Protein 6GVB (pdb70)

Foldseek 3Di:
DAEAFAEQQLPCGLPCLVVPDLVSLLLLLVLRVVLVHAAYEEEHFPCVQPLDLPDRDVVSLVSVVSSCVSNVVSNHAYEYEQYQADDQHDGRDRPCCDDVNPDACQDDPSNLVSLLVSLLVNLLSQLPRPRYAYYEPHAQNLLLQDDDPVRHDPNHGDAALVSVLVSLCSSLVSNCVNRVRHWYAYDHACCQQAPQQSSNHLLCQQPGTQAREDAFDCQPPVCVVQHAPGLLLLCGVVLVLLSSCQLHPDLQHAYEDAEDFAFCSRQPLVRRLVSLLSNLVLPLARRRYDYHYYPHAEFHDPVDDDRPVRRRPGHCAYSVSHGGNNSNSVSVCVVSNVVSDHDDDPDDAAEAEAANSRRHRSNCSPSVHDSSVVQSVVCVVVVHRGHHHYDHDDD/DAEAFAEQQLPCGLPCLVVPDLVSLLLLLLLRLVLVHAAYEEEHFPCVQPLDLPDRDVVSLVSVVSSVVSNVVSNYAYEYEQYQQDDQNDGRDHPCCDDVNPDACQDDVSNLVSLLVSLLVNLLVQLPRPRYAYYEPHEQNLLLQADDPVRHDPNHGDAALVSNLVSLCSNLVSSCVRRVRHWYAYEHACCQQAPQQSSNHLLCQQPGTQAREYAFDCLPPVCVVQHAPGLCLLCRVVLVLLSSCQLHPDLQHAYEHAEDFAFCSRQPLVNRQVSLLSNLVQCLQRRRYDYHYYYHAEFHDPVDDDRPVRRRPGHCAYSVGHGGNNSNSVSVCVVSNVVSDHDDDPDDAAEAEADNSRRHRSNCSPSVHDSSVVQSVVCVVVVHRGHHHYDD/DAEAFAEQQLPCGQPCLVVPDVVSLLLLLVLRLVLVHAAYEEEHFPCVQPLDLPDRDVVSLVSVVSSVVSNVVSNYAYEYEQYQQDDQHDGRDHPCCDDVNPDACQDDVSNLVSLLVSLLVNLLSQLPRPRYAYYEPHAQNLLLQADDPVRHDPNHHDAALVSVLVSLCSSLVSNCVRHVRHWYAYDHACCQQAPQQRSNHLLCQQPGTQAREDAFDCLPPVCVVQHAPGLLLLCRVVLVLLSSCQLHPDQQHAYEDAEDWAFCSRQPLVNQQVSLLSNLVQCLARRRYDYHYYPHAEFHDPVDDDRPVRRRPGHCAYSVSDGRNNSNSVSVCVVSNVVSDHDDDPDDAAEAEAASSRRHRSNCSPSVHPSSVVQSVVCVVPVHRGHHHYDYDD/DAEAFAEQQLPCGLPCLVVPDLVSLLLLLVLRLVLVHAAYEEEHFPCVQPLDLPDRDVVSLVSVVSSVVSNVVSNYAYEYAQYQQDDQHDGRDHPCCDDVNPDACQDDVSNLVSLLVSLLVNLLSQLPRPRYAYYEPHEQNLLLQDDDPVRHDPNHGDAALVSVLVRLCSNVVSNCVNRVRHWYAYEHACCQQAPLQRSNHLLCQQPGTQAREDAFDCQPPVCVVQHAPGCLLLCRVVLVLLSSCQLHPDQQHAYEDAEDWAFCNRQPLVRQLVSLLSNLVQCLARRRYDYHYYYHAEFHDPVDDDRPVRRRPGHCAYSVSHGGNNSNSNSVCVVSNVVSDHDDDPDDAAEAEAASSRRHRSNCSPSVHDSSVVQSVVCVVVVHRGHHHYDYDD

Sequence (1575 aa):
MKIGANYTPSQGWFHSWLDLDIDATRRDFEGIAQLGLDHVRLFPLWPLLQPNRGLVRPRALDDVVSVVRAAGEFDLEVTVDALNGHLSSYDFLPPWVITWHTSSNLFTDPLVKAGQTDLISSQLATRLREEPNATGMTVVGNEFPQYAALAPGHHHPTRSECTVDDAQTWLETMLGTMRDQWPDGRFWFGFDDDLWFVDDHPFTPRHAVTQGSATTVHSWVFAQVGPRFGEGHPALTWFPRYLLELARAWSHDPERPLWLQEVGAPRTHVPDSSSAAFMTTTMASLTSTPGLEAITWWCSHDVSRDLLDFPELEYSLGLFTNDGKPKPEALALSDMLPDLHNAQPQHQLDEPLEFSANWDTGAGRSVCSPMGDLFAQWVDQAEQTGRAPRLALRPTPGMKIGANYTPSQGWFHSWLDLDIDATRRDFEGIAQLGLDHVRLFPLWPLLQPNRGLVRPRALDDVVSVVRAAGEFDLEVTVDALNGHLSSYDFLPPWVITWHTSSNLFTDPLVKAGQTDLISSQLATRLREEPNATGMTVVGNEFPQYAALAPGHHHPTRSECTVDDAQTWLETMLGTMRDQWPDGRFWFGFDDDLWFVDDHPFTPRHAVTQGSATTVHSWVFAQVGPRFGEGHPALTWFPRYLLELARAWSHDPERPLWLQEVGAPRTHVPDSSSAAFMTTTMASLTSTPGLEAITWWCSHDVSRDLLDFPELEYSLGLFTNDGKPKPEALALSDMLPDLHNAQPQHQLDEPLEFSANWDTGAGRSVCSPMGDLFAQWVDQAEQTGRAPRLALRPMKIGANYTPSQGWFHSWLDLDIDATRRDFEGIAQLGLDHVRLFPLWPLLQPNRGLVRPRALDDVVSVVRAAGEFDLEVTVDALNGHLSSYDFLPPWVITWHTSSNLFTDPLVKAGQTDLISQLATRLREEPNATGMTVVGNEFPQYAALAPGHHHPTRSECTVDDAQTWLETMLGTMRDQWPDGRFWFGFDDDLWFVDDHPFTPRHAVTQGSATTVHSWVFAQVGPRFGEGHPALTWFPRYLLELARAWSHDPERPLWLQEVGAPRTHVPDSSSAAFMTTTMASLTSTPGLEAITWWCSHDVSRDLLDFPELEYSLGLFTNDGKPKPEALALSDMLPDLHNAQPQHQLDEPLEFSANWDTGAGRSVCSPMGDLFAQWVDQAEQTGRAPRLALRPTPMKIGANYTPSQGWFHSWLDLDIDATRRDFEGIAQLGLDHVRLFPLWPLLQPNRGLVRPRALDDVVSVVRAAGEFDLEVTVDALNGHLSSYDFLPPWVITWHTSSNLFTDPLVKAGQTDLISSQLATRLREEPNATGMTVVGNEFPQYAALAPGHHHPTRSECTVDDAQTWLETMLGTMRDQWPDGRFWFGFDDDLWFVDDHPFTPRHAVTQGSATTVHSWVFAQVGPRFGEGHPALTWFPRYLLELARAWSHDPERPLWLQEVGAPRTHVPDSSSAAFMTTTMASLTSTPGLEAITWWCSHDVSRDLLDFPELEYSLGLFTNDGKPKPEALALSSDMLPDLHNAQPQHQLDEPLEFSANWDTGAGRSVCSPMGDLFAQWVDQAEQTGRAPRLALRRPTP

Nearest PDB structures (foldseek):
  6gvb-assembly1_B  TM=1.002E+00  e=2.247E-85  Cutibacterium acnes
  7lr8-assembly1_A  TM=9.429E-01  e=1.248E-50  Streptantibioticus cattleyicolor NRRL 8057 = DSM 46488
  7lr7-assembly1_A-2  TM=9.615E-01  e=2.114E-49  Streptantibioticus cattleyicolor NRRL 8057 = DSM 46488
  7lqx-assembly1_A-2  TM=9.636E-01  e=6.393E-45  Bifidobacterium longum subsp. infantis ATCC 15697 = JCM 1222 = DSM 20088
  6mp2-assembly1_B  TM=9.645E-01  e=2.323E-42  Bifidobacterium longum DJO10A

Radius of gyration: 46.66 Å; Cα contacts (8 Å, |Δi|>4): 3373; chains: 4; bounding box: 126×61×132 Å

Structure (mmCIF, N/CA/C/O backbone):
data_6GVB
#
_entry.id   6GVB
#
_cell.length_a   84.180
_cell.length_b   104.370
_cell.length_c   112.750
_cell.angle_alpha   90.00
_cell.angle_beta   90.27
_cell.angle_gamma   90.00
#
_symmetry.space_group_name_H-M   'P 1 21 1'
#
loop_
_entity.id
_entity.type
_entity.pdbx_description
1 polymer exo-beta-1,4-mannosidase
2 non-polymer '3[N-MORPHOLINO]PROPANE SULFONIC ACID'
3 water water
#
loop_
_atom_site.group_PDB
_atom_site.id
_atom_site.type_symbol
_atom_site.label_atom_id
_atom_site.label_alt_id
_atom_site.label_comp_id
_atom_site.label_asym_id
_atom_site.label_entity_id
_atom_site.label_seq_id
_atom_site.pdbx_PDB_ins_code
_atom_site.Cartn_x
_atom_site.Cartn_y
_atom_site.Cartn_z
_atom_site.occupancy
_atom_site.B_iso_or_equiv
_atom_site.auth_seq_id
_atom_site.auth_comp_id
_atom_site.auth_asym_id
_atom_site.auth_atom_id
_atom_site.pdbx_PDB_model_num
ATOM 1 N N . MET A 1 1 ? -0.810 21.542 -74.878 1.00 34.47 1 MET A N 1
ATOM 2 C CA . MET A 1 1 ? 0.045 21.124 -73.771 1.00 35.98 1 MET A CA 1
ATOM 3 C C . MET A 1 1 ? 1.202 22.098 -73.588 1.00 32.64 1 MET A C 1
ATOM 4 O O . MET A 1 1 ? 1.474 22.911 -74.463 1.00 34.81 1 MET A O 1
ATOM 9 N N . LYS A 1 2 ? 1.881 22.012 -72.446 1.00 35.54 2 LYS A N 1
ATOM 10 C CA . LYS A 1 2 ? 3.052 22.835 -72.176 1.00 36.40 2 LYS A CA 1
ATOM 11 C C . LYS A 1 2 ? 4.315 22.190 -72.745 1.00 34.62 2 LYS A C 1
ATOM 12 O O . LYS A 1 2 ? 4.433 20.966 -72.802 1.00 34.10 2 LYS A O 1
ATOM 18 N N . ILE A 1 3 ? 5.258 23.027 -73.181 1.00 29.53 3 ILE A N 1
ATOM 19 C CA . ILE A 1 3 ? 6.507 22.567 -73.787 1.00 27.80 3 ILE A CA 1
ATOM 20 C C . ILE A 1 3 ? 7.660 23.291 -73.115 1.00 32.56 3 ILE A C 1
ATOM 21 O O . ILE A 1 3 ? 7.678 24.525 -73.069 1.00 33.47 3 ILE A O 1
ATOM 26 N N . GLY A 1 4 ? 8.640 22.530 -72.631 1.00 31.68 4 GLY A N 1
ATOM 27 C CA . GLY A 1 4 ? 9.710 23.134 -71.862 1.00 31.03 4 GLY A CA 1
ATOM 28 C C . GLY A 1 4 ? 11.026 22.398 -71.978 1.00 26.64 4 GLY A C 1
ATOM 29 O O . GLY A 1 4 ? 11.185 21.543 -72.848 1.00 25.17 4 GLY A O 1
ATOM 30 N N . ALA A 1 5 ? 11.980 22.720 -71.105 1.00 26.99 5 ALA A N 1
ATOM 31 C CA . ALA A 1 5 ? 13.303 22.113 -71.180 1.00 26.67 5 ALA A CA 1
ATOM 32 C C . ALA A 1 5 ? 13.816 21.795 -69.789 1.00 25.86 5 ALA A C 1
ATOM 33 O O . ALA A 1 5 ? 13.556 22.520 -68.825 1.00 28.75 5 ALA A O 1
ATOM 35 N N . ASN A 1 6 ? 14.556 20.697 -69.707 1.00 24.76 6 ASN A N 1
ATOM 36 C CA . ASN A 1 6 ? 15.384 20.414 -68.544 1.00 26.21 6 ASN A CA 1
ATOM 37 C C . ASN A 1 6 ? 16.610 21.321 -68.590 1.00 27.27 6 ASN A C 1
ATOM 38 O O . ASN A 1 6 ? 17.363 21.307 -69.566 1.00 26.82 6 ASN A O 1
ATOM 43 N N . TYR A 1 7 ? 16.788 22.144 -67.568 1.00 24.76 7 TYR A N 1
ATOM 44 C CA . TYR A 1 7 ? 17.779 23.213 -67.630 1.00 27.27 7 TYR A CA 1
ATOM 45 C C . TYR A 1 7 ? 19.146 22.664 -67.236 1.00 24.83 7 TYR A C 1
ATOM 46 O O . TYR A 1 7 ? 19.352 22.257 -66.091 1.00 24.58 7 TYR A O 1
ATOM 55 N N . THR A 1 8 ? 20.083 22.669 -68.182 1.00 24.35 8 THR A N 1
ATOM 56 C CA . THR A 1 8 ? 21.475 22.276 -67.937 1.00 26.57 8 THR A CA 1
ATOM 57 C C . THR A 1 8 ? 22.325 23.513 -68.179 1.00 28.26 8 THR A C 1
ATOM 58 O O . THR A 1 8 ? 22.535 23.899 -69.346 1.00 30.57 8 THR A O 1
ATOM 62 N N . PRO A 1 9 ? 22.792 24.189 -67.128 1.00 26.58 9 PRO A N 1
ATOM 63 C CA . PRO A 1 9 ? 23.439 25.497 -67.308 1.00 27.35 9 PRO A CA 1
ATOM 64 C C . PRO A 1 9 ? 24.603 25.423 -68.290 1.00 30.02 9 PRO A C 1
ATOM 65 O O . PRO A 1 9 ? 25.429 24.511 -68.225 1.00 30.13 9 PRO A O 1
ATOM 69 N N . SER A 1 10 ? 24.649 26.377 -69.228 1.00 24.68 10 SER A N 1
ATOM 70 C CA . SER A 1 10 ? 25.707 26.322 -70.236 1.00 27.45 10 SER A CA 1
ATOM 71 C C . SER A 1 10 ? 27.076 26.588 -69.612 1.00 29.91 10 SER A C 1
ATOM 72 O O . SER A 1 10 ? 28.050 25.906 -69.941 1.00 31.19 10 SER A O 1
ATOM 75 N N . GLN A 1 11 ? 27.164 27.543 -68.687 1.00 30.40 11 GLN A N 1
ATOM 76 C CA . GLN A 1 11 ? 28.441 27.912 -68.070 1.00 37.04 11 GLN A CA 1
ATOM 77 C C . GLN A 1 11 ? 28.616 27.096 -66.795 1.00 35.96 11 GLN A C 1
ATOM 78 O O . GLN A 1 11 ? 28.098 27.459 -65.734 1.00 35.07 11 GLN A O 1
ATOM 84 N N . GLY A 1 12 ? 29.334 25.979 -66.897 1.00 34.02 12 GLY A N 1
ATOM 85 C CA . GLY A 1 12 ? 29.679 25.184 -65.736 1.00 32.42 12 GLY A CA 1
ATOM 86 C C . GLY A 1 12 ? 28.786 23.993 -65.450 1.00 29.20 12 GLY A C 1
ATOM 87 O O . GLY A 1 12 ? 29.052 23.267 -64.484 1.00 26.07 12 GLY A O 1
ATOM 88 N N . TRP A 1 13 ? 27.751 23.764 -66.250 1.00 26.04 13 TRP A N 1
ATOM 89 C CA . TRP A 1 13 ? 26.822 22.649 -66.029 1.00 28.13 13 TRP A CA 1
ATOM 90 C C . TRP A 1 13 ? 26.262 22.820 -64.618 1.00 23.63 13 TRP A C 1
ATOM 91 O O . TRP A 1 13 ? 26.143 23.946 -64.119 1.00 27.19 13 TRP A O 1
ATOM 102 N N . PHE A 1 14 ? 25.952 21.725 -63.933 1.00 23.29 14 PHE A N 1
ATOM 103 C CA . PHE A 1 14 ? 25.425 21.884 -62.580 1.00 23.77 14 PHE A CA 1
ATOM 104 C C . PHE A 1 14 ? 26.492 22.324 -61.580 1.00 25.36 14 PHE A C 1
ATOM 105 O O . PHE A 1 14 ? 26.136 22.761 -60.486 1.00 24.55 14 PHE A O 1
ATOM 113 N N . HIS A 1 15 ? 27.781 22.269 -61.942 1.00 23.85 15 HIS A N 1
ATOM 114 C CA . HIS A 1 15 ? 28.800 22.823 -61.058 1.00 27.48 15 HIS A CA 1
ATOM 115 C C . HIS A 1 15 ? 28.701 24.338 -60.952 1.00 26.95 15 HIS A C 1
ATOM 116 O O . HIS A 1 15 ? 29.322 24.928 -60.053 1.00 29.04 15 HIS A O 1
ATOM 123 N N . SER A 1 16 ? 27.891 24.963 -61.812 1.00 24.48 16 SER A N 1
ATOM 124 C CA . SER A 1 16 ? 27.630 26.393 -61.718 1.00 27.15 16 SER A CA 1
ATOM 125 C C . SER A 1 16 ? 26.975 26.789 -60.395 1.00 29.20 16 SER A C 1
ATOM 126 O O . SER A 1 16 ? 27.086 27.952 -59.995 1.00 31.63 16 SER A O 1
ATOM 129 N N . TRP A 1 17 ? 26.316 25.860 -59.693 1.00 24.94 17 TRP A N 1
ATOM 130 C CA . TRP A 1 17 ? 25.756 26.207 -58.390 1.00 25.90 17 TRP A CA 1
ATOM 131 C C . TRP A 1 17 ? 26.829 26.656 -57.400 1.00 31.72 17 TRP A C 1
ATOM 132 O O . TRP A 1 17 ? 26.515 27.385 -56.455 1.00 30.46 17 TRP A O 1
ATOM 143 N N . LEU A 1 18 ? 28.083 26.226 -57.583 1.00 28.52 18 LEU A N 1
ATOM 144 C CA . LEU A 1 18 ? 29.164 26.643 -56.684 1.00 30.26 18 LEU A CA 1
ATOM 145 C C . LEU A 1 18 ? 29.600 28.086 -56.931 1.00 34.44 18 LEU A C 1
ATOM 146 O O . LEU A 1 18 ? 30.071 28.761 -56.004 1.00 35.74 18 LEU A O 1
ATOM 151 N N . ASP A 1 19 ? 29.484 28.559 -58.174 1.00 29.00 19 ASP A N 1
ATOM 152 C CA . ASP A 1 19 ? 29.895 29.903 -58.575 1.00 35.25 19 ASP A CA 1
ATOM 153 C C . ASP A 1 19 ? 28.767 30.556 -59.376 1.00 34.35 19 ASP A C 1
ATOM 154 O O . ASP A 1 19 ? 28.928 30.902 -60.547 1.00 38.39 19 ASP A O 1
ATOM 159 N N . LEU A 1 20 ? 27.610 30.720 -58.737 1.00 35.61 20 LEU A N 1
ATOM 160 C CA . LEU A 1 20 ? 26.399 31.097 -59.461 1.00 34.61 20 LEU A CA 1
ATOM 161 C C . LEU A 1 20 ? 26.532 32.503 -60.040 1.00 38.70 20 LEU A C 1
ATOM 162 O O . LEU A 1 20 ? 26.737 33.471 -59.303 1.00 45.27 20 LEU A O 1
ATOM 167 N N . ASP A 1 21 ? 26.418 32.608 -61.358 1.00 36.85 21 ASP A N 1
ATOM 168 C CA . ASP A 1 21 ? 26.478 33.879 -62.074 1.00 42.42 21 ASP A CA 1
ATOM 169 C C . ASP A 1 21 ? 25.106 34.095 -62.698 1.00 40.30 21 ASP A C 1
ATOM 170 O O . ASP A 1 21 ? 24.814 33.559 -63.769 1.00 36.21 21 ASP A O 1
ATOM 175 N N . ILE A 1 22 ? 24.271 34.890 -62.022 1.00 44.22 22 ILE A N 1
ATOM 176 C CA . ILE A 1 22 ? 22.876 35.055 -62.436 1.00 45.73 22 ILE A CA 1
ATOM 177 C C . ILE A 1 22 ? 22.764 35.690 -63.819 1.00 46.67 22 ILE A C 1
ATOM 178 O O . ILE A 1 22 ? 21.810 35.418 -64.560 1.00 44.83 22 ILE A O 1
ATOM 183 N N . ASP A 1 23 ? 23.743 36.505 -64.216 1.00 46.24 23 ASP A N 1
ATOM 184 C CA . ASP A 1 23 ? 23.732 37.035 -65.575 1.00 44.38 23 ASP A CA 1
ATOM 185 C C . ASP A 1 23 ? 23.950 35.940 -66.611 1.00 48.31 23 ASP A C 1
ATOM 186 O O . ASP A 1 23 ? 23.411 36.024 -67.722 1.00 45.26 23 ASP A O 1
ATOM 191 N N . ALA A 1 24 ? 24.728 34.909 -66.278 1.00 43.28 24 ALA A N 1
ATOM 192 C CA . ALA A 1 24 ? 24.833 33.766 -67.179 1.00 42.11 24 ALA A CA 1
ATOM 193 C C . ALA A 1 24 ? 23.520 32.993 -67.221 1.00 37.54 24 ALA A C 1
ATOM 194 O O . ALA A 1 24 ? 23.092 32.532 -68.287 1.00 42.19 24 ALA A O 1
ATOM 196 N N . THR A 1 25 ? 22.867 32.855 -66.066 1.00 40.36 25 THR A N 1
ATOM 197 C CA . THR A 1 25 ? 21.571 32.194 -65.997 1.00 39.67 25 THR A CA 1
ATOM 198 C C . THR A 1 25 ? 20.543 32.922 -66.855 1.00 41.93 25 THR A C 1
ATOM 199 O O . THR A 1 25 ? 19.788 32.295 -67.605 1.00 35.93 25 THR A O 1
ATOM 203 N N . ARG A 1 26 ? 20.511 34.255 -66.766 1.00 43.58 26 ARG A N 1
ATOM 204 C CA . ARG A 1 26 ? 19.601 35.038 -67.599 1.00 39.43 26 ARG A CA 1
ATOM 205 C C . ARG A 1 26 ? 19.833 34.768 -69.079 1.00 41.95 26 ARG A C 1
ATOM 206 O O . ARG A 1 26 ? 18.875 34.637 -69.851 1.00 47.24 26 ARG A O 1
ATOM 214 N N . ARG A 1 27 ? 21.099 34.668 -69.493 1.00 40.25 27 ARG A N 1
ATOM 215 C CA . ARG A 1 27 ? 21.413 34.418 -70.896 1.00 41.84 27 ARG A CA 1
ATOM 216 C C . ARG A 1 27 ? 20.835 33.086 -71.372 1.00 43.79 27 ARG A C 1
ATOM 217 O O . ARG A 1 27 ? 20.311 32.993 -72.488 1.00 45.90 27 ARG A O 1
ATOM 225 N N . ASP A 1 28 ? 20.916 32.043 -70.538 1.00 38.83 28 ASP A N 1
ATOM 226 C CA . ASP A 1 28 ? 20.339 30.747 -70.898 1.00 34.51 28 ASP A CA 1
ATOM 227 C C . ASP A 1 28 ? 18.818 30.825 -70.986 1.00 31.84 28 ASP A C 1
ATOM 228 O O . ASP A 1 28 ? 18.215 30.319 -71.939 1.00 36.09 28 ASP A O 1
ATOM 233 N N . PHE A 1 29 ? 18.180 31.431 -69.980 1.00 34.20 29 PHE A N 1
ATOM 234 C CA . PHE A 1 29 ? 16.722 31.483 -69.934 1.00 37.90 29 PHE A CA 1
ATOM 235 C C . PHE A 1 29 ? 16.156 32.364 -71.039 1.00 43.62 29 PHE A C 1
ATOM 236 O O . PHE A 1 29 ? 15.041 32.119 -71.521 1.00 40.65 29 PHE A O 1
ATOM 244 N N . GLU A 1 30 ? 16.895 33.400 -71.436 1.00 41.09 30 GLU A N 1
ATOM 245 C CA . GLU A 1 30 ? 16.462 34.222 -72.558 1.00 43.25 30 GLU A CA 1
ATOM 246 C C . GLU A 1 30 ? 16.376 33.394 -73.830 1.00 46.18 30 GLU A C 1
ATOM 247 O O . GLU A 1 30 ? 15.399 33.487 -74.585 1.00 45.63 30 GLU A O 1
ATOM 253 N N . GLY A 1 31 ? 17.395 32.572 -74.083 1.00 39.94 31 GLY A N 1
ATOM 254 C CA . GLY A 1 31 ? 17.355 31.703 -75.241 1.00 41.44 31 GLY A CA 1
ATOM 255 C C . GLY A 1 31 ? 16.191 30.734 -75.190 1.00 42.80 31 GLY A C 1
ATOM 256 O O . GLY A 1 31 ? 15.513 30.513 -76.197 1.00 37.62 31 GLY A O 1
ATOM 257 N N . ILE A 1 32 ? 15.933 30.161 -74.010 1.00 37.28 32 ILE A N 1
ATOM 258 C CA . ILE A 1 32 ? 14.856 29.186 -73.864 1.00 37.95 32 ILE A CA 1
ATOM 259 C C . ILE A 1 32 ? 13.508 29.835 -74.156 1.00 40.87 32 ILE A C 1
ATOM 260 O O . ILE A 1 32 ? 12.687 29.295 -74.912 1.00 39.81 32 ILE A O 1
ATOM 265 N N . ALA A 1 33 ? 13.263 31.009 -73.563 1.00 39.55 33 ALA A N 1
ATOM 266 C CA . ALA A 1 33 ? 11.990 31.695 -73.771 1.00 43.41 33 ALA A CA 1
ATOM 267 C C . ALA A 1 33 ? 11.871 32.268 -75.185 1.00 42.90 33 ALA A C 1
ATOM 268 O O . ALA A 1 33 ? 10.766 32.323 -75.731 1.00 45.52 33 ALA A O 1
ATOM 270 N N . GLN A 1 34 ? 12.983 32.702 -75.789 1.00 42.61 34 GLN A N 1
ATOM 271 C CA . GLN A 1 34 ? 12.949 33.164 -77.176 1.00 46.72 34 GLN A CA 1
ATOM 272 C C . GLN A 1 34 ? 12.423 32.083 -78.109 1.00 46.70 34 GLN A C 1
ATOM 273 O O . GLN A 1 34 ? 11.752 32.386 -79.106 1.00 47.49 34 GLN A O 1
ATOM 279 N N . LEU A 1 35 ? 12.704 30.821 -77.793 1.00 42.05 35 LEU A N 1
ATOM 280 C CA . LEU A 1 35 ? 12.260 29.708 -78.616 1.00 43.81 35 LEU A CA 1
ATOM 281 C C . LEU A 1 35 ? 10.751 29.504 -78.562 1.00 45.33 35 LEU A C 1
ATOM 282 O O . LEU A 1 35 ? 10.191 28.856 -79.457 1.00 44.92 35 LEU A O 1
ATOM 287 N N . GLY A 1 36 ? 10.086 30.025 -77.530 1.00 38.74 36 GLY A N 1
ATOM 288 C CA . GLY A 1 36 ? 8.688 29.754 -77.284 1.00 41.42 36 GLY A CA 1
ATOM 289 C C . GLY A 1 36 ? 8.431 28.790 -76.149 1.00 36.09 36 GLY A C 1
ATOM 290 O O . GLY A 1 36 ? 7.267 28.552 -75.810 1.00 36.48 36 GLY A O 1
ATOM 291 N N . LEU A 1 37 ? 9.480 28.224 -75.553 1.00 39.96 37 LEU A N 1
ATOM 292 C CA . LEU A 1 37 ? 9.300 27.293 -74.447 1.00 39.23 37 LEU A CA 1
ATOM 293 C C . LEU A 1 37 ? 8.749 28.032 -73.232 1.00 34.06 37 LEU A C 1
ATOM 294 O O . LEU A 1 37 ? 9.018 29.217 -73.023 1.00 42.12 37 LEU A O 1
ATOM 299 N N . ASP A 1 38 ? 7.951 27.328 -72.430 1.00 31.85 38 ASP A N 1
ATOM 300 C CA . ASP A 1 38 ? 7.223 27.976 -71.352 1.00 33.36 38 ASP A CA 1
ATOM 301 C C . ASP A 1 38 ? 7.577 27.474 -69.954 1.00 35.11 38 ASP A C 1
ATOM 302 O O . ASP A 1 38 ? 7.041 28.009 -68.975 1.00 33.32 38 ASP A O 1
ATOM 307 N N . HIS A 1 39 ? 8.446 26.469 -69.813 1.00 34.26 39 HIS A N 1
ATOM 308 C CA . HIS A 1 39 ? 8.835 26.048 -68.470 1.00 28.81 39 HIS A CA 1
ATOM 309 C C . HIS A 1 39 ? 10.238 25.453 -68.485 1.00 29.80 39 HIS A C 1
ATOM 310 O O . HIS A 1 39 ? 10.782 25.113 -69.538 1.00 29.58 39 HIS A O 1
ATOM 317 N N . VAL A 1 40 ? 10.822 25.356 -67.289 1.00 33.36 40 VAL A N 1
ATOM 318 C CA . VAL A 1 40 ? 12.089 24.666 -67.089 1.00 31.33 40 VAL A CA 1
ATOM 319 C C . VAL A 1 40 ? 11.973 23.767 -65.867 1.00 32.03 40 VAL A C 1
ATOM 320 O O . VAL A 1 40 ? 11.146 23.977 -64.973 1.00 32.12 40 VAL A O 1
ATOM 324 N N . ARG A 1 41 ? 12.830 22.752 -65.850 1.00 28.15 41 ARG A N 1
ATOM 325 C CA . ARG A 1 41 ? 13.005 21.849 -64.727 1.00 25.94 41 ARG A CA 1
ATOM 326 C C . ARG A 1 41 ? 14.405 22.102 -64.169 1.00 25.27 41 ARG A C 1
ATOM 327 O O . ARG A 1 41 ? 15.370 22.159 -64.934 1.00 24.65 41 ARG A O 1
ATOM 335 N N . LEU A 1 42 ? 14.507 22.307 -62.859 1.00 23.30 42 LEU A N 1
ATOM 336 C CA . LEU A 1 42 ? 15.748 22.740 -62.225 1.00 27.60 42 LEU A CA 1
ATOM 337 C C . LEU A 1 42 ? 16.311 21.630 -61.348 1.00 25.72 42 LEU A C 1
ATOM 338 O O . LEU A 1 42 ? 15.556 20.865 -60.742 1.00 24.30 42 LEU A O 1
ATOM 343 N N . PHE A 1 43 ? 17.646 21.559 -61.250 1.00 25.08 43 PHE A N 1
ATOM 344 C CA . PHE A 1 43 ? 18.305 20.492 -60.487 1.00 23.57 43 PHE A CA 1
ATOM 345 C C . PHE A 1 43 ? 19.325 21.038 -59.488 1.00 25.34 43 PHE A C 1
ATOM 346 O O . PHE A 1 43 ? 20.520 21.148 -59.797 1.00 27.71 43 PHE A O 1
ATOM 354 N N . PRO A 1 44 ? 18.900 21.352 -58.265 1.00 22.27 44 PRO A N 1
ATOM 355 C CA . PRO A 1 44 ? 19.872 21.683 -57.209 1.00 22.95 44 PRO A CA 1
ATOM 356 C C . PRO A 1 44 ? 20.594 20.432 -56.724 1.00 24.93 44 PRO A C 1
ATOM 357 O O . PRO A 1 44 ? 20.097 19.307 -56.843 1.00 27.20 44 PRO A O 1
ATOM 361 N N . LEU A 1 45 ? 21.777 20.637 -56.147 1.00 24.69 45 LEU A N 1
ATOM 362 C CA . LEU A 1 45 ? 22.682 19.538 -55.817 1.00 25.91 45 LEU A CA 1
ATOM 363 C C . LEU A 1 45 ? 22.604 19.204 -54.336 1.00 24.45 45 LEU A C 1
ATOM 364 O O . LEU A 1 45 ? 22.785 20.084 -53.491 1.00 25.80 45 LEU A O 1
ATOM 369 N N . TRP A 1 46 ? 22.359 17.929 -54.032 1.00 21.25 46 TRP A N 1
ATOM 370 C CA . TRP A 1 46 ? 22.192 17.503 -52.640 1.00 23.10 46 TRP A CA 1
ATOM 371 C C . TRP A 1 46 ? 23.404 17.800 -51.755 1.00 25.74 46 TRP A C 1
ATOM 372 O O . TRP A 1 46 ? 23.206 18.286 -50.625 1.00 24.09 46 TRP A O 1
ATOM 383 N N . PRO A 1 47 ? 24.654 17.518 -52.165 1.00 24.36 47 PRO A N 1
ATOM 384 C CA . PRO A 1 47 ? 25.798 17.852 -51.295 1.00 21.67 47 PRO A CA 1
ATOM 385 C C . PRO A 1 47 ? 25.940 19.332 -51.009 1.00 23.22 47 PRO A C 1
ATOM 386 O O . PRO A 1 47 ? 26.572 19.702 -50.005 1.00 24.55 47 PRO A O 1
ATOM 390 N N . LEU A 1 48 ? 25.433 20.194 -51.891 1.00 22.64 48 LEU A N 1
ATOM 391 C CA . LEU A 1 48 ? 25.482 21.633 -51.634 1.00 25.97 48 LEU A CA 1
ATOM 392 C C . LEU A 1 48 ? 24.354 22.072 -50.702 1.00 31.18 48 LEU A C 1
ATOM 393 O O . LEU A 1 48 ? 24.551 22.953 -49.856 1.00 25.15 48 LEU A O 1
ATOM 398 N N . LEU A 1 49 ? 23.165 21.480 -50.857 1.00 26.55 49 LEU A N 1
ATOM 399 C CA . LEU A 1 49 ? 22.028 21.856 -50.016 1.00 27.22 49 LEU A CA 1
ATOM 400 C C . LEU A 1 49 ? 22.190 21.355 -48.588 1.00 27.56 49 LEU A C 1
ATOM 401 O O . LEU A 1 49 ? 21.759 22.018 -47.628 1.00 25.30 49 LEU A O 1
ATOM 406 N N . GLN A 1 50 ? 22.762 20.164 -48.432 1.00 23.67 50 GLN A N 1
ATOM 407 C CA . GLN A 1 50 ? 22.770 19.447 -47.160 1.00 25.87 50 GLN A CA 1
ATOM 408 C C . GLN A 1 50 ? 24.102 18.722 -47.016 1.00 25.71 50 GLN A C 1
ATOM 409 O O . GLN A 1 50 ? 24.168 17.486 -47.065 1.00 22.00 50 GLN A O 1
ATOM 415 N N . PRO A 1 51 ? 25.201 19.473 -46.845 1.00 24.18 51 PRO A N 1
ATOM 416 C CA . PRO A 1 51 ? 26.526 18.824 -46.747 1.00 24.40 51 PRO A CA 1
ATOM 417 C C . PRO A 1 51 ? 26.675 17.960 -45.516 1.00 25.40 51 PRO A C 1
ATOM 418 O O . PRO A 1 51 ? 27.506 17.037 -45.509 1.00 25.62 51 PRO A O 1
ATOM 422 N N . ASN A 1 52 ? 25.905 18.247 -44.469 1.00 24.38 52 ASN A N 1
ATOM 423 C CA . ASN A 1 52 ? 25.785 17.420 -43.282 1.00 24.82 52 ASN A CA 1
ATOM 424 C C . ASN A 1 52 ? 24.292 17.300 -43.002 1.00 24.01 52 ASN A C 1
ATOM 425 O O . ASN A 1 52 ? 23.532 18.230 -43.283 1.00 26.23 52 ASN A O 1
ATOM 430 N N . ARG A 1 53 ? 23.863 16.150 -42.479 1.00 23.57 53 ARG A N 1
ATOM 431 C CA . ARG A 1 53 ? 22.427 15.956 -42.275 1.00 29.86 53 ARG A CA 1
ATOM 432 C C . ARG A 1 53 ? 21.831 17.088 -41.442 1.00 32.19 53 ARG A C 1
ATOM 433 O O . ARG A 1 53 ? 20.698 17.522 -41.696 1.00 29.53 53 ARG A O 1
ATOM 441 N N . GLY A 1 54 ? 22.606 17.638 -40.508 1.00 29.38 54 GLY A N 1
ATOM 442 C CA . GLY A 1 54 ? 22.163 18.719 -39.650 1.00 31.91 54 GLY A CA 1
ATOM 443 C C . GLY A 1 54 ? 22.328 20.112 -40.211 1.00 35.87 54 GLY A C 1
ATOM 444 O O . GLY A 1 54 ? 21.930 21.084 -39.559 1.00 35.11 54 GLY A O 1
ATOM 445 N N . LEU A 1 55 ? 22.901 20.253 -41.403 1.00 27.73 55 LEU A N 1
ATOM 446 C CA . LEU A 1 55 ? 23.189 21.559 -41.987 1.00 26.07 55 LEU A CA 1
ATOM 447 C C . LEU A 1 55 ? 22.510 21.666 -43.353 1.00 35.57 55 LEU A C 1
ATOM 448 O O . LEU A 1 55 ? 23.096 21.284 -44.374 1.00 31.10 55 LEU A O 1
ATOM 453 N N . VAL A 1 56 ? 21.282 22.185 -43.382 1.00 30.97 56 VAL A N 1
ATOM 454 C CA . VAL A 1 56 ? 20.669 22.625 -44.631 1.00 28.61 56 VAL A CA 1
ATOM 455 C C . VAL A 1 56 ? 21.074 24.081 -44.822 1.00 34.58 56 VAL A C 1
ATOM 456 O O . VAL A 1 56 ? 20.693 24.950 -44.030 1.00 32.96 56 VAL A O 1
ATOM 460 N N . ARG A 1 57 ? 21.862 24.338 -45.862 1.00 28.23 57 ARG A N 1
ATOM 461 C CA . ARG A 1 57 ? 22.508 25.632 -46.041 1.00 31.99 57 ARG A CA 1
ATOM 462 C C . ARG A 1 57 ? 21.520 26.668 -46.562 1.00 34.72 57 ARG A C 1
ATOM 463 O O . ARG A 1 57 ? 20.986 26.499 -47.667 1.00 33.41 57 ARG A O 1
ATOM 471 N N . PRO A 1 58 ? 21.259 27.751 -45.820 1.00 36.92 58 PRO A N 1
ATOM 472 C CA . PRO A 1 58 ? 20.312 28.759 -46.320 1.00 38.03 58 PRO A CA 1
ATOM 473 C C . PRO A 1 58 ? 20.833 29.503 -47.537 1.00 37.75 58 PRO A C 1
ATOM 474 O O . PRO A 1 58 ? 20.034 29.905 -48.396 1.00 34.26 58 PRO A O 1
ATOM 478 N N . ARG A 1 59 ? 22.150 29.696 -47.649 1.00 32.53 59 ARG A N 1
ATOM 479 C CA . ARG A 1 59 ? 22.687 30.299 -48.864 1.00 32.20 59 ARG A CA 1
ATOM 480 C C . ARG A 1 59 ? 22.459 29.409 -50.088 1.00 32.32 59 ARG A C 1
ATOM 481 O O . ARG A 1 59 ? 22.312 29.916 -51.207 1.00 32.75 59 ARG A O 1
ATOM 489 N N . ALA A 1 60 ? 22.445 28.087 -49.911 1.00 30.63 60 ALA A N 1
ATOM 490 C CA . ALA A 1 60 ? 22.164 27.221 -51.050 1.00 27.00 60 ALA A CA 1
ATOM 491 C C . ALA A 1 60 ? 20.701 27.334 -51.456 1.00 30.13 60 ALA A C 1
ATOM 492 O O . ALA A 1 60 ? 20.383 27.345 -52.649 1.00 28.95 60 ALA A O 1
ATOM 494 N N . LEU A 1 61 ? 19.800 27.414 -50.469 1.00 31.44 61 LEU A N 1
ATOM 495 C CA . LEU A 1 61 ? 18.389 27.653 -50.762 1.00 33.98 61 LEU A CA 1
ATOM 496 C C . LEU A 1 61 ? 18.194 29.002 -51.446 1.00 35.82 61 LEU A C 1
ATOM 497 O O . LEU A 1 61 ? 17.418 29.109 -52.404 1.00 32.86 61 LEU A O 1
ATOM 502 N N . ASP A 1 62 ? 18.896 30.044 -50.970 1.00 35.66 62 ASP A N 1
ATOM 503 C CA . ASP A 1 62 ? 18.830 31.357 -51.618 1.00 37.92 62 ASP A CA 1
ATOM 504 C C . ASP A 1 62 ? 19.240 31.282 -53.085 1.00 41.22 62 ASP A C 1
ATOM 505 O O . ASP A 1 62 ? 18.667 31.980 -53.930 1.00 39.87 62 ASP A O 1
ATOM 510 N N . ASP A 1 63 ? 20.269 30.483 -53.401 1.00 35.99 63 ASP A N 1
ATOM 511 C CA . ASP A 1 63 ? 20.708 30.369 -54.789 1.00 32.41 63 ASP A CA 1
ATOM 512 C C . ASP A 1 63 ? 19.643 29.704 -55.656 1.00 28.95 63 ASP A C 1
ATOM 513 O O . ASP A 1 63 ? 19.425 30.121 -56.800 1.00 32.71 63 ASP A O 1
ATOM 518 N N . VAL A 1 64 ? 18.977 28.665 -55.136 1.00 32.49 64 VAL A N 1
ATOM 519 C CA . VAL A 1 64 ? 17.863 28.057 -55.868 1.00 30.91 64 VAL A CA 1
ATOM 520 C C . VAL A 1 64 ? 16.786 29.100 -56.163 1.00 35.43 64 VAL A C 1
ATOM 521 O O . VAL A 1 64 ? 16.321 29.230 -57.302 1.00 31.50 64 VAL A O 1
ATOM 525 N N . VAL A 1 65 ? 16.371 29.852 -55.134 1.00 34.16 65 VAL A N 1
ATOM 526 C CA . VAL A 1 65 ? 15.347 30.883 -55.307 1.00 34.46 65 VAL A CA 1
ATOM 527 C C . VAL A 1 65 ? 15.784 31.917 -56.339 1.00 37.27 65 VAL A C 1
ATOM 528 O O . VAL A 1 65 ? 14.971 32.410 -57.132 1.00 37.57 65 VAL A O 1
ATOM 532 N N . SER A 1 66 ? 17.077 32.249 -56.364 1.00 36.52 66 SER A N 1
ATOM 533 C CA . SER A 1 66 ? 17.569 33.208 -57.349 1.00 32.29 66 SER A CA 1
ATOM 534 C C . SER A 1 66 ? 17.376 32.703 -58.766 1.00 35.85 66 SER A C 1
ATOM 535 O O . SER A 1 66 ? 17.080 33.488 -59.677 1.00 38.60 66 SER A O 1
ATOM 538 N N . VAL A 1 67 ? 17.558 31.399 -58.983 1.00 32.49 67 VAL A N 1
ATOM 539 C CA . VAL A 1 67 ? 17.381 30.874 -60.332 1.00 34.84 67 VAL A CA 1
ATOM 540 C C . VAL A 1 67 ? 15.895 30.792 -60.675 1.00 31.40 67 VAL A C 1
ATOM 541 O O . VAL A 1 67 ? 15.498 31.065 -61.813 1.00 34.43 67 VAL A O 1
ATOM 545 N N . VAL A 1 68 ? 15.055 30.451 -59.693 1.00 34.39 68 VAL A N 1
ATOM 546 C CA . VAL A 1 68 ? 13.606 30.468 -59.899 1.00 34.09 68 VAL A CA 1
ATOM 547 C C . VAL A 1 68 ? 13.142 31.861 -60.315 1.00 38.89 68 VAL A C 1
ATOM 548 O O . VAL A 1 68 ? 12.362 32.019 -61.264 1.00 36.14 68 VAL A O 1
ATOM 552 N N . ARG A 1 69 ? 13.625 32.894 -59.623 1.00 36.74 69 ARG A N 1
ATOM 553 C CA . ARG A 1 69 ? 13.216 34.254 -59.965 1.00 41.92 69 ARG A CA 1
ATOM 554 C C . ARG A 1 69 ? 13.796 34.709 -61.296 1.00 43.00 69 ARG A C 1
ATOM 555 O O . ARG A 1 69 ? 13.151 35.474 -62.022 1.00 46.22 69 ARG A O 1
ATOM 563 N N . ALA A 1 70 ? 15.005 34.263 -61.637 1.00 41.15 70 ALA A N 1
ATOM 564 C CA . ALA A 1 70 ? 15.545 34.570 -62.953 1.00 38.64 70 ALA A CA 1
ATOM 565 C C . ALA A 1 70 ? 14.678 33.986 -64.063 1.00 41.62 70 ALA A C 1
ATOM 566 O O . ALA A 1 70 ? 14.563 34.582 -65.141 1.00 42.24 70 ALA A O 1
ATOM 568 N N . ALA A 1 71 ? 14.066 32.823 -63.829 1.00 42.41 71 ALA A N 1
ATOM 569 C CA . ALA A 1 71 ? 13.165 32.263 -64.832 1.00 38.77 71 ALA A CA 1
ATOM 570 C C . ALA A 1 71 ? 11.839 33.013 -64.871 1.00 40.08 71 ALA A C 1
ATOM 571 O O . ALA A 1 71 ? 11.200 33.079 -65.929 1.00 44.59 71 ALA A O 1
ATOM 573 N N . GLY A 1 72 ? 11.413 33.574 -63.735 1.00 44.50 72 GLY A N 1
ATOM 574 C CA . GLY A 1 72 ? 10.223 34.411 -63.723 1.00 40.60 72 GLY A CA 1
ATOM 575 C C . GLY A 1 72 ? 10.367 35.670 -64.557 1.00 47.03 72 GLY A C 1
ATOM 576 O O . GLY A 1 72 ? 9.378 36.178 -65.096 1.00 49.84 72 GLY A O 1
ATOM 577 N N . GLU A 1 73 ? 11.594 36.185 -64.687 1.00 45.02 73 GLU A N 1
ATOM 578 C CA . GLU A 1 73 ? 11.838 37.360 -65.516 1.00 44.11 73 GLU A CA 1
ATOM 579 C C . GLU A 1 73 ? 11.565 37.089 -66.985 1.00 51.43 73 GLU A C 1
ATOM 580 O O . GLU A 1 73 ? 11.385 38.037 -67.758 1.00 50.23 73 GLU A O 1
ATOM 586 N N . PHE A 1 74 ? 11.546 35.821 -67.388 1.00 44.96 74 PHE A N 1
ATOM 587 C CA . PHE A 1 74 ? 11.177 35.430 -68.737 1.00 44.19 74 PHE A CA 1
ATOM 588 C C . PHE A 1 74 ? 9.875 34.639 -68.755 1.00 41.70 74 PHE A C 1
ATOM 589 O O . PHE A 1 74 ? 9.633 33.876 -69.692 1.00 41.88 74 PHE A O 1
ATOM 597 N N . ASP A 1 75 ? 9.051 34.801 -67.719 1.00 43.32 75 ASP A N 1
ATOM 598 C CA . ASP A 1 75 ? 7.727 34.181 -67.633 1.00 47.98 75 ASP A CA 1
ATOM 599 C C . ASP A 1 75 ? 7.804 32.667 -67.803 1.00 48.85 75 ASP A C 1
ATOM 600 O O . ASP A 1 75 ? 6.939 32.050 -68.430 1.00 45.84 75 ASP A O 1
ATOM 605 N N . LEU A 1 76 ? 8.845 32.059 -67.241 1.00 43.64 76 LEU A N 1
ATOM 606 C CA . LEU A 1 76 ? 9.013 30.613 -67.298 1.00 36.46 76 LEU A CA 1
ATOM 607 C C . LEU A 1 76 ? 8.489 29.978 -66.017 1.00 36.47 76 LEU A C 1
ATOM 608 O O . LEU A 1 76 ? 8.900 30.349 -64.911 1.00 39.94 76 LEU A O 1
ATOM 613 N N . GLU A 1 77 ? 7.571 29.035 -66.173 1.00 36.21 77 GLU A N 1
ATOM 614 C CA . GLU A 1 77 ? 7.136 28.204 -65.065 1.00 34.76 77 GLU A CA 1
ATOM 615 C C . GLU A 1 77 ? 8.283 27.292 -64.636 1.00 35.96 77 GLU A C 1
ATOM 616 O O . GLU A 1 77 ? 9.112 26.884 -65.454 1.00 36.64 77 GLU A O 1
ATOM 622 N N . VAL A 1 78 ? 8.335 26.977 -63.348 1.00 37.65 78 VAL A N 1
ATOM 623 C CA . VAL A 1 78 ? 9.461 26.245 -62.776 1.00 38.23 78 VAL A CA 1
ATOM 624 C C . VAL A 1 78 ? 8.945 25.071 -61.951 1.00 34.91 78 VAL A C 1
ATOM 625 O O . VAL A 1 78 ? 7.966 25.202 -61.207 1.00 35.89 78 VAL A O 1
ATOM 629 N N . THR A 1 79 ? 9.588 23.912 -62.107 1.00 30.45 79 THR A N 1
ATOM 630 C CA . THR A 1 79 ? 9.539 22.853 -61.112 1.00 26.43 79 THR A CA 1
ATOM 631 C C . THR A 1 79 ? 10.967 22.544 -60.698 1.00 28.48 79 THR A C 1
ATOM 632 O O . THR A 1 79 ? 11.909 22.774 -61.459 1.00 26.95 79 THR A O 1
ATOM 636 N N . VAL A 1 80 ? 11.113 22.022 -59.490 1.00 24.08 80 VAL A N 1
ATOM 637 C CA . VAL A 1 80 ? 12.423 21.769 -58.901 1.00 22.81 80 VAL A CA 1
ATOM 638 C C . VAL A 1 80 ? 12.464 20.318 -58.455 1.00 26.68 80 VAL A C 1
ATOM 639 O O . VAL A 1 80 ? 11.562 19.861 -57.744 1.00 27.59 80 VAL A O 1
ATOM 643 N N . ASP A 1 81 ? 13.484 19.587 -58.903 1.00 28.23 81 ASP A N 1
ATOM 644 C CA . ASP A 1 81 ? 13.771 18.256 -58.380 1.00 24.98 81 ASP A CA 1
ATOM 645 C C . ASP A 1 81 ? 14.563 18.378 -57.076 1.00 28.04 81 ASP A C 1
ATOM 646 O O . ASP A 1 81 ? 15.618 19.019 -57.047 1.00 28.74 81 ASP A O 1
ATOM 651 N N . ALA A 1 82 ? 14.072 17.746 -56.002 1.00 25.98 82 ALA A N 1
ATOM 652 C CA . ALA A 1 82 ? 14.592 18.045 -54.671 1.00 32.18 82 ALA A CA 1
ATOM 653 C C . ALA A 1 82 ? 15.901 17.320 -54.363 1.00 23.11 82 ALA A C 1
ATOM 654 O O . ALA A 1 82 ? 16.818 17.914 -53.790 1.00 27.24 82 ALA A O 1
ATOM 656 N N . LEU A 1 83 ? 15.994 16.028 -54.669 1.00 26.56 83 LEU A N 1
ATOM 657 C CA . LEU A 1 83 ? 17.133 15.206 -54.261 1.00 22.07 83 LEU A CA 1
ATOM 658 C C . LEU A 1 83 ? 17.940 14.776 -55.486 1.00 26.54 83 LEU A C 1
ATOM 659 O O . LEU A 1 83 ? 17.623 13.768 -56.124 1.00 25.07 83 LEU A O 1
ATOM 664 N N . ASN A 1 84 ? 19.002 15.517 -55.783 1.00 22.35 84 ASN A N 1
ATOM 665 C CA . ASN A 1 84 ? 19.920 15.184 -56.877 1.00 25.73 84 ASN A CA 1
ATOM 666 C C . ASN A 1 84 ? 21.315 15.121 -56.256 1.00 21.35 84 ASN A C 1
ATOM 667 O O . ASN A 1 84 ? 21.926 16.161 -56.010 1.00 23.18 84 ASN A O 1
ATOM 672 N N . GLY A 1 85 ? 21.823 13.915 -56.014 1.00 22.41 85 GLY A N 1
ATOM 673 C CA . GLY A 1 85 ? 21.222 12.708 -56.554 1.00 24.86 85 GLY A CA 1
ATOM 674 C C . GLY A 1 85 ? 21.843 12.401 -57.911 1.00 28.80 85 GLY A C 1
ATOM 675 O O . GLY A 1 85 ? 23.012 12.720 -58.149 1.00 25.23 85 GLY A O 1
ATOM 676 N N . HIS A 1 86 ? 21.071 11.811 -58.824 1.00 25.50 86 HIS A N 1
ATOM 677 C CA . HIS A 1 86 ? 21.638 11.289 -60.059 1.00 26.40 86 HIS A CA 1
ATOM 678 C C . HIS A 1 86 ? 21.439 12.260 -61.220 1.00 24.91 86 HIS A C 1
ATOM 679 O O . HIS A 1 86 ? 20.309 12.692 -61.499 1.00 24.31 86 HIS A O 1
ATOM 686 N N . LEU A 1 87 ? 22.531 12.575 -61.924 1.00 18.33 87 LEU A N 1
ATOM 687 C CA . LEU A 1 87 ? 22.434 13.467 -63.082 1.00 22.68 87 LEU A CA 1
ATOM 688 C C . LEU A 1 87 ? 23.435 13.024 -64.142 1.00 23.45 87 LEU A C 1
ATOM 689 O O . LEU A 1 87 ? 24.641 13.141 -63.934 1.00 23.02 87 LEU A O 1
ATOM 694 N N . SER A 1 88 ? 22.926 12.527 -65.274 1.00 23.14 88 SER A N 1
ATOM 695 C CA . SER A 1 88 ? 23.741 12.265 -66.472 1.00 22.70 88 SER A CA 1
ATOM 696 C C . SER A 1 88 ? 24.986 11.437 -66.166 1.00 25.78 88 SER A C 1
ATOM 697 O O . SER A 1 88 ? 26.093 11.784 -66.586 1.00 22.75 88 SER A O 1
ATOM 700 N N . SER A 1 89 ? 24.789 10.317 -65.457 1.00 21.82 89 SER A N 1
ATOM 701 C CA . SER A 1 89 ? 25.768 9.292 -65.078 1.00 24.13 89 SER A CA 1
ATOM 702 C C . SER A 1 89 ? 26.472 9.590 -63.769 1.00 23.22 89 SER A C 1
ATOM 703 O O . SER A 1 89 ? 27.106 8.691 -63.222 1.00 23.82 89 SER A O 1
ATOM 706 N N . TYR A 1 90 ? 26.375 10.811 -63.241 1.00 22.97 90 TYR A N 1
ATOM 707 C CA . TYR A 1 90 ? 27.046 11.193 -62.001 1.00 21.14 90 TYR A CA 1
ATOM 708 C C . TYR A 1 90 ? 26.086 11.105 -60.823 1.00 22.50 90 TYR A C 1
ATOM 709 O O . TYR A 1 90 ? 24.908 11.467 -60.942 1.00 24.06 90 TYR A O 1
ATOM 718 N N . ASP A 1 91 ? 26.601 10.649 -59.682 1.00 21.29 91 ASP A N 1
ATOM 719 C CA . ASP A 1 91 ? 25.852 10.668 -58.431 1.00 24.53 91 ASP A CA 1
ATOM 720 C C . ASP A 1 91 ? 26.412 11.771 -57.546 1.00 23.92 91 ASP A C 1
ATOM 721 O O . ASP A 1 91 ? 27.620 11.815 -57.293 1.00 23.69 91 ASP A O 1
ATOM 726 N N . PHE A 1 92 ? 25.537 12.665 -57.097 1.00 23.50 92 PHE A N 1
ATOM 727 C CA . PHE A 1 92 ? 25.888 13.760 -56.204 1.00 22.43 92 PHE A CA 1
ATOM 728 C C . PHE A 1 92 ? 25.332 13.368 -54.836 1.00 24.73 92 PHE A C 1
ATOM 729 O O . PHE A 1 92 ? 24.139 13.557 -54.567 1.00 21.96 92 PHE A O 1
ATOM 737 N N . LEU A 1 93 ? 26.185 12.784 -53.995 1.00 22.19 93 LEU A N 1
ATOM 738 C CA . LEU A 1 93 ? 25.769 12.274 -52.694 1.00 21.73 93 LEU A CA 1
ATOM 739 C C . LEU A 1 93 ? 26.558 12.967 -51.596 1.00 24.47 93 LEU A C 1
ATOM 740 O O . LEU A 1 93 ? 27.792 13.067 -51.692 1.00 24.23 93 LEU A O 1
ATOM 745 N N . PRO A 1 94 ? 25.900 13.480 -50.564 1.00 25.72 94 PRO A N 1
ATOM 746 C CA . PRO A 1 94 ? 26.626 14.041 -49.422 1.00 21.62 94 PRO A CA 1
ATOM 747 C C . PRO A 1 94 ? 27.471 12.983 -48.748 1.00 20.65 94 PRO A C 1
ATOM 748 O O . PRO A 1 94 ? 27.145 11.786 -48.795 1.00 23.52 94 PRO A O 1
ATOM 752 N N . PRO A 1 95 ? 28.545 13.386 -48.065 1.00 22.36 95 PRO A N 1
ATOM 753 C CA . PRO A 1 95 ? 29.416 12.387 -47.432 1.00 21.61 95 PRO A CA 1
ATOM 754 C C . PRO A 1 95 ? 28.704 11.534 -46.401 1.00 21.96 95 PRO A C 1
ATOM 755 O O . PRO A 1 95 ? 29.092 10.374 -46.228 1.00 25.48 95 PRO A O 1
ATOM 759 N N . TRP A 1 96 ? 27.639 12.044 -45.762 1.00 22.25 96 TRP A N 1
ATOM 760 C CA . TRP A 1 96 ? 26.951 11.303 -44.702 1.00 22.81 96 TRP A CA 1
ATOM 761 C C . TRP A 1 96 ? 26.055 10.174 -45.237 1.00 31.52 96 TRP A C 1
ATOM 762 O O . TRP A 1 96 ? 25.357 9.531 -44.441 1.00 24.96 96 TRP A O 1
ATOM 773 N N . VAL A 1 97 ? 26.072 9.880 -46.544 1.00 25.61 97 VAL A N 1
ATOM 774 C CA . VAL A 1 97 ? 25.337 8.722 -47.037 1.00 25.68 97 VAL A CA 1
ATOM 775 C C . VAL A 1 97 ? 26.221 7.746 -47.808 1.00 24.94 97 VAL A C 1
ATOM 776 O O . VAL A 1 97 ? 25.715 6.756 -48.341 1.00 21.25 97 VAL A O 1
ATOM 780 N N . ILE A 1 98 ? 27.545 7.949 -47.824 1.00 24.39 98 ILE A N 1
ATOM 781 C CA . ILE A 1 98 ? 28.425 7.104 -48.627 1.00 25.42 98 ILE A CA 1
ATOM 782 C C . ILE A 1 98 ? 29.522 6.499 -47.759 1.00 26.89 98 ILE A C 1
ATOM 783 O O . ILE A 1 98 ? 29.728 6.888 -46.610 1.00 27.08 98 ILE A O 1
ATOM 788 N N . THR A 1 99 ? 30.223 5.528 -48.352 1.00 25.36 99 THR A N 1
ATOM 789 C CA . THR A 1 99 ? 31.339 4.770 -47.779 1.00 26.04 99 THR A CA 1
ATOM 790 C C . THR A 1 99 ? 31.097 4.427 -46.315 1.00 26.77 99 THR A C 1
ATOM 791 O O . THR A 1 99 ? 30.162 3.679 -46.014 1.00 26.28 99 THR A O 1
ATOM 795 N N . TRP A 1 100 ? 31.930 4.937 -45.397 1.00 29.23 100 TRP A N 1
ATOM 796 C CA . TRP A 1 100 ? 31.768 4.572 -43.991 1.00 29.27 100 TRP A CA 1
ATOM 797 C C . TRP A 1 100 ? 30.384 4.912 -43.458 1.00 29.13 100 TRP A C 1
ATOM 798 O O . TRP A 1 100 ? 29.916 4.277 -42.501 1.00 30.13 100 TRP A O 1
ATOM 809 N N . HIS A 1 101 ? 29.703 5.880 -44.068 1.00 28.48 101 HIS A N 1
ATOM 810 C CA . HIS A 1 101 ? 28.378 6.298 -43.643 1.00 25.23 101 HIS A CA 1
ATOM 811 C C . HIS A 1 101 ? 27.269 5.708 -44.520 1.00 28.90 101 HIS A C 1
ATOM 812 O O . HIS A 1 101 ? 26.145 6.216 -44.506 1.00 29.34 101 HIS A O 1
ATOM 819 N N . THR A 1 102 ? 27.556 4.632 -45.250 1.00 32.26 102 THR A N 1
ATOM 820 C CA . THR A 1 102 ? 26.547 4.010 -46.097 1.00 32.46 102 THR A CA 1
ATOM 821 C C . THR A 1 102 ? 25.390 3.520 -45.247 1.00 36.07 102 THR A C 1
ATOM 822 O O . THR A 1 102 ? 25.589 2.831 -44.244 1.00 32.29 102 THR A O 1
ATOM 826 N N A SER A 1 103 ? 24.148 3.756 -45.687 0.52 34.46 103 SER A N 1
ATOM 827 N N B SER A 1 103 ? 24.231 4.067 -45.579 0.48 34.90 103 SER A N 1
ATOM 828 C CA A SER A 1 103 ? 23.026 3.126 -44.981 0.52 34.72 103 SER A CA 1
ATOM 829 C CA B SER A 1 103 ? 22.943 3.666 -45.080 0.48 34.46 103 SER A CA 1
ATOM 830 C C A SER A 1 103 ? 22.011 2.504 -45.939 0.52 33.59 103 SER A C 1
ATOM 831 C C B SER A 1 103 ? 22.014 3.627 -46.282 0.48 34.76 103 SER A C 1
ATOM 832 O O A SER A 1 103 ? 22.273 1.460 -46.540 0.52 32.78 103 SER A O 1
ATOM 833 O O B SER A 1 103 ? 22.363 4.032 -47.400 0.48 34.67 103 SER A O 1
ATOM 838 N N . ASN A 1 104 ? 20.832 3.116 -46.037 1.00 32.88 104 ASN A N 1
ATOM 839 C CA . ASN A 1 104 ? 19.873 2.829 -47.092 1.00 35.66 104 ASN A CA 1
ATOM 840 C C . ASN A 1 104 ? 19.152 4.122 -47.431 1.00 29.96 104 ASN A C 1
ATOM 841 O O . ASN A 1 104 ? 18.522 4.728 -46.557 1.00 27.40 104 ASN A O 1
ATOM 846 N N . LEU A 1 105 ? 19.242 4.549 -48.696 1.00 28.05 105 LEU A N 1
ATOM 847 C CA . LEU A 1 105 ? 18.627 5.801 -49.121 1.00 26.89 105 LEU A CA 1
ATOM 848 C C . LEU A 1 105 ? 17.102 5.762 -49.110 1.00 26.63 105 LEU A C 1
ATOM 849 O O . LEU A 1 105 ? 16.479 6.822 -49.234 1.00 27.41 105 LEU A O 1
ATOM 854 N N . PHE A 1 106 ? 16.491 4.588 -48.962 1.00 30.43 106 PHE A N 1
ATOM 855 C CA . PHE A 1 106 ? 15.037 4.464 -48.966 1.00 27.48 106 PHE A CA 1
ATOM 856 C C . PHE A 1 106 ? 14.444 4.072 -47.620 1.00 32.15 106 PHE A C 1
ATOM 857 O O . PHE A 1 106 ? 13.284 4.405 -47.346 1.00 28.06 106 PHE A O 1
ATOM 865 N N . THR A 1 107 ? 15.202 3.385 -46.767 1.00 29.93 107 THR A N 1
ATOM 866 C CA . THR A 1 107 ? 14.638 2.829 -45.545 1.00 32.32 107 THR A CA 1
ATOM 867 C C . THR A 1 107 ? 15.325 3.272 -44.256 1.00 32.17 107 THR A C 1
ATOM 868 O O . THR A 1 107 ? 14.728 3.112 -43.184 1.00 30.78 107 THR A O 1
ATOM 872 N N . ASP A 1 108 ? 16.530 3.832 -44.315 1.00 31.76 108 ASP A N 1
ATOM 873 C CA . ASP A 1 108 ? 17.211 4.224 -43.075 1.00 29.45 108 ASP A CA 1
ATOM 874 C C . ASP A 1 108 ? 16.466 5.376 -42.406 1.00 30.24 108 ASP A C 1
ATOM 875 O O . ASP A 1 108 ? 16.199 6.402 -43.048 1.00 28.95 108 ASP A O 1
ATOM 880 N N . PRO A 1 109 ? 16.078 5.234 -41.135 1.00 31.79 109 PRO A N 1
ATOM 881 C CA . PRO A 1 109 ? 15.244 6.271 -40.504 1.00 31.79 109 PRO A CA 1
ATOM 882 C C . PRO A 1 109 ? 15.907 7.632 -40.417 1.00 28.82 109 PRO A C 1
ATOM 883 O O . PRO A 1 109 ? 15.215 8.651 -40.533 1.00 30.42 109 PRO A O 1
ATOM 887 N N . LEU A 1 110 ? 17.225 7.690 -40.217 1.00 31.34 110 LEU A N 1
ATOM 888 C CA . LEU A 1 110 ? 17.887 8.985 -40.126 1.00 26.48 110 LEU A CA 1
ATOM 889 C C . LEU A 1 110 ? 18.053 9.618 -41.508 1.00 25.40 110 LEU A C 1
ATOM 890 O O . LEU A 1 110 ? 17.929 10.839 -41.654 1.00 27.58 110 LEU A O 1
ATOM 895 N N . VAL A 1 111 ? 18.325 8.808 -42.528 1.00 28.45 111 VAL A N 1
ATOM 896 C CA . VAL A 1 111 ? 18.383 9.326 -43.898 1.00 28.44 111 VAL A CA 1
ATOM 897 C C . VAL A 1 111 ? 17.045 9.935 -44.290 1.00 25.66 111 VAL A C 1
ATOM 898 O O . VAL A 1 111 ? 16.972 11.076 -44.773 1.00 28.21 111 VAL A O 1
ATOM 902 N N . LYS A 1 112 ? 15.954 9.192 -44.053 1.00 31.83 112 LYS A N 1
ATOM 903 C CA . LYS A 1 112 ? 14.630 9.712 -44.368 1.00 29.18 112 LYS A CA 1
ATOM 904 C C . LYS A 1 112 ? 14.365 11.008 -43.623 1.00 30.42 112 LYS A C 1
ATOM 905 O O . LYS A 1 112 ? 13.874 11.975 -44.213 1.00 32.11 112 LYS A O 1
ATOM 911 N N . ALA A 1 113 ? 14.730 11.066 -42.332 1.00 30.41 113 ALA A N 1
ATOM 912 C CA . ALA A 1 113 ? 14.553 12.304 -41.580 1.00 30.53 113 ALA A CA 1
ATOM 913 C C . ALA A 1 113 ? 15.344 13.445 -42.207 1.00 27.86 113 ALA A C 1
ATOM 914 O O . ALA A 1 113 ? 14.859 14.581 -42.278 1.00 29.81 113 ALA A O 1
ATOM 916 N N . GLY A 1 114 ? 16.567 13.164 -42.670 1.00 31.36 114 GLY A N 1
ATOM 917 C CA . GLY A 1 114 ? 17.327 14.184 -43.374 1.00 26.70 114 GLY A CA 1
ATOM 918 C C . GLY A 1 114 ? 16.672 14.592 -44.679 1.00 26.09 114 GLY A C 1
ATOM 919 O O . GLY A 1 114 ? 16.583 15.783 -44.988 1.00 24.72 114 GLY A O 1
ATOM 920 N N . GLN A 1 115 ? 16.188 13.613 -45.454 1.00 26.47 115 GLN A N 1
ATOM 921 C CA . GLN A 1 115 ? 15.524 13.923 -46.724 1.00 30.52 115 GLN A CA 1
ATOM 922 C C . GLN A 1 115 ? 14.287 14.789 -46.504 1.00 27.94 115 GLN A C 1
ATOM 923 O O . GLN A 1 115 ? 14.095 15.799 -47.192 1.00 27.68 115 GLN A O 1
ATOM 929 N N . THR A 1 116 ? 13.442 14.429 -45.528 1.00 31.26 116 THR A N 1
ATOM 930 C CA . THR A 1 116 ? 12.218 15.208 -45.332 1.00 29.99 116 THR A CA 1
ATOM 931 C C . THR A 1 116 ? 12.533 16.618 -44.847 1.00 32.28 116 THR A C 1
ATOM 932 O O . THR A 1 116 ? 11.870 17.577 -45.251 1.00 33.55 116 THR A O 1
ATOM 936 N N . ASP A 1 117 ? 13.565 16.767 -44.010 1.00 30.23 117 ASP A N 1
ATOM 937 C CA . ASP A 1 117 ? 13.995 18.095 -43.576 1.00 28.98 117 ASP A CA 1
ATOM 938 C C . ASP A 1 117 ? 14.352 18.973 -44.768 1.00 30.51 117 ASP A C 1
ATOM 939 O O . ASP A 1 117 ? 13.855 20.096 -44.904 1.00 28.37 117 ASP A O 1
ATOM 944 N N . LEU A 1 118 ? 15.224 18.476 -45.645 1.00 26.37 118 LEU A N 1
ATOM 945 C CA . LEU A 1 118 ? 15.607 19.247 -46.822 1.00 28.25 118 LEU A CA 1
ATOM 946 C C . LEU A 1 118 ? 14.396 19.563 -47.693 1.00 26.23 118 LEU A C 1
ATOM 947 O O . LEU A 1 118 ? 14.218 20.700 -48.152 1.00 27.61 118 LEU A O 1
ATOM 952 N N . ILE A 1 119 ? 13.568 18.554 -47.954 1.00 29.39 119 ILE A N 1
ATOM 953 C CA . ILE A 1 119 ? 12.398 18.744 -48.813 1.00 30.22 119 ILE A CA 1
ATOM 954 C C . ILE A 1 119 ? 11.459 19.787 -48.213 1.00 30.13 119 ILE A C 1
ATOM 955 O O . ILE A 1 119 ? 10.905 20.634 -48.934 1.00 30.68 119 ILE A O 1
ATOM 960 N N A SER A 1 120 ? 11.276 19.750 -46.886 0.47 32.11 120 SER A N 1
ATOM 961 N N B SER A 1 120 ? 11.289 19.769 -46.887 0.53 32.11 120 SER A N 1
ATOM 962 C CA A SER A 1 120 ? 10.431 20.736 -46.211 0.47 34.18 120 SER A CA 1
ATOM 963 C CA B SER A 1 120 ? 10.408 20.743 -46.245 0.53 34.17 120 SER A CA 1
ATOM 964 C C A SER A 1 120 ? 10.954 22.150 -46.425 0.47 34.51 120 SER A C 1
ATOM 965 C C B SER A 1 120 ? 10.943 22.165 -46.387 0.53 34.52 120 SER A C 1
ATOM 966 O O A SER A 1 120 ? 10.201 23.055 -46.806 0.47 36.23 120 SER A O 1
ATOM 967 O O B SER A 1 120 ? 10.182 23.094 -46.684 0.53 36.25 120 SER A O 1
ATOM 972 N N . GLN A 1 121 ? 12.248 22.357 -46.175 1.00 34.11 121 GLN A N 1
ATOM 973 C CA . GLN A 1 121 ? 12.819 23.693 -46.279 1.00 30.99 121 GLN A CA 1
ATOM 974 C C . GLN A 1 121 ? 12.785 24.201 -47.702 1.00 33.67 121 GLN A C 1
ATOM 975 O O . GLN A 1 121 ? 12.613 25.407 -47.925 1.00 39.94 121 GLN A O 1
ATOM 981 N N . LEU A 1 122 ? 12.956 23.298 -48.674 1.00 33.26 122 LEU A N 1
ATOM 982 C CA . LEU A 1 122 ? 12.842 23.671 -50.078 1.00 35.53 122 LEU A CA 1
ATOM 983 C C . LEU A 1 122 ? 11.409 24.058 -50.418 1.00 32.59 122 LEU A C 1
ATOM 984 O O . LEU A 1 122 ? 11.166 25.084 -51.066 1.00 32.60 122 LEU A O 1
ATOM 989 N N . ALA A 1 123 ? 10.448 23.240 -49.988 1.00 32.13 123 ALA A N 1
ATOM 990 C CA . ALA A 1 123 ? 9.044 23.532 -50.269 1.00 33.82 123 ALA A CA 1
ATOM 991 C C . ALA A 1 123 ? 8.628 24.867 -49.659 1.00 38.14 123 ALA A C 1
ATOM 992 O O . ALA A 1 123 ? 7.923 25.662 -50.296 1.00 39.02 123 ALA A O 1
ATOM 994 N N . THR A 1 124 ? 9.081 25.136 -48.435 1.00 37.92 124 THR A N 1
ATOM 995 C CA . THR A 1 124 ? 8.746 26.382 -47.758 1.00 39.67 124 THR A CA 1
ATOM 996 C C . THR A 1 124 ? 9.268 27.594 -48.524 1.00 42.24 124 THR A C 1
ATOM 997 O O . THR A 1 124 ? 8.584 28.619 -48.609 1.00 42.74 124 THR A O 1
ATOM 1001 N N . ARG A 1 125 ? 10.464 27.489 -49.116 1.00 39.13 125 ARG A N 1
ATOM 1002 C CA . ARG A 1 125 ? 10.972 28.580 -49.947 1.00 34.94 125 ARG A CA 1
ATOM 1003 C C . ARG A 1 125 ? 10.223 28.685 -51.272 1.00 38.52 125 ARG A C 1
ATOM 1004 O O . ARG A 1 125 ? 9.924 29.792 -51.734 1.00 42.12 125 ARG A O 1
ATOM 1012 N N . LEU A 1 126 ? 9.967 27.550 -51.929 1.00 35.72 126 LEU A N 1
ATOM 1013 C CA . LEU A 1 126 ? 9.420 27.592 -53.283 1.00 31.47 126 LEU A CA 1
ATOM 1014 C C . LEU A 1 126 ? 7.960 28.042 -53.300 1.00 36.84 126 LEU A C 1
ATOM 1015 O O . LEU A 1 126 ? 7.525 28.677 -54.265 1.00 38.79 126 LEU A O 1
ATOM 1020 N N . ARG A 1 127 ? 7.196 27.740 -52.250 1.00 38.10 127 ARG A N 1
ATOM 1021 C CA . ARG A 1 127 ? 5.777 28.088 -52.266 1.00 42.62 127 ARG A CA 1
ATOM 1022 C C . ARG A 1 127 ? 5.533 29.593 -52.326 1.00 45.85 127 ARG A C 1
ATOM 1023 O O . ARG A 1 127 ? 4.403 30.006 -52.614 1.00 46.47 127 ARG A O 1
ATOM 1031 N N . GLU A 1 128 ? 6.553 30.416 -52.100 1.00 42.06 128 GLU A N 1
ATOM 1032 C CA . GLU A 1 128 ? 6.416 31.866 -52.163 1.00 43.96 128 GLU A CA 1
ATOM 1033 C C . GLU A 1 128 ? 6.813 32.454 -53.508 1.00 45.17 128 GLU A C 1
ATOM 1034 O O . GLU A 1 128 ? 6.758 33.678 -53.668 1.00 47.41 128 GLU A O 1
ATOM 1040 N N . GLU A 1 129 ? 7.239 31.624 -54.475 1.00 40.67 129 GLU A N 1
ATOM 1041 C CA . GLU A 1 129 ? 7.524 32.170 -55.793 1.00 40.08 129 GLU A CA 1
ATOM 1042 C C . GLU A 1 129 ? 6.341 31.926 -56.709 1.00 41.06 129 GLU A C 1
ATOM 1043 O O . GLU A 1 129 ? 5.884 30.780 -56.823 1.00 43.12 129 GLU A O 1
ATOM 1049 N N . PRO A 1 130 ? 5.830 32.957 -57.385 1.00 45.12 130 PRO A N 1
ATOM 1050 C CA . PRO A 1 130 ? 4.587 32.775 -58.153 1.00 44.79 130 PRO A CA 1
ATOM 1051 C C . PRO A 1 130 ? 4.734 31.855 -59.359 1.00 44.50 130 PRO A C 1
ATOM 1052 O O . PRO A 1 130 ? 3.730 31.295 -59.815 1.00 43.40 130 PRO A O 1
ATOM 1056 N N . ASN A 1 131 ? 5.938 31.677 -59.903 1.00 38.87 131 ASN A N 1
ATOM 1057 C CA . ASN A 1 131 ? 6.110 30.850 -61.091 1.00 41.09 131 ASN A CA 1
ATOM 1058 C C . ASN A 1 131 ? 6.535 29.425 -60.767 1.00 38.75 131 ASN A C 1
ATOM 1059 O O . ASN A 1 131 ? 6.679 28.612 -61.687 1.00 39.54 131 ASN A O 1
ATOM 1064 N N . ALA A 1 132 ? 6.734 29.107 -59.490 1.00 36.33 132 ALA A N 1
ATOM 1065 C CA . ALA A 1 132 ? 7.066 27.753 -59.061 1.00 39.82 132 ALA A CA 1
ATOM 1066 C C . ALA A 1 132 ? 5.787 26.941 -58.882 1.00 37.87 132 ALA A C 1
ATOM 1067 O O . ALA A 1 132 ? 4.931 27.294 -58.068 1.00 36.66 132 ALA A O 1
ATOM 1069 N N . THR A 1 133 ? 5.675 25.837 -59.618 1.00 38.21 133 THR A N 1
ATOM 1070 C CA . THR A 1 133 ? 4.458 25.039 -59.676 1.00 34.05 133 THR A CA 1
ATOM 1071 C C . THR A 1 133 ? 4.509 23.804 -58.796 1.00 34.75 133 THR A C 1
ATOM 1072 O O . THR A 1 133 ? 3.461 23.351 -58.324 1.00 31.11 133 THR A O 1
ATOM 1076 N N . GLY A 1 134 ? 5.696 23.264 -58.542 1.00 31.96 134 GLY A N 1
ATOM 1077 C CA . GLY A 1 134 ? 5.806 22.108 -57.680 1.00 32.92 134 GLY A CA 1
ATOM 1078 C C . GLY A 1 134 ? 7.202 21.517 -57.739 1.00 31.57 134 GLY A C 1
ATOM 1079 O O . GLY A 1 134 ? 8.138 22.139 -58.236 1.00 26.41 134 GLY A O 1
ATOM 1080 N N . MET A 1 135 ? 7.311 20.293 -57.230 1.00 31.48 135 MET A N 1
ATOM 1081 C CA . MET A 1 135 ? 8.596 19.639 -57.055 1.00 31.75 135 MET A CA 1
ATOM 1082 C C . MET A 1 135 ? 8.493 18.181 -57.465 1.00 31.88 135 MET A C 1
ATOM 1083 O O . MET A 1 135 ? 7.463 17.539 -57.245 1.00 28.22 135 MET A O 1
ATOM 1088 N N . THR A 1 136 ? 9.576 17.663 -58.044 1.00 28.73 136 THR A N 1
ATOM 1089 C CA . THR A 1 136 ? 9.798 16.229 -58.148 1.00 29.81 136 THR A CA 1
ATOM 1090 C C . THR A 1 136 ? 10.729 15.800 -57.020 1.00 29.28 136 THR A C 1
ATOM 1091 O O . THR A 1 136 ? 11.549 16.583 -56.540 1.00 28.10 136 THR A O 1
ATOM 1095 N N A VAL A 1 137 ? 10.595 14.541 -56.592 0.45 29.32 137 VAL A N 1
ATOM 1096 N N B VAL A 1 137 ? 10.573 14.553 -56.583 0.55 29.33 137 VAL A N 1
ATOM 1097 C CA A VAL A 1 137 ? 11.335 14.091 -55.415 0.45 29.24 137 VAL A CA 1
ATOM 1098 C CA B VAL A 1 137 ? 11.335 14.087 -55.433 0.55 29.24 137 VAL A CA 1
ATOM 1099 C C A VAL A 1 137 ? 12.836 14.048 -55.691 0.45 30.14 137 VAL A C 1
ATOM 1100 C C B VAL A 1 137 ? 12.829 14.161 -55.723 0.55 30.16 137 VAL A C 1
ATOM 1101 O O A VAL A 1 137 ? 13.650 14.278 -54.787 0.45 29.28 137 VAL A O 1
ATOM 1102 O O B VAL A 1 137 ? 13.623 14.605 -54.882 0.55 29.08 137 VAL A O 1
ATOM 1109 N N . GLY A 1 138 ? 13.230 13.772 -56.927 1.00 28.14 138 GLY A N 1
ATOM 1110 C CA . GLY A 1 138 ? 14.631 13.782 -57.275 1.00 29.91 138 GLY A CA 1
ATOM 1111 C C . GLY A 1 138 ? 14.768 13.186 -58.649 1.00 30.07 138 GLY A C 1
ATOM 1112 O O . GLY A 1 138 ? 13.879 12.445 -59.088 1.00 29.91 138 GLY A O 1
ATOM 1113 N N . ASN A 1 139 ? 15.844 13.508 -59.355 1.00 26.56 139 ASN A N 1
ATOM 1114 C CA . ASN A 1 139 ? 15.944 13.044 -60.738 1.00 28.57 139 ASN A CA 1
ATOM 1115 C C . ASN A 1 139 ? 16.267 11.557 -60.773 1.00 26.74 139 ASN A C 1
ATOM 1116 O O . ASN A 1 139 ? 17.376 11.151 -60.413 1.00 26.91 139 ASN A O 1
ATOM 1121 N N . GLU A 1 140 ? 15.301 10.742 -61.209 1.00 26.26 140 GLU A N 1
ATOM 1122 C CA . GLU A 1 140 ? 15.510 9.301 -61.366 1.00 27.48 140 GLU A CA 1
ATOM 1123 C C . GLU A 1 140 ? 16.027 8.660 -60.083 1.00 25.85 140 GLU A C 1
ATOM 1124 O O . GLU A 1 140 ? 16.773 7.683 -60.114 1.00 23.79 140 GLU A O 1
ATOM 1130 N N . PHE A 1 141 ? 15.610 9.189 -58.934 1.00 25.19 141 PHE A N 1
ATOM 1131 C CA . PHE A 1 141 ? 16.095 8.658 -57.662 1.00 27.43 141 PHE A CA 1
ATOM 1132 C C . PHE A 1 141 ? 15.921 7.145 -57.498 1.00 25.26 141 PHE A C 1
ATOM 1133 O O . PHE A 1 141 ? 16.820 6.512 -56.914 1.00 24.81 141 PHE A O 1
ATOM 1141 N N . PRO A 1 142 ? 14.821 6.498 -57.973 1.00 23.88 142 PRO A N 1
ATOM 1142 C CA . PRO A 1 142 ? 14.774 5.025 -57.960 1.00 24.60 142 PRO A CA 1
ATOM 1143 C C . PRO A 1 142 ? 15.994 4.300 -58.550 1.00 29.80 142 PRO A C 1
ATOM 1144 O O . PRO A 1 142 ? 16.163 3.102 -58.289 1.00 27.80 142 PRO A O 1
ATOM 1148 N N . GLN A 1 143 ? 16.866 4.965 -59.323 1.00 23.07 143 GLN A N 1
ATOM 1149 C CA . GLN A 1 143 ? 18.037 4.242 -59.818 1.00 23.70 143 GLN A CA 1
ATOM 1150 C C . GLN A 1 143 ? 18.990 3.821 -58.695 1.00 27.74 143 GLN A C 1
ATOM 1151 O O . GLN A 1 143 ? 19.771 2.886 -58.888 1.00 26.89 143 GLN A O 1
ATOM 1157 N N . TYR A 1 144 ? 18.913 4.443 -57.511 1.00 26.15 144 TYR A N 1
ATOM 1158 C CA . TYR A 1 144 ? 19.692 3.939 -56.381 1.00 26.19 144 TYR A CA 1
ATOM 1159 C C . TYR A 1 144 ? 19.225 2.558 -55.922 1.00 33.32 144 TYR A C 1
ATOM 1160 O O . TYR A 1 144 ? 19.953 1.895 -55.177 1.00 34.42 144 TYR A O 1
ATOM 1169 N N . ALA A 1 145 ? 18.058 2.093 -56.371 1.00 29.56 145 ALA A N 1
ATOM 1170 C CA . ALA A 1 145 ? 17.618 0.721 -56.136 1.00 33.66 145 ALA A CA 1
ATOM 1171 C C . ALA A 1 145 ? 17.831 -0.209 -57.336 1.00 34.78 145 ALA A C 1
ATOM 1172 O O . ALA A 1 145 ? 17.459 -1.384 -57.256 1.00 33.99 145 ALA A O 1
ATOM 1174 N N . ALA A 1 146 ? 18.433 0.270 -58.433 1.00 33.22 146 ALA A N 1
ATOM 1175 C CA . ALA A 1 146 ? 18.523 -0.525 -59.659 1.00 34.01 146 ALA A CA 1
ATOM 1176 C C . ALA A 1 146 ? 19.271 -1.840 -59.440 1.00 37.33 146 ALA A C 1
ATOM 1177 O O . ALA A 1 146 ? 20.324 -1.886 -58.789 1.00 36.95 146 ALA A O 1
ATOM 1179 N N . LEU A 1 147 ? 18.720 -2.918 -60.017 1.00 36.39 147 LEU A N 1
ATOM 1180 C CA . LEU A 1 147 ? 19.233 -4.267 -59.798 1.00 36.26 147 LEU A CA 1
ATOM 1181 C C . LEU A 1 147 ? 19.237 -5.132 -61.057 1.00 42.04 147 LEU A C 1
ATOM 1182 O O . LEU A 1 147 ? 19.388 -6.355 -60.943 1.00 44.22 147 LEU A O 1
ATOM 1187 N N . ALA A 1 148 ? 19.060 -4.547 -62.251 1.00 40.99 148 ALA A N 1
ATOM 1188 C CA . ALA A 1 148 ? 18.954 -5.327 -63.473 1.00 43.28 148 ALA A CA 1
ATOM 1189 C C . ALA A 1 148 ? 20.342 -5.737 -63.971 1.00 45.62 148 ALA A C 1
ATOM 1190 O O . ALA A 1 148 ? 21.341 -5.082 -63.650 1.00 43.18 148 ALA A O 1
ATOM 1192 N N . PRO A 1 149 ? 20.433 -6.838 -64.734 1.00 50.64 149 PRO A N 1
ATOM 1193 C CA . PRO A 1 149 ? 21.758 -7.291 -65.203 1.00 49.20 149 PRO A CA 1
ATOM 1194 C C . PRO A 1 149 ? 22.528 -6.236 -65.984 1.00 51.17 149 PRO A C 1
ATOM 1195 O O . PRO A 1 149 ? 23.743 -6.086 -65.786 1.00 52.42 149 PRO A O 1
ATOM 1199 N N . GLY A 1 150 ? 21.857 -5.494 -66.857 1.00 43.39 150 GLY A N 1
ATOM 1200 C CA . GLY A 1 150 ? 22.501 -4.436 -67.607 1.00 47.79 150 GLY A CA 1
ATOM 1201 C C . GLY A 1 150 ? 22.486 -3.081 -66.938 1.00 49.66 150 GLY A C 1
ATOM 1202 O O . GLY A 1 150 ? 22.985 -2.102 -67.504 1.00 43.08 150 GLY A O 1
ATOM 1203 N N . HIS A 1 151 ? 21.926 -2.997 -65.733 1.00 43.34 151 HIS A N 1
ATOM 1204 C CA . HIS A 1 151 ? 21.781 -1.727 -65.039 1.00 36.69 151 HIS A CA 1
ATOM 1205 C C . HIS A 1 151 ? 21.538 -1.979 -63.556 1.00 38.98 151 HIS A C 1
ATOM 1206 O O . HIS A 1 151 ? 20.389 -2.000 -63.097 1.00 34.82 151 HIS A O 1
ATOM 1213 N N . HIS A 1 152 ? 22.612 -2.207 -62.802 1.00 36.81 152 HIS A N 1
ATOM 1214 C CA . HIS A 1 152 ? 22.530 -2.416 -61.360 1.00 39.81 152 HIS A CA 1
ATOM 1215 C C . HIS A 1 152 ? 23.441 -1.395 -60.694 1.00 37.46 152 HIS A C 1
ATOM 1216 O O . HIS A 1 152 ? 24.595 -1.231 -61.108 1.00 33.61 152 HIS A O 1
ATOM 1223 N N . HIS A 1 153 ? 22.907 -0.663 -59.716 1.00 33.10 153 HIS A N 1
ATOM 1224 C CA . HIS A 1 153 ? 23.674 0.434 -59.122 1.00 31.05 153 HIS A CA 1
ATOM 1225 C C . HIS A 1 153 ? 24.823 -0.139 -58.299 1.00 32.68 153 HIS A C 1
ATOM 1226 O O . HIS A 1 153 ? 24.601 -1.038 -57.483 1.00 32.41 153 HIS A O 1
ATOM 1233 N N . PRO A 1 154 ? 26.051 0.344 -58.487 1.00 33.67 154 PRO A N 1
ATOM 1234 C CA . PRO A 1 154 ? 27.198 -0.292 -57.813 1.00 31.23 154 PRO A CA 1
ATOM 1235 C C . PRO A 1 154 ? 27.167 -0.189 -56.291 1.00 35.20 154 PRO A C 1
ATOM 1236 O O . PRO A 1 154 ? 27.836 -0.993 -55.628 1.00 34.85 154 PRO A O 1
ATOM 1240 N N . THR A 1 155 ? 26.425 0.757 -55.715 1.00 30.55 155 THR A N 1
ATOM 1241 C CA . THR A 1 155 ? 26.209 0.829 -54.268 1.00 35.28 155 THR A CA 1
ATOM 1242 C C . THR A 1 155 ? 24.709 0.879 -53.959 1.00 34.38 155 THR A C 1
ATOM 1243 O O . THR A 1 155 ? 24.218 1.757 -53.245 1.00 35.67 155 THR A O 1
ATOM 1247 N N . ARG A 1 156 ? 23.951 -0.078 -54.488 1.00 34.11 156 ARG A N 1
ATOM 1248 C CA . ARG A 1 156 ? 22.500 0.064 -54.480 1.00 33.50 156 ARG A CA 1
ATOM 1249 C C . ARG A 1 156 ? 21.926 -0.128 -53.078 1.00 37.24 156 ARG A C 1
ATOM 1250 O O . ARG A 1 156 ? 22.527 -0.774 -52.217 1.00 34.39 156 ARG A O 1
ATOM 1258 N N . SER A 1 157 ? 20.759 0.474 -52.848 1.00 33.76 157 SER A N 1
ATOM 1259 C CA . SER A 1 157 ? 20.041 0.348 -51.582 1.00 33.49 157 SER A CA 1
ATOM 1260 C C . SER A 1 157 ? 18.948 -0.701 -51.744 1.00 35.89 157 SER A C 1
ATOM 1261 O O . SER A 1 157 ? 18.075 -0.560 -52.611 1.00 37.18 157 SER A O 1
ATOM 1264 N N . GLU A 1 158 ? 19.031 -1.758 -50.936 1.00 41.28 158 GLU A N 1
ATOM 1265 C CA . GLU A 1 158 ? 18.030 -2.816 -50.904 1.00 38.78 158 GLU A CA 1
ATOM 1266 C C . GLU A 1 158 ? 16.667 -2.238 -50.535 1.00 41.37 158 GLU A C 1
ATOM 1267 O O . GLU A 1 158 ? 16.553 -1.391 -49.647 1.00 38.57 158 GLU A O 1
ATOM 1273 N N . CYS A 1 159 ? 15.622 -2.692 -51.223 1.00 36.43 159 CYS A N 1
ATOM 1274 C CA . CYS A 1 159 ? 14.346 -2.001 -51.122 1.00 34.98 159 CYS A CA 1
ATOM 1275 C C . CYS A 1 159 ? 13.248 -2.915 -51.636 1.00 38.31 159 CYS A C 1
ATOM 1276 O O . CYS A 1 159 ? 13.355 -3.434 -52.752 1.00 34.93 159 CYS A O 1
ATOM 1279 N N . THR A 1 160 ? 12.208 -3.117 -50.831 1.00 34.43 160 THR A N 1
ATOM 1280 C CA . THR A 1 160 ? 11.051 -3.871 -51.291 1.00 33.72 160 THR A CA 1
ATOM 1281 C C . THR A 1 160 ? 10.030 -2.951 -51.959 1.00 32.75 160 THR A C 1
ATOM 1282 O O . THR A 1 160 ? 10.085 -1.722 -51.847 1.00 29.74 160 THR A O 1
ATOM 1286 N N . VAL A 1 161 ? 9.063 -3.575 -52.645 1.00 31.36 161 VAL A N 1
ATOM 1287 C CA . VAL A 1 161 ? 7.974 -2.817 -53.261 1.00 32.74 161 VAL A CA 1
ATOM 1288 C C . VAL A 1 161 ? 7.279 -1.941 -52.227 1.00 31.01 161 VAL A C 1
ATOM 1289 O O . VAL A 1 161 ? 7.007 -0.760 -52.474 1.00 30.10 161 VAL A O 1
ATOM 1293 N N . ASP A 1 162 ? 7.030 -2.482 -51.025 1.00 36.98 162 ASP A N 1
ATOM 1294 C CA . ASP A 1 162 ? 6.358 -1.689 -49.995 1.00 35.79 162 ASP A CA 1
ATOM 1295 C C . ASP A 1 162 ? 7.273 -0.610 -49.415 1.00 35.37 162 ASP A C 1
ATOM 1296 O O . ASP A 1 162 ? 6.807 0.497 -49.105 1.00 35.89 162 ASP A O 1
ATOM 1301 N N . ASP A 1 163 ? 8.568 -0.916 -49.247 1.00 36.25 163 ASP A N 1
ATOM 1302 C CA . ASP A 1 163 ? 9.550 0.114 -48.894 1.00 36.84 163 ASP A CA 1
ATOM 1303 C C . ASP A 1 163 ? 9.478 1.283 -49.868 1.00 31.97 163 ASP A C 1
ATOM 1304 O O . ASP A 1 163 ? 9.426 2.453 -49.464 1.00 31.59 163 ASP A O 1
ATOM 1309 N N . ALA A 1 164 ? 9.464 0.972 -51.167 1.00 29.93 164 ALA A N 1
ATOM 1310 C CA . ALA A 1 164 ? 9.383 2.011 -52.191 1.00 29.15 164 ALA A CA 1
ATOM 1311 C C . ALA A 1 164 ? 8.130 2.864 -52.015 1.00 32.22 164 ALA A C 1
ATOM 1312 O O . ALA A 1 164 ? 8.203 4.100 -52.026 1.00 27.41 164 ALA A O 1
ATOM 1314 N N . GLN A 1 165 ? 6.970 2.226 -51.807 1.00 30.63 165 GLN A N 1
ATOM 1315 C CA . GLN A 1 165 ? 5.743 2.997 -51.627 1.00 34.65 165 GLN A CA 1
ATOM 1316 C C . GLN A 1 165 ? 5.826 3.890 -50.391 1.00 30.82 165 GLN A C 1
ATOM 1317 O O . GLN A 1 165 ? 5.496 5.081 -50.447 1.00 31.62 165 GLN A O 1
ATOM 1323 N N . THR A 1 166 ? 6.283 3.329 -49.268 1.00 33.86 166 THR A N 1
ATOM 1324 C CA . THR A 1 166 ? 6.387 4.097 -48.028 1.00 31.44 166 THR A CA 1
ATOM 1325 C C . THR A 1 166 ? 7.296 5.313 -48.194 1.00 31.91 166 THR A C 1
ATOM 1326 O O . THR A 1 166 ? 6.970 6.415 -47.728 1.00 28.18 166 THR A O 1
ATOM 1330 N N . TRP A 1 167 ? 8.437 5.130 -48.869 1.00 32.14 167 TRP A N 1
ATOM 1331 C CA . TRP A 1 167 ? 9.357 6.238 -49.106 1.00 26.23 167 TRP A CA 1
ATOM 1332 C C . TRP A 1 167 ? 8.696 7.343 -49.915 1.00 29.60 167 TRP A C 1
ATOM 1333 O O . TRP A 1 167 ? 8.770 8.522 -49.548 1.00 29.04 167 TRP A O 1
ATOM 1344 N N . LEU A 1 168 ? 8.053 6.982 -51.036 1.00 28.40 168 LEU A N 1
ATOM 1345 C CA . LEU A 1 168 ? 7.336 7.976 -51.832 1.00 30.07 168 LEU A CA 1
ATOM 1346 C C . LEU A 1 168 ? 6.276 8.694 -51.010 1.00 30.04 168 LEU A C 1
ATOM 1347 O O . LEU A 1 168 ? 6.127 9.918 -51.105 1.00 28.80 168 LEU A O 1
ATOM 1352 N N . GLU A 1 169 ? 5.520 7.951 -50.201 1.00 33.32 169 GLU A N 1
ATOM 1353 C CA . GLU A 1 169 ? 4.455 8.592 -49.440 1.00 36.21 169 GLU A CA 1
ATOM 1354 C C . GLU A 1 169 ? 5.032 9.555 -48.409 1.00 32.72 169 GLU A C 1
ATOM 1355 O O . GLU A 1 169 ? 4.485 10.645 -48.190 1.00 34.23 169 GLU A O 1
ATOM 1361 N N . THR A 1 170 ? 6.172 9.201 -47.818 1.00 32.44 170 THR A N 1
ATOM 1362 C CA . THR A 1 170 ? 6.829 10.103 -46.874 1.00 31.10 170 THR A CA 1
ATOM 1363 C C . THR A 1 170 ? 7.302 11.377 -47.563 1.00 33.74 170 THR A C 1
ATOM 1364 O O . THR A 1 170 ? 7.017 12.492 -47.106 1.00 29.02 170 THR A O 1
ATOM 1368 N N . MET A 1 171 ? 8.028 11.233 -48.677 1.00 31.38 171 MET A N 1
ATOM 1369 C CA . MET A 1 171 ? 8.562 12.402 -49.360 1.00 30.65 171 MET A CA 1
ATOM 1370 C C . MET A 1 171 ? 7.449 13.246 -49.967 1.00 30.00 171 MET A C 1
ATOM 1371 O O . MET A 1 171 ? 7.444 14.478 -49.837 1.00 28.96 171 MET A O 1
ATOM 1376 N N . LEU A 1 172 ? 6.506 12.606 -50.664 1.00 29.91 172 LEU A N 1
ATOM 1377 C CA . LEU A 1 172 ? 5.420 13.376 -51.272 1.00 33.43 172 LEU A CA 1
ATOM 1378 C C . LEU A 1 172 ? 4.502 13.971 -50.206 1.00 30.94 172 LEU A C 1
ATOM 1379 O O . LEU A 1 172 ? 4.039 15.111 -50.342 1.00 30.53 172 LEU A O 1
ATOM 1384 N N . GLY A 1 173 ? 4.245 13.222 -49.132 1.00 34.94 173 GLY A N 1
ATOM 1385 C CA . GLY A 1 173 ? 3.460 13.768 -48.035 1.00 32.07 173 GLY A CA 1
ATOM 1386 C C . GLY A 1 173 ? 4.076 15.020 -47.438 1.00 33.31 173 GLY A C 1
ATOM 1387 O O . GLY A 1 173 ? 3.375 15.998 -47.158 1.00 37.86 173 GLY A O 1
ATOM 1388 N N . THR A 1 174 ? 5.397 15.010 -47.229 1.00 34.69 174 THR A N 1
ATOM 1389 C CA . THR A 1 174 ? 6.065 16.194 -46.699 1.00 33.84 174 THR A CA 1
ATOM 1390 C C . THR A 1 174 ? 5.847 17.407 -47.598 1.00 35.36 174 THR A C 1
ATOM 1391 O O . THR A 1 174 ? 5.528 18.497 -47.109 1.00 36.84 174 THR A O 1
ATOM 1395 N N . MET A 1 175 ? 6.009 17.239 -48.919 1.00 31.15 175 MET A N 1
ATOM 1396 C CA . MET A 1 175 ? 5.775 18.347 -49.842 1.00 30.33 175 MET A CA 1
ATOM 1397 C C . MET A 1 175 ? 4.359 18.905 -49.713 1.00 32.76 175 MET A C 1
ATOM 1398 O O . MET A 1 175 ? 4.165 20.128 -49.714 1.00 34.10 175 MET A O 1
ATOM 1403 N N . ARG A 1 176 ? 3.360 18.026 -49.654 1.00 34.34 176 ARG A N 1
ATOM 1404 C CA . ARG A 1 176 ? 1.971 18.479 -49.586 1.00 36.07 176 ARG A CA 1
ATOM 1405 C C . ARG A 1 176 ? 1.677 19.174 -48.259 1.00 40.21 176 ARG A C 1
ATOM 1406 O O . ARG A 1 176 ? 0.914 20.144 -48.221 1.00 41.55 176 ARG A O 1
ATOM 1414 N N . ASP A 1 177 ? 2.282 18.693 -47.165 1.00 39.72 177 ASP A N 1
ATOM 1415 C CA . ASP A 1 177 ? 2.090 19.321 -45.857 1.00 40.98 177 ASP A CA 1
ATOM 1416 C C . ASP A 1 177 ? 2.597 20.755 -45.851 1.00 43.09 177 ASP A C 1
ATOM 1417 O O . ASP A 1 177 ? 1.961 21.642 -45.271 1.00 43.30 177 ASP A O 1
ATOM 1422 N N . GLN A 1 178 ? 3.735 21.003 -46.497 1.00 37.72 178 GLN A N 1
ATOM 1423 C CA . GLN A 1 178 ? 4.359 22.318 -46.480 1.00 34.75 178 GLN A CA 1
ATOM 1424 C C . GLN A 1 178 ? 3.926 23.202 -47.629 1.00 37.89 178 GLN A C 1
ATOM 1425 O O . GLN A 1 178 ? 4.207 24.403 -47.606 1.00 39.37 178 GLN A O 1
ATOM 1431 N N . TRP A 1 179 ? 3.259 22.640 -48.635 1.00 38.10 179 TRP A N 1
ATOM 1432 C CA . TRP A 1 179 ? 2.963 23.357 -49.872 1.00 36.99 179 TRP A CA 1
ATOM 1433 C C . TRP A 1 179 ? 1.673 22.799 -50.454 1.00 40.97 179 TRP A C 1
ATOM 1434 O O . TRP A 1 179 ? 1.673 22.135 -51.498 1.00 35.71 179 TRP A O 1
ATOM 1445 N N . PRO A 1 180 ? 0.539 23.057 -49.794 1.00 41.95 180 PRO A N 1
ATOM 1446 C CA . PRO A 1 180 ? -0.717 22.412 -50.212 1.00 39.54 180 PRO A CA 1
ATOM 1447 C C . PRO A 1 180 ? -1.140 22.749 -51.631 1.00 36.03 180 PRO A C 1
ATOM 1448 O O . PRO A 1 180 ? -1.768 21.912 -52.286 1.00 42.76 180 PRO A O 1
ATOM 1452 N N . ASP A 1 181 ? -0.813 23.940 -52.133 1.00 36.26 181 ASP A N 1
ATOM 1453 C CA . ASP A 1 181 ? -1.199 24.323 -53.485 1.00 40.08 181 ASP A CA 1
ATOM 1454 C C . ASP A 1 181 ? -0.300 23.710 -54.549 1.00 43.46 181 ASP A C 1
ATOM 1455 O O . ASP A 1 181 ? -0.560 23.891 -55.748 1.00 39.21 181 ASP A O 1
ATOM 1460 N N . GLY A 1 182 ? 0.753 23.011 -54.145 1.00 37.98 182 GLY A N 1
ATOM 1461 C CA . GLY A 1 182 ? 1.705 22.511 -55.112 1.00 34.26 182 GLY A CA 1
ATOM 1462 C C . GLY A 1 182 ? 1.247 21.230 -55.768 1.00 33.10 182 GLY A C 1
ATOM 1463 O O . GLY A 1 182 ? 0.318 20.553 -55.327 1.00 35.72 182 GLY A O 1
ATOM 1464 N N . ARG A 1 183 ? 1.930 20.898 -56.856 1.00 34.71 183 ARG A N 1
ATOM 1465 C CA . ARG A 1 183 ? 1.770 19.625 -57.537 1.00 35.89 183 ARG A CA 1
ATOM 1466 C C . ARG A 1 183 ? 3.108 18.908 -57.460 1.00 33.07 183 ARG A C 1
ATOM 1467 O O . ARG A 1 183 ? 4.156 19.544 -57.587 1.00 30.51 183 ARG A O 1
ATOM 1475 N N . PHE A 1 184 ? 3.079 17.602 -57.207 1.00 32.83 184 PHE A N 1
ATOM 1476 C CA . PHE A 1 184 ? 4.301 16.877 -56.887 1.00 32.07 184 PHE A CA 1
ATOM 1477 C C . PHE A 1 184 ? 4.354 15.554 -57.646 1.00 33.83 184 PHE A C 1
ATOM 1478 O O . PHE A 1 184 ? 3.322 14.958 -57.961 1.00 29.80 184 PHE A O 1
ATOM 1486 N N . TRP A 1 185 ? 5.573 15.117 -57.969 1.00 27.30 185 TRP A N 1
ATOM 1487 C CA . TRP A 1 185 ? 5.773 13.975 -58.858 1.00 27.83 185 TRP A CA 1
ATOM 1488 C C . TRP A 1 185 ? 7.023 13.223 -58.441 1.00 28.09 185 TRP A C 1
ATOM 1489 O O . TRP A 1 185 ? 7.891 13.772 -57.761 1.00 31.18 185 TRP A O 1
ATOM 1500 N N . PHE A 1 186 ? 7.139 11.970 -58.884 1.00 27.75 186 PHE A N 1
ATOM 1501 C CA . PHE A 1 186 ? 8.459 11.356 -58.973 1.00 27.57 186 PHE A CA 1
ATOM 1502 C C . PHE A 1 186 ? 8.708 10.866 -60.393 1.00 32.64 186 PHE A C 1
ATOM 1503 O O . PHE A 1 186 ? 7.770 10.582 -61.147 1.00 27.58 186 PHE A O 1
ATOM 1511 N N . GLY A 1 187 ? 9.993 10.843 -60.773 1.00 28.57 187 GLY A N 1
ATOM 1512 C CA . GLY A 1 187 ? 10.387 10.424 -62.097 1.00 26.49 187 GLY A CA 1
ATOM 1513 C C . GLY A 1 187 ? 11.439 9.333 -62.025 1.00 29.73 187 GLY A C 1
ATOM 1514 O O . GLY A 1 187 ? 12.036 9.088 -60.976 1.00 26.98 187 GLY A O 1
ATOM 1515 N N . PHE A 1 188 ? 11.671 8.692 -63.169 1.00 27.22 188 PHE A N 1
ATOM 1516 C CA . PHE A 1 188 ? 12.420 7.442 -63.121 1.00 31.81 188 PHE A CA 1
ATOM 1517 C C . PHE A 1 188 ? 12.838 7.037 -64.524 1.00 30.17 188 PHE A C 1
ATOM 1518 O O . PHE A 1 188 ? 12.181 7.387 -65.515 1.00 26.47 188 PHE A O 1
ATOM 1526 N N . ASP A 1 189 ? 13.919 6.271 -64.592 1.00 29.67 189 ASP A N 1
ATOM 1527 C CA . ASP A 1 189 ? 14.277 5.622 -65.848 1.00 31.11 189 ASP A CA 1
ATOM 1528 C C . ASP A 1 189 ? 13.327 4.447 -66.105 1.00 29.11 189 ASP A C 1
ATOM 1529 O O . ASP A 1 189 ? 12.503 4.086 -65.256 1.00 29.06 189 ASP A O 1
ATOM 1534 N N . ASP A 1 190 ? 13.436 3.835 -67.289 1.00 27.38 190 ASP A N 1
ATOM 1535 C CA . ASP A 1 190 ? 12.386 2.892 -67.658 1.00 30.22 190 ASP A CA 1
ATOM 1536 C C . ASP A 1 190 ? 12.580 1.493 -67.061 1.00 31.56 190 ASP A C 1
ATOM 1537 O O . ASP A 1 190 ? 11.865 0.568 -67.468 1.00 30.56 190 ASP A O 1
ATOM 1542 N N . ASP A 1 191 ? 13.504 1.309 -66.108 1.00 32.28 191 ASP A N 1
ATOM 1543 C CA . ASP A 1 191 ? 13.499 0.084 -65.310 1.00 29.23 191 ASP A CA 1
ATOM 1544 C C . ASP A 1 191 ? 12.142 -0.125 -64.654 1.00 26.89 191 ASP A C 1
ATOM 1545 O O . ASP A 1 191 ? 11.695 -1.264 -64.470 1.00 27.80 191 ASP A O 1
ATOM 1550 N N . LEU A 1 192 ? 11.500 0.968 -64.246 1.00 24.94 192 LEU A N 1
ATOM 1551 C CA . LEU A 1 192 ? 10.201 0.869 -63.599 1.00 26.23 192 LEU A CA 1
ATOM 1552 C C . LEU A 1 192 ? 9.173 0.225 -64.526 1.00 30.49 192 LEU A C 1
ATOM 1553 O O . LEU A 1 192 ? 8.299 -0.521 -64.070 1.00 31.17 192 LEU A O 1
ATOM 1558 N N . TRP A 1 193 ? 9.255 0.510 -65.827 1.00 30.79 193 TRP A N 1
ATOM 1559 C CA . TRP A 1 193 ? 8.312 -0.082 -66.774 1.00 26.13 193 TRP A CA 1
ATOM 1560 C C . TRP A 1 193 ? 8.693 -1.506 -67.143 1.00 30.81 193 TRP A C 1
ATOM 1561 O O . TRP A 1 193 ? 7.806 -2.320 -67.422 1.00 31.89 193 TRP A O 1
ATOM 1572 N N . PHE A 1 194 ? 9.991 -1.839 -67.139 1.00 28.43 194 PHE A N 1
ATOM 1573 C CA . PHE A 1 194 ? 10.460 -3.005 -67.872 1.00 25.82 194 PHE A CA 1
ATOM 1574 C C . PHE A 1 194 ? 11.184 -4.073 -67.061 1.00 29.64 194 PHE A C 1
ATOM 1575 O O . PHE A 1 194 ? 11.423 -5.157 -67.606 1.00 30.84 194 PHE A O 1
ATOM 1583 N N . VAL A 1 195 ? 11.582 -3.811 -65.815 1.00 27.98 195 VAL A N 1
ATOM 1584 C CA . VAL A 1 195 ? 12.382 -4.767 -65.047 1.00 29.54 195 VAL A CA 1
ATOM 1585 C C . VAL A 1 195 ? 11.507 -5.371 -63.951 1.00 29.65 195 VAL A C 1
ATOM 1586 O O . VAL A 1 195 ? 11.066 -4.662 -63.035 1.00 30.52 195 VAL A O 1
ATOM 1590 N N . ASP A 1 196 ? 11.306 -6.696 -64.028 1.00 33.89 196 ASP A N 1
ATOM 1591 C CA . ASP A 1 196 ? 10.260 -7.377 -63.255 1.00 35.00 196 ASP A CA 1
ATOM 1592 C C . ASP A 1 196 ? 10.413 -7.178 -61.746 1.00 35.95 196 ASP A C 1
ATOM 1593 O O . ASP A 1 196 ? 9.415 -7.010 -61.030 1.00 34.18 196 ASP A O 1
ATOM 1598 N N . ASP A 1 197 ? 11.640 -7.218 -61.231 1.00 37.51 197 ASP A N 1
ATOM 1599 C CA . ASP A 1 197 ? 11.823 -7.118 -59.786 1.00 34.93 197 ASP A CA 1
ATOM 1600 C C . ASP A 1 197 ? 12.330 -5.753 -59.335 1.00 39.63 197 ASP A C 1
ATOM 1601 O O . ASP A 1 197 ? 12.760 -5.614 -58.184 1.00 37.24 197 ASP A O 1
ATOM 1606 N N . HIS A 1 198 ? 12.278 -4.743 -60.194 1.00 36.99 198 HIS A N 1
ATOM 1607 C CA . HIS A 1 198 ? 12.554 -3.386 -59.743 1.00 35.17 198 HIS A CA 1
ATOM 1608 C C . HIS A 1 198 ? 11.520 -2.988 -58.691 1.00 35.74 198 HIS A C 1
ATOM 1609 O O . HIS A 1 198 ? 10.310 -3.122 -58.933 1.00 33.23 198 HIS A O 1
ATOM 1616 N N . PRO A 1 199 ? 11.945 -2.535 -57.507 1.00 35.73 199 PRO A N 1
ATOM 1617 C CA . PRO A 1 199 ? 10.982 -2.306 -56.419 1.00 32.44 199 PRO A CA 1
ATOM 1618 C C . PRO A 1 199 ? 10.056 -1.126 -56.646 1.00 31.33 199 PRO A C 1
ATOM 1619 O O . PRO A 1 199 ? 8.998 -1.062 -56.014 1.00 28.59 199 PRO A O 1
ATOM 1623 N N . PHE A 1 200 ? 10.395 -0.195 -57.525 1.00 29.09 200 PHE A N 1
ATOM 1624 C CA . PHE A 1 200 ? 9.447 0.834 -57.926 1.00 28.82 200 PHE A CA 1
ATOM 1625 C C . PHE A 1 200 ? 8.657 0.306 -59.127 1.00 25.79 200 PHE A C 1
ATOM 1626 O O . PHE A 1 200 ? 9.247 -0.104 -60.131 1.00 26.58 200 PHE A O 1
ATOM 1634 N N . THR A 1 201 ? 7.332 0.283 -59.008 1.00 28.28 201 THR A N 1
ATOM 1635 C CA . THR A 1 201 ? 6.480 -0.417 -59.970 1.00 27.43 201 THR A CA 1
ATOM 1636 C C . THR A 1 201 ? 5.611 0.529 -60.799 1.00 29.17 201 THR A C 1
ATOM 1637 O O . THR A 1 201 ? 5.386 1.688 -60.433 1.00 28.14 201 THR A O 1
ATOM 1641 N N . PRO A 1 202 ? 5.081 0.045 -61.926 1.00 28.75 202 PRO A N 1
ATOM 1642 C CA . PRO A 1 202 ? 4.090 0.838 -62.669 1.00 29.35 202 PRO A CA 1
ATOM 1643 C C . PRO A 1 202 ? 2.909 1.267 -61.821 1.00 24.14 202 PRO A C 1
ATOM 1644 O O . PRO A 1 202 ? 2.396 2.382 -61.997 1.00 28.07 202 PRO A O 1
ATOM 1648 N N . ARG A 1 203 ? 2.469 0.417 -60.891 1.00 27.20 203 ARG A N 1
ATOM 1649 C CA . ARG A 1 203 ? 1.417 0.825 -59.959 1.00 22.93 203 ARG A CA 1
ATOM 1650 C C . ARG A 1 203 ? 1.798 2.089 -59.201 1.00 27.32 203 ARG A C 1
ATOM 1651 O O . ARG A 1 203 ? 0.986 3.013 -59.069 1.00 27.54 203 ARG A O 1
ATOM 1659 N N . HIS A 1 204 ? 3.024 2.136 -58.656 1.00 28.82 204 HIS A N 1
ATOM 1660 C CA . HIS A 1 204 ? 3.491 3.351 -57.997 1.00 25.80 204 HIS A CA 1
ATOM 1661 C C . HIS A 1 204 ? 3.414 4.552 -58.929 1.00 23.89 204 HIS A C 1
ATOM 1662 O O . HIS A 1 204 ? 2.942 5.625 -58.539 1.00 28.63 204 HIS A O 1
ATOM 1669 N N . ALA A 1 205 ? 3.889 4.383 -60.170 1.00 28.43 205 ALA A N 1
ATOM 1670 C CA . ALA A 1 205 ? 3.984 5.495 -61.107 1.00 26.51 205 ALA A CA 1
ATOM 1671 C C . ALA A 1 205 ? 2.621 6.100 -61.409 1.00 26.93 205 ALA A C 1
ATOM 1672 O O . ALA A 1 205 ? 2.501 7.321 -61.585 1.00 28.11 205 ALA A O 1
ATOM 1674 N N . VAL A 1 206 ? 1.576 5.264 -61.496 1.00 30.38 206 VAL A N 1
ATOM 1675 C CA . VAL A 1 206 ? 0.268 5.766 -61.916 1.00 29.27 206 VAL A CA 1
ATOM 1676 C C . VAL A 1 206 ? -0.611 6.148 -60.736 1.00 31.80 206 VAL A C 1
ATOM 1677 O O . VAL A 1 206 ? -1.736 6.625 -60.940 1.00 32.12 206 VAL A O 1
ATOM 1681 N N . THR A 1 207 ? -0.119 6.006 -59.510 1.00 27.07 207 THR A N 1
ATOM 1682 C CA . THR A 1 207 ? -0.902 6.370 -58.335 1.00 30.33 207 THR A CA 1
ATOM 1683 C C . THR A 1 207 ? -0.237 7.403 -57.432 1.00 35.05 207 THR A C 1
ATOM 1684 O O . THR A 1 207 ? -0.947 8.113 -56.719 1.00 35.87 207 THR A O 1
ATOM 1688 N N . GLN A 1 208 ? 1.090 7.519 -57.434 1.00 32.37 208 GLN A N 1
ATOM 1689 C CA . GLN A 1 208 ? 1.758 8.475 -56.553 1.00 29.12 208 GLN A CA 1
ATOM 1690 C C . GLN A 1 208 ? 2.015 9.792 -57.279 1.00 30.15 208 GLN A C 1
ATOM 1691 O O . GLN A 1 208 ? 2.431 9.804 -58.443 1.00 30.19 208 GLN A O 1
ATOM 1697 N N . GLY A 1 209 ? 1.732 10.904 -56.593 1.00 24.45 209 GLY A N 1
ATOM 1698 C CA . GLY A 1 209 ? 1.945 12.229 -57.150 1.00 25.05 209 GLY A CA 1
ATOM 1699 C C . GLY A 1 209 ? 0.823 12.660 -58.084 1.00 28.44 209 GLY A C 1
ATOM 1700 O O . GLY A 1 209 ? -0.163 11.960 -58.288 1.00 31.13 209 GLY A O 1
ATOM 1701 N N . SER A 1 210 ? 0.999 13.844 -58.675 1.00 27.18 210 SER A N 1
ATOM 1702 C CA . SER A 1 210 ? -0.078 14.504 -59.408 1.00 29.83 210 SER A CA 1
ATOM 1703 C C . SER A 1 210 ? -0.259 14.000 -60.835 1.00 33.47 210 SER A C 1
ATOM 1704 O O . SER A 1 210 ? -1.344 14.186 -61.396 1.00 31.80 210 SER A O 1
ATOM 1707 N N . ALA A 1 211 ? 0.765 13.399 -61.443 1.00 29.44 211 ALA A N 1
ATOM 1708 C CA . ALA A 1 211 ? 0.649 12.872 -62.802 1.00 28.42 211 ALA A CA 1
ATOM 1709 C C . ALA A 1 211 ? 1.676 11.768 -62.983 1.00 28.12 211 ALA A C 1
ATOM 1710 O O . ALA A 1 211 ? 2.693 11.730 -62.285 1.00 25.30 211 ALA A O 1
ATOM 1712 N N . THR A 1 212 ? 1.399 10.864 -63.913 1.00 26.03 212 THR A N 1
ATOM 1713 C CA . THR A 1 212 ? 2.378 9.855 -64.286 1.00 29.61 212 THR A CA 1
ATOM 1714 C C . THR A 1 212 ? 3.468 10.496 -65.136 1.00 27.83 212 THR A C 1
ATOM 1715 O O . THR A 1 212 ? 3.180 11.149 -66.143 1.00 28.27 212 THR A O 1
ATOM 1719 N N . THR A 1 213 ? 4.717 10.310 -64.735 1.00 26.15 213 THR A N 1
ATOM 1720 C CA . THR A 1 213 ? 5.834 10.820 -65.517 1.00 26.74 213 THR A CA 1
ATOM 1721 C C . THR A 1 213 ? 6.450 9.724 -66.375 1.00 22.33 213 THR A C 1
ATOM 1722 O O . THR A 1 213 ? 6.348 8.530 -66.090 1.00 23.68 213 THR A O 1
ATOM 1726 N N . VAL A 1 214 ? 7.102 10.158 -67.446 1.00 23.07 214 VAL A N 1
ATOM 1727 C CA . VAL A 1 214 ? 7.803 9.269 -68.361 1.00 22.53 214 VAL A CA 1
ATOM 1728 C C . VAL A 1 214 ? 9.145 9.914 -68.690 1.00 24.68 214 VAL A C 1
ATOM 1729 O O . VAL A 1 214 ? 9.203 11.113 -68.984 1.00 26.97 214 VAL A O 1
ATOM 1733 N N . HIS A 1 215 ? 10.224 9.135 -68.601 1.00 20.72 215 HIS A N 1
ATOM 1734 C CA . HIS A 1 215 ? 11.501 9.486 -69.218 1.00 22.44 215 HIS A CA 1
ATOM 1735 C C . HIS A 1 215 ? 11.725 8.526 -70.370 1.00 23.19 215 HIS A C 1
ATOM 1736 O O . HIS A 1 215 ? 11.680 7.306 -70.169 1.00 24.53 215 HIS A O 1
ATOM 1743 N N . SER A 1 216 ? 11.974 9.075 -71.563 1.00 22.37 216 SER A N 1
ATOM 1744 C CA . SER A 1 216 ? 12.060 8.298 -72.800 1.00 21.64 216 SER A CA 1
ATOM 1745 C C . SER A 1 216 ? 13.456 8.423 -73.418 1.00 23.84 216 SER A C 1
ATOM 1746 O O . SER A 1 216 ? 13.799 9.470 -73.981 1.00 23.95 216 SER A O 1
ATOM 1749 N N . TRP A 1 217 ? 14.260 7.357 -73.328 1.00 23.04 217 TRP A N 1
ATOM 1750 C CA . TRP A 1 217 ? 15.631 7.368 -73.834 1.00 25.40 217 TRP A CA 1
ATOM 1751 C C . TRP A 1 217 ? 15.862 6.152 -74.716 1.00 24.96 217 TRP A C 1
ATOM 1752 O O . TRP A 1 217 ? 15.730 5.012 -74.261 1.00 27.35 217 TRP A O 1
ATOM 1763 N N . VAL A 1 218 ? 16.226 6.388 -75.978 1.00 26.59 218 VAL A N 1
ATOM 1764 C CA . VAL A 1 218 ? 16.332 5.282 -76.920 1.00 29.04 218 VAL A CA 1
ATOM 1765 C C . VAL A 1 218 ? 17.736 4.703 -77.012 1.00 29.54 218 VAL A C 1
ATOM 1766 O O . VAL A 1 218 ? 17.933 3.707 -77.720 1.00 32.43 218 VAL A O 1
ATOM 1770 N N . PHE A 1 219 ? 18.720 5.271 -76.317 1.00 28.22 219 PHE A N 1
ATOM 1771 C CA . PHE A 1 219 ? 20.080 4.822 -76.606 1.00 30.78 219 PHE A CA 1
ATOM 1772 C C . PHE A 1 219 ? 20.413 3.462 -75.998 1.00 29.37 219 PHE A C 1
ATOM 1773 O O . PHE A 1 219 ? 21.241 2.737 -76.560 1.00 30.22 219 PHE A O 1
ATOM 1781 N N . ALA A 1 220 ? 19.771 3.074 -74.894 1.00 29.97 220 ALA A N 1
ATOM 1782 C CA . ALA A 1 220 ? 20.196 1.861 -74.196 1.00 33.25 220 ALA A CA 1
ATOM 1783 C C . ALA A 1 220 ? 19.656 0.588 -74.845 1.00 33.36 220 ALA A C 1
ATOM 1784 O O . ALA A 1 220 ? 20.362 -0.427 -74.900 1.00 29.95 220 ALA A O 1
ATOM 1786 N N . GLN A 1 221 ? 18.418 0.609 -75.330 1.00 31.65 221 GLN A N 1
ATOM 1787 C CA . GLN A 1 221 ? 17.835 -0.613 -75.876 1.00 30.98 221 GLN A CA 1
ATOM 1788 C C . GLN A 1 221 ? 17.170 -0.426 -77.234 1.00 30.25 221 GLN A C 1
ATOM 1789 O O . GLN A 1 221 ? 17.342 -1.278 -78.115 1.00 28.44 221 GLN A O 1
ATOM 1795 N N . VAL A 1 222 ? 16.388 0.641 -77.418 1.00 26.76 222 VAL A N 1
ATOM 1796 C CA . VAL A 1 222 ? 15.643 0.788 -78.673 1.00 31.42 222 VAL A CA 1
ATOM 1797 C C . VAL A 1 222 ? 16.606 0.942 -79.841 1.00 31.28 222 VAL A C 1
ATOM 1798 O O . VAL A 1 222 ? 16.501 0.238 -80.852 1.00 32.55 222 VAL A O 1
ATOM 1802 N N . GLY A 1 223 ? 17.553 1.870 -79.720 1.00 29.34 223 GLY A N 1
ATOM 1803 C CA . GLY A 1 223 ? 18.549 2.088 -80.743 1.00 29.50 223 GLY A CA 1
ATOM 1804 C C . GLY A 1 223 ? 19.360 0.851 -81.093 1.00 32.15 223 GLY A C 1
ATOM 1805 O O . GLY A 1 223 ? 19.514 0.504 -82.271 1.00 32.48 223 GLY A O 1
ATOM 1806 N N . PRO A 1 224 ? 19.939 0.186 -80.080 1.00 34.22 224 PRO A N 1
ATOM 1807 C CA . PRO A 1 224 ? 20.725 -1.024 -80.373 1.00 35.86 224 PRO A CA 1
ATOM 1808 C C . PRO A 1 224 ? 19.938 -2.111 -81.084 1.00 39.99 224 PRO A C 1
ATOM 1809 O O . PRO A 1 224 ? 20.478 -2.756 -81.995 1.00 37.80 224 PRO A O 1
ATOM 1813 N N . ARG A 1 225 ? 18.674 -2.329 -80.713 1.00 34.65 225 ARG A N 1
ATOM 1814 C CA . ARG A 1 225 ? 17.893 -3.373 -81.372 1.00 39.38 225 ARG A CA 1
ATOM 1815 C C . ARG A 1 225 ? 17.457 -2.952 -82.774 1.00 36.54 225 ARG A C 1
ATOM 1816 O O . ARG A 1 225 ? 17.575 -3.726 -83.734 1.00 36.71 225 ARG A O 1
ATOM 1824 N N . PHE A 1 226 ? 16.948 -1.733 -82.920 1.00 32.67 226 PHE A N 1
ATOM 1825 C CA . PHE A 1 226 ? 16.298 -1.362 -84.173 1.00 34.18 226 PHE A CA 1
ATOM 1826 C C . PHE A 1 226 ? 17.184 -0.569 -85.120 1.00 40.22 226 PHE A C 1
ATOM 1827 O O . PHE A 1 226 ? 16.963 -0.615 -86.337 1.00 36.49 226 PHE A O 1
ATOM 1835 N N . GLY A 1 227 ? 18.174 0.145 -84.602 1.00 31.24 227 GLY A N 1
ATOM 1836 C CA . GLY A 1 227 ? 19.147 0.822 -85.429 1.00 35.08 227 GLY A CA 1
ATOM 1837 C C . GLY A 1 227 ? 18.728 2.226 -85.823 1.00 35.80 227 GLY A C 1
ATOM 1838 O O . GLY A 1 227 ? 17.559 2.612 -85.755 1.00 34.82 227 GLY A O 1
ATOM 1839 N N . GLU A 1 228 ? 19.726 2.991 -86.256 1.00 29.36 228 GLU A N 1
ATOM 1840 C CA . GLU A 1 228 ? 19.521 4.359 -86.709 1.00 34.53 228 GLU A CA 1
ATOM 1841 C C . GLU A 1 228 ? 18.467 4.433 -87.813 1.00 40.48 228 GLU A C 1
ATOM 1842 O O . GLU A 1 228 ? 18.410 3.579 -88.701 1.00 36.11 228 GLU A O 1
ATOM 1848 N N . GLY A 1 229 ? 17.621 5.462 -87.740 1.00 36.22 229 GLY A N 1
ATOM 1849 C CA . GLY A 1 229 ? 16.594 5.702 -88.734 1.00 36.12 229 GLY A CA 1
ATOM 1850 C C . GLY A 1 229 ? 15.329 4.873 -88.610 1.00 38.09 229 GLY A C 1
ATOM 1851 O O . GLY A 1 229 ? 14.362 5.141 -89.337 1.00 39.06 229 GLY A O 1
ATOM 1852 N N . HIS A 1 230 ? 15.292 3.871 -87.736 1.00 35.02 230 HIS A N 1
ATOM 1853 C CA . HIS A 1 230 ? 14.099 3.044 -87.620 1.00 31.58 230 HIS A CA 1
ATOM 1854 C C . HIS A 1 230 ? 12.971 3.832 -86.950 1.00 33.53 230 HIS A C 1
ATOM 1855 O O . HIS A 1 230 ? 13.230 4.656 -86.066 1.00 30.14 230 HIS A O 1
ATOM 1862 N N . PRO A 1 231 ? 11.712 3.613 -87.355 1.00 31.27 231 PRO A N 1
ATOM 1863 C CA . PRO A 1 231 ? 10.596 4.344 -86.727 1.00 30.68 231 PRO A CA 1
ATOM 1864 C C . PRO A 1 231 ? 10.457 4.109 -85.227 1.00 29.12 231 PRO A C 1
ATOM 1865 O O . PRO A 1 231 ? 9.880 4.956 -84.531 1.00 29.99 231 PRO A O 1
ATOM 1869 N N . ALA A 1 232 ? 10.922 2.966 -84.716 1.00 29.48 232 ALA A N 1
ATOM 1870 C CA . ALA A 1 232 ? 10.846 2.720 -83.278 1.00 32.81 232 ALA A CA 1
ATOM 1871 C C . ALA A 1 232 ? 11.482 3.847 -82.471 1.00 30.85 232 ALA A C 1
ATOM 1872 O O . ALA A 1 232 ? 11.042 4.125 -81.347 1.00 28.18 232 ALA A O 1
ATOM 1874 N N . LEU A 1 233 ? 12.505 4.512 -83.030 1.00 28.04 233 LEU A N 1
ATOM 1875 C CA . LEU A 1 233 ? 13.199 5.577 -82.310 1.00 30.26 233 LEU A CA 1
ATOM 1876 C C . LEU A 1 233 ? 12.286 6.762 -82.035 1.00 31.77 233 LEU A C 1
ATOM 1877 O O . LEU A 1 233 ? 12.406 7.414 -80.989 1.00 29.98 233 LEU A O 1
ATOM 1882 N N . THR A 1 234 ? 11.390 7.084 -82.977 1.00 25.59 234 THR A N 1
ATOM 1883 C CA . THR A 1 234 ? 10.515 8.233 -82.814 1.00 27.37 234 THR A CA 1
ATOM 1884 C C . THR A 1 234 ? 9.172 7.865 -82.189 1.00 26.92 234 THR A C 1
ATOM 1885 O O . THR A 1 234 ? 8.485 8.749 -81.667 1.00 29.91 234 THR A O 1
ATOM 1889 N N . TRP A 1 235 ? 8.794 6.583 -82.215 1.00 22.78 235 TRP A N 1
ATOM 1890 C CA . TRP A 1 235 ? 7.565 6.121 -81.582 1.00 26.47 235 TRP A CA 1
ATOM 1891 C C . TRP 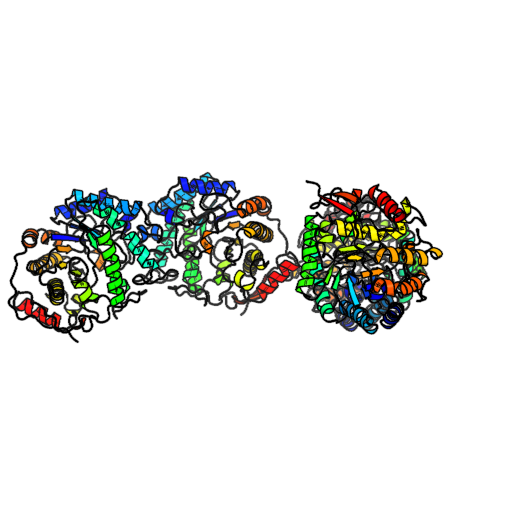A 1 235 ? 7.734 5.809 -80.097 1.00 29.02 235 TRP A C 1
ATOM 1892 O O . TRP A 1 235 ? 6.736 5.726 -79.378 1.00 25.36 235 TRP A O 1
ATOM 1903 N N . PHE A 1 236 ? 8.965 5.641 -79.618 1.00 27.21 236 PHE A N 1
ATOM 1904 C CA . PHE A 1 236 ? 9.176 5.164 -78.250 1.00 23.95 236 PHE A CA 1
ATOM 1905 C C . PHE A 1 236 ? 8.464 5.976 -77.173 1.00 21.05 236 PHE A C 1
ATOM 1906 O O . PHE A 1 236 ? 7.833 5.363 -76.295 1.00 23.54 236 PHE A O 1
ATOM 1914 N N . PRO A 1 237 ? 8.535 7.315 -77.141 1.00 24.54 237 PRO A N 1
ATOM 1915 C CA . PRO A 1 237 ? 7.853 8.032 -76.048 1.00 25.64 237 PRO A CA 1
ATOM 1916 C C . PRO A 1 237 ? 6.342 7.865 -76.079 1.00 25.86 237 PRO A C 1
ATOM 1917 O O . PRO A 1 237 ? 5.716 7.795 -75.019 1.00 26.24 237 PRO A O 1
ATOM 1921 N N . ARG A 1 238 ? 5.735 7.810 -77.268 1.00 25.63 238 ARG A N 1
ATOM 1922 C CA . ARG A 1 238 ? 4.295 7.577 -77.340 1.00 27.30 238 ARG A CA 1
ATOM 1923 C C . ARG A 1 238 ? 3.956 6.192 -76.811 1.00 26.81 238 ARG A C 1
ATOM 1924 O O . ARG A 1 238 ? 2.949 6.013 -76.114 1.00 26.10 238 ARG A O 1
ATOM 1932 N N . TYR A 1 239 ? 4.804 5.202 -77.112 1.00 26.40 239 TYR A N 1
ATOM 1933 C CA . TYR A 1 239 ? 4.627 3.857 -76.572 1.00 28.51 239 TYR A CA 1
ATOM 1934 C C . TYR A 1 239 ? 4.641 3.869 -75.050 1.00 27.49 239 TYR A C 1
ATOM 1935 O O . TYR A 1 239 ? 3.754 3.297 -74.403 1.00 24.42 239 TYR A O 1
ATOM 1944 N N . LEU A 1 240 ? 5.672 4.492 -74.462 1.00 24.10 240 LEU A N 1
ATOM 1945 C CA . LEU A 1 240 ? 5.747 4.606 -73.005 1.00 26.04 240 LEU A CA 1
ATOM 1946 C C . LEU A 1 240 ? 4.507 5.281 -72.430 1.00 24.34 240 LEU A C 1
ATOM 1947 O O . LEU A 1 240 ? 3.989 4.860 -71.390 1.00 24.07 240 LEU A O 1
ATOM 1952 N N . LEU A 1 241 ? 4.017 6.340 -73.085 1.00 28.21 241 LEU A N 1
ATOM 1953 C CA . LEU A 1 241 ? 2.842 7.032 -72.564 1.00 25.22 241 LEU A CA 1
ATOM 1954 C C . LEU A 1 241 ? 1.593 6.165 -72.679 1.00 27.38 241 LEU A C 1
ATOM 1955 O O . LEU A 1 241 ? 0.752 6.157 -71.768 1.00 26.23 241 LEU A O 1
ATOM 1960 N N . GLU A 1 242 ? 1.462 5.410 -73.780 1.00 24.59 242 GLU A N 1
ATOM 1961 C CA . GLU A 1 242 ? 0.341 4.473 -73.875 1.00 28.66 242 GLU A CA 1
ATOM 1962 C C . GLU A 1 242 ? 0.471 3.350 -72.852 1.00 26.46 242 GLU A C 1
ATOM 1963 O O . GLU A 1 242 ? -0.541 2.831 -72.361 1.00 26.44 242 GLU A O 1
ATOM 1969 N N . LEU A 1 243 ? 1.705 2.968 -72.512 1.00 28.65 243 LEU A N 1
ATOM 1970 C CA . LEU A 1 243 ? 1.911 1.990 -71.450 1.00 27.67 243 LEU A CA 1
ATOM 1971 C C . LEU A 1 243 ? 1.484 2.565 -70.104 1.00 28.01 243 LEU A C 1
ATOM 1972 O O . LEU A 1 243 ? 0.801 1.893 -69.318 1.00 29.33 243 LEU A O 1
ATOM 1977 N N . ALA A 1 244 ? 1.843 3.829 -69.845 1.00 24.75 244 ALA A N 1
ATOM 1978 C CA . ALA A 1 244 ? 1.402 4.504 -68.626 1.00 23.57 244 ALA A CA 1
ATOM 1979 C C . ALA A 1 244 ? -0.118 4.595 -68.553 1.00 30.72 244 ALA A C 1
ATOM 1980 O O . ALA A 1 244 ? -0.711 4.431 -67.474 1.00 27.70 244 ALA A O 1
ATOM 1982 N N . ARG A 1 245 ? -0.766 4.880 -69.684 1.00 27.93 245 ARG A N 1
ATOM 1983 C CA . ARG A 1 245 ? -2.222 4.933 -69.691 1.00 28.25 245 ARG A CA 1
ATOM 1984 C C . ARG A 1 245 ? -2.817 3.561 -69.424 1.00 30.35 245 ARG A C 1
ATOM 1985 O O . ARG A 1 245 ? -3.813 3.444 -68.701 1.00 30.65 245 ARG A O 1
ATOM 1993 N N . ALA A 1 246 ? -2.205 2.510 -69.982 1.00 27.61 246 ALA A N 1
ATOM 1994 C CA . ALA A 1 246 ? -2.705 1.151 -69.781 1.00 28.54 246 ALA A CA 1
ATOM 1995 C C . ALA A 1 246 ? -2.662 0.742 -68.311 1.00 31.28 246 ALA A C 1
ATOM 1996 O O . ALA A 1 246 ? -3.610 0.128 -67.802 1.00 30.40 246 ALA A O 1
ATOM 1998 N N . TRP A 1 247 ? -1.562 1.058 -67.611 1.00 30.74 247 TRP A N 1
ATOM 1999 C CA . TRP A 1 247 ? -1.444 0.649 -66.214 1.00 28.88 247 TRP A CA 1
ATOM 2000 C C . TRP A 1 247 ? -2.447 1.363 -65.324 1.00 31.84 247 TRP A C 1
ATOM 2001 O O . TRP A 1 247 ? -2.790 0.856 -64.245 1.00 36.38 247 TRP A O 1
ATOM 2012 N N . SER A 1 248 ? -2.884 2.556 -65.725 1.00 31.14 248 SER A N 1
ATOM 2013 C CA . SER A 1 248 ? -3.763 3.369 -64.898 1.00 35.44 248 SER A CA 1
ATOM 2014 C C . SER A 1 248 ? -5.203 2.892 -65.019 1.00 43.72 248 SER A C 1
ATOM 2015 O O . SER A 1 248 ? -5.707 2.696 -66.131 1.00 40.51 248 SER A O 1
ATOM 2018 N N . HIS A 1 249 ? -5.863 2.718 -63.870 1.00 47.59 249 HIS A N 1
ATOM 2019 C CA . HIS A 1 249 ? -7.296 2.444 -63.795 1.00 49.16 249 HIS A CA 1
ATOM 2020 C C . HIS A 1 249 ? -8.137 3.714 -63.845 1.00 47.10 249 HIS A C 1
ATOM 2021 O O . HIS A 1 249 ? -9.369 3.624 -63.809 1.00 44.84 249 HIS A O 1
ATOM 2028 N N . ASP A 1 250 ? -7.506 4.884 -63.905 1.00 43.28 250 ASP A N 1
ATOM 2029 C CA . ASP A 1 250 ? -8.195 6.168 -63.858 1.00 41.83 250 ASP A CA 1
ATOM 2030 C C . ASP A 1 250 ? -8.068 6.880 -65.199 1.00 46.22 250 ASP A C 1
ATOM 2031 O O . ASP A 1 250 ? -6.955 7.269 -65.589 1.00 44.83 250 ASP A O 1
ATOM 2036 N N . PRO A 1 251 ? -9.166 7.089 -65.932 1.00 43.69 251 PRO A N 1
ATOM 2037 C CA . PRO A 1 251 ? -9.057 7.783 -67.226 1.00 40.03 251 PRO A CA 1
ATOM 2038 C C . PRO A 1 251 ? -8.689 9.256 -67.103 1.00 40.14 251 PRO A C 1
ATOM 2039 O O . PRO A 1 251 ? -8.242 9.842 -68.096 1.00 45.09 251 PRO A O 1
ATOM 2043 N N . GLU A 1 252 ? -8.843 9.861 -65.927 1.00 41.26 252 GLU A N 1
ATOM 2044 C CA . GLU A 1 252 ? -8.513 11.262 -65.696 1.00 40.75 252 GLU A CA 1
ATOM 2045 C C . GLU A 1 252 ? -7.077 11.472 -65.225 1.00 42.22 252 GLU A C 1
ATOM 2046 O O . GLU A 1 252 ? -6.708 12.601 -64.884 1.00 40.87 252 GLU A O 1
ATOM 2052 N N . ARG A 1 253 ? -6.273 10.427 -65.175 1.00 36.76 253 ARG A N 1
ATOM 2053 C CA . ARG A 1 253 ? -4.916 10.556 -64.643 1.00 36.47 253 ARG A CA 1
ATOM 2054 C C . ARG A 1 253 ? -4.033 11.278 -65.657 1.00 32.02 253 ARG A C 1
ATOM 2055 O O . ARG A 1 253 ? -3.907 10.808 -66.800 1.00 27.52 253 ARG A O 1
ATOM 2063 N N . PRO A 1 254 ? -3.446 12.422 -65.314 1.00 28.86 254 PRO A N 1
ATOM 2064 C CA . PRO A 1 254 ? -2.610 13.144 -66.277 1.00 31.97 254 PRO A CA 1
ATOM 2065 C C . PRO A 1 254 ? -1.236 12.502 -66.435 1.00 30.73 254 PRO A C 1
ATOM 2066 O O . PRO A 1 254 ? -0.791 11.689 -65.614 1.00 27.90 254 PRO A O 1
ATOM 2070 N N . LEU A 1 255 ? -0.565 12.903 -67.527 1.00 26.72 255 LEU A N 1
ATOM 2071 C CA . LEU A 1 255 ? 0.750 12.411 -67.921 1.00 28.11 255 LEU A CA 1
ATOM 2072 C C . LEU A 1 255 ? 1.689 13.583 -68.151 1.00 30.15 255 LEU A C 1
ATOM 2073 O O . LEU A 1 255 ? 1.274 14.641 -68.627 1.00 29.84 255 LEU A O 1
ATOM 2078 N N . TRP A 1 256 ? 2.973 13.376 -67.841 1.00 26.92 256 TRP A N 1
ATOM 2079 C CA . TRP A 1 256 ? 4.005 14.369 -68.125 1.00 26.47 256 TRP A CA 1
ATOM 2080 C C . TRP A 1 256 ? 5.204 13.647 -68.723 1.00 27.96 256 TRP A C 1
ATOM 2081 O O . TRP A 1 256 ? 5.798 12.791 -68.061 1.00 25.44 256 TRP A O 1
ATOM 2092 N N . LEU A 1 257 ? 5.534 13.968 -69.978 1.00 25.77 257 LEU A N 1
ATOM 2093 C CA . LEU A 1 257 ? 6.750 13.464 -70.627 1.00 28.47 257 LEU A CA 1
ATOM 2094 C C . LEU A 1 257 ? 7.893 14.339 -70.132 1.00 26.35 257 LEU A C 1
ATOM 2095 O O . LEU A 1 257 ? 8.241 15.365 -70.726 1.00 25.95 257 LEU A O 1
ATOM 2100 N N . GLN A 1 258 ? 8.453 13.927 -68.997 1.00 29.13 258 GLN A N 1
ATOM 2101 C CA . GLN A 1 258 ? 9.372 14.753 -68.225 1.00 25.29 258 GLN A CA 1
ATOM 2102 C C . GLN A 1 258 ? 10.783 14.775 -68.812 1.00 27.33 258 GLN A C 1
ATOM 2103 O O . GLN A 1 258 ? 11.527 15.738 -68.589 1.00 25.82 258 GLN A O 1
ATOM 2109 N N . GLU A 1 259 ? 11.173 13.737 -69.548 1.00 23.88 259 GLU A N 1
ATOM 2110 C CA . GLU A 1 259 ? 12.423 13.752 -70.298 1.00 24.51 259 GLU A CA 1
ATOM 2111 C C . GLU A 1 259 ? 12.229 13.060 -71.630 1.00 23.67 259 GLU A C 1
ATOM 2112 O O . GLU A 1 259 ? 11.693 11.950 -71.681 1.00 27.12 259 GLU A O 1
ATOM 2118 N N . VAL A 1 260 ? 12.736 13.690 -72.683 1.00 23.18 260 VAL A N 1
ATOM 2119 C CA . VAL A 1 260 ? 12.847 13.077 -74.000 1.00 22.66 260 VAL A CA 1
ATOM 2120 C C . VAL A 1 260 ? 13.999 13.768 -74.720 1.00 22.56 260 VAL A C 1
ATOM 2121 O O . VAL A 1 260 ? 14.203 14.975 -74.566 1.00 22.49 260 VAL A O 1
ATOM 2125 N N . GLY A 1 261 ? 14.766 13.011 -75.493 1.00 24.94 261 GLY A N 1
ATOM 2126 C CA . GLY A 1 261 ? 15.830 13.658 -76.239 1.00 21.76 261 GLY A CA 1
ATOM 2127 C C . GLY A 1 261 ? 16.328 12.818 -77.394 1.00 23.87 261 GLY A C 1
ATOM 2128 O O . GLY A 1 261 ? 15.814 11.736 -77.677 1.00 29.02 261 GLY A O 1
ATOM 2129 N N . ALA A 1 262 ? 17.369 13.334 -78.054 1.00 24.34 262 ALA A N 1
ATOM 2130 C CA . ALA A 1 262 ? 17.885 12.771 -79.305 1.00 26.39 262 ALA A CA 1
ATOM 2131 C C . ALA A 1 262 ? 19.358 12.408 -79.152 1.00 28.80 262 ALA A C 1
ATOM 2132 O O . ALA A 1 262 ? 20.242 13.209 -79.492 1.00 28.47 262 ALA A O 1
ATOM 2134 N N . PRO A 1 263 ? 19.669 11.212 -78.649 1.00 25.71 263 PRO A N 1
ATOM 2135 C CA . PRO A 1 263 ? 21.081 10.855 -78.407 1.00 30.01 263 PRO A CA 1
ATOM 2136 C C . PRO A 1 263 ? 21.813 10.557 -79.712 1.00 28.29 263 PRO A C 1
ATOM 2137 O O . PRO A 1 263 ? 21.299 9.846 -80.579 1.00 27.30 263 PRO A O 1
ATOM 2141 N N . ARG A 1 264 ? 23.025 11.112 -79.846 1.00 28.72 264 ARG A N 1
ATOM 2142 C CA . ARG A 1 264 ? 23.797 10.990 -81.084 1.00 30.35 264 ARG A CA 1
ATOM 2143 C C . ARG A 1 264 ? 24.361 9.589 -81.303 1.00 32.64 264 ARG A C 1
ATOM 2144 O O . ARG A 1 264 ? 24.992 9.346 -82.341 1.00 29.30 264 ARG A O 1
ATOM 2152 N N . THR A 1 265 ? 24.173 8.672 -80.349 1.00 28.98 265 THR A N 1
ATOM 2153 C CA . THR A 1 265 ? 24.461 7.265 -80.599 1.00 29.96 265 THR A CA 1
ATOM 2154 C C . THR A 1 265 ? 23.630 6.729 -81.751 1.00 31.71 265 THR A C 1
ATOM 2155 O O . THR A 1 265 ? 24.071 5.831 -82.478 1.00 28.66 265 THR A O 1
ATOM 2159 N N . HIS A 1 266 ? 22.423 7.254 -81.919 1.00 28.27 266 HIS A N 1
ATOM 2160 C CA . HIS A 1 266 ? 21.485 6.697 -82.878 1.00 29.08 266 HIS A CA 1
ATOM 2161 C C . HIS A 1 266 ? 20.738 7.749 -83.675 1.00 29.81 266 HIS A C 1
ATOM 2162 O O . HIS A 1 266 ? 20.045 7.385 -84.631 1.00 33.03 266 HIS A O 1
ATOM 2169 N N . VAL A 1 267 ? 20.870 9.029 -83.336 1.00 28.92 267 VAL A N 1
ATOM 2170 C CA . VAL A 1 267 ? 20.265 10.131 -84.071 1.00 29.14 267 VAL A CA 1
ATOM 2171 C C . VAL A 1 267 ? 21.358 11.150 -84.376 1.00 32.45 267 VAL A C 1
ATOM 2172 O O . VAL A 1 267 ? 21.712 11.973 -83.513 1.00 31.08 267 VAL A O 1
ATOM 2176 N N . PRO A 1 268 ? 21.940 11.111 -85.573 1.00 31.64 268 PRO A N 1
ATOM 2177 C CA . PRO A 1 268 ? 23.020 12.049 -85.910 1.00 31.06 268 PRO A CA 1
ATOM 2178 C C . PRO A 1 268 ? 22.546 13.494 -85.857 1.00 33.75 268 PRO A C 1
ATOM 2179 O O . PRO A 1 268 ? 21.349 13.774 -85.909 1.00 35.41 268 PRO A O 1
ATOM 2183 N N . ASP A 1 269 ? 23.510 14.421 -85.736 1.00 29.84 269 ASP A N 1
ATOM 2184 C CA . ASP A 1 269 ? 23.174 15.846 -85.759 1.00 33.55 269 ASP A CA 1
ATOM 2185 C C . ASP A 1 269 ? 22.271 16.175 -86.943 1.00 37.03 269 ASP A C 1
ATOM 2186 O O . ASP A 1 269 ? 21.282 16.901 -86.805 1.00 36.82 269 ASP A O 1
ATOM 2191 N N . SER A 1 270 ? 22.598 15.641 -88.116 1.00 36.78 270 SER A N 1
ATOM 2192 C CA . SER A 1 270 ? 21.842 15.941 -89.324 1.00 35.39 270 SER A CA 1
ATOM 2193 C C . SER A 1 270 ? 20.479 15.257 -89.360 1.00 38.55 270 SER A C 1
ATOM 2194 O O . SER A 1 270 ? 19.684 15.560 -90.255 1.00 37.38 270 SER A O 1
ATOM 2197 N N . SER A 1 271 ? 20.188 14.348 -88.424 1.00 37.28 271 SER A N 1
ATOM 2198 C CA . SER A 1 271 ? 18.864 13.748 -88.303 1.00 37.10 271 SER A CA 1
ATOM 2199 C C . SER A 1 271 ? 18.016 14.376 -87.203 1.00 33.51 271 SER A C 1
ATOM 2200 O O . SER A 1 271 ? 16.844 14.009 -87.063 1.00 36.91 271 SER A O 1
ATOM 2203 N N . SER A 1 272 ? 18.573 15.309 -86.426 1.00 35.07 272 SER A N 1
ATOM 2204 C CA . SER A 1 272 ? 17.919 15.733 -85.189 1.00 34.62 272 SER A CA 1
ATOM 2205 C C . SER A 1 272 ? 16.637 16.517 -85.450 1.00 35.17 272 SER A C 1
ATOM 2206 O O . SER A 1 272 ? 15.654 16.358 -84.715 1.00 33.37 272 SER A O 1
ATOM 2209 N N . ALA A 1 273 ? 16.644 17.401 -86.451 1.00 33.75 273 ALA A N 1
ATOM 2210 C CA . ALA A 1 273 ? 15.443 18.159 -86.789 1.00 33.17 273 ALA A CA 1
ATOM 2211 C C . ALA A 1 273 ? 14.305 17.224 -87.163 1.00 31.35 273 ALA A C 1
ATOM 2212 O O . ALA A 1 273 ? 13.176 17.372 -86.679 1.00 28.63 273 ALA A O 1
ATOM 2214 N N . ALA A 1 274 ? 14.595 16.244 -88.024 1.00 33.96 274 ALA A N 1
ATOM 2215 C CA . ALA A 1 274 ? 13.586 15.279 -88.447 1.00 35.77 274 ALA A CA 1
ATOM 2216 C C . ALA A 1 274 ? 13.124 14.420 -87.279 1.00 35.58 274 ALA A C 1
ATOM 2217 O O . ALA A 1 274 ? 11.944 14.067 -87.185 1.00 30.57 274 ALA A O 1
ATOM 2219 N N . PHE A 1 275 ? 14.048 14.059 -86.387 1.00 32.29 275 PHE A N 1
ATOM 2220 C CA . PHE A 1 275 ? 13.678 13.305 -85.194 1.00 28.74 275 PHE A CA 1
ATOM 2221 C C . PHE A 1 275 ? 12.728 14.116 -84.326 1.00 25.34 275 PHE A C 1
ATOM 2222 O O . PHE A 1 275 ? 11.709 13.604 -83.851 1.00 30.34 275 PHE A O 1
ATOM 2230 N N . MET A 1 276 ? 13.049 15.397 -84.124 1.00 24.85 276 MET A N 1
ATOM 2231 C CA . MET A 1 276 ? 12.225 16.272 -83.300 1.00 28.08 276 MET A CA 1
ATOM 2232 C C . MET A 1 276 ? 10.811 16.392 -83.861 1.00 29.28 276 MET A C 1
ATOM 2233 O O . MET A 1 276 ? 9.823 16.268 -83.129 1.00 26.15 276 MET A O 1
ATOM 2238 N N . THR A 1 277 ? 10.692 16.645 -85.160 1.00 30.63 277 THR A N 1
ATOM 2239 C CA . THR A 1 277 ? 9.361 16.866 -85.717 1.00 33.47 277 THR A CA 1
ATOM 2240 C C . THR A 1 277 ? 8.550 15.572 -85.758 1.00 29.93 277 THR A C 1
ATOM 2241 O O . THR A 1 277 ? 7.361 15.581 -85.432 1.00 33.17 277 THR A O 1
ATOM 2245 N N . THR A 1 278 ? 9.165 14.448 -86.150 1.00 31.40 278 THR A N 1
ATOM 2246 C CA . THR A 1 278 ? 8.434 13.176 -86.158 1.00 31.70 278 THR A CA 1
ATOM 2247 C C . THR A 1 278 ? 7.999 12.775 -84.751 1.00 33.68 278 THR A C 1
ATOM 2248 O O . THR A 1 278 ? 6.845 12.370 -84.535 1.00 28.20 278 THR A O 1
ATOM 2252 N N . THR A 1 279 ? 8.922 12.854 -83.781 1.00 28.94 279 THR A N 1
ATOM 2253 C CA . THR A 1 279 ? 8.576 12.508 -82.401 1.00 23.03 279 THR A CA 1
ATOM 2254 C C . THR A 1 279 ? 7.417 13.351 -81.890 1.00 27.37 279 THR A C 1
ATOM 2255 O O . THR A 1 279 ? 6.434 12.819 -81.365 1.00 29.71 279 THR A O 1
ATOM 2259 N N . MET A 1 280 ? 7.527 14.675 -82.026 1.00 24.76 280 MET A N 1
ATOM 2260 C CA . MET A 1 280 ? 6.503 15.569 -81.505 1.00 28.38 280 MET A CA 1
ATOM 2261 C C . MET A 1 280 ? 5.151 15.354 -82.194 1.00 31.74 280 MET A C 1
ATOM 2262 O O . MET A 1 280 ? 4.106 15.448 -81.542 1.00 31.88 280 MET A O 1
ATOM 2267 N N . ALA A 1 281 ? 5.150 15.039 -83.492 1.00 33.81 281 ALA A N 1
ATOM 2268 C CA . ALA A 1 281 ? 3.884 14.824 -84.194 1.00 29.87 281 ALA A CA 1
ATOM 2269 C C . ALA A 1 281 ? 3.172 13.590 -83.662 1.00 33.49 281 ALA A C 1
ATOM 2270 O O . ALA A 1 281 ? 1.943 13.586 -83.522 1.00 34.85 281 ALA A O 1
ATOM 2272 N N . SER A 1 282 ? 3.929 12.547 -83.326 1.00 33.32 282 SER A N 1
ATOM 2273 C CA . SER A 1 282 ? 3.336 11.345 -82.757 1.00 32.20 282 SER A CA 1
ATOM 2274 C C . SER A 1 282 ? 2.852 11.542 -81.321 1.00 32.37 282 SER A C 1
ATOM 2275 O O . SER A 1 282 ? 2.273 10.608 -80.747 1.00 33.04 282 SER A O 1
ATOM 2278 N N . LEU A 1 283 ? 3.058 12.723 -80.728 1.00 29.80 283 LEU A N 1
ATOM 2279 C CA . LEU A 1 283 ? 2.678 12.967 -79.342 1.00 30.50 283 LEU A CA 1
ATOM 2280 C C . LEU A 1 283 ? 1.483 13.895 -79.179 1.00 30.40 283 LEU A C 1
ATOM 2281 O O . LEU A 1 283 ? 0.841 13.866 -78.123 1.00 33.04 283 LEU A O 1
ATOM 2286 N N . THR A 1 284 ? 1.162 14.700 -80.197 1.00 31.82 284 THR A N 1
ATOM 2287 C CA . THR A 1 284 ? 0.164 15.754 -80.036 1.00 34.33 284 THR A CA 1
ATOM 2288 C C . THR A 1 284 ? -1.194 15.211 -79.591 1.00 36.52 284 THR A C 1
ATOM 2289 O O . THR A 1 284 ? -1.905 15.891 -78.845 1.00 39.98 284 THR A O 1
ATOM 2293 N N . SER A 1 285 ? -1.553 13.990 -79.997 1.00 33.00 285 SER A N 1
ATOM 2294 C CA . SER A 1 285 ? -2.880 13.435 -79.744 1.00 33.26 285 SER A CA 1
ATOM 2295 C C . SER A 1 285 ? -2.982 12.630 -78.450 1.00 38.74 285 SER A C 1
ATOM 2296 O O . SER A 1 285 ? -4.076 12.148 -78.131 1.00 34.75 285 SER A O 1
ATOM 2299 N N . THR A 1 286 ? -1.895 12.505 -77.685 1.00 28.90 286 THR A N 1
ATOM 2300 C CA . THR A 1 286 ? -1.857 11.667 -76.487 1.00 29.60 286 THR A CA 1
ATOM 2301 C C . THR A 1 286 ? -2.901 12.117 -75.470 1.00 29.31 286 THR A C 1
ATOM 2302 O O . THR A 1 286 ? -2.806 13.245 -74.958 1.00 33.07 286 THR A O 1
ATOM 2306 N N . PRO A 1 287 ? -3.882 11.279 -75.130 1.00 30.85 287 PRO A N 1
ATOM 2307 C CA . PRO A 1 287 ? -4.873 11.674 -74.120 1.00 32.87 287 PRO A CA 1
ATOM 2308 C C . PRO A 1 287 ? -4.224 11.861 -72.755 1.00 32.93 287 PRO A C 1
ATOM 2309 O O . PRO A 1 287 ? -3.486 10.996 -72.272 1.00 35.26 287 PRO A O 1
ATOM 2313 N N . GLY A 1 288 ? -4.492 13.014 -72.139 1.00 30.08 288 GLY A N 1
ATOM 2314 C CA . GLY A 1 288 ? -4.003 13.308 -70.808 1.00 33.24 288 GLY A CA 1
ATOM 2315 C C . GLY A 1 288 ? -2.619 13.919 -70.731 1.00 35.36 288 GLY A C 1
ATOM 2316 O O . GLY A 1 288 ? -2.188 14.273 -69.630 1.00 32.78 288 GLY A O 1
ATOM 2317 N N . LEU A 1 289 ? -1.923 14.085 -71.857 1.00 33.51 289 LEU A N 1
ATOM 2318 C CA . LEU A 1 289 ? -0.542 14.575 -71.864 1.00 31.43 289 LEU A CA 1
ATOM 2319 C C . LEU A 1 289 ? -0.522 16.078 -71.619 1.00 33.84 289 LEU A C 1
ATOM 2320 O O . LEU A 1 289 ? -0.895 16.859 -72.498 1.00 35.70 289 LEU A O 1
ATOM 2325 N N . GLU A 1 290 ? -0.032 16.487 -70.447 1.00 34.27 290 GLU A N 1
ATOM 2326 C CA . GLU A 1 290 ? -0.071 17.884 -70.029 1.00 37.34 290 GLU A CA 1
ATOM 2327 C C . GLU A 1 290 ? 1.172 18.672 -70.415 1.00 34.81 290 GLU A C 1
ATOM 2328 O O . GLU A 1 290 ? 1.094 19.900 -70.536 1.00 32.47 290 GLU A O 1
ATOM 2334 N N . ALA A 1 291 ? 2.315 18.009 -70.588 1.00 33.38 291 ALA A N 1
ATOM 2335 C CA . ALA A 1 291 ? 3.565 18.712 -70.833 1.00 30.92 291 ALA A CA 1
ATOM 2336 C C . ALA A 1 291 ? 4.576 17.746 -71.425 1.00 27.75 291 ALA A C 1
ATOM 2337 O O . ALA A 1 291 ? 4.548 16.543 -71.139 1.00 28.45 291 ALA A O 1
ATOM 2339 N N . ILE A 1 292 ? 5.464 18.294 -72.249 1.00 26.98 292 ILE A N 1
ATOM 2340 C CA . ILE A 1 292 ? 6.666 17.612 -72.714 1.00 29.51 292 ILE A CA 1
ATOM 2341 C C . ILE A 1 292 ? 7.855 18.483 -72.342 1.00 29.48 292 ILE A C 1
ATOM 2342 O O . ILE A 1 292 ? 7.846 19.695 -72.594 1.00 28.67 292 ILE A O 1
ATOM 2347 N N . THR A 1 293 ? 8.879 17.871 -71.753 1.00 26.59 293 THR A N 1
ATOM 2348 C CA . THR A 1 293 ? 10.072 18.592 -71.326 1.00 29.70 293 THR A CA 1
ATOM 2349 C C . THR A 1 293 ? 11.305 17.960 -71.964 1.00 27.47 293 THR A C 1
ATOM 2350 O O . THR A 1 293 ? 11.640 16.803 -71.671 1.00 25.17 293 THR A O 1
ATOM 2354 N N . TRP A 1 294 ? 11.981 18.725 -72.817 1.00 22.85 294 TRP A N 1
ATOM 2355 C CA . TRP A 1 294 ? 13.122 18.231 -73.577 1.00 22.31 294 TRP A CA 1
ATOM 2356 C C . TRP A 1 294 ? 14.372 18.159 -72.704 1.00 20.57 294 TRP A C 1
ATOM 2357 O O . TRP A 1 294 ? 14.671 19.091 -71.952 1.00 26.35 294 TRP A O 1
ATOM 2368 N N . TRP A 1 295 ? 15.108 17.055 -72.816 1.00 24.93 295 TRP A N 1
ATOM 2369 C CA . TRP A 1 295 ? 16.472 16.974 -72.276 1.00 26.01 295 TRP A CA 1
ATOM 2370 C C . TRP A 1 295 ? 17.449 17.150 -73.435 1.00 23.28 295 TRP A C 1
ATOM 2371 O O . TRP A 1 295 ? 17.584 16.254 -74.273 1.00 25.85 295 TRP A O 1
ATOM 2382 N N . CYS A 1 296 ? 18.169 18.271 -73.469 1.00 25.22 296 CYS A N 1
ATOM 2383 C CA . CYS A 1 296 ? 18.229 19.277 -72.414 1.00 26.15 296 CYS A CA 1
ATOM 2384 C C . CYS A 1 296 ? 18.312 20.649 -73.068 1.00 26.36 296 CYS A C 1
ATOM 2385 O O . CYS A 1 296 ? 18.328 20.746 -74.291 1.00 28.50 296 CYS A O 1
ATOM 2388 N N . SER A 1 297 ? 18.401 21.704 -72.256 1.00 28.22 297 SER A N 1
ATOM 2389 C CA . SER A 1 297 ? 18.400 23.055 -72.808 1.00 26.86 297 SER A CA 1
ATOM 2390 C C . SER A 1 297 ? 19.704 23.371 -73.545 1.00 31.61 297 SER A C 1
ATOM 2391 O O . SER A 1 297 ? 19.674 23.937 -74.646 1.00 29.39 297 SER A O 1
ATOM 2394 N N . HIS A 1 298 ? 20.850 23.006 -72.971 1.00 28.90 298 HIS A N 1
ATOM 2395 C CA . HIS A 1 298 ? 22.152 23.465 -73.460 1.00 28.62 298 HIS A CA 1
ATOM 2396 C C . HIS A 1 298 ? 23.181 22.345 -73.439 1.00 27.72 298 HIS A C 1
ATOM 2397 O O . HIS A 1 298 ? 23.302 21.628 -72.441 1.00 27.34 298 HIS A O 1
ATOM 2404 N N . ASP A 1 299 ? 23.930 22.221 -74.537 1.00 25.73 299 ASP A N 1
ATOM 2405 C CA . ASP A 1 299 ? 25.043 21.281 -74.636 1.00 28.22 299 ASP A CA 1
ATOM 2406 C C . ASP A 1 299 ? 25.977 21.395 -73.438 1.00 27.26 299 ASP A C 1
ATOM 2407 O O . ASP A 1 299 ? 26.284 22.496 -72.972 1.00 31.60 299 ASP A O 1
ATOM 2412 N N . VAL A 1 300 ? 26.465 20.246 -72.967 1.00 23.23 300 VAL A N 1
ATOM 2413 C CA . VAL A 1 300 ? 27.477 20.250 -71.911 1.00 20.55 300 VAL A CA 1
ATOM 2414 C C . VAL A 1 300 ? 28.818 20.673 -72.498 1.00 27.62 300 VAL A C 1
ATOM 2415 O O . VAL A 1 300 ? 29.237 20.176 -73.551 1.00 25.08 300 VAL A O 1
ATOM 2419 N N . SER A 1 301 ? 29.494 21.596 -71.814 1.00 28.51 301 SER A N 1
ATOM 2420 C CA . SER A 1 301 ? 30.821 22.043 -72.227 1.00 33.05 301 SER A CA 1
ATOM 2421 C C . SER A 1 301 ? 31.810 20.883 -72.282 1.00 32.11 301 SER A C 1
ATOM 2422 O O . SER A 1 301 ? 31.941 20.113 -71.324 1.00 28.80 301 SER A O 1
ATOM 2425 N N . ARG A 1 302 ? 32.530 20.781 -73.401 1.00 29.43 302 ARG A N 1
ATOM 2426 C CA . ARG A 1 302 ? 33.577 19.777 -73.538 1.00 29.42 302 ARG A CA 1
ATOM 2427 C C . ARG A 1 302 ? 34.775 20.048 -72.642 1.00 26.95 302 ARG A C 1
ATOM 2428 O O . ARG A 1 302 ? 35.663 19.197 -72.569 1.00 32.14 302 ARG A O 1
ATOM 2436 N N . ASP A 1 303 ? 34.839 21.215 -71.996 1.00 25.52 303 ASP A N 1
ATOM 2437 C CA . ASP A 1 303 ? 35.831 21.434 -70.949 1.00 29.38 303 ASP A CA 1
ATOM 2438 C C . ASP A 1 303 ? 35.582 20.544 -69.744 1.00 29.81 303 ASP A C 1
ATOM 2439 O O . ASP A 1 303 ? 36.492 20.352 -68.928 1.00 27.54 303 ASP A O 1
ATOM 2444 N N . LEU A 1 304 ? 34.371 20.009 -69.608 1.00 30.81 304 LEU A N 1
ATOM 2445 C CA . LEU A 1 304 ? 34.052 19.070 -68.540 1.00 25.85 304 LEU A CA 1
ATOM 2446 C C . LEU A 1 304 ? 34.249 17.647 -69.051 1.00 26.59 304 LEU A C 1
ATOM 2447 O O . LEU A 1 304 ? 33.780 17.298 -70.144 1.00 27.38 304 LEU A O 1
ATOM 2452 N N . LEU A 1 305 ? 34.922 16.825 -68.253 1.00 26.43 305 LEU A N 1
ATOM 2453 C CA . LEU A 1 305 ? 35.453 15.537 -68.671 1.00 27.32 305 LEU A CA 1
ATOM 2454 C C . LEU A 1 305 ? 34.640 14.374 -68.105 1.00 26.20 305 LEU A C 1
ATOM 2455 O O . LEU A 1 305 ? 33.820 14.528 -67.192 1.00 25.04 305 LEU A O 1
ATOM 2460 N N . ASP A 1 306 ? 34.886 13.196 -68.681 1.00 22.90 306 ASP A N 1
ATOM 2461 C CA . ASP A 1 306 ? 34.440 11.883 -68.215 1.00 24.31 306 ASP A CA 1
ATOM 2462 C C . ASP A 1 306 ? 32.944 11.630 -68.352 1.00 22.60 306 ASP A C 1
ATOM 2463 O O . ASP A 1 306 ? 32.477 10.588 -67.884 1.00 23.62 306 ASP A O 1
ATOM 2468 N N . PHE A 1 307 ? 32.180 12.523 -68.982 1.00 24.19 307 PHE A N 1
ATOM 2469 C CA . PHE A 1 307 ? 30.802 12.186 -69.328 1.00 27.52 307 PHE A CA 1
ATOM 2470 C C . PHE A 1 307 ? 30.788 11.071 -70.374 1.00 28.83 307 PHE A C 1
ATOM 2471 O O . PHE A 1 307 ? 31.641 11.061 -71.270 1.00 26.14 307 PHE A O 1
ATOM 2479 N N . PRO A 1 308 ? 29.820 10.149 -70.316 1.00 29.62 308 PRO A N 1
ATOM 2480 C CA . PRO A 1 308 ? 29.493 9.360 -71.516 1.00 33.67 308 PRO A CA 1
ATOM 2481 C C . PRO A 1 308 ? 29.269 10.313 -72.678 1.00 28.98 308 PRO A C 1
ATOM 2482 O O . PRO A 1 308 ? 28.642 11.358 -72.525 1.00 24.09 308 PRO A O 1
ATOM 2486 N N . GLU A 1 309 ? 29.843 9.989 -73.836 1.00 26.94 309 GLU A N 1
ATOM 2487 C CA . GLU A 1 309 ? 29.978 11.026 -74.850 1.00 27.57 309 GLU A CA 1
ATOM 2488 C C . GLU A 1 309 ? 28.629 11.527 -75.347 1.00 24.59 309 GLU A C 1
ATOM 2489 O O . GLU A 1 309 ? 28.504 12.702 -75.705 1.00 26.50 309 GLU A O 1
ATOM 2495 N N . LEU A 1 310 ? 27.606 10.673 -75.355 1.00 28.41 310 LEU A N 1
ATOM 2496 C CA . LEU A 1 310 ? 26.300 11.125 -75.821 1.00 27.17 310 LEU A CA 1
ATOM 2497 C C . LEU A 1 310 ? 25.742 12.273 -74.981 1.00 29.21 310 LEU A C 1
ATOM 2498 O O . LEU A 1 310 ? 24.888 13.025 -75.465 1.00 30.01 310 LEU A O 1
ATOM 2503 N N . GLU A 1 311 ? 26.201 12.432 -73.734 1.00 29.92 311 GLU A N 1
ATOM 2504 C CA . GLU A 1 311 ? 25.618 13.459 -72.875 1.00 23.63 311 GLU A CA 1
ATOM 2505 C C . GLU A 1 311 ? 25.959 14.857 -73.362 1.00 25.34 311 GLU A C 1
ATOM 2506 O O . GLU A 1 311 ? 25.206 15.798 -73.098 1.00 27.62 311 GLU A O 1
ATOM 2512 N N . TYR A 1 312 ? 27.084 15.020 -74.071 1.00 24.45 312 TYR A N 1
ATOM 2513 C CA . TYR A 1 312 ? 27.534 16.370 -74.416 1.00 26.67 312 TYR A CA 1
ATOM 2514 C C . TYR A 1 312 ? 26.598 17.068 -75.403 1.00 31.84 312 TYR A C 1
ATOM 2515 O O . TYR A 1 312 ? 26.457 18.293 -75.341 1.00 34.50 312 TYR A O 1
ATOM 2524 N N . SER A 1 313 ? 25.978 16.327 -76.328 1.00 27.14 313 SER A N 1
ATOM 2525 C CA . SER A 1 313 ? 25.302 16.926 -77.478 1.00 30.18 313 SER A CA 1
ATOM 2526 C C . SER A 1 313 ? 23.768 16.843 -77.406 1.00 31.11 313 SER A C 1
ATOM 2527 O O . SER A 1 313 ? 23.100 16.924 -78.443 1.00 27.80 313 SER A O 1
ATOM 2530 N N . LEU A 1 314 ? 23.190 16.702 -76.203 1.00 25.03 314 LEU A N 1
ATOM 2531 C CA . LEU A 1 314 ? 21.739 16.591 -76.042 1.00 28.04 314 LEU A CA 1
ATOM 2532 C C . LEU A 1 314 ? 21.017 17.937 -76.002 1.00 27.95 314 LEU A C 1
ATOM 2533 O O . LEU A 1 314 ? 19.785 17.958 -75.889 1.00 28.42 314 LEU A O 1
ATOM 2538 N N . GLY A 1 315 ? 21.729 19.060 -76.115 1.00 28.08 315 GLY A N 1
ATOM 2539 C CA . GLY A 1 315 ? 21.092 20.346 -75.937 1.00 26.41 315 GLY A CA 1
ATOM 2540 C C . GLY A 1 315 ? 20.255 20.786 -77.137 1.00 29.70 315 GLY A C 1
ATOM 2541 O O . GLY A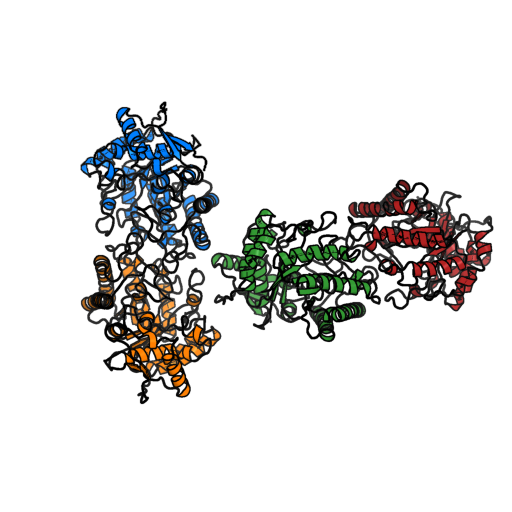 1 315 ? 20.485 20.373 -78.280 1.00 31.23 315 GLY A O 1
ATOM 2542 N N . LEU A 1 316 ? 19.259 21.630 -76.840 1.00 29.32 316 LEU A N 1
ATOM 2543 C CA . LEU A 1 316 ? 18.573 22.400 -77.877 1.00 35.65 316 LEU A CA 1
ATOM 2544 C C . LEU A 1 316 ? 19.465 23.505 -78.417 1.00 35.36 316 LEU A C 1
ATOM 2545 O O . LEU A 1 316 ? 19.363 23.871 -79.597 1.00 33.59 316 LEU A O 1
ATOM 2550 N N . PHE A 1 317 ? 20.327 24.052 -77.563 1.00 33.27 317 PHE A N 1
ATOM 2551 C CA . PHE A 1 317 ? 21.319 25.054 -77.922 1.00 32.31 317 PHE A CA 1
ATOM 2552 C C . PHE A 1 317 ? 22.722 24.470 -77.819 1.00 38.70 317 PHE A C 1
ATOM 2553 O O . PHE A 1 317 ? 22.975 23.543 -77.039 1.00 29.18 317 PHE A O 1
ATOM 2561 N N . THR A 1 318 ? 23.640 25.030 -78.603 1.00 31.29 318 THR A N 1
ATOM 2562 C CA . THR A 1 318 ? 25.045 24.733 -78.389 1.00 35.22 318 THR A CA 1
ATOM 2563 C C . THR A 1 318 ? 25.502 25.345 -77.071 1.00 33.22 318 THR A C 1
ATOM 2564 O O . THR A 1 318 ? 24.801 26.149 -76.447 1.00 33.64 318 THR A O 1
ATOM 2568 N N . ASN A 1 319 ? 26.703 24.962 -76.639 1.00 34.78 319 ASN A N 1
ATOM 2569 C CA . ASN A 1 319 ? 27.160 25.461 -75.352 1.00 30.84 319 ASN A CA 1
ATOM 2570 C C . ASN A 1 319 ? 27.336 26.977 -75.369 1.00 37.37 319 ASN A C 1
ATOM 2571 O O . ASN A 1 319 ? 27.148 27.629 -74.335 1.00 33.67 319 ASN A O 1
ATOM 2576 N N . ASP A 1 320 ? 27.645 27.568 -76.524 1.00 39.19 320 ASP A N 1
ATOM 2577 C CA . ASP A 1 320 ? 27.741 29.022 -76.597 1.00 42.40 320 ASP A CA 1
ATOM 2578 C C . ASP A 1 320 ? 26.430 29.692 -77.010 1.00 43.40 320 ASP A C 1
ATOM 2579 O O . ASP A 1 320 ? 26.423 30.895 -77.276 1.00 40.79 320 ASP A O 1
ATOM 2584 N N . GLY A 1 321 ? 25.319 28.953 -77.041 1.00 43.54 321 GLY A N 1
ATOM 2585 C CA . GLY A 1 321 ? 24.005 29.556 -77.124 1.00 39.33 321 GLY A CA 1
ATOM 2586 C C . GLY A 1 321 ? 23.366 29.612 -78.497 1.00 39.69 321 GLY A C 1
ATOM 2587 O O . GLY A 1 321 ? 22.265 30.161 -78.615 1.00 45.36 321 GLY A O 1
ATOM 2588 N N . LYS A 1 322 ? 24.008 29.075 -79.530 1.00 38.59 322 LYS A N 1
ATOM 2589 C CA . LYS A 1 322 ? 23.394 29.034 -80.859 1.00 45.18 322 LYS A CA 1
ATOM 2590 C C . LYS A 1 322 ? 22.273 28.001 -80.877 1.00 40.18 322 LYS A C 1
ATOM 2591 O O . LYS A 1 322 ? 22.482 26.859 -80.449 1.00 39.76 322 LYS A O 1
ATOM 2597 N N . PRO A 1 323 ? 21.087 28.346 -81.366 1.00 41.07 323 PRO A N 1
ATOM 2598 C CA . PRO A 1 323 ? 20.044 27.322 -81.510 1.00 35.90 323 PRO A CA 1
ATOM 2599 C C . PRO A 1 323 ? 20.426 26.289 -82.563 1.00 39.82 323 PRO A C 1
ATOM 2600 O O . PRO A 1 323 ? 20.912 26.626 -83.646 1.00 39.42 323 PRO A O 1
ATOM 2604 N N . LYS A 1 324 ? 20.203 25.017 -82.232 1.00 32.41 324 LYS A N 1
ATOM 2605 C CA . LYS A 1 324 ? 20.445 23.930 -83.165 1.00 33.11 324 LYS A CA 1
ATOM 2606 C C . LYS A 1 324 ? 19.240 23.706 -84.083 1.00 34.01 324 LYS A C 1
ATOM 2607 O O . LYS A 1 324 ? 18.140 24.176 -83.799 1.00 35.20 324 LYS A O 1
ATOM 2613 N N . PRO A 1 325 ? 19.429 22.981 -85.194 1.00 37.25 325 PRO A N 1
ATOM 2614 C CA . PRO A 1 325 ? 18.300 22.727 -86.119 1.00 36.71 325 PRO A CA 1
ATOM 2615 C C . PRO A 1 325 ? 17.052 22.154 -85.461 1.00 40.66 325 PRO A C 1
ATOM 2616 O O . PRO A 1 325 ? 15.928 22.519 -85.846 1.00 36.33 325 PRO A O 1
ATOM 2620 N N . GLU A 1 326 ? 17.212 21.252 -84.488 1.00 36.11 326 GLU A N 1
ATOM 2621 C CA . GLU A 1 326 ? 16.044 20.717 -83.797 1.00 33.82 326 GLU A CA 1
ATOM 2622 C C . GLU A 1 326 ? 15.357 21.777 -82.945 1.00 34.15 326 GLU A C 1
ATOM 2623 O O . GLU A 1 326 ? 14.147 21.688 -82.715 1.00 34.10 326 GLU A O 1
ATOM 2629 N N . ALA A 1 327 ? 16.097 22.786 -82.472 1.00 29.23 327 ALA A N 1
ATOM 2630 C CA . ALA A 1 327 ? 15.462 23.857 -81.706 1.00 35.42 327 ALA A CA 1
ATOM 2631 C C . ALA A 1 327 ? 14.480 24.644 -82.569 1.00 36.76 327 ALA A C 1
ATOM 2632 O O . ALA A 1 327 ? 13.376 24.980 -82.120 1.00 32.97 327 ALA A O 1
ATOM 2634 N N . LEU A 1 328 ? 14.871 24.958 -83.805 1.00 38.84 328 LEU A N 1
ATOM 2635 C CA . LEU A 1 328 ? 13.965 25.678 -84.696 1.00 41.28 328 LEU A CA 1
ATOM 2636 C C . LEU A 1 328 ? 12.814 24.783 -85.137 1.00 38.19 328 LEU A C 1
ATOM 2637 O O . LEU A 1 328 ? 11.670 25.240 -85.252 1.00 43.55 328 LEU A O 1
ATOM 2642 N N . ALA A 1 329 ? 13.089 23.496 -85.354 1.00 35.40 329 ALA A N 1
ATOM 2643 C CA . ALA A 1 329 ? 12.019 22.564 -85.680 1.00 37.82 329 ALA A CA 1
ATOM 2644 C C . ALA A 1 329 ? 10.998 22.477 -84.554 1.00 40.40 329 ALA A C 1
ATOM 2645 O O . ALA A 1 329 ? 9.789 22.429 -84.810 1.00 44.16 329 ALA A O 1
ATOM 2647 N N . LEU A 1 330 ? 11.461 22.447 -83.298 1.00 36.11 330 LEU A N 1
ATOM 2648 C CA . LEU A 1 330 ? 10.532 22.430 -82.168 1.00 35.30 330 LEU A CA 1
ATOM 2649 C C . LEU A 1 330 ? 9.727 23.723 -82.103 1.00 38.52 330 LEU A C 1
ATOM 2650 O O . LEU A 1 330 ? 8.522 23.702 -81.811 1.00 40.63 330 LEU A O 1
ATOM 2655 N N . SER A 1 331 ? 10.378 24.855 -82.380 1.00 40.83 331 SER A N 1
ATOM 2656 C CA . SER A 1 331 ? 9.694 26.144 -82.324 1.00 43.94 331 SER A CA 1
ATOM 2657 C C . SER A 1 331 ? 8.530 26.196 -83.307 1.00 45.86 331 SER A C 1
ATOM 2658 O O . SER A 1 331 ? 7.487 26.794 -83.008 1.00 41.48 331 SER A O 1
ATOM 2661 N N . ASP A 1 332 ? 8.690 25.565 -84.481 1.00 47.25 332 ASP A N 1
ATOM 2662 C CA . ASP A 1 332 ? 7.613 25.496 -85.471 1.00 47.84 332 ASP A CA 1
ATOM 2663 C C . ASP A 1 332 ? 6.472 24.602 -85.001 1.00 47.73 332 ASP A C 1
ATOM 2664 O O . ASP A 1 332 ? 5.302 24.888 -85.278 1.00 49.47 332 ASP A O 1
ATOM 2669 N N . MET A 1 333 ? 6.793 23.497 -84.324 1.00 44.69 333 MET A N 1
ATOM 2670 C CA . MET A 1 333 ? 5.780 22.574 -83.823 1.00 39.00 333 MET A CA 1
ATOM 2671 C C . MET A 1 333 ? 4.933 23.163 -82.706 1.00 38.80 333 MET A C 1
ATOM 2672 O O . MET A 1 333 ? 3.962 22.517 -82.298 1.00 39.71 333 MET A O 1
ATOM 2677 N N . LEU A 1 334 ? 5.274 24.351 -82.189 1.00 36.71 334 LEU A N 1
ATOM 2678 C CA . LEU A 1 334 ? 4.691 24.790 -80.920 1.00 37.22 334 LEU A CA 1
ATOM 2679 C C . LEU A 1 334 ? 3.198 25.108 -81.042 1.00 43.18 334 LEU A C 1
ATOM 2680 O O . LEU A 1 334 ? 2.421 24.741 -80.146 1.00 37.23 334 LEU A O 1
ATOM 2685 N N . PRO A 1 335 ? 2.745 25.783 -82.110 1.00 48.36 335 PRO A N 1
ATOM 2686 C CA . PRO A 1 335 ? 1.288 25.908 -82.298 1.00 41.86 335 PRO A CA 1
ATOM 2687 C C . PRO A 1 335 ? 0.568 24.570 -82.271 1.00 38.73 335 PRO A C 1
ATOM 2688 O O . PRO A 1 335 ? -0.393 24.419 -81.509 1.00 41.32 335 PRO A O 1
ATOM 2692 N N . ASP A 1 336 ? 1.031 23.577 -83.038 1.00 39.83 336 ASP A N 1
ATOM 2693 C CA . ASP A 1 336 ? 0.400 22.257 -82.986 1.00 38.96 336 ASP A CA 1
ATOM 2694 C C . ASP A 1 336 ? 0.419 21.658 -81.580 1.00 42.87 336 ASP A C 1
ATOM 2695 O O . ASP A 1 336 ? -0.530 20.962 -81.186 1.00 35.59 336 ASP A O 1
ATOM 2700 N N . LEU A 1 337 ? 1.489 21.895 -80.810 1.00 38.02 337 LEU A N 1
ATOM 2701 C CA . LEU A 1 337 ? 1.565 21.260 -79.496 1.00 34.57 337 LEU A CA 1
ATOM 2702 C C . LEU A 1 337 ? 0.705 21.985 -78.469 1.00 31.61 337 LEU A C 1
ATOM 2703 O O . LEU A 1 337 ? 0.090 21.337 -77.617 1.00 36.29 337 LEU A O 1
ATOM 2708 N N . HIS A 1 338 ? 0.653 23.322 -78.519 1.00 35.08 338 HIS A N 1
ATOM 2709 C CA . HIS A 1 338 ? -0.217 24.042 -77.592 1.00 38.23 338 HIS A CA 1
ATOM 2710 C C . HIS A 1 338 ? -1.681 23.694 -77.815 1.00 36.79 338 HIS A C 1
ATOM 2711 O O . HIS A 1 338 ? -2.463 23.664 -76.858 1.00 43.17 338 HIS A O 1
ATOM 2718 N N . ASN A 1 339 ? -2.069 23.428 -79.061 1.00 40.66 339 ASN A N 1
ATOM 2719 C CA . ASN A 1 339 ? -3.476 23.169 -79.352 1.00 48.59 339 ASN A CA 1
ATOM 2720 C C . ASN A 1 339 ? -3.858 21.730 -79.031 1.00 50.58 339 ASN A C 1
ATOM 2721 O O . ASN A 1 339 ? -4.958 21.485 -78.525 1.00 59.52 339 ASN A O 1
ATOM 2726 N N . ALA A 1 340 ? -2.968 20.776 -79.303 1.00 42.78 340 ALA A N 1
ATOM 2727 C CA . ALA A 1 340 ? -3.117 19.389 -78.856 1.00 51.12 340 ALA A CA 1
ATOM 2728 C C . ALA A 1 340 ? -4.488 18.819 -79.228 1.00 55.58 340 ALA A C 1
ATOM 2729 O O . ALA A 1 340 ? -5.312 18.481 -78.375 1.00 53.98 340 ALA A O 1
ATOM 2731 N N . GLN A 1 341 ? -4.719 18.729 -80.525 1.00 56.47 341 GLN A N 1
ATOM 2732 C CA . GLN A 1 341 ? -5.943 18.144 -81.055 1.00 68.11 341 GLN A CA 1
ATOM 2733 C C . GLN A 1 341 ? -6.074 16.701 -80.577 1.00 66.34 341 GLN A C 1
ATOM 2734 O O . GLN A 1 341 ? -5.305 15.832 -81.008 1.00 59.18 341 GLN A O 1
ATOM 2740 N N . PRO A 1 342 ? -7.025 16.403 -79.693 1.00 67.98 342 PRO A N 1
ATOM 2741 C CA . PRO A 1 342 ? -7.182 15.022 -79.218 1.00 67.67 342 PRO A CA 1
ATOM 2742 C C . PRO A 1 342 ? -7.578 14.086 -80.350 1.00 68.13 342 PRO A C 1
ATOM 2743 O O . PRO A 1 342 ? -7.924 14.498 -81.462 1.00 65.63 342 PRO A O 1
ATOM 2747 N N . GLN A 1 343 ? -7.525 12.791 -80.051 1.00 63.79 343 GLN A N 1
ATOM 2748 C CA . GLN A 1 343 ? -8.030 11.789 -80.981 1.00 60.97 343 GLN A CA 1
ATOM 2749 C C . GLN A 1 343 ? -8.611 10.640 -80.178 1.00 63.46 343 GLN A C 1
ATOM 2750 O O . GLN A 1 343 ? -7.918 10.052 -79.342 1.00 53.42 343 GLN A O 1
ATOM 2756 N N . HIS A 1 344 ? -9.886 10.351 -80.418 1.00 61.36 344 HIS A N 1
ATOM 2757 C CA . HIS A 1 344 ? -10.531 9.186 -79.828 1.00 58.08 344 HIS A CA 1
ATOM 2758 C C . HIS A 1 344 ? -9.990 7.931 -80.504 1.00 50.54 344 HIS A C 1
ATOM 2759 O O . HIS A 1 344 ? -10.146 7.761 -81.719 1.00 54.54 344 HIS A O 1
ATOM 2766 N N . GLN A 1 345 ? -9.321 7.071 -79.734 1.00 45.28 345 GLN A N 1
ATOM 2767 C CA . GLN A 1 345 ? -8.764 5.831 -80.266 1.00 42.56 345 GLN A CA 1
ATOM 2768 C C . GLN A 1 345 ? -9.816 4.735 -80.193 1.00 43.23 345 GLN A C 1
ATOM 2769 O O . GLN A 1 345 ? -10.223 4.337 -79.097 1.00 41.32 345 GLN A O 1
ATOM 2775 N N . LEU A 1 346 ? -10.236 4.233 -81.353 1.00 38.55 346 LEU A N 1
ATOM 2776 C CA . LEU A 1 346 ? -11.275 3.214 -81.443 1.00 34.33 346 LEU A CA 1
ATOM 2777 C C . LEU A 1 346 ? -10.697 1.866 -81.860 1.00 39.63 346 LEU A C 1
ATOM 2778 O O . LEU A 1 346 ? -11.328 1.093 -82.587 1.00 36.62 346 LEU A O 1
ATOM 2783 N N . ASP A 1 347 ? -9.487 1.565 -81.396 1.00 37.84 347 ASP A N 1
ATOM 2784 C CA . ASP A 1 347 ? -8.787 0.358 -81.804 1.00 35.15 347 ASP A CA 1
ATOM 2785 C C . ASP A 1 347 ? -9.032 -0.777 -80.808 1.00 34.37 347 ASP A C 1
ATOM 2786 O O . ASP A 1 347 ? -9.634 -0.595 -79.750 1.00 37.05 347 ASP A O 1
ATOM 2791 N N . GLU A 1 348 ? -8.562 -1.964 -81.172 1.00 31.06 348 GLU A N 1
ATOM 2792 C CA . GLU A 1 348 ? -8.425 -3.095 -80.266 1.00 37.20 348 GLU A CA 1
ATOM 2793 C C . GLU A 1 348 ? -7.091 -2.963 -79.536 1.00 36.81 348 GLU A C 1
ATOM 2794 O O . GLU A 1 348 ? -6.040 -3.189 -80.149 1.00 36.09 348 GLU A O 1
ATOM 2800 N N . PRO A 1 349 ? -7.078 -2.600 -78.253 1.00 34.50 349 PRO A N 1
ATOM 2801 C CA . PRO A 1 349 ? -5.798 -2.413 -77.556 1.00 37.72 349 PRO A CA 1
ATOM 2802 C C . PRO A 1 349 ? -4.972 -3.692 -77.529 1.00 38.70 349 PRO A C 1
ATOM 2803 O O . PRO A 1 349 ? -5.496 -4.791 -77.322 1.00 38.27 349 PRO A O 1
ATOM 2807 N N . LEU A 1 350 ? -3.662 -3.533 -77.738 1.00 36.71 350 LEU A N 1
ATOM 2808 C CA . LEU A 1 350 ? -2.724 -4.640 -77.590 1.00 37.39 350 LEU A CA 1
ATOM 2809 C C . LEU A 1 350 ? -2.588 -5.014 -76.116 1.00 40.63 350 LEU A C 1
ATOM 2810 O O . LEU A 1 350 ? -2.360 -4.151 -75.260 1.00 36.63 350 LEU A O 1
ATOM 2815 N N . GLU A 1 351 ? -2.744 -6.300 -75.818 1.00 39.61 351 GLU A N 1
ATOM 2816 C CA . GLU A 1 351 ? -2.865 -6.752 -74.442 1.00 40.57 351 GLU A CA 1
ATOM 2817 C C . GLU A 1 351 ? -1.548 -7.316 -73.930 1.00 39.38 351 GLU A C 1
ATOM 2818 O O . GLU A 1 351 ? -0.765 -7.900 -74.679 1.00 37.42 351 GLU A O 1
ATOM 2824 N N . PHE A 1 352 ? -1.325 -7.143 -72.629 1.00 41.36 352 PHE A N 1
ATOM 2825 C CA . PHE A 1 352 ? -0.188 -7.754 -71.964 1.00 39.41 352 PHE A CA 1
ATOM 2826 C C . PHE A 1 352 ? -0.590 -8.094 -70.537 1.00 42.53 352 PHE A C 1
ATOM 2827 O O . PHE A 1 352 ? -1.483 -7.464 -69.959 1.00 37.65 352 PHE A O 1
ATOM 2835 N N . SER A 1 353 ? 0.066 -9.107 -69.983 1.00 40.90 353 SER A N 1
ATOM 2836 C CA . SER A 1 353 ? -0.212 -9.589 -68.639 1.00 39.83 353 SER A CA 1
ATOM 2837 C C . SER A 1 353 ? 0.929 -9.185 -67.717 1.00 30.53 353 SER A C 1
ATOM 2838 O O . SER A 1 353 ? 2.098 -9.381 -68.056 1.00 36.93 353 SER A O 1
ATOM 2841 N N . ALA A 1 354 ? 0.586 -8.629 -66.562 1.00 38.88 354 ALA A N 1
ATOM 2842 C CA . ALA A 1 354 ? 1.575 -8.254 -65.560 1.00 37.51 354 ALA A CA 1
ATOM 2843 C C . ALA A 1 354 ? 0.852 -8.114 -64.231 1.00 40.35 354 ALA A C 1
ATOM 2844 O O . ALA A 1 354 ? -0.378 -8.055 -64.178 1.00 40.44 354 ALA A O 1
ATOM 2846 N N . ASN A 1 355 ? 1.624 -8.067 -63.149 1.00 37.80 355 ASN A N 1
ATOM 2847 C CA . ASN A 1 355 ? 1.053 -8.103 -61.812 1.00 35.75 355 ASN A CA 1
ATOM 2848 C C . ASN A 1 355 ? 0.952 -6.700 -61.221 1.00 37.15 355 ASN A C 1
ATOM 2849 O O . ASN A 1 355 ? 1.935 -5.953 -61.190 1.00 36.72 355 ASN A O 1
ATOM 2854 N N . TRP A 1 356 ? -0.237 -6.356 -60.736 1.00 30.42 356 TRP A N 1
ATOM 2855 C CA . TRP A 1 356 ? -0.479 -5.008 -60.236 1.00 33.02 356 TRP A CA 1
ATOM 2856 C C . TRP A 1 356 ? 0.254 -4.762 -58.922 1.00 40.26 356 TRP A C 1
ATOM 2857 O O . TRP A 1 356 ? 0.810 -3.677 -58.707 1.00 38.73 356 TRP A O 1
ATOM 2868 N N . ASP A 1 357 ? 0.270 -5.757 -58.031 1.00 38.16 357 ASP A N 1
ATOM 2869 C CA . ASP A 1 357 ? 0.843 -5.547 -56.705 1.00 42.19 357 ASP A CA 1
ATOM 2870 C C . ASP A 1 357 ? 2.362 -5.481 -56.765 1.00 34.23 357 ASP A C 1
ATOM 2871 O O . ASP A 1 357 ? 2.973 -4.571 -56.197 1.00 37.80 357 ASP A O 1
ATOM 2876 N N . THR A 1 358 ? 2.984 -6.425 -57.470 1.00 35.50 358 THR A N 1
ATOM 2877 C CA . THR A 1 358 ? 4.430 -6.611 -57.462 1.00 32.77 358 THR A CA 1
ATOM 2878 C C . THR A 1 358 ? 5.135 -6.109 -58.715 1.00 38.77 358 THR A C 1
ATOM 2879 O O . THR A 1 358 ? 6.365 -5.959 -58.698 1.00 32.49 358 THR A O 1
ATOM 2883 N N . GLY A 1 359 ? 4.406 -5.877 -59.803 1.00 36.91 359 GLY A N 1
ATOM 2884 C CA . GLY A 1 359 ? 5.039 -5.571 -61.063 1.00 30.69 359 GLY A CA 1
ATOM 2885 C C . GLY A 1 359 ? 5.622 -6.760 -61.783 1.00 31.98 359 GLY A C 1
ATOM 2886 O O . GLY A 1 359 ? 6.280 -6.572 -62.814 1.00 33.94 359 GLY A O 1
ATOM 2887 N N . ALA A 1 360 ? 5.414 -7.977 -61.280 1.00 31.44 360 ALA A N 1
ATOM 2888 C CA . ALA A 1 360 ? 5.975 -9.152 -61.939 1.00 33.85 360 ALA A CA 1
ATOM 2889 C C . ALA A 1 360 ? 5.395 -9.308 -63.341 1.00 33.41 360 ALA A C 1
ATOM 2890 O O . ALA A 1 360 ? 4.217 -9.031 -63.575 1.00 37.35 360 ALA A O 1
ATOM 2892 N N . GLY A 1 361 ? 6.243 -9.728 -64.284 1.00 37.19 361 GLY A N 1
ATOM 2893 C CA . GLY A 1 361 ? 5.842 -9.919 -65.663 1.00 36.74 361 GLY A CA 1
ATOM 2894 C C . GLY A 1 361 ? 5.849 -8.673 -66.525 1.00 39.56 361 GLY A C 1
ATOM 2895 O O . GLY A 1 361 ? 5.564 -8.771 -67.728 1.00 38.32 361 GLY A O 1
ATOM 2896 N N . ARG A 1 362 ? 6.172 -7.509 -65.958 1.00 35.68 362 ARG A N 1
ATOM 2897 C CA . ARG A 1 362 ? 6.201 -6.267 -66.723 1.00 33.27 362 ARG A CA 1
ATOM 2898 C C . ARG A 1 362 ? 7.252 -6.271 -67.834 1.00 35.25 362 ARG A C 1
ATOM 2899 O O . ARG A 1 362 ? 7.176 -5.431 -68.738 1.00 32.55 362 ARG A O 1
ATOM 2907 N N . SER A 1 363 ? 8.230 -7.183 -67.796 1.00 32.82 363 SER A N 1
ATOM 2908 C CA . SER A 1 363 ? 9.255 -7.220 -68.844 1.00 32.91 363 SER A CA 1
ATOM 2909 C C . SER A 1 363 ? 8.709 -7.626 -70.208 1.00 31.80 363 SER A C 1
ATOM 2910 O O . SER A 1 363 ? 9.431 -7.508 -71.210 1.00 32.12 363 SER A O 1
ATOM 2913 N N . VAL A 1 364 ? 7.477 -8.135 -70.275 1.00 33.36 364 VAL A N 1
ATOM 2914 C CA . VAL A 1 364 ? 6.866 -8.420 -71.571 1.00 37.89 364 VAL A CA 1
ATOM 2915 C C . VAL A 1 364 ? 6.725 -7.154 -72.408 1.00 35.92 364 VAL A C 1
ATOM 2916 O O . VAL A 1 364 ? 6.585 -7.233 -73.633 1.00 39.06 364 VAL A O 1
ATOM 2920 N N . CYS A 1 365 ? 6.769 -5.981 -71.773 1.00 33.82 365 CYS A N 1
ATOM 2921 C CA . CYS A 1 365 ? 6.661 -4.695 -72.450 1.00 31.24 365 CYS A CA 1
ATOM 2922 C C . CYS A 1 365 ? 7.995 -4.140 -72.929 1.00 31.49 365 CYS A C 1
ATOM 2923 O O . CYS A 1 365 ? 8.007 -3.088 -73.581 1.00 31.51 365 CYS A O 1
ATOM 2926 N N . SER A 1 366 ? 9.102 -4.814 -72.620 1.00 30.53 366 SER A N 1
ATOM 2927 C CA . SER A 1 366 ? 10.435 -4.289 -72.888 1.00 31.55 366 SER A CA 1
ATOM 2928 C C . SER A 1 366 ? 10.642 -4.026 -74.380 1.00 33.97 366 SER A C 1
ATOM 2929 O O . SER A 1 366 ? 10.073 -4.719 -75.228 1.00 30.84 366 SER A O 1
ATOM 2932 N N . PRO A 1 367 ? 11.477 -3.041 -74.728 1.00 36.42 367 PRO A N 1
ATOM 2933 C CA . PRO A 1 367 ? 11.785 -2.797 -76.145 1.00 32.42 367 PRO A CA 1
ATOM 2934 C C . PRO A 1 367 ? 12.475 -3.955 -76.833 1.00 34.80 367 PRO A C 1
ATOM 2935 O O . PRO A 1 367 ? 12.576 -3.926 -78.065 1.00 30.65 367 PRO A O 1
ATOM 2939 N N . MET A 1 368 ? 12.974 -4.947 -76.088 1.00 34.29 368 MET A N 1
ATOM 2940 C CA . MET A 1 368 ? 13.553 -6.155 -76.667 1.00 34.70 368 MET A CA 1
ATOM 2941 C C . MET A 1 368 ? 12.507 -7.227 -76.978 1.00 38.08 368 MET A C 1
ATOM 2942 O O . MET A 1 368 ? 12.849 -8.248 -77.584 1.00 37.79 368 MET A O 1
ATOM 2947 N N . GLY A 1 369 ? 11.249 -7.026 -76.577 1.00 35.32 369 GLY A N 1
ATOM 2948 C CA . GLY A 1 369 ? 10.227 -8.043 -76.690 1.00 38.81 369 GLY A CA 1
ATOM 2949 C C . GLY A 1 369 ? 9.347 -7.886 -77.928 1.00 37.90 369 GLY A C 1
ATOM 2950 O O . GLY A 1 369 ? 9.464 -6.940 -78.709 1.00 32.97 369 GLY A O 1
ATOM 2951 N N . ASP A 1 370 ? 8.433 -8.853 -78.082 1.00 37.68 370 ASP A N 1
ATOM 2952 C CA . ASP A 1 370 ? 7.585 -8.876 -79.270 1.00 41.99 370 ASP A CA 1
ATOM 2953 C C . ASP A 1 370 ? 6.505 -7.812 -79.214 1.00 39.33 370 ASP A C 1
ATOM 2954 O O . ASP A 1 370 ? 6.156 -7.248 -80.254 1.00 38.10 370 ASP A O 1
ATOM 2959 N N . LEU A 1 371 ? 5.991 -7.513 -78.017 1.00 33.17 371 LEU A N 1
ATOM 2960 C CA . LEU A 1 371 ? 4.913 -6.539 -77.887 1.00 34.93 371 LEU A CA 1
ATOM 2961 C C . LEU A 1 371 ? 5.317 -5.172 -78.434 1.00 35.06 371 LEU A C 1
ATOM 2962 O O . LEU A 1 371 ? 4.573 -4.556 -79.213 1.00 30.23 371 LEU A O 1
ATOM 2967 N N . PHE A 1 372 ? 6.499 -4.679 -78.043 1.00 31.43 372 PHE A N 1
ATOM 2968 C CA . PHE A 1 372 ? 6.942 -3.379 -78.543 1.00 33.42 372 PHE A CA 1
ATOM 2969 C C . PHE A 1 372 ? 7.148 -3.410 -80.051 1.00 32.21 372 PHE A C 1
ATOM 2970 O O . PHE A 1 372 ? 6.844 -2.431 -80.748 1.00 30.50 372 PHE A O 1
ATOM 2978 N N . ALA A 1 373 ? 7.688 -4.515 -80.572 1.00 31.40 373 ALA A N 1
ATOM 2979 C CA . ALA A 1 373 ? 7.893 -4.616 -82.014 1.00 34.51 373 ALA A CA 1
ATOM 2980 C C . ALA A 1 373 ? 6.564 -4.580 -82.773 1.00 33.55 373 ALA A C 1
ATOM 2981 O O . ALA A 1 373 ? 6.458 -3.914 -83.813 1.00 31.91 373 ALA A O 1
ATOM 2983 N N . GLN A 1 374 ? 5.541 -5.278 -82.261 1.00 35.12 374 GLN A N 1
ATOM 2984 C CA . GLN A 1 374 ? 4.233 -5.264 -82.921 1.00 36.74 374 GLN A CA 1
ATOM 2985 C C . GLN A 1 374 ? 3.566 -3.906 -82.784 1.00 35.93 374 GLN A C 1
ATOM 2986 O O . GLN A 1 374 ? 2.907 -3.431 -83.717 1.00 33.98 374 GLN A O 1
ATOM 2992 N N . TRP A 1 375 ? 3.716 -3.271 -81.619 1.00 29.47 375 TRP A N 1
ATOM 2993 C CA . TRP A 1 375 ? 3.179 -1.930 -81.418 1.00 29.56 375 TRP A CA 1
ATOM 2994 C C . TRP A 1 375 ? 3.709 -0.974 -82.478 1.00 31.59 375 TRP A C 1
ATOM 2995 O O . TRP A 1 375 ? 2.938 -0.260 -83.133 1.00 31.58 375 TRP A O 1
ATOM 3006 N N . VAL A 1 376 ? 5.035 -0.950 -82.658 1.00 26.53 376 VAL A N 1
ATOM 3007 C CA . VAL A 1 376 ? 5.652 -0.085 -83.664 1.00 30.69 376 VAL A CA 1
ATOM 3008 C C . VAL A 1 376 ? 5.166 -0.459 -85.065 1.00 33.59 376 VAL A C 1
ATOM 3009 O O . VAL A 1 376 ? 4.833 0.415 -85.877 1.00 27.71 376 VAL A O 1
ATOM 3013 N N . ASP A 1 377 ? 5.124 -1.761 -85.369 1.00 30.65 377 ASP A N 1
ATOM 3014 C CA . ASP A 1 377 ? 4.642 -2.208 -86.678 1.00 31.97 377 ASP A CA 1
ATOM 3015 C C . ASP A 1 377 ? 3.238 -1.687 -86.958 1.00 34.01 377 ASP A C 1
ATOM 3016 O O . ASP A 1 377 ? 2.959 -1.164 -88.046 1.00 31.72 377 ASP A O 1
ATOM 3021 N N . GLN A 1 378 ? 2.338 -1.822 -85.982 1.00 33.39 378 GLN A N 1
ATOM 3022 C CA . GLN A 1 378 ? 0.966 -1.368 -86.190 1.00 32.66 378 GLN A CA 1
ATOM 3023 C C . GLN A 1 378 ? 0.899 0.154 -86.280 1.00 33.83 378 GLN A C 1
ATOM 3024 O O . GLN A 1 378 ? 0.157 0.705 -87.105 1.00 34.49 378 GLN A O 1
ATOM 3030 N N . ALA A 1 379 ? 1.684 0.849 -85.451 1.00 32.48 379 ALA A N 1
ATOM 3031 C CA . ALA A 1 379 ? 1.722 2.306 -85.513 1.00 31.32 379 ALA A CA 1
ATOM 3032 C C . ALA A 1 379 ? 2.170 2.789 -86.886 1.00 30.76 379 ALA A C 1
ATOM 3033 O O . ALA A 1 379 ? 1.598 3.742 -87.433 1.00 31.24 379 ALA A O 1
ATOM 3035 N N . GLU A 1 380 ? 3.195 2.151 -87.458 1.00 30.11 380 GLU A N 1
ATOM 3036 C CA . GLU A 1 380 ? 3.675 2.567 -88.772 1.00 28.32 380 GLU A CA 1
ATOM 3037 C C . GLU A 1 380 ? 2.656 2.243 -89.857 1.00 33.56 380 GLU A C 1
ATOM 3038 O O . GLU A 1 380 ? 2.416 3.056 -90.757 1.00 33.11 380 GLU A O 1
ATOM 3044 N N . GLN A 1 381 ? 2.065 1.048 -89.784 1.00 33.41 381 GLN A N 1
ATOM 3045 C CA . GLN A 1 381 ? 1.091 0.594 -90.778 1.00 36.31 381 GLN A CA 1
ATOM 3046 C C . GLN A 1 381 ? -0.143 1.494 -90.818 1.00 32.06 381 GLN A C 1
ATOM 3047 O O . GLN A 1 381 ? -0.649 1.836 -91.894 1.00 29.44 381 GLN A O 1
ATOM 3053 N N . THR A 1 382 ? -0.671 1.854 -89.655 1.00 30.43 382 THR A N 1
ATOM 3054 C CA . THR A 1 382 ? -1.913 2.611 -89.592 1.00 28.96 382 THR A CA 1
ATOM 3055 C C . THR A 1 382 ? -1.687 4.106 -89.496 1.00 33.32 382 THR A C 1
ATOM 3056 O O . THR A 1 382 ? -2.588 4.882 -89.850 1.00 33.87 382 THR A O 1
ATOM 3060 N N . GLY A 1 383 ? -0.509 4.527 -89.031 1.00 31.17 383 GLY A N 1
ATOM 3061 C CA . GLY A 1 383 ? -0.295 5.916 -88.692 1.00 26.87 383 GLY A CA 1
ATOM 3062 C C . GLY A 1 383 ? -0.924 6.338 -87.390 1.00 28.35 383 GLY A C 1
ATOM 3063 O O . GLY A 1 383 ? -0.849 7.521 -87.039 1.00 36.81 383 GLY A O 1
ATOM 3064 N N . ARG A 1 384 ? -1.541 5.412 -86.663 1.00 32.33 384 ARG A N 1
ATOM 3065 C CA . ARG A 1 384 ? -2.220 5.707 -85.408 1.00 34.09 384 ARG A CA 1
ATOM 3066 C C . ARG A 1 384 ? -1.503 4.988 -84.272 1.00 33.50 384 ARG A C 1
ATOM 3067 O O . ARG A 1 384 ? -1.183 3.797 -84.387 1.00 32.95 384 ARG A O 1
ATOM 3075 N N . ALA A 1 385 ? -1.259 5.697 -83.184 1.00 31.84 385 ALA A N 1
ATOM 3076 C CA . ALA A 1 385 ? -0.660 5.064 -82.011 1.00 34.05 385 ALA A CA 1
ATOM 3077 C C . ALA A 1 385 ? -1.607 4.016 -81.436 1.00 29.50 385 ALA A C 1
ATOM 3078 O O . ALA A 1 385 ? -2.713 4.363 -81.007 1.00 26.02 385 ALA A O 1
ATOM 3080 N N . PRO A 1 386 ? -1.218 2.748 -81.383 1.00 30.00 386 PRO A N 1
ATOM 3081 C CA . PRO A 1 386 ? -2.079 1.750 -80.742 1.00 31.83 386 PRO A CA 1
ATOM 3082 C C . PRO A 1 386 ? -2.186 1.961 -79.239 1.00 35.62 386 PRO A C 1
ATOM 3083 O O . PRO A 1 386 ? -1.224 2.355 -78.568 1.00 31.01 386 PRO A O 1
ATOM 3087 N N . ARG A 1 387 ? -3.371 1.686 -78.709 1.00 30.33 387 ARG A N 1
ATOM 3088 C CA . ARG A 1 387 ? -3.516 1.617 -77.265 1.00 31.80 387 ARG A CA 1
ATOM 3089 C C . ARG A 1 387 ? -2.951 0.303 -76.730 1.00 32.18 387 ARG A C 1
ATOM 3090 O O . ARG A 1 387 ? -2.810 -0.685 -77.454 1.00 30.37 387 ARG A O 1
ATOM 3098 N N . LEU A 1 388 ? -2.651 0.295 -75.428 1.00 33.46 388 LEU A N 1
ATOM 3099 C CA . LEU A 1 388 ? -2.250 -0.908 -74.713 1.00 32.88 388 LEU A CA 1
ATOM 3100 C C . LEU A 1 388 ? -3.288 -1.213 -73.646 1.00 29.71 388 LEU A C 1
ATOM 3101 O O . LEU A 1 388 ? -3.989 -0.316 -73.171 1.00 29.55 388 LEU A O 1
ATOM 3106 N N . ALA A 1 389 ? -3.380 -2.487 -73.257 1.00 31.94 389 ALA A N 1
ATOM 3107 C CA . ALA A 1 389 ? -4.321 -2.880 -72.214 1.00 37.19 389 ALA A CA 1
ATOM 3108 C C . ALA A 1 389 ? -3.678 -3.904 -71.293 1.00 29.16 389 ALA A C 1
ATOM 3109 O O . ALA A 1 389 ? -3.117 -4.899 -71.760 1.00 34.59 389 ALA A O 1
ATOM 3111 N N . LEU A 1 390 ? -3.780 -3.663 -69.987 1.00 32.57 390 LEU A N 1
ATOM 3112 C CA . LEU A 1 390 ? -3.252 -4.569 -68.976 1.00 39.15 390 LEU A CA 1
ATOM 3113 C C . LEU A 1 390 ? -4.299 -5.617 -68.612 1.00 43.31 390 LEU A C 1
ATOM 3114 O O . LEU A 1 390 ? -5.466 -5.283 -68.377 1.00 39.82 390 LEU A O 1
ATOM 3119 N N . ARG A 1 391 ? -3.880 -6.889 -68.596 1.00 43.96 391 ARG A N 1
ATOM 3120 C CA . ARG A 1 391 ? -4.643 -7.994 -68.027 1.00 49.81 391 ARG A CA 1
ATOM 3121 C C . ARG A 1 391 ? -3.996 -8.365 -66.696 1.00 46.38 391 ARG A C 1
ATOM 3122 O O . ARG A 1 391 ? -2.964 -9.054 -66.689 1.00 44.54 391 ARG A O 1
ATOM 3130 N N . PRO A 1 392 ? -4.547 -7.950 -65.554 1.00 53.45 392 PRO A N 1
ATOM 3131 C CA . PRO A 1 392 ? -3.851 -8.189 -64.278 1.00 52.76 392 PRO A CA 1
ATOM 3132 C C . PRO A 1 392 ? -3.739 -9.680 -63.978 1.00 54.04 392 PRO A C 1
ATOM 3133 O O . PRO A 1 392 ? -4.728 -10.417 -64.020 1.00 57.50 392 PRO A O 1
ATOM 3137 N N . THR A 1 393 ? -2.506 -10.128 -63.680 1.00 51.65 393 THR A N 1
ATOM 3138 C CA . THR A 1 393 ? -2.256 -11.520 -63.323 1.00 58.28 393 THR A CA 1
ATOM 3139 C C . THR A 1 393 ? -2.646 -11.779 -61.865 1.00 62.74 393 THR A C 1
ATOM 3140 O O . THR A 1 393 ? -2.650 -10.856 -61.045 1.00 61.08 393 THR A O 1
ATOM 3144 N N . PRO A 1 394 ? -2.984 -13.040 -61.516 1.00 67.63 394 PRO A N 1
ATOM 3145 C CA . PRO A 1 394 ? -3.539 -13.318 -60.178 1.00 67.52 394 PRO A CA 1
ATOM 3146 C C . PRO A 1 394 ? -2.584 -13.062 -59.017 1.00 73.78 394 PRO A C 1
ATOM 3147 O O . PRO A 1 394 ? -2.958 -12.395 -58.045 1.00 70.40 394 PRO A O 1
ATOM 3151 N N . GLY A 1 395 ? -1.364 -13.592 -59.087 1.00 72.30 395 GLY A N 1
ATOM 3152 C CA . GLY A 1 395 ? -0.414 -13.446 -57.997 1.00 66.50 395 GLY A CA 1
ATOM 3153 C C . GLY A 1 395 ? 0.334 -14.721 -57.649 1.00 76.44 395 GLY A C 1
ATOM 3154 O O . GLY A 1 395 ? 0.503 -15.602 -58.493 1.00 87.79 395 GLY A O 1
ATOM 3155 N N . MET B 1 1 ? 61.480 22.284 -30.938 1.00 37.31 1 MET B N 1
ATOM 3156 C CA . MET B 1 1 ? 60.413 21.545 -31.600 1.00 34.06 1 MET B CA 1
ATOM 3157 C C . MET B 1 1 ? 59.228 22.469 -31.839 1.00 29.69 1 MET B C 1
ATOM 3158 O O . MET B 1 1 ? 58.889 23.272 -30.962 1.00 32.99 1 MET B O 1
ATOM 3163 N N . LYS B 1 2 ? 58.593 22.361 -33.009 1.00 30.89 2 LYS B N 1
ATOM 3164 C CA . LYS B 1 2 ? 57.404 23.154 -33.323 1.00 29.63 2 LYS B CA 1
ATOM 3165 C C . LYS B 1 2 ? 56.151 22.470 -32.788 1.00 28.75 2 LYS B C 1
ATOM 3166 O O . LYS B 1 2 ? 56.058 21.241 -32.785 1.00 27.60 2 LYS B O 1
ATOM 3172 N N . ILE B 1 3 ? 55.190 23.275 -32.325 1.00 24.72 3 ILE B N 1
ATOM 3173 C CA . ILE B 1 3 ? 53.953 22.774 -31.725 1.00 25.67 3 ILE B CA 1
ATOM 3174 C C . ILE B 1 3 ? 52.769 23.488 -32.364 1.00 29.08 3 ILE B C 1
ATOM 3175 O O . ILE B 1 3 ? 52.708 24.725 -32.376 1.00 26.78 3 ILE B O 1
ATOM 3180 N N . GLY B 1 4 ? 51.819 22.711 -32.870 1.00 25.50 4 GLY B N 1
ATOM 3181 C CA . GLY B 1 4 ? 50.730 23.313 -33.608 1.00 25.52 4 GLY B CA 1
ATOM 3182 C C . GLY B 1 4 ? 49.440 22.533 -33.527 1.00 22.32 4 GLY B C 1
ATOM 3183 O O . GLY B 1 4 ? 49.293 21.659 -32.670 1.00 24.26 4 GLY B O 1
ATOM 3184 N N . ALA B 1 5 ? 48.499 22.831 -34.426 1.00 23.71 5 ALA B N 1
ATOM 3185 C CA . ALA B 1 5 ? 47.182 22.210 -34.358 1.00 24.99 5 ALA B CA 1
ATOM 3186 C C . ALA B 1 5 ? 46.644 21.920 -35.748 1.00 22.40 5 ALA B C 1
ATOM 3187 O O . ALA B 1 5 ? 46.859 22.679 -36.698 1.00 24.66 5 ALA B O 1
ATOM 3189 N N . ASN B 1 6 ? 45.945 20.803 -35.851 1.00 22.56 6 ASN B N 1
ATOM 3190 C CA . ASN B 1 6 ? 45.128 20.517 -37.021 1.00 24.05 6 ASN B CA 1
ATOM 3191 C C . ASN B 1 6 ? 43.884 21.407 -36.983 1.00 28.68 6 ASN B C 1
ATOM 3192 O O . ASN B 1 6 ? 43.123 21.366 -36.016 1.00 23.54 6 ASN B O 1
ATOM 3197 N N . TYR B 1 7 ? 43.689 22.247 -37.996 1.00 22.55 7 TYR B N 1
ATOM 3198 C CA . TYR B 1 7 ? 42.652 23.279 -37.903 1.00 22.01 7 TYR B CA 1
ATOM 3199 C C . TYR B 1 7 ? 41.291 22.706 -38.303 1.00 24.35 7 TYR B C 1
ATOM 3200 O O . TYR B 1 7 ? 41.082 22.328 -39.458 1.00 25.27 7 TYR B O 1
ATOM 3209 N N . THR B 1 8 ? 40.359 22.650 -37.346 1.00 25.82 8 THR B N 1
ATOM 3210 C CA . THR B 1 8 ? 38.970 22.266 -37.597 1.00 24.64 8 THR B CA 1
ATOM 3211 C C . THR B 1 8 ? 38.092 23.486 -37.345 1.00 23.39 8 THR B C 1
ATOM 3212 O O . THR B 1 8 ? 37.837 23.825 -36.174 1.00 26.19 8 THR B O 1
ATOM 3216 N N . PRO B 1 9 ? 37.629 24.193 -38.384 1.00 26.30 9 PRO B N 1
ATOM 3217 C CA . PRO B 1 9 ? 36.920 25.465 -38.161 1.00 24.43 9 PRO B CA 1
ATOM 3218 C C . PRO B 1 9 ? 35.789 25.330 -37.145 1.00 29.33 9 PRO B C 1
ATOM 3219 O O . PRO B 1 9 ? 34.984 24.398 -37.209 1.00 27.55 9 PRO B O 1
ATOM 3223 N N . SER B 1 10 ? 35.739 26.259 -36.184 1.00 26.58 10 SER B N 1
ATOM 3224 C CA . SER B 1 10 ? 34.693 26.169 -35.163 1.00 28.56 10 SER B CA 1
ATOM 3225 C C . SER B 1 10 ? 33.308 26.389 -35.780 1.00 27.48 10 SER B C 1
ATOM 3226 O O . SER B 1 10 ? 32.380 25.617 -35.527 1.00 33.61 10 SER B O 1
ATOM 3229 N N . GLN B 1 11 ? 33.167 27.408 -36.631 1.00 24.22 11 GLN B N 1
ATOM 3230 C CA . GLN B 1 11 ? 31.915 27.726 -37.319 1.00 28.89 11 GLN B CA 1
ATOM 3231 C C . GLN B 1 11 ? 31.882 26.953 -38.638 1.00 33.05 11 GLN B C 1
ATOM 3232 O O . GLN B 1 11 ? 32.578 27.305 -39.599 1.00 36.00 11 GLN B O 1
ATOM 3238 N N . GLY B 1 12 ? 31.093 25.871 -38.675 1.00 27.83 12 GLY B N 1
ATOM 3239 C CA . GLY B 1 12 ? 30.850 25.118 -39.896 1.00 28.64 12 GLY B CA 1
ATOM 3240 C C . GLY B 1 12 ? 31.701 23.874 -40.090 1.00 25.50 12 GLY B C 1
ATOM 3241 O O . GLY B 1 12 ? 31.396 23.070 -40.986 1.00 24.28 12 GLY B O 1
ATOM 3242 N N . TRP B 1 13 ? 32.750 23.687 -39.291 1.00 23.16 13 TRP B N 1
ATOM 3243 C CA . TRP B 1 13 ? 33.678 22.570 -39.495 1.00 24.49 13 TRP B CA 1
ATOM 3244 C C . TRP B 1 13 ? 34.213 22.745 -40.919 1.00 21.28 13 TRP B C 1
ATOM 3245 O O . TRP B 1 13 ? 34.352 23.878 -41.397 1.00 24.75 13 TRP B O 1
ATOM 3256 N N . PHE B 1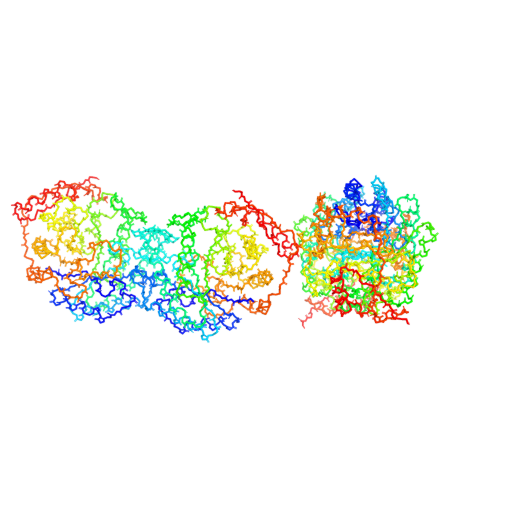 14 ? 34.482 21.659 -41.638 1.00 22.90 14 PHE B N 1
ATOM 3257 C CA . PHE B 1 14 ? 35.023 21.849 -42.981 1.00 24.39 14 PHE B CA 1
ATOM 3258 C C . PHE B 1 14 ? 33.949 22.261 -43.984 1.00 23.58 14 PHE B C 1
ATOM 3259 O O . PHE B 1 14 ? 34.286 22.676 -45.092 1.00 25.05 14 PHE B O 1
ATOM 3267 N N . HIS B 1 15 ? 32.670 22.214 -43.597 1.00 23.92 15 HIS B N 1
ATOM 3268 C CA . HIS B 1 15 ? 31.633 22.757 -44.454 1.00 24.26 15 HIS B CA 1
ATOM 3269 C C . HIS B 1 15 ? 31.692 24.273 -44.505 1.00 24.34 15 HIS B C 1
ATOM 3270 O O . HIS B 1 15 ? 31.032 24.879 -45.362 1.00 30.38 15 HIS B O 1
ATOM 3277 N N . SER B 1 16 ? 32.526 24.878 -43.653 1.00 23.16 16 SER B N 1
ATOM 3278 C CA . SER B 1 16 ? 32.756 26.315 -43.697 1.00 25.45 16 SER B CA 1
ATOM 3279 C C . SER B 1 16 ? 33.344 26.749 -45.028 1.00 27.06 16 SER B C 1
ATOM 3280 O O . SER B 1 16 ? 33.148 27.897 -45.441 1.00 25.97 16 SER B O 1
ATOM 3283 N N . TRP B 1 17 ? 34.047 25.845 -45.728 1.00 24.26 17 TRP B N 1
ATOM 3284 C CA . TRP B 1 17 ? 34.606 26.215 -47.019 1.00 23.68 17 TRP B CA 1
ATOM 3285 C C . TRP B 1 17 ? 33.532 26.664 -48.008 1.00 27.57 17 TRP B C 1
ATOM 3286 O O . TRP B 1 17 ? 33.844 27.423 -48.928 1.00 27.68 17 TRP B O 1
ATOM 3297 N N . LEU B 1 18 ? 32.277 26.221 -47.835 1.00 26.52 18 LEU B N 1
ATOM 3298 C CA . LEU B 1 18 ? 31.199 26.609 -48.749 1.00 25.99 18 LEU B CA 1
ATOM 3299 C C . LEU B 1 18 ? 30.690 28.024 -48.494 1.00 33.41 18 LEU B C 1
ATOM 3300 O O . LEU B 1 18 ? 30.172 28.673 -49.415 1.00 33.27 18 LEU B O 1
ATOM 3305 N N . ASP B 1 19 ? 30.803 28.498 -47.251 1.00 28.67 19 ASP B N 1
ATOM 3306 C CA . ASP B 1 19 ? 30.328 29.812 -46.827 1.00 32.49 19 ASP B CA 1
ATOM 3307 C C . ASP B 1 19 ? 31.434 30.491 -46.015 1.00 29.64 19 ASP B C 1
ATOM 3308 O O . ASP B 1 19 ? 31.253 30.806 -44.841 1.00 33.03 19 ASP B O 1
ATOM 3313 N N . LEU B 1 20 ? 32.599 30.692 -46.635 1.00 32.31 20 LEU B N 1
ATOM 3314 C CA . LEU B 1 20 ? 33.796 31.065 -45.876 1.00 30.85 20 LEU B CA 1
ATOM 3315 C C . LEU B 1 20 ? 33.681 32.464 -45.267 1.00 34.69 20 LEU B C 1
ATOM 3316 O O . LEU B 1 20 ? 33.448 33.451 -45.971 1.00 30.15 20 LEU B O 1
ATOM 3321 N N . ASP B 1 21 ? 33.903 32.549 -43.961 1.00 29.89 21 ASP B N 1
ATOM 3322 C CA . ASP B 1 21 ? 33.740 33.772 -43.174 1.00 30.51 21 ASP B CA 1
ATOM 3323 C C . ASP B 1 21 ? 35.113 34.046 -42.579 1.00 30.44 21 ASP B C 1
ATOM 3324 O O . ASP B 1 21 ? 35.478 33.419 -41.586 1.00 28.25 21 ASP B O 1
ATOM 3329 N N . ILE B 1 22 ? 35.891 34.934 -43.210 1.00 29.22 22 ILE B N 1
ATOM 3330 C CA . ILE B 1 22 ? 37.300 35.070 -42.828 1.00 30.94 22 ILE B CA 1
ATOM 3331 C C . ILE B 1 22 ? 37.434 35.670 -41.433 1.00 31.02 22 ILE B C 1
ATOM 3332 O O . ILE B 1 22 ? 38.416 35.408 -40.729 1.00 30.77 22 ILE B O 1
ATOM 3337 N N . ASP B 1 23 ? 36.452 36.450 -40.991 1.00 32.57 23 ASP B N 1
ATOM 3338 C CA . ASP B 1 23 ? 36.542 37.008 -39.649 1.00 34.72 23 ASP B CA 1
ATOM 3339 C C . ASP B 1 23 ? 36.353 35.929 -38.588 1.00 30.38 23 ASP B C 1
ATOM 3340 O O . ASP B 1 23 ? 37.010 35.969 -37.539 1.00 31.04 23 ASP B O 1
ATOM 3345 N N . ALA B 1 24 ? 35.484 34.943 -38.848 1.00 28.83 24 ALA B N 1
ATOM 3346 C CA . ALA B 1 24 ? 35.391 33.781 -37.966 1.00 27.75 24 ALA B CA 1
ATOM 3347 C C . ALA B 1 24 ? 36.689 32.982 -37.972 1.00 30.24 24 ALA B C 1
ATOM 3348 O O . ALA B 1 24 ? 37.139 32.496 -36.924 1.00 28.03 24 ALA B O 1
ATOM 3350 N N . THR B 1 25 ? 37.292 32.824 -39.153 1.00 27.02 25 THR B N 1
ATOM 3351 C CA . THR B 1 25 ? 38.598 32.185 -39.250 1.00 28.42 25 THR B CA 1
ATOM 3352 C C . THR B 1 25 ? 39.617 32.909 -38.385 1.00 26.81 25 THR B C 1
ATOM 3353 O O . THR B 1 25 ? 40.371 32.281 -37.631 1.00 28.77 25 THR B O 1
ATOM 3357 N N . ARG B 1 26 ? 39.665 34.241 -38.496 1.00 28.19 26 ARG B N 1
ATOM 3358 C CA . ARG B 1 26 ? 40.631 35.009 -37.717 1.00 27.36 26 ARG B CA 1
ATOM 3359 C C . ARG B 1 26 ? 40.441 34.790 -36.218 1.00 30.06 26 ARG B C 1
ATOM 3360 O O . ARG B 1 26 ? 41.421 34.695 -35.471 1.00 32.89 26 ARG B O 1
ATOM 3368 N N . ARG B 1 27 ? 39.193 34.698 -35.755 1.00 30.38 27 ARG B N 1
ATOM 3369 C CA . ARG B 1 27 ? 38.974 34.470 -34.330 1.00 33.14 27 ARG B CA 1
ATOM 3370 C C . ARG B 1 27 ? 39.485 33.097 -33.907 1.00 30.10 27 ARG B C 1
ATOM 3371 O O . ARG B 1 27 ? 40.021 32.948 -32.803 1.00 31.16 27 ARG B O 1
ATOM 3379 N N . ASP B 1 28 ? 39.353 32.086 -34.776 1.00 26.80 28 ASP B N 1
ATOM 3380 C CA . ASP B 1 28 ? 39.927 30.773 -34.468 1.00 26.90 28 ASP B CA 1
ATOM 3381 C C . ASP B 1 28 ? 41.447 30.851 -34.357 1.00 24.79 28 ASP B C 1
ATOM 3382 O O . ASP B 1 28 ? 42.044 30.316 -33.414 1.00 28.53 28 ASP B O 1
ATOM 3387 N N . PHE B 1 29 ? 42.093 31.481 -35.346 1.00 28.18 29 PHE B N 1
ATOM 3388 C CA . PHE B 1 29 ? 43.552 31.537 -35.368 1.00 30.04 29 PHE B CA 1
ATOM 3389 C C . PHE B 1 29 ? 44.089 32.395 -34.232 1.00 27.83 29 PHE B C 1
ATOM 3390 O O . PHE B 1 29 ? 45.145 32.090 -33.658 1.00 26.98 29 PHE B O 1
ATOM 3398 N N . GLU B 1 30 ? 43.397 33.491 -33.907 1.00 29.37 30 GLU B N 1
ATOM 3399 C CA . GLU B 1 30 ? 43.801 34.277 -32.741 1.00 30.55 30 GLU B CA 1
ATOM 3400 C C . GLU B 1 30 ? 43.887 33.406 -31.496 1.00 31.00 30 GLU B C 1
ATOM 3401 O O . GLU B 1 30 ? 44.844 33.511 -30.715 1.00 33.18 30 GLU B O 1
ATOM 3407 N N . GLY B 1 31 ? 42.898 32.533 -31.299 1.00 27.76 31 GLY B N 1
ATOM 3408 C CA . GLY B 1 31 ? 42.915 31.661 -30.139 1.00 29.58 31 GLY B CA 1
ATOM 3409 C C . GLY B 1 31 ? 44.078 30.691 -30.169 1.00 34.95 31 GLY B C 1
ATOM 3410 O O . GLY B 1 31 ? 44.752 30.475 -29.158 1.00 28.78 31 GLY B O 1
ATOM 3411 N N . ILE B 1 32 ? 44.332 30.101 -31.337 1.00 28.39 32 ILE B N 1
ATOM 3412 C CA . ILE B 1 32 ? 45.442 29.172 -31.490 1.00 27.57 32 ILE B CA 1
ATOM 3413 C C . ILE B 1 32 ? 46.757 29.881 -31.212 1.00 28.82 32 ILE B C 1
ATOM 3414 O O . ILE B 1 32 ? 47.629 29.363 -30.502 1.00 29.14 32 ILE B O 1
ATOM 3419 N N . ALA B 1 33 ? 46.932 31.069 -31.798 1.00 28.31 33 ALA B N 1
ATOM 3420 C CA . ALA B 1 33 ? 48.159 31.824 -31.573 1.00 31.47 33 ALA B CA 1
ATOM 3421 C C . ALA B 1 33 ? 48.275 32.268 -30.117 1.00 31.02 33 ALA B C 1
ATOM 3422 O O . ALA B 1 33 ? 49.375 32.274 -29.555 1.00 29.93 33 ALA B O 1
ATOM 3424 N N . GLN B 1 34 ? 47.146 32.611 -29.483 1.00 30.72 34 GLN B N 1
ATOM 3425 C CA . GLN B 1 34 ? 47.164 33.028 -28.080 1.00 33.26 34 GLN B CA 1
ATOM 3426 C C . GLN B 1 34 ? 47.709 31.941 -27.159 1.00 34.18 34 GLN B C 1
ATOM 3427 O O . GLN B 1 34 ? 48.362 32.249 -26.151 1.00 35.19 34 GLN B O 1
ATOM 3433 N N . LEU B 1 35 ? 47.456 30.672 -27.479 1.00 33.80 35 LEU B N 1
ATOM 3434 C CA . LEU B 1 35 ? 48.010 29.568 -26.702 1.00 31.69 35 LEU B CA 1
ATOM 3435 C C . LEU B 1 35 ? 49.526 29.485 -26.790 1.00 32.54 35 LEU B C 1
ATOM 3436 O O . LEU B 1 35 ? 50.151 28.850 -25.936 1.00 36.68 35 LEU B O 1
ATOM 3441 N N . GLY B 1 36 ? 50.125 30.086 -27.806 1.00 31.87 36 GLY B N 1
ATOM 3442 C CA . GLY B 1 36 ? 51.527 29.894 -28.065 1.00 29.89 36 GLY B CA 1
ATOM 3443 C C . GLY B 1 36 ? 51.821 28.931 -29.191 1.00 31.62 36 GLY B C 1
ATOM 3444 O O . GLY B 1 36 ? 52.992 28.716 -29.501 1.00 27.98 36 GLY B O 1
ATOM 3445 N N . LEU B 1 37 ? 50.802 28.347 -29.816 1.00 31.30 37 LEU B N 1
ATOM 3446 C CA . LEU B 1 37 ? 51.072 27.455 -30.936 1.00 27.12 37 LEU B CA 1
ATOM 3447 C C . LEU B 1 37 ? 51.575 28.261 -32.127 1.00 29.33 37 LEU B C 1
ATOM 3448 O O . LEU B 1 37 ? 51.254 29.444 -32.286 1.00 28.10 37 LEU B O 1
ATOM 3453 N N . ASP B 1 38 ? 52.374 27.604 -32.977 1.00 28.70 38 ASP B N 1
ATOM 3454 C CA . ASP B 1 38 ? 53.079 28.297 -34.038 1.00 27.26 38 ASP B CA 1
ATOM 3455 C C . ASP B 1 38 ? 52.732 27.807 -35.442 1.00 27.48 38 ASP B C 1
ATOM 3456 O O . ASP B 1 38 ? 53.258 28.366 -36.414 1.00 25.30 38 ASP B O 1
ATOM 3461 N N . HIS B 1 39 ? 51.879 26.788 -35.587 1.00 26.70 39 HIS B N 1
ATOM 3462 C CA . HIS B 1 39 ? 51.513 26.338 -36.926 1.00 25.55 39 HIS B CA 1
ATOM 3463 C C . HIS B 1 39 ? 50.142 25.678 -36.922 1.00 20.50 39 HIS B C 1
ATOM 3464 O O . HIS B 1 39 ? 49.630 25.262 -35.879 1.00 22.64 39 HIS B O 1
ATOM 3471 N N . VAL B 1 40 ? 49.545 25.627 -38.115 1.00 25.10 40 VAL B N 1
ATOM 3472 C CA . VAL B 1 40 ? 48.323 24.880 -38.369 1.00 27.10 40 VAL B CA 1
ATOM 3473 C C . VAL B 1 40 ? 48.494 24.032 -39.628 1.00 25.32 40 VAL B C 1
ATOM 3474 O O . VAL B 1 40 ? 49.342 24.295 -40.492 1.00 27.96 40 VAL B O 1
ATOM 3478 N N . ARG B 1 41 ? 47.669 22.988 -39.699 1.00 22.71 41 ARG B N 1
ATOM 3479 C CA . ARG B 1 41 ? 47.543 22.097 -40.844 1.00 25.65 41 ARG B CA 1
ATOM 3480 C C . ARG B 1 41 ? 46.132 22.292 -41.393 1.00 23.29 41 ARG B C 1
ATOM 3481 O O . ARG B 1 41 ? 45.164 22.235 -40.624 1.00 21.31 41 ARG B O 1
ATOM 3489 N N . LEU B 1 42 ? 46.021 22.597 -42.687 1.00 23.48 42 LEU B N 1
ATOM 3490 C CA . LEU B 1 42 ? 44.758 22.983 -43.316 1.00 21.74 42 LEU B CA 1
ATOM 3491 C C . LEU B 1 42 ? 44.225 21.873 -44.215 1.00 25.59 42 LEU B C 1
ATOM 3492 O O . LEU B 1 42 ? 45.000 21.145 -44.834 1.00 21.25 42 LEU B O 1
ATOM 3497 N N . PHE B 1 43 ? 42.891 21.774 -44.321 1.00 20.07 43 PHE B N 1
ATOM 3498 C CA . PHE B 1 43 ? 42.246 20.695 -45.088 1.00 21.20 43 PHE B CA 1
ATOM 3499 C C . PHE B 1 43 ? 41.203 21.204 -46.079 1.00 23.80 43 PHE B C 1
ATOM 3500 O O . PHE B 1 43 ? 40.001 21.235 -45.775 1.00 22.82 43 PHE B O 1
ATOM 3508 N N . PRO B 1 44 ? 41.608 21.559 -47.295 1.00 21.05 44 PRO B N 1
ATOM 3509 C CA . PRO B 1 44 ? 40.617 21.875 -48.330 1.00 20.66 44 PRO B CA 1
ATOM 3510 C C . PRO B 1 44 ? 39.932 20.610 -48.836 1.00 22.92 44 PRO B C 1
ATOM 3511 O O . PRO B 1 44 ? 40.467 19.504 -48.739 1.00 26.92 44 PRO B O 1
ATOM 3515 N N . LEU B 1 45 ? 38.726 20.782 -49.394 1.00 22.96 45 LEU B N 1
ATOM 3516 C CA . LEU B 1 45 ? 37.876 19.656 -49.770 1.00 23.45 45 LEU B CA 1
ATOM 3517 C C . LEU B 1 45 ? 37.970 19.373 -51.264 1.00 23.62 45 LEU B C 1
ATOM 3518 O O . LEU B 1 45 ? 37.778 20.271 -52.085 1.00 24.91 45 LEU B O 1
ATOM 3523 N N . TRP B 1 46 ? 38.251 18.116 -51.598 1.00 21.05 46 TRP B N 1
ATOM 3524 C CA . TRP B 1 46 ? 38.423 17.722 -52.997 1.00 21.98 46 TRP B CA 1
ATOM 3525 C C . TRP B 1 46 ? 37.192 18.007 -53.866 1.00 22.81 46 TRP B C 1
ATOM 3526 O O . TRP B 1 46 ? 37.366 18.545 -54.976 1.00 22.33 46 TRP B O 1
ATOM 3537 N N . PRO B 1 47 ? 35.954 17.7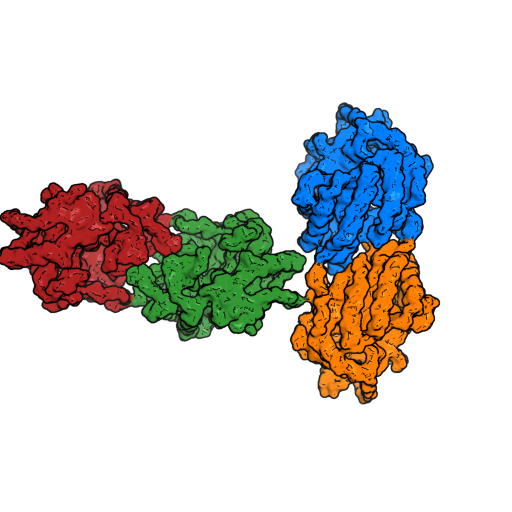11 -53.445 1.00 24.93 47 PRO B N 1
ATOM 3538 C CA . PRO B 1 47 ? 34.806 18.033 -54.315 1.00 21.78 47 PRO B CA 1
ATOM 3539 C C . PRO B 1 47 ? 34.625 19.515 -54.573 1.00 23.85 47 PRO B C 1
ATOM 3540 O O . PRO B 1 47 ? 33.989 19.876 -55.575 1.00 24.18 47 PRO B O 1
ATOM 3544 N N . LEU B 1 48 ? 35.122 20.385 -53.691 1.00 21.81 48 LEU B N 1
ATOM 3545 C CA . LEU B 1 48 ? 35.030 21.826 -53.926 1.00 20.97 48 LEU B CA 1
ATOM 3546 C C . LEU B 1 48 ? 36.160 22.328 -54.818 1.00 25.64 48 LEU B C 1
ATOM 3547 O O . LEU B 1 48 ? 35.949 23.213 -55.654 1.00 23.64 48 LEU B O 1
ATOM 3552 N N . LEU B 1 49 ? 37.374 21.797 -54.633 1.00 20.98 49 LEU B N 1
ATOM 3553 C CA . LEU B 1 49 ? 38.492 22.169 -55.503 1.00 22.92 49 LEU B CA 1
ATOM 3554 C C . LEU B 1 49 ? 38.294 21.689 -56.936 1.00 21.43 49 LEU B C 1
ATOM 3555 O O . LEU B 1 49 ? 38.643 22.399 -57.893 1.00 22.35 49 LEU B O 1
ATOM 3560 N N . GLN B 1 50 ? 37.779 20.473 -57.104 1.00 23.66 50 GLN B N 1
ATOM 3561 C CA . GLN B 1 50 ? 37.776 19.778 -58.392 1.00 22.77 50 GLN B CA 1
ATOM 3562 C C . GLN B 1 50 ? 36.468 19.015 -58.565 1.00 23.31 50 GLN B C 1
ATOM 3563 O O . GLN B 1 50 ? 36.450 17.778 -58.543 1.00 21.10 50 GLN B O 1
ATOM 3569 N N . PRO B 1 51 ? 35.342 19.731 -58.767 1.00 24.54 51 PRO B N 1
ATOM 3570 C CA . PRO B 1 51 ? 34.033 19.047 -58.853 1.00 23.43 51 PRO B CA 1
ATOM 3571 C C . PRO B 1 51 ? 33.874 18.205 -60.102 1.00 25.01 51 PRO B C 1
ATOM 3572 O O . PRO B 1 51 ? 33.083 17.250 -60.104 1.00 23.50 51 PRO B O 1
ATOM 3576 N N . ASN B 1 52 ? 34.608 18.538 -61.154 1.00 23.29 52 ASN B N 1
ATOM 3577 C CA . ASN B 1 52 ? 34.772 17.715 -62.337 1.00 23.52 52 ASN B CA 1
ATOM 3578 C C . ASN B 1 52 ? 36.272 17.677 -62.619 1.00 23.15 52 ASN B C 1
ATOM 3579 O O . ASN B 1 52 ? 36.991 18.620 -62.286 1.00 23.23 52 ASN B O 1
ATOM 3584 N N . ARG B 1 53 ? 36.756 16.574 -63.199 1.00 22.08 53 ARG B N 1
ATOM 3585 C CA . ARG B 1 53 ? 38.200 16.446 -63.378 1.00 24.33 53 ARG B CA 1
ATOM 3586 C C . ARG B 1 53 ? 38.785 17.621 -64.158 1.00 26.60 53 ARG B C 1
ATOM 3587 O O . ARG B 1 53 ? 39.901 18.079 -63.857 1.00 27.23 53 ARG B O 1
ATOM 3595 N N . GLY B 1 54 ? 38.043 18.155 -65.114 1.00 24.94 54 GLY B N 1
ATOM 3596 C CA . GLY B 1 54 ? 38.523 19.276 -65.894 1.00 27.93 54 GLY B CA 1
ATOM 3597 C C . GLY B 1 54 ? 38.194 20.642 -65.339 1.00 30.71 54 GLY B C 1
ATOM 3598 O O . GLY B 1 54 ? 38.438 21.644 -66.019 1.00 31.08 54 GLY B O 1
ATOM 3599 N N . LEU B 1 55 ? 37.634 20.727 -64.133 1.00 24.60 55 LEU B N 1
ATOM 3600 C CA . LEU B 1 55 ? 37.286 22.011 -63.525 1.00 27.07 55 LEU B CA 1
ATOM 3601 C C . LEU B 1 55 ? 37.954 22.113 -62.150 1.00 29.59 55 LEU B C 1
ATOM 3602 O O . LEU B 1 55 ? 37.390 21.682 -61.141 1.00 28.10 55 LEU B O 1
ATOM 3607 N N . VAL B 1 56 ? 39.162 22.675 -62.105 1.00 24.29 56 VAL B N 1
ATOM 3608 C CA . VAL B 1 56 ? 39.770 23.083 -60.839 1.00 25.62 56 VAL B CA 1
ATOM 3609 C C . VAL B 1 56 ? 39.333 24.523 -60.584 1.00 28.12 56 VAL B C 1
ATOM 3610 O O . VAL B 1 56 ? 39.666 25.425 -61.355 1.00 29.51 56 VAL B O 1
ATOM 3614 N N . ARG B 1 57 ? 38.551 24.744 -59.527 1.00 26.56 57 ARG B N 1
ATOM 3615 C CA . ARG B 1 57 ? 37.881 26.031 -59.369 1.00 26.07 57 ARG B CA 1
ATOM 3616 C C . ARG B 1 57 ? 38.844 27.095 -58.850 1.00 26.41 57 ARG B C 1
ATOM 3617 O O . ARG B 1 57 ? 39.377 26.946 -57.740 1.00 29.07 57 ARG B O 1
ATOM 3625 N N . PRO B 1 58 ? 39.059 28.198 -59.585 1.00 30.54 58 PRO B N 1
ATOM 3626 C CA . PRO B 1 58 ? 39.955 29.251 -59.072 1.00 30.49 58 PRO B CA 1
ATOM 3627 C C . PRO B 1 58 ? 39.456 29.881 -57.786 1.00 30.14 58 PRO B C 1
ATOM 3628 O O . PRO B 1 58 ? 40.266 30.221 -56.917 1.00 31.74 58 PRO B O 1
ATOM 3632 N N . ARG B 1 59 ? 38.141 30.045 -57.632 1.00 29.01 59 ARG B N 1
ATOM 3633 C CA . ARG B 1 59 ? 37.619 30.624 -56.398 1.00 27.43 59 ARG B CA 1
ATOM 3634 C C . ARG B 1 59 ? 37.845 29.702 -55.198 1.00 28.67 59 ARG B C 1
ATOM 3635 O O . ARG B 1 59 ? 38.014 30.182 -54.070 1.00 29.23 59 ARG B O 1
ATOM 3643 N N . ALA B 1 60 ? 37.839 28.383 -55.412 1.00 26.86 60 ALA B N 1
ATOM 3644 C CA . ALA B 1 60 ? 38.186 27.473 -54.325 1.00 24.91 60 ALA B CA 1
ATOM 3645 C C . ALA B 1 60 ? 39.640 27.650 -53.912 1.00 27.16 60 ALA B C 1
ATOM 3646 O O . ALA B 1 60 ? 39.950 27.685 -52.717 1.00 23.74 60 ALA B O 1
ATOM 3648 N N . LEU B 1 61 ? 40.551 27.763 -54.888 1.00 26.69 61 LEU B N 1
ATOM 3649 C CA . LEU B 1 61 ? 41.949 28.025 -54.555 1.00 26.65 61 LEU B CA 1
ATOM 3650 C C . LEU B 1 61 ? 42.104 29.381 -53.872 1.00 28.10 61 LEU B C 1
ATOM 3651 O O . LEU B 1 61 ? 42.867 29.516 -52.905 1.00 26.02 61 LEU B O 1
ATOM 3656 N N . ASP B 1 62 ? 41.385 30.400 -54.359 1.00 27.94 62 ASP B N 1
ATOM 3657 C CA . ASP B 1 62 ? 41.392 31.703 -53.696 1.00 29.16 62 ASP B CA 1
ATOM 3658 C C . ASP B 1 62 ? 41.012 31.568 -52.226 1.00 32.89 62 ASP B C 1
ATOM 3659 O O . ASP B 1 62 ? 41.605 32.223 -51.360 1.00 28.98 62 ASP B O 1
ATOM 3664 N N . ASP B 1 63 ? 40.008 30.732 -51.932 1.00 28.80 63 ASP B N 1
ATOM 3665 C CA . ASP B 1 63 ? 39.565 30.549 -50.552 1.00 23.79 63 ASP B CA 1
ATOM 3666 C C . ASP B 1 63 ? 40.659 29.920 -49.697 1.00 25.62 63 ASP B C 1
ATOM 3667 O O . ASP B 1 63 ? 40.881 30.352 -48.564 1.00 24.93 63 ASP B O 1
ATOM 3672 N N . VAL B 1 64 ? 41.348 28.896 -50.220 1.00 24.98 64 VAL B N 1
ATOM 3673 C CA . VAL B 1 64 ? 42.497 28.330 -49.506 1.00 25.06 64 VAL B CA 1
ATOM 3674 C C . VAL B 1 64 ? 43.512 29.425 -49.182 1.00 26.93 64 VAL B C 1
ATOM 3675 O O . VAL B 1 64 ? 43.996 29.535 -48.049 1.00 26.02 64 VAL B O 1
ATOM 3679 N N . VAL B 1 65 ? 43.835 30.269 -50.164 1.00 24.70 65 VAL B N 1
ATOM 3680 C CA . VAL B 1 65 ? 44.862 31.285 -49.931 1.00 25.05 65 VAL B CA 1
ATOM 3681 C C . VAL B 1 65 ? 44.400 32.311 -48.893 1.00 26.70 65 VAL B C 1
ATOM 3682 O O . VAL B 1 65 ? 45.197 32.779 -48.071 1.00 30.54 65 VAL B O 1
ATOM 3686 N N . SER B 1 66 ? 43.114 32.667 -48.899 1.00 28.22 66 SER B N 1
ATOM 3687 C CA . SER B 1 66 ? 42.601 33.567 -47.869 1.00 28.07 66 SER B CA 1
ATOM 3688 C C . SER B 1 66 ? 42.836 33.007 -46.477 1.00 24.70 66 SER B C 1
ATOM 3689 O O . SER B 1 66 ? 43.237 33.740 -45.565 1.00 29.97 66 SER B O 1
ATOM 3692 N N . VAL B 1 67 ? 42.589 31.711 -46.285 1.00 23.10 67 VAL B N 1
ATOM 3693 C CA . VAL B 1 67 ? 42.808 31.126 -44.967 1.00 24.38 67 VAL B CA 1
ATOM 3694 C C . VAL B 1 67 ? 44.304 31.099 -44.636 1.00 24.52 67 VAL B C 1
ATOM 3695 O O . VAL B 1 67 ? 44.709 31.374 -43.502 1.00 26.14 67 VAL B O 1
ATOM 3699 N N . VAL B 1 68 ? 45.149 30.800 -45.627 1.00 24.15 68 VAL B N 1
ATOM 3700 C CA . VAL B 1 68 ? 46.596 30.863 -45.415 1.00 28.85 68 VAL B CA 1
ATOM 3701 C C . VAL B 1 68 ? 47.009 32.254 -44.936 1.00 27.39 68 VAL B C 1
ATOM 3702 O O . VAL B 1 68 ? 47.794 32.398 -43.992 1.00 27.03 68 VAL B O 1
ATOM 3706 N N . ARG B 1 69 ? 46.491 33.299 -45.587 1.00 24.96 69 ARG B N 1
ATOM 3707 C CA . ARG B 1 69 ? 46.867 34.662 -45.218 1.00 27.68 69 ARG B CA 1
ATOM 3708 C C . ARG B 1 69 ? 46.288 35.063 -43.866 1.00 32.86 69 ARG B C 1
ATOM 3709 O O . ARG B 1 69 ? 46.924 35.826 -43.125 1.00 33.60 69 ARG B O 1
ATOM 3717 N N . ALA B 1 70 ? 45.100 34.561 -43.522 1.00 29.60 70 ALA B N 1
ATOM 3718 C CA . ALA B 1 70 ? 44.583 34.791 -42.177 1.00 26.80 70 ALA B CA 1
ATOM 3719 C C . ALA B 1 70 ? 45.520 34.206 -41.123 1.00 32.38 70 ALA B C 1
ATOM 3720 O O . ALA B 1 70 ? 45.806 34.853 -40.111 1.00 30.46 70 ALA B O 1
ATOM 3722 N N . ALA B 1 71 ? 46.023 32.989 -41.347 1.00 30.55 71 ALA B N 1
ATOM 3723 C CA . ALA B 1 71 ? 46.963 32.401 -40.396 1.00 30.23 71 ALA B CA 1
ATOM 3724 C C . ALA B 1 71 ? 48.229 33.230 -40.295 1.00 30.77 71 ALA B C 1
ATOM 3725 O O . ALA B 1 71 ? 48.812 33.354 -39.214 1.00 32.30 71 ALA B O 1
ATOM 3727 N N . GLY B 1 72 ? 48.679 33.784 -41.422 1.00 31.37 72 GLY B N 1
ATOM 3728 C CA . GLY B 1 72 ? 49.874 34.607 -41.409 1.00 31.93 72 GLY B CA 1
ATOM 3729 C C . GLY B 1 72 ? 49.738 35.859 -40.560 1.00 33.95 72 GLY B C 1
ATOM 3730 O O . GLY B 1 72 ? 50.729 36.344 -40.010 1.00 31.52 72 GLY B O 1
ATOM 3731 N N . GLU B 1 73 ? 48.526 36.412 -40.463 1.00 30.05 73 GLU B N 1
ATOM 3732 C CA . GLU B 1 73 ? 48.289 37.560 -39.582 1.00 34.92 73 GLU B CA 1
ATOM 3733 C C . GLU B 1 73 ? 48.680 37.254 -38.142 1.00 37.20 73 GLU B C 1
ATOM 3734 O O . GLU B 1 73 ? 49.177 38.131 -37.424 1.00 37.31 73 GLU B O 1
ATOM 3740 N N . PHE B 1 74 ? 48.455 36.020 -37.698 1.00 34.54 74 PHE B N 1
ATOM 3741 C CA . PHE B 1 74 ? 48.760 35.615 -36.337 1.00 33.28 74 PHE B CA 1
ATOM 3742 C C . PHE B 1 74 ? 50.068 34.835 -36.247 1.00 32.92 74 PHE B C 1
ATOM 3743 O O . PHE B 1 74 ? 50.283 34.102 -35.271 1.00 30.91 74 PHE B O 1
ATOM 3751 N N . ASP B 1 75 ? 50.939 35.001 -37.254 1.00 34.20 75 ASP B N 1
ATOM 3752 C CA . ASP B 1 75 ? 52.279 34.410 -37.300 1.00 37.47 75 ASP B CA 1
ATOM 3753 C C . ASP B 1 75 ? 52.227 32.887 -37.217 1.00 34.93 75 ASP B C 1
ATOM 3754 O O . ASP B 1 75 ? 53.067 32.247 -36.584 1.00 29.16 75 ASP B O 1
ATOM 3759 N N . LEU B 1 76 ? 51.236 32.293 -37.862 1.00 27.88 76 LEU B N 1
ATOM 3760 C CA . LEU B 1 76 ? 51.100 30.847 -37.882 1.00 25.69 76 LEU B CA 1
ATOM 3761 C C . LEU B 1 76 ? 51.643 30.342 -39.211 1.00 27.49 76 LEU B C 1
ATOM 3762 O O . LEU B 1 76 ? 51.189 30.774 -40.280 1.00 29.81 76 LEU B O 1
ATOM 3767 N N . GLU B 1 77 ? 52.628 29.456 -39.137 1.00 27.20 77 GLU B N 1
ATOM 3768 C CA . GLU B 1 77 ? 53.110 28.721 -40.300 1.00 26.09 77 GLU B CA 1
ATOM 3769 C C . GLU B 1 77 ? 52.051 27.707 -40.740 1.00 27.43 77 GLU B C 1
ATOM 3770 O O . GLU B 1 77 ? 51.291 27.193 -39.922 1.00 23.21 77 GLU B O 1
ATOM 3776 N N . VAL B 1 78 ? 51.982 27.433 -42.047 1.00 25.14 78 VAL B N 1
ATOM 3777 C CA . VAL B 1 78 ? 50.887 26.655 -42.630 1.00 27.05 78 VAL B CA 1
ATOM 3778 C C . VAL B 1 78 ? 51.428 25.509 -43.481 1.00 29.17 78 VAL B C 1
ATOM 3779 O O . VAL B 1 78 ? 52.378 25.693 -44.248 1.00 24.83 78 VAL B O 1
ATOM 3783 N N . THR B 1 79 ? 50.823 24.321 -43.350 1.00 22.80 79 THR B N 1
ATOM 3784 C CA . THR B 1 79 ? 50.903 23.299 -44.391 1.00 22.46 79 THR B CA 1
ATOM 3785 C C . THR B 1 79 ? 49.486 22.930 -44.799 1.00 26.79 79 THR B C 1
ATOM 3786 O O . THR B 1 79 ? 48.538 23.078 -44.019 1.00 24.23 79 THR B O 1
ATOM 3790 N N . VAL B 1 80 ? 49.354 22.438 -46.028 1.00 20.97 80 VAL B N 1
ATOM 3791 C CA . VAL B 1 80 ? 48.054 22.141 -46.611 1.00 22.78 80 VAL B CA 1
ATOM 3792 C C . VAL B 1 80 ? 48.055 20.697 -47.088 1.00 26.57 80 VAL B C 1
ATOM 3793 O O . VAL B 1 80 ? 48.975 20.273 -47.795 1.00 25.55 80 VAL B O 1
ATOM 3797 N N . ASP B 1 81 ? 47.037 19.937 -46.680 1.00 27.70 81 ASP B N 1
ATOM 3798 C CA . ASP B 1 81 ? 46.791 18.606 -47.223 1.00 26.01 81 ASP B CA 1
ATOM 3799 C C . ASP B 1 81 ? 46.016 18.732 -48.541 1.00 26.76 81 ASP B C 1
ATOM 3800 O O . ASP B 1 81 ? 44.968 19.377 -48.582 1.00 26.35 81 ASP B O 1
ATOM 3805 N N . ALA B 1 82 ? 46.524 18.119 -49.623 1.00 22.44 82 ALA B N 1
ATOM 3806 C CA . ALA B 1 82 ? 46.001 18.418 -50.952 1.00 24.87 82 ALA B CA 1
ATOM 3807 C C . ALA B 1 82 ? 44.714 17.655 -51.288 1.00 22.11 82 ALA B C 1
ATOM 3808 O O . ALA B 1 82 ? 43.803 18.223 -51.902 1.00 23.45 82 ALA B O 1
ATOM 3810 N N . LEU B 1 83 ? 44.621 16.371 -50.940 1.00 22.29 83 LEU B N 1
ATOM 3811 C CA . LEU B 1 83 ? 43.511 15.516 -51.366 1.00 21.70 83 LEU B CA 1
ATOM 3812 C C . LEU B 1 83 ? 42.717 15.028 -50.153 1.00 22.11 83 LEU B C 1
ATOM 3813 O O . LEU B 1 83 ? 43.039 14.005 -49.536 1.00 22.76 83 LEU B O 1
ATOM 3818 N N . ASN B 1 84 ? 41.658 15.759 -49.823 1.00 20.56 84 ASN B N 1
ATOM 3819 C CA . ASN B 1 84 ? 40.740 15.383 -48.749 1.00 21.85 84 ASN B CA 1
ATOM 3820 C C . ASN B 1 84 ? 39.354 15.329 -49.390 1.00 21.54 84 ASN B C 1
ATOM 3821 O O . ASN B 1 84 ? 38.746 16.373 -49.630 1.00 23.13 84 ASN B O 1
ATOM 3826 N N . GLY B 1 85 ? 38.851 14.127 -49.662 1.00 21.05 85 GLY B N 1
ATOM 3827 C CA . GLY B 1 85 ? 39.459 12.909 -49.171 1.00 22.38 85 GLY B CA 1
ATOM 3828 C C . GLY B 1 85 ? 38.851 12.517 -47.835 1.00 22.69 85 GLY B C 1
ATOM 3829 O O . GLY B 1 85 ? 37.664 12.733 -47.596 1.00 24.67 85 GLY B O 1
ATOM 3830 N N . HIS B 1 86 ? 39.657 11.976 -46.934 1.00 20.02 86 HIS B N 1
ATOM 3831 C CA . HIS B 1 86 ? 39.116 11.400 -45.711 1.00 22.30 86 HIS B CA 1
ATOM 3832 C C . HIS B 1 86 ? 39.312 12.325 -44.513 1.00 22.60 86 HIS B C 1
ATOM 3833 O O . HIS B 1 86 ? 40.446 12.704 -44.194 1.00 23.85 86 HIS B O 1
ATOM 3840 N N . LEU B 1 87 ? 38.215 12.638 -43.806 1.00 19.84 87 LEU B N 1
ATOM 3841 C CA . LEU B 1 87 ? 38.288 13.494 -42.625 1.00 21.17 87 LEU B CA 1
ATOM 3842 C C . LEU B 1 87 ? 37.287 12.999 -41.585 1.00 23.29 87 LEU B C 1
ATOM 3843 O O . LEU B 1 87 ? 36.079 13.108 -41.797 1.00 22.28 87 LEU B O 1
ATOM 3848 N N . SER B 1 88 ? 37.787 12.460 -40.472 1.00 26.96 88 SER B N 1
ATOM 3849 C CA . SER B 1 88 ? 36.964 12.217 -39.281 1.00 23.39 88 SER B CA 1
ATOM 3850 C C . SER B 1 88 ? 35.743 11.339 -39.582 1.00 27.95 88 SER B C 1
ATOM 3851 O O . SER B 1 88 ? 34.624 11.633 -39.149 1.00 25.90 88 SER B O 1
ATOM 3854 N N . SER B 1 89 ? 35.979 10.243 -40.309 1.00 22.95 89 SER B N 1
ATOM 3855 C CA . SER B 1 89 ? 35.057 9.176 -40.706 1.00 24.98 89 SER B CA 1
ATOM 3856 C C . SER B 1 89 ? 34.314 9.494 -41.998 1.00 23.73 89 SER B C 1
ATOM 3857 O O . SER B 1 89 ? 33.655 8.612 -42.537 1.00 25.68 89 SER B O 1
ATOM 3860 N N . TYR B 1 90 ? 34.415 10.709 -42.519 1.00 23.43 90 TYR B N 1
ATOM 3861 C CA . TYR B 1 90 ? 33.730 11.085 -43.751 1.00 21.93 90 TYR B CA 1
ATOM 3862 C C . TYR B 1 90 ? 34.693 11.035 -44.937 1.00 22.39 90 TYR B C 1
ATOM 3863 O O . TYR B 1 90 ? 35.873 11.383 -44.810 1.00 22.77 90 TYR B O 1
ATOM 3872 N N . ASP B 1 91 ? 34.187 10.602 -46.087 1.00 20.67 91 ASP B N 1
ATOM 3873 C CA . ASP B 1 91 ? 34.925 10.680 -47.345 1.00 21.07 91 ASP B CA 1
ATOM 3874 C C . ASP B 1 91 ? 34.315 11.787 -48.191 1.00 25.18 91 ASP B C 1
ATOM 3875 O O . ASP B 1 91 ? 33.107 11.773 -48.463 1.00 25.00 91 ASP B O 1
ATOM 3880 N N . PHE B 1 92 ? 35.157 12.733 -48.603 1.00 22.48 92 PHE B N 1
ATOM 3881 C CA . PHE B 1 92 ? 34.806 13.839 -49.486 1.00 23.33 92 PHE B CA 1
ATOM 3882 C C . PHE B 1 92 ? 35.382 13.496 -50.860 1.00 22.35 92 PHE B C 1
ATOM 3883 O O . PHE B 1 92 ? 36.561 13.741 -51.135 1.00 24.30 92 PHE B O 1
ATOM 3891 N N . LEU B 1 93 ? 34.549 12.896 -51.715 1.00 19.71 93 LEU B N 1
ATOM 3892 C CA . LEU B 1 93 ? 34.982 12.415 -53.019 1.00 19.38 93 LEU B CA 1
ATOM 3893 C C . LEU B 1 93 ? 34.170 13.087 -54.113 1.00 22.90 93 LEU B C 1
ATOM 3894 O O . LEU B 1 93 ? 32.932 13.106 -54.036 1.00 21.94 93 LEU B O 1
ATOM 3899 N N . PRO B 1 94 ? 34.808 13.656 -55.123 1.00 24.24 94 PRO B N 1
ATOM 3900 C CA . PRO B 1 94 ? 34.054 14.222 -56.249 1.00 20.51 94 PRO B CA 1
ATOM 3901 C C . PRO B 1 94 ? 33.249 13.146 -56.954 1.00 21.32 94 PRO B C 1
ATOM 3902 O O . PRO B 1 94 ? 33.616 11.962 -56.932 1.00 20.54 94 PRO B O 1
ATOM 3906 N N . PRO B 1 95 ? 32.163 13.521 -57.628 1.00 21.28 95 PRO B N 1
ATOM 3907 C CA . PRO B 1 95 ? 31.334 12.498 -58.286 1.00 23.93 95 PRO B CA 1
ATOM 3908 C C . PRO B 1 95 ? 32.086 11.702 -59.339 1.00 22.29 95 PRO B C 1
ATOM 3909 O O . PRO B 1 95 ? 31.732 10.544 -59.591 1.00 24.03 95 PRO B O 1
ATOM 3913 N N . TRP B 1 96 ? 33.121 12.274 -59.947 1.00 19.90 96 TRP B N 1
ATOM 3914 C CA . TRP B 1 96 ? 33.809 11.586 -61.039 1.00 23.26 96 TRP B CA 1
ATOM 3915 C C . TRP B 1 96 ? 34.752 10.485 -60.554 1.00 24.41 96 TRP B C 1
ATOM 3916 O O . TRP B 1 96 ? 35.481 9.916 -61.372 1.00 25.07 96 TRP B O 1
ATOM 3927 N N . VAL B 1 97 ? 34.757 10.141 -59.262 1.00 20.63 97 VAL B N 1
ATOM 3928 C CA . VAL B 1 97 ? 35.495 8.975 -58.801 1.00 23.67 97 VAL B CA 1
ATOM 3929 C C . VAL B 1 97 ? 34.614 7.979 -58.045 1.00 23.13 97 VAL B C 1
ATOM 3930 O O . VAL B 1 97 ? 35.125 6.978 -57.535 1.00 22.74 97 VAL B O 1
ATOM 3934 N N . ILE B 1 98 ? 33.297 8.181 -58.007 1.00 23.06 98 ILE B N 1
ATOM 3935 C CA . ILE B 1 98 ? 32.437 7.289 -57.240 1.00 22.85 98 ILE B CA 1
ATOM 3936 C C . ILE B 1 98 ? 31.369 6.645 -58.127 1.00 27.08 98 ILE B C 1
ATOM 3937 O O . ILE B 1 98 ? 31.137 7.051 -59.265 1.00 23.49 98 ILE B O 1
ATOM 3942 N N . THR B 1 99 ? 30.702 5.638 -57.545 1.00 25.18 99 THR B N 1
ATOM 3943 C CA . THR B 1 99 ? 29.598 4.854 -58.108 1.00 25.53 99 THR B CA 1
ATOM 3944 C C . THR B 1 99 ? 29.833 4.528 -59.575 1.00 27.22 99 THR B C 1
ATOM 3945 O O . THR B 1 99 ? 30.768 3.788 -59.889 1.00 24.47 99 THR B O 1
ATOM 3949 N N . TRP B 1 100 ? 29.003 5.057 -60.484 1.00 26.44 100 TRP B N 1
ATOM 3950 C CA . TRP B 1 100 ? 29.175 4.709 -61.890 1.00 26.55 100 TRP B CA 1
ATOM 3951 C C . TRP B 1 100 ? 30.537 5.120 -62.437 1.00 28.58 100 TRP B C 1
ATOM 3952 O O . TRP B 1 100 ? 30.988 4.546 -63.433 1.00 25.81 100 TRP B O 1
ATOM 3963 N N . HIS B 1 101 ? 31.199 6.097 -61.818 1.00 27.63 101 HIS B N 1
ATOM 3964 C CA . HIS B 1 101 ? 32.511 6.554 -62.233 1.00 26.82 101 HIS B CA 1
ATOM 3965 C C . HIS B 1 101 ? 33.631 5.999 -61.351 1.00 29.01 101 HIS B C 1
ATOM 3966 O O . HIS B 1 101 ? 34.711 6.593 -61.288 1.00 28.04 101 HIS B O 1
ATOM 3973 N N . THR B 1 102 ? 33.399 4.872 -60.682 1.00 26.85 102 THR B N 1
ATOM 3974 C CA . THR B 1 102 ? 34.441 4.271 -59.861 1.00 28.28 102 THR B CA 1
ATOM 3975 C C . THR B 1 102 ? 35.634 3.879 -60.721 1.00 31.78 102 THR B C 1
ATOM 3976 O O . THR B 1 102 ? 35.482 3.246 -61.768 1.00 31.91 102 THR B O 1
ATOM 3980 N N A SER B 1 103 ? 36.763 4.459 -60.344 0.42 33.67 103 SER B N 1
ATOM 3981 N N B SER B 1 103 ? 36.857 4.140 -60.248 0.58 33.15 103 SER B N 1
ATOM 3982 C CA A SER B 1 103 ? 38.070 4.155 -60.863 0.42 32.76 103 SER B CA 1
ATOM 3983 C CA B SER B 1 103 ? 37.996 3.584 -60.983 0.58 32.86 103 SER B CA 1
ATOM 3984 C C A SER B 1 103 ? 38.997 4.098 -59.663 0.42 30.77 103 SER B C 1
ATOM 3985 C C B SER B 1 103 ? 38.991 2.909 -60.051 0.58 30.98 103 SER B C 1
ATOM 3986 O O A SER B 1 103 ? 38.663 4.528 -58.553 0.42 31.04 103 SER B O 1
ATOM 3987 O O B SER B 1 103 ? 38.730 1.823 -59.524 0.58 30.16 103 SER B O 1
ATOM 3992 N N . ASN B 1 104 ? 40.156 3.534 -59.901 1.00 29.78 104 ASN B N 1
ATOM 3993 C CA . ASN B 1 104 ? 41.102 3.221 -58.846 1.00 34.23 104 ASN B CA 1
ATOM 3994 C C . ASN B 1 104 ? 41.792 4.519 -58.458 1.00 26.31 104 ASN B C 1
ATOM 3995 O O . ASN B 1 104 ? 42.350 5.200 -59.324 1.00 26.20 104 ASN B O 1
ATOM 4000 N N . LEU B 1 105 ? 41.739 4.877 -57.170 1.00 26.10 105 LEU B N 1
ATOM 4001 C CA . LEU B 1 105 ? 42.284 6.170 -56.763 1.00 27.00 105 LEU B CA 1
ATOM 4002 C C . LEU B 1 105 ? 43.811 6.198 -56.751 1.00 29.49 105 LEU B C 1
ATOM 4003 O O . LEU B 1 105 ? 44.391 7.280 -56.596 1.00 28.07 105 LEU B O 1
ATOM 4008 N N . PHE B 1 106 ? 44.475 5.051 -56.931 1.00 28.53 106 PHE B N 1
ATOM 4009 C CA . PHE B 1 106 ? 45.932 4.997 -56.947 1.00 28.66 106 PHE B CA 1
ATOM 4010 C C . PHE B 1 106 ? 46.526 4.642 -58.301 1.00 30.51 106 PHE B C 1
ATOM 4011 O O . PHE B 1 106 ? 47.679 4.990 -58.558 1.00 31.58 106 PHE B O 1
ATOM 4019 N N . THR B 1 107 ? 45.787 3.964 -59.174 1.00 28.86 107 THR B N 1
ATOM 4020 C CA . THR B 1 107 ? 46.381 3.502 -60.416 1.00 28.67 107 THR B CA 1
ATOM 4021 C C . THR B 1 107 ? 45.651 3.931 -61.680 1.00 32.88 107 THR B C 1
ATOM 4022 O O . THR B 1 107 ? 46.225 3.793 -62.763 1.00 31.81 107 THR B O 1
ATOM 4026 N N . ASP B 1 108 ? 44.423 4.435 -61.595 1.00 28.90 108 ASP B N 1
ATOM 4027 C CA . ASP B 1 108 ? 43.734 4.826 -62.827 1.00 28.17 108 ASP B CA 1
ATOM 4028 C C . ASP B 1 108 ? 44.466 6.001 -63.471 1.00 28.57 108 ASP B C 1
ATOM 4029 O O . ASP B 1 108 ? 44.721 7.013 -62.800 1.00 28.24 108 ASP B O 1
ATOM 4034 N N . PRO B 1 109 ? 44.855 5.898 -64.743 1.00 26.29 109 PRO B N 1
ATOM 4035 C CA . PRO B 1 109 ? 45.662 6.972 -65.346 1.00 26.62 109 PRO B CA 1
ATOM 4036 C C . PRO B 1 109 ? 44.965 8.318 -65.392 1.00 26.36 109 PRO B C 1
ATOM 4037 O O . PRO B 1 109 ? 45.618 9.356 -65.233 1.00 28.17 109 PRO B O 1
ATOM 4041 N N . LEU B 1 110 ? 43.649 8.336 -65.595 1.00 28.32 110 LEU B N 1
ATOM 4042 C CA . LEU B 1 110 ? 42.949 9.612 -65.654 1.00 27.73 110 LEU B CA 1
ATOM 4043 C C . LEU B 1 110 ? 42.735 10.198 -64.260 1.00 24.91 110 LEU B C 1
ATOM 4044 O O . LEU B 1 110 ? 42.806 11.416 -64.085 1.00 27.41 110 LEU B O 1
ATOM 4049 N N . VAL B 1 111 ? 42.456 9.353 -63.267 1.00 23.91 111 VAL B N 1
ATOM 4050 C CA . VAL B 1 111 ? 42.388 9.827 -61.880 1.00 22.94 111 VAL B CA 1
ATOM 4051 C C . VAL B 1 111 ? 43.720 10.437 -61.472 1.00 23.49 111 VAL B C 1
ATOM 4052 O O . VAL B 1 111 ? 43.786 11.561 -60.954 1.00 25.55 111 VAL B O 1
ATOM 4056 N N . LYS B 1 112 ? 44.816 9.729 -61.759 1.00 26.65 112 LYS B N 1
ATOM 4057 C CA . LYS B 1 112 ? 46.129 10.265 -61.426 1.00 25.50 112 LYS B CA 1
ATOM 4058 C C . LYS B 1 112 ? 46.388 11.577 -62.155 1.00 26.16 112 LYS B C 1
ATOM 4059 O O . LYS B 1 112 ? 46.941 12.512 -61.567 1.00 28.57 112 LYS B O 1
ATOM 4065 N N . ALA B 1 113 ? 45.965 11.684 -63.426 1.00 27.33 113 ALA B N 1
ATOM 4066 C CA . ALA B 1 113 ? 46.138 12.948 -64.142 1.00 26.45 113 ALA B CA 1
ATOM 4067 C C . ALA B 1 113 ? 45.355 14.080 -63.472 1.00 29.20 113 ALA B C 1
ATOM 4068 O O . ALA B 1 113 ? 45.846 15.214 -63.379 1.00 26.00 113 ALA B O 1
ATOM 4070 N N . GLY B 1 114 ? 44.129 13.794 -63.013 1.00 25.78 114 GLY B N 1
ATOM 4071 C CA . GLY B 1 114 ? 43.361 14.803 -62.287 1.00 21.93 114 GLY B CA 1
ATOM 4072 C C . GLY B 1 114 ? 44.010 15.194 -60.971 1.00 24.12 114 GLY B C 1
ATOM 4073 O O . GLY B 1 114 ? 44.079 16.375 -60.629 1.00 26.28 114 GLY B O 1
ATOM 4074 N N . GLN B 1 115 ? 44.485 14.204 -60.212 1.00 22.31 115 GLN B N 1
ATOM 4075 C CA . GLN B 1 115 ? 45.133 14.492 -58.934 1.00 24.40 115 GLN B CA 1
ATOM 4076 C C . GLN B 1 115 ? 46.372 15.367 -59.130 1.00 26.32 115 GLN B C 1
ATOM 4077 O O . GLN B 1 115 ? 46.562 16.359 -58.417 1.00 24.48 115 GLN B O 1
ATOM 4083 N N . THR B 1 116 ? 47.220 15.039 -60.117 1.00 27.74 116 THR B N 1
ATOM 4084 C CA . THR B 1 116 ? 48.423 15.851 -60.315 1.00 25.50 116 THR B CA 1
ATOM 4085 C C . THR B 1 116 ? 48.086 17.263 -60.794 1.00 26.42 116 THR B C 1
ATOM 4086 O O . THR B 1 116 ? 48.792 18.213 -60.445 1.00 26.99 116 THR B O 1
ATOM 4090 N N . ASP B 1 117 ? 47.001 17.427 -61.559 1.00 23.94 117 ASP B N 1
ATOM 4091 C CA . ASP B 1 117 ? 46.551 18.756 -61.976 1.00 25.03 117 ASP B CA 1
ATOM 4092 C C . ASP B 1 117 ? 46.176 19.609 -60.769 1.00 26.37 117 ASP B C 1
ATOM 4093 O O . ASP B 1 117 ? 46.659 20.737 -60.602 1.00 26.16 117 ASP B O 1
ATOM 4098 N N . LEU B 1 118 ? 45.311 19.074 -59.912 1.00 23.49 118 LEU B N 1
ATOM 4099 C CA . LEU B 1 118 ? 44.923 19.785 -58.697 1.00 24.74 118 LEU B CA 1
ATOM 4100 C C . LEU B 1 118 ? 46.137 20.110 -57.833 1.00 26.32 118 LEU B C 1
ATOM 4101 O O . LEU B 1 118 ? 46.293 21.237 -57.354 1.00 25.69 118 LEU B O 1
ATOM 4106 N N . ILE B 1 119 ? 47.008 19.126 -57.617 1.00 22.43 119 ILE B N 1
ATOM 4107 C CA . ILE B 1 119 ? 48.168 19.340 -56.754 1.00 22.48 119 ILE B CA 1
ATOM 4108 C C . ILE B 1 119 ? 49.081 20.407 -57.341 1.00 26.57 119 ILE B C 1
ATOM 4109 O O . ILE B 1 119 ? 49.644 21.239 -56.609 1.00 24.23 119 ILE B O 1
ATOM 4114 N N A SER B 1 120 ? 49.254 20.392 -58.671 0.41 25.87 120 SER B N 1
ATOM 4115 N N B SER B 1 120 ? 49.215 20.428 -58.667 0.59 25.72 120 SER B N 1
ATOM 4116 C CA A SER B 1 120 ? 50.053 21.415 -59.343 0.41 27.28 120 SER B CA 1
ATOM 4117 C CA B SER B 1 120 ? 50.082 21.415 -59.291 0.59 27.01 120 SER B CA 1
ATOM 4118 C C A SER B 1 120 ? 49.506 22.804 -59.061 0.41 26.97 120 SER B C 1
ATOM 4119 C C B SER B 1 120 ? 49.523 22.825 -59.143 0.59 27.02 120 SER B C 1
ATOM 4120 O O A SER B 1 120 ? 50.247 23.710 -58.660 0.41 29.86 120 SER B O 1
ATOM 4121 O O B SER B 1 120 ? 50.279 23.773 -58.898 0.59 30.17 120 SER B O 1
ATOM 4126 N N . GLN B 1 121 ? 48.203 22.985 -59.276 1.00 27.24 121 GLN B N 1
ATOM 4127 C CA . GLN B 1 121 ? 47.608 24.311 -59.169 1.00 27.06 121 GLN B CA 1
ATOM 4128 C C . GLN B 1 121 ? 47.637 24.812 -57.735 1.00 27.35 121 GLN B C 1
ATOM 4129 O O . GLN B 1 121 ? 47.872 26.003 -57.495 1.00 29.32 121 GLN B O 1
ATOM 4135 N N . LEU B 1 122 ? 47.404 23.910 -56.773 1.00 27.98 122 LEU B N 1
ATOM 4136 C CA . LEU B 1 122 ? 47.544 24.243 -55.360 1.00 28.47 122 LEU B CA 1
ATOM 4137 C C . LEU B 1 122 ? 48.961 24.689 -55.041 1.00 30.70 122 LEU B C 1
ATOM 4138 O O . LEU B 1 122 ? 49.171 25.719 -54.391 1.00 26.73 122 LEU B O 1
ATOM 4143 N N . ALA B 1 123 ? 49.950 23.909 -55.485 1.00 28.23 123 ALA B N 1
ATOM 4144 C CA . ALA B 1 123 ? 51.344 24.220 -55.178 1.00 31.44 123 ALA B CA 1
ATOM 4145 C C . ALA B 1 123 ? 51.754 25.565 -55.765 1.00 30.11 123 ALA B C 1
ATOM 4146 O O . ALA B 1 123 ? 52.496 26.329 -55.126 1.00 29.14 123 ALA B O 1
ATOM 4148 N N . THR B 1 124 ? 51.259 25.878 -56.967 1.00 31.43 124 THR B N 1
ATOM 4149 C CA . THR B 1 124 ? 51.584 27.147 -57.611 1.00 32.94 124 THR B CA 1
ATOM 4150 C C . THR B 1 124 ? 51.032 28.331 -56.823 1.00 37.04 124 THR B C 1
ATOM 4151 O O . THR B 1 124 ? 51.678 29.384 -56.748 1.00 34.90 124 THR B O 1
ATOM 4155 N N . ARG B 1 125 ? 49.844 28.182 -56.221 1.00 29.13 125 ARG B N 1
ATOM 4156 C CA . ARG B 1 125 ? 49.339 29.238 -55.349 1.00 27.88 125 ARG B CA 1
ATOM 4157 C C . ARG B 1 125 ? 50.151 29.313 -54.064 1.00 32.00 125 ARG B C 1
ATOM 4158 O O . ARG B 1 125 ? 50.535 30.402 -53.621 1.00 35.27 125 ARG B O 1
ATOM 4166 N N . LEU B 1 126 ? 50.408 28.159 -53.440 1.00 25.68 126 LEU B N 1
ATOM 4167 C CA . LEU B 1 126 ? 50.937 28.168 -52.083 1.00 23.77 126 LEU B CA 1
ATOM 4168 C C . LEU B 1 126 ? 52.397 28.595 -52.037 1.00 29.18 126 LEU B C 1
ATOM 4169 O O . LEU B 1 126 ? 52.826 29.190 -51.046 1.00 29.94 126 LEU B O 1
ATOM 4174 N N . ARG B 1 127 ? 53.169 28.328 -53.094 1.00 32.41 127 ARG B N 1
ATOM 4175 C CA . ARG B 1 127 ? 54.571 28.727 -53.089 1.00 32.87 127 ARG B CA 1
ATOM 4176 C C . ARG B 1 127 ? 54.735 30.234 -52.958 1.00 32.81 127 ARG B C 1
ATOM 4177 O O . ARG B 1 127 ? 55.791 30.695 -52.524 1.00 35.73 127 ARG B O 1
ATOM 4185 N N . GLU B 1 128 ? 53.705 31.011 -53.283 1.00 32.86 128 GLU B N 1
ATOM 4186 C CA . GLU B 1 128 ? 53.805 32.461 -53.182 1.00 37.48 128 GLU B CA 1
ATOM 4187 C C . GLU B 1 128 ? 53.516 32.998 -51.785 1.00 34.71 128 GLU B C 1
ATOM 4188 O O . GLU B 1 128 ? 53.704 34.196 -51.557 1.00 35.29 128 GLU B O 1
ATOM 4194 N N . GLU B 1 129 ? 53.067 32.158 -50.847 1.00 30.59 129 GLU B N 1
ATOM 4195 C CA . GLU B 1 129 ? 52.717 32.688 -49.538 1.00 30.80 129 GLU B CA 1
ATOM 4196 C C . GLU B 1 129 ? 53.846 32.461 -48.547 1.00 30.43 129 GLU B C 1
ATOM 4197 O O . GLU B 1 129 ? 54.290 31.317 -48.375 1.00 29.23 129 GLU B O 1
ATOM 4203 N N . PRO B 1 130 ? 54.315 33.508 -47.863 1.00 30.33 130 PRO B N 1
ATOM 4204 C CA . PRO B 1 130 ? 55.551 33.369 -47.063 1.00 32.56 130 PRO B CA 1
ATOM 4205 C C . PRO B 1 130 ? 55.434 32.426 -45.874 1.00 31.45 130 PRO B C 1
ATOM 4206 O O . PRO B 1 130 ? 56.458 31.900 -45.416 1.00 31.13 130 PRO B O 1
ATOM 4210 N N . ASN B 1 131 ? 54.236 32.216 -45.328 1.00 29.28 131 ASN B N 1
ATOM 4211 C CA . ASN B 1 131 ? 54.088 31.379 -44.143 1.00 28.62 131 ASN B CA 1
ATOM 4212 C C . ASN B 1 131 ? 53.720 29.939 -44.481 1.00 29.13 131 ASN B C 1
ATOM 4213 O O . ASN B 1 131 ? 53.609 29.108 -43.565 1.00 29.88 131 ASN B O 1
ATOM 4218 N N . ALA B 1 132 ? 53.557 29.626 -45.763 1.00 27.83 132 ALA B N 1
ATOM 4219 C CA . ALA B 1 132 ? 53.260 28.275 -46.215 1.00 27.08 132 ALA B CA 1
ATOM 4220 C C . ALA B 1 132 ? 54.570 27.522 -46.412 1.00 32.23 132 ALA B C 1
ATOM 4221 O O . ALA B 1 132 ? 55.453 27.987 -47.139 1.00 28.61 132 ALA B O 1
ATOM 4223 N N . THR B 1 133 ? 54.696 26.373 -45.751 1.00 31.62 133 THR B N 1
ATOM 4224 C CA . THR B 1 133 ? 55.926 25.593 -45.731 1.00 27.15 133 THR B CA 1
ATOM 4225 C C . THR B 1 133 ? 55.896 24.389 -46.660 1.00 29.13 133 THR B C 1
ATOM 4226 O O . THR B 1 133 ? 56.953 23.976 -47.157 1.00 27.88 133 THR B O 1
ATOM 4230 N N . GLY B 1 134 ? 54.725 23.820 -46.913 1.00 25.06 134 GLY B N 1
ATOM 4231 C CA . GLY B 1 134 ? 54.644 22.669 -47.783 1.00 26.78 134 GLY B CA 1
ATOM 4232 C C . GLY B 1 134 ? 53.257 22.064 -47.751 1.00 27.30 134 GLY B C 1
ATOM 4233 O O . GLY B 1 134 ? 52.312 22.665 -47.240 1.00 24.09 134 GLY B O 1
ATOM 4234 N N . MET B 1 135 ? 53.162 20.859 -48.316 1.00 24.11 135 MET B N 1
ATOM 4235 C CA . MET B 1 135 ? 51.903 20.156 -48.488 1.00 23.81 135 MET B CA 1
ATOM 4236 C C . MET B 1 135 ? 52.069 18.686 -48.141 1.00 25.11 135 MET B C 1
ATOM 4237 O O . MET B 1 135 ? 53.132 18.095 -48.361 1.00 25.79 135 MET B O 1
ATOM 4242 N N . THR B 1 136 ? 51.013 18.111 -47.576 1.00 24.94 136 THR B N 1
ATOM 4243 C CA . THR B 1 136 ? 50.853 16.676 -47.437 1.00 25.27 136 THR B CA 1
ATOM 4244 C C . THR B 1 136 ? 49.927 16.216 -48.557 1.00 25.57 136 THR B C 1
ATOM 4245 O O . THR B 1 136 ? 49.026 16.955 -48.968 1.00 26.51 136 THR B O 1
ATOM 4249 N N . VAL B 1 137 ? 50.170 15.014 -49.085 1.00 25.34 137 VAL B N 1
ATOM 4250 C CA A VAL B 1 137 ? 49.408 14.600 -50.262 0.57 26.77 137 VAL B CA 1
ATOM 4251 C CA B VAL B 1 137 ? 49.414 14.548 -50.245 0.43 26.66 137 VAL B CA 1
ATOM 4252 C C . VAL B 1 137 ? 47.915 14.574 -49.962 1.00 29.47 137 VAL B C 1
ATOM 4253 O O . VAL B 1 137 ? 47.107 14.922 -50.828 1.00 24.08 137 VAL B O 1
ATOM 4260 N N . GLY B 1 138 ? 47.521 14.199 -48.745 1.00 24.77 138 GLY B N 1
ATOM 4261 C CA . GLY B 1 138 ? 46.120 14.194 -48.368 1.00 27.36 138 GLY B CA 1
ATOM 4262 C C . GLY B 1 138 ? 45.948 13.540 -47.012 1.00 28.00 138 GLY B C 1
ATOM 4263 O O . GLY B 1 138 ? 46.821 12.771 -46.586 1.00 30.32 138 GLY B O 1
ATOM 4264 N N . ASN B 1 139 ? 44.850 13.821 -46.315 1.00 27.19 139 ASN B N 1
ATOM 4265 C CA . ASN B 1 139 ? 44.718 13.303 -44.954 1.00 27.42 139 ASN B CA 1
ATOM 4266 C C . ASN B 1 139 ? 44.452 11.802 -44.978 1.00 27.90 139 ASN B C 1
ATOM 4267 O O . ASN B 1 139 ? 43.377 11.359 -45.400 1.00 26.91 139 ASN B O 1
ATOM 4272 N N . GLU B 1 140 ? 45.434 11.019 -44.524 1.00 26.96 140 GLU B N 1
ATOM 4273 C CA . GLU B 1 140 ? 45.303 9.564 -44.411 1.00 29.02 140 GLU B CA 1
ATOM 4274 C C . GLU B 1 140 ? 44.769 8.940 -45.701 1.00 27.59 140 GLU B C 1
ATOM 4275 O O . GLU B 1 140 ? 44.048 7.941 -45.674 1.00 24.92 140 GLU B O 1
ATOM 4281 N N . PHE B 1 141 ? 45.147 9.518 -46.850 1.00 25.57 141 PHE B N 1
ATOM 4282 C CA . PHE B 1 141 ? 44.695 9.012 -48.145 1.00 27.61 141 PHE B CA 1
ATOM 4283 C C . PHE B 1 141 ? 44.937 7.514 -48.335 1.00 27.86 141 PHE B C 1
ATOM 4284 O O . PHE B 1 141 ? 44.137 6.857 -49.013 1.00 28.26 141 PHE B O 1
ATOM 4292 N N . PRO B 1 142 ? 46.006 6.925 -47.783 1.00 26.91 142 PRO B N 1
ATOM 4293 C CA . PRO B 1 142 ? 46.143 5.462 -47.879 1.00 27.19 142 PRO B CA 1
ATOM 4294 C C . PRO B 1 142 ? 44.959 4.663 -47.324 1.00 29.31 142 PRO B C 1
ATOM 4295 O O . PRO B 1 142 ? 44.830 3.479 -47.669 1.00 28.74 142 PRO B O 1
ATOM 4299 N N . GLN B 1 143 ? 44.079 5.251 -46.500 1.00 23.53 143 GLN B N 1
ATOM 4300 C CA . GLN B 1 143 ? 42.932 4.468 -46.049 1.00 26.84 143 GLN B CA 1
ATOM 4301 C C . GLN B 1 143 ? 42.000 4.070 -47.196 1.00 30.42 143 GLN B C 1
ATOM 4302 O O . GLN B 1 143 ? 41.197 3.148 -47.011 1.00 24.60 143 GLN B O 1
ATOM 4308 N N . TYR B 1 144 ? 42.116 4.691 -48.384 1.00 26.90 144 TYR B N 1
ATOM 4309 C CA . TYR B 1 144 ? 41.331 4.217 -49.527 1.00 26.40 144 TYR B CA 1
ATOM 4310 C C . TYR B 1 144 ? 41.814 2.861 -50.029 1.00 32.02 144 TYR B C 1
ATOM 4311 O O . TYR B 1 144 ? 41.124 2.244 -50.845 1.00 31.77 144 TYR B O 1
ATOM 4320 N N . ALA B 1 145 ? 42.953 2.370 -49.528 1.00 30.07 145 ALA B N 1
ATOM 4321 C CA . ALA B 1 145 ? 43.426 1.014 -49.790 1.00 30.88 145 ALA B CA 1
ATOM 4322 C C . ALA B 1 145 ? 43.245 0.073 -48.595 1.00 33.91 145 ALA B C 1
ATOM 4323 O O . ALA B 1 145 ? 43.690 -1.078 -48.661 1.00 33.41 145 ALA B O 1
ATOM 4325 N N . ALA B 1 146 ? 42.590 0.525 -47.515 1.00 32.82 146 ALA B N 1
ATOM 4326 C CA . ALA B 1 146 ? 42.488 -0.271 -46.290 1.00 34.22 146 ALA B CA 1
ATOM 4327 C C . ALA B 1 146 ? 41.796 -1.610 -46.546 1.00 39.89 146 ALA B C 1
ATOM 4328 O O . ALA B 1 146 ? 40.718 -1.671 -47.154 1.00 35.30 146 ALA B O 1
ATOM 4330 N N . LEU B 1 147 ? 42.421 -2.684 -46.044 1.00 37.43 147 LEU B N 1
ATOM 4331 C CA . LEU B 1 147 ? 41.985 -4.054 -46.287 1.00 39.35 147 LEU B CA 1
ATOM 4332 C C . LEU B 1 147 ? 42.047 -4.934 -45.041 1.00 45.91 147 LEU B C 1
ATOM 4333 O O . LEU B 1 147 ? 41.937 -6.160 -45.169 1.00 48.84 147 LEU B O 1
ATOM 4338 N N . ALA B 1 148 ? 42.242 -4.357 -43.837 1.00 41.52 148 ALA B N 1
ATOM 4339 C CA . ALA B 1 148 ? 42.373 -5.128 -42.605 1.00 44.78 148 ALA B CA 1
ATOM 4340 C C . ALA B 1 148 ? 41.006 -5.627 -42.131 1.00 46.31 148 ALA B C 1
ATOM 4341 O O . ALA B 1 148 ? 39.985 -4.971 -42.358 1.00 44.15 148 ALA B O 1
ATOM 4343 N N . PRO B 1 149 ? 40.965 -6.791 -41.471 1.00 48.67 149 PRO B N 1
ATOM 4344 C CA . PRO B 1 149 ? 39.668 -7.333 -41.021 1.00 49.63 149 PRO B CA 1
ATOM 4345 C C . PRO B 1 149 ? 38.853 -6.360 -40.182 1.00 50.62 149 PRO B C 1
ATOM 4346 O O . PRO B 1 149 ? 37.622 -6.315 -40.319 1.00 56.60 149 PRO B O 1
ATOM 4350 N N . GLY B 1 150 ? 39.497 -5.569 -39.328 1.00 47.86 150 GLY B N 1
ATOM 4351 C CA . GLY B 1 150 ? 38.771 -4.594 -38.540 1.00 50.31 150 GLY B CA 1
ATOM 4352 C C . GLY B 1 150 ? 38.691 -3.204 -39.132 1.00 47.10 150 GLY B C 1
ATOM 4353 O O . GLY B 1 150 ? 38.116 -2.301 -38.515 1.00 46.71 150 GLY B O 1
ATOM 4354 N N . HIS B 1 151 ? 39.252 -3.001 -40.322 1.00 46.99 151 HIS B N 1
ATOM 4355 C CA . HIS B 1 151 ? 39.306 -1.686 -40.950 1.00 40.12 151 HIS B CA 1
ATOM 4356 C C . HIS B 1 151 ? 39.585 -1.861 -42.438 1.00 41.51 151 HIS B C 1
ATOM 4357 O O . HIS B 1 151 ? 40.741 -1.803 -42.874 1.00 37.70 151 HIS B O 1
ATOM 4364 N N . HIS B 1 152 ? 38.542 -2.119 -43.223 1.00 41.75 152 HIS B N 1
ATOM 4365 C CA . HIS B 1 152 ? 38.688 -2.324 -44.659 1.00 37.89 152 HIS B CA 1
ATOM 4366 C C . HIS B 1 152 ? 37.710 -1.403 -45.369 1.00 38.23 152 HIS B C 1
ATOM 4367 O O . HIS B 1 152 ? 36.529 -1.341 -44.999 1.00 36.41 152 HIS B O 1
ATOM 4374 N N . HIS B 1 153 ? 38.203 -0.672 -46.365 1.00 33.67 153 HIS B N 1
ATOM 4375 C CA . HIS B 1 153 ? 37.412 0.412 -46.928 1.00 31.93 153 HIS B CA 1
ATOM 4376 C C . HIS B 1 153 ? 36.251 -0.157 -47.738 1.00 32.53 153 HIS B C 1
ATOM 4377 O O . HIS B 1 153 ? 36.460 -1.045 -48.568 1.00 33.18 153 HIS B O 1
ATOM 4384 N N . PRO B 1 154 ? 35.025 0.327 -47.527 1.00 34.71 154 PRO B N 1
ATOM 4385 C CA . PRO B 1 154 ? 33.866 -0.262 -48.227 1.00 33.70 154 PRO B CA 1
ATOM 4386 C C . PRO B 1 154 ? 33.926 -0.149 -49.747 1.00 34.79 154 PRO B C 1
ATOM 4387 O O . PRO B 1 154 ? 33.345 -0.999 -50.436 1.00 38.85 154 PRO B O 1
ATOM 4391 N N . THR B 1 155 ? 34.583 0.875 -50.298 1.00 32.22 155 THR B N 1
ATOM 4392 C CA . THR B 1 155 ? 34.844 0.910 -51.740 1.00 38.10 155 THR B CA 1
ATOM 4393 C C . THR B 1 155 ? 36.352 0.951 -52.001 1.00 37.27 155 THR B C 1
ATOM 4394 O O . THR B 1 155 ? 36.845 1.818 -52.734 1.00 34.87 155 THR B O 1
ATOM 4398 N N . ARG B 1 156 ? 37.074 -0.011 -51.427 1.00 35.47 156 ARG B N 1
ATOM 4399 C CA . ARG B 1 156 ? 38.534 -0.036 -51.456 1.00 36.44 156 ARG B CA 1
ATOM 4400 C C . ARG B 1 156 ? 39.087 0.024 -52.884 1.00 39.97 156 ARG B C 1
ATOM 4401 O O . ARG B 1 156 ? 38.494 -0.505 -53.829 1.00 34.89 156 ARG B O 1
ATOM 4409 N N . SER B 1 157 ? 40.238 0.689 -53.042 1.00 33.50 157 SER B N 1
ATOM 4410 C CA . SER B 1 157 ? 40.989 0.676 -54.296 1.00 29.34 157 SER B CA 1
ATOM 4411 C C . SER B 1 157 ? 42.122 -0.347 -54.195 1.00 35.23 157 SER B C 1
ATOM 4412 O O . SER B 1 157 ? 43.028 -0.199 -53.359 1.00 36.53 157 SER B O 1
ATOM 4415 N N . GLU B 1 158 ? 42.064 -1.385 -55.033 1.00 34.46 158 GLU B N 1
ATOM 4416 C CA . GLU B 1 158 ? 43.120 -2.393 -55.065 1.00 40.83 158 GLU B CA 1
ATOM 4417 C C . GLU B 1 158 ? 44.454 -1.744 -55.406 1.00 38.07 158 GLU B C 1
ATOM 4418 O O . GLU B 1 158 ? 44.534 -0.864 -56.262 1.00 39.75 158 GLU B O 1
ATOM 4424 N N . CYS B 1 159 ? 45.516 -2.195 -54.748 1.00 32.68 159 CYS B N 1
ATOM 4425 C CA . CYS B 1 159 ? 46.780 -1.486 -54.844 1.00 35.34 159 CYS B CA 1
ATOM 4426 C C . CYS B 1 159 ? 47.878 -2.415 -54.360 1.00 34.90 159 CYS B C 1
ATOM 4427 O O . CYS B 1 159 ? 47.768 -2.975 -53.263 1.00 34.36 159 CYS B O 1
ATOM 4430 N N . THR B 1 160 ? 48.904 -2.597 -55.175 1.00 33.37 160 THR B N 1
ATOM 4431 C CA . THR B 1 160 ? 50.079 -3.336 -54.745 1.00 38.08 160 THR B CA 1
ATOM 4432 C C . THR B 1 160 ? 51.070 -2.401 -54.057 1.00 34.63 160 THR B C 1
ATOM 4433 O O . THR B 1 160 ? 50.938 -1.175 -54.092 1.00 31.74 160 THR B O 1
ATOM 4437 N N . VAL B 1 161 ? 52.100 -3.004 -53.457 1.00 33.77 161 VAL B N 1
ATOM 4438 C CA . VAL B 1 161 ? 53.153 -2.223 -52.809 1.00 34.46 161 VAL B CA 1
ATOM 4439 C C . VAL B 1 161 ? 53.822 -1.286 -53.811 1.00 31.00 161 VAL B C 1
ATOM 4440 O O . VAL B 1 161 ? 53.999 -0.094 -53.545 1.00 32.50 161 VAL B O 1
ATOM 4444 N N . ASP B 1 162 ? 54.179 -1.805 -54.991 1.00 33.19 162 ASP B N 1
ATOM 4445 C CA . ASP B 1 162 ? 54.833 -0.975 -55.999 1.00 32.42 162 ASP B CA 1
ATOM 4446 C C . ASP B 1 162 ? 53.890 0.086 -56.570 1.00 32.85 162 ASP B C 1
ATOM 4447 O O . ASP B 1 162 ? 54.329 1.199 -56.880 1.00 32.42 162 ASP B O 1
ATOM 4452 N N . ASP B 1 163 ? 52.602 -0.240 -56.730 1.00 33.50 163 ASP B N 1
ATOM 4453 C CA . ASP B 1 163 ? 51.614 0.779 -57.097 1.00 36.45 163 ASP B CA 1
ATOM 4454 C C . ASP B 1 163 ? 51.608 1.926 -56.090 1.00 31.27 163 ASP B C 1
ATOM 4455 O O . ASP B 1 163 ? 51.538 3.101 -56.469 1.00 28.28 163 ASP B O 1
ATOM 4460 N N . ALA B 1 164 ? 51.632 1.594 -54.797 1.00 33.32 164 ALA B N 1
ATOM 4461 C CA . ALA B 1 164 ? 51.629 2.621 -53.761 1.00 29.03 164 ALA B CA 1
ATOM 4462 C C . ALA B 1 164 ? 52.835 3.543 -53.888 1.00 32.11 164 ALA B C 1
ATOM 4463 O O . ALA B 1 164 ? 52.697 4.771 -53.798 1.00 28.76 164 ALA B O 1
ATOM 4465 N N . GLN B 1 165 ? 54.027 2.971 -54.118 1.00 28.97 165 GLN B N 1
ATOM 4466 C CA . GLN B 1 165 ? 55.225 3.793 -54.273 1.00 31.41 165 GLN B CA 1
ATOM 4467 C C . GLN B 1 165 ? 55.156 4.660 -55.520 1.00 26.64 165 GLN B C 1
ATOM 4468 O O . GLN B 1 165 ? 55.576 5.819 -55.493 1.00 30.99 165 GLN B O 1
ATOM 4474 N N . THR B 1 166 ? 54.637 4.118 -56.626 1.00 31.04 166 THR B N 1
ATOM 4475 C CA . THR B 1 166 ? 54.554 4.901 -57.857 1.00 28.23 166 THR B CA 1
ATOM 4476 C C . THR B 1 166 ? 53.596 6.081 -57.698 1.00 28.06 166 THR B C 1
ATOM 4477 O O . THR B 1 166 ? 53.868 7.188 -58.175 1.00 27.00 166 THR B O 1
ATOM 4481 N N . TRP B 1 167 ? 52.489 5.870 -56.993 1.00 29.98 167 TRP B N 1
ATOM 4482 C CA . TRP B 1 167 ? 51.549 6.957 -56.734 1.00 28.75 167 TRP B CA 1
ATOM 4483 C C . TRP B 1 167 ? 52.185 8.049 -55.881 1.00 26.33 167 TRP B C 1
ATOM 4484 O O . TRP B 1 167 ? 52.068 9.238 -56.192 1.00 28.54 167 TRP B O 1
ATOM 4495 N N . LEU B 1 168 ? 52.875 7.663 -54.803 1.00 27.38 168 LEU B N 1
ATOM 4496 C CA . LEU B 1 168 ? 53.554 8.656 -53.967 1.00 25.44 168 LEU B CA 1
ATOM 4497 C C . LEU B 1 168 ? 54.588 9.433 -54.763 1.00 26.89 168 LEU B C 1
ATOM 4498 O O . LEU B 1 168 ? 54.671 10.661 -54.659 1.00 25.83 168 LEU B O 1
ATOM 4503 N N . GLU B 1 169 ? 55.392 8.740 -55.573 1.00 29.22 169 GLU B N 1
ATOM 4504 C CA . GLU B 1 169 ? 56.423 9.452 -56.311 1.00 28.24 169 GLU B CA 1
ATOM 4505 C C . GLU B 1 169 ? 55.813 10.409 -57.326 1.00 25.53 169 GLU B C 1
ATOM 4506 O O . GLU B 1 169 ? 56.360 11.491 -57.561 1.00 26.57 169 GLU B O 1
ATOM 4512 N N . THR B 1 170 ? 54.659 10.058 -57.892 1.00 27.24 170 THR B N 1
ATOM 4513 C CA . THR B 1 170 ? 53.984 10.960 -58.827 1.00 24.52 170 THR B CA 1
ATOM 4514 C C . THR B 1 170 ? 53.463 12.209 -58.123 1.00 24.33 170 THR B C 1
ATOM 4515 O O . THR B 1 170 ? 53.615 13.329 -58.625 1.00 24.48 170 THR B O 1
ATOM 4519 N N . MET B 1 171 ? 52.787 12.029 -56.987 1.00 28.39 171 MET B N 1
ATOM 4520 C CA . MET B 1 171 ? 52.189 13.169 -56.296 1.00 25.87 171 MET B CA 1
ATOM 4521 C C . MET B 1 171 ? 53.264 14.059 -55.673 1.00 24.02 171 MET B C 1
ATOM 4522 O O . MET B 1 171 ? 53.242 15.285 -55.833 1.00 25.53 171 MET B O 1
ATOM 4527 N N . LEU B 1 172 ? 54.212 13.457 -54.956 1.00 25.42 172 LEU B N 1
ATOM 4528 C CA . LEU B 1 172 ? 55.275 14.235 -54.324 1.00 26.37 172 LEU B CA 1
ATOM 4529 C C . LEU B 1 172 ? 56.182 14.881 -55.371 1.00 29.49 172 LEU B C 1
ATOM 4530 O O . LEU B 1 172 ? 56.644 16.016 -55.191 1.00 28.18 172 LEU B O 1
ATOM 4535 N N . GLY B 1 173 ? 56.437 14.180 -56.476 1.00 26.36 173 GLY B N 1
ATOM 4536 C CA . GLY B 1 173 ? 57.235 14.764 -57.547 1.00 26.62 173 GLY B CA 1
ATOM 4537 C C . GLY B 1 173 ? 56.586 15.977 -58.184 1.00 29.07 173 GLY B C 1
ATOM 4538 O O . GLY B 1 173 ? 57.269 16.944 -58.534 1.00 29.23 173 GLY B O 1
ATOM 4539 N N . THR B 1 174 ? 55.260 15.937 -58.367 1.00 30.48 174 THR B N 1
ATOM 4540 C CA . THR B 1 174 ? 54.553 17.105 -58.880 1.00 27.56 174 THR B CA 1
ATOM 4541 C C . THR B 1 174 ? 54.733 18.304 -57.953 1.00 27.82 174 THR B C 1
ATOM 4542 O O . THR B 1 174 ? 54.983 19.424 -58.406 1.00 27.19 174 THR B O 1
ATOM 4546 N N . MET B 1 175 ? 54.589 18.094 -56.645 1.00 27.02 175 MET B N 1
ATOM 4547 C CA . MET B 1 175 ? 54.788 19.203 -55.717 1.00 28.11 175 MET B CA 1
ATOM 4548 C C . MET B 1 175 ? 56.198 19.776 -55.852 1.00 27.74 175 MET B C 1
ATOM 4549 O O . MET B 1 175 ? 56.386 20.997 -55.895 1.00 28.01 175 MET B O 1
ATOM 4554 N N . ARG B 1 176 ? 57.201 18.897 -55.905 1.00 27.31 176 ARG B N 1
ATOM 4555 C CA . ARG B 1 176 ? 58.589 19.347 -55.978 1.00 31.85 176 ARG B CA 1
ATOM 4556 C C . ARG B 1 176 ? 58.847 20.099 -57.271 1.00 29.51 176 ARG B C 1
ATOM 4557 O O . ARG B 1 176 ? 59.570 21.100 -57.281 1.00 34.34 176 ARG B O 1
ATOM 4565 N N . ASP B 1 177 ? 58.247 19.636 -58.372 1.00 27.84 177 ASP B N 1
ATOM 4566 C CA . ASP B 1 177 ? 58.425 20.301 -59.661 1.00 30.40 177 ASP B CA 1
ATOM 4567 C C . ASP B 1 177 ? 57.885 21.722 -59.635 1.00 34.57 177 ASP B C 1
ATOM 4568 O O . ASP B 1 177 ? 58.475 22.633 -60.225 1.00 35.71 177 ASP B O 1
ATOM 4573 N N . GLN B 1 178 ? 56.744 21.927 -58.981 1.00 30.65 178 GLN B N 1
ATOM 4574 C CA . GLN B 1 178 ? 56.090 23.226 -58.970 1.00 32.31 178 GLN B CA 1
ATOM 4575 C C . GLN B 1 178 ? 56.544 24.122 -57.830 1.00 32.98 178 GLN B C 1
ATOM 4576 O O . GLN B 1 178 ? 56.331 25.337 -57.899 1.00 36.37 178 GLN B O 1
ATOM 4582 N N . TRP B 1 179 ? 57.153 23.561 -56.784 1.00 29.19 179 TRP B N 1
ATOM 4583 C CA . TRP B 1 179 ? 57.459 24.311 -55.563 1.00 31.82 179 TRP B CA 1
ATOM 4584 C C . TRP B 1 179 ? 58.760 23.773 -54.989 1.00 31.80 179 TRP B C 1
ATOM 4585 O O . TRP B 1 179 ? 58.768 23.029 -54.000 1.00 30.25 179 TRP B O 1
ATOM 4596 N N . PRO B 1 180 ? 59.895 24.102 -55.623 1.00 37.88 180 PRO B N 1
ATOM 4597 C CA . PRO B 1 180 ? 61.172 23.485 -55.217 1.00 37.40 180 PRO B CA 1
ATOM 4598 C C . PRO B 1 180 ? 61.596 23.788 -53.793 1.00 34.49 180 PRO B C 1
ATOM 4599 O O . PRO B 1 180 ? 62.301 22.969 -53.189 1.00 34.15 180 PRO B O 1
ATOM 4603 N N . ASP B 1 181 ? 61.225 24.942 -53.237 1.00 34.04 181 ASP B N 1
ATOM 4604 C CA . ASP B 1 181 ? 61.606 25.248 -51.864 1.00 34.57 181 ASP B CA 1
ATOM 4605 C C . ASP B 1 181 ? 60.686 24.608 -50.840 1.00 36.34 181 ASP B C 1
ATOM 4606 O O . ASP B 1 181 ? 60.958 24.712 -49.641 1.00 36.26 181 ASP B O 1
ATOM 4611 N N . GLY B 1 182 ? 59.609 23.966 -51.273 1.00 34.14 182 GLY B N 1
ATOM 4612 C CA . GLY B 1 182 ? 58.683 23.380 -50.326 1.00 32.85 182 GLY B CA 1
ATOM 4613 C C . GLY B 1 182 ? 59.207 22.107 -49.693 1.00 31.89 182 GLY B C 1
ATOM 4614 O O . GLY B 1 182 ? 60.190 21.511 -50.128 1.00 32.43 182 GLY B O 1
ATOM 4615 N N . ARG B 1 183 ? 58.530 21.690 -48.627 1.00 25.43 183 ARG B N 1
ATOM 4616 C CA . ARG B 1 183 ? 58.735 20.378 -48.033 1.00 28.95 183 ARG B CA 1
ATOM 4617 C C . ARG B 1 183 ? 57.422 19.613 -48.141 1.00 29.49 183 ARG B C 1
ATOM 4618 O O . ARG B 1 183 ? 56.351 20.207 -48.013 1.00 25.86 183 ARG B O 1
ATOM 4626 N N . PHE B 1 184 ? 57.499 18.302 -48.384 1.00 25.81 184 PHE B N 1
ATOM 4627 C CA . PHE B 1 184 ? 56.318 17.527 -48.749 1.00 26.56 184 PHE B CA 1
ATOM 4628 C C . PHE B 1 184 ? 56.300 16.199 -47.999 1.00 26.51 184 PHE B C 1
ATOM 4629 O O . PHE B 1 184 ? 57.351 15.647 -47.670 1.00 29.11 184 PHE B O 1
ATOM 4637 N N . TRP B 1 185 ? 55.093 15.711 -47.690 1.00 23.34 185 TRP B N 1
ATOM 4638 C CA . TRP B 1 185 ? 54.916 14.551 -46.815 1.00 25.05 185 TRP B CA 1
ATOM 4639 C C . TRP B 1 185 ? 53.719 13.734 -47.280 1.00 23.70 185 TRP B C 1
ATOM 4640 O O . TRP B 1 185 ? 52.874 14.212 -48.041 1.00 23.24 185 TRP B O 1
ATOM 4651 N N . PHE B 1 186 ? 53.615 12.501 -46.770 1.00 25.25 186 PHE B N 1
ATOM 4652 C CA . PHE B 1 186 ? 52.329 11.816 -46.740 1.00 24.76 186 PHE B CA 1
ATOM 4653 C C . PHE B 1 186 ? 52.075 11.269 -45.344 1.00 30.62 186 PHE B C 1
ATOM 4654 O O . PHE B 1 186 ? 53.012 10.997 -44.581 1.00 30.92 186 PHE B O 1
ATOM 4662 N N . GLY B 1 187 ? 50.786 11.176 -45.004 1.00 26.99 187 GLY B N 1
ATOM 4663 C CA . GLY B 1 187 ? 50.368 10.761 -43.682 1.00 26.64 187 GLY B CA 1
ATOM 4664 C C . GLY B 1 187 ? 49.345 9.647 -43.784 1.00 27.27 187 GLY B C 1
ATOM 4665 O O . GLY B 1 187 ? 48.774 9.400 -44.848 1.00 27.94 187 GLY B O 1
ATOM 4666 N N . PHE B 1 188 ? 49.114 8.972 -42.654 1.00 28.04 188 PHE B N 1
ATOM 4667 C CA . PHE B 1 188 ? 48.397 7.702 -42.735 1.00 31.75 188 PHE B CA 1
ATOM 4668 C C . PHE B 1 188 ? 48.003 7.245 -41.338 1.00 34.25 188 PHE B C 1
ATOM 4669 O O . PHE B 1 188 ? 48.673 7.574 -40.349 1.00 26.98 188 PHE B O 1
ATOM 4677 N N . ASP B 1 189 ? 46.923 6.468 -41.268 1.00 28.16 189 ASP B N 1
ATOM 4678 C CA . ASP B 1 189 ? 46.593 5.787 -40.018 1.00 30.33 189 ASP B CA 1
ATOM 4679 C C . ASP B 1 189 ? 47.571 4.627 -39.796 1.00 28.31 189 ASP B C 1
ATOM 4680 O O . ASP B 1 189 ? 48.395 4.304 -40.659 1.00 27.63 189 ASP B O 1
ATOM 4685 N N . ASP B 1 190 ? 47.470 3.960 -38.639 1.00 28.44 190 ASP B N 1
ATOM 4686 C CA . ASP B 1 190 ? 48.548 3.046 -38.278 1.00 31.24 190 ASP B CA 1
ATOM 4687 C C . ASP B 1 190 ? 48.402 1.658 -38.893 1.00 31.43 190 ASP B C 1
ATOM 4688 O O . ASP B 1 190 ? 49.179 0.767 -38.531 1.00 29.06 190 ASP B O 1
ATOM 4693 N N . ASP B 1 191 ? 47.468 1.456 -39.833 1.00 29.47 191 ASP B N 1
ATOM 4694 C CA . ASP B 1 191 ? 47.530 0.263 -40.675 1.00 29.40 191 ASP B CA 1
ATOM 4695 C C . ASP B 1 191 ? 48.882 0.145 -41.365 1.00 30.09 191 ASP B C 1
ATOM 4696 O O . ASP B 1 191 ? 49.352 -0.967 -41.627 1.00 33.99 191 ASP B O 1
ATOM 4701 N N . LEU B 1 192 ? 49.495 1.275 -41.730 1.00 27.00 192 LEU B N 1
ATOM 4702 C CA . LEU B 1 192 ? 50.795 1.213 -42.392 1.00 27.99 192 LEU B CA 1
ATOM 4703 C C . LEU B 1 192 ? 51.848 0.582 -41.479 1.00 30.54 192 LEU B C 1
ATOM 4704 O O . LEU B 1 192 ? 52.761 -0.093 -41.962 1.00 33.43 192 LEU B O 1
ATOM 4709 N N . TRP B 1 193 ? 51.733 0.788 -40.164 1.00 31.67 193 TRP B N 1
ATOM 4710 C CA . TRP B 1 193 ? 52.702 0.219 -39.226 1.00 29.92 193 TRP B CA 1
ATOM 4711 C C . TRP B 1 193 ? 52.373 -1.221 -38.853 1.00 34.12 193 TRP B C 1
ATOM 4712 O O . TRP B 1 193 ? 53.286 -2.001 -38.555 1.00 33.33 193 TRP B O 1
ATOM 4723 N N . PHE B 1 194 ? 51.087 -1.594 -38.867 1.00 30.04 194 PHE B N 1
ATOM 4724 C CA . PHE B 1 194 ? 50.614 -2.762 -38.138 1.00 28.83 194 PHE B CA 1
ATOM 4725 C C . PHE B 1 194 ? 49.912 -3.831 -38.973 1.00 37.04 194 PHE B C 1
ATOM 4726 O O . PHE B 1 194 ? 49.666 -4.923 -38.447 1.00 34.15 194 PHE B O 1
ATOM 4734 N N . VAL B 1 195 ? 49.566 -3.563 -40.230 1.00 29.20 195 VAL B N 1
ATOM 4735 C CA . VAL B 1 195 ? 48.770 -4.483 -41.044 1.00 36.80 195 VAL B CA 1
ATOM 4736 C C . VAL B 1 195 ? 49.670 -5.058 -42.133 1.00 35.53 195 VAL B C 1
ATOM 4737 O O . VAL B 1 195 ? 50.119 -4.334 -43.028 1.00 33.10 195 VAL B O 1
ATOM 4741 N N . ASP B 1 196 ? 49.922 -6.373 -42.072 1.00 38.26 196 ASP B N 1
ATOM 4742 C CA . ASP B 1 196 ? 50.979 -6.972 -42.894 1.00 36.37 196 ASP B CA 1
ATOM 4743 C C . ASP B 1 196 ? 50.754 -6.759 -44.382 1.00 36.48 196 ASP B C 1
ATOM 4744 O O . ASP B 1 196 ? 51.707 -6.510 -45.129 1.00 36.50 196 ASP B O 1
ATOM 4749 N N . ASP B 1 197 ? 49.506 -6.848 -44.836 1.00 43.39 197 ASP B N 1
ATOM 4750 C CA . ASP B 1 197 ? 49.254 -6.807 -46.273 1.00 41.89 197 ASP B CA 1
ATOM 4751 C C . ASP B 1 197 ? 48.864 -5.416 -46.770 1.00 42.33 197 ASP B C 1
ATOM 4752 O O . ASP B 1 197 ? 48.597 -5.256 -47.963 1.00 35.26 197 ASP B O 1
ATOM 4757 N N . HIS B 1 198 ? 48.821 -4.420 -45.885 1.00 39.20 198 HIS B N 1
ATOM 4758 C CA . HIS B 1 198 ? 48.528 -3.051 -46.294 1.00 34.08 198 HIS B CA 1
ATOM 4759 C C . HIS B 1 198 ? 49.571 -2.585 -47.306 1.00 34.44 198 HIS B C 1
ATOM 4760 O O . HIS B 1 198 ? 50.780 -2.684 -47.035 1.00 33.52 198 HIS B O 1
ATOM 4767 N N . PRO B 1 199 ? 49.152 -2.082 -48.475 1.00 31.92 199 PRO B N 1
ATOM 4768 C CA . PRO B 1 199 ? 50.111 -1.834 -49.570 1.00 31.70 199 PRO B CA 1
ATOM 4769 C C . PRO B 1 199 ? 51.019 -0.634 -49.347 1.00 32.98 199 PRO B C 1
ATOM 4770 O O . PRO B 1 199 ? 52.079 -0.549 -49.984 1.00 29.94 199 PRO B O 1
ATOM 4774 N N . PHE B 1 200 ? 50.662 0.292 -48.466 1.00 30.41 200 PHE B N 1
ATOM 4775 C CA . PHE B 1 200 ? 51.607 1.320 -48.056 1.00 30.20 200 PHE B CA 1
ATOM 4776 C C . PHE B 1 200 ? 52.404 0.793 -46.867 1.00 27.79 200 PHE B C 1
ATOM 4777 O O . PHE B 1 200 ? 51.824 0.333 -45.878 1.00 28.29 200 PHE B O 1
ATOM 4785 N N . THR B 1 201 ? 53.724 0.840 -46.977 1.00 26.50 201 THR B N 1
ATOM 4786 C CA . THR B 1 201 ? 54.596 0.117 -46.054 1.00 29.78 201 THR B CA 1
ATOM 4787 C C . THR B 1 201 ? 55.432 1.058 -45.196 1.00 29.62 201 THR B C 1
ATOM 4788 O O . THR B 1 201 ? 55.582 2.245 -45.509 1.00 25.66 201 THR B O 1
ATOM 4792 N N . PRO B 1 202 ? 56.004 0.551 -44.099 1.00 29.64 202 PRO B N 1
ATOM 4793 C CA . PRO B 1 202 ? 56.936 1.384 -43.326 1.00 29.52 202 PRO B CA 1
ATOM 4794 C C . PRO B 1 202 ? 58.111 1.862 -44.153 1.00 26.80 202 PRO B C 1
ATOM 4795 O O . PRO B 1 202 ? 58.559 3.006 -43.982 1.00 26.90 202 PRO B O 1
ATOM 4799 N N . ARG B 1 203 ? 58.593 1.036 -45.089 1.00 26.89 203 ARG B N 1
ATOM 4800 C CA . ARG B 1 203 ? 59.613 1.497 -46.020 1.00 24.70 203 ARG B CA 1
ATOM 4801 C C . ARG B 1 203 ? 59.186 2.778 -46.728 1.00 30.48 203 ARG B C 1
ATOM 4802 O O . ARG B 1 203 ? 59.968 3.731 -46.826 1.00 29.26 203 ARG B O 1
ATOM 4810 N N . HIS B 1 204 ? 57.949 2.805 -47.257 1.00 29.60 204 HIS B N 1
ATOM 4811 C CA . HIS B 1 204 ? 57.441 4.023 -47.885 1.00 28.46 204 HIS B CA 1
ATOM 4812 C C . HIS B 1 204 ? 57.457 5.190 -46.902 1.00 23.59 204 HIS B C 1
ATOM 4813 O O . HIS B 1 204 ? 57.861 6.303 -47.258 1.00 28.45 204 HIS B O 1
ATOM 4820 N N . ALA B 1 205 ? 57.020 4.945 -45.660 1.00 26.13 205 ALA B N 1
ATOM 4821 C CA . ALA B 1 205 ? 56.883 6.006 -44.661 1.00 23.37 205 ALA B CA 1
ATOM 4822 C C . ALA B 1 205 ? 58.218 6.677 -44.356 1.00 27.82 205 ALA B C 1
ATOM 4823 O O . ALA B 1 205 ? 58.277 7.897 -44.146 1.00 25.81 205 ALA B O 1
ATOM 4825 N N . VAL B 1 206 ? 59.304 5.901 -44.317 1.00 30.57 206 VAL B N 1
ATOM 4826 C CA . VAL B 1 206 ? 60.599 6.447 -43.918 1.00 30.26 206 VAL B CA 1
ATOM 4827 C C . VAL B 1 206 ? 61.454 6.863 -45.109 1.00 31.05 206 VAL B C 1
ATOM 4828 O O . VAL B 1 206 ? 62.544 7.413 -44.914 1.00 33.69 206 VAL B O 1
ATOM 4832 N N . THR B 1 207 ? 60.983 6.651 -46.336 1.00 28.62 207 THR B N 1
ATOM 4833 C CA . THR B 1 207 ? 61.745 7.055 -47.505 1.00 28.48 207 THR B CA 1
ATOM 4834 C C . THR B 1 207 ? 61.051 8.091 -48.384 1.00 34.47 207 THR B C 1
ATOM 4835 O O . THR B 1 207 ? 61.749 8.818 -49.100 1.00 32.76 207 THR B O 1
ATOM 4839 N N . GLN B 1 208 ? 59.720 8.198 -48.355 1.00 29.21 208 GLN B N 1
ATOM 4840 C CA . GLN B 1 208 ? 59.044 9.176 -49.204 1.00 28.98 208 GLN B CA 1
ATOM 4841 C C . GLN B 1 208 ? 58.795 10.478 -48.448 1.00 26.55 208 GLN B C 1
ATOM 4842 O O . GLN B 1 208 ? 58.431 10.464 -47.266 1.00 29.08 208 GLN B O 1
ATOM 4848 N N . GLY B 1 209 ? 58.987 11.606 -49.143 1.00 25.58 209 GLY B N 1
ATOM 4849 C CA . GLY B 1 209 ? 58.754 12.913 -48.555 1.00 27.69 209 GLY B CA 1
ATOM 4850 C C . GLY B 1 209 ? 59.882 13.349 -47.628 1.00 30.48 209 GLY B C 1
ATOM 4851 O O . GLY B 1 209 ? 60.921 12.693 -47.511 1.00 28.87 209 GLY B O 1
ATOM 4852 N N . SER B 1 210 ? 59.655 14.482 -46.944 1.00 29.21 210 SER B N 1
ATOM 4853 C CA . SER B 1 210 ? 60.719 15.173 -46.214 1.00 26.03 210 SER B CA 1
ATOM 4854 C C . SER B 1 210 ? 60.931 14.652 -44.796 1.00 31.82 210 SER B C 1
ATOM 4855 O O . SER B 1 210 ? 62.008 14.870 -44.222 1.00 28.90 210 SER B O 1
ATOM 4858 N N . ALA B 1 211 ? 59.939 13.983 -44.220 1.00 28.09 211 ALA B N 1
ATOM 4859 C CA . ALA B 1 211 ? 60.031 13.458 -42.865 1.00 24.77 211 ALA B CA 1
ATOM 4860 C C . ALA B 1 211 ? 59.035 12.326 -42.735 1.00 25.24 211 ALA B C 1
ATOM 4861 O O . ALA B 1 211 ? 58.016 12.292 -43.431 1.00 24.32 211 ALA B O 1
ATOM 4863 N N . THR B 1 212 ? 59.346 11.394 -41.851 1.00 24.73 212 THR B N 1
ATOM 4864 C CA . THR B 1 212 ? 58.384 10.373 -41.469 1.00 28.56 212 THR B CA 1
ATOM 4865 C C . THR B 1 212 ? 57.292 10.985 -40.606 1.00 26.51 212 THR B C 1
ATOM 4866 O O . THR B 1 212 ? 57.577 11.650 -39.608 1.00 28.49 212 THR B O 1
ATOM 4870 N N . THR B 1 213 ? 56.040 10.746 -40.977 1.00 22.86 213 THR B N 1
ATOM 4871 C CA . THR B 1 213 ? 54.911 11.194 -40.179 1.00 22.92 213 THR B CA 1
ATOM 4872 C C . THR B 1 213 ? 54.350 10.047 -39.351 1.00 24.15 213 THR B C 1
ATOM 4873 O O . THR B 1 213 ? 54.505 8.866 -39.674 1.00 26.51 213 THR B O 1
ATOM 4877 N N . VAL B 1 214 ? 53.670 10.425 -38.278 1.00 22.58 214 VAL B N 1
ATOM 4878 C CA . VAL B 1 214 ? 52.944 9.502 -37.420 1.00 24.66 214 VAL B CA 1
ATOM 4879 C C . VAL B 1 214 ? 51.607 10.139 -37.077 1.00 26.17 214 VAL B C 1
ATOM 4880 O O . VAL B 1 214 ? 51.544 11.335 -36.770 1.00 22.93 214 VAL B O 1
ATOM 4884 N N . HIS B 1 215 ? 50.537 9.341 -37.134 1.00 22.48 215 HIS B N 1
ATOM 4885 C CA . HIS B 1 215 ? 49.256 9.670 -36.520 1.00 22.33 215 HIS B CA 1
ATOM 4886 C C . HIS B 1 215 ? 49.058 8.701 -35.364 1.00 23.84 215 HIS B C 1
ATOM 4887 O O . HIS B 1 215 ? 49.153 7.484 -35.562 1.00 28.48 215 HIS B O 1
ATOM 4894 N N . SER B 1 216 ? 48.787 9.232 -34.173 1.00 22.10 216 SER B N 1
ATOM 4895 C CA . SER B 1 216 ? 48.731 8.423 -32.952 1.00 21.42 216 SER B CA 1
ATOM 4896 C C . SER B 1 216 ? 47.339 8.487 -32.343 1.00 24.83 216 SER B C 1
ATOM 4897 O O . SER B 1 216 ? 46.962 9.500 -31.742 1.00 26.80 216 SER B O 1
ATOM 4900 N N . TRP B 1 217 ? 46.579 7.398 -32.476 1.00 26.05 217 TRP B N 1
ATOM 4901 C CA . TRP B 1 217 ? 45.203 7.350 -31.998 1.00 27.20 217 TRP B CA 1
ATOM 4902 C C . TRP B 1 217 ? 45.019 6.098 -31.156 1.00 27.44 217 TRP B C 1
ATOM 4903 O O . TRP B 1 217 ? 45.247 4.984 -31.636 1.00 31.02 217 TRP B O 1
ATOM 4914 N N . VAL B 1 218 ? 44.621 6.288 -29.899 1.00 27.58 218 VAL B N 1
ATOM 4915 C CA . VAL B 1 218 ? 44.548 5.171 -28.959 1.00 31.41 218 VAL B CA 1
ATOM 4916 C C . VAL B 1 218 ? 43.167 4.550 -28.848 1.00 32.87 218 VAL B C 1
ATOM 4917 O O . VAL B 1 218 ? 43.017 3.534 -28.149 1.00 34.32 218 VAL B O 1
ATOM 4921 N N . PHE B 1 219 ? 42.149 5.114 -29.507 1.00 32.70 219 PHE B N 1
ATOM 4922 C CA . PHE B 1 219 ? 40.790 4.648 -29.247 1.00 32.09 219 PHE B CA 1
ATOM 4923 C C . PHE B 1 219 ? 40.459 3.323 -29.928 1.00 34.36 219 PHE B C 1
ATOM 4924 O O . PHE B 1 219 ? 39.563 2.617 -29.450 1.00 37.17 219 PHE B O 1
ATOM 4932 N N . ALA B 1 220 ? 41.167 2.945 -30.993 1.00 34.19 220 ALA B N 1
ATOM 4933 C CA . ALA B 1 220 ? 40.794 1.731 -31.716 1.00 35.13 220 ALA B CA 1
ATOM 4934 C C . ALA B 1 220 ? 41.339 0.466 -31.060 1.00 38.72 220 ALA B C 1
ATOM 4935 O O . ALA B 1 220 ? 40.645 -0.555 -31.013 1.00 33.12 220 ALA B O 1
ATOM 4937 N N . GLN B 1 221 ? 42.580 0.486 -30.575 1.00 36.58 221 GLN B N 1
ATOM 4938 C CA . GLN B 1 221 ? 43.157 -0.756 -30.072 1.00 35.22 221 GLN B CA 1
ATOM 4939 C C . GLN B 1 221 ? 43.775 -0.590 -28.685 1.00 39.18 221 GLN B C 1
ATOM 4940 O O . GLN B 1 221 ? 43.506 -1.390 -27.779 1.00 32.37 221 GLN B O 1
ATOM 4946 N N . VAL B 1 222 ? 44.606 0.441 -28.515 1.00 33.69 222 VAL B N 1
ATOM 4947 C CA . VAL B 1 222 ? 45.343 0.604 -27.262 1.00 33.87 222 VAL B CA 1
ATOM 4948 C C . VAL B 1 222 ? 44.378 0.731 -26.092 1.00 35.60 222 VAL B C 1
ATOM 4949 O O . VAL B 1 222 ? 44.505 0.033 -25.079 1.00 35.08 222 VAL B O 1
ATOM 4953 N N . GLY B 1 223 ? 43.397 1.616 -26.220 1.00 33.33 223 GLY B N 1
ATOM 4954 C CA . GLY B 1 223 ? 42.429 1.847 -25.177 1.00 33.54 223 GLY B CA 1
ATOM 4955 C C . GLY B 1 223 ? 41.583 0.631 -24.847 1.00 37.00 223 GLY B C 1
ATOM 4956 O O . GLY B 1 223 ? 41.392 0.301 -23.673 1.00 37.20 223 GLY B O 1
ATOM 4957 N N . PRO B 1 224 ? 41.022 -0.037 -25.869 1.00 38.61 224 PRO B N 1
ATOM 4958 C CA . PRO B 1 224 ? 40.266 -1.270 -25.587 1.00 40.68 224 PRO B CA 1
ATOM 4959 C C . PRO B 1 224 ? 41.078 -2.330 -24.868 1.00 41.61 224 PRO B C 1
ATOM 4960 O O . PRO B 1 224 ? 40.561 -2.971 -23.946 1.00 42.67 224 PRO B O 1
ATOM 4964 N N . ARG B 1 225 ? 42.342 -2.526 -25.250 1.00 35.99 225 ARG B N 1
ATOM 4965 C CA . ARG B 1 225 ? 43.124 -3.583 -24.622 1.00 42.60 225 ARG B CA 1
ATOM 4966 C C . ARG B 1 225 ? 43.580 -3.190 -23.219 1.00 41.16 225 ARG B C 1
ATOM 4967 O O . ARG B 1 225 ? 43.457 -3.983 -22.278 1.00 40.82 225 ARG B O 1
ATOM 4975 N N . PHE B 1 226 ? 44.075 -1.963 -23.048 1.00 37.89 226 PHE B N 1
ATOM 4976 C CA . PHE B 1 226 ? 44.729 -1.560 -21.806 1.00 37.79 226 PHE B CA 1
ATOM 4977 C C . PHE B 1 226 ? 43.841 -0.756 -20.867 1.00 41.50 226 PHE B C 1
ATOM 4978 O O . PHE B 1 226 ? 44.046 -0.809 -19.646 1.00 39.91 226 PHE B O 1
ATOM 4986 N N . GLY B 1 227 ? 42.883 -0.001 -21.393 1.00 34.23 227 GLY B N 1
ATOM 4987 C CA . GLY B 1 227 ? 41.856 0.606 -20.578 1.00 37.85 227 GLY B CA 1
ATOM 4988 C C . GLY B 1 227 ? 42.203 2.007 -20.102 1.00 39.06 227 GLY B C 1
ATOM 4989 O O . GLY B 1 227 ? 43.351 2.451 -20.144 1.00 37.46 227 GLY B O 1
ATOM 4990 N N . GLU B 1 228 ? 41.165 2.699 -19.637 1.00 38.91 228 GLU B N 1
ATOM 4991 C CA . GLU B 1 228 ? 41.300 4.049 -19.110 1.00 37.77 228 GLU B CA 1
ATOM 4992 C C . GLU B 1 228 ? 42.383 4.111 -18.034 1.00 46.62 228 GLU B C 1
ATOM 4993 O O . GLU B 1 228 ? 42.532 3.189 -17.226 1.00 43.41 228 GLU B O 1
ATOM 4999 N N . GLY B 1 229 ? 43.171 5.191 -18.053 1.00 37.69 229 GLY B N 1
ATOM 5000 C CA . GLY B 1 229 ? 44.196 5.416 -17.049 1.00 38.95 229 GLY B CA 1
ATOM 5001 C C . GLY B 1 229 ? 45.486 4.627 -17.200 1.00 40.81 229 GLY B C 1
ATOM 5002 O O . GLY B 1 229 ? 46.457 4.920 -16.484 1.00 41.68 229 GLY B O 1
ATOM 5003 N N . HIS B 1 230 ? 45.544 3.639 -18.091 1.00 39.35 230 HIS B N 1
ATOM 5004 C CA . HIS B 1 230 ? 46.758 2.851 -18.238 1.00 32.72 230 HIS B CA 1
ATOM 5005 C C . HIS B 1 230 ? 47.861 3.671 -18.913 1.00 37.88 230 HIS B C 1
ATOM 5006 O O . HIS B 1 230 ? 47.581 4.522 -19.764 1.00 34.56 230 HIS B O 1
ATOM 5013 N N . PRO B 1 231 ? 49.127 3.437 -18.538 1.00 34.42 231 PRO B N 1
ATOM 5014 C CA . PRO B 1 231 ? 50.240 4.183 -19.161 1.00 35.01 231 PRO B CA 1
ATOM 5015 C C . PRO B 1 231 ? 50.368 4.013 -20.670 1.00 36.07 231 PRO B C 1
ATOM 5016 O O . PRO B 1 231 ? 50.923 4.902 -21.334 1.00 34.76 231 PRO B O 1
ATOM 5020 N N . ALA B 1 232 ? 49.933 2.881 -21.232 1.00 36.29 232 ALA B N 1
ATOM 5021 C CA . ALA B 1 232 ? 50.038 2.718 -22.678 1.00 39.80 232 ALA B CA 1
ATOM 5022 C C . ALA B 1 232 ? 49.317 3.841 -23.417 1.00 32.46 232 ALA B C 1
ATOM 5023 O O . ALA B 1 232 ? 49.712 4.191 -24.532 1.00 32.41 232 ALA B O 1
ATOM 5025 N N . LEU B 1 233 ? 48.291 4.442 -22.800 1.00 31.09 233 LEU B N 1
ATOM 5026 C CA . LEU B 1 233 ? 47.555 5.525 -23.454 1.00 34.57 233 LEU B CA 1
ATOM 5027 C C . LEU B 1 233 ? 48.455 6.723 -23.750 1.00 36.49 233 LEU B C 1
ATOM 5028 O O . LEU B 1 233 ? 48.295 7.384 -24.784 1.00 30.35 233 LEU B O 1
ATOM 5033 N N . THR B 1 234 ? 49.390 7.034 -22.842 1.00 29.55 234 THR B N 1
ATOM 5034 C CA . THR B 1 234 ? 50.252 8.200 -22.983 1.00 31.43 234 THR B CA 1
ATOM 5035 C C . THR B 1 234 ? 51.606 7.871 -23.613 1.00 30.83 234 THR B C 1
ATOM 5036 O O . THR B 1 234 ? 52.300 8.786 -24.081 1.00 31.28 234 THR B O 1
ATOM 5040 N N . TRP B 1 235 ? 52.002 6.597 -23.632 1.00 25.98 235 TRP B N 1
ATOM 5041 C CA . TRP B 1 235 ? 53.243 6.174 -24.265 1.00 29.43 235 TRP B CA 1
ATOM 5042 C C . TRP B 1 235 ? 53.079 5.853 -25.748 1.00 31.36 235 TRP B C 1
ATOM 5043 O O . TRP B 1 235 ? 54.087 5.705 -26.454 1.00 25.62 235 TRP B O 1
ATOM 5054 N N . PHE B 1 236 ? 51.843 5.760 -26.240 1.00 26.51 236 PHE B N 1
ATOM 5055 C CA . PHE B 1 236 ? 51.639 5.301 -27.613 1.00 29.49 236 PHE B CA 1
ATOM 5056 C C . PHE B 1 236 ? 52.351 6.149 -28.660 1.00 24.95 236 PHE B C 1
ATOM 5057 O O . PHE B 1 236 ? 52.995 5.568 -29.552 1.00 24.40 236 PHE B O 1
ATOM 5065 N N . PRO B 1 237 ? 52.239 7.482 -28.674 1.00 26.38 237 PRO B N 1
ATOM 5066 C CA . PRO B 1 237 ? 52.934 8.230 -29.745 1.00 25.27 237 PRO B CA 1
ATOM 5067 C C . PRO B 1 237 ? 54.446 8.064 -29.695 1.00 27.56 237 PRO B C 1
ATOM 5068 O O . PRO B 1 237 ? 55.091 7.986 -30.742 1.00 24.57 237 PRO B O 1
ATOM 5072 N N . ARG B 1 238 ? 55.040 8.019 -28.500 1.00 26.98 238 ARG B N 1
ATOM 5073 C CA . ARG B 1 238 ? 56.485 7.804 -28.428 1.00 28.50 238 ARG B CA 1
ATOM 5074 C C . ARG B 1 238 ? 56.849 6.441 -29.004 1.00 26.73 238 ARG B C 1
ATOM 5075 O O . ARG B 1 238 ? 57.838 6.304 -29.735 1.00 25.04 238 ARG B O 1
ATOM 5083 N N . TYR B 1 239 ? 56.019 5.430 -28.732 1.00 27.97 239 TYR B N 1
ATOM 5084 C CA . TYR B 1 239 ? 56.249 4.102 -29.294 1.00 28.57 239 TYR B CA 1
ATOM 5085 C C . TYR B 1 239 ? 56.238 4.138 -30.815 1.00 29.27 239 TYR B C 1
ATOM 5086 O O . TYR B 1 239 ? 57.132 3.590 -31.470 1.00 24.74 239 TYR B O 1
ATOM 5095 N N . LEU B 1 240 ? 55.218 4.784 -31.398 1.00 24.69 240 LEU B N 1
ATOM 5096 C CA . LEU B 1 240 ? 55.133 4.881 -32.850 1.00 30.19 240 LEU B CA 1
ATOM 5097 C C . LEU B 1 240 ? 56.356 5.576 -33.434 1.00 25.55 240 LEU B C 1
ATOM 5098 O O . LEU B 1 240 ? 56.882 5.154 -34.471 1.00 26.70 240 LEU B O 1
ATOM 5103 N N . LEU B 1 241 ? 56.825 6.644 -32.783 1.00 26.92 241 LEU B N 1
ATOM 5104 C CA . LEU B 1 241 ? 57.996 7.358 -33.289 1.00 26.50 241 LEU B CA 1
ATOM 5105 C C . LEU B 1 241 ? 59.262 6.509 -33.177 1.00 26.59 241 LEU B C 1
ATOM 5106 O O . LEU B 1 241 ? 60.107 6.517 -34.089 1.00 25.70 241 LEU B O 1
ATOM 5111 N N . GLU B 1 242 ? 59.412 5.753 -32.078 1.00 27.96 242 GLU B N 1
ATOM 5112 C CA . GLU B 1 242 ? 60.555 4.842 -31.995 1.00 30.75 242 GLU B CA 1
ATOM 5113 C C . GLU B 1 242 ? 60.458 3.741 -33.042 1.00 27.57 242 GLU B C 1
ATOM 5114 O O . GLU B 1 242 ? 61.485 3.280 -33.558 1.00 27.66 242 GLU B O 1
ATOM 5120 N N . LEU B 1 243 ? 59.237 3.318 -33.380 1.00 30.64 243 LEU B N 1
ATOM 5121 C CA . LEU B 1 243 ? 59.054 2.367 -34.474 1.00 29.29 243 LEU B CA 1
ATOM 5122 C C . LEU B 1 243 ? 59.467 2.987 -35.802 1.00 26.46 243 LEU B C 1
ATOM 5123 O O . LEU B 1 243 ? 60.173 2.357 -36.605 1.00 31.48 243 LEU B O 1
ATOM 5128 N N . ALA B 1 244 ? 59.037 4.231 -36.052 1.00 28.27 244 ALA B N 1
ATOM 5129 C CA . ALA B 1 244 ? 59.482 4.944 -37.249 1.00 25.94 244 ALA B CA 1
ATOM 5130 C C . ALA B 1 244 ? 61.001 5.041 -37.309 1.00 29.60 244 ALA B C 1
ATOM 5131 O O . ALA B 1 244 ? 61.607 4.872 -38.382 1.00 28.22 244 ALA B O 1
ATOM 5133 N N . ARG B 1 245 ? 61.638 5.334 -36.167 1.00 27.25 245 ARG B N 1
ATOM 5134 C CA . ARG B 1 245 ? 63.095 5.440 -36.154 1.00 29.50 245 ARG B CA 1
ATOM 5135 C C . ARG B 1 245 ? 63.746 4.088 -36.407 1.00 30.86 245 ARG B C 1
ATOM 5136 O O . ARG B 1 245 ? 64.763 4.006 -37.106 1.00 29.07 245 ARG B O 1
ATOM 5144 N N . ALA B 1 246 ? 63.167 3.015 -35.859 1.00 30.75 246 ALA B N 1
ATOM 5145 C CA . ALA B 1 246 ? 63.716 1.682 -36.093 1.00 31.14 246 ALA B CA 1
ATOM 5146 C C . ALA B 1 246 ? 63.692 1.312 -37.567 1.00 34.59 246 ALA B C 1
ATOM 5147 O O . ALA B 1 246 ? 64.619 0.664 -38.066 1.00 30.86 246 ALA B O 1
ATOM 5149 N N . TRP B 1 247 ? 62.630 1.702 -38.285 1.00 30.15 247 TRP B N 1
ATOM 5150 C CA . TRP B 1 247 ? 62.504 1.316 -39.680 1.00 30.78 247 TRP B CA 1
ATOM 5151 C C . TRP B 1 247 ? 63.457 2.076 -40.587 1.00 32.80 247 TRP B C 1
ATOM 5152 O O . TRP B 1 247 ? 63.794 1.582 -41.671 1.00 36.87 247 TRP B O 1
ATOM 5163 N N . SER B 1 248 ? 63.895 3.262 -40.179 1.00 32.02 248 SER B N 1
ATOM 5164 C CA . SER B 1 248 ? 64.743 4.090 -41.026 1.00 34.27 248 SER B CA 1
ATOM 5165 C C . SER B 1 248 ? 66.190 3.608 -41.006 1.00 39.80 248 SER B C 1
ATOM 5166 O O . SER B 1 248 ? 66.723 3.252 -39.950 1.00 40.18 248 SER B O 1
ATOM 5169 N N . HIS B 1 249 ? 66.823 3.618 -42.179 1.00 43.54 249 HIS B N 1
ATOM 5170 C CA . HIS B 1 249 ? 68.258 3.388 -42.319 1.00 44.05 249 HIS B CA 1
ATOM 5171 C C . HIS B 1 249 ? 69.064 4.673 -42.200 1.00 46.20 249 HIS B C 1
ATOM 5172 O O . HIS B 1 249 ? 70.296 4.623 -42.250 1.00 47.60 249 HIS B O 1
ATOM 5179 N N . ASP B 1 250 ? 68.399 5.819 -42.064 1.00 43.61 250 ASP B N 1
ATOM 5180 C CA . ASP B 1 250 ? 69.056 7.117 -42.050 1.00 44.21 250 ASP B CA 1
ATOM 5181 C C . ASP B 1 250 ? 68.927 7.746 -40.670 1.00 46.37 250 ASP B C 1
ATOM 5182 O O . ASP B 1 250 ? 67.808 8.089 -40.244 1.00 42.98 250 ASP B O 1
ATOM 5187 N N . PRO B 1 251 ? 70.034 7.927 -39.942 1.00 49.65 251 PRO B N 1
ATOM 5188 C CA . PRO B 1 251 ? 69.940 8.554 -38.615 1.00 42.61 251 PRO B CA 1
ATOM 5189 C C . PRO B 1 251 ? 69.508 10.005 -38.669 1.00 35.58 251 PRO B C 1
ATOM 5190 O O . PRO B 1 251 ? 69.067 10.538 -37.645 1.00 41.65 251 PRO B O 1
ATOM 5194 N N . GLU B 1 252 ? 69.599 10.651 -39.826 1.00 36.02 252 GLU B N 1
ATOM 5195 C CA . GLU B 1 252 ? 69.207 12.043 -39.989 1.00 41.63 252 GLU B CA 1
ATOM 5196 C C . GLU B 1 252 ? 67.765 12.212 -40.466 1.00 39.42 252 GLU B C 1
ATOM 5197 O O . GLU B 1 252 ? 67.341 13.347 -40.704 1.00 34.33 252 GLU B O 1
ATOM 5203 N N . ARG B 1 253 ? 67.016 11.126 -40.622 1.00 39.24 253 ARG B N 1
ATOM 5204 C CA . ARG B 1 253 ? 65.631 11.218 -41.102 1.00 32.80 253 ARG B CA 1
ATOM 5205 C C . ARG B 1 253 ? 64.762 11.904 -40.050 1.00 27.95 253 ARG B C 1
ATOM 5206 O O . ARG B 1 253 ? 64.634 11.382 -38.934 1.00 28.17 253 ARG B O 1
ATOM 5214 N N . PRO B 1 254 ? 64.167 13.059 -40.350 1.00 28.50 254 PRO B N 1
ATOM 5215 C CA . PRO B 1 254 ? 63.323 13.753 -39.369 1.00 28.92 254 PRO B CA 1
ATOM 5216 C C . PRO B 1 254 ? 61.955 13.087 -39.238 1.00 26.03 254 PRO B C 1
ATOM 5217 O O . PRO B 1 254 ? 61.542 12.262 -40.060 1.00 28.11 254 PRO B O 1
ATOM 5221 N N . LEU B 1 255 ? 61.254 13.459 -38.168 1.00 24.51 255 LEU B N 1
ATOM 5222 C CA . LEU B 1 255 ? 59.954 12.903 -37.827 1.00 27.41 255 LEU B CA 1
ATOM 5223 C C . LEU B 1 255 ? 58.987 14.035 -37.549 1.00 27.31 255 LEU B C 1
ATOM 5224 O O . LEU B 1 255 ? 59.372 15.069 -37.000 1.00 25.75 255 LEU B O 1
ATOM 5229 N N . TRP B 1 256 ? 57.719 13.820 -37.910 1.00 24.70 256 TRP B N 1
ATOM 5230 C CA . TRP B 1 256 ? 56.661 14.766 -37.595 1.00 23.28 256 TRP B CA 1
ATOM 5231 C C . TRP B 1 256 ? 55.490 13.995 -36.999 1.00 24.22 256 TRP B C 1
ATOM 5232 O O . TRP B 1 256 ? 54.903 13.144 -37.671 1.00 24.09 256 TRP B O 1
ATOM 5243 N N . LEU B 1 257 ? 55.171 14.268 -35.734 1.00 22.25 257 LEU B N 1
ATOM 5244 C CA . LEU B 1 257 ? 53.959 13.728 -35.107 1.00 23.87 257 LEU B CA 1
ATOM 5245 C C . LEU B 1 257 ? 52.807 14.607 -35.578 1.00 24.34 257 LEU B C 1
ATOM 5246 O O . LEU B 1 257 ? 52.437 15.601 -34.951 1.00 23.71 257 LEU B O 1
ATOM 5251 N N . GLN B 1 258 ? 52.250 14.232 -36.721 1.00 24.49 258 GLN B N 1
ATOM 5252 C CA . GLN B 1 258 ? 51.295 15.064 -37.438 1.00 18.74 258 GLN B CA 1
ATOM 5253 C C . GLN B 1 258 ? 49.888 15.023 -36.828 1.00 23.37 258 GLN B C 1
ATOM 5254 O O . GLN B 1 258 ? 49.103 15.955 -37.050 1.00 23.08 258 GLN B O 1
ATOM 5260 N N . GLU B 1 259 ? 49.542 13.960 -36.096 1.00 21.20 259 GLU B N 1
ATOM 5261 C CA . GLU B 1 259 ? 48.268 13.881 -35.383 1.00 23.25 259 GLU B CA 1
ATOM 5262 C C . GLU B 1 259 ? 48.463 13.163 -34.061 1.00 22.30 259 GLU B C 1
ATOM 5263 O O . GLU B 1 259 ? 49.016 12.060 -34.030 1.00 25.68 259 GLU B O 1
ATOM 5269 N N . VAL B 1 260 ? 47.963 13.776 -32.986 1.00 23.50 260 VAL B N 1
ATOM 5270 C CA . VAL B 1 260 ? 47.839 13.129 -31.688 1.00 22.65 260 VAL B CA 1
ATOM 5271 C C . VAL B 1 260 ? 46.666 13.788 -30.977 1.00 23.04 260 VAL B C 1
ATOM 5272 O O . VAL B 1 260 ? 46.403 14.980 -31.157 1.00 23.53 260 VAL B O 1
ATOM 5276 N N . GLY B 1 261 ? 45.936 13.007 -30.183 1.00 28.20 261 GLY B N 1
ATOM 5277 C CA . GLY B 1 261 ? 44.796 13.578 -29.494 1.00 24.39 261 GLY B CA 1
ATOM 5278 C C . GLY B 1 261 ? 44.352 12.703 -28.342 1.00 23.53 261 GLY B C 1
ATOM 5279 O O . GLY B 1 261 ? 44.919 11.640 -28.081 1.00 28.75 261 GLY B O 1
ATOM 5280 N N . ALA B 1 262 ? 43.303 13.165 -27.656 1.00 27.08 262 ALA B N 1
ATOM 5281 C CA . ALA B 1 262 ? 42.836 12.562 -26.406 1.00 27.95 262 ALA B CA 1
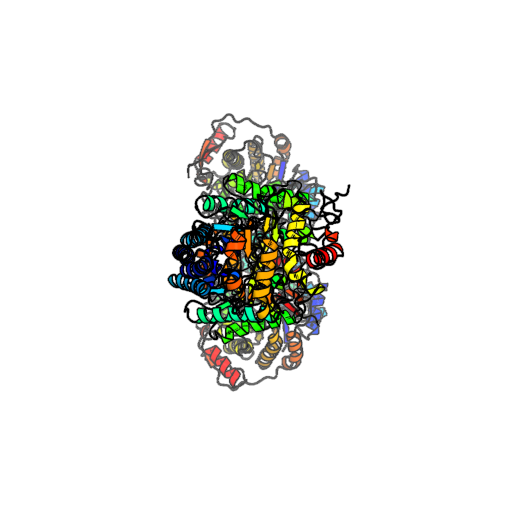ATOM 5282 C C . ALA B 1 262 ? 41.379 12.142 -26.565 1.00 29.51 262 ALA B C 1
ATOM 5283 O O . ALA B 1 262 ? 40.470 12.891 -26.190 1.00 26.51 262 ALA B O 1
ATOM 5285 N N . PRO B 1 263 ? 41.112 10.962 -27.126 1.00 26.57 263 PRO B N 1
ATOM 5286 C CA . PRO B 1 263 ? 39.717 10.553 -27.359 1.00 27.47 263 PRO B CA 1
ATOM 5287 C C . PRO B 1 263 ? 38.996 10.247 -26.051 1.00 30.13 263 PRO B C 1
ATOM 5288 O O . PRO B 1 263 ? 39.503 9.499 -25.206 1.00 31.34 263 PRO B O 1
ATOM 5292 N N . ARG B 1 264 ? 37.801 10.829 -25.900 1.00 30.56 264 ARG B N 1
ATOM 5293 C CA . ARG B 1 264 ? 36.998 10.706 -24.682 1.00 30.58 264 ARG B CA 1
ATOM 5294 C C . ARG B 1 264 ? 36.436 9.313 -24.491 1.00 32.64 264 ARG B C 1
ATOM 5295 O O . ARG B 1 264 ? 35.754 9.072 -23.485 1.00 29.57 264 ARG B O 1
ATOM 5303 N N . THR B 1 265 ? 36.694 8.402 -25.430 1.00 30.70 265 THR B N 1
ATOM 5304 C CA . THR B 1 265 ? 36.396 6.998 -25.193 1.00 34.64 265 THR B CA 1
ATOM 5305 C C . THR B 1 265 ? 37.237 6.455 -24.052 1.00 35.39 265 THR B C 1
ATOM 5306 O O . THR B 1 265 ? 36.795 5.560 -23.326 1.00 32.83 265 THR B O 1
ATOM 5310 N N . HIS B 1 266 ? 38.449 6.980 -23.882 1.00 33.85 266 HIS B N 1
ATOM 5311 C CA . HIS B 1 266 ? 39.359 6.448 -22.881 1.00 34.77 266 HIS B CA 1
ATOM 5312 C C . HIS B 1 266 ? 40.093 7.529 -22.104 1.00 32.18 266 HIS B C 1
ATOM 5313 O O . HIS B 1 266 ? 40.858 7.195 -21.192 1.00 31.58 266 HIS B O 1
ATOM 5320 N N . VAL B 1 267 ? 39.872 8.802 -22.420 1.00 29.28 267 VAL B N 1
ATOM 5321 C CA . VAL B 1 267 ? 40.454 9.927 -21.705 1.00 30.07 267 VAL B CA 1
ATOM 5322 C C . VAL B 1 267 ? 39.333 10.903 -21.376 1.00 32.20 267 VAL B C 1
ATOM 5323 O O . VAL B 1 267 ? 38.967 11.738 -22.218 1.00 33.21 267 VAL B O 1
ATOM 5327 N N . PRO B 1 268 ? 38.748 10.830 -20.181 1.00 33.86 268 PRO B N 1
ATOM 5328 C CA . PRO B 1 268 ? 37.651 11.747 -19.842 1.00 33.40 268 PRO B CA 1
ATOM 5329 C C . PRO B 1 268 ? 38.120 13.196 -19.830 1.00 31.95 268 PRO B C 1
ATOM 5330 O O . PRO B 1 268 ? 39.318 13.483 -19.754 1.00 39.39 268 PRO B O 1
ATOM 5334 N N . ASP B 1 269 ? 37.148 14.116 -19.922 1.00 32.00 269 ASP B N 1
ATOM 5335 C CA . ASP B 1 269 ? 37.456 15.544 -19.857 1.00 34.43 269 ASP B CA 1
ATOM 5336 C C . ASP B 1 269 ? 38.343 15.858 -18.655 1.00 37.45 269 ASP B C 1
ATOM 5337 O O . ASP B 1 269 ? 39.261 16.681 -18.741 1.00 36.17 269 ASP B O 1
ATOM 5342 N N . SER B 1 270 ? 38.098 15.189 -17.528 1.00 38.36 270 SER B N 1
ATOM 5343 C CA . SER B 1 270 ? 38.826 15.498 -16.302 1.00 35.18 270 SER B CA 1
ATOM 5344 C C . SER B 1 270 ? 40.192 14.821 -16.230 1.00 37.55 270 SER B C 1
ATOM 5345 O O . SER B 1 270 ? 40.960 15.119 -15.309 1.00 37.79 270 SER B O 1
ATOM 5348 N N . SER B 1 271 ? 40.529 13.933 -17.172 1.00 36.83 271 SER B N 1
ATOM 5349 C CA . SER B 1 271 ? 41.883 13.396 -17.280 1.00 34.59 271 SER B CA 1
ATOM 5350 C C . SER B 1 271 ? 42.674 14.025 -18.417 1.00 35.44 271 SER B C 1
ATOM 5351 O O . SER B 1 271 ? 43.838 13.654 -18.626 1.00 35.36 271 SER B O 1
ATOM 5354 N N . SER B 1 272 ? 42.074 14.967 -19.145 1.00 33.81 272 SER B N 1
ATOM 5355 C CA . SER B 1 272 ? 42.660 15.441 -20.398 1.00 34.77 272 SER B CA 1
ATOM 5356 C C . SER B 1 272 ? 43.929 16.246 -20.153 1.00 33.15 272 SER B C 1
ATOM 5357 O O . SER B 1 272 ? 44.936 16.063 -20.849 1.00 32.55 272 SER B O 1
ATOM 5360 N N . ALA B 1 273 ? 43.892 17.157 -19.177 1.00 34.27 273 ALA B N 1
ATOM 5361 C CA . ALA B 1 273 ? 45.071 17.959 -18.858 1.00 34.97 273 ALA B CA 1
ATOM 5362 C C . ALA B 1 273 ? 46.250 17.073 -18.475 1.00 36.76 273 ALA B C 1
ATOM 5363 O O . ALA B 1 273 ? 47.363 17.257 -18.977 1.00 32.07 273 ALA B O 1
ATOM 5365 N N . ALA B 1 274 ? 46.022 16.092 -17.597 1.00 34.77 274 ALA B N 1
ATOM 5366 C CA . ALA B 1 274 ? 47.106 15.195 -17.197 1.00 37.62 274 ALA B CA 1
ATOM 5367 C C . ALA B 1 274 ? 47.588 14.339 -18.369 1.00 35.49 274 ALA B C 1
ATOM 5368 O O . ALA B 1 274 ? 48.784 14.044 -18.483 1.00 33.56 274 ALA B O 1
ATOM 5370 N N . PHE B 1 275 ? 46.667 13.921 -19.245 1.00 32.26 275 PHE B N 1
ATOM 5371 C CA . PHE B 1 275 ? 47.056 13.180 -20.442 1.00 28.59 275 PHE B CA 1
ATOM 5372 C C . PHE B 1 275 ? 47.963 14.027 -21.319 1.00 25.44 275 PHE B C 1
ATOM 5373 O O . PHE B 1 275 ? 48.973 13.545 -21.838 1.00 27.50 275 PHE B O 1
ATOM 5381 N N . MET B 1 276 ? 47.601 15.299 -21.501 1.00 27.13 276 MET B N 1
ATOM 5382 C CA . MET B 1 276 ? 48.393 16.196 -22.330 1.00 28.98 276 MET B CA 1
ATOM 5383 C C . MET B 1 276 ? 49.792 16.363 -21.757 1.00 31.89 276 MET B C 1
ATOM 5384 O O . MET B 1 276 ? 50.784 16.313 -22.492 1.00 26.92 276 MET B O 1
ATOM 5389 N N . THR B 1 277 ? 49.887 16.543 -20.439 1.00 30.04 277 THR B N 1
ATOM 5390 C CA . THR B 1 277 ? 51.184 16.736 -19.793 1.00 30.15 277 THR B CA 1
ATOM 5391 C C . THR B 1 277 ? 52.050 15.483 -19.875 1.00 29.31 277 THR B C 1
ATOM 5392 O O . THR B 1 277 ? 53.223 15.554 -20.260 1.00 29.98 277 THR B O 1
ATOM 5396 N N . THR B 1 278 ? 51.492 14.325 -19.512 1.00 29.88 278 THR B N 1
ATOM 5397 C CA . THR B 1 278 ? 52.266 13.084 -19.534 1.00 29.08 278 THR B CA 1
ATOM 5398 C C . THR B 1 278 ? 52.687 12.709 -20.948 1.00 33.07 278 THR B C 1
ATOM 5399 O O . THR B 1 278 ? 53.834 12.288 -21.173 1.00 28.69 278 THR B O 1
ATOM 5403 N N . THR B 1 279 ? 51.763 12.821 -21.910 1.00 30.13 279 THR B N 1
ATOM 5404 C CA . THR B 1 279 ? 52.109 12.505 -23.291 1.00 24.98 279 THR B CA 1
ATOM 5405 C C . THR B 1 279 ? 53.219 13.416 -23.793 1.00 24.95 279 THR B C 1
ATOM 5406 O O . THR B 1 279 ? 54.208 12.945 -24.359 1.00 29.49 279 THR B O 1
ATOM 5410 N N . MET B 1 280 ? 53.069 14.731 -23.587 1.00 25.64 280 MET B N 1
ATOM 5411 C CA . MET B 1 280 ? 54.057 15.685 -24.093 1.00 27.07 280 MET B CA 1
ATOM 5412 C C . MET B 1 280 ? 55.415 15.487 -23.427 1.00 31.86 280 MET B C 1
ATOM 5413 O O . MET B 1 280 ? 56.457 15.565 -24.090 1.00 29.14 280 MET B O 1
ATOM 5418 N N . ALA B 1 281 ? 55.422 15.220 -22.120 1.00 29.38 281 ALA B N 1
ATOM 5419 C CA . ALA B 1 281 ? 56.689 15.010 -21.422 1.00 33.03 281 ALA B CA 1
ATOM 5420 C C . ALA B 1 281 ? 57.442 13.819 -21.994 1.00 31.00 281 ALA B C 1
ATOM 5421 O O . ALA B 1 281 ? 58.674 13.844 -22.095 1.00 33.19 281 ALA B O 1
ATOM 5423 N N . SER B 1 282 ? 56.722 12.782 -22.417 1.00 33.30 282 SER B N 1
ATOM 5424 C CA . SER B 1 282 ? 57.370 11.593 -22.955 1.00 30.84 282 SER B CA 1
ATOM 5425 C C . SER B 1 282 ? 57.827 11.761 -24.402 1.00 29.21 282 SER B C 1
ATOM 5426 O O . SER B 1 282 ? 58.383 10.817 -24.965 1.00 31.21 282 SER B O 1
ATOM 5429 N N . LEU B 1 283 ? 57.603 12.927 -25.016 1.00 27.94 283 LEU B N 1
ATOM 5430 C CA . LEU B 1 283 ? 58.003 13.167 -26.394 1.00 28.90 283 LEU B CA 1
ATOM 5431 C C . LEU B 1 283 ? 59.193 14.108 -26.531 1.00 30.99 283 LEU B C 1
ATOM 5432 O O . LEU B 1 283 ? 59.902 14.044 -27.545 1.00 29.84 283 LEU B O 1
ATOM 5437 N N . THR B 1 284 ? 59.445 14.955 -25.528 1.00 34.64 284 THR B N 1
ATOM 5438 C CA . THR B 1 284 ? 60.437 16.019 -25.668 1.00 34.23 284 THR B CA 1
ATOM 5439 C C . THR B 1 284 ? 61.803 15.490 -26.088 1.00 34.53 284 THR B C 1
ATOM 5440 O O . THR B 1 284 ? 62.510 16.154 -26.854 1.00 36.40 284 THR B O 1
ATOM 5444 N N . SER B 1 285 ? 62.173 14.285 -25.650 1.00 33.74 285 SER B N 1
ATOM 5445 C CA . SER B 1 285 ? 63.518 13.767 -25.892 1.00 33.20 285 SER B CA 1
ATOM 5446 C C . SER B 1 285 ? 63.639 12.951 -27.178 1.00 36.98 285 SER B C 1
ATOM 5447 O O . SER B 1 285 ? 64.711 12.385 -27.436 1.00 37.05 285 SER B O 1
ATOM 5450 N N . THR B 1 286 ? 62.592 12.896 -27.998 1.00 29.85 286 THR B N 1
ATOM 5451 C CA . THR B 1 286 ? 62.588 12.032 -29.175 1.00 25.50 286 THR B CA 1
ATOM 5452 C C . THR B 1 286 ? 63.613 12.523 -30.188 1.00 27.03 286 THR B C 1
ATOM 5453 O O . THR B 1 286 ? 63.492 13.660 -30.668 1.00 30.51 286 THR B O 1
ATOM 5457 N N . PRO B 1 287 ? 64.615 11.717 -30.553 1.00 29.74 287 PRO B N 1
ATOM 5458 C CA . PRO B 1 287 ? 65.596 12.166 -31.553 1.00 27.25 287 PRO B CA 1
ATOM 5459 C C . PRO B 1 287 ? 64.939 12.380 -32.911 1.00 32.45 287 PRO B C 1
ATOM 5460 O O . PRO B 1 287 ? 64.192 11.526 -33.394 1.00 28.44 287 PRO B O 1
ATOM 5464 N N . GLY B 1 288 ? 65.224 13.530 -33.523 1.00 29.37 288 GLY B N 1
ATOM 5465 C CA . GLY B 1 288 ? 64.751 13.847 -34.852 1.00 29.90 288 GLY B CA 1
ATOM 5466 C C . GLY B 1 288 ? 63.351 14.414 -34.946 1.00 32.47 288 GLY B C 1
ATOM 5467 O O . GLY B 1 288 ? 62.913 14.722 -36.059 1.00 29.82 288 GLY B O 1
ATOM 5468 N N . LEU B 1 289 ? 62.636 14.576 -33.826 1.00 30.41 289 LEU B N 1
ATOM 5469 C CA . LEU B 1 289 ? 61.245 15.030 -33.857 1.00 29.19 289 LEU B CA 1
ATOM 5470 C C . LEU B 1 289 ? 61.198 16.540 -34.051 1.00 29.45 289 LEU B C 1
ATOM 5471 O O . LEU B 1 289 ? 61.588 17.297 -33.160 1.00 32.14 289 LEU B O 1
ATOM 5476 N N . GLU B 1 290 ? 60.679 16.976 -35.198 1.00 32.45 290 GLU B N 1
ATOM 5477 C CA . GLU B 1 290 ? 60.679 18.387 -35.572 1.00 30.81 290 GLU B CA 1
ATOM 5478 C C . GLU B 1 290 ? 59.410 19.122 -35.158 1.00 29.77 290 GLU B C 1
ATOM 5479 O O . GLU B 1 290 ? 59.455 20.339 -34.941 1.00 29.51 290 GLU B O 1
ATOM 5485 N N . ALA B 1 291 ? 58.286 18.419 -35.027 1.00 28.03 291 ALA B N 1
ATOM 5486 C CA . ALA B 1 291 ? 57.022 19.096 -34.780 1.00 27.08 291 ALA B CA 1
ATOM 5487 C C . ALA B 1 291 ? 56.033 18.111 -34.185 1.00 23.02 291 ALA B C 1
ATOM 5488 O O . ALA B 1 291 ? 56.098 16.908 -34.451 1.00 24.36 291 ALA B O 1
ATOM 5490 N N . ILE B 1 292 ? 55.128 18.640 -33.370 1.00 25.36 292 ILE B N 1
ATOM 5491 C CA . ILE B 1 292 ? 53.941 17.928 -32.904 1.00 28.01 292 ILE B CA 1
ATOM 5492 C C . ILE B 1 292 ? 52.719 18.754 -33.280 1.00 23.04 292 ILE B C 1
ATOM 5493 O O . ILE B 1 292 ? 52.679 19.964 -33.030 1.00 23.64 292 ILE B O 1
ATOM 5498 N N . THR B 1 293 ? 51.723 18.109 -33.876 1.00 20.35 293 THR B N 1
ATOM 5499 C CA . THR B 1 293 ? 50.503 18.796 -34.295 1.00 23.45 293 THR B CA 1
ATOM 5500 C C . THR B 1 293 ? 49.306 18.115 -33.631 1.00 22.31 293 THR B C 1
ATOM 5501 O O . THR B 1 293 ? 49.008 16.950 -33.921 1.00 25.24 293 THR B O 1
ATOM 5505 N N . TRP B 1 294 ? 48.624 18.838 -32.742 1.00 21.64 294 TRP B N 1
ATOM 5506 C CA . TRP B 1 294 ? 47.476 18.307 -32.013 1.00 22.55 294 TRP B CA 1
ATOM 5507 C C . TRP B 1 294 ? 46.230 18.226 -32.892 1.00 20.94 294 TRP B C 1
ATOM 5508 O O . TRP B 1 294 ? 45.915 19.155 -33.640 1.00 22.94 294 TRP B O 1
ATOM 5519 N N . TRP B 1 295 ? 45.509 17.114 -32.787 1.00 22.79 295 TRP B N 1
ATOM 5520 C CA . TRP B 1 295 ? 44.153 17.012 -33.340 1.00 23.27 295 TRP B CA 1
ATOM 5521 C C . TRP B 1 295 ? 4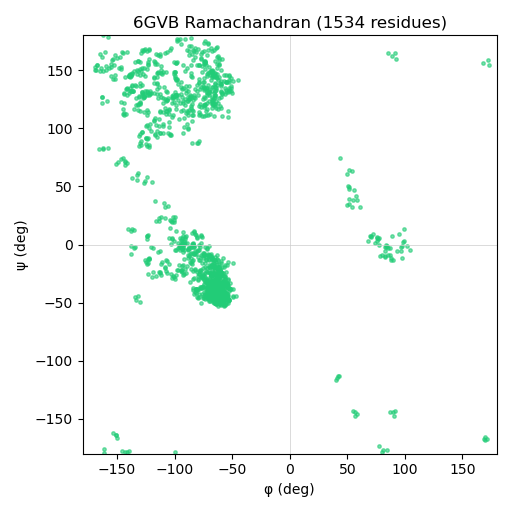3.170 17.162 -32.180 1.00 23.80 295 TRP B C 1
ATOM 5522 O O . TRP B 1 295 ? 43.047 16.254 -31.354 1.00 23.77 295 TRP B O 1
ATOM 5533 N N . CYS B 1 296 ? 42.449 18.284 -32.115 1.00 22.38 296 CYS B N 1
ATOM 5534 C CA . CYS B 1 296 ? 42.356 19.315 -33.138 1.00 23.57 296 CYS B CA 1
ATOM 5535 C C . CYS B 1 296 ? 42.209 20.668 -32.456 1.00 23.90 296 CYS B C 1
ATOM 5536 O O . CYS B 1 296 ? 42.199 20.754 -31.229 1.00 26.65 296 CYS B O 1
ATOM 5539 N N . SER B 1 297 ? 42.061 21.734 -33.244 1.00 24.10 297 SER B N 1
ATOM 5540 C CA . SER B 1 297 ? 42.034 23.062 -32.646 1.00 25.29 297 SER B CA 1
ATOM 5541 C C . SER B 1 297 ? 40.721 23.318 -31.904 1.00 30.75 297 SER B C 1
ATOM 5542 O O . SER B 1 297 ? 40.736 23.823 -30.775 1.00 28.22 297 SER B O 1
ATOM 5545 N N . HIS B 1 298 ? 39.583 22.954 -32.504 1.00 25.58 298 HIS B N 1
ATOM 5546 C CA . HIS B 1 298 ? 38.271 23.345 -31.991 1.00 25.29 298 HIS B CA 1
ATOM 5547 C C . HIS B 1 298 ? 37.287 22.181 -32.031 1.00 29.10 298 HIS B C 1
ATOM 5548 O O . HIS B 1 298 ? 37.218 21.446 -33.021 1.00 28.95 298 HIS B O 1
ATOM 5555 N N . ASP B 1 299 ? 36.508 22.037 -30.952 1.00 27.16 299 ASP B N 1
ATOM 5556 C CA . ASP B 1 299 ? 35.451 21.032 -30.896 1.00 28.82 299 ASP B CA 1
ATOM 5557 C C . ASP B 1 299 ? 34.533 21.158 -32.103 1.00 22.78 299 ASP B C 1
ATOM 5558 O O . ASP B 1 299 ? 34.221 22.266 -32.539 1.00 28.37 299 ASP B O 1
ATOM 5563 N N . VAL B 1 300 ? 34.086 20.012 -32.629 1.00 25.23 300 VAL B N 1
ATOM 5564 C CA . VAL B 1 300 ? 33.092 20.001 -33.704 1.00 23.47 300 VAL B CA 1
ATOM 5565 C C . VAL B 1 300 ? 31.726 20.362 -33.132 1.00 26.50 300 VAL B C 1
ATOM 5566 O O . VAL B 1 300 ? 31.325 19.852 -32.079 1.00 26.29 300 VAL B O 1
ATOM 5570 N N . SER B 1 301 ? 31.015 21.261 -33.811 1.00 27.96 301 SER B N 1
ATOM 5571 C CA . SER B 1 301 ? 29.679 21.664 -33.379 1.00 34.52 301 SER B CA 1
ATOM 5572 C C . SER B 1 301 ? 28.723 20.476 -33.332 1.00 33.42 301 SER B C 1
ATOM 5573 O O . SER B 1 301 ? 28.612 19.707 -34.294 1.00 29.69 301 SER B O 1
ATOM 5576 N N . ARG B 1 302 ? 28.012 20.341 -32.209 1.00 33.12 302 ARG B N 1
ATOM 5577 C CA . ARG B 1 302 ? 27.016 19.287 -32.067 1.00 32.21 302 ARG B CA 1
ATOM 5578 C C . ARG B 1 302 ? 25.803 19.502 -32.964 1.00 27.99 302 ARG B C 1
ATOM 5579 O O . ARG B 1 302 ? 24.966 18.599 -33.070 1.00 31.55 302 ARG B O 1
ATOM 5587 N N . ASP B 1 303 ? 25.680 20.671 -33.595 1.00 26.42 303 ASP B N 1
ATOM 5588 C CA . ASP B 1 303 ? 24.675 20.842 -34.634 1.00 33.70 303 ASP B CA 1
ATOM 5589 C C . ASP B 1 303 ? 24.977 19.994 -35.861 1.00 33.48 303 ASP B C 1
ATOM 5590 O O . ASP B 1 303 ? 24.073 19.752 -36.668 1.00 28.32 303 ASP B O 1
ATOM 5595 N N . LEU B 1 304 ? 26.217 19.531 -36.015 1.00 29.77 304 LEU B N 1
ATOM 5596 C CA . LEU B 1 304 ? 26.566 18.612 -37.094 1.00 28.61 304 LEU B CA 1
ATOM 5597 C C . LEU B 1 304 ? 26.381 17.185 -36.596 1.00 26.68 304 LEU B C 1
ATOM 5598 O O . LEU B 1 304 ? 26.848 16.832 -35.509 1.00 30.19 304 LEU B O 1
ATOM 5603 N N . LEU B 1 305 ? 25.679 16.375 -37.383 1.00 27.34 305 LEU B N 1
ATOM 5604 C CA . LEU B 1 305 ? 25.195 15.065 -36.976 1.00 22.91 305 LEU B CA 1
ATOM 5605 C C . LEU B 1 305 ? 26.050 13.942 -37.554 1.00 28.74 305 LEU B C 1
ATOM 5606 O O . LEU B 1 305 ? 26.896 14.149 -38.429 1.00 27.36 305 LEU B O 1
ATOM 5611 N N . ASP B 1 306 ? 25.803 12.732 -37.052 1.00 25.53 306 ASP B N 1
ATOM 5612 C CA . ASP B 1 306 ? 26.307 11.456 -37.557 1.00 26.85 306 ASP B CA 1
ATOM 5613 C C . ASP B 1 306 ? 27.826 11.232 -37.402 1.00 28.01 306 ASP B C 1
ATOM 5614 O O . ASP B 1 306 ? 28.309 10.184 -37.837 1.00 24.66 306 ASP B O 1
ATOM 5619 N N . PHE B 1 307 ? 28.584 12.142 -36.780 1.00 28.38 307 PHE B N 1
ATOM 5620 C CA . PHE B 1 307 ? 29.968 11.808 -36.430 1.00 30.28 307 PHE B CA 1
ATOM 5621 C C . PHE B 1 307 ? 29.998 10.678 -35.398 1.00 32.12 307 PHE B C 1
ATOM 5622 O O . PHE B 1 307 ? 29.120 10.608 -34.530 1.00 30.86 307 PHE B O 1
ATOM 5630 N N . PRO B 1 308 ? 31.013 9.807 -35.442 1.00 27.95 308 PRO B N 1
ATOM 5631 C CA . PRO B 1 308 ? 31.355 9.017 -34.252 1.00 31.61 308 PRO B CA 1
ATOM 5632 C C . PRO B 1 308 ? 31.535 9.960 -33.075 1.00 31.41 308 PRO B C 1
ATOM 5633 O O . PRO B 1 308 ? 32.152 11.019 -33.202 1.00 24.07 308 PRO B O 1
ATOM 5637 N N . GLU B 1 309 ? 30.958 9.596 -31.929 1.00 29.21 309 GLU B N 1
ATOM 5638 C CA . GLU B 1 309 ? 30.778 10.602 -30.892 1.00 27.67 309 GLU B CA 1
ATOM 5639 C C . GLU B 1 309 ? 32.110 11.135 -30.378 1.00 27.08 309 GLU B C 1
ATOM 5640 O O . GLU B 1 309 ? 32.195 12.297 -29.959 1.00 29.00 309 GLU B O 1
ATOM 5646 N N . LEU B 1 310 ? 33.163 10.326 -30.435 1.00 28.03 310 LEU B N 1
ATOM 5647 C CA . LEU B 1 310 ? 34.455 10.797 -29.947 1.00 29.32 310 LEU B CA 1
ATOM 5648 C C . LEU B 1 310 ? 34.981 11.986 -30.756 1.00 29.41 310 LEU B C 1
ATOM 5649 O O . LEU B 1 310 ? 35.752 12.797 -30.223 1.00 30.25 310 LEU B O 1
ATOM 5654 N N . GLU B 1 311 ? 34.565 12.131 -32.026 1.00 30.95 311 GLU B N 1
ATOM 5655 C CA . GLU B 1 311 ? 35.129 13.195 -32.856 1.00 21.82 311 GLU B CA 1
ATOM 5656 C C . GLU B 1 311 ? 34.764 14.579 -32.346 1.00 26.42 311 GLU B C 1
ATOM 5657 O O . GLU B 1 311 ? 35.485 15.536 -32.638 1.00 28.59 311 GLU B O 1
ATOM 5663 N N . TYR B 1 312 ? 33.659 14.708 -31.599 1.00 24.64 312 TYR B N 1
ATOM 5664 C CA . TYR B 1 312 ? 33.144 16.031 -31.255 1.00 25.21 312 TYR B CA 1
ATOM 5665 C C . TYR B 1 312 ? 34.016 16.752 -30.228 1.00 30.92 312 TYR B C 1
ATOM 5666 O O . TYR B 1 312 ? 34.052 17.987 -30.215 1.00 33.37 312 TYR B O 1
ATOM 5675 N N . SER B 1 313 ? 34.694 16.020 -29.344 1.00 29.33 313 SER B N 1
ATOM 5676 C CA . SER B 1 313 ? 35.320 16.626 -28.173 1.00 28.00 313 SER B CA 1
ATOM 5677 C C . SER B 1 313 ? 36.850 16.591 -28.218 1.00 29.22 313 SER B C 1
ATOM 5678 O O . SER B 1 313 ? 37.496 16.682 -27.169 1.00 30.26 313 SER B O 1
ATOM 5681 N N . LEU B 1 314 ? 37.444 16.491 -29.416 1.00 25.12 314 LEU B N 1
ATOM 5682 C CA . LEU B 1 314 ? 38.899 16.438 -29.583 1.00 27.48 314 LEU B CA 1
ATOM 5683 C C . LEU B 1 314 ? 39.575 17.808 -29.587 1.00 23.56 314 LEU B C 1
ATOM 5684 O O . LEU B 1 314 ? 40.809 17.870 -29.683 1.00 27.00 314 LEU B O 1
ATOM 5689 N N . GLY B 1 315 ? 38.824 18.901 -29.476 1.00 27.19 315 GLY B N 1
ATOM 5690 C CA . GLY B 1 315 ? 39.425 20.216 -29.581 1.00 26.64 315 GLY B CA 1
ATOM 5691 C C . GLY B 1 315 ? 40.247 20.609 -28.361 1.00 32.38 315 GLY B C 1
ATOM 5692 O O . GLY B 1 315 ? 40.082 20.089 -27.248 1.00 31.81 315 GLY B O 1
ATOM 5693 N N . LEU B 1 316 ? 41.185 21.536 -28.603 1.00 26.61 316 LEU B N 1
ATOM 5694 C CA . LEU B 1 316 ? 41.829 22.293 -27.530 1.00 33.10 316 LEU B CA 1
ATOM 5695 C C . LEU B 1 316 ? 40.933 23.425 -27.038 1.00 32.28 316 LEU B C 1
ATOM 5696 O O . LEU B 1 316 ? 41.082 23.889 -25.896 1.00 33.23 316 LEU B O 1
ATOM 5701 N N . PHE B 1 317 ? 40.028 23.898 -27.898 1.00 30.77 317 PHE B N 1
ATOM 5702 C CA . PHE B 1 317 ? 39.006 24.872 -27.555 1.00 30.95 317 PHE B CA 1
ATOM 5703 C C . PHE B 1 317 ? 37.627 24.234 -27.677 1.00 36.29 317 PHE B C 1
ATOM 5704 O O . PHE B 1 317 ? 37.408 23.345 -28.509 1.00 26.09 317 PHE B O 1
ATOM 5712 N N . THR B 1 318 ? 36.695 24.682 -26.835 1.00 30.39 318 THR B N 1
ATOM 5713 C CA . THR B 1 318 ? 35.308 24.335 -27.080 1.00 30.19 318 THR B CA 1
ATOM 5714 C C . THR B 1 318 ? 34.845 24.983 -28.374 1.00 30.82 318 THR B C 1
ATOM 5715 O O . THR B 1 318 ? 35.497 25.882 -28.925 1.00 31.60 318 THR B O 1
ATOM 5719 N N . ASN B 1 319 ? 33.676 24.546 -28.851 1.00 30.47 319 ASN B N 1
ATOM 5720 C CA . ASN B 1 319 ? 33.183 25.109 -30.099 1.00 28.27 319 ASN B CA 1
ATOM 5721 C C . ASN B 1 319 ? 32.950 26.609 -29.964 1.00 35.09 319 ASN B C 1
ATOM 5722 O O . ASN B 1 319 ? 33.170 27.361 -30.922 1.00 31.50 319 ASN B O 1
ATOM 5727 N N . ASP B 1 320 ? 32.551 27.067 -28.767 1.00 36.88 320 ASP B N 1
ATOM 5728 C CA . ASP B 1 320 ? 32.354 28.487 -28.490 1.00 36.94 320 ASP B CA 1
ATOM 5729 C C . ASP B 1 320 ? 33.661 29.254 -28.320 1.00 39.32 320 ASP B C 1
ATOM 5730 O O . ASP B 1 320 ? 33.622 30.483 -28.202 1.00 41.33 320 ASP B O 1
ATOM 5735 N N . GLY B 1 321 ? 34.805 28.574 -28.293 1.00 39.18 321 GLY B N 1
ATOM 5736 C CA . GLY B 1 321 ? 36.098 29.233 -28.278 1.00 37.38 321 GLY B CA 1
ATOM 5737 C C . GLY B 1 321 ? 36.761 29.340 -26.918 1.00 40.26 321 GLY B C 1
ATOM 5738 O O . GLY B 1 321 ? 37.730 30.095 -26.780 1.00 39.27 321 GLY B O 1
ATOM 5739 N N . LYS B 1 322 ? 36.272 28.611 -25.913 1.00 36.91 322 LYS B N 1
ATOM 5740 C CA . LYS B 1 322 ? 36.836 28.641 -24.564 1.00 42.47 322 LYS B CA 1
ATOM 5741 C C . LYS B 1 322 ? 37.980 27.640 -24.462 1.00 36.00 322 LYS B C 1
ATOM 5742 O O . LYS B 1 322 ? 37.806 26.474 -24.832 1.00 35.69 322 LYS B O 1
ATOM 5748 N N . PRO B 1 323 ? 39.154 28.050 -23.982 1.00 35.55 323 PRO B N 1
ATOM 5749 C CA . PRO B 1 323 ? 40.264 27.094 -23.828 1.00 36.62 323 PRO B CA 1
ATOM 5750 C C . PRO B 1 323 ? 39.923 26.012 -22.811 1.00 39.71 323 PRO B C 1
ATOM 5751 O O . PRO B 1 323 ? 39.433 26.296 -21.716 1.00 38.47 323 PRO B O 1
ATOM 5755 N N . LYS B 1 324 ? 40.185 24.767 -23.182 1.00 32.61 324 LYS B N 1
ATOM 5756 C CA . LYS B 1 324 ? 39.917 23.629 -22.322 1.00 35.43 324 LYS B CA 1
ATOM 5757 C C . LYS B 1 324 ? 41.109 23.367 -21.408 1.00 36.80 324 LYS B C 1
ATOM 5758 O O . LYS B 1 324 ? 42.200 23.889 -21.639 1.00 35.58 324 LYS B O 1
ATOM 5764 N N . PRO B 1 325 ? 40.926 22.595 -20.330 1.00 36.53 325 PRO B N 1
ATOM 5765 C CA . PRO B 1 325 ? 42.058 22.347 -19.415 1.00 39.14 325 PRO B CA 1
ATOM 5766 C C . PRO B 1 325 ? 43.330 21.852 -20.093 1.00 38.11 325 PRO B C 1
ATOM 5767 O O . PRO B 1 325 ? 44.433 22.247 -19.687 1.00 35.89 325 PRO B O 1
ATOM 5771 N N . GLU B 1 326 ? 43.221 20.998 -21.111 1.00 33.34 326 GLU B N 1
ATOM 5772 C CA . GLU B 1 326 ? 44.437 20.508 -21.752 1.00 33.30 326 GLU B CA 1
ATOM 5773 C C . GLU B 1 326 ? 45.108 21.576 -22.604 1.00 30.95 326 GLU B C 1
ATOM 5774 O O . GLU B 1 326 ? 46.316 21.480 -22.845 1.00 33.24 326 GLU B O 1
ATOM 5780 N N . ALA B 1 327 ? 44.361 22.589 -23.046 1.00 30.07 327 ALA B N 1
ATOM 5781 C CA . ALA B 1 327 ? 44.961 23.711 -23.758 1.00 32.56 327 ALA B CA 1
ATOM 5782 C C . ALA B 1 327 ? 45.949 24.452 -22.872 1.00 36.14 327 ALA B C 1
ATOM 5783 O O . ALA B 1 327 ? 47.053 24.803 -23.305 1.00 28.78 327 ALA B O 1
ATOM 5785 N N . LEU B 1 328 ? 45.556 24.717 -21.625 1.00 33.21 328 LEU B N 1
ATOM 5786 C CA . LEU B 1 328 ? 46.454 25.392 -20.695 1.00 35.11 328 LEU B CA 1
ATOM 5787 C C . LEU B 1 328 ? 47.611 24.494 -20.303 1.00 34.70 328 LEU B C 1
ATOM 5788 O O . LEU B 1 328 ? 48.738 24.974 -20.140 1.00 37.48 328 LEU B O 1
ATOM 5793 N N . ALA B 1 329 ? 47.365 23.189 -20.182 1.00 29.84 329 ALA B N 1
ATOM 5794 C CA . ALA B 1 329 ? 48.461 22.273 -19.903 1.00 34.26 329 ALA B CA 1
ATOM 5795 C C . ALA B 1 329 ? 49.478 22.276 -21.038 1.00 34.82 329 ALA B C 1
ATOM 5796 O O . ALA B 1 329 ? 50.686 22.180 -20.795 1.00 38.02 329 ALA B O 1
ATOM 5798 N N . LEU B 1 330 ? 49.004 22.391 -22.287 1.00 34.09 330 LEU B N 1
ATOM 5799 C CA . LEU B 1 330 ? 49.915 22.455 -23.429 1.00 33.96 330 LEU B CA 1
ATOM 5800 C C . LEU B 1 330 ? 50.727 23.745 -23.424 1.00 30.87 330 LEU B C 1
ATOM 5801 O O . LEU B 1 330 ? 51.941 23.712 -23.654 1.00 35.46 330 LEU B O 1
ATOM 5806 N N . SER B 1 331 ? 50.079 24.890 -23.180 1.00 34.58 331 SER B N 1
ATOM 5807 C CA . SER B 1 331 ? 50.822 26.148 -23.083 1.00 36.69 331 SER B CA 1
ATOM 5808 C C . SER B 1 331 ? 51.968 26.048 -22.083 1.00 40.71 331 SER B C 1
ATOM 5809 O O . SER B 1 331 ? 53.063 26.564 -22.334 1.00 39.89 331 SER B O 1
ATOM 5812 N N . ASP B 1 332 ? 51.732 25.379 -20.945 1.00 39.42 332 ASP B N 1
ATOM 5813 C CA . ASP B 1 332 ? 52.760 25.244 -19.911 1.00 36.67 332 ASP B CA 1
ATOM 5814 C C . ASP B 1 332 ? 53.927 24.376 -20.369 1.00 41.05 332 ASP B C 1
ATOM 5815 O O . ASP B 1 332 ? 55.055 24.569 -19.904 1.00 44.55 332 ASP B O 1
ATOM 5820 N N . MET B 1 333 ? 53.677 23.409 -21.253 1.00 37.28 333 MET B N 1
ATOM 5821 C CA . MET B 1 333 ? 54.716 22.530 -21.780 1.00 35.53 333 MET B CA 1
ATOM 5822 C C . MET B 1 333 ? 55.548 23.166 -22.894 1.00 35.82 333 MET B C 1
ATOM 5823 O O . MET B 1 333 ? 56.565 22.580 -23.282 1.00 35.54 333 MET B O 1
ATOM 5828 N N . LEU B 1 334 ? 55.142 24.323 -23.429 1.00 32.85 334 LEU B N 1
ATOM 5829 C CA . LEU B 1 334 ? 55.796 24.850 -24.627 1.00 32.49 334 LEU B CA 1
ATOM 5830 C C . LEU B 1 334 ? 57.281 25.149 -24.425 1.00 39.79 334 LEU B C 1
ATOM 5831 O O . LEU B 1 334 ? 58.073 24.855 -25.345 1.00 32.78 334 LEU B O 1
ATOM 5836 N N . PRO B 1 335 ? 57.726 25.714 -23.292 1.00 36.49 335 PRO B N 1
ATOM 5837 C CA . PRO B 1 335 ? 59.182 25.849 -23.083 1.00 36.32 335 PRO B CA 1
ATOM 5838 C C . PRO B 1 335 ? 59.933 24.532 -23.151 1.00 33.74 335 PRO B C 1
ATOM 5839 O O . PRO B 1 335 ? 60.967 24.454 -23.823 1.00 39.26 335 PRO B O 1
ATOM 5843 N N . ASP B 1 336 ? 59.453 23.487 -22.471 1.00 32.40 336 ASP B N 1
ATOM 5844 C CA . ASP B 1 336 ? 60.142 22.200 -22.544 1.00 33.12 336 ASP B CA 1
ATOM 5845 C C . ASP B 1 336 ? 60.099 21.630 -23.959 1.00 36.16 336 ASP B C 1
ATOM 5846 O O . ASP B 1 336 ? 61.065 21.002 -24.419 1.00 30.64 336 ASP B O 1
ATOM 5851 N N . LEU B 1 337 ? 58.987 21.838 -24.673 1.00 32.55 337 LEU B N 1
ATOM 5852 C CA . LEU B 1 337 ? 58.898 21.320 -26.035 1.00 32.08 337 LEU B CA 1
ATOM 5853 C C . LEU B 1 337 ? 59.796 22.099 -26.990 1.00 31.19 337 LEU B C 1
ATOM 5854 O O . LEU B 1 337 ? 60.459 21.502 -27.845 1.00 31.90 337 LEU B O 1
ATOM 5859 N N . HIS B 1 338 ? 59.821 23.428 -26.882 1.00 32.97 338 HIS B N 1
ATOM 5860 C CA . HIS B 1 338 ? 60.654 24.203 -27.797 1.00 36.38 338 HIS B CA 1
ATOM 5861 C C . HIS B 1 338 ? 62.127 23.850 -27.622 1.00 32.44 338 HIS B C 1
ATOM 5862 O O . HIS B 1 338 ? 62.877 23.773 -28.600 1.00 35.53 338 HIS B O 1
ATOM 5869 N N . ASN B 1 339 ? 62.551 23.607 -26.382 1.00 38.70 339 ASN B N 1
ATOM 5870 C CA . ASN B 1 339 ? 63.965 23.361 -26.123 1.00 42.39 339 ASN B CA 1
ATOM 5871 C C . ASN B 1 339 ? 64.359 21.924 -26.450 1.00 46.54 339 ASN B C 1
ATOM 5872 O O . ASN B 1 339 ? 65.438 21.694 -27.009 1.00 52.75 339 ASN B O 1
ATOM 5877 N N . ALA B 1 340 ? 63.498 20.955 -26.144 1.00 36.30 340 ALA B N 1
ATOM 5878 C CA . ALA B 1 340 ? 63.667 19.574 -26.605 1.00 42.85 340 ALA B CA 1
ATOM 5879 C C . ALA B 1 340 ? 65.042 19.020 -26.230 1.00 46.06 340 ALA B C 1
ATOM 5880 O O . ALA B 1 340 ? 65.873 18.692 -27.077 1.00 47.70 340 ALA B O 1
ATOM 5882 N N . GLN B 1 341 ? 65.263 18.932 -24.933 1.00 50.88 341 GLN B N 1
ATOM 5883 C CA . GLN B 1 341 ? 66.469 18.379 -24.335 1.00 59.55 341 GLN B CA 1
ATOM 5884 C C . GLN B 1 341 ? 66.721 16.980 -24.883 1.00 56.91 341 GLN B C 1
ATOM 5885 O O . GLN B 1 341 ? 65.966 16.046 -24.571 1.00 53.66 341 GLN B O 1
ATOM 5891 N N . PRO B 1 342 ? 67.756 16.792 -25.702 1.00 59.19 342 PRO B N 1
ATOM 5892 C CA . PRO B 1 342 ? 68.063 15.440 -26.178 1.00 59.83 342 PRO B CA 1
ATOM 5893 C C . PRO B 1 342 ? 68.430 14.524 -25.023 1.00 63.70 342 PRO B C 1
ATOM 5894 O O . PRO B 1 342 ? 68.999 14.946 -24.011 1.00 61.50 342 PRO B O 1
ATOM 5898 N N . GLN B 1 343 ? 68.062 13.260 -25.170 1.00 60.68 343 GLN B N 1
ATOM 5899 C CA . GLN B 1 343 ? 68.559 12.220 -24.293 1.00 59.34 343 GLN B CA 1
ATOM 5900 C C . GLN B 1 343 ? 69.073 11.099 -25.181 1.00 64.41 343 GLN B C 1
ATOM 5901 O O . GLN B 1 343 ? 68.339 10.586 -26.034 1.00 58.30 343 GLN B O 1
ATOM 5907 N N . HIS B 1 344 ? 70.345 10.760 -25.011 1.00 65.10 344 HIS B N 1
ATOM 5908 C CA . HIS B 1 344 ? 70.996 9.749 -25.832 1.00 58.24 344 HIS B CA 1
ATOM 5909 C C . HIS B 1 344 ? 70.728 8.384 -25.212 1.00 49.98 344 HIS B C 1
ATOM 5910 O O . HIS B 1 344 ? 71.100 8.136 -24.060 1.00 50.99 344 HIS B O 1
ATOM 5917 N N . GLN B 1 345 ? 70.062 7.516 -25.966 1.00 45.17 345 GLN B N 1
ATOM 5918 C CA . GLN B 1 345 ? 69.561 6.250 -25.444 1.00 43.48 345 GLN B CA 1
ATOM 5919 C C . GLN B 1 345 ? 70.652 5.190 -25.524 1.00 40.15 345 GLN B C 1
ATOM 5920 O O . GLN B 1 345 ? 71.117 4.852 -26.617 1.00 42.70 345 GLN B O 1
ATOM 5926 N N . LEU B 1 346 ? 71.062 4.671 -24.365 1.00 38.07 346 LEU B N 1
ATOM 5927 C CA . LEU B 1 346 ? 72.060 3.613 -24.282 1.00 39.45 346 LEU B CA 1
ATOM 5928 C C . LEU B 1 346 ? 71.437 2.289 -23.868 1.00 46.45 346 LEU B C 1
ATOM 5929 O O . LEU B 1 346 ? 72.069 1.479 -23.184 1.00 39.40 346 LEU B O 1
ATOM 5934 N N . ASP B 1 347 ? 70.195 2.064 -24.274 1.00 41.45 347 ASP B N 1
ATOM 5935 C CA . ASP B 1 347 ? 69.464 0.879 -23.877 1.00 40.50 347 ASP B CA 1
ATOM 5936 C C . ASP B 1 347 ? 69.787 -0.268 -24.837 1.00 40.08 347 ASP B C 1
ATOM 5937 O O . ASP B 1 347 ? 70.548 -0.119 -25.799 1.00 41.02 347 ASP B O 1
ATOM 5942 N N . GLU B 1 348 ? 69.219 -1.442 -24.558 1.00 43.38 348 GLU B N 1
ATOM 5943 C CA . GLU B 1 348 ? 69.279 -2.570 -25.478 1.00 45.74 348 GLU B CA 1
ATOM 5944 C C . GLU B 1 348 ? 67.994 -2.569 -26.300 1.00 42.37 348 GLU B C 1
ATOM 5945 O O . GLU B 1 348 ? 66.923 -2.870 -25.748 1.00 44.40 348 GLU B O 1
ATOM 5951 N N . PRO B 1 349 ? 68.037 -2.222 -27.586 1.00 45.25 349 PRO B N 1
ATOM 5952 C CA . PRO B 1 349 ? 66.788 -2.026 -28.333 1.00 39.36 349 PRO B CA 1
ATOM 5953 C C . PRO B 1 349 ? 65.985 -3.314 -28.430 1.00 44.05 349 PRO B C 1
ATOM 5954 O O . PRO B 1 349 ? 66.532 -4.392 -28.677 1.00 46.20 349 PRO B O 1
ATOM 5958 N N . LEU B 1 350 ? 64.669 -3.189 -28.237 1.00 38.92 350 LEU B N 1
ATOM 5959 C CA . LEU B 1 350 ? 63.768 -4.320 -28.417 1.00 42.02 350 LEU B CA 1
ATOM 5960 C C . LEU B 1 350 ? 63.684 -4.667 -29.898 1.00 39.20 350 LEU B C 1
ATOM 5961 O O . LEU B 1 350 ? 63.366 -3.811 -30.734 1.00 39.81 350 LEU B O 1
ATOM 5966 N N . GLU B 1 351 ? 63.992 -5.913 -30.228 1.00 39.81 351 GLU B N 1
ATOM 5967 C CA . GLU B 1 351 ? 64.102 -6.309 -31.618 1.00 40.57 351 GLU B CA 1
ATOM 5968 C C . GLU B 1 351 ? 62.777 -6.853 -32.131 1.00 45.57 351 GLU B C 1
ATOM 5969 O O . GLU B 1 351 ? 61.933 -7.334 -31.366 1.00 42.82 351 GLU B O 1
ATOM 5975 N N . PHE B 1 352 ? 62.602 -6.743 -33.443 1.00 43.02 352 PHE B N 1
ATOM 5976 C CA . PHE B 1 352 ? 61.513 -7.372 -34.167 1.00 43.71 352 PHE B CA 1
ATOM 5977 C C . PHE B 1 352 ? 61.993 -7.598 -35.591 1.00 40.32 352 PHE B C 1
ATOM 5978 O O . PHE B 1 352 ? 62.895 -6.908 -36.074 1.00 43.31 352 PHE B O 1
ATOM 5986 N N . SER B 1 353 ? 61.401 -8.583 -36.255 1.00 47.66 353 SER B N 1
ATOM 5987 C CA . SER B 1 353 ? 61.711 -8.875 -37.646 1.00 42.86 353 SER B CA 1
ATOM 5988 C C . SER B 1 353 ? 60.483 -8.614 -38.510 1.00 40.02 353 SER B C 1
ATOM 5989 O O . SER B 1 353 ? 59.351 -8.920 -38.116 1.00 39.89 353 SER B O 1
ATOM 5992 N N . ALA B 1 354 ? 60.719 -8.027 -39.675 1.00 45.46 354 ALA B N 1
ATOM 5993 C CA . ALA B 1 354 ? 59.664 -7.671 -40.611 1.00 42.96 354 ALA B CA 1
ATOM 5994 C C . ALA B 1 354 ? 60.339 -7.317 -41.922 1.00 39.74 354 ALA B C 1
ATOM 5995 O O . ALA B 1 354 ? 61.503 -6.913 -41.944 1.00 40.91 354 ALA B O 1
ATOM 5997 N N . ASN B 1 355 ? 59.598 -7.480 -43.015 1.00 43.64 355 ASN B N 1
ATOM 5998 C CA . ASN B 1 355 ? 60.170 -7.433 -44.351 1.00 36.28 355 ASN B CA 1
ATOM 5999 C C . ASN B 1 355 ? 60.231 -6.007 -44.888 1.00 40.63 355 ASN B C 1
ATOM 6000 O O . ASN B 1 355 ? 59.213 -5.309 -44.936 1.00 36.40 355 ASN B O 1
ATOM 6005 N N . TRP B 1 356 ? 61.424 -5.597 -45.325 1.00 39.29 356 TRP B N 1
ATOM 6006 C CA . TRP B 1 356 ? 61.633 -4.241 -45.832 1.00 39.25 356 TRP B CA 1
ATOM 6007 C C . TRP B 1 356 ? 60.859 -3.996 -47.127 1.00 42.46 356 TRP B C 1
ATOM 6008 O O . TRP B 1 356 ? 60.123 -3.009 -47.241 1.00 40.04 356 TRP B O 1
ATOM 6019 N N . ASP B 1 357 ? 60.995 -4.895 -48.108 1.00 42.58 357 ASP B N 1
ATOM 6020 C CA . ASP B 1 357 ? 60.387 -4.663 -49.417 1.00 41.43 357 ASP B CA 1
ATOM 6021 C C . ASP B 1 357 ? 58.862 -4.719 -49.358 1.00 39.52 357 ASP B C 1
ATOM 6022 O O . ASP B 1 357 ? 58.183 -3.933 -50.028 1.00 39.65 357 ASP B O 1
ATOM 6027 N N . THR B 1 358 ? 58.302 -5.628 -48.558 1.00 36.85 358 THR B N 1
ATOM 6028 C CA . THR B 1 358 ? 56.873 -5.908 -48.597 1.00 35.76 358 THR B CA 1
ATOM 6029 C C . THR B 1 358 ? 56.103 -5.475 -47.358 1.00 43.29 358 THR B C 1
ATOM 6030 O O . THR B 1 358 ? 54.869 -5.394 -47.417 1.00 37.69 358 THR B O 1
ATOM 6034 N N . GLY B 1 359 ? 56.786 -5.211 -46.241 1.00 38.16 359 GLY B N 1
ATOM 6035 C CA . GLY B 1 359 ? 56.103 -4.924 -44.995 1.00 37.55 359 GLY B CA 1
ATOM 6036 C C . GLY B 1 359 ? 55.531 -6.132 -44.295 1.00 33.71 359 GLY B C 1
ATOM 6037 O O . GLY B 1 359 ? 54.849 -5.972 -43.280 1.00 35.94 359 GLY B O 1
ATOM 6038 N N . ALA B 1 360 ? 55.772 -7.335 -44.811 1.00 35.84 360 ALA B N 1
ATOM 6039 C CA . ALA B 1 360 ? 55.255 -8.540 -44.177 1.00 37.92 360 ALA B CA 1
ATOM 6040 C C . ALA B 1 360 ? 55.853 -8.710 -42.786 1.00 39.68 360 ALA B C 1
ATOM 6041 O O . ALA B 1 360 ? 57.023 -8.398 -42.553 1.00 38.87 360 ALA B O 1
ATOM 6043 N N . GLY B 1 361 ? 55.040 -9.210 -41.860 1.00 42.92 361 GLY B N 1
ATOM 6044 C CA . GLY B 1 361 ? 55.471 -9.413 -40.492 1.00 43.63 361 GLY B CA 1
ATOM 6045 C C . GLY B 1 361 ? 55.408 -8.186 -39.612 1.00 45.78 361 GLY B C 1
ATOM 6046 O O . GLY B 1 361 ? 55.717 -8.283 -38.417 1.00 41.00 361 GLY B O 1
ATOM 6047 N N . ARG B 1 362 ? 55.007 -7.035 -40.158 1.00 42.78 362 ARG B N 1
ATOM 6048 C CA . ARG B 1 362 ? 54.934 -5.821 -39.359 1.00 37.00 362 ARG B CA 1
ATOM 6049 C C . ARG B 1 362 ? 53.874 -5.909 -38.271 1.00 38.39 362 ARG B C 1
ATOM 6050 O O . ARG B 1 362 ? 53.903 -5.101 -37.336 1.00 35.90 362 ARG B O 1
ATOM 6058 N N . SER B 1 363 ? 52.946 -6.871 -38.352 1.00 37.06 363 SER B N 1
ATOM 6059 C CA . SER B 1 363 ? 51.913 -6.975 -37.326 1.00 38.96 363 SER B CA 1
ATOM 6060 C C . SER B 1 363 ? 52.469 -7.380 -35.969 1.00 32.15 363 SER B C 1
ATOM 6061 O O . SER B 1 363 ? 51.742 -7.278 -34.976 1.00 36.93 363 SER B O 1
ATOM 6064 N N . VAL B 1 364 ? 53.730 -7.824 -35.905 1.00 37.84 364 VAL B N 1
ATOM 6065 C CA . VAL B 1 364 ? 54.370 -8.116 -34.624 1.00 37.21 364 VAL B CA 1
ATOM 6066 C C . VAL B 1 364 ? 54.419 -6.880 -33.732 1.00 40.42 364 VAL B C 1
ATOM 6067 O O . VAL B 1 364 ? 54.470 -7.007 -32.502 1.00 39.78 364 VAL B O 1
ATOM 6071 N N . CYS B 1 365 ? 54.358 -5.682 -34.318 1.00 38.47 365 CYS B N 1
ATOM 6072 C CA . CYS B 1 365 ? 54.422 -4.434 -33.568 1.00 34.54 365 CYS B CA 1
ATOM 6073 C C . CYS B 1 365 ? 53.064 -3.943 -33.099 1.00 36.80 365 CYS B C 1
ATOM 6074 O O . CYS B 1 365 ? 53.004 -2.946 -32.367 1.00 36.91 365 CYS B O 1
ATOM 6077 N N . SER B 1 366 ? 51.984 -4.618 -33.480 1.00 34.46 366 SER B N 1
ATOM 6078 C CA . SER B 1 366 ? 50.634 -4.181 -33.160 1.00 33.13 366 SER B CA 1
ATOM 6079 C C . SER B 1 366 ? 50.440 -3.926 -31.666 1.00 38.90 366 SER B C 1
ATOM 6080 O O . SER B 1 366 ? 51.021 -4.623 -30.824 1.00 36.44 366 SER B O 1
ATOM 6083 N N . PRO B 1 367 ? 49.619 -2.938 -31.302 1.00 38.87 367 PRO B N 1
ATOM 6084 C CA . PRO B 1 367 ? 49.271 -2.749 -29.884 1.00 37.94 367 PRO B CA 1
ATOM 6085 C C . PRO B 1 367 ? 48.627 -3.968 -29.243 1.00 37.97 367 PRO B C 1
ATOM 6086 O O . PRO B 1 367 ? 48.477 -3.978 -28.018 1.00 35.54 367 PRO B O 1
ATOM 6090 N N . MET B 1 368 ? 48.215 -4.972 -30.023 1.00 41.58 368 MET B N 1
ATOM 6091 C CA . MET B 1 368 ? 47.598 -6.172 -29.473 1.00 43.67 368 MET B CA 1
ATOM 6092 C C . MET B 1 368 ? 48.613 -7.253 -29.115 1.00 43.62 368 MET B C 1
ATOM 6093 O O . MET B 1 368 ? 48.234 -8.244 -28.476 1.00 42.31 368 MET B O 1
ATOM 6098 N N . GLY B 1 369 ? 49.883 -7.085 -29.501 1.00 44.82 369 GLY B N 1
ATOM 6099 C CA . GLY B 1 369 ? 50.896 -8.102 -29.319 1.00 40.06 369 GLY B CA 1
ATOM 6100 C C . GLY B 1 369 ? 51.810 -7.878 -28.112 1.00 42.73 369 GLY B C 1
ATOM 6101 O O . GLY B 1 369 ? 51.681 -6.923 -27.343 1.00 35.22 369 GLY B O 1
ATOM 6102 N N . ASP B 1 370 ? 52.766 -8.807 -27.977 1.00 41.43 370 ASP B N 1
ATOM 6103 C CA . ASP B 1 370 ? 53.668 -8.827 -26.821 1.00 47.70 370 ASP B CA 1
ATOM 6104 C C . ASP B 1 370 ? 54.652 -7.667 -26.853 1.00 43.82 370 ASP B C 1
ATOM 6105 O O . ASP B 1 370 ? 55.000 -7.106 -25.801 1.00 41.23 370 ASP B O 1
ATOM 6110 N N . LEU B 1 371 ? 55.143 -7.332 -28.050 1.00 41.12 371 LEU B N 1
ATOM 6111 C CA . LEU B 1 371 ? 56.203 -6.340 -28.183 1.00 41.46 371 LEU B CA 1
ATOM 6112 C C . LEU B 1 371 ? 55.775 -4.993 -27.618 1.00 42.79 371 LEU B C 1
ATOM 6113 O O . LEU B 1 371 ? 56.519 -4.367 -26.855 1.00 38.12 371 LEU B O 1
ATOM 6118 N N . PHE B 1 372 ? 54.571 -4.532 -27.967 1.00 37.91 372 PHE B N 1
ATOM 6119 C CA . PHE B 1 372 ? 54.122 -3.245 -27.447 1.00 31.29 372 PHE B CA 1
ATOM 6120 C C . PHE B 1 372 ? 53.886 -3.296 -25.936 1.00 40.21 372 PHE B C 1
ATOM 6121 O O . PHE B 1 372 ? 54.252 -2.358 -25.219 1.00 34.82 372 PHE B O 1
ATOM 6129 N N . ALA B 1 373 ? 53.264 -4.367 -25.431 1.00 37.30 373 ALA B N 1
ATOM 6130 C CA . ALA B 1 373 ? 53.070 -4.490 -23.988 1.00 40.44 373 ALA B CA 1
ATOM 6131 C C . ALA B 1 373 ? 54.411 -4.480 -23.253 1.00 38.53 373 ALA B C 1
ATOM 6132 O O . ALA B 1 373 ? 54.551 -3.845 -22.197 1.00 33.80 373 ALA B O 1
ATOM 6134 N N . GLN B 1 374 ? 55.412 -5.154 -23.821 1.00 35.86 374 GLN B N 1
ATOM 6135 C CA . GLN B 1 374 ? 56.748 -5.192 -23.233 1.00 39.44 374 GLN B CA 1
ATOM 6136 C C . GLN B 1 374 ? 57.433 -3.828 -23.307 1.00 40.87 374 GLN B C 1
ATOM 6137 O O . GLN B 1 374 ? 58.120 -3.418 -22.361 1.00 37.22 374 GLN B O 1
ATOM 6143 N N . TRP B 1 375 ? 57.264 -3.119 -24.429 1.00 35.79 375 TRP B N 1
ATOM 6144 C CA . TRP B 1 375 ? 57.792 -1.763 -24.576 1.00 33.56 375 TRP B CA 1
ATOM 6145 C C . TRP B 1 375 ? 57.229 -0.837 -23.505 1.00 32.90 375 TRP B C 1
ATOM 6146 O O . TRP B 1 375 ? 57.972 -0.095 -22.852 1.00 32.15 375 TRP B O 1
ATOM 6157 N N . VAL B 1 376 ? 55.903 -0.852 -23.332 1.00 30.07 376 VAL B N 1
ATOM 6158 C CA . VAL B 1 376 ? 55.253 0.006 -22.347 1.00 30.78 376 VAL B CA 1
ATOM 6159 C C . VAL B 1 376 ? 55.709 -0.357 -20.944 1.00 37.93 376 VAL B C 1
ATOM 6160 O O . VAL B 1 376 ? 55.921 0.516 -20.091 1.00 32.84 376 VAL B O 1
ATOM 6164 N N . ASP B 1 377 ? 55.852 -1.654 -20.678 1.00 38.55 377 ASP B N 1
ATOM 6165 C CA . ASP B 1 377 ? 56.257 -2.092 -19.350 1.00 34.35 377 ASP B CA 1
ATOM 6166 C C . ASP B 1 377 ? 57.642 -1.567 -19.001 1.00 38.04 377 ASP B C 1
ATOM 6167 O O . ASP B 1 377 ? 57.876 -1.098 -17.878 1.00 37.45 377 ASP B O 1
ATOM 6172 N N . GLN B 1 378 ? 58.567 -1.625 -19.961 1.00 36.20 378 GLN B N 1
ATOM 6173 C CA . GLN B 1 378 ? 59.924 -1.147 -19.727 1.00 36.48 378 GLN B CA 1
ATOM 6174 C C . GLN B 1 378 ? 59.971 0.377 -19.634 1.00 37.85 378 GLN B C 1
ATOM 6175 O O . GLN B 1 378 ? 60.698 0.934 -18.802 1.00 34.89 378 GLN B O 1
ATOM 6181 N N . ALA B 1 379 ? 59.208 1.071 -20.484 1.00 36.71 379 ALA B N 1
ATOM 6182 C CA . ALA B 1 379 ? 59.170 2.527 -20.416 1.00 35.31 379 ALA B CA 1
ATOM 6183 C C . ALA B 1 379 ? 58.655 3.000 -19.065 1.00 36.70 379 ALA B C 1
ATOM 6184 O O . ALA B 1 379 ? 59.155 3.989 -18.507 1.00 32.84 379 ALA B O 1
ATOM 6186 N N . GLU B 1 380 ? 57.660 2.303 -18.516 1.00 33.97 380 GLU B N 1
ATOM 6187 C CA . GLU B 1 380 ? 57.125 2.696 -17.220 1.00 35.57 380 GLU B CA 1
ATOM 6188 C C . GLU B 1 380 ? 58.119 2.414 -16.110 1.00 36.11 380 GLU B C 1
ATOM 6189 O O . GLU B 1 380 ? 58.323 3.258 -15.231 1.00 40.39 380 GLU B O 1
ATOM 6195 N N . GLN B 1 381 ? 58.756 1.239 -16.142 1.00 38.29 381 GLN B N 1
ATOM 6196 C CA . GLN B 1 381 ? 59.636 0.854 -15.041 1.00 41.37 381 GLN B CA 1
ATOM 6197 C C . GLN B 1 381 ? 60.918 1.676 -15.032 1.00 37.58 381 GLN B C 1
ATOM 6198 O O . GLN B 1 381 ? 61.425 2.029 -13.960 1.00 37.21 381 GLN B O 1
ATOM 6204 N N . THR B 1 382 ? 61.457 1.996 -16.208 1.00 37.79 382 THR B N 1
ATOM 6205 C CA . THR B 1 382 ? 62.667 2.807 -16.289 1.00 34.83 382 THR B CA 1
ATOM 6206 C C . THR B 1 382 ? 62.387 4.303 -16.363 1.00 41.50 382 THR B C 1
ATOM 6207 O O . THR B 1 382 ? 63.262 5.102 -15.993 1.00 33.12 382 THR B O 1
ATOM 6211 N N . GLY B 1 383 ? 61.204 4.702 -16.830 1.00 35.64 383 GLY B N 1
ATOM 6212 C CA . GLY B 1 383 ? 60.958 6.099 -17.121 1.00 32.36 383 GLY B CA 1
ATOM 6213 C C . GLY B 1 383 ? 61.603 6.594 -18.395 1.00 33.74 383 GLY B C 1
ATOM 6214 O O . GLY B 1 383 ? 61.547 7.795 -18.676 1.00 37.78 383 GLY B O 1
ATOM 6215 N N . ARG B 1 384 ? 62.220 5.707 -19.170 1.00 36.18 384 ARG B N 1
ATOM 6216 C CA . ARG B 1 384 ? 62.917 6.071 -20.396 1.00 32.61 384 ARG B CA 1
ATOM 6217 C C . ARG B 1 384 ? 62.301 5.310 -21.560 1.00 34.60 384 ARG B C 1
ATOM 6218 O O . ARG B 1 384 ? 62.107 4.092 -21.485 1.00 35.54 384 ARG B O 1
ATOM 6226 N N . ALA B 1 385 ? 62.013 6.019 -22.631 1.00 34.56 385 ALA B N 1
ATOM 6227 C CA . ALA B 1 385 ? 61.476 5.377 -23.819 1.00 34.73 385 ALA B CA 1
ATOM 6228 C C . ALA B 1 385 ? 62.474 4.363 -24.381 1.00 31.91 385 ALA B C 1
ATOM 6229 O O . ALA B 1 385 ? 63.604 4.738 -24.708 1.00 29.05 385 ALA B O 1
ATOM 6231 N N . PRO B 1 386 ? 62.113 3.089 -24.502 1.00 31.16 386 PRO B N 1
ATOM 6232 C CA . PRO B 1 386 ? 63.003 2.140 -25.183 1.00 32.25 386 PRO B CA 1
ATOM 6233 C C . PRO B 1 386 ? 63.107 2.393 -26.678 1.00 38.77 386 PRO B C 1
ATOM 6234 O O . PRO B 1 386 ? 62.145 2.786 -27.348 1.00 34.44 386 PRO B O 1
ATOM 6238 N N . ARG B 1 387 ? 64.290 2.124 -27.209 1.00 33.33 387 ARG B N 1
ATOM 6239 C CA . ARG B 1 387 ? 64.433 2.056 -28.648 1.00 35.22 387 ARG B CA 1
ATOM 6240 C C . ARG B 1 387 ? 63.878 0.730 -29.160 1.00 41.50 387 ARG B C 1
ATOM 6241 O O . ARG B 1 387 ? 63.716 -0.239 -28.409 1.00 30.62 387 ARG B O 1
ATOM 6249 N N . LEU B 1 388 ? 63.568 0.709 -30.457 1.00 37.56 388 LEU B N 1
ATOM 6250 C CA . LEU B 1 388 ? 63.215 -0.496 -31.191 1.00 34.31 388 LEU B CA 1
ATOM 6251 C C . LEU B 1 388 ? 64.262 -0.718 -32.268 1.00 30.81 388 LEU B C 1
ATOM 6252 O O . LEU B 1 388 ? 64.955 0.217 -32.680 1.00 38.58 388 LEU B O 1
ATOM 6257 N N . ALA B 1 389 ? 64.389 -1.966 -32.716 1.00 36.65 389 ALA B N 1
ATOM 6258 C CA . ALA B 1 389 ? 65.394 -2.307 -33.719 1.00 38.64 389 ALA B CA 1
ATOM 6259 C C . ALA B 1 389 ? 64.833 -3.328 -34.693 1.00 40.95 389 ALA B C 1
ATOM 6260 O O . ALA B 1 389 ? 64.223 -4.318 -34.280 1.00 40.87 389 ALA B O 1
ATOM 6262 N N . LEU B 1 390 ? 65.043 -3.080 -35.981 1.00 39.67 390 LEU B N 1
ATOM 6263 C CA . LEU B 1 390 ? 64.599 -3.975 -37.042 1.00 46.23 390 LEU B CA 1
ATOM 6264 C C . LEU B 1 390 ? 65.753 -4.904 -37.402 1.00 50.75 390 LEU B C 1
ATOM 6265 O O . LEU B 1 390 ? 66.783 -4.446 -37.906 1.00 54.58 390 LEU B O 1
ATOM 6270 N N . ARG B 1 391 ? 65.583 -6.206 -37.149 1.00 55.45 391 ARG B N 1
ATOM 6271 C CA . ARG B 1 391 ? 66.628 -7.180 -37.469 1.00 61.44 391 ARG B CA 1
ATOM 6272 C C . ARG B 1 391 ? 66.996 -7.100 -38.949 1.00 62.00 391 ARG B C 1
ATOM 6273 O O . ARG B 1 391 ? 66.098 -7.052 -39.805 1.00 64.97 391 ARG B O 1
ATOM 6281 N N . PRO B 1 392 ? 68.301 -7.101 -39.299 1.00 72.50 392 PRO B N 1
ATOM 6282 C CA . PRO B 1 392 ? 68.773 -6.916 -40.679 1.00 69.22 392 PRO B CA 1
ATOM 6283 C C . PRO B 1 392 ? 68.874 -8.218 -41.471 1.00 69.21 392 PRO B C 1
ATOM 6284 O O . PRO B 1 392 ? 68.390 -8.252 -42.604 1.00 75.67 392 PRO B O 1
ATOM 6288 N N . MET C 1 1 ? 19.306 -8.241 -17.919 1.00 41.89 1 MET C N 1
ATOM 6289 C CA . MET C 1 1 ? 18.202 -7.462 -17.364 1.00 38.81 1 MET C CA 1
ATOM 6290 C C . MET C 1 1 ? 17.003 -8.369 -17.138 1.00 34.19 1 MET C C 1
ATOM 6291 O O . MET C 1 1 ? 16.694 -9.189 -17.996 1.00 37.49 1 MET C O 1
ATOM 6296 N N . LYS C 1 2 ? 16.332 -8.253 -15.984 1.00 32.19 2 LYS C N 1
ATOM 6297 C CA . LYS C 1 2 ? 15.148 -9.058 -15.723 1.00 31.49 2 LYS C CA 1
ATOM 6298 C C . LYS C 1 2 ? 13.910 -8.377 -16.298 1.00 31.68 2 LYS C C 1
ATOM 6299 O O . LYS C 1 2 ? 13.800 -7.149 -16.297 1.00 34.16 2 LYS C O 1
ATOM 6305 N N . ILE C 1 3 ? 12.975 -9.184 -16.787 1.00 27.78 3 ILE C N 1
ATOM 6306 C CA . ILE C 1 3 ? 11.727 -8.689 -17.355 1.00 32.92 3 ILE C CA 1
ATOM 6307 C C . ILE C 1 3 ? 10.573 -9.412 -16.671 1.00 30.75 3 ILE C C 1
ATOM 6308 O O . ILE C 1 3 ? 10.564 -10.644 -16.597 1.00 30.84 3 ILE C O 1
ATOM 6313 N N . GLY C 1 4 ? 9.598 -8.651 -16.179 1.00 29.38 4 GLY C N 1
ATOM 6314 C CA . GLY C 1 4 ? 8.452 -9.265 -15.538 1.00 27.91 4 GLY C CA 1
ATOM 6315 C C . GLY C 1 4 ? 7.193 -8.426 -15.608 1.00 28.78 4 GLY C C 1
ATOM 6316 O O . GLY C 1 4 ? 7.101 -7.507 -16.425 1.00 26.27 4 GLY C O 1
ATOM 6317 N N . ALA C 1 5 ? 6.217 -8.727 -14.749 1.00 29.92 5 ALA C N 1
ATOM 6318 C CA . ALA C 1 5 ? 4.919 -8.075 -14.815 1.00 26.62 5 ALA C CA 1
ATOM 6319 C C . ALA C 1 5 ? 4.390 -7.765 -13.422 1.00 27.76 5 ALA C C 1
ATOM 6320 O O . ALA C 1 5 ? 4.602 -8.520 -12.469 1.00 26.35 5 ALA C O 1
ATOM 6322 N N . ASN C 1 6 ? 3.700 -6.640 -13.327 1.00 25.01 6 ASN C N 1
ATOM 6323 C CA . ASN C 1 6 ? 2.855 -6.356 -12.180 1.00 23.10 6 ASN C CA 1
ATOM 6324 C C . ASN C 1 6 ? 1.615 -7.244 -12.248 1.00 27.25 6 ASN C C 1
ATOM 6325 O O . ASN C 1 6 ? 0.868 -7.200 -13.230 1.00 27.47 6 ASN C O 1
ATOM 6330 N N . TYR C 1 7 ? 1.397 -8.055 -11.212 1.00 24.87 7 TYR C N 1
ATOM 6331 C CA . TYR C 1 7 ? 0.362 -9.083 -11.262 1.00 26.92 7 TYR C CA 1
ATOM 6332 C C . TYR C 1 7 ? -0.994 -8.497 -10.872 1.00 27.44 7 TYR C C 1
ATOM 6333 O O . TYR C 1 7 ? -1.221 -8.155 -9.708 1.00 26.78 7 TYR C O 1
ATOM 6342 N N . THR C 1 8 ? -1.901 -8.410 -11.843 1.00 25.77 8 THR C N 1
ATOM 6343 C CA . THR C 1 8 ? -3.289 -8.023 -11.618 1.00 26.03 8 THR C CA 1
ATOM 6344 C C . THR C 1 8 ? -4.149 -9.262 -11.851 1.00 28.90 8 THR C C 1
ATOM 6345 O O . THR C 1 8 ? -4.356 -9.655 -13.009 1.00 25.64 8 THR C O 1
ATOM 6349 N N . PRO C 1 9 ? -4.623 -9.945 -10.807 1.00 29.55 9 PRO C N 1
ATOM 6350 C CA . PRO C 1 9 ? -5.351 -11.207 -11.023 1.00 29.83 9 PRO C CA 1
ATOM 6351 C C . PRO C 1 9 ? -6.493 -11.053 -12.017 1.00 29.32 9 PRO C C 1
ATOM 6352 O O . PRO C 1 9 ? -7.297 -10.126 -11.927 1.00 29.66 9 PRO C O 1
ATOM 6356 N N . SER C 1 10 ? -6.563 -11.972 -12.985 1.00 28.72 10 SER C N 1
ATOM 6357 C CA . SER C 1 10 ? -7.609 -11.858 -13.993 1.00 26.94 10 SER C CA 1
ATOM 6358 C C . SER C 1 10 ? -8.988 -12.129 -13.398 1.00 27.73 10 SER C C 1
ATOM 6359 O O . SER C 1 10 ? -9.953 -11.445 -13.743 1.00 31.02 10 SER C O 1
ATOM 6362 N N . GLN C 1 11 ? -9.105 -13.107 -12.493 1.00 28.42 11 GLN C N 1
ATOM 6363 C CA . GLN C 1 11 ? -10.392 -13.439 -11.878 1.00 35.13 11 GLN C CA 1
ATOM 6364 C C . GLN C 1 11 ? -10.538 -12.637 -10.583 1.00 33.32 11 GLN C C 1
ATOM 6365 O O . GLN C 1 11 ? -9.956 -12.988 -9.556 1.00 39.45 11 GLN C O 1
ATOM 6371 N N . GLY C 1 12 ? -11.311 -11.554 -10.634 1.00 29.46 12 GLY C N 1
ATOM 6372 C CA . GLY C 1 12 ? -11.585 -10.763 -9.451 1.00 30.07 12 GLY C CA 1
ATOM 6373 C C . GLY C 1 12 ? -10.668 -9.583 -9.202 1.00 27.74 12 GLY C C 1
ATOM 6374 O O . GLY C 1 12 ? -10.926 -8.816 -8.260 1.00 24.76 12 GLY C O 1
ATOM 6375 N N . TRP C 1 13 ? -9.619 -9.407 -9.999 1.00 29.11 13 TRP C N 1
ATOM 6376 C CA . TRP C 1 13 ? -8.627 -8.316 -9.780 1.00 28.49 13 TRP C CA 1
ATOM 6377 C C . TRP C 1 13 ? -8.100 -8.457 -8.345 1.00 29.53 13 TRP C C 1
ATOM 6378 O O . TRP C 1 13 ? -7.919 -9.579 -7.848 1.00 25.61 13 TRP C O 1
ATOM 6389 N N . PHE C 1 14 ? -7.841 -7.364 -7.633 1.00 25.02 14 PHE C N 1
ATOM 6390 C CA . PHE C 1 14 ? -7.310 -7.528 -6.292 1.00 24.98 14 PHE C CA 1
ATOM 6391 C C . PHE C 1 14 ? -8.377 -7.968 -5.299 1.00 24.25 14 PHE C C 1
ATOM 6392 O O . PHE C 1 14 ? -8.031 -8.420 -4.202 1.00 27.38 14 PHE C O 1
ATOM 6400 N N . HIS C 1 15 ? -9.654 -7.915 -5.685 1.00 24.46 15 HIS C N 1
ATOM 6401 C CA . HIS C 1 15 ? -10.691 -8.461 -4.818 1.00 27.84 15 HIS C CA 1
ATOM 6402 C C . HIS C 1 15 ? -10.625 -9.981 -4.752 1.00 31.17 15 HIS C C 1
ATOM 6403 O O . HIS C 1 15 ? -11.240 -10.583 -3.858 1.00 33.26 15 HIS C O 1
ATOM 6410 N N . SER C 1 16 ? -9.859 -10.601 -5.655 1.00 26.25 16 SER C N 1
ATOM 6411 C CA . SER C 1 16 ? -9.615 -12.035 -5.583 1.00 31.92 16 SER C CA 1
ATOM 6412 C C . SER C 1 16 ? -9.069 -12.467 -4.225 1.00 31.54 16 SER C C 1
ATOM 6413 O O . SER C 1 16 ? -9.314 -13.603 -3.799 1.00 31.74 16 SER C O 1
ATOM 6416 N N . TRP C 1 17 ? -8.328 -11.588 -3.529 1.00 27.73 17 TRP C N 1
ATOM 6417 C CA . TRP C 1 17 ? -7.785 -11.950 -2.220 1.00 27.57 17 TRP C CA 1
ATOM 6418 C C . TRP C 1 17 ? -8.883 -12.396 -1.250 1.00 28.51 17 TRP C C 1
ATOM 6419 O O . TRP C 1 17 ? -8.608 -13.159 -0.316 1.00 28.93 17 TRP C O 1
ATOM 6430 N N . LEU C 1 18 ? -10.118 -11.917 -1.442 1.00 30.68 18 LEU C N 1
ATOM 6431 C CA . LEU C 1 18 ? -11.225 -12.274 -0.551 1.00 34.91 18 LEU C CA 1
ATOM 6432 C C . LEU C 1 18 ? -11.737 -13.685 -0.808 1.00 37.52 18 LEU C C 1
ATOM 6433 O O . LEU C 1 18 ? -12.338 -14.300 0.086 1.00 35.28 18 LEU C O 1
ATOM 6438 N N . ASP C 1 19 ? -11.540 -14.192 -2.027 1.00 29.54 19 ASP C N 1
ATOM 6439 C CA . ASP C 1 19 ? -12.060 -15.481 -2.456 1.00 35.37 19 ASP C CA 1
ATOM 6440 C C . ASP C 1 19 ? -10.962 -16.205 -3.231 1.00 34.01 19 ASP C C 1
ATOM 6441 O O . ASP C 1 19 ? -11.130 -16.569 -4.392 1.00 37.65 19 ASP C O 1
ATOM 6446 N N . LEU C 1 20 ? -9.813 -16.398 -2.592 1.00 37.41 20 LEU C N 1
ATOM 6447 C CA . LEU C 1 20 ? -8.609 -16.783 -3.323 1.00 33.84 20 LEU C CA 1
ATOM 6448 C C . LEU C 1 20 ? -8.756 -18.185 -3.909 1.00 41.87 20 LEU C C 1
ATOM 6449 O O . LEU C 1 20 ? -8.977 -19.156 -3.179 1.00 45.70 20 LEU C O 1
ATOM 6454 N N . ASP C 1 21 ? -8.621 -18.278 -5.229 1.00 39.19 21 ASP C N 1
ATOM 6455 C CA . ASP C 1 21 ? -8.675 -19.529 -5.983 1.00 41.97 21 ASP C CA 1
ATOM 6456 C C . ASP C 1 21 ? -7.275 -19.753 -6.546 1.00 40.52 21 ASP C C 1
ATOM 6457 O O . ASP C 1 21 ? -6.926 -19.204 -7.594 1.00 43.13 21 ASP C O 1
ATOM 6462 N N . ILE C 1 22 ? -6.466 -20.546 -5.838 1.00 40.60 22 ILE C N 1
ATOM 6463 C CA . ILE C 1 22 ? -5.076 -20.744 -6.234 1.00 39.74 22 ILE C CA 1
ATOM 6464 C C . ILE C 1 22 ? -4.965 -21.380 -7.614 1.00 43.22 22 ILE C C 1
ATOM 6465 O O . ILE C 1 22 ? -3.947 -21.206 -8.291 1.00 43.47 22 ILE C O 1
ATOM 6470 N N . ASP C 1 23 ? -5.998 -22.095 -8.061 1.00 42.36 23 ASP C N 1
ATOM 6471 C CA . ASP C 1 23 ? -5.979 -22.648 -9.411 1.00 48.50 23 ASP C CA 1
ATOM 6472 C C . ASP C 1 23 ? -6.056 -21.550 -10.464 1.00 46.44 23 ASP C C 1
ATOM 6473 O O . ASP C 1 23 ? -5.368 -21.617 -11.490 1.00 44.05 23 ASP C O 1
ATOM 6478 N N . ALA C 1 24 ? -6.905 -20.543 -10.241 1.00 45.84 24 ALA C N 1
ATOM 6479 C CA . ALA C 1 24 ? -6.909 -19.387 -11.128 1.00 42.33 24 ALA C CA 1
ATOM 6480 C C . ALA C 1 24 ? -5.576 -18.657 -11.068 1.00 40.29 24 ALA C C 1
ATOM 6481 O O . ALA C 1 24 ? -5.051 -18.229 -12.102 1.00 39.25 24 ALA C O 1
ATOM 6483 N N . THR C 1 25 ? -5.009 -18.516 -9.865 1.00 37.16 25 THR C N 1
ATOM 6484 C CA . THR C 1 25 ? -3.684 -17.920 -9.726 1.00 37.86 25 THR C CA 1
ATOM 6485 C C . THR C 1 25 ? -2.671 -18.651 -10.606 1.00 39.33 25 THR C C 1
ATOM 6486 O O . THR C 1 25 ? -1.876 -18.026 -11.318 1.00 39.90 25 THR C O 1
ATOM 6490 N N . ARG C 1 26 ? -2.718 -19.985 -10.594 1.00 43.47 26 ARG C N 1
ATOM 6491 C CA . ARG C 1 26 ? -1.767 -20.777 -11.368 1.00 41.46 26 ARG C CA 1
ATOM 6492 C C . ARG C 1 26 ? -1.931 -20.554 -12.870 1.00 39.52 26 ARG C C 1
ATOM 6493 O O . ARG C 1 26 ? -0.937 -20.467 -13.598 1.00 46.71 26 ARG C O 1
ATOM 6501 N N . ARG C 1 27 ? -3.169 -20.444 -13.355 1.00 41.83 27 ARG C N 1
ATOM 6502 C CA . ARG C 1 27 ? -3.374 -20.201 -14.780 1.00 42.77 27 ARG C CA 1
ATOM 6503 C C . ARG C 1 27 ? -2.812 -18.849 -15.203 1.00 42.97 27 ARG C C 1
ATOM 6504 O O . ARG C 1 27 ? -2.298 -18.705 -16.321 1.00 44.16 27 ARG C O 1
ATOM 6512 N N . ASP C 1 28 ? -2.909 -17.843 -14.330 1.00 40.02 28 ASP C N 1
ATOM 6513 C CA . ASP C 1 28 ? -2.326 -16.537 -14.633 1.00 38.48 28 ASP C CA 1
ATOM 6514 C C . ASP C 1 28 ? -0.803 -16.618 -14.702 1.00 36.13 28 ASP C C 1
ATOM 6515 O O . ASP C 1 28 ? -0.183 -16.083 -15.631 1.00 37.38 28 ASP C O 1
ATOM 6520 N N . PHE C 1 29 ? -0.180 -17.263 -13.707 1.00 33.38 29 PHE C N 1
ATOM 6521 C CA . PHE C 1 29 ? 1.274 -17.321 -13.647 1.00 32.98 29 PHE C CA 1
ATOM 6522 C C . PHE C 1 29 ? 1.837 -18.200 -14.755 1.00 39.17 29 PHE C C 1
ATOM 6523 O O . PHE C 1 29 ? 2.959 -17.968 -15.220 1.00 35.12 29 PHE C O 1
ATOM 6531 N N . GLU C 1 30 ? 1.081 -19.220 -15.168 1.00 38.47 30 GLU C N 1
ATOM 6532 C CA . GLU C 1 30 ? 1.500 -20.041 -16.300 1.00 47.06 30 GLU C CA 1
ATOM 6533 C C . GLU C 1 30 ? 1.575 -19.217 -17.581 1.00 45.83 30 GLU C C 1
ATOM 6534 O O . GLU C 1 30 ? 2.526 -19.354 -18.357 1.00 45.93 30 GLU C O 1
ATOM 6540 N N . GLY C 1 31 ? 0.577 -18.364 -17.827 1.00 39.79 31 GLY C N 1
ATOM 6541 C CA . GLY C 1 31 ? 0.658 -17.469 -18.971 1.00 36.51 31 GLY C CA 1
ATOM 6542 C C . GLY C 1 31 ? 1.879 -16.568 -18.912 1.00 43.76 31 GLY C C 1
ATOM 6543 O O . GLY C 1 31 ? 2.624 -16.443 -19.888 1.00 39.24 31 GLY C O 1
ATOM 6544 N N . ILE C 1 32 ? 2.107 -15.936 -17.756 1.00 35.67 32 ILE C N 1
ATOM 6545 C CA . ILE C 1 32 ? 3.232 -15.015 -17.607 1.00 32.47 32 ILE C CA 1
ATOM 6546 C C . ILE C 1 32 ? 4.551 -15.736 -17.862 1.00 41.24 32 ILE C C 1
ATOM 6547 O O . ILE C 1 32 ? 5.423 -15.237 -18.588 1.00 37.57 32 ILE C O 1
ATOM 6552 N N . ALA C 1 33 ? 4.722 -16.915 -17.255 1.00 36.16 33 ALA C N 1
ATOM 6553 C CA . ALA C 1 33 ? 5.968 -17.656 -17.419 1.00 42.94 33 ALA C CA 1
ATOM 6554 C C . ALA C 1 33 ? 6.125 -18.165 -18.849 1.00 41.31 33 ALA C C 1
ATOM 6555 O O . ALA C 1 33 ? 7.232 -18.146 -19.400 1.00 42.88 33 ALA C O 1
ATOM 6557 N N . GLN C 1 34 ? 5.032 -18.614 -19.468 1.00 42.15 34 GLN C N 1
ATOM 6558 C CA . GLN C 1 34 ? 5.106 -19.079 -20.850 1.00 45.53 34 GLN C CA 1
ATOM 6559 C C . GLN C 1 34 ? 5.547 -17.985 -21.815 1.00 43.38 34 GLN C C 1
ATOM 6560 O O . GLN C 1 34 ? 6.048 -18.298 -22.899 1.00 48.12 34 GLN C O 1
ATOM 6566 N N . LEU C 1 35 ? 5.364 -16.712 -21.457 1.00 43.03 35 LEU C N 1
ATOM 6567 C CA . LEU C 1 35 ? 5.878 -15.612 -22.267 1.00 41.79 35 LEU C CA 1
ATOM 6568 C C . LEU C 1 35 ? 7.388 -15.462 -22.167 1.00 40.55 35 LEU C C 1
ATOM 6569 O O . LEU C 1 35 ? 7.984 -14.759 -22.989 1.00 42.62 35 LEU C O 1
ATOM 6574 N N . GLY C 1 36 ? 8.018 -16.077 -21.175 1.00 38.97 36 GLY C N 1
ATOM 6575 C CA . GLY C 1 36 ? 9.417 -15.844 -20.913 1.00 39.34 36 GLY C CA 1
ATOM 6576 C C . GLY C 1 36 ? 9.689 -14.819 -19.836 1.00 34.51 36 GLY C C 1
ATOM 6577 O O . GLY C 1 36 ? 10.860 -14.579 -19.512 1.00 36.21 36 GLY C O 1
ATOM 6578 N N . LEU C 1 37 ? 8.651 -14.202 -19.275 1.00 35.93 37 LEU C N 1
ATOM 6579 C CA . LEU C 1 37 ? 8.854 -13.306 -18.142 1.00 34.39 37 LEU C CA 1
ATOM 6580 C C . LEU C 1 37 ? 9.337 -14.087 -16.919 1.00 32.13 37 LEU C C 1
ATOM 6581 O O . LEU C 1 37 ? 8.946 -15.232 -16.689 1.00 35.09 37 LEU C O 1
ATOM 6586 N N . ASP C 1 38 ? 10.177 -13.441 -16.115 1.00 30.46 38 ASP C N 1
ATOM 6587 C CA . ASP C 1 38 ? 10.852 -14.121 -15.021 1.00 35.47 38 ASP C CA 1
ATOM 6588 C C . ASP C 1 38 ? 10.459 -13.643 -13.624 1.00 34.64 38 ASP C C 1
ATOM 6589 O O . ASP C 1 38 ? 10.907 -14.253 -12.647 1.00 35.50 38 ASP C O 1
ATOM 6594 N N . HIS C 1 39 ? 9.661 -12.580 -13.487 1.00 33.86 39 HIS C N 1
ATOM 6595 C CA . HIS C 1 39 ? 9.277 -12.126 -12.149 1.00 31.59 39 HIS C CA 1
ATOM 6596 C C . HIS C 1 39 ? 7.903 -11.469 -12.173 1.00 32.98 39 HIS C C 1
ATOM 6597 O O . HIS C 1 39 ? 7.402 -11.055 -13.224 1.00 29.07 39 HIS C O 1
ATOM 6604 N N . VAL C 1 40 ? 7.288 -11.401 -10.983 1.00 32.52 40 VAL C N 1
ATOM 6605 C CA . VAL C 1 40 ? 6.048 -10.673 -10.759 1.00 29.58 40 VAL C CA 1
ATOM 6606 C C . VAL C 1 40 ? 6.189 -9.796 -9.523 1.00 28.41 40 VAL C C 1
ATOM 6607 O O . VAL C 1 40 ? 7.031 -10.023 -8.649 1.00 28.68 40 VAL C O 1
ATOM 6611 N N . ARG C 1 41 ? 5.342 -8.774 -9.469 1.00 25.63 41 ARG C N 1
ATOM 6612 C CA . ARG C 1 41 ? 5.222 -7.873 -8.331 1.00 26.52 41 ARG C CA 1
ATOM 6613 C C . ARG C 1 41 ? 3.797 -8.030 -7.806 1.00 26.31 41 ARG C C 1
ATOM 6614 O O . ARG C 1 41 ? 2.850 -8.029 -8.597 1.00 24.35 41 ARG C O 1
ATOM 6622 N N . LEU C 1 42 ? 3.647 -8.228 -6.490 1.00 24.68 42 LEU C N 1
ATOM 6623 C CA . LEU C 1 42 ? 2.382 -8.632 -5.885 1.00 27.28 42 LEU C CA 1
ATOM 6624 C C . LEU C 1 42 ? 1.845 -7.541 -4.966 1.00 24.48 42 LEU C C 1
ATOM 6625 O O . LEU C 1 42 ? 2.620 -6.862 -4.291 1.00 24.25 42 LEU C O 1
ATOM 6630 N N . PHE C 1 43 ? 0.507 -7.434 -4.879 1.00 25.07 43 PHE C N 1
ATOM 6631 C CA . PHE C 1 43 ? -0.173 -6.355 -4.139 1.00 23.53 43 PHE C CA 1
ATOM 6632 C C . PHE C 1 43 ? -1.223 -6.880 -3.163 1.00 23.41 43 PHE C C 1
ATOM 6633 O O . PHE C 1 43 ? -2.422 -6.925 -3.472 1.00 24.55 43 PHE C O 1
ATOM 6641 N N . PRO C 1 44 ? -0.815 -7.240 -1.959 1.00 23.83 44 PRO C N 1
ATOM 6642 C CA . PRO C 1 44 ? -1.797 -7.558 -0.920 1.00 23.76 44 PRO C CA 1
ATOM 6643 C C . PRO C 1 44 ? -2.453 -6.290 -0.388 1.00 23.90 44 PRO C C 1
ATOM 6644 O O . PRO C 1 44 ? -1.883 -5.198 -0.435 1.00 24.58 44 PRO C O 1
ATOM 6648 N N . LEU C 1 45 ? -3.663 -6.445 0.148 1.00 24.93 45 LEU C N 1
ATOM 6649 C CA . LEU C 1 45 ? -4.507 -5.304 0.477 1.00 23.42 45 LEU C CA 1
ATOM 6650 C C . LEU C 1 45 ? -4.434 -4.985 1.964 1.00 25.48 45 LEU C C 1
ATOM 6651 O O . LEU C 1 45 ? -4.653 -5.864 2.803 1.00 24.49 45 LEU C O 1
ATOM 6656 N N . TRP C 1 46 ? -4.156 -3.719 2.276 1.00 21.91 46 TRP C N 1
ATOM 6657 C CA . TRP C 1 46 ? -3.974 -3.316 3.668 1.00 25.60 46 TRP C CA 1
ATOM 6658 C C . TRP C 1 46 ? -5.193 -3.600 4.546 1.00 24.27 46 TRP C C 1
ATOM 6659 O O . TRP C 1 46 ? -5.001 -4.099 5.672 1.00 23.32 46 TRP C O 1
ATOM 6670 N N . PRO C 1 47 ? -6.439 -3.328 4.126 1.00 24.69 47 PRO C N 1
ATOM 6671 C CA . PRO C 1 47 ? -7.584 -3.635 5.005 1.00 22.69 47 PRO C CA 1
ATOM 6672 C C . PRO C 1 47 ? -7.797 -5.117 5.253 1.00 28.87 47 PRO C C 1
ATOM 6673 O O . PRO C 1 47 ? -8.435 -5.468 6.255 1.00 23.72 47 PRO C O 1
ATOM 6677 N N . LEU C 1 48 ? -7.327 -5.992 4.357 1.00 22.46 48 LEU C N 1
ATOM 6678 C CA . LEU C 1 48 ? -7.425 -7.427 4.598 1.00 25.86 48 LEU C CA 1
ATOM 6679 C C . LEU C 1 48 ? -6.314 -7.909 5.525 1.00 28.07 48 LEU C C 1
ATOM 6680 O O . LEU C 1 48 ? -6.554 -8.765 6.383 1.00 26.51 48 LEU C O 1
ATOM 6685 N N . LEU C 1 49 ? -5.098 -7.370 5.353 1.00 22.95 49 LEU C N 1
ATOM 6686 C CA . LEU C 1 49 ? -3.975 -7.739 6.215 1.00 25.31 49 LEU C CA 1
ATOM 6687 C C . LEU C 1 49 ? -4.163 -7.246 7.652 1.00 29.58 49 LEU C C 1
ATOM 6688 O O . LEU C 1 49 ? -3.803 -7.947 8.612 1.00 23.70 49 LEU C O 1
ATOM 6693 N N . GLN C 1 50 ? -4.686 -6.032 7.821 1.00 24.32 50 GLN C N 1
ATOM 6694 C CA . GLN C 1 50 ? -4.680 -5.340 9.112 1.00 29.67 50 GLN C CA 1
ATOM 6695 C C . GLN C 1 50 ? -5.985 -4.559 9.264 1.00 25.58 50 GLN C C 1
ATOM 6696 O O . GLN C 1 50 ? -6.007 -3.321 9.209 1.00 24.90 50 GLN C O 1
ATOM 6702 N N . PRO C 1 51 ? -7.101 -5.267 9.472 1.00 23.63 51 PRO C N 1
ATOM 6703 C CA . PRO C 1 51 ? -8.412 -4.589 9.511 1.00 22.53 51 PRO C CA 1
ATOM 6704 C C . PRO C 1 51 ? -8.589 -3.732 10.742 1.00 26.48 51 PRO C C 1
ATOM 6705 O O . PRO C 1 51 ? -9.407 -2.803 10.732 1.00 23.00 51 PRO C O 1
ATOM 6709 N N . ASN C 1 52 ? -7.847 -4.042 11.797 1.00 22.83 52 ASN C N 1
ATOM 6710 C CA . ASN C 1 52 ? -7.701 -3.233 12.994 1.00 23.09 52 ASN C CA 1
ATOM 6711 C C . ASN C 1 52 ? -6.206 -3.179 13.286 1.00 25.97 52 ASN C C 1
ATOM 6712 O O . ASN C 1 52 ? -5.462 -4.091 12.917 1.00 23.05 52 ASN C O 1
ATOM 6717 N N . ARG C 1 53 ? -5.749 -2.085 13.895 1.00 22.63 53 ARG C N 1
ATOM 6718 C CA . ARG C 1 53 ? -4.309 -1.947 14.085 1.00 25.61 53 ARG C CA 1
ATOM 6719 C C . ARG C 1 53 ? -3.739 -3.106 14.902 1.00 28.14 53 ARG C C 1
ATOM 6720 O O . ARG C 1 53 ? -2.622 -3.573 14.625 1.00 28.71 53 ARG C O 1
ATOM 6728 N N . GLY C 1 54 ? -4.504 -3.623 15.872 1.00 26.02 54 GLY C N 1
ATOM 6729 C CA . GLY C 1 54 ? -4.057 -4.753 16.674 1.00 26.54 54 GLY C CA 1
ATOM 6730 C C . GLY C 1 54 ? -4.277 -6.128 16.075 1.00 33.88 54 GLY C C 1
ATOM 6731 O O . GLY C 1 54 ? -3.936 -7.132 16.710 1.00 34.37 54 GLY C O 1
ATOM 6732 N N . LEU C 1 55 ? -4.830 -6.216 14.866 1.00 29.04 55 LEU C N 1
ATOM 6733 C CA . LEU C 1 55 ? -5.176 -7.493 14.247 1.00 23.77 55 LEU C CA 1
ATOM 6734 C C . LEU C 1 55 ? -4.502 -7.590 12.876 1.00 29.29 55 LEU C C 1
ATOM 6735 O O . LEU C 1 55 ? -5.069 -7.160 11.868 1.00 28.19 55 LEU C O 1
ATOM 6740 N N . VAL C 1 56 ? -3.297 -8.155 12.843 1.00 27.20 56 VAL C N 1
ATOM 6741 C CA . VAL C 1 56 ? -2.669 -8.591 11.595 1.00 29.64 56 VAL C CA 1
ATOM 6742 C C . VAL C 1 56 ? -3.122 -10.029 11.362 1.00 31.66 56 VAL C C 1
ATOM 6743 O O . VAL C 1 56 ? -2.786 -10.930 12.137 1.00 36.63 56 VAL C O 1
ATOM 6747 N N . ARG C 1 57 ? -3.930 -10.239 10.344 1.00 29.14 57 ARG C N 1
ATOM 6748 C CA . ARG C 1 57 ? -4.608 -11.523 10.193 1.00 28.98 57 ARG C CA 1
ATOM 6749 C C . ARG C 1 57 ? -3.635 -12.592 9.713 1.00 35.17 57 ARG C C 1
ATOM 6750 O O . ARG C 1 57 ? -3.063 -12.449 8.622 1.00 32.77 57 ARG C O 1
ATOM 6758 N N . PRO C 1 58 ? -3.406 -13.661 10.482 1.00 37.37 58 PRO C N 1
ATOM 6759 C CA . PRO C 1 58 ? -2.505 -14.722 10.005 1.00 35.62 58 PRO C CA 1
ATOM 6760 C C . PRO C 1 58 ? -3.003 -15.413 8.751 1.00 32.50 58 PRO C C 1
ATOM 6761 O O . PRO C 1 58 ? -2.177 -15.825 7.925 1.00 40.02 58 PRO C O 1
ATOM 6765 N N . ARG C 1 59 ? -4.319 -15.540 8.564 1.00 34.19 59 ARG C N 1
ATOM 6766 C CA . ARG C 1 59 ? -4.817 -16.156 7.337 1.00 36.45 59 ARG C CA 1
ATOM 6767 C C . ARG C 1 59 ? -4.568 -15.268 6.118 1.00 37.90 59 ARG C C 1
ATOM 6768 O O . ARG C 1 59 ? -4.347 -15.785 5.017 1.00 34.41 59 ARG C O 1
ATOM 6776 N N . ALA C 1 60 ? -4.590 -13.942 6.290 1.00 33.69 60 ALA C N 1
ATOM 6777 C CA . ALA C 1 60 ? -4.217 -13.063 5.182 1.00 35.18 60 ALA C CA 1
ATOM 6778 C C . ALA C 1 60 ? -2.746 -13.233 4.828 1.00 33.32 60 ALA C C 1
ATOM 6779 O O . ALA C 1 60 ? -2.386 -13.255 3.644 1.00 34.89 60 ALA C O 1
ATOM 6781 N N . LEU C 1 61 ? -1.885 -13.362 5.841 1.00 32.72 61 LEU C N 1
ATOM 6782 C CA . LEU C 1 61 ? -0.480 -13.652 5.586 1.00 33.93 61 LEU C CA 1
ATOM 6783 C C . LEU C 1 61 ? -0.311 -15.003 4.897 1.00 35.49 61 LEU C C 1
ATOM 6784 O O . LEU C 1 61 ? 0.481 -15.128 3.954 1.00 37.23 61 LEU C O 1
ATOM 6789 N N . ASP C 1 62 ? -1.050 -16.025 5.347 1.00 35.48 62 ASP C N 1
ATOM 6790 C CA . ASP C 1 62 ? -1.022 -17.315 4.658 1.00 37.55 62 ASP C CA 1
ATOM 6791 C C . ASP C 1 62 ? -1.408 -17.177 3.189 1.00 37.87 62 ASP C C 1
ATOM 6792 O O . ASP C 1 62 ? -0.789 -17.803 2.318 1.00 37.10 62 ASP C O 1
ATOM 6797 N N . ASP C 1 63 ? -2.447 -16.388 2.895 1.00 33.75 63 ASP C N 1
ATOM 6798 C CA . ASP C 1 63 ? -2.893 -16.238 1.511 1.00 34.87 63 ASP C CA 1
ATOM 6799 C C . ASP C 1 63 ? -1.809 -15.601 0.645 1.00 33.43 63 ASP C C 1
ATOM 6800 O O . ASP C 1 63 ? -1.608 -16.011 -0.505 1.00 34.90 63 ASP C O 1
ATOM 6805 N N . VAL C 1 64 ? -1.098 -14.604 1.182 1.00 31.06 64 VAL C N 1
ATOM 6806 C CA . VAL C 1 64 ? 0.014 -13.992 0.454 1.00 28.26 64 VAL C CA 1
ATOM 6807 C C . VAL C 1 64 ? 1.081 -15.034 0.147 1.00 37.34 64 VAL C C 1
ATOM 6808 O O . VAL C 1 64 ? 1.604 -15.112 -0.972 1.00 31.95 64 VAL C O 1
ATOM 6812 N N . VAL C 1 65 ? 1.429 -15.842 1.148 1.00 32.43 65 VAL C N 1
ATOM 6813 C CA . VAL C 1 65 ? 2.468 -16.848 0.965 1.00 33.35 65 VAL C CA 1
ATOM 6814 C C . VAL C 1 65 ? 2.041 -17.870 -0.084 1.00 32.55 65 VAL C C 1
ATOM 6815 O O . VAL C 1 65 ? 2.855 -18.317 -0.904 1.00 34.71 65 VAL C O 1
ATOM 6819 N N . SER C 1 66 ? 0.752 -18.216 -0.111 1.00 31.85 66 SER C N 1
ATOM 6820 C CA . SER C 1 66 ? 0.258 -19.175 -1.095 1.00 36.57 66 SER C CA 1
ATOM 6821 C C . SER C 1 66 ? 0.457 -18.679 -2.525 1.00 37.48 66 SER C C 1
ATOM 6822 O O . SER C 1 66 ? 0.739 -19.476 -3.429 1.00 37.00 66 SER C O 1
ATOM 6825 N N . VAL C 1 67 ? 0.287 -17.375 -2.757 1.00 35.87 67 VAL C N 1
ATOM 6826 C CA . VAL C 1 67 ? 0.499 -16.834 -4.096 1.00 34.13 67 VAL C CA 1
ATOM 6827 C C . VAL C 1 67 ? 1.988 -16.808 -4.427 1.00 34.63 67 VAL C C 1
ATOM 6828 O O . VAL C 1 67 ? 2.390 -17.130 -5.551 1.00 35.83 67 VAL C O 1
ATOM 6832 N N . VAL C 1 68 ? 2.825 -16.434 -3.459 1.00 33.99 68 VAL C N 1
ATOM 6833 C CA . VAL C 1 68 ? 4.273 -16.492 -3.651 1.00 34.10 68 VAL C CA 1
ATOM 6834 C C . VAL C 1 68 ? 4.694 -17.892 -4.077 1.00 39.41 68 VAL C C 1
ATOM 6835 O O . VAL C 1 68 ? 5.510 -18.067 -4.990 1.00 36.66 68 VAL C O 1
ATOM 6839 N N . ARG C 1 69 ? 4.140 -18.913 -3.421 1.00 36.62 69 ARG C N 1
ATOM 6840 C CA . ARG C 1 69 ? 4.543 -20.281 -3.725 1.00 37.61 69 ARG C CA 1
ATOM 6841 C C . ARG C 1 69 ? 4.005 -20.726 -5.078 1.00 41.11 69 ARG C C 1
ATOM 6842 O O . ARG C 1 69 ? 4.693 -21.438 -5.818 1.00 45.62 69 ARG C O 1
ATOM 6850 N N . ALA C 1 70 ? 2.791 -20.300 -5.434 1.00 41.07 70 ALA C N 1
ATOM 6851 C CA . ALA C 1 70 ? 2.290 -20.577 -6.776 1.00 40.26 70 ALA C CA 1
ATOM 6852 C C . ALA C 1 70 ? 3.206 -19.983 -7.844 1.00 43.44 70 ALA C C 1
ATOM 6853 O O . ALA C 1 70 ? 3.459 -20.617 -8.876 1.00 43.57 70 ALA C O 1
ATOM 6855 N N . ALA C 1 71 ? 3.710 -18.766 -7.625 1.00 37.83 71 ALA C N 1
ATOM 6856 C CA . ALA C 1 71 ? 4.645 -18.190 -8.588 1.00 43.18 71 ALA C CA 1
ATOM 6857 C C . ALA C 1 71 ? 5.933 -19.000 -8.665 1.00 44.00 71 ALA C C 1
ATOM 6858 O O . ALA C 1 71 ? 6.536 -19.112 -9.741 1.00 42.31 71 ALA C O 1
ATOM 6860 N N . GLY C 1 72 ? 6.365 -19.566 -7.536 1.00 41.82 72 GLY C N 1
ATOM 6861 C CA . GLY C 1 72 ? 7.541 -20.419 -7.536 1.00 41.91 72 GLY C CA 1
ATOM 6862 C C . GLY C 1 72 ? 7.370 -21.674 -8.368 1.00 42.93 72 GLY C C 1
ATOM 6863 O O . GLY C 1 72 ? 8.338 -22.163 -8.956 1.00 48.12 72 GLY C O 1
ATOM 6864 N N . GLU C 1 73 ? 6.146 -22.211 -8.433 1.00 43.49 73 GLU C N 1
ATOM 6865 C CA . GLU C 1 73 ? 5.867 -23.356 -9.296 1.00 45.48 73 GLU C CA 1
ATOM 6866 C C . GLU C 1 73 ? 6.251 -23.091 -10.741 1.00 48.69 73 GLU C C 1
ATOM 6867 O O . GLU C 1 73 ? 6.494 -24.038 -11.499 1.00 44.94 73 GLU C O 1
ATOM 6873 N N . PHE C 1 74 ? 6.303 -21.826 -11.146 1.00 47.48 74 PHE C N 1
ATOM 6874 C CA . PHE C 1 74 ? 6.641 -21.461 -12.509 1.00 45.57 74 PHE C CA 1
ATOM 6875 C C . PHE C 1 74 ? 7.971 -20.726 -12.586 1.00 43.08 74 PHE C C 1
ATOM 6876 O O . PHE C 1 74 ? 8.239 -20.035 -13.575 1.00 43.12 74 PHE C O 1
ATOM 6884 N N . ASP C 1 75 ? 8.808 -20.883 -11.556 1.00 37.71 75 ASP C N 1
ATOM 6885 C CA . ASP C 1 75 ? 10.140 -20.277 -11.490 1.00 45.66 75 ASP C CA 1
ATOM 6886 C C . ASP C 1 75 ? 10.072 -18.758 -11.630 1.00 48.81 75 ASP C C 1
ATOM 6887 O O . ASP C 1 75 ? 10.898 -18.141 -12.307 1.00 39.06 75 ASP C O 1
ATOM 6892 N N . LEU C 1 76 ? 9.084 -18.148 -10.977 1.00 43.29 76 LEU C N 1
ATOM 6893 C CA . LEU C 1 76 ? 8.906 -16.702 -11.009 1.00 37.66 76 LEU C CA 1
ATOM 6894 C C . LEU C 1 76 ? 9.432 -16.105 -9.708 1.00 39.96 76 LEU C C 1
ATOM 6895 O O . LEU C 1 76 ? 9.005 -16.500 -8.615 1.00 38.12 76 LEU C O 1
ATOM 6900 N N . GLU C 1 77 ? 10.397 -15.201 -9.834 1.00 36.10 77 GLU C N 1
ATOM 6901 C CA . GLU C 1 77 ? 10.851 -14.382 -8.726 1.00 36.85 77 GLU C CA 1
ATOM 6902 C C . GLU C 1 77 ? 9.730 -13.433 -8.306 1.00 37.36 77 GLU C C 1
ATOM 6903 O O . GLU C 1 77 ? 8.900 -13.031 -9.122 1.00 34.66 77 GLU C O 1
ATOM 6909 N N . VAL C 1 78 ? 9.695 -13.084 -7.022 1.00 37.19 78 VAL C N 1
ATOM 6910 C CA . VAL C 1 78 ? 8.567 -12.343 -6.454 1.00 33.47 78 VAL C CA 1
ATOM 6911 C C . VAL C 1 78 ? 9.084 -11.188 -5.599 1.00 35.08 78 VAL C C 1
ATOM 6912 O O . VAL C 1 78 ? 10.039 -11.347 -4.826 1.00 37.42 78 VAL C O 1
ATOM 6916 N N . THR C 1 79 ? 8.458 -10.016 -5.741 1.00 30.58 79 THR C N 1
ATOM 6917 C CA . THR C 1 79 ? 8.521 -8.975 -4.724 1.00 28.02 79 THR C CA 1
ATOM 6918 C C . THR C 1 79 ? 7.094 -8.632 -4.301 1.00 31.03 79 THR C C 1
ATOM 6919 O O . THR C 1 79 ? 6.129 -8.893 -5.027 1.00 28.69 79 THR C O 1
ATOM 6923 N N . VAL C 1 80 ? 6.967 -8.082 -3.096 1.00 26.92 80 VAL C N 1
ATOM 6924 C CA . VAL C 1 80 ? 5.669 -7.790 -2.494 1.00 28.46 80 VAL C CA 1
ATOM 6925 C C . VAL C 1 80 ? 5.661 -6.328 -2.074 1.00 27.33 80 VAL C C 1
ATOM 6926 O O . VAL C 1 80 ? 6.570 -5.879 -1.369 1.00 31.22 80 VAL C O 1
ATOM 6930 N N . ASP C 1 81 ? 4.652 -5.584 -2.516 1.00 27.29 81 ASP C N 1
ATOM 6931 C CA . ASP C 1 81 ? 4.405 -4.248 -1.992 1.00 24.56 81 ASP C CA 1
ATOM 6932 C C . ASP C 1 81 ? 3.603 -4.371 -0.691 1.00 28.84 81 ASP C C 1
ATOM 6933 O O . ASP C 1 81 ? 2.573 -5.043 -0.662 1.00 29.22 81 ASP C O 1
ATOM 6938 N N . ALA C 1 82 ? 4.076 -3.726 0.383 1.00 25.21 82 ALA C N 1
ATOM 6939 C CA . ALA C 1 82 ? 3.549 -4.024 1.720 1.00 31.38 82 ALA C CA 1
ATOM 6940 C C . ALA C 1 82 ? 2.261 -3.270 2.043 1.00 23.88 82 ALA C C 1
ATOM 6941 O O . ALA C 1 82 ? 1.339 -3.846 2.634 1.00 27.87 82 ALA C O 1
ATOM 6943 N N . LEU C 1 83 ? 2.186 -1.984 1.704 1.00 25.73 83 LEU C N 1
ATOM 6944 C CA . LEU C 1 83 ? 1.075 -1.118 2.116 1.00 24.57 83 LEU C CA 1
ATOM 6945 C C . LEU C 1 83 ? 0.315 -0.669 0.871 1.00 27.62 83 LEU C C 1
ATOM 6946 O O . LEU C 1 83 ? 0.655 0.344 0.254 1.00 26.70 83 LEU C O 1
ATOM 6951 N N . ASN C 1 84 ? -0.720 -1.427 0.510 1.00 24.42 84 ASN C N 1
ATOM 6952 C CA . ASN C 1 84 ? -1.649 -1.039 -0.552 1.00 23.57 84 ASN C CA 1
ATOM 6953 C C . ASN C 1 84 ? -3.033 -0.979 0.091 1.00 22.72 84 ASN C C 1
ATOM 6954 O O . ASN C 1 84 ? -3.658 -2.022 0.297 1.00 21.35 84 ASN C O 1
ATOM 6959 N N . GLY C 1 85 ? -3.534 0.228 0.360 1.00 24.00 85 GLY C N 1
ATOM 6960 C CA . GLY C 1 85 ? -2.945 1.449 -0.153 1.00 23.38 85 GLY C CA 1
ATOM 6961 C C . GLY C 1 85 ? -3.542 1.802 -1.504 1.00 24.68 85 GLY C C 1
ATOM 6962 O O . GLY C 1 85 ? -4.721 1.550 -1.764 1.00 23.74 85 GLY C O 1
ATOM 6963 N N . HIS C 1 86 ? -2.736 2.353 -2.405 1.00 22.91 86 HIS C N 1
ATOM 6964 C CA . HIS C 1 86 ? -3.269 2.923 -3.627 1.00 23.03 86 HIS C CA 1
ATOM 6965 C C . HIS C 1 86 ? -3.071 1.984 -4.811 1.00 25.41 86 HIS C C 1
ATOM 6966 O O . HIS C 1 86 ? -1.940 1.576 -5.104 1.00 23.81 86 HIS C O 1
ATOM 6973 N N . LEU C 1 87 ? -4.168 1.673 -5.510 1.00 20.93 87 LEU C N 1
ATOM 6974 C CA . LEU C 1 87 ? -4.120 0.785 -6.674 1.00 22.59 87 LEU C CA 1
ATOM 6975 C C . LEU C 1 87 ? -5.086 1.299 -7.734 1.00 22.93 87 LEU C C 1
ATOM 6976 O O . LEU C 1 87 ? -6.298 1.269 -7.522 1.00 22.25 87 LEU C O 1
ATOM 6981 N N . SER C 1 88 ? -4.554 1.780 -8.865 1.00 23.99 88 SER C N 1
ATOM 6982 C CA . SER C 1 88 ? -5.357 2.062 -10.069 1.00 22.81 88 SER C CA 1
ATOM 6983 C C . SER C 1 88 ? -6.582 2.933 -9.768 1.00 26.32 88 SER C C 1
ATOM 6984 O O . SER C 1 88 ? -7.708 2.627 -10.180 1.00 24.10 88 SER C O 1
ATOM 6987 N N . SER C 1 89 ? -6.348 4.024 -9.030 1.00 22.65 89 SER C N 1
ATOM 6988 C CA . SER C 1 89 ? -7.274 5.094 -8.665 1.00 22.18 89 SER C CA 1
ATOM 6989 C C . SER C 1 89 ? -8.002 4.802 -7.358 1.00 22.72 89 SER C C 1
ATOM 6990 O O . SER C 1 89 ? -8.613 5.709 -6.804 1.00 25.96 89 SER C O 1
ATOM 6993 N N . TYR C 1 90 ? -7.951 3.575 -6.849 1.00 22.21 90 TYR C N 1
ATOM 6994 C CA . TYR C 1 90 ? -8.653 3.205 -5.623 1.00 22.48 90 TYR C CA 1
ATOM 6995 C C . TYR C 1 90 ? -7.697 3.256 -4.435 1.00 25.25 90 TYR C C 1
ATOM 6996 O O . TYR C 1 90 ? -6.519 2.905 -4.559 1.00 22.48 90 TYR C O 1
ATOM 7005 N N . ASP C 1 91 ? -8.197 3.706 -3.285 1.00 23.45 91 ASP C N 1
ATOM 7006 C CA . ASP C 1 91 ? -7.450 3.635 -2.038 1.00 22.75 91 ASP C CA 1
ATOM 7007 C C . ASP C 1 91 ? -8.068 2.548 -1.176 1.00 23.78 91 ASP C C 1
ATOM 7008 O O . ASP C 1 91 ? -9.281 2.571 -0.913 1.00 22.20 91 ASP C O 1
ATOM 7013 N N . PHE C 1 92 ? -7.237 1.596 -0.763 1.00 21.18 92 PHE C N 1
ATOM 7014 C CA . PHE C 1 92 ? -7.629 0.491 0.110 1.00 20.75 92 PHE C CA 1
ATOM 7015 C C . PHE C 1 92 ? -7.080 0.821 1.496 1.00 23.87 92 PHE C C 1
ATOM 7016 O O . PHE C 1 92 ? -5.921 0.548 1.798 1.00 23.37 92 PHE C O 1
ATOM 7024 N N . LEU C 1 93 ? -7.913 1.442 2.335 1.00 19.14 93 LEU C N 1
ATOM 7025 C CA . LEU C 1 93 ? -7.468 1.973 3.611 1.00 21.02 93 LEU C CA 1
ATOM 7026 C C . LEU C 1 93 ? -8.283 1.348 4.732 1.00 21.37 93 LEU C C 1
ATOM 7027 O O . LEU C 1 93 ? -9.519 1.330 4.642 1.00 23.48 93 LEU C O 1
ATOM 7032 N N . PRO C 1 94 ? -7.652 0.827 5.784 1.00 21.91 94 PRO C N 1
ATOM 7033 C CA . PRO C 1 94 ? -8.415 0.244 6.899 1.00 21.13 94 PRO C CA 1
ATOM 7034 C C . PRO C 1 94 ? -9.231 1.311 7.602 1.00 22.56 94 PRO C C 1
ATOM 7035 O O . PRO C 1 94 ? -8.905 2.507 7.523 1.00 21.67 94 PRO C O 1
ATOM 7039 N N . PRO C 1 95 ? -10.294 0.923 8.316 1.00 22.53 95 PRO C N 1
ATOM 7040 C CA . PRO C 1 95 ? -11.150 1.943 8.944 1.00 21.11 95 PRO C CA 1
ATOM 7041 C C . PRO C 1 95 ? -10.421 2.758 9.985 1.00 21.17 95 PRO C C 1
ATOM 7042 O O . PRO C 1 95 ? -10.800 3.909 10.241 1.00 21.62 95 PRO C O 1
ATOM 7046 N N . TRP C 1 96 ? -9.379 2.201 10.592 1.00 19.71 96 TRP C N 1
ATOM 7047 C CA . TRP C 1 96 ? -8.667 2.907 11.643 1.00 23.35 96 TRP C CA 1
ATOM 7048 C C . TRP C 1 96 ? -7.726 3.999 11.102 1.00 24.35 96 TRP C C 1
ATOM 7049 O O . TRP C 1 96 ? -6.990 4.590 11.896 1.00 24.68 96 TRP C O 1
ATOM 7060 N N . VAL C 1 97 ? -7.751 4.326 9.802 1.00 22.11 97 VAL C N 1
ATOM 7061 C CA . VAL C 1 97 ? -6.990 5.476 9.325 1.00 23.22 97 VAL C CA 1
ATOM 7062 C C . VAL C 1 97 ? -7.851 6.495 8.585 1.00 25.33 97 VAL C C 1
ATOM 7063 O O . VAL C 1 97 ? -7.318 7.488 8.082 1.00 24.03 97 VAL C O 1
ATOM 7067 N N . ILE C 1 98 ? -9.175 6.305 8.535 1.00 22.02 98 ILE C N 1
ATOM 7068 C CA . ILE C 1 98 ? -10.045 7.187 7.751 1.00 24.54 98 ILE C CA 1
ATOM 7069 C C . ILE C 1 98 ? -11.113 7.827 8.646 1.00 26.67 98 ILE C C 1
ATOM 7070 O O . ILE C 1 98 ? -11.338 7.415 9.786 1.00 24.46 98 ILE C O 1
ATOM 7075 N N . THR C 1 99 ? -11.778 8.844 8.080 1.00 26.31 99 THR C N 1
ATOM 7076 C CA . THR C 1 99 ? -12.894 9.607 8.648 1.00 27.86 99 THR C CA 1
ATOM 7077 C C . THR C 1 99 ? -12.681 9.952 10.119 1.00 28.10 99 THR C C 1
ATOM 7078 O O . THR C 1 99 ? -11.782 10.736 10.435 1.00 25.61 99 THR C O 1
ATOM 7082 N N . TRP C 1 100 ? -13.491 9.392 11.027 1.00 25.16 100 TRP C N 1
ATOM 7083 C CA . TRP C 1 100 ? -13.326 9.737 12.438 1.00 22.15 100 TRP C CA 1
ATOM 7084 C C . TRP C 1 100 ? -11.953 9.358 12.971 1.00 27.01 100 TRP C C 1
ATOM 7085 O O . TRP C 1 100 ? -11.487 9.963 13.945 1.00 27.42 100 TRP C O 1
ATOM 7096 N N . HIS C 1 101 ? -11.308 8.352 12.377 1.00 24.27 101 HIS C N 1
ATOM 7097 C CA . HIS C 1 101 ? -9.983 7.898 12.775 1.00 24.57 101 HIS C CA 1
ATOM 7098 C C . HIS C 1 101 ? -8.864 8.439 11.871 1.00 26.90 101 HIS C C 1
ATOM 7099 O O . HIS C 1 101 ? -7.793 7.832 11.796 1.00 28.48 101 HIS C O 1
ATOM 7106 N N . THR C 1 102 ? -9.082 9.562 11.199 1.00 29.29 102 THR C N 1
ATOM 7107 C CA . THR C 1 102 ? -8.025 10.134 10.371 1.00 27.89 102 THR C CA 1
ATOM 7108 C C . THR C 1 102 ? -6.856 10.586 11.233 1.00 33.42 102 THR C C 1
ATOM 7109 O O . THR C 1 102 ? -7.034 11.225 12.269 1.00 30.21 102 THR C O 1
ATOM 7113 N N A SER C 1 103 ? -5.620 10.353 10.779 0.55 32.16 103 SER C N 1
ATOM 7114 N N B SER C 1 103 ? -5.697 10.072 10.854 0.45 32.63 103 SER C N 1
ATOM 7115 C CA A SER C 1 103 ? -4.514 11.004 11.489 0.55 33.15 103 SER C CA 1
ATOM 7116 C CA B SER C 1 103 ? -4.415 10.407 11.411 0.45 32.77 103 SER C CA 1
ATOM 7117 C C A SER C 1 103 ? -3.497 11.575 10.508 0.55 30.66 103 SER C C 1
ATOM 7118 C C B SER C 1 103 ? -3.464 10.467 10.231 0.45 31.63 103 SER C C 1
ATOM 7119 O O A SER C 1 103 ? -3.788 12.533 9.786 0.55 37.15 103 SER C O 1
ATOM 7120 O O B SER C 1 103 ? -3.791 10.065 9.106 0.45 33.22 103 SER C O 1
ATOM 7125 N N . ASN C 1 104 ? -2.299 11.004 10.491 1.00 29.48 104 ASN C N 1
ATOM 7126 C CA . ASN C 1 104 ? -1.335 11.257 9.434 1.00 30.73 104 ASN C CA 1
ATOM 7127 C C . ASN C 1 104 ? -0.655 9.947 9.050 1.00 26.97 104 ASN C C 1
ATOM 7128 O O . ASN C 1 104 ? -0.088 9.263 9.909 1.00 27.84 104 ASN C O 1
ATOM 7133 N N . LEU C 1 105 ? -0.696 9.598 7.752 1.00 25.80 105 LEU C N 1
ATOM 7134 C CA . LEU C 1 105 ? -0.149 8.310 7.321 1.00 26.39 105 LEU C CA 1
ATOM 7135 C C . LEU C 1 105 ? 1.376 8.284 7.299 1.00 28.93 105 LEU C C 1
ATOM 7136 O O . LEU C 1 105 ? 1.959 7.204 7.135 1.00 27.00 105 LEU C O 1
ATOM 7141 N N . PHE C 1 106 ? 2.035 9.434 7.480 1.00 25.37 106 PHE C N 1
ATOM 7142 C CA . PHE C 1 106 ? 3.496 9.498 7.512 1.00 27.25 106 PHE C CA 1
ATOM 7143 C C . PHE C 1 106 ? 4.078 9.883 8.868 1.00 28.48 106 PHE C C 1
ATOM 7144 O O . PHE C 1 106 ? 5.239 9.546 9.142 1.00 29.63 106 PHE C O 1
ATOM 7152 N N . THR C 1 107 ? 3.316 10.573 9.721 1.00 25.91 107 THR C N 1
ATOM 7153 C CA . THR C 1 107 ? 3.870 11.123 10.952 1.00 28.54 107 THR C CA 1
ATOM 7154 C C . THR C 1 107 ? 3.158 10.690 12.231 1.00 31.53 107 THR C C 1
ATOM 7155 O O . THR C 1 107 ? 3.747 10.831 13.308 1.00 28.78 107 THR C O 1
ATOM 7159 N N . ASP C 1 108 ? 1.937 10.157 12.161 1.00 30.48 108 ASP C N 1
ATOM 7160 C CA . ASP C 1 108 ? 1.250 9.762 13.401 1.00 24.98 108 ASP C CA 1
ATOM 7161 C C . ASP C 1 108 ? 1.958 8.582 14.066 1.00 27.56 108 ASP C C 1
ATOM 7162 O O . ASP C 1 108 ? 2.157 7.542 13.425 1.00 27.23 108 ASP C O 1
ATOM 7167 N N . PRO C 1 109 ? 2.376 8.694 15.331 1.00 28.44 109 PRO C N 1
ATOM 7168 C CA . PRO C 1 109 ? 3.151 7.593 15.937 1.00 25.99 109 PRO C CA 1
ATOM 7169 C C . PRO C 1 109 ? 2.404 6.270 15.993 1.00 30.24 109 PRO C C 1
ATOM 7170 O O . PRO C 1 109 ? 3.032 5.210 15.873 1.00 28.22 109 PRO C O 1
ATOM 7174 N N . LEU C 1 110 ? 1.079 6.292 16.187 1.00 28.17 110 LEU C N 1
ATOM 7175 C CA . LEU C 1 110 ? 0.350 5.031 16.276 1.00 27.05 110 LEU C CA 1
ATOM 7176 C C . LEU C 1 110 ? 0.151 4.405 14.896 1.00 27.89 110 LEU C C 1
ATOM 7177 O O . LEU C 1 110 ? 0.197 3.176 14.761 1.00 26.60 110 LEU C O 1
ATOM 7182 N N . VAL C 1 111 ? -0.073 5.224 13.865 1.00 25.99 111 VAL C N 1
ATOM 7183 C CA . VAL C 1 111 ? -0.157 4.671 12.509 1.00 26.90 111 VAL C CA 1
ATOM 7184 C C . VAL C 1 111 ? 1.181 4.066 12.114 1.00 26.38 111 VAL C C 1
ATOM 7185 O O . VAL C 1 111 ? 1.242 2.946 11.587 1.00 26.19 111 VAL C O 1
ATOM 7189 N N . LYS C 1 112 ? 2.283 4.776 12.406 1.00 26.48 112 LYS C N 1
ATOM 7190 C CA . LYS C 1 112 ? 3.601 4.234 12.086 1.00 25.98 112 LYS C CA 1
ATOM 7191 C C . LYS C 1 112 ? 3.857 2.929 12.824 1.00 28.45 112 LYS C C 1
ATOM 7192 O O . LYS C 1 112 ? 4.411 1.991 12.244 1.00 27.86 112 LYS C O 1
ATOM 7198 N N . ALA C 1 113 ? 3.459 2.839 14.107 1.00 29.22 113 ALA C N 1
ATOM 7199 C CA . ALA C 1 113 ? 3.647 1.580 14.831 1.00 30.21 113 ALA C CA 1
ATOM 7200 C C . ALA C 1 113 ? 2.844 0.455 14.189 1.00 29.08 113 ALA C C 1
ATOM 7201 O O . ALA C 1 113 ? 3.285 -0.702 14.175 1.00 29.63 113 ALA C O 1
ATOM 7203 N N . GLY C 1 114 ? 1.648 0.768 13.679 1.00 27.53 114 GLY C N 1
ATOM 7204 C CA . GLY C 1 114 ? 0.874 -0.243 12.982 1.00 26.58 114 GLY C CA 1
ATOM 7205 C C . GLY C 1 114 ? 1.529 -0.661 11.683 1.00 25.60 114 GLY C C 1
ATOM 7206 O O . GLY C 1 114 ? 1.594 -1.851 11.366 1.00 25.53 114 GLY C O 1
ATOM 7207 N N . GLN C 1 115 ? 2.025 0.311 10.917 1.00 23.21 115 GLN C N 1
ATOM 7208 C CA . GLN C 1 115 ? 2.691 -0.008 9.651 1.00 26.50 115 GLN C CA 1
ATOM 7209 C C . GLN C 1 115 ? 3.913 -0.893 9.879 1.00 27.75 115 GLN C C 1
ATOM 7210 O O . GLN C 1 115 ? 4.099 -1.911 9.199 1.00 27.81 115 GLN C O 1
ATOM 7216 N N . THR C 1 116 ? 4.760 -0.532 10.846 1.00 33.63 116 THR C N 1
ATOM 7217 C CA . THR C 1 116 ? 5.958 -1.337 11.082 1.00 27.98 116 THR C CA 1
ATOM 7218 C C . THR C 1 116 ? 5.591 -2.736 11.570 1.00 28.19 116 THR C C 1
ATOM 7219 O O . THR C 1 116 ? 6.256 -3.715 11.220 1.00 29.64 116 THR C O 1
ATOM 7223 N N . ASP C 1 117 ? 4.526 -2.857 12.367 1.00 30.31 117 ASP C N 1
ATOM 7224 C CA . ASP C 1 117 ? 4.079 -4.179 12.806 1.00 30.45 117 ASP C CA 1
ATOM 7225 C C . ASP C 1 117 ? 3.693 -5.056 11.615 1.00 30.45 117 ASP C C 1
ATOM 7226 O O . ASP C 1 117 ? 4.122 -6.213 11.508 1.00 32.81 117 ASP C O 1
ATOM 7231 N N . LEU C 1 118 ? 2.873 -4.523 10.708 1.00 28.94 118 LEU C N 1
ATOM 7232 C CA . LEU C 1 118 ? 2.473 -5.292 9.532 1.00 28.44 118 LEU C CA 1
ATOM 7233 C C . LEU C 1 118 ? 3.673 -5.603 8.640 1.00 28.88 118 LEU C C 1
ATOM 7234 O O . LEU C 1 118 ? 3.837 -6.735 8.165 1.00 28.01 118 LEU C O 1
ATOM 7239 N N . ILE C 1 119 ? 4.522 -4.608 8.403 1.00 24.10 119 ILE C N 1
ATOM 7240 C CA . ILE C 1 119 ? 5.695 -4.824 7.555 1.00 31.50 119 ILE C CA 1
ATOM 7241 C C . ILE C 1 119 ? 6.610 -5.876 8.169 1.00 29.70 119 ILE C C 1
ATOM 7242 O O . ILE C 1 119 ? 7.166 -6.728 7.464 1.00 29.59 119 ILE C O 1
ATOM 7247 N N . SER C 1 120 ? 6.727 -5.873 9.498 1.00 32.30 120 SER C N 1
ATOM 7248 C CA . SER C 1 120 ? 7.582 -6.843 10.173 1.00 30.35 120 SER C CA 1
ATOM 7249 C C . SER C 1 120 ? 7.035 -8.260 10.034 1.00 31.93 120 SER C C 1
ATOM 7250 O O . SER C 1 120 ? 7.780 -9.190 9.713 1.00 35.55 120 SER C O 1
ATOM 7253 N N . GLN C 1 121 ? 5.729 -8.447 10.247 1.00 30.42 121 GLN C N 1
ATOM 7254 C CA . GLN C 1 121 ? 5.147 -9.782 10.103 1.00 30.29 121 GLN C CA 1
ATOM 7255 C C . GLN C 1 121 ? 5.226 -10.270 8.663 1.00 34.91 121 GLN C C 1
ATOM 7256 O O . GLN C 1 121 ? 5.431 -11.465 8.417 1.00 34.53 121 GLN C O 1
ATOM 7262 N N . LEU C 1 122 ? 5.052 -9.359 7.697 1.00 33.04 122 LEU C N 1
ATOM 7263 C CA . LEU C 1 122 ? 5.172 -9.722 6.287 1.00 34.64 122 LEU C CA 1
ATOM 7264 C C . LEU C 1 122 ? 6.589 -10.174 5.955 1.00 32.40 122 LEU C C 1
ATOM 7265 O O . LEU C 1 122 ? 6.794 -11.236 5.352 1.00 32.14 122 LEU C O 1
ATOM 7270 N N . ALA C 1 123 ? 7.579 -9.365 6.333 1.00 32.20 123 ALA C N 1
ATOM 7271 C CA . ALA C 1 123 ? 8.975 -9.704 6.061 1.00 35.87 123 ALA C CA 1
ATOM 7272 C C . ALA C 1 123 ? 9.362 -11.031 6.704 1.00 40.23 123 ALA C C 1
ATOM 7273 O O . ALA C 1 123 ? 10.110 -11.823 6.116 1.00 39.44 123 ALA C O 1
ATOM 7275 N N . THR C 1 124 ? 8.844 -11.297 7.905 1.00 39.65 124 THR C N 1
ATOM 7276 C CA . THR C 1 124 ? 9.156 -12.541 8.601 1.00 42.55 124 THR C CA 1
ATOM 7277 C C . THR C 1 124 ? 8.621 -13.753 7.844 1.00 37.69 124 THR C C 1
ATOM 7278 O O . THR C 1 124 ? 9.266 -14.807 7.819 1.00 41.62 124 THR C O 1
ATOM 7282 N N . ARG C 1 125 ? 7.458 -13.624 7.199 1.00 38.11 125 ARG C N 1
ATOM 7283 C CA . ARG C 1 125 ? 6.940 -14.740 6.413 1.00 33.03 125 ARG C CA 1
ATOM 7284 C C . ARG C 1 125 ? 7.669 -14.880 5.087 1.00 38.10 125 ARG C C 1
ATOM 7285 O O . ARG C 1 125 ? 7.871 -16.002 4.605 1.00 39.30 125 ARG C O 1
ATOM 7293 N N . LEU C 1 126 ? 8.022 -13.754 4.464 1.00 34.15 126 LEU C N 1
ATOM 7294 C CA . LEU C 1 126 ? 8.566 -13.789 3.109 1.00 36.84 126 LEU C CA 1
ATOM 7295 C C . LEU C 1 126 ? 10.016 -14.252 3.084 1.00 39.68 126 LEU C C 1
ATOM 7296 O O . LEU C 1 126 ? 10.454 -14.844 2.090 1.00 40.16 126 LEU C O 1
ATOM 7301 N N . ARG C 1 127 ? 10.765 -14.002 4.164 1.00 40.91 127 ARG C N 1
ATOM 7302 C CA . ARG C 1 127 ? 12.168 -14.402 4.211 1.00 41.13 127 ARG C CA 1
ATOM 7303 C C . ARG C 1 127 ? 12.345 -15.908 4.084 1.00 41.52 127 ARG C C 1
ATOM 7304 O O . ARG C 1 127 ? 13.453 -16.364 3.790 1.00 46.40 127 ARG C O 1
ATOM 7312 N N . GLU C 1 128 ? 11.289 -16.688 4.293 1.00 39.99 128 GLU C N 1
ATOM 7313 C CA . GLU C 1 128 ? 11.362 -18.140 4.194 1.00 43.34 128 GLU C CA 1
ATOM 7314 C C . GLU C 1 128 ? 11.013 -18.667 2.810 1.00 42.02 128 GLU C C 1
ATOM 7315 O O . GLU C 1 128 ? 11.075 -19.882 2.596 1.00 44.27 128 GLU C O 1
ATOM 7321 N N . GLU C 1 129 ? 10.637 -17.797 1.866 1.00 35.87 129 GLU C N 1
ATOM 7322 C CA . GLU C 1 129 ? 10.343 -18.313 0.540 1.00 42.45 129 GLU C CA 1
ATOM 7323 C C . GLU C 1 129 ? 11.531 -18.083 -0.376 1.00 43.77 129 GLU C C 1
ATOM 7324 O O . GLU C 1 129 ? 12.068 -16.965 -0.421 1.00 42.49 129 GLU C O 1
ATOM 7330 N N . PRO C 1 130 ? 11.972 -19.106 -1.107 1.00 47.95 130 PRO C N 1
ATOM 7331 C CA . PRO C 1 130 ? 13.220 -18.961 -1.874 1.00 46.41 130 PRO C CA 1
ATOM 7332 C C . PRO C 1 130 ? 13.098 -18.004 -3.052 1.00 44.01 130 PRO C C 1
ATOM 7333 O O . PRO C 1 130 ? 14.072 -17.309 -3.370 1.00 45.07 130 PRO C O 1
ATOM 7337 N N . ASN C 1 131 ? 11.929 -17.931 -3.693 1.00 39.83 131 ASN C N 1
ATOM 7338 C CA . ASN C 1 131 ? 11.727 -17.082 -4.862 1.00 45.44 131 ASN C CA 1
ATOM 7339 C C . ASN C 1 131 ? 11.323 -15.657 -4.514 1.00 44.23 131 ASN C C 1
ATOM 7340 O O . ASN C 1 131 ? 11.179 -14.834 -5.426 1.00 41.57 131 ASN C O 1
ATOM 7345 N N . ALA C 1 132 ? 11.136 -15.347 -3.233 1.00 42.01 132 ALA C N 1
ATOM 7346 C CA . ALA C 1 132 ? 10.820 -13.994 -2.793 1.00 38.80 132 ALA C CA 1
ATOM 7347 C C . ALA C 1 132 ? 12.116 -13.227 -2.561 1.00 43.05 132 ALA C C 1
ATOM 7348 O O . ALA C 1 132 ? 12.984 -13.666 -1.794 1.00 43.37 132 ALA C O 1
ATOM 7350 N N . THR C 1 133 ? 12.244 -12.077 -3.218 1.00 38.58 133 THR C N 1
ATOM 7351 C CA . THR C 1 133 ? 13.485 -11.325 -3.223 1.00 35.77 133 THR C CA 1
ATOM 7352 C C . THR C 1 133 ? 13.449 -10.061 -2.382 1.00 41.72 133 THR C C 1
ATOM 7353 O O . THR C 1 133 ? 14.510 -9.607 -1.931 1.00 37.48 133 THR C O 1
ATOM 7357 N N . GLY C 1 134 ? 12.276 -9.488 -2.143 1.00 36.56 134 GLY C N 1
ATOM 7358 C CA . GLY C 1 134 ? 12.219 -8.303 -1.317 1.00 36.14 134 GLY C CA 1
ATOM 7359 C C . GLY C 1 134 ? 10.852 -7.657 -1.380 1.00 30.23 134 GLY C C 1
ATOM 7360 O O . GLY C 1 134 ? 9.890 -8.246 -1.864 1.00 31.37 134 GLY C O 1
ATOM 7361 N N . MET C 1 135 ? 10.789 -6.435 -0.856 1.00 30.23 135 MET C N 1
ATOM 7362 C CA . MET C 1 135 ? 9.519 -5.750 -0.679 1.00 31.57 135 MET C CA 1
ATOM 7363 C C . MET C 1 135 ? 9.658 -4.288 -1.057 1.00 30.77 135 MET C C 1
ATOM 7364 O O . MET C 1 135 ? 10.695 -3.668 -0.808 1.00 26.64 135 MET C O 1
ATOM 7369 N N . THR C 1 136 ? 8.598 -3.739 -1.640 1.00 25.75 136 THR C N 1
ATOM 7370 C CA . THR C 1 136 ? 8.448 -2.302 -1.773 1.00 25.04 136 THR C CA 1
ATOM 7371 C C . THR C 1 136 ? 7.520 -1.835 -0.657 1.00 28.39 136 THR C C 1
ATOM 7372 O O . THR C 1 136 ? 6.641 -2.580 -0.225 1.00 31.88 136 THR C O 1
ATOM 7376 N N . VAL C 1 137 ? 7.728 -0.610 -0.166 1.00 27.93 137 VAL C N 1
ATOM 7377 C CA A VAL C 1 137 ? 6.962 -0.149 0.990 0.41 30.50 137 VAL C CA 1
ATOM 7378 C CA B VAL C 1 137 ? 6.958 -0.181 1.000 0.59 30.52 137 VAL C CA 1
ATOM 7379 C C . VAL C 1 137 ? 5.468 -0.174 0.691 1.00 31.10 137 VAL C C 1
ATOM 7380 O O . VAL C 1 137 ? 4.646 -0.476 1.564 1.00 28.35 137 VAL C O 1
ATOM 7387 N N . GLY C 1 138 ? 5.094 0.145 -0.537 1.00 25.67 138 GLY C N 1
ATOM 7388 C CA . GLY C 1 138 ? 3.698 0.126 -0.919 1.00 24.34 138 GLY C CA 1
ATOM 7389 C C . GLY C 1 138 ? 3.543 0.805 -2.258 1.00 27.93 138 GLY C C 1
ATOM 7390 O O . GLY C 1 138 ? 4.401 1.607 -2.648 1.00 32.95 138 GLY C O 1
ATOM 7391 N N . ASN C 1 139 ? 2.481 0.491 -2.991 1.00 26.11 139 ASN C N 1
ATOM 7392 C CA . ASN C 1 139 ? 2.388 0.997 -4.355 1.00 27.04 139 ASN C CA 1
ATOM 7393 C C . ASN C 1 139 ? 2.122 2.497 -4.334 1.00 30.31 139 ASN C C 1
ATOM 7394 O O . ASN C 1 139 ? 1.031 2.937 -3.948 1.00 28.12 139 ASN C O 1
ATOM 7399 N N . GLU C 1 140 ? 3.114 3.283 -4.767 1.00 26.34 140 GLU C N 1
ATOM 7400 C CA . GLU C 1 140 ? 2.966 4.731 -4.900 1.00 26.47 140 GLU C CA 1
ATOM 7401 C C . GLU C 1 140 ? 2.431 5.367 -3.619 1.00 25.41 140 GLU C C 1
ATOM 7402 O O . GLU C 1 140 ? 1.680 6.340 -3.665 1.00 29.91 140 GLU C O 1
ATOM 7408 N N . PHE C 1 141 ? 2.823 4.829 -2.461 1.00 27.23 141 PHE C N 1
ATOM 7409 C CA . PHE C 1 141 ? 2.314 5.354 -1.196 1.00 28.08 141 PHE C CA 1
ATOM 7410 C C . PHE C 1 141 ? 2.538 6.858 -1.033 1.00 27.03 141 PHE C C 1
ATOM 7411 O O . PHE C 1 141 ? 1.682 7.532 -0.449 1.00 27.50 141 PHE C O 1
ATOM 7419 N N . PRO C 1 142 ? 3.639 7.446 -1.549 1.00 30.26 142 PRO C N 1
ATOM 7420 C CA . PRO C 1 142 ? 3.768 8.912 -1.475 1.00 25.67 142 PRO C CA 1
ATOM 7421 C C . PRO C 1 142 ? 2.613 9.735 -2.039 1.00 27.50 142 PRO C C 1
ATOM 7422 O O . PRO C 1 142 ? 2.551 10.934 -1.751 1.00 31.04 142 PRO C O 1
ATOM 7426 N N . GLN C 1 143 ? 1.694 9.145 -2.829 1.00 24.86 143 GLN C N 1
ATOM 7427 C CA . GLN C 1 143 ? 0.572 9.928 -3.341 1.00 25.56 143 GLN C CA 1
ATOM 7428 C C . GLN C 1 143 ? -0.386 10.358 -2.234 1.00 28.28 143 GLN C C 1
ATOM 7429 O O . GLN C 1 143 ? -1.140 11.310 -2.435 1.00 26.06 143 GLN C O 1
ATOM 7435 N N . TYR C 1 144 ? -0.339 9.721 -1.058 1.00 27.20 144 TYR C N 1
ATOM 7436 C CA . TYR C 1 144 ? -1.120 10.223 0.074 1.00 26.62 144 TYR C CA 1
ATOM 7437 C C . TYR C 1 144 ? -0.648 11.597 0.551 1.00 30.69 144 TYR C C 1
ATOM 7438 O O . TYR C 1 144 ? -1.379 12.256 1.300 1.00 34.34 144 TYR C O 1
ATOM 7447 N N . ALA C 1 145 ? 0.529 12.055 0.108 1.00 30.41 145 ALA C N 1
ATOM 7448 C CA . ALA C 1 145 ? 1.016 13.404 0.373 1.00 29.42 145 ALA C CA 1
ATOM 7449 C C . ALA C 1 145 ? 0.851 14.352 -0.824 1.00 37.76 145 ALA C C 1
ATOM 7450 O O . ALA C 1 145 ? 1.280 15.511 -0.747 1.00 35.62 145 ALA C O 1
ATOM 7452 N N . ALA C 1 146 ? 0.212 13.901 -1.909 1.00 35.47 146 ALA C N 1
ATOM 7453 C CA . ALA C 1 146 ? 0.202 14.668 -3.155 1.00 33.63 146 ALA C CA 1
ATOM 7454 C C . ALA C 1 146 ? -0.518 16.003 -2.982 1.00 40.31 146 ALA C C 1
ATOM 7455 O O . ALA C 1 146 ? -1.613 16.070 -2.409 1.00 34.86 146 ALA C O 1
ATOM 7457 N N . LEU C 1 147 ? 0.104 17.068 -3.513 1.00 34.74 147 LEU C N 1
ATOM 7458 C CA . LEU C 1 147 ? -0.341 18.440 -3.292 1.00 36.11 147 LEU C CA 1
ATOM 7459 C C . LEU C 1 147 ? -0.321 19.290 -4.563 1.00 44.45 147 LEU C C 1
ATOM 7460 O O . LEU C 1 147 ? -0.433 20.519 -4.468 1.00 46.14 147 LEU C O 1
ATOM 7465 N N . ALA C 1 148 ? -0.180 18.682 -5.742 1.00 44.47 148 ALA C N 1
ATOM 7466 C CA . ALA C 1 148 ? -0.035 19.400 -7.000 1.00 44.12 148 ALA C CA 1
ATOM 7467 C C . ALA C 1 148 ? -1.387 19.900 -7.510 1.00 47.29 148 ALA C C 1
ATOM 7468 O O . ALA C 1 148 ? -2.435 19.328 -7.189 1.00 41.36 148 ALA C O 1
ATOM 7470 N N . PRO C 1 149 ? -1.392 20.972 -8.319 1.00 51.34 149 PRO C N 1
ATOM 7471 C CA . PRO C 1 149 ? -2.682 21.526 -8.778 1.00 51.76 149 PRO C CA 1
ATOM 7472 C C . PRO C 1 149 ? -3.528 20.531 -9.561 1.00 49.83 149 PRO C C 1
ATOM 7473 O O . PRO C 1 149 ? -4.757 20.509 -9.403 1.00 55.53 149 PRO C O 1
ATOM 7477 N N . GLY C 1 150 ? -2.909 19.702 -10.395 1.00 46.53 150 GLY C N 1
ATOM 7478 C CA . GLY C 1 150 ? -3.619 18.672 -11.123 1.00 48.09 150 GLY C CA 1
ATOM 7479 C C . GLY C 1 150 ? -3.648 17.312 -10.454 1.00 51.25 150 GLY C C 1
ATOM 7480 O O . GLY C 1 150 ? -4.143 16.350 -11.050 1.00 45.95 150 GLY C O 1
ATOM 7481 N N . HIS C 1 151 ? -3.130 17.199 -9.229 1.00 42.76 151 HIS C N 1
ATOM 7482 C CA . HIS C 1 151 ? -3.026 15.917 -8.543 1.00 39.85 151 HIS C CA 1
ATOM 7483 C C . HIS C 1 151 ? -2.742 16.139 -7.064 1.00 39.03 151 HIS C C 1
ATOM 7484 O O . HIS C 1 151 ? -1.584 16.092 -6.631 1.00 39.21 151 HIS C O 1
ATOM 7491 N N . HIS C 1 152 ? -3.785 16.411 -6.281 1.00 39.66 152 HIS C N 1
ATOM 7492 C CA . HIS C 1 152 ? -3.638 16.617 -4.845 1.00 40.21 152 HIS C CA 1
ATOM 7493 C C . HIS C 1 152 ? -4.625 15.704 -4.130 1.00 40.52 152 HIS C C 1
ATOM 7494 O O . HIS C 1 152 ? -5.812 15.672 -4.480 1.00 35.98 152 HIS C O 1
ATOM 7501 N N . HIS C 1 153 ? -4.130 14.941 -3.157 1.00 36.59 153 HIS C N 1
ATOM 7502 C CA . HIS C 1 153 ? -4.957 13.884 -2.591 1.00 36.08 153 HIS C CA 1
ATOM 7503 C C . HIS C 1 153 ? -6.131 14.487 -1.820 1.00 34.89 153 HIS C C 1
ATOM 7504 O O . HIS C 1 153 ? -5.949 15.444 -1.063 1.00 35.14 153 HIS C O 1
ATOM 7511 N N . PRO C 1 154 ? -7.342 13.951 -2.000 1.00 32.16 154 PRO C N 1
ATOM 7512 C CA . PRO C 1 154 ? -8.519 14.551 -1.341 1.00 38.64 154 PRO C CA 1
ATOM 7513 C C . PRO C 1 154 ? -8.469 14.515 0.185 1.00 39.45 154 PRO C C 1
ATOM 7514 O O . PRO C 1 154 ? -9.086 15.376 0.829 1.00 41.65 154 PRO C O 1
ATOM 7518 N N . THR C 1 155 ? -7.784 13.539 0.789 1.00 29.89 155 THR C N 1
ATOM 7519 C CA . THR C 1 155 ? -7.542 13.551 2.232 1.00 37.54 155 THR C CA 1
ATOM 7520 C C . THR C 1 155 ? -6.038 13.461 2.493 1.00 37.16 155 THR C C 1
ATOM 7521 O O . THR C 1 155 ? -5.551 12.546 3.170 1.00 32.67 155 THR C O 1
ATOM 7525 N N . ARG C 1 156 ? -5.304 14.430 1.953 1.00 31.69 156 ARG C N 1
ATOM 7526 C CA . ARG C 1 156 ? -3.849 14.399 1.982 1.00 32.11 156 ARG C CA 1
ATOM 7527 C C . ARG C 1 156 ? -3.313 14.415 3.415 1.00 34.70 156 ARG C C 1
ATOM 7528 O O . ARG C 1 156 ? -3.890 15.049 4.302 1.00 33.95 156 ARG C O 1
ATOM 7536 N N . SER C 1 157 ? -2.214 13.684 3.640 1.00 30.67 157 SER C N 1
ATOM 7537 C CA . SER C 1 157 ? -1.446 13.757 4.882 1.00 30.32 157 SER C CA 1
ATOM 7538 C C . SER C 1 157 ? -0.328 14.784 4.714 1.00 39.41 157 SER C C 1
ATOM 7539 O O . SER C 1 157 ? 0.502 14.649 3.806 1.00 34.70 157 SER C O 1
ATOM 7542 N N . GLU C 1 158 ? -0.313 15.812 5.573 1.00 36.26 158 GLU C N 1
ATOM 7543 C CA . GLU C 1 158 ? 0.753 16.814 5.528 1.00 35.75 158 GLU C CA 1
ATOM 7544 C C . GLU C 1 158 ? 2.080 16.161 5.876 1.00 36.96 158 GLU C C 1
ATOM 7545 O O . GLU C 1 158 ? 2.153 15.262 6.715 1.00 34.99 158 GLU C O 1
ATOM 7551 N N . CYS C 1 159 ? 3.142 16.624 5.231 1.00 34.27 159 CYS C N 1
ATOM 7552 C CA . CYS C 1 159 ? 4.402 15.905 5.314 1.00 35.50 159 CYS C CA 1
ATOM 7553 C C . CYS C 1 159 ? 5.505 16.844 4.864 1.00 38.27 159 CYS C C 1
ATOM 7554 O O . CYS C 1 159 ? 5.445 17.350 3.739 1.00 37.98 159 CYS C O 1
ATOM 7557 N N . THR C 1 160 ? 6.484 17.087 5.733 1.00 35.34 160 THR C N 1
ATOM 7558 C CA . THR C 1 160 ? 7.679 17.814 5.333 1.00 39.45 160 THR C CA 1
ATOM 7559 C C . THR C 1 160 ? 8.663 16.869 4.648 1.00 33.56 160 THR C C 1
ATOM 7560 O O . THR C 1 160 ? 8.530 15.643 4.693 1.00 31.28 160 THR C O 1
ATOM 7564 N N . VAL C 1 161 ? 9.698 17.456 4.044 1.00 36.36 161 VAL C N 1
ATOM 7565 C CA . VAL C 1 161 ? 10.711 16.640 3.386 1.00 32.19 161 VAL C CA 1
ATOM 7566 C C . VAL C 1 161 ? 11.411 15.744 4.400 1.00 32.52 161 VAL C C 1
ATOM 7567 O O . VAL C 1 161 ? 11.710 14.578 4.122 1.00 31.91 161 VAL C O 1
ATOM 7571 N N . ASP C 1 162 ? 11.650 16.258 5.611 1.00 35.80 162 ASP C N 1
ATOM 7572 C CA . ASP C 1 162 ? 12.307 15.443 6.628 1.00 32.72 162 ASP C CA 1
ATOM 7573 C C . ASP C 1 162 ? 11.372 14.362 7.173 1.00 31.84 162 ASP C C 1
ATOM 7574 O O . ASP C 1 162 ? 11.813 13.239 7.452 1.00 33.10 162 ASP C O 1
ATOM 7579 N N . ASP C 1 163 ? 10.082 14.684 7.342 1.00 34.20 163 ASP C N 1
ATOM 7580 C CA . ASP C 1 163 ? 9.088 13.660 7.669 1.00 35.18 163 ASP C CA 1
ATOM 7581 C C . ASP C 1 163 ? 9.125 12.518 6.665 1.00 32.19 163 ASP C C 1
ATOM 7582 O O . ASP C 1 163 ? 9.091 11.339 7.042 1.00 30.15 163 ASP C O 1
ATOM 7587 N N . ALA C 1 164 ? 9.194 12.860 5.373 1.00 33.25 164 ALA C N 1
ATOM 7588 C CA . ALA C 1 164 ? 9.207 11.837 4.332 1.00 28.96 164 ALA C CA 1
ATOM 7589 C C . ALA C 1 164 ? 10.389 10.905 4.508 1.00 28.49 164 ALA C C 1
ATOM 7590 O O . ALA C 1 164 ? 10.233 9.680 4.482 1.00 28.52 164 ALA C O 1
ATOM 7592 N N . GLN C 1 165 ? 11.588 11.470 4.713 1.00 33.96 165 GLN C N 1
ATOM 7593 C CA . GLN C 1 165 ? 12.772 10.637 4.896 1.00 32.57 165 GLN C CA 1
ATOM 7594 C C . GLN C 1 165 ? 12.680 9.797 6.166 1.00 31.63 165 GLN C C 1
ATOM 7595 O O . GLN C 1 165 ? 13.037 8.612 6.160 1.00 31.56 165 GLN C O 1
ATOM 7601 N N . THR C 1 166 ? 12.196 10.387 7.259 1.00 34.32 166 THR C N 1
ATOM 7602 C CA . THR C 1 166 ? 12.068 9.631 8.505 1.00 32.93 166 THR C CA 1
ATOM 7603 C C . THR C 1 166 ? 11.144 8.430 8.332 1.00 32.11 166 THR C C 1
ATOM 7604 O O . THR C 1 166 ? 11.456 7.319 8.785 1.00 30.91 166 THR C O 1
ATOM 7608 N N . TRP C 1 167 ? 10.018 8.637 7.644 1.00 31.03 167 TRP C N 1
ATOM 7609 C CA . TRP C 1 167 ? 9.075 7.554 7.377 1.00 31.41 167 TRP C CA 1
ATOM 7610 C C . TRP C 1 167 ? 9.719 6.437 6.561 1.00 23.47 167 TRP C C 1
ATOM 7611 O O . TRP C 1 167 ? 9.620 5.260 6.916 1.00 26.17 167 TRP C O 1
ATOM 7622 N N . LEU C 1 168 ? 10.404 6.786 5.467 1.00 27.14 168 LEU C N 1
ATOM 7623 C CA . LEU C 1 168 ? 11.096 5.767 4.678 1.00 28.29 168 LEU C CA 1
ATOM 7624 C C . LEU C 1 168 ? 12.151 5.041 5.502 1.00 28.07 168 LEU C C 1
ATOM 7625 O O . LEU C 1 168 ? 12.291 3.814 5.412 1.00 27.48 168 LEU C O 1
ATOM 7630 N N . GLU C 1 169 ? 12.928 5.785 6.292 1.00 30.86 169 GLU C N 1
ATOM 7631 C CA . GLU C 1 169 ? 13.978 5.140 7.072 1.00 34.87 169 GLU C CA 1
ATOM 7632 C C . GLU C 1 169 ? 13.384 4.165 8.077 1.00 33.81 169 GLU C C 1
ATOM 7633 O O . GLU C 1 169 ? 13.934 3.079 8.302 1.00 32.91 169 GLU C O 1
ATOM 7639 N N . THR C 1 170 ? 12.216 4.506 8.630 1.00 31.88 170 THR C N 1
ATOM 7640 C CA . THR C 1 170 ? 11.540 3.616 9.572 1.00 32.27 170 THR C CA 1
ATOM 7641 C C . THR C 1 170 ? 11.008 2.366 8.878 1.00 31.78 170 THR C C 1
ATOM 7642 O O . THR C 1 170 ? 11.196 1.247 9.369 1.00 33.27 170 THR C O 1
ATOM 7646 N N . MET C 1 171 ? 10.309 2.534 7.747 1.00 31.52 171 MET C N 1
ATOM 7647 C CA . MET C 1 171 ? 9.729 1.373 7.075 1.00 28.39 171 MET C CA 1
ATOM 7648 C C . MET C 1 171 ? 10.817 0.485 6.463 1.00 33.84 171 MET C C 1
ATOM 7649 O O . MET C 1 171 ? 10.784 -0.746 6.605 1.00 28.87 171 MET C O 1
ATOM 7654 N N . LEU C 1 172 ? 11.798 1.086 5.779 1.00 32.06 172 LEU C N 1
ATOM 7655 C CA . LEU C 1 172 ? 12.862 0.272 5.195 1.00 34.66 172 LEU C CA 1
ATOM 7656 C C . LEU C 1 172 ? 13.740 -0.350 6.280 1.00 35.55 172 LEU C C 1
ATOM 7657 O O . LEU C 1 172 ? 14.137 -1.518 6.175 1.00 36.71 172 LEU C O 1
ATOM 7662 N N . GLY C 1 173 ? 14.043 0.411 7.331 1.00 34.50 173 GLY C N 1
ATOM 7663 C CA . GLY C 1 173 ? 14.794 -0.152 8.445 1.00 36.82 173 GLY C CA 1
ATOM 7664 C C . GLY C 1 173 ? 14.126 -1.381 9.031 1.00 33.86 173 GLY C C 1
ATOM 7665 O O . GLY C 1 173 ? 14.791 -2.375 9.331 1.00 37.52 173 GLY C O 1
ATOM 7666 N N . THR C 1 174 ? 12.794 -1.339 9.178 1.00 33.72 174 THR C N 1
ATOM 7667 C CA . THR C 1 174 ? 12.071 -2.487 9.718 1.00 32.72 174 THR C CA 1
ATOM 7668 C C . THR C 1 174 ? 12.257 -3.714 8.842 1.00 33.86 174 THR C C 1
ATOM 7669 O O . THR C 1 174 ? 12.474 -4.819 9.348 1.00 33.46 174 THR C O 1
ATOM 7673 N N . MET C 1 175 ? 12.146 -3.543 7.522 1.00 33.09 175 MET C N 1
ATOM 7674 C CA . MET C 1 175 ? 12.312 -4.669 6.609 1.00 31.06 175 MET C CA 1
ATOM 7675 C C . MET C 1 175 ? 13.695 -5.294 6.758 1.00 32.65 175 MET C C 1
ATOM 7676 O O . MET C 1 175 ? 13.832 -6.522 6.818 1.00 34.62 175 MET C O 1
ATOM 7681 N N . ARG C 1 176 ? 14.732 -4.459 6.822 1.00 32.78 176 ARG C N 1
ATOM 7682 C CA . ARG C 1 176 ? 16.095 -4.980 6.898 1.00 38.79 176 ARG C CA 1
ATOM 7683 C C . ARG C 1 176 ? 16.337 -5.708 8.211 1.00 38.37 176 ARG C C 1
ATOM 7684 O O . ARG C 1 176 ? 16.977 -6.766 8.226 1.00 41.88 176 ARG C O 1
ATOM 7692 N N . ASP C 1 177 ? 15.830 -5.158 9.320 1.00 38.81 177 ASP C N 1
ATOM 7693 C CA . ASP C 1 177 ? 15.948 -5.825 10.618 1.00 36.94 177 ASP C CA 1
ATOM 7694 C C . ASP C 1 177 ? 15.405 -7.245 10.568 1.00 40.56 177 ASP C C 1
ATOM 7695 O O . ASP C 1 177 ? 16.015 -8.172 11.109 1.00 40.82 177 ASP C O 1
ATOM 7700 N N . GLN C 1 178 ? 14.247 -7.433 9.934 1.00 38.86 178 GLN C N 1
ATOM 7701 C CA . GLN C 1 178 ? 13.602 -8.740 9.875 1.00 38.86 178 GLN C CA 1
ATOM 7702 C C . GLN C 1 178 ? 14.127 -9.619 8.753 1.00 37.38 178 GLN C C 1
ATOM 7703 O O . GLN C 1 178 ? 13.976 -10.843 8.824 1.00 40.76 178 GLN C O 1
ATOM 7709 N N . TRP C 1 179 ? 14.705 -9.034 7.708 1.00 40.75 179 TRP C N 1
ATOM 7710 C CA . TRP C 1 179 ? 15.026 -9.760 6.478 1.00 43.21 179 TRP C CA 1
ATOM 7711 C C . TRP C 1 179 ? 16.326 -9.208 5.912 1.00 46.23 179 TRP C C 1
ATOM 7712 O O . TRP C 1 179 ? 16.335 -8.481 4.908 1.00 42.24 179 TRP C O 1
ATOM 7723 N N . PRO C 1 180 ? 17.460 -9.554 6.540 1.00 46.03 180 PRO C N 1
ATOM 7724 C CA . PRO C 1 180 ? 18.747 -8.953 6.142 1.00 44.51 180 PRO C CA 1
ATOM 7725 C C . PRO C 1 180 ? 19.208 -9.334 4.745 1.00 42.66 180 PRO C C 1
ATOM 7726 O O . PRO C 1 180 ? 19.934 -8.553 4.122 1.00 40.15 180 PRO C O 1
ATOM 7730 N N . ASP C 1 181 ? 18.824 -10.501 4.231 1.00 41.48 181 ASP C N 1
ATOM 7731 C CA . ASP C 1 181 ? 19.215 -10.874 2.877 1.00 44.69 181 ASP C CA 1
ATOM 7732 C C . ASP C 1 181 ? 18.346 -10.237 1.800 1.00 46.21 181 ASP C C 1
ATOM 7733 O O . ASP C 1 181 ? 18.647 -10.397 0.611 1.00 44.77 181 ASP C O 1
ATOM 7738 N N . GLY C 1 182 ? 17.282 -9.523 2.173 1.00 44.18 182 GLY C N 1
ATOM 7739 C CA . GLY C 1 182 ? 16.367 -8.991 1.185 1.00 39.91 182 GLY C CA 1
ATOM 7740 C C . GLY C 1 182 ? 16.813 -7.667 0.582 1.00 36.63 182 GLY C C 1
ATOM 7741 O O . GLY C 1 182 ? 17.718 -6.989 1.068 1.00 38.29 182 GLY C O 1
ATOM 7742 N N . ARG C 1 183 ? 16.143 -7.295 -0.506 1.00 32.23 183 ARG C N 1
ATOM 7743 C CA . ARG C 1 183 ? 16.313 -5.989 -1.128 1.00 37.64 183 ARG C CA 1
ATOM 7744 C C . ARG C 1 183 ? 14.998 -5.223 -1.011 1.00 32.29 183 ARG C C 1
ATOM 7745 O O . ARG C 1 183 ? 13.926 -5.818 -1.095 1.00 30.38 183 ARG C O 1
ATOM 7753 N N . PHE C 1 184 ? 15.078 -3.910 -0.806 1.00 33.51 184 PHE C N 1
ATOM 7754 C CA . PHE C 1 184 ? 13.898 -3.131 -0.458 1.00 32.15 184 PHE C CA 1
ATOM 7755 C C . PHE C 1 184 ? 13.901 -1.807 -1.208 1.00 31.59 184 PHE C C 1
ATOM 7756 O O . PHE C 1 184 ? 14.956 -1.228 -1.477 1.00 33.64 184 PHE C O 1
ATOM 7764 N N . TRP C 1 185 ? 12.701 -1.336 -1.552 1.00 28.72 185 TRP C N 1
ATOM 7765 C CA . TRP C 1 185 ? 12.534 -0.185 -2.429 1.00 28.57 185 TRP C CA 1
ATOM 7766 C C . TRP C 1 185 ? 11.321 0.605 -1.968 1.00 29.34 185 TRP C C 1
ATOM 7767 O O . TRP C 1 185 ? 10.498 0.104 -1.202 1.00 28.84 185 TRP C O 1
ATOM 7778 N N . PHE C 1 186 ? 11.203 1.843 -2.457 1.00 27.69 186 PHE C N 1
ATOM 7779 C CA . PHE C 1 186 ? 9.907 2.511 -2.519 1.00 32.32 186 PHE C CA 1
ATOM 7780 C C . PHE C 1 186 ? 9.674 3.040 -3.929 1.00 32.02 186 PHE C C 1
ATOM 7781 O O . PHE C 1 186 ? 10.623 3.322 -4.673 1.00 31.44 186 PHE C O 1
ATOM 7789 N N . GLY C 1 187 ? 8.389 3.133 -4.298 1.00 29.75 187 GLY C N 1
ATOM 7790 C CA . GLY C 1 187 ? 7.997 3.562 -5.621 1.00 29.05 187 GLY C CA 1
ATOM 7791 C C . GLY C 1 187 ? 6.980 4.686 -5.541 1.00 29.01 187 GLY C C 1
ATOM 7792 O O . GLY C 1 187 ? 6.412 4.960 -4.481 1.00 28.88 187 GLY C O 1
ATOM 7793 N N . PHE C 1 188 ? 6.753 5.331 -6.683 1.00 24.11 188 PHE C N 1
ATOM 7794 C CA . PHE C 1 188 ? 6.070 6.618 -6.644 1.00 30.06 188 PHE C CA 1
ATOM 7795 C C . PHE C 1 188 ? 5.676 7.026 -8.052 1.00 32.23 188 PHE C C 1
ATOM 7796 O O . PHE C 1 188 ? 6.357 6.684 -9.024 1.00 29.52 188 PHE C O 1
ATOM 7804 N N . ASP C 1 189 ? 4.578 7.775 -8.149 1.00 32.22 189 ASP C N 1
ATOM 7805 C CA . ASP C 1 189 ? 4.269 8.457 -9.395 1.00 33.21 189 ASP C CA 1
ATOM 7806 C C . ASP C 1 189 ? 5.256 9.608 -9.606 1.00 31.36 189 ASP C C 1
ATOM 7807 O O . ASP C 1 189 ? 6.080 9.923 -8.737 1.00 27.64 189 ASP C O 1
ATOM 7812 N N . ASP C 1 190 ? 5.187 10.241 -10.779 1.00 29.21 190 ASP C N 1
ATOM 7813 C CA . ASP C 1 190 ? 6.267 11.159 -11.128 1.00 31.53 190 ASP C CA 1
ATOM 7814 C C . ASP C 1 190 ? 6.107 12.562 -10.535 1.00 29.90 190 ASP C C 1
ATOM 7815 O O . ASP C 1 190 ? 6.889 13.451 -10.905 1.00 30.52 190 ASP C O 1
ATOM 7820 N N . ASP C 1 191 ? 5.167 12.784 -9.605 1.00 29.35 191 ASP C N 1
ATOM 7821 C CA . ASP C 1 191 ? 5.227 13.998 -8.792 1.00 30.21 191 ASP C CA 1
ATOM 7822 C C . ASP C 1 191 ? 6.586 14.140 -8.122 1.00 27.67 191 ASP C C 1
ATOM 7823 O O . ASP C 1 191 ? 7.062 15.261 -7.895 1.00 31.60 191 ASP C O 1
ATOM 7828 N N . LEU C 1 192 ? 7.194 13.016 -7.742 1.00 25.97 192 LEU C N 1
ATOM 7829 C CA . LEU C 1 192 ? 8.493 13.052 -7.086 1.00 25.25 192 LEU C CA 1
ATOM 7830 C C . LEU C 1 192 ? 9.547 13.697 -7.985 1.00 32.40 192 LEU C C 1
ATOM 7831 O O . LEU C 1 192 ? 10.461 14.375 -7.493 1.00 32.30 192 LEU C O 1
ATOM 7836 N N . TRP C 1 193 ? 9.455 13.475 -9.300 1.00 26.77 193 TRP C N 1
ATOM 7837 C CA . TRP C 1 193 ? 10.435 14.063 -10.212 1.00 28.37 193 TRP C CA 1
ATOM 7838 C C . TRP C 1 193 ? 10.089 15.495 -10.585 1.00 29.65 193 TRP C C 1
ATOM 7839 O O . TRP C 1 193 ? 10.995 16.284 -10.871 1.00 34.49 193 TRP C O 1
ATOM 7850 N N . PHE C 1 194 ? 8.806 15.861 -10.600 1.00 28.61 194 PHE C N 1
ATOM 7851 C CA . PHE C 1 194 ? 8.391 17.058 -11.319 1.00 28.92 194 PHE C CA 1
ATOM 7852 C C . PHE C 1 194 ? 7.685 18.119 -10.486 1.00 32.67 194 PHE C C 1
ATOM 7853 O O . PHE C 1 194 ? 7.476 19.230 -10.990 1.00 32.27 194 PHE C O 1
ATOM 7861 N N . VAL C 1 195 ? 7.268 17.823 -9.263 1.00 31.35 195 VAL C N 1
ATOM 7862 C CA . VAL C 1 195 ? 6.474 18.769 -8.484 1.00 34.11 195 VAL C CA 1
ATOM 7863 C C . VAL C 1 195 ? 7.377 19.372 -7.414 1.00 31.62 195 VAL C C 1
ATOM 7864 O O . VAL C 1 195 ? 7.861 18.656 -6.531 1.00 33.25 195 VAL C O 1
ATOM 7868 N N . ASP C 1 196 ? 7.594 20.695 -7.492 1.00 33.64 196 ASP C N 1
ATOM 7869 C CA . ASP C 1 196 ? 8.600 21.352 -6.646 1.00 36.48 196 ASP C CA 1
ATOM 7870 C C . ASP C 1 196 ? 8.322 21.149 -5.156 1.00 34.86 196 ASP C C 1
ATOM 7871 O O . ASP C 1 196 ? 9.248 20.888 -4.379 1.00 37.73 196 ASP C O 1
ATOM 7876 N N . ASP C 1 197 ? 7.056 21.265 -4.745 1.00 39.04 197 ASP C N 1
ATOM 7877 C CA . ASP C 1 197 ? 6.643 21.182 -3.340 1.00 41.35 197 ASP C CA 1
ATOM 7878 C C . ASP C 1 197 ? 6.490 19.759 -2.818 1.00 42.68 197 ASP C C 1
ATOM 7879 O O . ASP C 1 197 ? 6.227 19.587 -1.621 1.00 37.98 197 ASP C O 1
ATOM 7884 N N . HIS C 1 198 ? 6.576 18.747 -3.670 1.00 37.96 198 HIS C N 1
ATOM 7885 C CA . HIS C 1 198 ? 6.274 17.387 -3.226 1.00 34.73 198 HIS C CA 1
ATOM 7886 C C . HIS C 1 198 ? 7.301 16.936 -2.187 1.00 31.88 198 HIS C C 1
ATOM 7887 O O . HIS C 1 198 ? 8.512 17.022 -2.441 1.00 35.71 198 HIS C O 1
ATOM 7894 N N . PRO C 1 199 ? 6.868 16.461 -1.008 1.00 32.50 199 PRO C N 1
ATOM 7895 C CA . PRO C 1 199 ? 7.832 16.211 0.088 1.00 33.11 199 PRO C CA 1
ATOM 7896 C C . PRO C 1 199 ? 8.734 15.012 -0.128 1.00 32.50 199 PRO C C 1
ATOM 7897 O O . PRO C 1 199 ? 9.792 14.925 0.514 1.00 31.34 199 PRO C O 1
ATOM 7901 N N . PHE C 1 200 ? 8.363 14.074 -0.987 1.00 32.48 200 PHE C N 1
ATOM 7902 C CA . PHE C 1 200 ? 9.279 13.018 -1.386 1.00 29.71 200 PHE C CA 1
ATOM 7903 C C . PHE C 1 200 ? 10.067 13.538 -2.581 1.00 28.03 200 PHE C C 1
ATOM 7904 O O . PHE C 1 200 ? 9.476 13.984 -3.569 1.00 30.17 200 PHE C O 1
ATOM 7912 N N . THR C 1 201 ? 11.385 13.531 -2.469 1.00 33.36 201 THR C N 1
ATOM 7913 C CA . THR C 1 201 ? 12.254 14.227 -3.407 1.00 29.09 201 THR C CA 1
ATOM 7914 C C . THR C 1 201 ? 13.081 13.262 -4.234 1.00 29.34 201 THR C C 1
ATOM 7915 O O . THR C 1 201 ? 13.237 12.088 -3.883 1.00 28.42 201 THR C O 1
ATOM 7919 N N . PRO C 1 202 ? 13.668 13.739 -5.334 1.00 30.41 202 PRO C N 1
ATOM 7920 C CA . PRO C 1 202 ? 14.641 12.908 -6.055 1.00 27.32 202 PRO C CA 1
ATOM 7921 C C . PRO C 1 202 ? 15.788 12.462 -5.178 1.00 28.12 202 PRO C C 1
ATOM 7922 O O . PRO C 1 202 ? 16.277 11.332 -5.329 1.00 29.56 202 PRO C O 1
ATOM 7926 N N . ARG C 1 203 ? 16.213 13.303 -4.232 1.00 30.18 203 ARG C N 1
ATOM 7927 C CA . ARG C 1 203 ? 17.254 12.878 -3.302 1.00 28.07 203 ARG C CA 1
ATOM 7928 C C . ARG C 1 203 ? 16.847 11.604 -2.579 1.00 31.03 203 ARG C C 1
ATOM 7929 O O . ARG C 1 203 ? 17.639 10.660 -2.465 1.00 28.20 203 ARG C O 1
ATOM 7937 N N . HIS C 1 204 ? 15.601 11.556 -2.090 1.00 30.41 204 HIS C N 1
ATOM 7938 C CA . HIS C 1 204 ? 15.102 10.345 -1.451 1.00 29.93 204 HIS C CA 1
ATOM 7939 C C . HIS C 1 204 ? 15.142 9.166 -2.414 1.00 24.20 204 HIS C C 1
ATOM 7940 O O . HIS C 1 204 ? 15.569 8.066 -2.050 1.00 26.04 204 HIS C O 1
ATOM 7947 N N . ALA C 1 205 ? 14.668 9.377 -3.649 1.00 27.86 205 ALA C N 1
ATOM 7948 C CA . ALA C 1 205 ? 14.562 8.279 -4.612 1.00 25.18 205 ALA C CA 1
ATOM 7949 C C . ALA C 1 205 ? 15.916 7.640 -4.909 1.00 28.44 205 ALA C C 1
ATOM 7950 O O . ALA C 1 205 ? 16.018 6.415 -5.068 1.00 27.01 205 ALA C O 1
ATOM 7952 N N . VAL C 1 206 ? 16.979 8.446 -4.992 1.00 31.53 206 VAL C N 1
ATOM 7953 C CA . VAL C 1 206 ? 18.274 7.882 -5.366 1.00 32.28 206 VAL C CA 1
ATOM 7954 C C . VAL C 1 206 ? 19.109 7.464 -4.162 1.00 35.57 206 VAL C C 1
ATOM 7955 O O . VAL C 1 206 ? 20.218 6.943 -4.346 1.00 33.08 206 VAL C O 1
ATOM 7959 N N . THR C 1 207 ? 18.608 7.638 -2.933 1.00 32.49 207 THR C N 1
ATOM 7960 C CA . THR C 1 207 ? 19.367 7.208 -1.761 1.00 34.21 207 THR C CA 1
ATOM 7961 C C . THR C 1 207 ? 18.677 6.153 -0.903 1.00 40.48 207 THR C C 1
ATOM 7962 O O . THR C 1 207 ? 19.373 5.379 -0.242 1.00 37.83 207 THR C O 1
ATOM 7966 N N . GLN C 1 208 ? 17.343 6.098 -0.884 1.00 34.28 208 GLN C N 1
ATOM 7967 C CA . GLN C 1 208 ? 16.637 5.164 -0.014 1.00 35.80 208 GLN C CA 1
ATOM 7968 C C . GLN C 1 208 ? 16.348 3.868 -0.764 1.00 35.07 208 GLN C C 1
ATOM 7969 O O . GLN C 1 208 ? 15.931 3.896 -1.926 1.00 36.72 208 GLN C O 1
ATOM 7975 N N . GLY C 1 209 ? 16.596 2.733 -0.106 1.00 32.04 209 GLY C N 1
ATOM 7976 C CA . GLY C 1 209 ? 16.355 1.439 -0.713 1.00 32.23 209 GLY C CA 1
ATOM 7977 C C . GLY C 1 209 ? 17.516 0.968 -1.570 1.00 33.21 209 GLY C C 1
ATOM 7978 O O . GLY C 1 209 ? 18.558 1.609 -1.674 1.00 31.23 209 GLY C O 1
ATOM 7979 N N . SER C 1 210 ? 17.315 -0.187 -2.210 1.00 30.19 210 SER C N 1
ATOM 7980 C CA . SER C 1 210 ? 18.394 -0.868 -2.911 1.00 32.02 210 SER C CA 1
ATOM 7981 C C . SER C 1 210 ? 18.594 -0.383 -4.338 1.00 39.34 210 SER C C 1
ATOM 7982 O O . SER C 1 210 ? 19.643 -0.671 -4.933 1.00 33.43 210 SER C O 1
ATOM 7985 N N . ALA C 1 211 ? 17.618 0.325 -4.903 1.00 33.52 211 ALA C N 1
ATOM 7986 C CA . ALA C 1 211 ? 17.714 0.830 -6.265 1.00 32.69 211 ALA C CA 1
ATOM 7987 C C . ALA C 1 211 ? 16.728 1.972 -6.422 1.00 30.61 211 ALA C C 1
ATOM 7988 O O . ALA C 1 211 ? 15.713 2.038 -5.721 1.00 28.51 211 ALA C O 1
ATOM 7990 N N . THR C 1 212 ? 17.037 2.871 -7.347 1.00 24.69 212 THR C N 1
ATOM 7991 C CA . THR C 1 212 ? 16.089 3.902 -7.736 1.00 29.39 212 THR C CA 1
ATOM 7992 C C . THR C 1 212 ? 14.998 3.313 -8.623 1.00 31.08 212 THR C C 1
ATOM 7993 O O . THR C 1 212 ? 15.292 2.690 -9.649 1.00 30.80 212 THR C O 1
ATOM 7997 N N . THR C 1 213 ? 13.740 3.509 -8.231 1.00 24.71 213 THR C N 1
ATOM 7998 C CA . THR C 1 213 ? 12.618 3.046 -9.029 1.00 22.68 213 THR C CA 1
ATOM 7999 C C . THR C 1 213 ? 12.052 4.178 -9.875 1.00 24.89 213 THR C C 1
ATOM 8000 O O . THR C 1 213 ? 12.206 5.364 -9.571 1.00 24.62 213 THR C O 1
ATOM 8004 N N . VAL C 1 214 ? 11.376 3.784 -10.952 1.00 22.63 214 VAL C N 1
ATOM 8005 C CA . VAL C 1 214 ? 10.707 4.694 -11.872 1.00 23.66 214 VAL C CA 1
ATOM 8006 C C . VAL C 1 214 ? 9.361 4.078 -12.233 1.00 24.49 214 VAL C C 1
ATOM 8007 O O . VAL C 1 214 ? 9.296 2.890 -12.565 1.00 26.14 214 VAL C O 1
ATOM 8011 N N . HIS C 1 215 ? 8.292 4.873 -12.159 1.00 19.65 215 HIS C N 1
ATOM 8012 C CA . HIS C 1 215 ? 7.006 4.549 -12.769 1.00 21.36 215 HIS C CA 1
ATOM 8013 C C . HIS C 1 215 ? 6.783 5.494 -13.943 1.00 23.11 215 HIS C C 1
ATOM 8014 O O . HIS C 1 215 ? 6.759 6.717 -13.760 1.00 28.77 215 HIS C O 1
ATOM 8021 N N . SER C 1 216 ? 6.602 4.937 -15.144 1.00 23.93 216 SER C N 1
ATOM 8022 C CA . SER C 1 216 ? 6.562 5.729 -16.373 1.00 21.56 216 SER C CA 1
ATOM 8023 C C . SER C 1 216 ? 5.162 5.666 -16.986 1.00 24.15 216 SER C C 1
ATOM 8024 O O . SER C 1 216 ? 4.769 4.634 -17.544 1.00 26.51 216 SER C O 1
ATOM 8027 N N . TRP C 1 217 ? 4.421 6.776 -16.906 1.00 22.83 217 TRP C N 1
ATOM 8028 C CA . TRP C 1 217 ? 3.043 6.840 -17.406 1.00 23.86 217 TRP C CA 1
ATOM 8029 C C . TRP C 1 217 ? 2.873 8.084 -18.267 1.00 27.70 217 TRP C C 1
ATOM 8030 O O . TRP C 1 217 ? 3.027 9.209 -17.780 1.00 26.00 217 TRP C O 1
ATOM 8041 N N . VAL C 1 218 ? 2.517 7.883 -19.540 1.00 26.31 218 VAL C N 1
ATOM 8042 C CA . VAL C 1 218 ? 2.436 9.002 -20.476 1.00 28.40 218 VAL C CA 1
ATOM 8043 C C . VAL C 1 218 ? 1.060 9.643 -20.582 1.00 28.59 218 VAL C C 1
ATOM 8044 O O . VAL C 1 218 ? 0.919 10.658 -21.281 1.00 28.99 218 VAL C O 1
ATOM 8048 N N . PHE C 1 219 ? 0.034 9.100 -19.921 1.00 25.40 219 PHE C N 1
ATOM 8049 C CA . PHE C 1 219 ? -1.310 9.594 -20.210 1.00 27.09 219 PHE C CA 1
ATOM 8050 C C . PHE C 1 219 ? -1.637 10.916 -19.518 1.00 29.01 219 PHE C C 1
ATOM 8051 O O . PHE C 1 219 ? -2.524 11.634 -19.994 1.00 33.69 219 PHE C O 1
ATOM 8059 N N . ALA C 1 220 ? -0.958 11.254 -18.416 1.00 29.31 220 ALA C N 1
ATOM 8060 C CA . ALA C 1 220 ? -1.295 12.478 -17.694 1.00 31.92 220 ALA C CA 1
ATOM 8061 C C . ALA C 1 220 ? -0.780 13.731 -18.400 1.00 32.92 220 ALA C C 1
ATOM 8062 O O . ALA C 1 220 ? -1.491 14.740 -18.465 1.00 29.53 220 ALA C O 1
ATOM 8064 N N . GLN C 1 221 ? 0.450 13.708 -18.913 1.00 32.17 221 GLN C N 1
ATOM 8065 C CA . GLN C 1 221 ? 1.042 14.939 -19.429 1.00 30.32 221 GLN C CA 1
ATOM 8066 C C . GLN C 1 221 ? 1.706 14.779 -20.796 1.00 29.93 221 GLN C C 1
ATOM 8067 O O . GLN C 1 221 ? 1.510 15.619 -21.679 1.00 29.85 221 GLN C O 1
ATOM 8073 N N . VAL C 1 222 ? 2.530 13.737 -20.954 1.00 25.99 222 VAL C N 1
ATOM 8074 C CA . VAL C 1 222 ? 3.263 13.533 -22.209 1.00 29.80 222 VAL C CA 1
ATOM 8075 C C . VAL C 1 222 ? 2.295 13.380 -23.374 1.00 32.60 222 VAL C C 1
ATOM 8076 O O . VAL C 1 222 ? 2.447 14.021 -24.419 1.00 30.21 222 VAL C O 1
ATOM 8080 N N . GLY C 1 223 ? 1.292 12.517 -23.213 1.00 28.24 223 GLY C N 1
ATOM 8081 C CA . GLY C 1 223 ? 0.325 12.260 -24.254 1.00 27.73 223 GLY C CA 1
ATOM 8082 C C . GLY C 1 223 ? -0.501 13.480 -24.615 1.00 32.10 223 GLY C C 1
ATOM 8083 O O . GLY C 1 223 ? -0.643 13.821 -25.794 1.00 31.90 223 GLY C O 1
ATOM 8084 N N . PRO C 1 224 ? -1.086 14.155 -23.613 1.00 32.31 224 PRO C N 1
ATOM 8085 C CA . PRO C 1 224 ? -1.849 15.377 -23.927 1.00 35.15 224 PRO C CA 1
ATOM 8086 C C . PRO C 1 224 ? -1.022 16.464 -24.607 1.00 35.20 224 PRO C C 1
ATOM 8087 O O . PRO C 1 224 ? -1.557 17.200 -25.447 1.00 34.04 224 PRO C O 1
ATOM 8091 N N . ARG C 1 225 ? 0.267 16.587 -24.280 1.00 32.19 225 ARG C N 1
ATOM 8092 C CA . ARG C 1 225 ? 1.091 17.607 -24.922 1.00 34.86 225 ARG C CA 1
ATOM 8093 C C . ARG C 1 225 ? 1.485 17.196 -26.335 1.00 35.98 225 ARG C C 1
ATOM 8094 O O . ARG C 1 225 ? 1.306 17.969 -27.282 1.00 37.21 225 ARG C O 1
ATOM 8102 N N . PHE C 1 226 ? 2.012 15.978 -26.497 1.00 33.95 226 PHE C N 1
ATOM 8103 C CA . PHE C 1 226 ? 2.668 15.568 -27.734 1.00 34.57 226 PHE C CA 1
ATOM 8104 C C . PHE C 1 226 ? 1.783 14.759 -28.680 1.00 35.59 226 PHE C C 1
ATOM 8105 O O . PHE C 1 226 ? 2.085 14.707 -29.882 1.00 35.38 226 PHE C O 1
ATOM 8113 N N . GLY C 1 227 ? 0.727 14.127 -28.175 1.00 31.24 227 GLY C N 1
ATOM 8114 C CA . GLY C 1 227 ? -0.268 13.484 -29.003 1.00 36.54 227 GLY C CA 1
ATOM 8115 C C . GLY C 1 227 ? 0.097 12.063 -29.397 1.00 30.62 227 GLY C C 1
ATOM 8116 O O . GLY C 1 227 ? 1.243 11.623 -29.296 1.00 30.42 227 GLY C O 1
ATOM 8117 N N . GLU C 1 228 ? -0.920 11.343 -29.872 1.00 31.98 228 GLU C N 1
ATOM 8118 C CA . GLU C 1 228 ? -0.751 9.965 -30.314 1.00 31.16 228 GLU C CA 1
ATOM 8119 C C . GLU C 1 228 ? 0.341 9.866 -31.381 1.00 37.70 228 GLU C C 1
ATOM 8120 O O . GLU C 1 228 ? 0.467 10.734 -32.251 1.00 34.85 228 GLU C O 1
ATOM 8126 N N . GLY C 1 229 ? 1.156 8.813 -31.293 1.00 31.65 229 GLY C N 1
ATOM 8127 C CA . GLY C 1 229 ? 2.159 8.536 -32.305 1.00 32.67 229 GLY C CA 1
ATOM 8128 C C . GLY C 1 229 ? 3.465 9.293 -32.182 1.00 41.29 229 GLY C C 1
ATOM 8129 O O . GLY C 1 229 ? 4.422 8.956 -32.893 1.00 38.87 229 GLY C O 1
ATOM 8130 N N . HIS C 1 230 ? 3.552 10.289 -31.295 1.00 35.26 230 HIS C N 1
ATOM 8131 C CA . HIS C 1 230 ? 4.754 11.101 -31.160 1.00 29.55 230 HIS C CA 1
ATOM 8132 C C . HIS C 1 230 ? 5.859 10.316 -30.452 1.00 31.01 230 HIS C C 1
ATOM 8133 O O . HIS C 1 230 ? 5.577 9.541 -29.528 1.00 31.47 230 HIS C O 1
ATOM 8140 N N . PRO C 1 231 ? 7.121 10.505 -30.854 1.00 29.81 231 PRO C N 1
ATOM 8141 C CA . PRO C 1 231 ? 8.223 9.770 -30.207 1.00 31.53 231 PRO C CA 1
ATOM 8142 C C . PRO C 1 231 ? 8.373 10.026 -28.710 1.00 29.71 231 PRO C C 1
ATOM 8143 O O . PRO C 1 231 ? 8.995 9.204 -28.027 1.00 24.16 231 PRO C O 1
ATOM 8147 N N . ALA C 1 232 ? 7.874 11.148 -28.186 1.00 29.68 232 ALA C N 1
ATOM 8148 C CA . ALA C 1 232 ? 7.945 11.356 -26.741 1.00 32.17 232 ALA C CA 1
ATOM 8149 C C . ALA C 1 232 ? 7.269 10.223 -25.976 1.00 29.77 232 ALA C C 1
ATOM 8150 O O . ALA C 1 232 ? 7.697 9.890 -24.866 1.00 25.66 232 ALA C O 1
ATOM 8152 N N . LEU C 1 233 ? 6.229 9.611 -26.555 1.00 29.48 233 LEU C N 1
ATOM 8153 C CA . LEU C 1 233 ? 5.496 8.559 -25.851 1.00 31.69 233 LEU C CA 1
ATOM 8154 C C . LEU C 1 233 ? 6.367 7.341 -25.589 1.00 29.06 233 LEU C C 1
ATOM 8155 O O . LEU C 1 233 ? 6.212 6.676 -24.558 1.00 29.07 233 LEU C O 1
ATOM 8160 N N . THR C 1 234 ? 7.260 7.006 -26.526 1.00 23.67 234 THR C N 1
ATOM 8161 C CA . THR C 1 234 ? 8.133 5.853 -26.346 1.00 25.44 234 THR C CA 1
ATOM 8162 C C . THR C 1 234 ? 9.459 6.206 -25.681 1.00 24.11 234 THR C C 1
ATOM 8163 O O . THR C 1 234 ? 10.126 5.314 -25.136 1.00 26.11 234 THR C O 1
ATOM 8167 N N . TRP C 1 235 ? 9.873 7.469 -25.733 1.00 25.86 235 TRP C N 1
ATOM 8168 C CA . TRP C 1 235 ? 11.115 7.875 -25.078 1.00 23.40 235 TRP C CA 1
ATOM 8169 C C . TRP C 1 235 ? 10.932 8.174 -23.598 1.00 28.05 235 TRP C C 1
ATOM 8170 O O . TRP C 1 235 ? 11.932 8.272 -22.872 1.00 25.30 235 TRP C O 1
ATOM 8181 N N . PHE C 1 236 ? 9.694 8.313 -23.126 1.00 24.56 236 PHE C N 1
ATOM 8182 C CA . PHE C 1 236 ? 9.499 8.813 -21.764 1.00 25.87 236 PHE C CA 1
ATOM 8183 C C . PHE C 1 236 ? 10.198 7.961 -20.703 1.00 26.28 236 PHE C C 1
ATOM 8184 O O . PHE C 1 236 ? 10.904 8.534 -19.849 1.00 26.84 236 PHE C O 1
ATOM 8192 N N . PRO C 1 237 ? 10.084 6.625 -20.694 1.00 26.22 237 PRO C N 1
ATOM 8193 C CA . PRO C 1 237 ? 10.761 5.860 -19.630 1.00 26.16 237 PRO C CA 1
ATOM 8194 C C . PRO C 1 237 ? 12.269 6.033 -19.638 1.00 29.38 237 PRO C C 1
ATOM 8195 O O . PRO C 1 237 ? 12.885 6.089 -18.570 1.00 25.65 237 PRO C O 1
ATOM 8199 N N . ARG C 1 238 ? 12.895 6.087 -20.824 1.00 25.21 238 ARG C N 1
ATOM 8200 C CA . ARG C 1 238 ? 14.339 6.306 -20.868 1.00 25.39 238 ARG C CA 1
ATOM 8201 C C . ARG C 1 238 ? 14.700 7.674 -20.301 1.00 22.52 238 ARG C C 1
ATOM 8202 O O . ARG C 1 238 ? 15.699 7.815 -19.584 1.00 27.88 238 ARG C O 1
ATOM 8210 N N . TYR C 1 239 ? 13.891 8.692 -20.610 1.00 23.54 239 TYR C N 1
ATOM 8211 C CA . TYR C 1 239 ? 14.121 10.023 -20.056 1.00 26.06 239 TYR C CA 1
ATOM 8212 C C . TYR C 1 239 ? 14.096 9.988 -18.538 1.00 32.10 239 TYR C C 1
ATOM 8213 O O . TYR C 1 239 ? 14.986 10.539 -17.880 1.00 28.76 239 TYR C O 1
ATOM 8222 N N . LEU C 1 240 ? 13.071 9.341 -17.964 1.00 28.59 240 LEU C N 1
ATOM 8223 C CA . LEU C 1 240 ? 12.966 9.263 -16.509 1.00 28.88 240 LEU C CA 1
ATOM 8224 C C . LEU C 1 240 ? 14.178 8.567 -15.910 1.00 27.18 240 LEU C C 1
ATOM 8225 O O . LEU C 1 240 ? 14.720 9.013 -14.891 1.00 30.77 240 LEU C O 1
ATOM 8230 N N . LEU C 1 241 ? 14.619 7.470 -16.532 1.00 29.07 241 LEU C N 1
ATOM 8231 C CA . LEU C 1 241 ? 15.776 6.743 -16.027 1.00 29.77 241 LEU C CA 1
ATOM 8232 C C . LEU C 1 241 ? 17.053 7.567 -16.148 1.00 32.86 241 LEU C C 1
ATOM 8233 O O . LEU C 1 241 ? 17.938 7.473 -15.281 1.00 28.20 241 LEU C O 1
ATOM 8238 N N . GLU C 1 242 ? 17.174 8.375 -17.213 1.00 29.45 242 GLU C N 1
ATOM 8239 C CA . GLU C 1 242 ? 18.327 9.274 -17.311 1.00 33.09 242 GLU C CA 1
ATOM 8240 C C . GLU C 1 242 ? 18.255 10.375 -16.255 1.00 31.07 242 GLU C C 1
ATOM 8241 O O . GLU C 1 242 ? 19.284 10.786 -15.696 1.00 32.09 242 GLU C O 1
ATOM 8247 N N . LEU C 1 243 ? 17.046 10.866 -15.976 1.00 31.45 243 LEU C N 1
ATOM 8248 C CA . LEU C 1 243 ? 16.858 11.836 -14.907 1.00 29.66 243 LEU C CA 1
ATOM 8249 C C . LEU C 1 243 ? 17.196 11.224 -13.548 1.00 31.52 243 LEU C C 1
ATOM 8250 O O . LEU C 1 243 ? 17.797 11.886 -12.693 1.00 33.27 243 LEU C O 1
ATOM 8255 N N . ALA C 1 244 ? 16.834 9.950 -13.343 1.00 27.60 244 ALA C N 1
ATOM 8256 C CA . ALA C 1 244 ? 17.202 9.241 -12.123 1.00 27.35 244 ALA C CA 1
ATOM 8257 C C . ALA C 1 244 ? 18.713 9.132 -11.987 1.00 34.90 244 ALA C C 1
ATOM 8258 O O . ALA C 1 244 ? 19.269 9.328 -10.898 1.00 33.01 244 ALA C O 1
ATOM 8260 N N . ARG C 1 245 ? 19.391 8.784 -13.085 1.00 31.54 245 ARG C N 1
ATOM 8261 C CA . ARG C 1 245 ? 20.845 8.685 -13.058 1.00 31.88 245 ARG C CA 1
ATOM 8262 C C . ARG C 1 245 ? 21.476 10.042 -12.801 1.00 30.64 245 ARG C C 1
ATOM 8263 O O . ARG C 1 245 ? 22.467 10.141 -12.068 1.00 36.11 245 ARG C O 1
ATOM 8271 N N . ALA C 1 246 ? 20.906 11.105 -13.377 1.00 26.16 246 ALA C N 1
ATOM 8272 C CA . ALA C 1 246 ? 21.466 12.438 -13.171 1.00 31.91 246 ALA C CA 1
ATOM 8273 C C . ALA C 1 246 ? 21.458 12.813 -11.695 1.00 39.65 246 ALA C C 1
ATOM 8274 O O . ALA C 1 246 ? 22.446 13.338 -11.163 1.00 33.27 246 ALA C O 1
ATOM 8276 N N . TRP C 1 247 ? 20.343 12.539 -11.015 1.00 30.28 247 TRP C N 1
ATOM 8277 C CA . TRP C 1 247 ? 20.193 12.939 -9.622 1.00 29.65 247 TRP C CA 1
ATOM 8278 C C . TRP C 1 247 ? 21.150 12.189 -8.702 1.00 34.69 247 TRP C C 1
ATOM 8279 O O . TRP C 1 247 ? 21.497 12.697 -7.627 1.00 38.78 247 TRP C O 1
ATOM 8290 N N . SER C 1 248 ? 21.571 10.986 -9.088 1.00 32.02 248 SER C N 1
ATOM 8291 C CA . SER C 1 248 ? 22.422 10.161 -8.242 1.00 34.36 248 SER C CA 1
ATOM 8292 C C . SER C 1 248 ? 23.887 10.588 -8.319 1.00 46.66 248 SER C C 1
ATOM 8293 O O . SER C 1 248 ? 24.412 10.860 -9.403 1.00 40.80 248 SER C O 1
ATOM 8296 N N . HIS C 1 249 ? 24.546 10.634 -7.153 1.00 47.74 249 HIS C N 1
ATOM 8297 C CA . HIS C 1 249 ? 25.983 10.865 -7.045 1.00 50.07 249 HIS C CA 1
ATOM 8298 C C . HIS C 1 249 ? 26.792 9.586 -7.143 1.00 49.90 249 HIS C C 1
ATOM 8299 O O . HIS C 1 249 ? 28.022 9.653 -7.218 1.00 55.96 249 HIS C O 1
ATOM 8306 N N . ASP C 1 250 ? 26.134 8.432 -7.104 1.00 50.31 250 ASP C N 1
ATOM 8307 C CA . ASP C 1 250 ? 26.793 7.140 -7.072 1.00 48.31 250 ASP C CA 1
ATOM 8308 C C . ASP C 1 250 ? 26.673 6.495 -8.443 1.00 54.32 250 ASP C C 1
ATOM 8309 O O . ASP C 1 250 ? 25.553 6.194 -8.884 1.00 47.74 250 ASP C O 1
ATOM 8314 N N . PRO C 1 251 ? 27.782 6.269 -9.153 1.00 56.59 251 PRO C N 1
ATOM 8315 C CA . PRO C 1 251 ? 27.683 5.629 -10.473 1.00 52.46 251 PRO C CA 1
ATOM 8316 C C . PRO C 1 251 ? 27.227 4.182 -10.412 1.00 49.47 251 PRO C C 1
ATOM 8317 O O . PRO C 1 251 ? 26.761 3.659 -11.429 1.00 51.47 251 PRO C O 1
ATOM 8321 N N . GLU C 1 252 ? 27.327 3.525 -9.263 1.00 46.26 252 GLU C N 1
ATOM 8322 C CA . GLU C 1 252 ? 26.905 2.136 -9.138 1.00 53.30 252 GLU C CA 1
ATOM 8323 C C . GLU C 1 252 ? 25.452 1.982 -8.682 1.00 44.55 252 GLU C C 1
ATOM 8324 O O . GLU C 1 252 ? 24.998 0.849 -8.488 1.00 40.78 252 GLU C O 1
ATOM 8330 N N . ARG C 1 253 ? 24.722 3.077 -8.512 1.00 42.97 253 ARG C N 1
ATOM 8331 C CA . ARG C 1 253 ? 23.328 3.031 -8.050 1.00 38.74 253 ARG C CA 1
ATOM 8332 C C . ARG C 1 253 ? 22.434 2.353 -9.084 1.00 35.54 253 ARG C C 1
ATOM 8333 O O . ARG C 1 253 ? 22.209 2.932 -10.156 1.00 34.90 253 ARG C O 1
ATOM 8341 N N . PRO C 1 254 ? 21.907 1.157 -8.818 1.00 33.10 254 PRO C N 1
ATOM 8342 C CA . PRO C 1 254 ? 21.067 0.481 -9.814 1.00 32.74 254 PRO C CA 1
ATOM 8343 C C . PRO C 1 254 ? 19.714 1.167 -9.967 1.00 35.54 254 PRO C C 1
ATOM 8344 O O . PRO C 1 254 ? 19.301 2.016 -9.165 1.00 29.64 254 PRO C O 1
ATOM 8348 N N . LEU C 1 255 ? 19.015 0.770 -11.031 1.00 31.30 255 LEU C N 1
ATOM 8349 C CA . LEU C 1 255 ? 17.703 1.303 -11.372 1.00 28.89 255 LEU C CA 1
ATOM 8350 C C . LEU C 1 255 ? 16.734 0.158 -11.615 1.00 34.43 255 LEU C C 1
ATOM 8351 O O . LEU C 1 255 ? 17.116 -0.913 -12.093 1.00 32.02 255 LEU C O 1
ATOM 8356 N N . TRP C 1 256 ? 15.462 0.406 -11.306 1.00 28.08 256 TRP C N 1
ATOM 8357 C CA . TRP C 1 256 ? 14.397 -0.540 -11.603 1.00 26.77 256 TRP C CA 1
ATOM 8358 C C . TRP C 1 256 ? 13.251 0.234 -12.239 1.00 27.79 256 TRP C C 1
ATOM 8359 O O . TRP C 1 256 ? 12.725 1.172 -11.635 1.00 26.10 256 TRP C O 1
ATOM 8370 N N . LEU C 1 257 ? 12.899 -0.127 -13.470 1.00 25.25 257 LEU C N 1
ATOM 8371 C CA . LEU C 1 257 ? 11.710 0.434 -14.117 1.00 24.03 257 LEU C CA 1
ATOM 8372 C C . LEU C 1 257 ? 10.561 -0.430 -13.637 1.00 25.39 257 LEU C C 1
ATOM 8373 O O . LEU C 1 257 ? 10.215 -1.442 -14.240 1.00 25.65 257 LEU C O 1
ATOM 8378 N N . GLN C 1 258 ? 10.009 -0.043 -12.482 1.00 26.08 258 GLN C N 1
ATOM 8379 C CA . GLN C 1 258 ? 9.039 -0.854 -11.769 1.00 21.97 258 GLN C CA 1
ATOM 8380 C C . GLN C 1 258 ? 7.640 -0.787 -12.387 1.00 22.40 258 GLN C C 1
ATOM 8381 O O . GLN C 1 258 ? 6.829 -1.696 -12.157 1.00 24.14 258 GLN C O 1
ATOM 8387 N N . GLU C 1 259 ? 7.326 0.264 -13.148 1.00 24.77 259 GLU C N 1
ATOM 8388 C CA . GLU C 1 259 ? 6.059 0.332 -13.874 1.00 23.51 259 GLU C CA 1
ATOM 8389 C C . GLU C 1 259 ? 6.251 1.009 -15.219 1.00 23.71 259 GLU C C 1
ATOM 8390 O O . GLU C 1 259 ? 6.795 2.113 -15.286 1.00 25.22 259 GLU C O 1
ATOM 8396 N N . VAL C 1 260 ? 5.759 0.366 -16.271 1.00 24.55 260 VAL C N 1
ATOM 8397 C CA . VAL C 1 260 ? 5.673 0.985 -17.589 1.00 24.83 260 VAL C CA 1
ATOM 8398 C C . VAL C 1 260 ? 4.498 0.329 -18.301 1.00 22.80 260 VAL C C 1
ATOM 8399 O O . VAL C 1 260 ? 4.228 -0.860 -18.098 1.00 22.86 260 VAL C O 1
ATOM 8403 N N . GLY C 1 261 ? 3.756 1.117 -19.076 1.00 24.73 261 GLY C N 1
ATOM 8404 C CA . GLY C 1 261 ? 2.573 0.585 -19.728 1.00 24.34 261 GLY C CA 1
ATOM 8405 C C . GLY C 1 261 ? 2.182 1.403 -20.939 1.00 27.23 261 GLY C C 1
ATOM 8406 O O . GLY C 1 261 ? 2.790 2.426 -21.253 1.00 24.94 261 GLY C O 1
ATOM 8407 N N . ALA C 1 262 ? 1.120 0.951 -21.614 1.00 23.78 262 ALA C N 1
ATOM 8408 C CA . ALA C 1 262 ? 0.672 1.542 -22.876 1.00 28.14 262 ALA C CA 1
ATOM 8409 C C . ALA C 1 262 ? -0.788 1.964 -22.745 1.00 27.46 262 ALA C C 1
ATOM 8410 O O . ALA C 1 262 ? -1.697 1.204 -23.107 1.00 27.03 262 ALA C O 1
ATOM 8412 N N . PRO C 1 263 ? -1.054 3.159 -22.214 1.00 23.94 263 PRO C N 1
ATOM 8413 C CA . PRO C 1 263 ? -2.450 3.578 -22.007 1.00 26.65 263 PRO C CA 1
ATOM 8414 C C . PRO C 1 263 ? -3.154 3.880 -23.329 1.00 27.82 263 PRO C C 1
ATOM 8415 O O . PRO C 1 263 ? -2.597 4.524 -24.223 1.00 27.17 263 PRO C O 1
ATOM 8419 N N . ARG C 1 264 ? -4.399 3.413 -23.441 1.00 26.35 264 ARG C N 1
ATOM 8420 C CA . ARG C 1 264 ? -5.135 3.531 -24.701 1.00 32.59 264 ARG C CA 1
ATOM 8421 C C . ARG C 1 264 ? -5.699 4.931 -24.921 1.00 30.58 264 ARG C C 1
ATOM 8422 O O . ARG C 1 264 ? -6.312 5.188 -25.970 1.00 27.78 264 ARG C O 1
ATOM 8430 N N . THR C 1 265 ? -5.496 5.836 -23.960 1.00 26.61 265 THR C N 1
ATOM 8431 C CA . THR C 1 265 ? -5.728 7.254 -24.200 1.00 29.89 265 THR C CA 1
ATOM 8432 C C . THR C 1 265 ? -4.861 7.762 -25.338 1.00 28.24 265 THR C C 1
ATOM 8433 O O . THR C 1 265 ? -5.291 8.641 -26.098 1.00 26.90 265 THR C O 1
ATOM 8437 N N . HIS C 1 266 ? -3.643 7.229 -25.471 1.00 28.79 266 HIS C N 1
ATOM 8438 C CA . HIS C 1 266 ? -2.713 7.718 -26.485 1.00 26.07 266 HIS C CA 1
ATOM 8439 C C . HIS C 1 266 ? -1.991 6.622 -27.255 1.00 29.31 266 HIS C C 1
ATOM 8440 O O . HIS C 1 266 ? -1.226 6.947 -28.174 1.00 28.85 266 HIS C O 1
ATOM 8447 N N . VAL C 1 267 ? -2.202 5.348 -26.922 1.00 27.38 267 VAL C N 1
ATOM 8448 C CA . VAL C 1 267 ? -1.644 4.222 -27.672 1.00 27.67 267 VAL C CA 1
ATOM 8449 C C . VAL C 1 267 ? -2.766 3.245 -28.013 1.00 28.06 267 VAL C C 1
ATOM 8450 O O . VAL C 1 267 ? -3.146 2.411 -27.173 1.00 32.51 267 VAL C O 1
ATOM 8454 N N . PRO C 1 268 ? -3.336 3.322 -29.214 1.00 32.79 268 PRO C N 1
ATOM 8455 C CA . PRO C 1 268 ? -4.422 2.402 -29.586 1.00 31.34 268 PRO C CA 1
ATOM 8456 C C . PRO C 1 268 ? -3.975 0.948 -29.514 1.00 31.32 268 PRO C C 1
ATOM 8457 O O . PRO C 1 268 ? -2.780 0.642 -29.517 1.00 33.37 268 PRO C O 1
ATOM 8461 N N . ASP C 1 269 ? -4.960 0.040 -29.413 1.00 29.44 269 ASP C N 1
ATOM 8462 C CA . ASP C 1 269 ? -4.654 -1.392 -29.436 1.00 34.27 269 ASP C CA 1
ATOM 8463 C C . ASP C 1 269 ? -3.769 -1.747 -30.630 1.00 36.15 269 ASP C C 1
ATOM 8464 O O . ASP C 1 269 ? -2.874 -2.594 -30.529 1.00 32.24 269 ASP C O 1
ATOM 8469 N N . SER C 1 270 ? -4.013 -1.109 -31.776 1.00 36.06 270 SER C N 1
ATOM 8470 C CA . SER C 1 270 ? -3.287 -1.434 -32.997 1.00 37.97 270 SER C CA 1
ATOM 8471 C C . SER C 1 270 ? -1.897 -0.811 -33.048 1.00 34.56 270 SER C C 1
ATOM 8472 O O . SER C 1 270 ? -1.096 -1.207 -33.897 1.00 37.45 270 SER C O 1
ATOM 8475 N N . SER C 1 271 ? -1.586 0.139 -32.167 1.00 37.21 271 SER C N 1
ATOM 8476 C CA . SER C 1 271 ? -0.234 0.672 -32.029 1.00 32.36 271 SER C CA 1
ATOM 8477 C C . SER C 1 271 ? 0.564 0.018 -30.903 1.00 34.98 271 SER C C 1
ATOM 8478 O O . SER C 1 271 ? 1.741 0.350 -30.734 1.00 33.59 271 SER C O 1
ATOM 8481 N N . SER C 1 272 ? -0.037 -0.904 -30.143 1.00 32.14 272 SER C N 1
ATOM 8482 C CA . SER C 1 272 ? 0.571 -1.361 -28.894 1.00 29.46 272 SER C CA 1
ATOM 8483 C C . SER C 1 272 ? 1.815 -2.208 -29.133 1.00 32.10 272 SER C C 1
ATOM 8484 O O . SER C 1 272 ? 2.793 -2.097 -28.387 1.00 28.97 272 SER C O 1
ATOM 8487 N N . ALA C 1 273 ? 1.793 -3.092 -30.133 1.00 28.63 273 ALA C N 1
ATOM 8488 C CA . ALA C 1 273 ? 2.986 -3.902 -30.393 1.00 29.83 273 ALA C CA 1
ATOM 8489 C C . ALA C 1 273 ? 4.178 -3.033 -30.785 1.00 28.78 273 ALA C C 1
ATOM 8490 O O . ALA C 1 273 ? 5.301 -3.258 -30.315 1.00 28.10 273 ALA C O 1
ATOM 8492 N N . ALA C 1 274 ? 3.956 -2.032 -31.643 1.00 29.38 274 ALA C N 1
ATOM 8493 C CA . ALA C 1 274 ? 5.043 -1.141 -32.039 1.00 33.34 274 ALA C CA 1
ATOM 8494 C C . ALA C 1 274 ? 5.521 -0.302 -30.861 1.00 31.67 274 ALA C C 1
ATOM 8495 O O . ALA C 1 274 ? 6.724 -0.057 -30.716 1.00 28.44 274 ALA C O 1
ATOM 8497 N N . PHE C 1 275 ? 4.586 0.167 -30.026 1.00 27.92 275 PHE C N 1
ATOM 8498 C CA . PHE C 1 275 ? 4.953 0.882 -28.803 1.00 24.01 275 PHE C CA 1
ATOM 8499 C C . PHE C 1 275 ? 5.851 0.025 -27.923 1.00 26.35 275 PHE C C 1
ATOM 8500 O O . PHE C 1 275 ? 6.864 0.500 -27.399 1.00 28.13 275 PHE C O 1
ATOM 8508 N N . MET C 1 276 ? 5.485 -1.245 -27.738 1.00 29.08 276 MET C N 1
ATOM 8509 C CA . MET C 1 276 ? 6.290 -2.149 -26.919 1.00 24.31 276 MET C CA 1
ATOM 8510 C C . MET C 1 276 ? 7.697 -2.301 -27.480 1.00 31.59 276 MET C C 1
ATOM 8511 O O . MET C 1 276 ? 8.689 -2.213 -26.745 1.00 26.86 276 MET C O 1
ATOM 8516 N N . THR C 1 277 ? 7.801 -2.544 -28.790 1.00 29.98 277 THR C N 1
ATOM 8517 C CA . THR C 1 277 ? 9.109 -2.760 -29.412 1.00 32.14 277 THR C CA 1
ATOM 8518 C C . THR C 1 277 ? 9.971 -1.504 -29.368 1.00 27.80 277 THR C C 1
ATOM 8519 O O . THR C 1 277 ? 11.155 -1.568 -29.025 1.00 30.22 277 THR C O 1
ATOM 8523 N N . THR C 1 278 ? 9.389 -0.347 -29.697 1.00 28.34 278 THR C N 1
ATOM 8524 C CA . THR C 1 278 ? 10.152 0.899 -29.702 1.00 26.41 278 THR C CA 1
ATOM 8525 C C . THR C 1 278 ? 10.603 1.282 -28.296 1.00 29.43 278 THR C C 1
ATOM 8526 O O . THR C 1 278 ? 11.780 1.611 -28.077 1.00 25.46 278 THR C O 1
ATOM 8530 N N . THR C 1 279 ? 9.680 1.234 -27.326 1.00 29.34 279 THR C N 1
ATOM 8531 C CA . THR C 1 279 ? 10.037 1.560 -25.945 1.00 25.59 279 THR C CA 1
ATOM 8532 C C . THR C 1 279 ? 11.155 0.661 -25.434 1.00 25.97 279 THR C C 1
ATOM 8533 O O . THR C 1 279 ? 12.153 1.145 -24.874 1.00 27.57 279 THR C O 1
ATOM 8537 N N . MET C 1 280 ? 10.990 -0.658 -25.577 1.00 25.02 280 MET C N 1
ATOM 8538 C CA . MET C 1 280 ? 11.999 -1.588 -25.064 1.00 26.73 280 MET C CA 1
ATOM 8539 C C . MET C 1 280 ? 13.338 -1.411 -25.764 1.00 30.97 280 MET C C 1
ATOM 8540 O O . MET C 1 280 ? 14.394 -1.516 -25.125 1.00 28.74 280 MET C O 1
ATOM 8545 N N . ALA C 1 281 ? 13.319 -1.153 -27.075 1.00 31.03 281 ALA C N 1
ATOM 8546 C CA . ALA C 1 281 ? 14.576 -0.981 -27.802 1.00 29.86 281 ALA C CA 1
ATOM 8547 C C . ALA C 1 281 ? 15.382 0.172 -27.224 1.00 30.11 281 ALA C C 1
ATOM 8548 O O . ALA C 1 281 ? 16.604 0.071 -27.060 1.00 33.90 281 ALA C O 1
ATOM 8550 N N . SER C 1 282 ? 14.706 1.255 -26.851 1.00 32.04 282 SER C N 1
ATOM 8551 C CA . SER C 1 282 ? 15.377 2.420 -26.292 1.00 32.70 282 SER C CA 1
ATOM 8552 C C . SER C 1 282 ? 15.718 2.265 -24.798 1.00 33.67 282 SER C C 1
ATOM 8553 O O . SER C 1 282 ? 16.205 3.223 -24.196 1.00 32.56 282 SER C O 1
ATOM 8556 N N . LEU C 1 283 ? 15.485 1.091 -24.194 1.00 28.85 283 LEU C N 1
ATOM 8557 C CA . LEU C 1 283 ? 15.864 0.840 -22.812 1.00 32.54 283 LEU C CA 1
ATOM 8558 C C . LEU C 1 283 ? 17.037 -0.117 -22.668 1.00 33.91 283 LEU C C 1
ATOM 8559 O O . LEU C 1 283 ? 17.694 -0.100 -21.622 1.00 33.42 283 LEU C O 1
ATOM 8564 N N . THR C 1 284 ? 17.333 -0.920 -23.697 1.00 35.38 284 THR C N 1
ATOM 8565 C CA . THR C 1 284 ? 18.312 -1.998 -23.564 1.00 34.46 284 THR C CA 1
ATOM 8566 C C . THR C 1 284 ? 19.668 -1.496 -23.088 1.00 36.39 284 THR C C 1
ATOM 8567 O O . THR C 1 284 ? 20.370 -2.211 -22.366 1.00 43.51 284 THR C O 1
ATOM 8571 N N . SER C 1 285 ? 20.058 -0.282 -23.474 1.00 33.62 285 SER C N 1
ATOM 8572 C CA . SER C 1 285 ? 21.388 0.218 -23.152 1.00 34.95 285 SER C CA 1
ATOM 8573 C C . SER C 1 285 ? 21.434 1.070 -21.885 1.00 40.03 285 SER C C 1
ATOM 8574 O O . SER C 1 285 ? 22.498 1.621 -21.571 1.00 37.57 285 SER C O 1
ATOM 8577 N N . THR C 1 286 ? 20.329 1.185 -21.146 1.00 31.88 286 THR C N 1
ATOM 8578 C CA . THR C 1 286 ? 20.304 2.030 -19.961 1.00 31.56 286 THR C CA 1
ATOM 8579 C C . THR C 1 286 ? 21.329 1.537 -18.944 1.00 30.91 286 THR C C 1
ATOM 8580 O O . THR C 1 286 ? 21.215 0.396 -18.465 1.00 33.24 286 THR C O 1
ATOM 8584 N N . PRO C 1 287 ? 22.321 2.353 -18.580 1.00 31.71 287 PRO C N 1
ATOM 8585 C CA . PRO C 1 287 ? 23.314 1.920 -17.586 1.00 31.64 287 PRO C CA 1
ATOM 8586 C C . PRO C 1 287 ? 22.672 1.770 -16.212 1.00 31.68 287 PRO C C 1
ATOM 8587 O O . PRO C 1 287 ? 21.953 2.658 -15.752 1.00 34.42 287 PRO C O 1
ATOM 8591 N N . GLY C 1 288 ? 22.947 0.648 -15.556 1.00 30.90 288 GLY C N 1
ATOM 8592 C CA . GLY C 1 288 ? 22.418 0.397 -14.228 1.00 31.66 288 GLY C CA 1
ATOM 8593 C C . GLY C 1 288 ? 21.029 -0.208 -14.176 1.00 36.88 288 GLY C C 1
ATOM 8594 O O . GLY C 1 288 ? 20.555 -0.516 -13.073 1.00 36.64 288 GLY C O 1
ATOM 8595 N N . LEU C 1 289 ? 20.365 -0.407 -15.321 1.00 31.86 289 LEU C N 1
ATOM 8596 C CA . LEU C 1 289 ? 18.982 -0.886 -15.349 1.00 32.64 289 LEU C CA 1
ATOM 8597 C C . LEU C 1 289 ? 18.937 -2.390 -15.091 1.00 34.49 289 LEU C C 1
ATOM 8598 O O . LEU C 1 289 ? 19.359 -3.187 -15.931 1.00 34.89 289 LEU C O 1
ATOM 8603 N N . GLU C 1 290 ? 18.381 -2.782 -13.945 1.00 34.89 290 GLU C N 1
ATOM 8604 C CA . GLU C 1 290 ? 18.374 -4.179 -13.530 1.00 36.52 290 GLU C CA 1
ATOM 8605 C C . GLU C 1 290 ? 17.119 -4.931 -13.934 1.00 34.34 290 GLU C C 1
ATOM 8606 O O . GLU C 1 290 ? 17.167 -6.164 -14.050 1.00 36.08 290 GLU C O 1
ATOM 8612 N N . ALA C 1 291 ? 16.005 -4.234 -14.150 1.00 31.51 291 ALA C N 1
ATOM 8613 C CA . ALA C 1 291 ? 14.744 -4.915 -14.383 1.00 28.08 291 ALA C CA 1
ATOM 8614 C C . ALA C 1 291 ? 13.742 -3.949 -14.990 1.00 27.44 291 ALA C C 1
ATOM 8615 O O . ALA C 1 291 ? 13.809 -2.734 -14.768 1.00 26.84 291 ALA C O 1
ATOM 8617 N N . ILE C 1 292 ? 12.814 -4.515 -15.758 1.00 27.51 292 ILE C N 1
ATOM 8618 C CA . ILE C 1 292 ? 11.644 -3.811 -16.262 1.00 27.61 292 ILE C CA 1
ATOM 8619 C C . ILE C 1 292 ? 10.434 -4.644 -15.897 1.00 31.52 292 ILE C C 1
ATOM 8620 O O . ILE C 1 292 ? 10.422 -5.862 -16.118 1.00 31.26 292 ILE C O 1
ATOM 8625 N N . THR C 1 293 ? 9.427 -3.996 -15.318 1.00 26.77 293 THR C N 1
ATOM 8626 C CA . THR C 1 293 ? 8.223 -4.678 -14.865 1.00 24.73 293 THR C CA 1
ATOM 8627 C C . THR C 1 293 ? 7.032 -4.008 -15.528 1.00 24.31 293 THR C C 1
ATOM 8628 O O . THR C 1 293 ? 6.727 -2.841 -15.248 1.00 24.56 293 THR C O 1
ATOM 8632 N N . TRP C 1 294 ? 6.385 -4.737 -16.428 1.00 22.49 294 TRP C N 1
ATOM 8633 C CA . TRP C 1 294 ? 5.269 -4.189 -17.180 1.00 24.09 294 TRP C CA 1
ATOM 8634 C C . TRP C 1 294 ? 4.020 -4.070 -16.314 1.00 23.56 294 TRP C C 1
ATOM 8635 O O . TRP C 1 294 ? 3.700 -4.965 -15.522 1.00 25.71 294 TRP C O 1
ATOM 8646 N N . TRP C 1 295 ? 3.282 -2.972 -16.489 1.00 24.37 295 TRP C N 1
ATOM 8647 C CA . TRP C 1 295 ? 1.946 -2.842 -15.913 1.00 22.94 295 TRP C CA 1
ATOM 8648 C C . TRP C 1 295 ? 0.932 -2.962 -17.048 1.00 23.93 295 TRP C C 1
ATOM 8649 O O . TRP C 1 295 ? 0.823 -2.046 -17.871 1.00 22.93 295 TRP C O 1
ATOM 8660 N N . CYS C 1 296 ? 0.145 -4.041 -17.068 1.00 23.05 296 CYS C N 1
ATOM 8661 C CA . CYS C 1 296 ? 0.047 -5.066 -16.021 1.00 26.07 296 CYS C CA 1
ATOM 8662 C C . CYS C 1 296 ? -0.049 -6.447 -16.674 1.00 24.76 296 CYS C C 1
ATOM 8663 O O . CYS C 1 296 ? -0.018 -6.566 -17.898 1.00 26.23 296 CYS C O 1
ATOM 8666 N N . SER C 1 297 ? -0.195 -7.500 -15.869 1.00 26.51 297 SER C N 1
ATOM 8667 C CA . SER C 1 297 ? -0.216 -8.836 -16.454 1.00 25.76 297 SER C CA 1
ATOM 8668 C C . SER C 1 297 ? -1.516 -9.079 -17.225 1.00 28.39 297 SER C C 1
ATOM 8669 O O . SER C 1 297 ? -1.489 -9.563 -18.364 1.00 29.74 297 SER C O 1
ATOM 8672 N N . HIS C 1 298 ? -2.662 -8.718 -16.637 1.00 26.86 298 HIS C N 1
ATOM 8673 C CA . HIS C 1 298 ? -3.965 -9.113 -17.170 1.00 27.62 298 HIS C CA 1
ATOM 8674 C C . HIS C 1 298 ? -4.948 -7.949 -17.152 1.00 31.00 298 HIS C C 1
ATOM 8675 O O . HIS C 1 298 ? -5.105 -7.286 -16.121 1.00 27.29 298 HIS C O 1
ATOM 8682 N N . ASP C 1 299 ? -5.635 -7.739 -18.283 1.00 26.33 299 ASP C N 1
ATOM 8683 C CA . ASP C 1 299 ? -6.749 -6.793 -18.371 1.00 28.52 299 ASP C CA 1
ATOM 8684 C C . ASP C 1 299 ? -7.689 -6.940 -17.181 1.00 26.73 299 ASP C C 1
ATOM 8685 O O . ASP C 1 299 ? -7.987 -8.055 -16.756 1.00 30.52 299 ASP C O 1
ATOM 8690 N N . VAL C 1 300 ? -8.197 -5.802 -16.679 1.00 25.01 300 VAL C N 1
ATOM 8691 C CA . VAL C 1 300 ? -9.197 -5.797 -15.610 1.00 24.75 300 VAL C CA 1
ATOM 8692 C C . VAL C 1 300 ? -10.546 -6.203 -16.184 1.00 26.46 300 VAL C C 1
ATOM 8693 O O . VAL C 1 300 ? -10.947 -5.734 -17.248 1.00 28.46 300 VAL C O 1
ATOM 8697 N N . SER C 1 301 ? -11.246 -7.083 -15.475 1.00 28.50 301 SER C N 1
ATOM 8698 C CA . SER C 1 301 ? -12.596 -7.483 -15.852 1.00 27.57 301 SER C CA 1
ATOM 8699 C C . SER C 1 301 ? -13.532 -6.280 -15.967 1.00 30.80 301 SER C C 1
ATOM 8700 O O . SER C 1 301 ? -13.635 -5.461 -15.050 1.00 28.08 301 SER C O 1
ATOM 8703 N N . ARG C 1 302 ? -14.239 -6.190 -17.093 1.00 31.33 302 ARG C N 1
ATOM 8704 C CA . ARG C 1 302 ? -15.229 -5.133 -17.259 1.00 28.19 302 ARG C CA 1
ATOM 8705 C C . ARG C 1 302 ? -16.461 -5.343 -16.388 1.00 28.32 302 ARG C C 1
ATOM 8706 O O . ARG C 1 302 ? -17.293 -4.437 -16.306 1.00 30.14 302 ARG C O 1
ATOM 8714 N N . ASP C 1 303 ? -16.592 -6.499 -15.727 1.00 28.54 303 ASP C N 1
ATOM 8715 C CA . ASP C 1 303 ? -17.602 -6.647 -14.682 1.00 29.42 303 ASP C CA 1
ATOM 8716 C C . ASP C 1 303 ? -17.315 -5.753 -13.479 1.00 27.32 303 ASP C C 1
ATOM 8717 O O . ASP C 1 303 ? -18.229 -5.474 -12.697 1.00 30.02 303 ASP C O 1
ATOM 8722 N N . LEU C 1 304 ? -16.077 -5.290 -13.321 1.00 26.94 304 LEU C N 1
ATOM 8723 C CA . LEU C 1 304 ? -15.735 -4.360 -12.248 1.00 28.44 304 LEU C CA 1
ATOM 8724 C C . LEU C 1 304 ? -15.917 -2.935 -12.755 1.00 28.85 304 LEU C C 1
ATOM 8725 O O . LEU C 1 304 ? -15.481 -2.601 -13.865 1.00 32.20 304 LEU C O 1
ATOM 8730 N N . LEU C 1 305 ? -16.582 -2.110 -11.954 1.00 25.53 305 LEU C N 1
ATOM 8731 C CA . LEU C 1 305 ? -17.070 -0.809 -12.384 1.00 27.19 305 LEU C CA 1
ATOM 8732 C C . LEU C 1 305 ? -16.204 0.329 -11.844 1.00 29.99 305 LEU C C 1
ATOM 8733 O O . LEU C 1 305 ? -15.369 0.147 -10.951 1.00 26.01 305 LEU C O 1
ATOM 8738 N N . ASP C 1 306 ? -16.426 1.523 -12.411 1.00 26.31 306 ASP C N 1
ATOM 8739 C CA . ASP C 1 306 ? -15.952 2.820 -11.919 1.00 24.29 306 ASP C CA 1
ATOM 8740 C C . ASP C 1 306 ? -14.439 3.036 -12.032 1.00 28.68 306 ASP C C 1
ATOM 8741 O O . ASP C 1 306 ? -13.938 4.033 -11.500 1.00 25.63 306 ASP C O 1
ATOM 8746 N N . PHE C 1 307 ? -13.686 2.146 -12.681 1.00 27.20 307 PHE C N 1
ATOM 8747 C CA . PHE C 1 307 ? -12.289 2.471 -12.975 1.00 24.16 307 PHE C CA 1
ATOM 8748 C C . PHE C 1 307 ? -12.229 3.600 -14.003 1.00 29.03 307 PHE C C 1
ATOM 8749 O O . PHE C 1 307 ? -13.109 3.702 -14.866 1.00 26.58 307 PHE C O 1
ATOM 8757 N N . PRO C 1 308 ? -11.195 4.445 -13.950 1.00 28.49 308 PRO C N 1
ATOM 8758 C CA . PRO C 1 308 ? -10.825 5.224 -15.142 1.00 30.39 308 PRO C CA 1
ATOM 8759 C C . PRO C 1 308 ? -10.639 4.267 -16.304 1.00 30.39 308 PRO C C 1
ATOM 8760 O O . PRO C 1 308 ? -9.981 3.232 -16.176 1.00 26.44 308 PRO C O 1
ATOM 8764 N N . GLU C 1 309 ? -11.259 4.597 -17.437 1.00 29.42 309 GLU C N 1
ATOM 8765 C CA . GLU C 1 309 ? -11.398 3.604 -18.490 1.00 32.18 309 GLU C CA 1
ATOM 8766 C C . GLU C 1 309 ? -10.049 3.065 -18.942 1.00 24.99 309 GLU C C 1
ATOM 8767 O O . GLU C 1 309 ? -9.952 1.894 -19.325 1.00 27.53 309 GLU C O 1
ATOM 8773 N N . LEU C 1 310 ? -8.995 3.884 -18.897 1.00 25.64 310 LEU C N 1
ATOM 8774 C CA . LEU C 1 310 ? -7.702 3.408 -19.383 1.00 29.17 310 LEU C CA 1
ATOM 8775 C C . LEU C 1 310 ? -7.171 2.234 -18.568 1.00 28.83 310 LEU C C 1
ATOM 8776 O O . LEU C 1 310 ? -6.312 1.489 -19.064 1.00 28.21 310 LEU C O 1
ATOM 8781 N N . GLU C 1 311 ? -7.650 2.048 -17.331 1.00 28.21 311 GLU C N 1
ATOM 8782 C CA . GLU C 1 311 ? -7.089 0.986 -16.499 1.00 24.96 311 GLU C CA 1
ATOM 8783 C C . GLU C 1 311 ? -7.463 -0.395 -17.017 1.00 25.36 311 GLU C C 1
ATOM 8784 O O . GLU C 1 311 ? -6.740 -1.356 -16.753 1.00 27.92 311 GLU C O 1
ATOM 8790 N N . TYR C 1 312 ? -8.571 -0.517 -17.753 1.00 24.21 312 TYR C N 1
ATOM 8791 C CA . TYR C 1 312 ? -9.064 -1.848 -18.100 1.00 24.19 312 TYR C CA 1
ATOM 8792 C C . TYR C 1 312 ? -8.136 -2.551 -19.091 1.00 28.14 312 TYR C C 1
ATOM 8793 O O . TYR C 1 312 ? -7.948 -3.770 -19.004 1.00 30.67 312 TYR C O 1
ATOM 8802 N N . SER C 1 313 ? -7.541 -1.810 -20.030 1.00 21.13 313 SER C N 1
ATOM 8803 C CA . SER C 1 313 ? -6.872 -2.409 -21.187 1.00 25.33 313 SER C CA 1
ATOM 8804 C C . SER C 1 313 ? -5.344 -2.436 -21.074 1.00 28.57 313 SER C C 1
ATOM 8805 O O . SER C 1 313 ? -4.658 -2.582 -22.092 1.00 26.15 313 SER C O 1
ATOM 8808 N N . LEU C 1 314 ? -4.793 -2.318 -19.870 1.00 26.97 314 LEU C N 1
ATOM 8809 C CA . LEU C 1 314 ? -3.338 -2.262 -19.723 1.00 22.18 314 LEU C CA 1
ATOM 8810 C C . LEU C 1 314 ? -2.658 -3.631 -19.659 1.00 25.76 314 LEU C C 1
ATOM 8811 O O . LEU C 1 314 ? -1.430 -3.681 -19.520 1.00 28.00 314 LEU C O 1
ATOM 8816 N N . GLY C 1 315 ? -3.400 -4.742 -19.746 1.00 26.62 315 GLY C N 1
ATOM 8817 C CA . GLY C 1 315 ? -2.773 -6.043 -19.586 1.00 28.71 315 GLY C CA 1
ATOM 8818 C C . GLY C 1 315 ? -1.941 -6.467 -20.799 1.00 28.53 315 GLY C C 1
ATOM 8819 O O . GLY C 1 315 ? -2.094 -5.947 -21.905 1.00 28.94 315 GLY C O 1
ATOM 8820 N N . LEU C 1 316 ? -1.002 -7.394 -20.550 1.00 27.25 316 LEU C N 1
ATOM 8821 C CA . LEU C 1 316 ? -0.359 -8.160 -21.616 1.00 33.45 316 LEU C CA 1
ATOM 8822 C C . LEU C 1 316 ? -1.285 -9.249 -22.136 1.00 35.76 316 LEU C C 1
ATOM 8823 O O . LEU C 1 316 ? -1.173 -9.663 -23.297 1.00 34.27 316 LEU C O 1
ATOM 8828 N N . PHE C 1 317 ? -2.181 -9.728 -21.280 1.00 30.16 317 PHE C N 1
ATOM 8829 C CA . PHE C 1 317 ? -3.207 -10.697 -21.616 1.00 32.72 317 PHE C CA 1
ATOM 8830 C C . PHE C 1 317 ? -4.567 -10.028 -21.551 1.00 35.04 317 PHE C C 1
ATOM 8831 O O . PHE C 1 317 ? -4.775 -9.079 -20.791 1.00 29.66 317 PHE C O 1
ATOM 8839 N N . THR C 1 318 ? -5.490 -10.523 -22.364 1.00 32.85 318 THR C N 1
ATOM 8840 C CA . THR C 1 318 ? -6.887 -10.205 -22.152 1.00 34.84 318 THR C CA 1
ATOM 8841 C C . THR C 1 318 ? -7.362 -10.853 -20.855 1.00 30.76 318 THR C C 1
ATOM 8842 O O . THR C 1 318 ? -6.704 -11.732 -20.287 1.00 33.50 318 THR C O 1
ATOM 8846 N N . ASN C 1 319 ? -8.532 -10.423 -20.392 1.00 32.68 319 ASN C N 1
ATOM 8847 C CA . ASN C 1 319 ? -9.019 -10.952 -19.123 1.00 34.37 319 ASN C CA 1
ATOM 8848 C C . ASN C 1 319 ? -9.242 -12.458 -19.192 1.00 40.71 319 ASN C C 1
ATOM 8849 O O . ASN C 1 319 ? -9.086 -13.153 -18.179 1.00 35.82 319 ASN C O 1
ATOM 8854 N N . ASP C 1 320 ? -9.569 -12.982 -20.379 1.00 40.54 320 ASP C N 1
ATOM 8855 C CA . ASP C 1 320 ? -9.736 -14.414 -20.604 1.00 42.26 320 ASP C CA 1
ATOM 8856 C C . ASP C 1 320 ? -8.417 -15.153 -20.825 1.00 44.38 320 ASP C C 1
ATOM 8857 O O . ASP C 1 320 ? -8.452 -16.334 -21.180 1.00 50.26 320 ASP C O 1
ATOM 8862 N N . GLY C 1 321 ? -7.270 -14.503 -20.634 1.00 37.95 321 GLY C N 1
ATOM 8863 C CA . GLY C 1 321 ? -5.983 -15.174 -20.673 1.00 39.46 321 GLY C CA 1
ATOM 8864 C C . GLY C 1 321 ? -5.317 -15.262 -22.032 1.00 41.02 321 GLY C C 1
ATOM 8865 O O . GLY C 1 321 ? -4.284 -15.933 -22.153 1.00 41.46 321 GLY C O 1
ATOM 8866 N N . LYS C 1 322 ? -5.857 -14.605 -23.051 1.00 40.43 322 LYS C N 1
ATOM 8867 C CA . LYS C 1 322 ? -5.104 -14.816 -24.283 1.00 43.66 322 LYS C CA 1
ATOM 8868 C C . LYS C 1 322 ? -4.155 -13.650 -24.551 1.00 40.60 322 LYS C C 1
ATOM 8869 O O . LYS C 1 322 ? -4.499 -12.489 -24.287 1.00 34.98 322 LYS C O 1
ATOM 8875 N N . PRO C 1 323 ? -2.960 -13.955 -25.063 1.00 38.91 323 PRO C N 1
ATOM 8876 C CA . PRO C 1 323 ? -1.940 -12.910 -25.248 1.00 38.92 323 PRO C CA 1
ATOM 8877 C C . PRO C 1 323 ? -2.362 -11.867 -26.278 1.00 41.73 323 PRO C C 1
ATOM 8878 O O . PRO C 1 323 ? -2.925 -12.194 -27.326 1.00 39.39 323 PRO C O 1
ATOM 8882 N N . LYS C 1 324 ? -2.081 -10.604 -25.969 1.00 31.60 324 LYS C N 1
ATOM 8883 C CA . LYS C 1 324 ? -2.320 -9.502 -26.891 1.00 33.55 324 LYS C CA 1
ATOM 8884 C C . LYS C 1 324 ? -1.109 -9.323 -27.795 1.00 34.77 324 LYS C C 1
ATOM 8885 O O . LYS C 1 324 ? -0.053 -9.898 -27.554 1.00 30.24 324 LYS C O 1
ATOM 8891 N N . PRO C 1 325 ? -1.241 -8.556 -28.879 1.00 37.13 325 PRO C N 1
ATOM 8892 C CA . PRO C 1 325 ? -0.086 -8.361 -29.780 1.00 31.39 325 PRO C CA 1
ATOM 8893 C C . PRO C 1 325 ? 1.179 -7.847 -29.101 1.00 36.07 325 PRO C C 1
ATOM 8894 O O . PRO C 1 325 ? 2.284 -8.222 -29.519 1.00 33.03 325 PRO C O 1
ATOM 8898 N N . GLU C 1 326 ? 1.070 -6.994 -28.077 1.00 32.23 326 GLU C N 1
ATOM 8899 C CA . GLU C 1 326 ? 2.294 -6.501 -27.443 1.00 30.86 326 GLU C CA 1
ATOM 8900 C C . GLU C 1 326 ? 2.961 -7.539 -26.549 1.00 27.92 326 GLU C C 1
ATOM 8901 O O . GLU C 1 326 ? 4.157 -7.412 -26.270 1.00 30.96 326 GLU C O 1
ATOM 8907 N N . ALA C 1 327 ? 2.226 -8.558 -26.097 1.00 29.14 327 ALA C N 1
ATOM 8908 C CA . ALA C 1 327 ? 2.856 -9.637 -25.346 1.00 30.64 327 ALA C CA 1
ATOM 8909 C C . ALA C 1 327 ? 3.807 -10.435 -26.232 1.00 36.53 327 ALA C C 1
ATOM 8910 O O . ALA C 1 327 ? 4.938 -10.740 -25.829 1.00 35.52 327 ALA C O 1
ATOM 8912 N N . LEU C 1 328 ? 3.370 -10.780 -27.442 1.00 36.30 328 LEU C N 1
ATOM 8913 C CA . LEU C 1 328 ? 4.270 -11.453 -28.373 1.00 39.79 328 LEU C CA 1
ATOM 8914 C C . LEU C 1 328 ? 5.445 -10.553 -28.743 1.00 34.98 328 LEU C C 1
ATOM 8915 O O . LEU C 1 328 ? 6.591 -11.014 -28.821 1.00 39.89 328 LEU C O 1
ATOM 8920 N N . ALA C 1 329 ? 5.188 -9.256 -28.934 1.00 36.45 329 ALA C N 1
ATOM 8921 C CA . ALA C 1 329 ? 6.277 -8.327 -29.227 1.00 35.42 329 ALA C CA 1
ATOM 8922 C C . ALA C 1 329 ? 7.310 -8.304 -28.103 1.00 37.17 329 ALA C C 1
ATOM 8923 O O . ALA C 1 329 ? 8.521 -8.257 -28.364 1.00 36.54 329 ALA C O 1
ATOM 8925 N N . LEU C 1 330 ? 6.853 -8.331 -26.841 1.00 35.87 330 LEU C N 1
ATOM 8926 C CA . LEU C 1 330 ? 7.787 -8.376 -25.719 1.00 33.56 330 LEU C CA 1
ATOM 8927 C C . LEU C 1 330 ? 8.562 -9.687 -25.703 1.00 35.12 330 LEU C C 1
ATOM 8928 O O . LEU C 1 330 ? 9.768 -9.697 -25.417 1.00 35.62 330 LEU C O 1
ATOM 8933 N N . SER C 1 331 ? 7.880 -10.802 -25.992 1.00 37.48 331 SER C N 1
ATOM 8934 C CA . SER C 1 331 ? 8.550 -12.102 -26.047 1.00 39.67 331 SER C CA 1
ATOM 8935 C C . SER C 1 331 ? 9.745 -12.066 -26.989 1.00 39.99 331 SER C C 1
ATOM 8936 O O . SER C 1 331 ? 10.839 -12.522 -26.639 1.00 39.95 331 SER C O 1
ATOM 8939 N N . ASP C 1 332 ? 9.552 -11.508 -28.189 1.00 43.39 332 ASP C N 1
ATOM 8940 C CA . ASP C 1 332 ? 10.644 -11.428 -29.161 1.00 41.56 332 ASP C CA 1
ATOM 8941 C C . ASP C 1 332 ? 11.772 -10.518 -28.688 1.00 44.40 332 ASP C C 1
ATOM 8942 O O . ASP C 1 332 ? 12.938 -10.772 -29.007 1.00 48.20 332 ASP C O 1
ATOM 8947 N N . MET C 1 333 ? 11.456 -9.465 -27.926 1.00 42.12 333 MET C N 1
ATOM 8948 C CA . MET C 1 333 ? 12.482 -8.559 -27.419 1.00 37.80 333 MET C CA 1
ATOM 8949 C C . MET C 1 333 ? 13.329 -9.170 -26.304 1.00 36.47 333 MET C C 1
ATOM 8950 O O . MET C 1 333 ? 14.364 -8.589 -25.964 1.00 38.06 333 MET C O 1
ATOM 8955 N N . LEU C 1 334 ? 12.918 -10.300 -25.720 1.00 35.64 334 LEU C N 1
ATOM 8956 C CA . LEU C 1 334 ? 13.557 -10.769 -24.489 1.00 37.01 334 LEU C CA 1
ATOM 8957 C C . LEU C 1 334 ? 15.037 -11.104 -24.650 1.00 42.54 334 LEU C C 1
ATOM 8958 O O . LEU C 1 334 ? 15.825 -10.738 -23.756 1.00 40.16 334 LEU C O 1
ATOM 8963 N N . PRO C 1 335 ? 15.481 -11.792 -25.712 1.00 46.34 335 PRO C N 1
ATOM 8964 C CA . PRO C 1 335 ? 16.932 -11.987 -25.886 1.00 45.04 335 PRO C CA 1
ATOM 8965 C C . PRO C 1 335 ? 17.726 -10.691 -25.838 1.00 36.82 335 PRO C C 1
ATOM 8966 O O . PRO C 1 335 ? 18.723 -10.609 -25.109 1.00 42.00 335 PRO C O 1
ATOM 8970 N N . ASP C 1 336 ? 17.289 -9.658 -26.567 1.00 38.78 336 ASP C N 1
ATOM 8971 C CA . ASP C 1 336 ? 17.987 -8.373 -26.527 1.00 42.07 336 ASP C CA 1
ATOM 8972 C C . ASP C 1 336 ? 17.926 -7.723 -25.149 1.00 43.79 336 ASP C C 1
ATOM 8973 O O . ASP C 1 336 ? 18.843 -6.979 -24.778 1.00 44.37 336 ASP C O 1
ATOM 8978 N N . LEU C 1 337 ? 16.858 -7.960 -24.388 1.00 38.92 337 LEU C N 1
ATOM 8979 C CA . LEU C 1 337 ? 16.779 -7.362 -23.059 1.00 41.11 337 LEU C CA 1
ATOM 8980 C C . LEU C 1 337 ? 17.628 -8.120 -22.049 1.00 36.37 337 LEU C C 1
ATOM 8981 O O . LEU C 1 337 ? 18.300 -7.501 -21.214 1.00 37.78 337 LEU C O 1
ATOM 8986 N N . HIS C 1 338 ? 17.591 -9.455 -22.097 1.00 38.22 338 HIS C N 1
ATOM 8987 C CA . HIS C 1 338 ? 18.440 -10.249 -21.219 1.00 38.15 338 HIS C CA 1
ATOM 8988 C C . HIS C 1 338 ? 19.907 -9.887 -21.383 1.00 45.75 338 HIS C C 1
ATOM 8989 O O . HIS C 1 338 ? 20.664 -9.911 -20.405 1.00 46.96 338 HIS C O 1
ATOM 8996 N N . ASN C 1 339 ? 20.326 -9.538 -22.603 1.00 44.65 339 ASN C N 1
ATOM 8997 C CA . ASN C 1 339 ? 21.735 -9.291 -22.874 1.00 46.21 339 ASN C CA 1
ATOM 8998 C C . ASN C 1 339 ? 22.158 -7.862 -22.586 1.00 52.38 339 ASN C C 1
ATOM 8999 O O . ASN C 1 339 ? 23.302 -7.649 -22.167 1.00 52.07 339 ASN C O 1
ATOM 9004 N N . ALA C 1 340 ? 21.271 -6.888 -22.780 1.00 42.56 340 ALA C N 1
ATOM 9005 C CA . ALA C 1 340 ? 21.487 -5.522 -22.306 1.00 48.09 340 ALA C CA 1
ATOM 9006 C C . ALA C 1 340 ? 22.865 -5.002 -22.718 1.00 55.28 340 ALA C C 1
ATOM 9007 O O . ALA C 1 340 ? 23.721 -4.678 -21.888 1.00 52.58 340 ALA C O 1
ATOM 9009 N N . GLN C 1 341 ? 23.069 -4.952 -24.030 1.00 55.25 341 GLN C N 1
ATOM 9010 C CA . GLN C 1 341 ? 24.309 -4.465 -24.616 1.00 59.11 341 GLN C CA 1
ATOM 9011 C C . GLN C 1 341 ? 24.622 -3.078 -24.068 1.00 60.36 341 GLN C C 1
ATOM 9012 O O . GLN C 1 341 ? 23.864 -2.129 -24.308 1.00 54.94 341 GLN C O 1
ATOM 9018 N N . PRO C 1 342 ? 25.709 -2.924 -23.313 1.00 63.90 342 PRO C N 1
ATOM 9019 C CA . PRO C 1 342 ? 26.056 -1.594 -22.795 1.00 61.62 342 PRO C CA 1
ATOM 9020 C C . PRO C 1 342 ? 26.364 -0.637 -23.933 1.00 62.73 342 PRO C C 1
ATOM 9021 O O . PRO C 1 342 ? 26.805 -1.040 -25.011 1.00 61.89 342 PRO C O 1
ATOM 9025 N N . GLN C 1 343 ? 26.116 0.646 -23.688 1.00 62.75 343 GLN C N 1
ATOM 9026 C CA . GLN C 1 343 ? 26.493 1.687 -24.635 1.00 62.28 343 GLN C CA 1
ATOM 9027 C C . GLN C 1 343 ? 26.934 2.912 -23.849 1.00 67.63 343 GLN C C 1
ATOM 9028 O O . GLN C 1 343 ? 26.167 3.436 -23.033 1.00 63.60 343 GLN C O 1
ATOM 9034 N N . HIS C 1 344 ? 28.173 3.346 -24.091 1.00 65.59 344 HIS C N 1
ATOM 9035 C CA . HIS C 1 344 ? 28.792 4.454 -23.371 1.00 59.36 344 HIS C CA 1
ATOM 9036 C C . HIS C 1 344 ? 28.412 5.768 -24.044 1.00 56.66 344 HIS C C 1
ATOM 9037 O O . HIS C 1 344 ? 28.612 5.935 -25.253 1.00 59.67 344 HIS C O 1
ATOM 9044 N N . GLN C 1 345 ? 27.866 6.697 -23.265 1.00 48.62 345 GLN C N 1
ATOM 9045 C CA . GLN C 1 345 ? 27.338 7.941 -23.810 1.00 48.60 345 GLN C CA 1
ATOM 9046 C C . GLN C 1 345 ? 28.413 9.021 -23.768 1.00 49.46 345 GLN C C 1
ATOM 9047 O O . GLN C 1 345 ? 28.865 9.415 -22.689 1.00 43.87 345 GLN C O 1
ATOM 9053 N N . LEU C 1 346 ? 28.827 9.489 -24.949 1.00 40.79 346 LEU C N 1
ATOM 9054 C CA . LEU C 1 346 ? 29.867 10.502 -25.084 1.00 47.57 346 LEU C CA 1
ATOM 9055 C C . LEU C 1 346 ? 29.291 11.863 -25.459 1.00 49.26 346 LEU C C 1
ATOM 9056 O O . LEU C 1 346 ? 29.931 12.642 -26.175 1.00 45.77 346 LEU C O 1
ATOM 9061 N N . ASP C 1 347 ? 28.091 12.167 -24.977 1.00 38.00 347 ASP C N 1
ATOM 9062 C CA . ASP C 1 347 ? 27.402 13.383 -25.365 1.00 38.03 347 ASP C CA 1
ATOM 9063 C C . ASP C 1 347 ? 27.744 14.529 -24.410 1.00 38.48 347 ASP C C 1
ATOM 9064 O O . ASP C 1 347 ? 28.503 14.377 -23.449 1.00 42.31 347 ASP C O 1
ATOM 9069 N N . GLU C 1 348 ? 27.211 15.704 -24.718 1.00 40.34 348 GLU C N 1
ATOM 9070 C CA . GLU C 1 348 ? 27.141 16.838 -23.810 1.00 41.05 348 GLU C CA 1
ATOM 9071 C C . GLU C 1 348 ? 25.841 16.711 -23.028 1.00 43.59 348 GLU C C 1
ATOM 9072 O O . GLU C 1 348 ? 24.778 17.058 -23.562 1.00 41.51 348 GLU C O 1
ATOM 9078 N N . PRO C 1 349 ? 25.878 16.217 -21.789 1.00 43.66 349 PRO C N 1
ATOM 9079 C CA . PRO C 1 349 ? 24.632 16.010 -21.039 1.00 40.80 349 PRO C CA 1
ATOM 9080 C C . PRO C 1 349 ? 23.819 17.291 -20.950 1.00 43.09 349 PRO C C 1
ATOM 9081 O O . PRO C 1 349 ? 24.364 18.384 -20.780 1.00 42.53 349 PRO C O 1
ATOM 9085 N N . LEU C 1 350 ? 22.501 17.153 -21.088 1.00 36.22 350 LEU C N 1
ATOM 9086 C CA . LEU C 1 350 ? 21.634 18.311 -20.947 1.00 33.69 350 LEU C CA 1
ATOM 9087 C C . LEU C 1 350 ? 21.508 18.659 -19.467 1.00 41.20 350 LEU C C 1
ATOM 9088 O O . LEU C 1 350 ? 21.435 17.773 -18.610 1.00 40.50 350 LEU C O 1
ATOM 9093 N N . GLU C 1 351 ? 21.519 19.954 -19.164 1.00 41.63 351 GLU C N 1
ATOM 9094 C CA . GLU C 1 351 ? 21.717 20.414 -17.798 1.00 40.22 351 GLU C CA 1
ATOM 9095 C C . GLU C 1 351 ? 20.446 21.030 -17.235 1.00 40.46 351 GLU C C 1
ATOM 9096 O O . GLU C 1 351 ? 19.663 21.661 -17.951 1.00 42.95 351 GLU C O 1
ATOM 9102 N N . PHE C 1 352 ? 20.259 20.854 -15.928 1.00 40.93 352 PHE C N 1
ATOM 9103 C CA . PHE C 1 352 ? 19.131 21.463 -15.244 1.00 41.57 352 PHE C CA 1
ATOM 9104 C C . PHE C 1 352 ? 19.549 21.833 -13.827 1.00 41.66 352 PHE C C 1
ATOM 9105 O O . PHE C 1 352 ? 20.439 21.208 -13.242 1.00 41.74 352 PHE C O 1
ATOM 9113 N N . SER C 1 353 ? 18.912 22.871 -13.294 1.00 45.14 353 SER C N 1
ATOM 9114 C CA . SER C 1 353 ? 19.167 23.350 -11.940 1.00 49.05 353 SER C CA 1
ATOM 9115 C C . SER C 1 353 ? 18.000 22.969 -11.039 1.00 36.48 353 SER C C 1
ATOM 9116 O O . SER C 1 353 ? 16.839 23.200 -11.395 1.00 41.54 353 SER C O 1
ATOM 9119 N N . ALA C 1 354 ? 18.318 22.386 -9.885 1.00 45.36 354 ALA C N 1
ATOM 9120 C CA . ALA C 1 354 ? 17.331 22.028 -8.871 1.00 40.21 354 ALA C CA 1
ATOM 9121 C C . ALA C 1 354 ? 18.062 21.784 -7.557 1.00 45.36 354 ALA C C 1
ATOM 9122 O O . ALA C 1 354 ? 19.269 21.535 -7.536 1.00 42.59 354 ALA C O 1
ATOM 9124 N N . ASN C 1 355 ? 17.310 21.833 -6.457 1.00 41.37 355 ASN C N 1
ATOM 9125 C CA . ASN C 1 355 ? 17.896 21.814 -5.121 1.00 36.98 355 ASN C CA 1
ATOM 9126 C C . ASN C 1 355 ? 17.965 20.392 -4.567 1.00 36.32 355 ASN C C 1
ATOM 9127 O O . ASN C 1 355 ? 16.951 19.690 -4.516 1.00 39.33 355 ASN C O 1
ATOM 9132 N N . TRP C 1 356 ? 19.156 19.979 -4.130 1.00 28.16 356 TRP C N 1
ATOM 9133 C CA . TRP C 1 356 ? 19.348 18.605 -3.665 1.00 32.87 356 TRP C CA 1
ATOM 9134 C C . TRP C 1 356 ? 18.607 18.348 -2.359 1.00 41.80 356 TRP C C 1
ATOM 9135 O O . TRP C 1 356 ? 18.065 17.254 -2.151 1.00 38.33 356 TRP C O 1
ATOM 9146 N N . ASP C 1 357 ? 18.572 19.337 -1.465 1.00 40.00 357 ASP C N 1
ATOM 9147 C CA . ASP C 1 357 ? 18.036 19.067 -0.137 1.00 42.05 357 ASP C CA 1
ATOM 9148 C C . ASP C 1 357 ? 16.514 19.180 -0.106 1.00 37.84 357 ASP C C 1
ATOM 9149 O O . ASP C 1 357 ? 15.853 18.388 0.572 1.00 40.59 357 ASP C O 1
ATOM 9154 N N . THR C 1 358 ? 15.942 20.133 -0.848 1.00 35.11 358 THR C N 1
ATOM 9155 C CA . THR C 1 358 ? 14.505 20.362 -0.856 1.00 34.91 358 THR C CA 1
ATOM 9156 C C . THR C 1 358 ? 13.799 19.896 -2.123 1.00 41.44 358 THR C C 1
ATOM 9157 O O . THR C 1 358 ? 12.561 19.817 -2.127 1.00 35.87 358 THR C O 1
ATOM 9161 N N . GLY C 1 359 ? 14.536 19.608 -3.199 1.00 36.80 359 GLY C N 1
ATOM 9162 C CA . GLY C 1 359 ? 13.902 19.313 -4.468 1.00 36.44 359 GLY C CA 1
ATOM 9163 C C . GLY C 1 359 ? 13.293 20.504 -5.169 1.00 35.64 359 GLY C C 1
ATOM 9164 O O . GLY C 1 359 ? 12.590 20.322 -6.162 1.00 35.04 359 GLY C O 1
ATOM 9165 N N . ALA C 1 360 ? 13.527 21.722 -4.686 1.00 33.62 360 ALA C N 1
ATOM 9166 C CA . ALA C 1 360 ? 12.965 22.888 -5.354 1.00 33.37 360 ALA C CA 1
ATOM 9167 C C . ALA C 1 360 ? 13.565 23.033 -6.750 1.00 37.64 360 ALA C C 1
ATOM 9168 O O . ALA C 1 360 ? 14.718 22.677 -6.987 1.00 35.47 360 ALA C O 1
ATOM 9170 N N . GLY C 1 361 ? 12.765 23.550 -7.682 1.00 36.37 361 GLY C N 1
ATOM 9171 C CA . GLY C 1 361 ? 13.204 23.720 -9.054 1.00 41.03 361 GLY C CA 1
ATOM 9172 C C . GLY C 1 361 ? 13.092 22.489 -9.931 1.00 41.54 361 GLY C C 1
ATOM 9173 O O . GLY C 1 361 ? 13.257 22.603 -11.157 1.00 37.50 361 GLY C O 1
ATOM 9174 N N . ARG C 1 362 ? 12.811 21.316 -9.350 1.00 38.94 362 ARG C N 1
ATOM 9175 C CA . ARG C 1 362 ? 12.719 20.080 -10.124 1.00 34.34 362 ARG C CA 1
ATOM 9176 C C . ARG C 1 362 ? 11.654 20.147 -11.212 1.00 33.63 362 ARG C C 1
ATOM 9177 O O . ARG C 1 362 ? 11.718 19.367 -12.168 1.00 34.23 362 ARG C O 1
ATOM 9185 N N . SER C 1 363 ? 10.693 21.074 -11.117 1.00 31.25 363 SER C N 1
ATOM 9186 C CA . SER C 1 363 ? 9.696 21.194 -12.172 1.00 33.05 363 SER C CA 1
ATOM 9187 C C . SER C 1 363 ? 10.304 21.596 -13.517 1.00 34.64 363 SER C C 1
ATOM 9188 O O . SER C 1 363 ? 9.601 21.534 -14.535 1.00 35.88 363 SER C O 1
ATOM 9191 N N . VAL C 1 364 ? 11.588 21.966 -13.551 1.00 34.01 364 VAL C N 1
ATOM 9192 C CA . VAL C 1 364 ? 12.263 22.243 -14.822 1.00 37.83 364 VAL C CA 1
ATOM 9193 C C . VAL C 1 364 ? 12.318 21.008 -15.713 1.00 36.73 364 VAL C C 1
ATOM 9194 O O . VAL C 1 364 ? 12.446 21.130 -16.936 1.00 39.23 364 VAL C O 1
ATOM 9198 N N . CYS C 1 365 ? 12.231 19.815 -15.132 1.00 36.77 365 CYS C N 1
ATOM 9199 C CA . CYS C 1 365 ? 12.283 18.579 -15.897 1.00 35.27 365 CYS C CA 1
ATOM 9200 C C . CYS C 1 365 ? 10.912 18.087 -16.347 1.00 34.71 365 CYS C C 1
ATOM 9201 O O . CYS C 1 365 ? 10.842 17.040 -17.002 1.00 33.50 365 CYS C O 1
ATOM 9204 N N . SER C 1 366 ? 9.842 18.824 -16.040 1.00 34.08 366 SER C N 1
ATOM 9205 C CA . SER C 1 366 ? 8.487 18.387 -16.342 1.00 34.48 366 SER C CA 1
ATOM 9206 C C . SER C 1 366 ? 8.311 18.099 -17.835 1.00 39.56 366 SER C C 1
ATOM 9207 O O . SER C 1 366 ? 8.896 18.778 -18.684 1.00 35.21 366 SER C O 1
ATOM 9210 N N . PRO C 1 367 ? 7.485 17.109 -18.183 1.00 36.42 367 PRO C N 1
ATOM 9211 C CA . PRO C 1 367 ? 7.159 16.888 -19.602 1.00 34.77 367 PRO C CA 1
ATOM 9212 C C . PRO C 1 367 ? 6.497 18.087 -20.265 1.00 35.08 367 PRO C C 1
ATOM 9213 O O . PRO C 1 367 ? 6.401 18.109 -21.496 1.00 34.54 367 PRO C O 1
ATOM 9217 N N . MET C 1 368 ? 6.026 19.071 -19.488 1.00 35.13 368 MET C N 1
ATOM 9218 C CA . MET C 1 368 ? 5.482 20.308 -20.027 1.00 37.23 368 MET C CA 1
ATOM 9219 C C . MET C 1 368 ? 6.559 21.331 -20.364 1.00 35.02 368 MET C C 1
ATOM 9220 O O . MET C 1 368 ? 6.236 22.360 -20.962 1.00 37.60 368 MET C O 1
ATOM 9225 N N . GLY C 1 369 ? 7.817 21.079 -19.994 1.00 37.46 369 GLY C N 1
ATOM 9226 C CA . GLY C 1 369 ? 8.871 22.061 -20.109 1.00 34.56 369 GLY C CA 1
ATOM 9227 C C . GLY C 1 369 ? 9.707 21.899 -21.375 1.00 42.83 369 GLY C C 1
ATOM 9228 O O . GLY C 1 369 ? 9.541 20.970 -22.163 1.00 38.87 369 GLY C O 1
ATOM 9229 N N . ASP C 1 370 ? 10.632 22.848 -21.550 1.00 40.83 370 ASP C N 1
ATOM 9230 C CA . ASP C 1 370 ? 11.503 22.853 -22.725 1.00 43.50 370 ASP C CA 1
ATOM 9231 C C . ASP C 1 370 ? 12.561 21.760 -22.658 1.00 41.83 370 ASP C C 1
ATOM 9232 O O . ASP C 1 370 ? 12.983 21.242 -23.702 1.00 42.20 370 ASP C O 1
ATOM 9237 N N . LEU C 1 371 ? 13.020 21.418 -21.453 1.00 33.54 371 LEU C N 1
ATOM 9238 C CA . LEU C 1 371 ? 14.099 20.448 -21.325 1.00 38.78 371 LEU C CA 1
ATOM 9239 C C . LEU C 1 371 ? 13.676 19.081 -21.842 1.00 40.62 371 LEU C C 1
ATOM 9240 O O . LEU C 1 371 ? 14.439 18.416 -22.555 1.00 35.14 371 LEU C O 1
ATOM 9245 N N . PHE C 1 372 ? 12.467 18.635 -21.490 1.00 33.01 372 PHE C N 1
ATOM 9246 C CA . PHE C 1 372 ? 12.003 17.355 -22.013 1.00 34.36 372 PHE C CA 1
ATOM 9247 C C . PHE C 1 372 ? 11.790 17.428 -23.523 1.00 33.40 372 PHE C C 1
ATOM 9248 O O . PHE C 1 372 ? 12.127 16.485 -24.245 1.00 32.37 372 PHE C O 1
ATOM 9256 N N . ALA C 1 373 ? 11.238 18.539 -24.019 1.00 32.29 373 ALA C N 1
ATOM 9257 C CA . ALA C 1 373 ? 11.065 18.691 -25.461 1.00 38.41 373 ALA C CA 1
ATOM 9258 C C . ALA C 1 373 ? 12.411 18.640 -26.186 1.00 35.58 373 ALA C C 1
ATOM 9259 O O . ALA C 1 373 ? 12.544 17.971 -27.222 1.00 34.07 373 ALA C O 1
ATOM 9261 N N . GLN C 1 374 ? 13.427 19.319 -25.643 1.00 34.95 374 GLN C N 1
ATOM 9262 C CA . GLN C 1 374 ? 14.758 19.291 -26.251 1.00 36.60 374 GLN C CA 1
ATOM 9263 C C . GLN C 1 374 ? 15.383 17.904 -26.166 1.00 37.08 374 GLN C C 1
ATOM 9264 O O . GLN C 1 374 ? 16.028 17.448 -27.119 1.00 32.93 374 GLN C O 1
ATOM 9270 N N . TRP C 1 375 ? 15.214 17.223 -25.027 1.00 34.27 375 TRP C N 1
ATOM 9271 C CA . TRP C 1 375 ? 15.749 15.873 -24.863 1.00 29.09 375 TRP C CA 1
ATOM 9272 C C . TRP C 1 375 ? 15.177 14.930 -25.921 1.00 30.46 375 TRP C C 1
ATOM 9273 O O . TRP C 1 375 ? 15.918 14.176 -26.567 1.00 31.77 375 TRP C O 1
ATOM 9284 N N . VAL C 1 376 ? 13.856 14.967 -26.115 1.00 29.59 376 VAL C N 1
ATOM 9285 C CA . VAL C 1 376 ? 13.224 14.094 -27.103 1.00 28.66 376 VAL C CA 1
ATOM 9286 C C . VAL C 1 376 ? 13.730 14.424 -28.504 1.00 33.14 376 VAL C C 1
ATOM 9287 O O . VAL C 1 376 ? 14.045 13.527 -29.295 1.00 30.40 376 VAL C O 1
ATOM 9291 N N . ASP C 1 377 ? 13.802 15.717 -28.835 1.00 31.76 377 ASP C N 1
ATOM 9292 C CA . ASP C 1 377 ? 14.254 16.112 -30.168 1.00 36.22 377 ASP C CA 1
ATOM 9293 C C . ASP C 1 377 ? 15.668 15.613 -30.434 1.00 31.03 377 ASP C C 1
ATOM 9294 O O . ASP C 1 377 ? 15.973 15.134 -31.536 1.00 30.83 377 ASP C O 1
ATOM 9299 N N . GLN C 1 378 ? 16.542 15.699 -29.429 1.00 27.41 378 GLN C N 1
ATOM 9300 C CA . GLN C 1 378 ? 17.907 15.221 -29.599 1.00 32.91 378 GLN C CA 1
ATOM 9301 C C . GLN C 1 378 ? 17.968 13.695 -29.678 1.00 36.68 378 GLN C C 1
ATOM 9302 O O . GLN C 1 378 ? 18.772 13.139 -30.437 1.00 31.22 378 GLN C O 1
ATOM 9308 N N . ALA C 1 379 ? 17.145 12.992 -28.893 1.00 28.79 379 ALA C N 1
ATOM 9309 C CA . ALA C 1 379 ? 17.170 11.532 -28.955 1.00 28.17 379 ALA C CA 1
ATOM 9310 C C . ALA C 1 379 ? 16.690 11.040 -30.318 1.00 29.04 379 ALA C C 1
ATOM 9311 O O . ALA C 1 379 ? 17.224 10.058 -30.859 1.00 28.92 379 ALA C O 1
ATOM 9313 N N . GLU C 1 380 ? 15.714 11.741 -30.905 1.00 30.80 380 GLU C N 1
ATOM 9314 C CA . GLU C 1 380 ? 15.197 11.366 -32.220 1.00 33.10 380 GLU C CA 1
ATOM 9315 C C . GLU C 1 380 ? 16.202 11.677 -33.319 1.00 34.92 380 GLU C C 1
ATOM 9316 O O . GLU C 1 380 ? 16.415 10.858 -34.224 1.00 38.38 380 GLU C O 1
ATOM 9322 N N . GLN C 1 381 ? 16.820 12.862 -33.261 1.00 32.47 381 GLN C N 1
ATOM 9323 C CA . GLN C 1 381 ? 17.752 13.276 -34.309 1.00 34.92 381 GLN C CA 1
ATOM 9324 C C . GLN C 1 381 ? 19.008 12.413 -34.329 1.00 35.14 381 GLN C C 1
ATOM 9325 O O . GLN C 1 381 ? 19.563 12.135 -35.404 1.00 35.22 381 GLN C O 1
ATOM 9331 N N . THR C 1 382 ? 19.485 11.989 -33.154 1.00 34.53 382 THR C N 1
ATOM 9332 C CA . THR C 1 382 ? 20.705 11.201 -33.065 1.00 31.15 382 THR C CA 1
ATOM 9333 C C . THR C 1 382 ? 20.454 9.705 -32.982 1.00 35.10 382 THR C C 1
ATOM 9334 O O . THR C 1 382 ? 21.363 8.921 -33.290 1.00 33.38 382 THR C O 1
ATOM 9338 N N . GLY C 1 383 ? 19.262 9.291 -32.561 1.00 33.07 383 GLY C N 1
ATOM 9339 C CA . GLY C 1 383 ? 19.016 7.904 -32.247 1.00 31.96 383 GLY C CA 1
ATOM 9340 C C . GLY C 1 383 ? 19.623 7.429 -30.943 1.00 34.61 383 GLY C C 1
ATOM 9341 O O . GLY C 1 383 ? 19.496 6.242 -30.624 1.00 36.91 383 GLY C O 1
ATOM 9342 N N . ARG C 1 384 ? 20.293 8.303 -30.190 1.00 39.10 384 ARG C N 1
ATOM 9343 C CA . ARG C 1 384 ? 20.912 7.950 -28.917 1.00 35.83 384 ARG C CA 1
ATOM 9344 C C . ARG C 1 384 ? 20.234 8.717 -27.783 1.00 32.97 384 ARG C C 1
ATOM 9345 O O . ARG C 1 384 ? 19.947 9.915 -27.908 1.00 30.94 384 ARG C O 1
ATOM 9353 N N . ALA C 1 385 ? 19.997 8.038 -26.672 1.00 36.29 385 ALA C N 1
ATOM 9354 C CA . ALA C 1 385 ? 19.420 8.720 -25.512 1.00 33.78 385 ALA C CA 1
ATOM 9355 C C . ALA C 1 385 ? 20.412 9.727 -24.931 1.00 26.74 385 ALA C C 1
ATOM 9356 O O . ALA C 1 385 ? 21.524 9.344 -24.545 1.00 30.66 385 ALA C O 1
ATOM 9358 N N . PRO C 1 386 ? 20.062 11.005 -24.850 1.00 29.26 386 PRO C N 1
ATOM 9359 C CA . PRO C 1 386 ? 20.941 11.967 -24.185 1.00 30.97 386 PRO C CA 1
ATOM 9360 C C . PRO C 1 386 ? 21.036 11.713 -22.691 1.00 40.33 386 PRO C C 1
ATOM 9361 O O . PRO C 1 386 ? 20.105 11.217 -22.046 1.00 32.91 386 PRO C O 1
ATOM 9365 N N . ARG C 1 387 ? 22.189 12.063 -22.142 1.00 35.64 387 ARG C N 1
ATOM 9366 C CA . ARG C 1 387 ? 22.330 12.084 -20.703 1.00 34.04 387 ARG C CA 1
ATOM 9367 C C . ARG C 1 387 ? 21.807 13.407 -20.156 1.00 35.23 387 ARG C C 1
ATOM 9368 O O . ARG C 1 387 ? 21.668 14.402 -20.879 1.00 33.35 387 ARG C O 1
ATOM 9376 N N . LEU C 1 388 ? 21.472 13.399 -18.868 1.00 38.81 388 LEU C N 1
ATOM 9377 C CA . LEU C 1 388 ? 21.120 14.609 -18.148 1.00 34.80 388 LEU C CA 1
ATOM 9378 C C . LEU C 1 388 ? 22.172 14.847 -17.075 1.00 28.96 388 LEU C C 1
ATOM 9379 O O . LEU C 1 388 ? 22.836 13.914 -16.625 1.00 29.14 388 LEU C O 1
ATOM 9384 N N . ALA C 1 389 ? 22.315 16.110 -16.676 1.00 36.63 389 ALA C N 1
ATOM 9385 C CA . ALA C 1 389 ? 23.278 16.497 -15.651 1.00 37.67 389 ALA C CA 1
ATOM 9386 C C . ALA C 1 389 ? 22.628 17.484 -14.695 1.00 36.60 389 ALA C C 1
ATOM 9387 O O . ALA C 1 389 ? 21.998 18.453 -15.130 1.00 37.19 389 ALA C O 1
ATOM 9389 N N . LEU C 1 390 ? 22.788 17.239 -13.396 1.00 40.21 390 LEU C N 1
ATOM 9390 C CA . LEU C 1 390 ? 22.243 18.120 -12.370 1.00 41.31 390 LEU C CA 1
ATOM 9391 C C . LEU C 1 390 ? 23.205 19.265 -12.073 1.00 40.78 390 LEU C C 1
ATOM 9392 O O . LEU C 1 390 ? 24.380 19.029 -11.789 1.00 39.95 390 LEU C O 1
ATOM 9397 N N . ARG C 1 391 ? 22.697 20.504 -12.123 1.00 45.98 391 ARG C N 1
ATOM 9398 C CA . ARG C 1 391 ? 23.415 21.655 -11.585 1.00 54.68 391 ARG C CA 1
ATOM 9399 C C . ARG C 1 391 ? 22.764 22.069 -10.268 1.00 54.05 391 ARG C C 1
ATOM 9400 O O . ARG C 1 391 ? 21.679 22.671 -10.291 1.00 54.90 391 ARG C O 1
ATOM 9408 N N . PRO C 1 392 ? 23.373 21.795 -9.114 1.00 59.34 392 PRO C N 1
ATOM 9409 C CA . PRO C 1 392 ? 22.703 22.107 -7.840 1.00 64.63 392 PRO C CA 1
ATOM 9410 C C . PRO C 1 392 ? 22.580 23.610 -7.592 1.00 63.97 392 PRO C C 1
ATOM 9411 O O . PRO C 1 392 ? 23.486 24.388 -7.905 1.00 60.03 392 PRO C O 1
ATOM 9415 N N . THR C 1 393 ? 21.345 24.049 -6.989 1.00 57.55 393 THR C N 1
ATOM 9416 C CA . THR C 1 393 ? 21.147 25.408 -6.493 1.00 65.16 393 THR C CA 1
ATOM 9417 C C . THR C 1 393 ? 21.547 25.493 -5.019 1.00 69.34 393 THR C C 1
ATOM 9418 O O . THR C 1 393 ? 21.432 24.504 -4.283 1.00 71.55 393 THR C O 1
ATOM 9422 N N . PRO C 1 394 ? 22.033 26.662 -4.547 1.00 72.65 394 PRO C N 1
ATOM 9423 C CA . PRO C 1 394 ? 22.624 26.776 -3.200 1.00 73.54 394 PRO C CA 1
ATOM 9424 C C . PRO C 1 394 ? 21.665 26.490 -2.035 1.00 72.08 394 PRO C C 1
ATOM 9425 O O . PRO C 1 394 ? 20.513 26.931 -2.027 1.00 70.29 394 PRO C O 1
ATOM 9429 N N . MET D 1 1 ? -43.262 -7.092 25.503 1.00 36.02 1 MET D N 1
ATOM 9430 C CA . MET D 1 1 ? -42.422 -6.686 24.380 1.00 32.53 1 MET D CA 1
ATOM 9431 C C . MET D 1 1 ? -41.298 -7.680 24.195 1.00 28.93 1 MET D C 1
ATOM 9432 O O . MET D 1 1 ? -41.063 -8.520 25.059 1.00 31.71 1 MET D O 1
ATOM 9437 N N . LYS D 1 2 ? -40.600 -7.603 23.062 1.00 26.66 2 LYS D N 1
ATOM 9438 C CA . LYS D 1 2 ? -39.458 -8.469 22.824 1.00 28.32 2 LYS D CA 1
ATOM 9439 C C . LYS D 1 2 ? -38.183 -7.812 23.361 1.00 27.62 2 LYS D C 1
ATOM 9440 O O . LYS D 1 2 ? -38.088 -6.586 23.463 1.00 29.70 2 LYS D O 1
ATOM 9446 N N . ILE D 1 3 ? -37.214 -8.643 23.748 1.00 24.66 3 ILE D N 1
ATOM 9447 C CA . ILE D 1 3 ? -35.976 -8.185 24.376 1.00 26.21 3 ILE D CA 1
ATOM 9448 C C . ILE D 1 3 ? -34.834 -8.909 23.689 1.00 27.46 3 ILE D C 1
ATOM 9449 O O . ILE D 1 3 ? -34.837 -10.142 23.616 1.00 25.73 3 ILE D O 1
ATOM 9454 N N . GLY D 1 4 ? -33.857 -8.153 23.185 1.00 25.28 4 GLY D N 1
ATOM 9455 C CA . GLY D 1 4 ? -32.769 -8.790 22.474 1.00 25.42 4 GLY D CA 1
ATOM 9456 C C . GLY D 1 4 ? -31.462 -8.030 22.567 1.00 23.39 4 GLY D C 1
ATOM 9457 O O . GLY D 1 4 ? -31.308 -7.156 23.424 1.00 22.60 4 GLY D O 1
ATOM 9458 N N . ALA D 1 5 ? -30.509 -8.357 21.699 1.00 24.91 5 ALA D N 1
ATOM 9459 C CA . ALA D 1 5 ? -29.191 -7.734 21.770 1.00 25.41 5 ALA D CA 1
ATOM 9460 C C . ALA D 1 5 ? -28.665 -7.425 20.376 1.00 26.62 5 ALA D C 1
ATOM 9461 O O . ALA D 1 5 ? -28.906 -8.158 19.409 1.00 23.57 5 ALA D O 1
ATOM 9463 N N . ASN D 1 6 ? -27.946 -6.314 20.293 1.00 22.34 6 ASN D N 1
ATOM 9464 C CA . ASN D 1 6 ? -27.115 -6.035 19.132 1.00 23.62 6 ASN D CA 1
ATOM 9465 C C . ASN D 1 6 ? -25.888 -6.943 19.183 1.00 24.35 6 ASN D C 1
ATOM 9466 O O . ASN D 1 6 ? -25.147 -6.926 20.168 1.00 24.86 6 ASN D O 1
ATOM 9471 N N . TYR D 1 7 ? -25.697 -7.771 18.156 1.00 23.76 7 TYR D N 1
ATOM 9472 C CA . TYR D 1 7 ? -24.695 -8.832 18.206 1.00 24.68 7 TYR D CA 1
ATOM 9473 C C . TYR D 1 7 ? -23.323 -8.288 17.817 1.00 24.30 7 TYR D C 1
ATOM 9474 O O . TYR D 1 7 ? -23.077 -7.956 16.657 1.00 23.88 7 TYR D O 1
ATOM 9483 N N . THR D 1 8 ? -22.413 -8.231 18.784 1.00 23.35 8 THR D N 1
ATOM 9484 C CA . THR D 1 8 ? -21.016 -7.894 18.531 1.00 20.85 8 THR D CA 1
ATOM 9485 C C . THR D 1 8 ? -20.201 -9.163 18.757 1.00 27.04 8 THR D C 1
ATOM 9486 O O . THR D 1 8 ? -20.003 -9.561 19.910 1.00 24.83 8 THR D O 1
ATOM 9490 N N . PRO D 1 9 ? -19.748 -9.860 17.712 1.00 25.81 9 PRO D N 1
ATOM 9491 C CA . PRO D 1 9 ? -19.062 -11.149 17.920 1.00 27.91 9 PRO D CA 1
ATOM 9492 C C . PRO D 1 9 ? -17.910 -11.060 18.919 1.00 27.25 9 PRO D C 1
ATOM 9493 O O . PRO D 1 9 ? -17.073 -10.165 18.844 1.00 28.90 9 PRO D O 1
ATOM 9497 N N . SER D 1 10 ? -17.860 -12.003 19.870 1.00 24.78 10 SER D N 1
ATOM 9498 C CA . SER D 1 10 ? -16.803 -11.925 20.877 1.00 26.45 10 SER D CA 1
ATOM 9499 C C . SER D 1 10 ? -15.436 -12.221 20.262 1.00 27.02 10 SER D C 1
ATOM 9500 O O . SER D 1 10 ? -14.459 -11.527 20.561 1.00 27.15 10 SER D O 1
ATOM 9503 N N . GLN D 1 11 ? -15.359 -13.209 19.367 1.00 27.66 11 GLN D N 1
ATOM 9504 C CA . GLN D 1 11 ? -14.113 -13.563 18.685 1.00 33.06 11 GLN D CA 1
ATOM 9505 C C . GLN D 1 11 ? -13.994 -12.725 17.413 1.00 31.21 11 GLN D C 1
ATOM 9506 O O . GLN D 1 11 ? -14.615 -13.031 16.391 1.00 34.20 11 GLN D O 1
ATOM 9512 N N . GLY D 1 12 ? -13.204 -11.656 17.479 1.00 28.11 12 GLY D N 1
ATOM 9513 C CA . GLY D 1 12 ? -12.874 -10.858 16.313 1.00 30.56 12 GLY D CA 1
ATOM 9514 C C . GLY D 1 12 ? -13.719 -9.614 16.099 1.00 28.44 12 GLY D C 1
ATOM 9515 O O . GLY D 1 12 ? -13.402 -8.834 15.191 1.00 25.11 12 GLY D O 1
ATOM 9516 N N . TRP D 1 13 ? -14.756 -9.395 16.906 1.00 23.52 13 TRP D N 1
ATOM 9517 C CA . TRP D 1 13 ? -15.702 -8.271 16.712 1.00 25.11 13 TRP D CA 1
ATOM 9518 C C . TRP D 1 13 ? -16.261 -8.413 15.291 1.00 24.79 13 TRP D C 1
ATOM 9519 O O . TRP D 1 13 ? -16.438 -9.536 14.792 1.00 24.87 13 TRP D O 1
ATOM 9530 N N . PHE D 1 14 ? -16.514 -7.322 14.578 1.00 21.61 14 PHE D N 1
ATOM 9531 C CA . PHE D 1 14 ? -17.043 -7.494 13.233 1.00 21.38 14 PHE D CA 1
ATOM 9532 C C . PHE D 1 14 ? -15.980 -7.930 12.236 1.00 23.69 14 PHE D C 1
ATOM 9533 O O . PHE D 1 14 ? -16.332 -8.344 11.135 1.00 24.94 14 PHE D O 1
ATOM 9541 N N . HIS D 1 15 ? -14.696 -7.909 12.612 1.00 23.70 15 HIS D N 1
ATOM 9542 C CA . HIS D 1 15 ? -13.684 -8.470 11.719 1.00 26.24 15 HIS D CA 1
ATOM 9543 C C . HIS D 1 15 ? -13.781 -9.986 11.628 1.00 29.11 15 HIS D C 1
ATOM 9544 O O . HIS D 1 15 ? -13.147 -10.588 10.750 1.00 30.74 15 HIS D O 1
ATOM 9551 N N . SER D 1 16 ? -14.591 -10.609 12.488 1.00 24.03 16 SER D N 1
ATOM 9552 C CA . SER D 1 16 ? -14.829 -12.043 12.379 1.00 29.72 16 SER D CA 1
ATOM 9553 C C . SER D 1 16 ? -15.444 -12.433 11.032 1.00 30.17 16 SER D C 1
ATOM 9554 O O . SER D 1 16 ? -15.288 -13.581 10.597 1.00 35.32 16 SER D O 1
ATOM 9557 N N . TRP D 1 17 ? -16.155 -11.512 10.359 1.00 29.87 17 TRP D N 1
ATOM 9558 C CA . TRP D 1 17 ? -16.712 -11.833 9.041 1.00 25.91 17 TRP D CA 1
ATOM 9559 C C . TRP D 1 17 ? -15.625 -12.285 8.058 1.00 28.93 17 TRP D C 1
ATOM 9560 O O . TRP D 1 17 ? -15.906 -13.052 7.133 1.00 28.74 17 TRP D O 1
ATOM 9571 N N . LEU D 1 18 ? -14.384 -11.823 8.240 1.00 28.49 18 LEU D N 1
ATOM 9572 C CA . LEU D 1 18 ? -13.280 -12.229 7.365 1.00 31.70 18 LEU D CA 1
ATOM 9573 C C . LEU D 1 18 ? -12.808 -13.656 7.632 1.00 39.61 18 LEU D C 1
ATOM 9574 O O . LEU D 1 18 ? -12.235 -14.298 6.737 1.00 38.34 18 LEU D O 1
ATOM 9579 N N . ASP D 1 19 ? -12.986 -14.147 8.864 1.00 34.46 19 ASP D N 1
ATOM 9580 C CA . ASP D 1 19 ? -12.548 -15.480 9.277 1.00 33.33 19 ASP D CA 1
ATOM 9581 C C . ASP D 1 19 ? -13.689 -16.171 10.032 1.00 32.31 19 ASP D C 1
ATOM 9582 O O . ASP D 1 19 ? -13.523 -16.614 11.167 1.00 40.44 19 ASP D O 1
ATOM 9587 N N . LEU D 1 20 ? -14.855 -16.262 9.387 1.00 34.23 20 LEU D N 1
ATOM 9588 C CA . LEU D 1 20 ? -16.083 -16.641 10.079 1.00 35.54 20 LEU D CA 1
ATOM 9589 C C . LEU D 1 20 ? -15.983 -18.052 10.656 1.00 41.90 20 LEU D C 1
ATOM 9590 O O . LEU D 1 20 ? -15.840 -19.032 9.917 1.00 39.52 20 LEU D O 1
ATOM 9595 N N . ASP D 1 21 ? -16.061 -18.137 11.982 1.00 38.73 21 ASP D N 1
ATOM 9596 C CA . ASP D 1 21 ? -16.018 -19.381 12.746 1.00 35.35 21 ASP D CA 1
ATOM 9597 C C . ASP D 1 21 ? -17.420 -19.592 13.322 1.00 35.08 21 ASP D C 1
ATOM 9598 O O . ASP D 1 21 ? -17.762 -19.038 14.371 1.00 39.08 21 ASP D O 1
ATOM 9603 N N . ILE D 1 22 ? -18.235 -20.389 12.624 1.00 31.40 22 ILE D N 1
ATOM 9604 C CA . ILE D 1 22 ? -19.641 -20.536 12.994 1.00 34.53 22 ILE D CA 1
ATOM 9605 C C . ILE D 1 22 ? -19.779 -21.249 14.337 1.00 37.02 22 ILE D C 1
ATOM 9606 O O . ILE D 1 22 ? -20.758 -21.035 15.063 1.00 38.67 22 ILE D O 1
ATOM 9611 N N . ASP D 1 23 ? -18.794 -22.067 14.717 1.00 34.97 23 ASP D N 1
ATOM 9612 C CA . ASP D 1 23 ? -18.796 -22.643 16.063 1.00 40.87 23 ASP D CA 1
ATOM 9613 C C . ASP D 1 23 ? -18.663 -21.566 17.138 1.00 40.19 23 ASP D C 1
ATOM 9614 O O . ASP D 1 23 ? -19.319 -21.639 18.187 1.00 43.14 23 ASP D O 1
ATOM 9619 N N . ALA D 1 24 ? -17.801 -20.571 16.906 1.00 35.50 24 ALA D N 1
ATOM 9620 C CA . ALA D 1 24 ? -17.715 -19.438 17.822 1.00 34.68 24 ALA D CA 1
ATOM 9621 C C . ALA D 1 24 ? -19.006 -18.635 17.825 1.00 35.00 24 ALA D C 1
ATOM 9622 O O . ALA D 1 24 ? -19.459 -18.177 18.883 1.00 39.22 24 ALA D O 1
ATOM 9624 N N . THR D 1 25 ? -19.614 -18.451 16.648 1.00 32.60 25 THR D N 1
ATOM 9625 C CA . THR D 1 25 ? -20.911 -17.786 16.579 1.00 33.48 25 THR D CA 1
ATOM 9626 C C . THR D 1 25 ? -21.937 -18.501 17.449 1.00 35.55 25 THR D C 1
ATOM 9627 O O . THR D 1 25 ? -22.698 -17.862 18.185 1.00 36.21 25 THR D O 1
ATOM 9631 N N . ARG D 1 26 ? -21.971 -19.835 17.372 1.00 35.90 26 ARG D N 1
ATOM 9632 C CA . ARG D 1 26 ? -22.958 -20.595 18.135 1.00 41.60 26 ARG D CA 1
ATOM 9633 C C . ARG D 1 26 ? -22.798 -20.369 19.630 1.00 36.36 26 ARG D C 1
ATOM 9634 O O . ARG D 1 26 ? -23.795 -20.235 20.350 1.00 43.70 26 ARG D O 1
ATOM 9642 N N . ARG D 1 27 ? -21.556 -20.323 20.117 1.00 41.15 27 ARG D N 1
ATOM 9643 C CA . ARG D 1 27 ? -21.335 -20.111 21.543 1.00 39.35 27 ARG D CA 1
ATOM 9644 C C . ARG D 1 27 ? -21.867 -18.751 21.986 1.00 42.03 27 ARG D C 1
ATOM 9645 O O . ARG D 1 27 ? -22.459 -18.633 23.066 1.00 38.67 27 ARG D O 1
ATOM 9653 N N . ASP D 1 28 ? -21.704 -17.720 21.149 1.00 37.10 28 ASP D N 1
ATOM 9654 C CA . ASP D 1 28 ? -22.262 -16.404 21.469 1.00 33.41 28 ASP D CA 1
ATOM 9655 C C . ASP D 1 28 ? -23.788 -16.453 21.557 1.00 34.43 28 ASP D C 1
ATOM 9656 O O . ASP D 1 28 ? -24.388 -15.905 22.491 1.00 32.34 28 ASP D O 1
ATOM 9661 N N . PHE D 1 29 ? -24.438 -17.081 20.567 1.00 29.29 29 PHE D N 1
ATOM 9662 C CA . PHE D 1 29 ? -25.898 -17.125 20.550 1.00 32.26 29 PHE D CA 1
ATOM 9663 C C . PHE D 1 29 ? -26.442 -18.011 21.661 1.00 33.82 29 PHE D C 1
ATOM 9664 O O . PHE D 1 29 ? -27.533 -17.751 22.178 1.00 33.41 29 PHE D O 1
ATOM 9672 N N . GLU D 1 30 ? -25.710 -19.064 22.024 1.00 36.44 30 GLU D N 1
ATOM 9673 C CA . GLU D 1 30 ? -26.155 -19.901 23.133 1.00 39.24 30 GLU D CA 1
ATOM 9674 C C . GLU D 1 30 ? -26.219 -19.103 24.430 1.00 37.53 30 GLU D C 1
ATOM 9675 O O . GLU D 1 30 ? -27.167 -19.247 25.210 1.00 41.33 30 GLU D O 1
ATOM 9681 N N . GLY D 1 31 ? -25.221 -18.258 24.679 1.00 30.61 31 GLY D N 1
ATOM 9682 C CA . GLY D 1 31 ? -25.267 -17.412 25.858 1.00 32.13 31 GLY D CA 1
ATOM 9683 C C . GLY D 1 31 ? -26.428 -16.440 25.824 1.00 34.99 31 GLY D C 1
ATOM 9684 O O . GLY D 1 31 ? -27.143 -16.273 26.817 1.00 29.80 31 GLY D O 1
ATOM 9685 N N . ILE D 1 32 ? -26.640 -15.797 24.672 1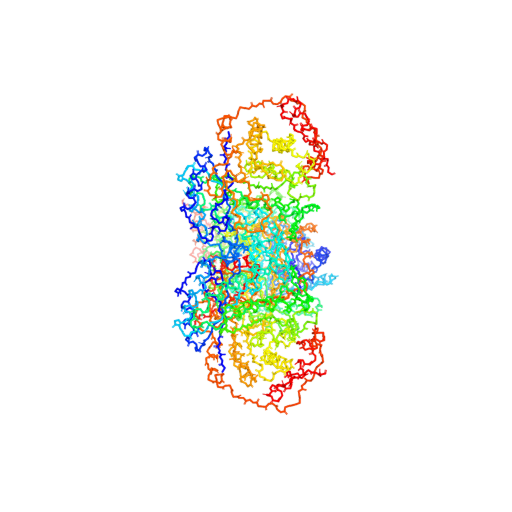.00 31.20 32 ILE D N 1
ATOM 9686 C CA . ILE D 1 32 ? -27.738 -14.846 24.519 1.00 27.46 32 ILE D CA 1
ATOM 9687 C C . ILE D 1 32 ? -29.081 -15.527 24.764 1.00 30.43 32 ILE D C 1
ATOM 9688 O O . ILE D 1 32 ? -29.934 -15.008 25.493 1.00 28.03 32 ILE D O 1
ATOM 9693 N N . ALA D 1 33 ? -29.298 -16.698 24.154 1.00 32.41 33 ALA D N 1
ATOM 9694 C CA . ALA D 1 33 ? -30.585 -17.364 24.341 1.00 31.31 33 ALA D CA 1
ATOM 9695 C C . ALA D 1 33 ? -30.728 -17.914 25.757 1.00 33.63 33 ALA D C 1
ATOM 9696 O O . ALA D 1 33 ? -31.837 -17.922 26.308 1.00 32.58 33 ALA D O 1
ATOM 9698 N N . GLN D 1 34 ? -29.624 -18.365 26.361 1.00 30.75 34 GLN D N 1
ATOM 9699 C CA . GLN D 1 34 ? -29.680 -18.854 27.736 1.00 36.14 34 GLN D CA 1
ATOM 9700 C C . GLN D 1 34 ? -30.079 -17.750 28.700 1.00 37.17 34 GLN D C 1
ATOM 9701 O O . GLN D 1 34 ? -30.731 -18.013 29.714 1.00 35.49 34 GLN D O 1
ATOM 9707 N N . LEU D 1 35 ? -29.709 -16.510 28.394 1.00 30.50 35 LEU D N 1
ATOM 9708 C CA . LEU D 1 35 ? -30.132 -15.371 29.197 1.00 32.01 35 LEU D CA 1
ATOM 9709 C C . LEU D 1 35 ? -31.636 -15.111 29.096 1.00 31.10 35 LEU D C 1
ATOM 9710 O O . LEU D 1 35 ? -32.194 -14.408 29.948 1.00 32.61 35 LEU D O 1
ATOM 9715 N N . GLY D 1 36 ? -32.305 -15.659 28.083 1.00 28.88 36 GLY D N 1
ATOM 9716 C CA . GLY D 1 36 ? -33.721 -15.418 27.887 1.00 28.91 36 GLY D CA 1
ATOM 9717 C C . GLY D 1 36 ? -34.033 -14.371 26.846 1.00 29.65 36 GLY D C 1
ATOM 9718 O O . GLY D 1 36 ? -35.212 -14.051 26.638 1.00 27.16 36 GLY D O 1
ATOM 9719 N N . LEU D 1 37 ? -33.015 -13.829 26.185 1.00 27.08 37 LEU D N 1
ATOM 9720 C CA . LEU D 1 37 ? -33.232 -12.901 25.083 1.00 29.01 37 LEU D CA 1
ATOM 9721 C C . LEU D 1 37 ? -33.789 -13.642 23.870 1.00 27.76 37 LEU D C 1
ATOM 9722 O O . LEU D 1 37 ? -33.457 -14.803 23.621 1.00 28.65 37 LEU D O 1
ATOM 9727 N N . ASP D 1 38 ? -34.620 -12.950 23.087 1.00 28.26 38 ASP D N 1
ATOM 9728 C CA . ASP D 1 38 ? -35.348 -13.586 22.000 1.00 29.61 38 ASP D CA 1
ATOM 9729 C C . ASP D 1 38 ? -34.925 -13.137 20.595 1.00 31.17 38 ASP D C 1
ATOM 9730 O O . ASP D 1 38 ? -35.425 -13.697 19.610 1.00 30.36 38 ASP D O 1
ATOM 9735 N N . HIS D 1 39 ? -34.036 -12.150 20.459 1.00 26.49 39 HIS D N 1
ATOM 9736 C CA . HIS D 1 39 ? -33.664 -11.690 19.117 1.00 28.43 39 HIS D CA 1
ATOM 9737 C C . HIS D 1 39 ? -32.275 -11.063 19.116 1.00 28.22 39 HIS D C 1
ATOM 9738 O O . HIS D 1 39 ? -31.747 -10.663 20.155 1.00 26.60 39 HIS D O 1
ATOM 9745 N N . VAL D 1 40 ? -31.674 -11.013 17.921 1.00 28.25 40 VAL D N 1
ATOM 9746 C CA . VAL D 1 40 ? -30.420 -10.306 17.696 1.00 25.15 40 VAL D CA 1
ATOM 9747 C C . VAL D 1 40 ? -30.575 -9.402 16.477 1.00 27.74 40 VAL D C 1
ATOM 9748 O O . VAL D 1 40 ? -31.423 -9.620 15.606 1.00 24.63 40 VAL D O 1
ATOM 9752 N N . ARG D 1 41 ? -29.727 -8.379 16.431 1.00 23.67 41 ARG D N 1
ATOM 9753 C CA . ARG D 1 41 ? -29.563 -7.484 15.291 1.00 22.61 41 ARG D CA 1
ATOM 9754 C C . ARG D 1 41 ? -28.145 -7.681 14.753 1.00 23.87 41 ARG D C 1
ATOM 9755 O O . ARG D 1 41 ? -27.183 -7.658 15.530 1.00 23.81 41 ARG D O 1
ATOM 9763 N N . LEU D 1 42 ? -28.013 -7.899 13.440 1.00 21.92 42 LEU D N 1
ATOM 9764 C CA . LEU D 1 42 ? -26.767 -8.330 12.815 1.00 23.94 42 LEU D CA 1
ATOM 9765 C C . LEU D 1 42 ? -26.225 -7.247 11.885 1.00 23.63 42 LEU D C 1
ATOM 9766 O O . LEU D 1 42 ? -26.997 -6.522 11.248 1.00 23.41 42 LEU D O 1
ATOM 9771 N N . PHE D 1 43 ? -24.890 -7.170 11.777 1.00 23.13 43 PHE D N 1
ATOM 9772 C CA . PHE D 1 43 ? -24.212 -6.093 11.045 1.00 22.04 43 PHE D CA 1
ATOM 9773 C C . PHE D 1 43 ? -23.165 -6.621 10.067 1.00 24.76 43 PHE D C 1
ATOM 9774 O O . PHE D 1 43 ? -21.969 -6.685 10.386 1.00 22.25 43 PHE D O 1
ATOM 9782 N N . PRO D 1 44 ? -23.572 -6.987 8.859 1.00 24.04 44 PRO D N 1
ATOM 9783 C CA . PRO D 1 44 ? -22.584 -7.341 7.835 1.00 25.06 44 PRO D CA 1
ATOM 9784 C C . PRO D 1 44 ? -21.881 -6.088 7.325 1.00 24.97 44 PRO D C 1
ATOM 9785 O O . PRO D 1 44 ? -22.397 -4.974 7.430 1.00 23.99 44 PRO D O 1
ATOM 9789 N N . LEU D 1 45 ? -20.691 -6.279 6.762 1.00 26.19 45 LEU D N 1
ATOM 9790 C CA . LEU D 1 45 ? -19.810 -5.162 6.433 1.00 25.19 45 LEU D CA 1
ATOM 9791 C C . LEU D 1 45 ? -19.872 -4.835 4.946 1.00 26.46 45 LEU D C 1
ATOM 9792 O O . LEU D 1 45 ? -19.690 -5.716 4.102 1.00 25.87 45 LEU D O 1
ATOM 9797 N N . TRP D 1 46 ? -20.098 -3.558 4.641 1.00 21.77 46 TRP D N 1
ATOM 9798 C CA . TRP D 1 46 ? -20.261 -3.123 3.252 1.00 21.75 46 TRP D CA 1
ATOM 9799 C C . TRP D 1 46 ? -19.052 -3.444 2.377 1.00 22.73 46 TRP D C 1
ATOM 9800 O O . TRP D 1 46 ? -19.249 -3.962 1.259 1.00 24.80 46 TRP D O 1
ATOM 9811 N N . PRO D 1 47 ? -17.805 -3.185 2.794 1.00 23.81 47 PRO D N 1
ATOM 9812 C CA . PRO D 1 47 ? -16.660 -3.514 1.914 1.00 21.32 47 PRO D CA 1
ATOM 9813 C C . PRO D 1 47 ? -16.513 -4.995 1.629 1.00 29.27 47 PRO D C 1
ATOM 9814 O O . PRO D 1 47 ? -15.914 -5.365 0.604 1.00 24.51 47 PRO D O 1
ATOM 9818 N N . LEU D 1 48 ? -16.998 -5.863 2.524 1.00 23.87 48 LEU D N 1
ATOM 9819 C CA . LEU D 1 48 ? -16.925 -7.294 2.249 1.00 24.59 48 LEU D CA 1
ATOM 9820 C C . LEU D 1 48 ? -18.053 -7.735 1.336 1.00 27.46 48 LEU D C 1
ATOM 9821 O O . LEU D 1 48 ? -17.857 -8.605 0.482 1.00 26.75 48 LEU D O 1
ATOM 9826 N N . LEU D 1 49 ? -19.242 -7.159 1.533 1.00 22.52 49 LEU D N 1
ATOM 9827 C CA . LEU D 1 49 ? -20.390 -7.482 0.692 1.00 21.71 49 LEU D CA 1
ATOM 9828 C C . LEU D 1 49 ? -20.208 -6.978 -0.744 1.00 26.33 49 LEU D C 1
ATOM 9829 O O . LEU D 1 49 ? -20.588 -7.660 -1.708 1.00 23.92 49 LEU D O 1
ATOM 9834 N N . GLN D 1 50 ? -19.643 -5.784 -0.907 1.00 23.16 50 GLN D N 1
ATOM 9835 C CA . GLN D 1 50 ? -19.616 -5.096 -2.198 1.00 26.35 50 GLN D CA 1
ATOM 9836 C C . GLN D 1 50 ? -18.295 -4.353 -2.347 1.00 25.03 50 GLN D C 1
ATOM 9837 O O . GLN D 1 50 ? -18.243 -3.118 -2.283 1.00 22.39 50 GLN D O 1
ATOM 9843 N N . PRO D 1 51 ? -17.191 -5.086 -2.536 1.00 26.36 51 PRO D N 1
ATOM 9844 C CA . PRO D 1 51 ? -15.873 -4.427 -2.583 1.00 25.97 51 PRO D CA 1
ATOM 9845 C C . PRO D 1 51 ? -15.682 -3.581 -3.820 1.00 26.51 51 PRO D C 1
ATOM 9846 O O . PRO D 1 51 ? -14.776 -2.733 -3.840 1.00 24.35 51 PRO D O 1
ATOM 9850 N N . ASN D 1 52 ? -16.489 -3.825 -4.850 1.00 23.35 52 ASN D N 1
ATOM 9851 C CA . ASN D 1 52 ? -16.582 -3.028 -6.070 1.00 23.38 52 ASN D CA 1
ATOM 9852 C C . ASN D 1 52 ? -18.068 -2.951 -6.373 1.00 24.70 52 ASN D C 1
ATOM 9853 O O . ASN D 1 52 ? -18.810 -3.882 -6.047 1.00 23.77 52 ASN D O 1
ATOM 9858 N N . ARG D 1 53 ? -18.520 -1.823 -6.932 1.00 22.40 53 ARG D N 1
ATOM 9859 C CA . ARG D 1 53 ? -19.958 -1.657 -7.148 1.00 27.82 53 ARG D CA 1
ATOM 9860 C C . ARG D 1 53 ? -20.528 -2.817 -7.955 1.00 31.30 53 ARG D C 1
ATOM 9861 O O . ARG D 1 53 ? -21.654 -3.272 -7.697 1.00 29.81 53 ARG D O 1
ATOM 9869 N N . GLY D 1 54 ? -19.752 -3.316 -8.919 1.00 27.74 54 GLY D N 1
ATOM 9870 C CA . GLY D 1 54 ? -20.143 -4.417 -9.782 1.00 31.64 54 GLY D CA 1
ATOM 9871 C C . GLY D 1 54 ? -20.017 -5.797 -9.179 1.00 32.60 54 GLY D C 1
ATOM 9872 O O . GLY D 1 54 ? -20.442 -6.766 -9.810 1.00 32.19 54 GLY D O 1
ATOM 9873 N N . LEU D 1 55 ? -19.470 -5.909 -7.967 1.00 26.88 55 LEU D N 1
ATOM 9874 C CA . LEU D 1 55 ? -19.157 -7.197 -7.346 1.00 27.42 55 LEU D CA 1
ATOM 9875 C C . LEU D 1 55 ? -19.847 -7.294 -5.984 1.00 28.54 55 LEU D C 1
ATOM 9876 O O . LEU D 1 55 ? -19.272 -6.884 -4.970 1.00 30.02 55 LEU D O 1
ATOM 9881 N N . VAL D 1 56 ? -21.064 -7.836 -5.964 1.00 30.49 56 VAL D N 1
ATOM 9882 C CA . VAL D 1 56 ? -21.713 -8.270 -4.725 1.00 29.83 56 VAL D CA 1
ATOM 9883 C C . VAL D 1 56 ? -21.322 -9.729 -4.530 1.00 33.68 56 VAL D C 1
ATOM 9884 O O . VAL D 1 56 ? -21.711 -10.588 -5.329 1.00 32.59 56 VAL D O 1
ATOM 9888 N N . ARG D 1 57 ? -20.543 -10.009 -3.485 1.00 28.49 57 ARG D N 1
ATOM 9889 C CA . ARG D 1 57 ? -19.890 -11.307 -3.346 1.00 28.26 57 ARG D CA 1
ATOM 9890 C C . ARG D 1 57 ? -20.880 -12.346 -2.834 1.00 34.16 57 ARG D C 1
ATOM 9891 O O . ARG D 1 57 ? -21.415 -12.183 -1.734 1.00 31.27 57 ARG D O 1
ATOM 9899 N N . PRO D 1 58 ? -21.150 -13.420 -3.587 1.00 36.09 58 PRO D N 1
ATOM 9900 C CA . PRO D 1 58 ? -22.086 -14.441 -3.088 1.00 33.35 58 PRO D CA 1
ATOM 9901 C C . PRO D 1 58 ? -21.580 -15.166 -1.852 1.00 33.65 58 PRO D C 1
ATOM 9902 O O . PRO D 1 58 ? -22.393 -15.611 -1.034 1.00 34.69 58 PRO D O 1
ATOM 9906 N N . ARG D 1 59 ? -20.267 -15.305 -1.687 1.00 32.56 59 ARG D N 1
ATOM 9907 C CA . ARG D 1 59 ? -19.771 -15.945 -0.473 1.00 34.84 59 ARG D CA 1
ATOM 9908 C C . ARG D 1 59 ? -19.972 -15.050 0.751 1.00 35.09 59 ARG D C 1
ATOM 9909 O O . ARG D 1 59 ? -20.205 -15.555 1.856 1.00 33.79 59 ARG D O 1
ATOM 9917 N N . ALA D 1 60 ? -19.920 -13.728 0.576 1.00 29.06 60 ALA D N 1
ATOM 9918 C CA . ALA D 1 60 ? -20.255 -12.844 1.688 1.00 31.86 60 ALA D CA 1
ATOM 9919 C C . ALA D 1 60 ? -21.728 -12.961 2.057 1.00 32.90 60 ALA D C 1
ATOM 9920 O O . ALA D 1 60 ? -22.080 -12.909 3.244 1.00 31.61 60 ALA D O 1
ATOM 9922 N N . LEU D 1 61 ? -22.609 -13.093 1.057 1.00 30.92 61 LEU D N 1
ATOM 9923 C CA . LEU D 1 61 ? -24.027 -13.278 1.359 1.00 34.14 61 LEU D CA 1
ATOM 9924 C C . LEU D 1 61 ? -24.264 -14.627 2.023 1.00 36.33 61 LEU D C 1
ATOM 9925 O O . LEU D 1 61 ? -25.065 -14.733 2.962 1.00 35.16 61 LEU D O 1
ATOM 9930 N N . ASP D 1 62 ? -23.577 -15.670 1.543 1.00 33.58 62 ASP D N 1
ATOM 9931 C CA . ASP D 1 62 ? -23.649 -16.974 2.190 1.00 33.15 62 ASP D CA 1
ATOM 9932 C C . ASP D 1 62 ? -23.311 -16.861 3.670 1.00 33.66 62 ASP D C 1
ATOM 9933 O O . ASP D 1 62 ? -24.026 -17.398 4.525 1.00 35.36 62 ASP D O 1
ATOM 9938 N N . ASP D 1 63 ? -22.219 -16.148 3.983 1.00 31.74 63 ASP D N 1
ATOM 9939 C CA . ASP D 1 63 ? -21.764 -16.008 5.366 1.00 31.35 63 ASP D CA 1
ATOM 9940 C C . ASP D 1 63 ? -22.822 -15.344 6.241 1.00 33.20 63 ASP D C 1
ATOM 9941 O O . ASP D 1 63 ? -23.027 -15.755 7.388 1.00 32.51 63 ASP D O 1
ATOM 9946 N N . VAL D 1 64 ? -23.506 -14.319 5.717 1.00 28.38 64 VAL D N 1
ATOM 9947 C CA . VAL D 1 64 ? -24.588 -13.687 6.468 1.00 28.91 64 VAL D CA 1
ATOM 9948 C C . VAL D 1 64 ? -25.672 -14.708 6.778 1.00 34.45 64 VAL D C 1
ATOM 9949 O O . VAL D 1 64 ? -26.152 -14.807 7.912 1.00 30.45 64 VAL D O 1
ATOM 9953 N N . VAL D 1 65 ? -26.071 -15.486 5.769 1.00 32.23 65 VAL D N 1
ATOM 9954 C CA . VAL D 1 65 ? -27.123 -16.480 5.960 1.00 34.44 65 VAL D CA 1
ATOM 9955 C C . VAL D 1 65 ? -26.701 -17.525 6.989 1.00 33.83 65 VAL D C 1
ATOM 9956 O O . VAL D 1 65 ? -27.507 -17.952 7.827 1.00 37.42 65 VAL D O 1
ATOM 9960 N N . SER D 1 66 ? -25.433 -17.946 6.947 1.00 29.56 66 SER D N 1
ATOM 9961 C CA . SER D 1 66 ? -24.925 -18.896 7.936 1.00 37.16 66 SER D CA 1
ATOM 9962 C C . SER D 1 66 ? -25.121 -18.386 9.361 1.00 35.62 66 SER D C 1
ATOM 9963 O O . SER D 1 66 ? -25.499 -19.154 10.254 1.00 34.89 66 SER D O 1
ATOM 9966 N N . VAL D 1 67 ? -24.881 -17.094 9.593 1.00 33.65 67 VAL D N 1
ATOM 9967 C CA . VAL D 1 67 ? -25.075 -16.542 10.932 1.00 31.83 67 VAL D CA 1
ATOM 9968 C C . VAL D 1 67 ? -26.561 -16.482 11.274 1.00 32.20 67 VAL D C 1
ATOM 9969 O O . VAL D 1 67 ? -26.962 -16.783 12.408 1.00 36.25 67 VAL D O 1
ATOM 9973 N N . VAL D 1 68 ? -27.398 -16.089 10.307 1.00 31.70 68 VAL D N 1
ATOM 9974 C CA . VAL D 1 68 ? -28.848 -16.106 10.507 1.00 37.11 68 VAL D CA 1
ATOM 9975 C C . VAL D 1 68 ? -29.306 -17.496 10.935 1.00 37.81 68 VAL D C 1
ATOM 9976 O O . VAL D 1 68 ? -30.096 -17.651 11.876 1.00 33.23 68 VAL D O 1
ATOM 9980 N N . ARG D 1 69 ? -28.804 -18.528 10.253 1.00 36.86 69 ARG D N 1
ATOM 9981 C CA . ARG D 1 69 ? -29.222 -19.892 10.561 1.00 40.47 69 ARG D CA 1
ATOM 9982 C C . ARG D 1 69 ? -28.695 -20.338 11.920 1.00 38.52 69 ARG D C 1
ATOM 9983 O O . ARG D 1 69 ? -29.395 -21.040 12.660 1.00 39.22 69 ARG D O 1
ATOM 9991 N N . ALA D 1 70 ? -27.472 -19.934 12.273 1.00 40.43 70 ALA D N 1
ATOM 9992 C CA . ALA D 1 70 ? -26.957 -20.232 13.606 1.00 37.70 70 ALA D CA 1
ATOM 9993 C C . ALA D 1 70 ? -27.847 -19.633 14.687 1.00 40.55 70 ALA D C 1
ATOM 9994 O O . ALA D 1 70 ? -28.057 -20.250 15.740 1.00 36.24 70 ALA D O 1
ATOM 9996 N N . ALA D 1 71 ? -28.381 -18.431 14.453 1.00 36.24 71 ALA D N 1
ATOM 9997 C CA . ALA D 1 71 ? -29.275 -17.845 15.443 1.00 34.15 71 ALA D CA 1
ATOM 9998 C C . ALA D 1 71 ? -30.562 -18.647 15.554 1.00 38.17 71 ALA D C 1
ATOM 9999 O O . ALA D 1 71 ? -31.102 -18.812 16.654 1.00 34.68 71 ALA D O 1
ATOM 10001 N N . GLY D 1 72 ? -31.060 -19.161 14.424 1.00 37.05 72 GLY D N 1
ATOM 10002 C CA . GLY D 1 72 ? -32.285 -19.946 14.435 1.00 40.96 72 GLY D CA 1
ATOM 10003 C C . GLY D 1 72 ? -32.194 -21.215 15.265 1.00 41.72 72 GLY D C 1
ATOM 10004 O O . GLY D 1 72 ? -33.191 -21.645 15.853 1.00 46.99 72 GLY D O 1
ATOM 10005 N N . GLU D 1 73 ? -31.007 -21.830 15.331 1.00 40.21 73 GLU D N 1
ATOM 10006 C CA . GLU D 1 73 ? -30.806 -22.996 16.188 1.00 44.00 73 GLU D CA 1
ATOM 10007 C C . GLU D 1 73 ? -31.132 -22.711 17.652 1.00 48.69 73 GLU D C 1
ATOM 10008 O O . GLU D 1 73 ? -31.331 -23.651 18.429 1.00 45.83 73 GLU D O 1
ATOM 10014 N N . PHE D 1 74 ? -31.153 -21.442 18.052 1.00 45.97 74 PHE D N 1
ATOM 10015 C CA . PHE D 1 74 ? -31.412 -21.054 19.431 1.00 41.88 74 PHE D CA 1
ATOM 10016 C C . PHE D 1 74 ? -32.698 -20.253 19.548 1.00 41.23 74 PHE D C 1
ATOM 10017 O O . PHE D 1 74 ? -32.890 -19.533 20.533 1.00 38.47 74 PHE D O 1
ATOM 10025 N N . ASP D 1 75 ? -33.575 -20.367 18.546 1.00 40.22 75 ASP D N 1
ATOM 10026 C CA . ASP D 1 75 ? -34.874 -19.704 18.532 1.00 42.85 75 ASP D CA 1
ATOM 10027 C C . ASP D 1 75 ? -34.739 -18.183 18.586 1.00 45.56 75 ASP D C 1
ATOM 10028 O O . ASP D 1 75 ? -35.604 -17.490 19.137 1.00 44.12 75 ASP D O 1
ATOM 10033 N N . LEU D 1 76 ? -33.664 -17.642 18.006 1.00 39.33 76 LEU D N 1
ATOM 10034 C CA . LEU D 1 76 ? -33.443 -16.201 17.992 1.00 31.08 76 LEU D CA 1
ATOM 10035 C C . LEU D 1 76 ? -33.976 -15.609 16.689 1.00 29.83 76 LEU D C 1
ATOM 10036 O O . LEU D 1 76 ? -33.563 -16.017 15.596 1.00 34.75 76 LEU D O 1
ATOM 10041 N N . GLU D 1 77 ? -34.902 -14.662 16.811 1.00 34.85 77 GLU D N 1
ATOM 10042 C CA . GLU D 1 77 ? -35.341 -13.849 15.683 1.00 32.06 77 GLU D CA 1
ATOM 10043 C C . GLU D 1 77 ? -34.200 -12.926 15.249 1.00 36.82 77 GLU D C 1
ATOM 10044 O O . GLU D 1 77 ? -33.351 -12.538 16.056 1.00 30.19 77 GLU D O 1
ATOM 10050 N N . VAL D 1 78 ? -34.148 -12.602 13.959 1.00 34.06 78 VAL D N 1
ATOM 10051 C CA . VAL D 1 78 ? -33.027 -11.842 13.409 1.00 32.69 78 VAL D CA 1
ATOM 10052 C C . VAL D 1 78 ? -33.551 -10.663 12.599 1.00 33.73 78 VAL D C 1
ATOM 10053 O O . VAL D 1 78 ? -34.536 -10.789 11.858 1.00 32.81 78 VAL D O 1
ATOM 10057 N N . THR D 1 79 ? -32.893 -9.510 12.741 1.00 27.64 79 THR D N 1
ATOM 10058 C CA . THR D 1 79 ? -32.913 -8.489 11.700 1.00 25.85 79 THR D CA 1
ATOM 10059 C C . THR D 1 79 ? -31.476 -8.198 11.275 1.00 27.51 79 THR D C 1
ATOM 10060 O O . THR D 1 79 ? -30.515 -8.517 11.988 1.00 26.99 79 THR D O 1
ATOM 10064 N N . VAL D 1 80 ? -31.333 -7.629 10.078 1.00 24.93 80 VAL D N 1
ATOM 10065 C CA . VAL D 1 80 ? -30.026 -7.370 9.483 1.00 27.13 80 VAL D CA 1
ATOM 10066 C C . VAL D 1 80 ? -29.971 -5.905 9.067 1.00 28.25 80 VAL D C 1
ATOM 10067 O O . VAL D 1 80 ? -30.857 -5.429 8.352 1.00 26.22 80 VAL D O 1
ATOM 10071 N N . ASP D 1 81 ? -28.951 -5.187 9.525 1.00 25.18 81 ASP D N 1
ATOM 10072 C CA . ASP D 1 81 ? -28.668 -3.863 8.973 1.00 25.84 81 ASP D CA 1
ATOM 10073 C C . ASP D 1 81 ? -27.910 -4.022 7.652 1.00 28.05 81 ASP D C 1
ATOM 10074 O O . ASP D 1 81 ? -26.903 -4.726 7.589 1.00 26.86 81 ASP D O 1
ATOM 10079 N N . ALA D 1 82 ? -28.393 -3.355 6.598 1.00 23.87 82 ALA D N 1
ATOM 10080 C CA . ALA D 1 82 ? -27.896 -3.622 5.250 1.00 27.49 82 ALA D CA 1
ATOM 10081 C C . ALA D 1 82 ? -26.555 -2.935 4.973 1.00 22.29 82 ALA D C 1
ATOM 10082 O O . ALA D 1 82 ? -25.641 -3.552 4.424 1.00 24.48 82 ALA D O 1
ATOM 10084 N N . LEU D 1 83 ? -26.426 -1.658 5.324 1.00 22.44 83 LEU D N 1
ATOM 10085 C CA . LEU D 1 83 ? -25.289 -0.834 4.911 1.00 23.59 83 LEU D CA 1
ATOM 10086 C C . LEU D 1 83 ? -24.515 -0.388 6.140 1.00 22.72 83 LEU D C 1
ATOM 10087 O O . LEU D 1 83 ? -24.843 0.637 6.747 1.00 25.43 83 LEU D O 1
ATOM 10092 N N . ASN D 1 84 ? -23.474 -1.143 6.481 1.00 20.98 84 ASN D N 1
ATOM 10093 C CA . ASN D 1 84 ? -22.545 -0.798 7.557 1.00 21.77 84 ASN D CA 1
ATOM 10094 C C . ASN D 1 84 ? -21.162 -0.733 6.910 1.00 19.50 84 ASN D C 1
ATOM 10095 O O . ASN D 1 84 ? -20.546 -1.772 6.671 1.00 20.85 84 ASN D O 1
ATOM 10100 N N . GLY D 1 85 ? -20.672 0.471 6.614 1.00 22.81 85 GLY D N 1
ATOM 10101 C CA . GLY D 1 85 ? -21.241 1.698 7.136 1.00 21.04 85 GLY D CA 1
ATOM 10102 C C . GLY D 1 85 ? -20.615 2.019 8.486 1.00 23.62 85 GLY D C 1
ATOM 10103 O O . GLY D 1 85 ? -19.444 1.746 8.724 1.00 23.82 85 GLY D O 1
ATOM 10104 N N . HIS D 1 86 ? -21.384 2.574 9.409 1.00 23.51 86 HIS D N 1
ATOM 10105 C CA . HIS D 1 86 ? -20.807 3.110 10.628 1.00 20.65 86 HIS D CA 1
ATOM 10106 C C . HIS D 1 86 ? -21.021 2.160 11.803 1.00 23.80 86 HIS D C 1
ATOM 10107 O O . HIS D 1 86 ? -22.158 1.776 12.089 1.00 23.94 86 HIS D O 1
ATOM 10114 N N . LEU D 1 87 ? -19.938 1.823 12.515 1.00 20.59 87 LEU D N 1
ATOM 10115 C CA . LEU D 1 87 ? -20.037 0.938 13.678 1.00 22.59 87 LEU D CA 1
ATOM 10116 C C . LEU D 1 87 ? -19.044 1.396 14.736 1.00 22.39 87 LEU D C 1
ATOM 10117 O O . LEU D 1 87 ? -17.837 1.300 14.517 1.00 21.28 87 LEU D O 1
ATOM 10122 N N . SER D 1 88 ? -19.550 1.895 15.873 1.00 23.68 88 SER D N 1
ATOM 10123 C CA . SER D 1 88 ? -18.738 2.138 17.076 1.00 24.98 88 SER D CA 1
ATOM 10124 C C . SER D 1 88 ? -17.490 2.968 16.770 1.00 25.16 88 SER D C 1
ATOM 10125 O O . SER D 1 88 ? -16.369 2.620 17.169 1.00 22.87 88 SER D O 1
ATOM 10128 N N . SER D 1 89 ? -17.703 4.080 16.060 1.00 21.79 89 SER D N 1
ATOM 10129 C CA . SER D 1 89 ? -16.750 5.127 15.680 1.00 23.05 89 SER D CA 1
ATOM 10130 C C . SER D 1 89 ? -16.044 4.820 14.369 1.00 22.19 89 SER D C 1
ATOM 10131 O O . SER D 1 89 ? -15.392 5.708 13.821 1.00 23.43 89 SER D O 1
ATOM 10134 N N . TYR D 1 90 ? -16.163 3.605 13.841 1.00 19.12 90 TYR D N 1
ATOM 10135 C CA . TYR D 1 90 ? -15.471 3.210 12.614 1.00 23.27 90 TYR D CA 1
ATOM 10136 C C . TYR D 1 90 ? -16.390 3.300 11.404 1.00 24.11 90 TYR D C 1
ATOM 10137 O O . TYR D 1 90 ? -17.567 2.942 11.487 1.00 23.76 90 TYR D O 1
ATOM 10146 N N . ASP D 1 91 ? -15.853 3.745 10.262 1.00 20.95 91 ASP D N 1
ATOM 10147 C CA . ASP D 1 91 ? -16.616 3.720 9.019 1.00 23.27 91 ASP D CA 1
ATOM 10148 C C . ASP D 1 91 ? -16.041 2.621 8.142 1.00 23.13 91 ASP D C 1
ATOM 10149 O O . ASP D 1 91 ? -14.834 2.614 7.865 1.00 22.77 91 ASP D O 1
ATOM 10154 N N . PHE D 1 92 ? -16.901 1.686 7.739 1.00 20.35 92 PHE D N 1
ATOM 10155 C CA . PHE D 1 92 ? -16.560 0.582 6.848 1.00 20.70 92 PHE D CA 1
ATOM 10156 C C . PHE D 1 92 ? -17.111 0.950 5.466 1.00 22.77 92 PHE D C 1
ATOM 10157 O O . PHE D 1 92 ? -18.286 0.717 5.156 1.00 24.03 92 PHE D O 1
ATOM 10165 N N . LEU D 1 93 ? -16.260 1.553 4.635 1.00 21.10 93 LEU D N 1
ATOM 10166 C CA . LEU D 1 93 ? -16.661 2.097 3.356 1.00 21.36 93 LEU D CA 1
ATOM 10167 C C . LEU D 1 93 ? -15.845 1.447 2.250 1.00 23.00 93 LEU D C 1
ATOM 10168 O O . LEU D 1 93 ? -14.610 1.378 2.358 1.00 25.47 93 LEU D O 1
ATOM 10173 N N . PRO D 1 94 ? -16.486 0.932 1.210 1.00 23.87 94 PRO D N 1
ATOM 10174 C CA . PRO D 1 94 ? -15.757 0.333 0.086 1.00 20.89 94 PRO D CA 1
ATOM 10175 C C . PRO D 1 94 ? -14.903 1.371 -0.616 1.00 23.11 94 PRO D C 1
ATOM 10176 O O . PRO D 1 94 ? -15.208 2.573 -0.573 1.00 21.89 94 PRO D O 1
ATOM 10180 N N . PRO D 1 95 ? -13.842 0.946 -1.299 1.00 24.94 95 PRO D N 1
ATOM 10181 C CA . PRO D 1 95 ? -12.971 1.928 -1.964 1.00 20.65 95 PRO D CA 1
ATOM 10182 C C . PRO D 1 95 ? -13.685 2.782 -2.992 1.00 21.53 95 PRO D C 1
ATOM 10183 O O . PRO D 1 95 ? -13.260 3.918 -3.241 1.00 21.79 95 PRO D O 1
ATOM 10187 N N . TRP D 1 96 ? -14.771 2.288 -3.582 1.00 19.03 96 TRP D N 1
ATOM 10188 C CA . TRP D 1 96 ? -15.429 3.011 -4.665 1.00 23.23 96 TRP D CA 1
ATOM 10189 C C . TRP D 1 96 ? -16.341 4.141 -4.167 1.00 22.30 96 TRP D C 1
ATOM 10190 O O . TRP D 1 96 ? -17.037 4.757 -4.986 1.00 24.49 96 TRP D O 1
ATOM 10201 N N . VAL D 1 97 ? -16.352 4.450 -2.863 1.00 22.64 97 VAL D N 1
ATOM 10202 C CA . VAL D 1 97 ? -17.063 5.632 -2.388 1.00 21.19 97 VAL D CA 1
ATOM 10203 C C . VAL D 1 97 ? -16.167 6.605 -1.623 1.00 20.06 97 VAL D C 1
ATOM 10204 O O . VAL D 1 97 ? -16.670 7.598 -1.093 1.00 22.17 97 VAL D O 1
ATOM 10208 N N . ILE D 1 98 ? -14.845 6.393 -1.592 1.00 21.16 98 ILE D N 1
ATOM 10209 C CA . ILE D 1 98 ? -13.952 7.229 -0.785 1.00 22.86 98 ILE D CA 1
ATOM 10210 C C . ILE D 1 98 ? -12.844 7.847 -1.651 1.00 25.19 98 ILE D C 1
ATOM 10211 O O . ILE D 1 98 ? -12.583 7.425 -2.776 1.00 23.02 98 ILE D O 1
ATOM 10216 N N . THR D 1 99 ? -12.167 8.842 -1.063 1.00 26.47 99 THR D N 1
ATOM 10217 C CA . THR D 1 99 ? -11.048 9.602 -1.638 1.00 26.89 99 THR D CA 1
ATOM 10218 C C . THR D 1 99 ? -11.269 9.955 -3.105 1.00 23.22 99 THR D C 1
ATOM 10219 O O . THR D 1 99 ? -12.165 10.747 -3.410 1.00 25.88 99 THR D O 1
ATOM 10223 N N . TRP D 1 100 ? -10.467 9.395 -4.023 1.00 26.48 100 TRP D N 1
ATOM 10224 C CA . TRP D 1 100 ? -10.614 9.752 -5.435 1.00 25.01 100 TRP D CA 1
ATOM 10225 C C . TRP D 1 100 ? -11.969 9.367 -6.002 1.00 28.42 100 TRP D C 1
ATOM 10226 O O . TRP D 1 100 ? -12.370 9.906 -7.038 1.00 28.15 100 TRP D O 1
ATOM 10237 N N . HIS D 1 101 ? -12.677 8.434 -5.362 1.00 24.41 101 HIS D N 1
ATOM 10238 C CA . HIS D 1 101 ? -14.004 8.018 -5.785 1.00 24.98 101 HIS D CA 1
ATOM 10239 C C . HIS D 1 101 ? -15.107 8.603 -4.902 1.00 26.24 101 HIS D C 1
ATOM 10240 O O . HIS D 1 101 ? -16.217 8.070 -4.878 1.00 31.61 101 HIS D O 1
ATOM 10247 N N . THR D 1 102 ? -14.824 9.694 -4.197 1.00 27.33 102 THR D N 1
ATOM 10248 C CA . THR D 1 102 ? -15.831 10.305 -3.339 1.00 28.31 102 THR D CA 1
ATOM 10249 C C . THR D 1 102 ? -17.015 10.763 -4.177 1.00 34.19 102 THR D C 1
ATOM 10250 O O . THR D 1 102 ? -16.851 11.373 -5.238 1.00 30.50 102 THR D O 1
ATOM 10254 N N A SER D 1 103 ? -18.178 10.295 -3.748 0.49 31.97 103 SER D N 1
ATOM 10255 N N B SER D 1 103 ? -18.239 10.554 -3.684 0.51 31.87 103 SER D N 1
ATOM 10256 C CA A SER D 1 103 ? -19.466 10.621 -4.305 0.49 33.01 103 SER D CA 1
ATOM 10257 C CA B SER D 1 103 ? -19.371 11.159 -4.387 0.51 33.23 103 SER D CA 1
ATOM 10258 C C A SER D 1 103 ? -20.409 10.767 -3.124 0.49 32.05 103 SER D C 1
ATOM 10259 C C B SER D 1 103 ? -20.360 11.790 -3.413 0.51 32.28 103 SER D C 1
ATOM 10260 O O A SER D 1 103 ? -20.079 10.437 -1.981 0.49 28.65 103 SER D O 1
ATOM 10261 O O B SER D 1 103 ? -20.033 12.744 -2.701 0.51 33.62 103 SER D O 1
ATOM 10266 N N . ASN D 1 104 ? -21.583 11.277 -3.403 1.00 27.32 104 ASN D N 1
ATOM 10267 C CA . ASN D 1 104 ? -22.539 11.568 -2.347 1.00 31.51 104 ASN D CA 1
ATOM 10268 C C . ASN D 1 104 ? -23.229 10.263 -1.976 1.00 25.76 104 ASN D C 1
ATOM 10269 O O . ASN D 1 104 ? -23.795 9.599 -2.852 1.00 25.10 104 ASN D O 1
ATOM 10274 N N . LEU D 1 105 ? -23.182 9.886 -0.687 1.00 28.24 105 LEU D N 1
ATOM 10275 C CA . LEU D 1 105 ? -23.782 8.614 -0.291 1.00 25.31 105 LEU D CA 1
ATOM 10276 C C . LEU D 1 105 ? -25.305 8.651 -0.266 1.00 25.58 105 LEU D C 1
ATOM 10277 O O . LEU D 1 105 ? -25.925 7.594 -0.101 1.00 25.64 105 LEU D O 1
ATOM 10282 N N . PHE D 1 106 ? -25.925 9.819 -0.441 1.00 26.04 106 PHE D N 1
ATOM 10283 C CA . PHE D 1 106 ? -27.379 9.905 -0.467 1.00 24.73 106 PHE D CA 1
ATOM 10284 C C . PHE D 1 106 ? -27.955 10.293 -1.822 1.00 28.56 106 PHE D C 1
ATOM 10285 O O . PHE D 1 106 ? -29.105 9.947 -2.106 1.00 26.40 106 PHE D O 1
ATOM 10293 N N . THR D 1 107 ? -27.198 10.979 -2.670 1.00 29.08 107 THR D N 1
ATOM 10294 C CA . THR D 1 107 ? -27.763 11.494 -3.913 1.00 27.81 107 THR D CA 1
ATOM 10295 C C . THR D 1 107 ? -27.035 11.067 -5.177 1.00 30.37 107 THR D C 1
ATOM 10296 O O . THR D 1 107 ? -27.604 11.235 -6.269 1.00 29.88 107 THR D O 1
ATOM 10300 N N . ASP D 1 108 ? -25.812 10.539 -5.091 1.00 28.95 108 ASP D N 1
ATOM 10301 C CA . ASP D 1 108 ? -25.126 10.128 -6.320 1.00 29.10 108 ASP D CA 1
ATOM 10302 C C . ASP D 1 108 ? -25.891 8.990 -7.003 1.00 31.44 108 ASP D C 1
ATOM 10303 O O . ASP D 1 108 ? -26.147 7.953 -6.374 1.00 29.34 108 ASP D O 1
ATOM 10308 N N . PRO D 1 109 ? -26.287 9.142 -8.266 1.00 26.71 109 PRO D N 1
ATOM 10309 C CA . PRO D 1 109 ? -27.098 8.092 -8.903 1.00 29.56 109 PRO D CA 1
ATOM 10310 C C . PRO D 1 109 ? -26.403 6.747 -8.992 1.00 27.07 109 PRO D C 1
ATOM 10311 O O . PRO D 1 109 ? -27.075 5.713 -8.904 1.00 26.92 109 PRO D O 1
ATOM 10315 N N . LEU D 1 110 ? -25.078 6.716 -9.157 1.00 28.66 110 LEU D N 1
ATOM 10316 C CA . LEU D 1 110 ? -24.408 5.423 -9.256 1.00 26.39 110 LEU D CA 1
ATOM 10317 C C . LEU D 1 110 ? -24.250 4.769 -7.884 1.00 27.14 110 LEU D C 1
ATOM 10318 O O . LEU D 1 110 ? -24.342 3.542 -7.771 1.00 27.98 110 LEU D O 1
ATOM 10323 N N . VAL D 1 111 ? -23.985 5.565 -6.844 1.00 24.71 111 VAL D N 1
ATOM 10324 C CA . VAL D 1 111 ? -23.927 5.019 -5.482 1.00 24.21 111 VAL D CA 1
ATOM 10325 C C . VAL D 1 111 ? -25.280 4.434 -5.101 1.00 26.68 111 VAL D C 1
ATOM 10326 O O . VAL D 1 111 ? -25.371 3.308 -4.597 1.00 25.71 111 VAL D O 1
ATOM 10330 N N . LYS D 1 112 ? -26.358 5.184 -5.361 1.00 26.70 112 LYS D N 1
ATOM 10331 C CA . LYS D 1 112 ? -27.694 4.685 -5.038 1.00 28.14 112 LYS D CA 1
ATOM 10332 C C . LYS D 1 112 ? -28.006 3.408 -5.803 1.00 32.22 112 LYS D C 1
ATOM 10333 O O . LYS D 1 112 ? -28.618 2.484 -5.252 1.00 28.24 112 LYS D O 1
ATOM 10339 N N . ALA D 1 113 ? -27.601 3.337 -7.079 1.00 27.77 113 ALA D N 1
ATOM 10340 C CA . ALA D 1 113 ? -27.808 2.107 -7.833 1.00 28.95 113 ALA D CA 1
ATOM 10341 C C . ALA D 1 113 ? -27.060 0.950 -7.188 1.00 31.21 113 ALA D C 1
ATOM 10342 O O . ALA D 1 113 ? -27.562 -0.183 -7.143 1.00 30.13 113 ALA D O 1
ATOM 10344 N N . GLY D 1 114 ? -25.852 1.218 -6.688 1.00 28.00 114 GLY D N 1
ATOM 10345 C CA . GLY D 1 114 ? -25.098 0.179 -6.006 1.00 25.51 114 GLY D CA 1
ATOM 10346 C C . GLY D 1 114 ? -25.741 -0.238 -4.697 1.00 22.29 114 GLY D C 1
ATOM 10347 O O . GLY D 1 114 ? -25.822 -1.427 -4.392 1.00 25.51 114 GLY D O 1
ATOM 10348 N N . GLN D 1 115 ? -26.174 0.740 -3.896 1.00 22.74 115 GLN D N 1
ATOM 10349 C CA . GLN D 1 115 ? -26.864 0.433 -2.638 1.00 25.52 115 GLN D CA 1
ATOM 10350 C C . GLN D 1 115 ? -28.120 -0.403 -2.877 1.00 28.74 115 GLN D C 1
ATOM 10351 O O . GLN D 1 115 ? -28.347 -1.411 -2.200 1.00 25.24 115 GLN D O 1
ATOM 10357 N N . THR D 1 116 ? -28.953 -0.003 -3.837 1.00 28.61 116 THR D N 1
ATOM 10358 C CA . THR D 1 116 ? -30.165 -0.777 -4.099 1.00 28.77 116 THR D CA 1
ATOM 10359 C C . THR D 1 116 ? -29.818 -2.185 -4.577 1.00 28.02 116 THR D C 1
ATOM 10360 O O . THR D 1 116 ? -30.497 -3.151 -4.219 1.00 29.10 116 THR D O 1
ATOM 10364 N N . ASP D 1 117 ? -28.749 -2.328 -5.366 1.00 25.23 117 ASP D N 1
ATOM 10365 C CA . ASP D 1 117 ? -28.345 -3.658 -5.815 1.00 28.14 117 ASP D CA 1
ATOM 10366 C C . ASP D 1 117 ? -28.011 -4.557 -4.624 1.00 28.94 117 ASP D C 1
ATOM 10367 O O . ASP D 1 117 ? -28.520 -5.680 -4.509 1.00 28.36 117 ASP D O 1
ATOM 10372 N N . LEU D 1 118 ? -27.162 -4.070 -3.719 1.00 27.52 118 LEU D N 1
ATOM 10373 C CA . LEU D 1 118 ? -26.796 -4.851 -2.541 1.00 26.81 118 LEU D CA 1
ATOM 10374 C C . LEU D 1 118 ? -28.014 -5.168 -1.676 1.00 27.93 118 LEU D C 1
ATOM 10375 O O . LEU D 1 118 ? -28.184 -6.304 -1.222 1.00 27.99 118 LEU D O 1
ATOM 10380 N N . ILE D 1 119 ? -28.851 -4.160 -1.416 1.00 24.49 119 ILE D N 1
ATOM 10381 C CA . ILE D 1 119 ? -30.029 -4.337 -0.565 1.00 26.60 119 ILE D CA 1
ATOM 10382 C C . ILE D 1 119 ? -30.970 -5.354 -1.178 1.00 30.17 119 ILE D C 1
ATOM 10383 O O . ILE D 1 119 ? -31.549 -6.191 -0.471 1.00 28.93 119 ILE D O 1
ATOM 10388 N N A SER D 1 120 ? -31.135 -5.308 -2.505 0.55 30.47 120 SER D N 1
ATOM 10389 N N B SER D 1 120 ? -31.142 -5.306 -2.504 0.45 30.46 120 SER D N 1
ATOM 10390 C CA A SER D 1 120 ? -32.027 -6.253 -3.164 0.55 33.01 120 SER D CA 1
ATOM 10391 C CA B SER D 1 120 ? -32.029 -6.258 -3.164 0.45 32.98 120 SER D CA 1
ATOM 10392 C C A SER D 1 120 ? -31.487 -7.676 -3.067 0.55 32.34 120 SER D C 1
ATOM 10393 C C B SER D 1 120 ? -31.486 -7.678 -3.060 0.45 32.33 120 SER D C 1
ATOM 10394 O O A SER D 1 120 ? -32.246 -8.614 -2.805 0.55 33.83 120 SER D O 1
ATOM 10395 O O B SER D 1 120 ? -32.244 -8.618 -2.796 0.45 33.81 120 SER D O 1
ATOM 10400 N N . GLN D 1 121 ? -30.175 -7.853 -3.242 1.00 29.35 121 GLN D N 1
ATOM 10401 C CA . GLN D 1 121 ? -29.602 -9.191 -3.149 1.00 29.81 121 GLN D CA 1
ATOM 10402 C C . GLN D 1 121 ? -29.685 -9.721 -1.726 1.00 30.98 121 GLN D C 1
ATOM 10403 O O . GLN D 1 121 ? -29.926 -10.916 -1.515 1.00 34.26 121 GLN D O 1
ATOM 10409 N N . LEU D 1 122 ? -29.487 -8.845 -0.735 1.00 28.75 122 LEU D N 1
ATOM 10410 C CA . LEU D 1 122 ? -29.613 -9.250 0.658 1.00 32.26 122 LEU D CA 1
ATOM 10411 C C . LEU D 1 122 ? -31.044 -9.659 0.982 1.00 30.29 122 LEU D C 1
ATOM 10412 O O . LEU D 1 122 ? -31.281 -10.710 1.594 1.00 29.40 122 LEU D O 1
ATOM 10417 N N . ALA D 1 123 ? -32.008 -8.822 0.605 1.00 31.66 123 ALA D N 1
ATOM 10418 C CA . ALA D 1 123 ? -33.407 -9.123 0.895 1.00 32.40 123 ALA D CA 1
ATOM 10419 C C . ALA D 1 123 ? -33.844 -10.415 0.221 1.00 35.35 123 ALA D C 1
ATOM 10420 O O . ALA D 1 123 ? -34.657 -11.164 0.774 1.00 37.22 123 ALA D O 1
ATOM 10422 N N . THR D 1 124 ? -33.298 -10.697 -0.961 1.00 32.56 124 THR D N 1
ATOM 10423 C CA . THR D 1 124 ? -33.619 -11.935 -1.660 1.00 38.21 124 THR D CA 1
ATOM 10424 C C . THR D 1 124 ? -33.142 -13.157 -0.879 1.00 38.26 124 THR D C 1
ATOM 10425 O O . THR D 1 124 ? -33.834 -14.177 -0.832 1.00 36.11 124 THR D O 1
ATOM 10429 N N . ARG D 1 125 ? -31.970 -13.072 -0.245 1.00 32.56 125 ARG D N 1
ATOM 10430 C CA . ARG D 1 125 ? -31.497 -14.184 0.577 1.00 35.11 125 ARG D CA 1
ATOM 10431 C C . ARG D 1 125 ? -32.317 -14.316 1.857 1.00 35.76 125 ARG D C 1
ATOM 10432 O O . ARG D 1 125 ? -32.750 -15.417 2.218 1.00 39.13 125 ARG D O 1
ATOM 10440 N N . LEU D 1 126 ? -32.544 -13.200 2.554 1.00 34.17 126 LEU D N 1
ATOM 10441 C CA . LEU D 1 126 ? -33.117 -13.260 3.900 1.00 35.01 126 LEU D CA 1
ATOM 10442 C C . LEU D 1 126 ? -34.603 -13.611 3.893 1.00 38.59 126 LEU D C 1
ATOM 10443 O O . LEU D 1 126 ? -35.106 -14.171 4.875 1.00 34.44 126 LEU D O 1
ATOM 10448 N N . ARG D 1 127 ? -35.333 -13.280 2.825 1.00 38.11 127 ARG D N 1
ATOM 10449 C CA . ARG D 1 127 ? -36.753 -13.616 2.809 1.00 38.79 127 ARG D CA 1
ATOM 10450 C C . ARG D 1 127 ? -36.984 -15.124 2.904 1.00 39.34 127 ARG D C 1
ATOM 10451 O O . ARG D 1 127 ? -38.078 -15.549 3.286 1.00 47.14 127 ARG D O 1
ATOM 10459 N N . GLU D 1 128 ? -35.974 -15.934 2.602 1.00 39.64 128 GLU D N 1
ATOM 10460 C CA . GLU D 1 128 ? -36.082 -17.383 2.676 1.00 42.59 128 GLU D CA 1
ATOM 10461 C C . GLU D 1 128 ? -35.777 -17.949 4.057 1.00 42.82 128 GLU D C 1
ATOM 10462 O O . GLU D 1 128 ? -35.968 -19.150 4.265 1.00 45.38 128 GLU D O 1
ATOM 10468 N N . GLU D 1 129 ? -35.287 -17.125 5.006 1.00 39.79 129 GLU D N 1
ATOM 10469 C CA . GLU D 1 129 ? -34.972 -17.670 6.323 1.00 37.90 129 GLU D CA 1
ATOM 10470 C C . GLU D 1 129 ? -36.124 -17.434 7.288 1.00 38.40 129 GLU D C 1
ATOM 10471 O O . GLU D 1 129 ? -36.594 -16.294 7.420 1.00 39.94 129 GLU D O 1
ATOM 10477 N N . PRO D 1 130 ? -36.595 -18.476 7.982 1.00 41.94 130 PRO D N 1
ATOM 10478 C CA . PRO D 1 130 ? -37.840 -18.334 8.757 1.00 42.72 130 PRO D CA 1
ATOM 10479 C C . PRO D 1 130 ? -37.716 -17.418 9.968 1.00 39.27 130 PRO D C 1
ATOM 10480 O O . PRO D 1 130 ? -38.727 -16.839 10.386 1.00 37.49 130 PRO D O 1
ATOM 10484 N N . ASN D 1 131 ? -36.524 -17.281 10.556 1.00 39.02 131 ASN D N 1
ATOM 10485 C CA . ASN D 1 131 ? -36.340 -16.433 11.729 1.00 38.36 131 ASN D CA 1
ATOM 10486 C C . ASN D 1 131 ? -35.922 -15.006 11.387 1.00 40.56 131 ASN D C 1
ATOM 10487 O O . ASN D 1 131 ? -35.794 -14.185 12.306 1.00 35.89 131 ASN D O 1
ATOM 10492 N N . ALA D 1 132 ? -35.713 -14.691 10.104 1.00 37.71 132 ALA D N 1
ATOM 10493 C CA . ALA D 1 132 ? -35.406 -13.329 9.676 1.00 34.33 132 ALA D CA 1
ATOM 10494 C C . ALA D 1 132 ? -36.702 -12.542 9.505 1.00 35.47 132 ALA D C 1
ATOM 10495 O O . ALA D 1 132 ? -37.589 -12.949 8.745 1.00 40.65 132 ALA D O 1
ATOM 10497 N N . THR D 1 133 ? -36.806 -11.411 10.202 1.00 34.26 133 THR D N 1
ATOM 10498 C CA . THR D 1 133 ? -38.017 -10.605 10.245 1.00 35.07 133 THR D CA 1
ATOM 10499 C C . THR D 1 133 ? -37.945 -9.354 9.377 1.00 34.12 133 THR D C 1
ATOM 10500 O O . THR D 1 133 ? -38.989 -8.857 8.929 1.00 32.71 133 THR D O 1
ATOM 10504 N N . GLY D 1 134 ? -36.750 -8.843 9.106 1.00 30.72 134 GLY D N 1
ATOM 10505 C CA . GLY D 1 134 ? -36.641 -7.657 8.288 1.00 30.51 134 GLY D CA 1
ATOM 10506 C C . GLY D 1 134 ? -35.239 -7.088 8.340 1.00 26.94 134 GLY D C 1
ATOM 10507 O O . GLY D 1 134 ? -34.302 -7.738 8.807 1.00 27.86 134 GLY D O 1
ATOM 10508 N N . MET D 1 135 ? -35.119 -5.862 7.833 1.00 28.38 135 MET D N 1
ATOM 10509 C CA . MET D 1 135 ? -33.829 -5.204 7.663 1.00 27.47 135 MET D CA 1
ATOM 10510 C C . MET D 1 135 ? -33.942 -3.742 8.049 1.00 27.57 135 MET D C 1
ATOM 10511 O O . MET D 1 135 ? -34.977 -3.117 7.825 1.00 23.89 135 MET D O 1
ATOM 10516 N N . THR D 1 136 ? -32.869 -3.205 8.634 1.00 23.45 136 THR D N 1
ATOM 10517 C CA . THR D 1 136 ? -32.683 -1.770 8.774 1.00 24.18 136 THR D CA 1
ATOM 10518 C C . THR D 1 136 ? -31.722 -1.330 7.665 1.00 23.64 136 THR D C 1
ATOM 10519 O O . THR D 1 136 ? -30.876 -2.112 7.233 1.00 27.78 136 THR D O 1
ATOM 10523 N N . VAL D 1 137 ? -31.902 -0.108 7.150 1.00 27.66 137 VAL D N 1
ATOM 10524 C CA A VAL D 1 137 ? -31.112 0.304 5.990 0.61 26.61 137 VAL D CA 1
ATOM 10525 C CA B VAL D 1 137 ? -31.111 0.322 5.997 0.39 26.50 137 VAL D CA 1
ATOM 10526 C C . VAL D 1 137 ? -29.622 0.235 6.303 1.00 27.80 137 VAL D C 1
ATOM 10527 O O . VAL D 1 137 ? -28.814 -0.169 5.456 1.00 28.19 137 VAL D O 1
ATOM 10534 N N . GLY D 1 138 ? -29.236 0.606 7.513 1.00 26.08 138 GLY D N 1
ATOM 10535 C CA . GLY D 1 138 ? -27.840 0.553 7.899 1.00 26.80 138 GLY D CA 1
ATOM 10536 C C . GLY D 1 138 ? -27.707 1.185 9.260 1.00 27.84 138 GLY D C 1
ATOM 10537 O O . GLY D 1 138 ? -28.538 2.019 9.635 1.00 29.20 138 GLY D O 1
ATOM 10538 N N . ASN D 1 139 ? -26.688 0.800 10.020 1.00 25.50 139 ASN D N 1
ATOM 10539 C CA . ASN D 1 139 ? -26.572 1.312 11.376 1.00 28.06 139 ASN D CA 1
ATOM 10540 C C . ASN D 1 139 ? -26.237 2.796 11.341 1.00 27.87 139 ASN D C 1
ATOM 10541 O O . ASN D 1 139 ? -25.123 3.173 10.953 1.00 28.85 139 ASN D O 1
ATOM 10546 N N . GLU D 1 140 ? -27.189 3.634 11.775 1.00 22.95 140 GLU D N 1
ATOM 10547 C CA . GLU D 1 140 ? -26.971 5.080 11.909 1.00 27.34 140 GLU D CA 1
ATOM 10548 C C . GLU D 1 140 ? -26.398 5.685 10.625 1.00 23.42 140 GLU D C 1
ATOM 10549 O O . GLU D 1 140 ? -25.554 6.579 10.659 1.00 24.17 140 GLU D O 1
ATOM 10555 N N . PHE D 1 141 ? -26.878 5.211 9.477 1.00 24.29 141 PHE D N 1
ATOM 10556 C CA . PHE D 1 141 ? -26.379 5.752 8.214 1.00 23.82 141 PHE D CA 1
ATOM 10557 C C . PHE D 1 141 ? -26.578 7.264 8.061 1.00 25.43 141 PHE D C 1
ATOM 10558 O O . PHE D 1 141 ? -25.701 7.903 7.459 1.00 23.89 141 PHE D O 1
ATOM 10566 N N . PRO D 1 142 ? -27.635 7.908 8.606 1.00 28.00 142 PRO D N 1
ATOM 10567 C CA . PRO D 1 142 ? -27.694 9.378 8.529 1.00 25.33 142 PRO D CA 1
ATOM 10568 C C . PRO D 1 142 ? -26.481 10.123 9.085 1.00 25.25 142 PRO D C 1
ATOM 10569 O O . PRO D 1 142 ? -26.313 11.308 8.777 1.00 28.11 142 PRO D O 1
ATOM 10573 N N . GLN D 1 143 ? -25.634 9.481 9.901 1.00 22.13 143 GLN D N 1
ATOM 10574 C CA . GLN D 1 143 ? -24.461 10.193 10.410 1.00 22.26 143 GLN D CA 1
ATOM 10575 C C . GLN D 1 143 ? -23.495 10.595 9.290 1.00 23.79 143 GLN D C 1
ATOM 10576 O O . GLN D 1 143 ? -22.692 11.511 9.484 1.00 24.86 143 GLN D O 1
ATOM 10582 N N . TYR D 1 144 ? -23.575 9.965 8.113 1.00 25.90 144 TYR D N 1
ATOM 10583 C CA . TYR D 1 144 ? -22.789 10.447 6.977 1.00 26.36 144 TYR D CA 1
ATOM 10584 C C . TYR D 1 144 ? -23.226 11.836 6.505 1.00 29.18 144 TYR D C 1
ATOM 10585 O O . TYR D 1 144 ? -22.485 12.478 5.750 1.00 28.88 144 TYR D O 1
ATOM 10594 N N . ALA D 1 145 ? -24.382 12.326 6.961 1.00 25.93 145 ALA D N 1
ATOM 10595 C CA . ALA D 1 145 ? -24.840 13.685 6.698 1.00 28.98 145 ALA D CA 1
ATOM 10596 C C . ALA D 1 145 ? -24.645 14.624 7.894 1.00 28.83 145 ALA D C 1
ATOM 10597 O O . ALA D 1 145 ? -25.070 15.782 7.831 1.00 30.08 145 ALA D O 1
ATOM 10599 N N . ALA D 1 146 ? -24.001 14.163 8.968 1.00 31.03 146 ALA D N 1
ATOM 10600 C CA . ALA D 1 146 ? -23.993 14.921 10.220 1.00 30.59 146 ALA D CA 1
ATOM 10601 C C . ALA D 1 146 ? -23.257 16.249 10.056 1.00 38.63 146 ALA D C 1
ATOM 10602 O O . ALA D 1 146 ? -22.178 16.310 9.455 1.00 33.54 146 ALA D O 1
ATOM 10604 N N . LEU D 1 147 ? -23.855 17.323 10.603 1.00 33.32 147 LEU D N 1
ATOM 10605 C CA . LEU D 1 147 ? -23.331 18.675 10.429 1.00 34.93 147 LEU D CA 1
ATOM 10606 C C . LEU D 1 147 ? -23.311 19.493 11.720 1.00 45.62 147 LEU D C 1
ATOM 10607 O O . LEU D 1 147 ? -23.123 20.715 11.655 1.00 42.09 147 LEU D O 1
ATOM 10612 N N . ALA D 1 148 ? -23.506 18.862 12.883 1.00 38.72 148 ALA D N 1
ATOM 10613 C CA . ALA D 1 148 ? -23.623 19.600 14.132 1.00 44.07 148 ALA D CA 1
ATOM 10614 C C . ALA D 1 148 ? -22.259 20.130 14.572 1.00 46.09 148 ALA D C 1
ATOM 10615 O O . ALA D 1 148 ? -21.225 19.530 14.259 1.00 39.57 148 ALA D O 1
ATOM 10617 N N . PRO D 1 149 ? -22.231 21.265 15.294 1.00 46.20 149 PRO D N 1
ATOM 10618 C CA . PRO D 1 149 ? -20.945 21.800 15.788 1.00 46.34 149 PRO D CA 1
ATOM 10619 C C . PRO D 1 149 ? -20.084 20.769 16.496 1.00 49.45 149 PRO D C 1
ATOM 10620 O O . PRO D 1 149 ? -18.876 20.685 16.233 1.00 50.02 149 PRO D O 1
ATOM 10624 N N . GLY D 1 150 ? -20.677 19.975 17.382 1.00 43.14 150 GLY D N 1
ATOM 10625 C CA . GLY D 1 150 ? -19.973 18.921 18.079 1.00 45.42 150 GLY D CA 1
ATOM 10626 C C . GLY D 1 150 ? -20.062 17.554 17.438 1.00 44.03 150 GLY D C 1
ATOM 10627 O O . GLY D 1 150 ? -19.565 16.580 18.018 1.00 43.40 150 GLY D O 1
ATOM 10628 N N . HIS D 1 151 ? -20.687 17.439 16.268 1.00 41.72 151 HIS D N 1
ATOM 10629 C CA . HIS D 1 151 ? -20.812 16.153 15.593 1.00 39.98 151 HIS D CA 1
ATOM 10630 C C . HIS D 1 151 ? -21.054 16.367 14.105 1.00 38.02 151 HIS D C 1
ATOM 10631 O O . HIS D 1 151 ? -22.205 16.362 13.645 1.00 37.30 151 HIS D O 1
ATOM 10638 N N . HIS D 1 152 ? -19.978 16.584 13.348 1.00 36.87 152 HIS D N 1
ATOM 10639 C CA . HIS D 1 152 ? -20.065 16.817 11.912 1.00 38.81 152 HIS D CA 1
ATOM 10640 C C . HIS D 1 152 ? -19.124 15.841 11.218 1.00 36.00 152 HIS D C 1
ATOM 10641 O O . HIS D 1 152 ? -17.952 15.735 11.595 1.00 35.00 152 HIS D O 1
ATOM 10648 N N . HIS D 1 153 ? -19.643 15.105 10.237 1.00 30.61 153 HIS D N 1
ATOM 10649 C CA . HIS D 1 153 ? -18.855 14.022 9.662 1.00 33.43 153 HIS D CA 1
ATOM 10650 C C . HIS D 1 153 ? -17.704 14.616 8.861 1.00 30.54 153 HIS D C 1
ATOM 10651 O O . HIS D 1 153 ? -17.920 15.547 8.080 1.00 34.11 153 HIS D O 1
ATOM 10658 N N . PRO D 1 154 ? -16.481 14.113 9.025 1.00 33.75 154 PRO D N 1
ATOM 10659 C CA . PRO D 1 154 ? -15.332 14.765 8.373 1.00 35.65 154 PRO D CA 1
ATOM 10660 C C . PRO D 1 154 ? -15.313 14.612 6.855 1.00 37.72 154 PRO D C 1
ATOM 10661 O O . PRO D 1 154 ? -14.620 15.391 6.187 1.00 36.08 154 PRO D O 1
ATOM 10665 N N . THR D 1 155 ? -16.058 13.663 6.281 1.00 31.86 155 THR D N 1
ATOM 10666 C CA . THR D 1 155 ? -16.265 13.604 4.829 1.00 36.02 155 THR D CA 1
ATOM 10667 C C . THR D 1 155 ? -17.775 13.579 4.547 1.00 35.63 155 THR D C 1
ATOM 10668 O O . THR D 1 155 ? -18.315 12.715 3.852 1.00 32.73 155 THR D O 1
ATOM 10672 N N . ARG D 1 156 ? -18.453 14.582 5.096 1.00 33.27 156 ARG D N 1
ATOM 10673 C CA . ARG D 1 156 ? -19.910 14.672 5.056 1.00 34.40 156 ARG D CA 1
ATOM 10674 C C . ARG D 1 156 ? -20.464 14.645 3.628 1.00 36.86 156 ARG D C 1
ATOM 10675 O O . ARG D 1 156 ? -19.892 15.231 2.703 1.00 34.56 156 ARG D O 1
ATOM 10683 N N . SER D 1 157 ? -21.588 13.948 3.449 1.00 28.26 157 SER D N 1
ATOM 10684 C CA . SER D 1 157 ? -22.375 14.027 2.220 1.00 28.95 157 SER D CA 1
ATOM 10685 C C . SER D 1 157 ? -23.458 15.093 2.382 1.00 36.65 157 SER D C 1
ATOM 10686 O O . SER D 1 157 ? -24.276 15.018 3.311 1.00 34.35 157 SER D O 1
ATOM 10689 N N . GLU D 1 158 ? -23.463 16.077 1.479 1.00 37.82 158 GLU D N 1
ATOM 10690 C CA . GLU D 1 158 ? -24.490 17.114 1.484 1.00 35.94 158 GLU D CA 1
ATOM 10691 C C . GLU D 1 158 ? -25.851 16.507 1.185 1.00 36.59 158 GLU D C 1
ATOM 10692 O O . GLU D 1 158 ? -25.991 15.655 0.310 1.00 31.67 158 GLU D O 1
ATOM 10698 N N . CYS D 1 159 ? -26.870 16.954 1.907 1.00 37.23 159 CYS D N 1
ATOM 10699 C CA . CYS D 1 159 ? -28.151 16.268 1.821 1.00 36.23 159 CYS D CA 1
ATOM 10700 C C . CYS D 1 159 ? -29.238 17.225 2.276 1.00 36.92 159 CYS D C 1
ATOM 10701 O O . CYS D 1 159 ? -29.150 17.763 3.384 1.00 33.32 159 CYS D O 1
ATOM 10704 N N . THR D 1 160 ? -30.233 17.460 1.425 1.00 33.97 160 THR D N 1
ATOM 10705 C CA . THR D 1 160 ? -31.408 18.209 1.847 1.00 36.86 160 THR D CA 1
ATOM 10706 C C . THR D 1 160 ? -32.432 17.277 2.493 1.00 33.21 160 THR D C 1
ATOM 10707 O O . THR D 1 160 ? -32.330 16.048 2.429 1.00 28.52 160 THR D O 1
ATOM 10711 N N . VAL D 1 161 ? -33.464 17.889 3.082 1.00 33.93 161 VAL D N 1
ATOM 10712 C CA . VAL D 1 161 ? -34.527 17.118 3.715 1.00 31.50 161 VAL D CA 1
ATOM 10713 C C . VAL D 1 161 ? -35.239 16.241 2.692 1.00 34.60 161 VAL D C 1
ATOM 10714 O O . VAL D 1 161 ? -35.586 15.087 2.978 1.00 33.52 161 VAL D O 1
ATOM 10718 N N . ASP D 1 162 ? -35.463 16.760 1.477 1.00 31.24 162 ASP D N 1
ATOM 10719 C CA . ASP D 1 162 ? -36.135 15.944 0.473 1.00 30.30 162 ASP D CA 1
ATOM 10720 C C . ASP D 1 162 ? -35.213 14.883 -0.110 1.00 28.75 162 ASP D C 1
ATOM 10721 O O . ASP D 1 162 ? -35.676 13.776 -0.405 1.00 32.10 162 ASP D O 1
ATOM 10726 N N . ASP D 1 163 ? -33.921 15.200 -0.272 1.00 33.84 163 ASP D N 1
ATOM 10727 C CA . ASP D 1 163 ? -32.908 14.188 -0.584 1.00 33.07 163 ASP D CA 1
ATOM 10728 C C . ASP D 1 163 ? -32.963 13.032 0.411 1.00 27.90 163 ASP D C 1
ATOM 10729 O O . ASP D 1 163 ? -32.924 11.855 0.031 1.00 31.94 163 ASP D O 1
ATOM 10734 N N . ALA D 1 164 ? -33.017 13.364 1.700 1.00 29.51 164 ALA D N 1
ATOM 10735 C CA . ALA D 1 164 ? -33.062 12.326 2.725 1.00 29.93 164 ALA D CA 1
ATOM 10736 C C . ALA D 1 164 ? -34.298 11.453 2.566 1.00 29.83 164 ALA D C 1
ATOM 10737 O O . ALA D 1 164 ? -34.208 10.223 2.626 1.00 26.04 164 ALA D O 1
ATOM 10739 N N . GLN D 1 165 ? -35.465 12.066 2.332 1.00 30.87 165 GLN D N 1
ATOM 10740 C CA . GLN D 1 165 ? -36.677 11.267 2.192 1.00 31.30 165 GLN D CA 1
ATOM 10741 C C . GLN D 1 165 ? -36.633 10.431 0.913 1.00 32.02 165 GLN D C 1
ATOM 10742 O O . GLN D 1 165 ? -37.021 9.257 0.913 1.00 29.61 165 GLN D O 1
ATOM 10748 N N . THR D 1 166 ? -36.121 11.009 -0.176 1.00 29.96 166 THR D N 1
ATOM 10749 C CA . THR D 1 166 ? -36.000 10.258 -1.422 1.00 26.85 166 THR D CA 1
ATOM 10750 C C . THR D 1 166 ? -35.115 9.031 -1.255 1.00 28.30 166 THR D C 1
ATOM 10751 O O . THR D 1 166 ? -35.423 7.952 -1.785 1.00 28.94 166 THR D O 1
ATOM 10755 N N . TRP D 1 167 ? -33.998 9.186 -0.538 1.00 27.36 167 TRP D N 1
ATOM 10756 C CA . TRP D 1 167 ? -33.080 8.072 -0.321 1.00 29.73 167 TRP D CA 1
ATOM 10757 C C . TRP D 1 167 ? -33.736 6.972 0.507 1.00 24.85 167 TRP D C 1
ATOM 10758 O O . TRP D 1 167 ? -33.666 5.786 0.155 1.00 23.72 167 TRP D O 1
ATOM 10769 N N . LEU D 1 168 ? -34.378 7.350 1.617 1.00 24.38 168 LEU D N 1
ATOM 10770 C CA . LEU D 1 168 ? -35.105 6.377 2.431 1.00 25.36 168 LEU D CA 1
ATOM 10771 C C . LEU D 1 168 ? -36.157 5.649 1.612 1.00 29.53 168 LEU D C 1
ATOM 10772 O O . LEU D 1 168 ? -36.275 4.417 1.677 1.00 28.76 168 LEU D O 1
ATOM 10777 N N . GLU D 1 169 ? -36.938 6.400 0.833 1.00 26.63 169 GLU D N 1
ATOM 10778 C CA . GLU D 1 169 ? -37.992 5.771 0.041 1.00 32.53 169 GLU D CA 1
ATOM 10779 C C . GLU D 1 169 ? -37.405 4.834 -1.004 1.00 29.78 169 GLU D C 1
ATOM 10780 O O . GLU D 1 169 ? -37.952 3.755 -1.258 1.00 27.28 169 GLU D O 1
ATOM 10786 N N . THR D 1 170 ? -36.251 5.188 -1.569 1.00 29.92 170 THR D N 1
ATOM 10787 C CA . THR D 1 170 ? -35.608 4.282 -2.515 1.00 29.19 170 THR D CA 1
ATOM 10788 C C . THR D 1 170 ? -35.146 3.007 -1.833 1.00 30.47 170 THR D C 1
ATOM 10789 O O . THR D 1 170 ? -35.374 1.905 -2.346 1.00 30.47 170 THR D O 1
ATOM 10793 N N . MET D 1 171 ? -34.492 3.133 -0.672 1.00 30.04 171 MET D N 1
ATOM 10794 C CA . MET D 1 171 ? -33.915 1.959 -0.028 1.00 28.04 171 MET D CA 1
ATOM 10795 C C . MET D 1 171 ? -35.002 1.082 0.589 1.00 28.06 171 MET D C 1
ATOM 10796 O O . MET D 1 171 ? -34.977 -0.145 0.432 1.00 27.26 171 MET D O 1
ATOM 10801 N N . LEU D 1 172 ? -35.973 1.690 1.277 1.00 29.59 172 LEU D N 1
ATOM 10802 C CA . LEU D 1 172 ? -37.051 0.899 1.865 1.00 29.50 172 LEU D CA 1
ATOM 10803 C C . LEU D 1 172 ? -37.941 0.296 0.782 1.00 30.22 172 LEU D C 1
ATOM 10804 O O . LEU D 1 172 ? -38.431 -0.830 0.929 1.00 31.85 172 LEU D O 1
ATOM 10809 N N . GLY D 1 173 ? -38.147 1.022 -0.318 1.00 31.68 173 GLY D N 1
ATOM 10810 C CA . GLY D 1 173 ? -38.953 0.477 -1.399 1.00 33.08 173 GLY D CA 1
ATOM 10811 C C . GLY D 1 173 ? -38.323 -0.750 -2.027 1.00 33.02 173 GLY D C 1
ATOM 10812 O O . GLY D 1 173 ? -39.015 -1.717 -2.356 1.00 32.95 173 GLY D O 1
ATOM 10813 N N . THR D 1 174 ? -36.996 -0.733 -2.191 1.00 33.13 174 THR D N 1
ATOM 10814 C CA . THR D 1 174 ? -36.300 -1.900 -2.726 1.00 28.79 174 THR D CA 1
ATOM 10815 C C . THR D 1 174 ? -36.511 -3.106 -1.830 1.00 31.54 174 THR D C 1
ATOM 10816 O O . THR D 1 174 ? -36.733 -4.222 -2.316 1.00 34.09 174 THR D O 1
ATOM 10820 N N . MET D 1 175 ? -36.426 -2.899 -0.513 1.00 27.42 175 MET D N 1
ATOM 10821 C CA . MET D 1 175 ? -36.666 -3.984 0.428 1.00 28.85 175 MET D CA 1
ATOM 10822 C C . MET D 1 175 ? -38.065 -4.550 0.259 1.00 28.69 175 MET D C 1
ATOM 10823 O O . MET D 1 175 ? -38.234 -5.763 0.092 1.00 31.32 175 MET D O 1
ATOM 10828 N N . ARG D 1 176 ? -39.074 -3.675 0.286 1.00 28.36 176 ARG D N 1
ATOM 10829 C CA . ARG D 1 176 ? -40.465 -4.109 0.149 1.00 30.46 176 ARG D CA 1
ATOM 10830 C C . ARG D 1 176 ? -40.689 -4.856 -1.159 1.00 34.69 176 ARG D C 1
ATOM 10831 O O . ARG D 1 176 ? -41.441 -5.835 -1.196 1.00 34.91 176 ARG D O 1
ATOM 10839 N N . ASP D 1 177 ? -40.036 -4.409 -2.240 1.00 34.27 177 ASP D N 1
ATOM 10840 C CA . ASP D 1 177 ? -40.234 -5.030 -3.551 1.00 35.90 177 ASP D CA 1
ATOM 10841 C C . ASP D 1 177 ? -39.815 -6.495 -3.535 1.00 40.68 177 ASP D C 1
ATOM 10842 O O . ASP D 1 177 ? -40.526 -7.366 -4.056 1.00 38.19 177 ASP D O 1
ATOM 10847 N N . GLN D 1 178 ? -38.658 -6.785 -2.938 1.00 30.08 178 GLN D N 1
ATOM 10848 C CA . GLN D 1 178 ? -38.083 -8.123 -2.933 1.00 33.51 178 GLN D CA 1
ATOM 10849 C C . GLN D 1 178 ? -38.588 -8.985 -1.794 1.00 38.14 178 GLN D C 1
ATOM 10850 O O . GLN D 1 178 ? -38.395 -10.207 -1.818 1.00 36.46 178 GLN D O 1
ATOM 10856 N N . TRP D 1 179 ? -39.207 -8.373 -0.791 1.00 34.41 179 TRP D N 1
ATOM 10857 C CA . TRP D 1 179 ? -39.523 -9.051 0.464 1.00 35.87 179 TRP D CA 1
ATOM 10858 C C . TRP D 1 179 ? -40.791 -8.429 1.022 1.00 36.09 179 TRP D C 1
ATOM 10859 O O . TRP D 1 179 ? -40.764 -7.688 2.010 1.00 33.95 179 TRP D O 1
ATOM 10870 N N . PRO D 1 180 ? -41.936 -8.688 0.378 1.00 39.10 180 PRO D N 1
ATOM 10871 C CA . PRO D 1 180 ? -43.180 -8.031 0.800 1.00 34.41 180 PRO D CA 1
ATOM 10872 C C . PRO D 1 180 ? -43.612 -8.379 2.220 1.00 33.33 180 PRO D C 1
ATOM 10873 O O . PRO D 1 180 ? -44.198 -7.528 2.895 1.00 32.79 180 PRO D O 1
ATOM 10877 N N . ASP D 1 181 ? -43.335 -9.596 2.695 1.00 36.51 181 ASP D N 1
ATOM 10878 C CA . ASP D 1 181 ? -43.669 -10.000 4.059 1.00 39.21 181 ASP D CA 1
ATOM 10879 C C . ASP D 1 181 ? -42.820 -9.305 5.122 1.00 41.10 181 ASP D C 1
ATOM 10880 O O . ASP D 1 181 ? -43.143 -9.402 6.311 1.00 34.22 181 ASP D O 1
ATOM 10885 N N . GLY D 1 182 ? -41.740 -8.642 4.743 1.00 36.51 182 GLY D N 1
ATOM 10886 C CA . GLY D 1 182 ? -40.814 -8.140 5.737 1.00 32.23 182 GLY D CA 1
ATOM 10887 C C . GLY D 1 182 ? -41.274 -6.845 6.386 1.00 32.12 182 GLY D C 1
ATOM 10888 O O . GLY D 1 182 ? -42.201 -6.169 5.947 1.00 33.65 182 GLY D O 1
ATOM 10889 N N . ARG D 1 183 ? -40.592 -6.488 7.468 1.00 27.59 183 ARG D N 1
ATOM 10890 C CA . ARG D 1 183 ? -40.730 -5.170 8.067 1.00 28.71 183 ARG D CA 1
ATOM 10891 C C . ARG D 1 183 ? -39.371 -4.490 8.000 1.00 31.62 183 ARG D C 1
ATOM 10892 O O . ARG D 1 183 ? -38.336 -5.153 8.123 1.00 26.82 183 ARG D O 1
ATOM 10900 N N . PHE D 1 184 ? -39.375 -3.173 7.785 1.00 32.29 184 PHE D N 1
ATOM 10901 C CA . PHE D 1 184 ? -38.152 -2.446 7.478 1.00 29.31 184 PHE D CA 1
ATOM 10902 C C . PHE D 1 184 ? -38.104 -1.133 8.247 1.00 28.98 184 PHE D C 1
ATOM 10903 O O . PHE D 1 184 ? -39.133 -0.529 8.545 1.00 27.33 184 PHE D O 1
ATOM 10911 N N . TRP D 1 185 ? -36.891 -0.725 8.621 1.00 24.71 185 TRP D N 1
ATOM 10912 C CA . TRP D 1 185 ? -36.691 0.430 9.484 1.00 22.46 185 TRP D CA 1
ATOM 10913 C C . TRP D 1 185 ? -35.473 1.203 9.007 1.00 24.36 185 TRP D C 1
ATOM 10914 O O . TRP D 1 185 ? -34.664 0.690 8.232 1.00 25.48 185 TRP D O 1
ATOM 10925 N N . PHE D 1 186 ? -35.328 2.437 9.502 1.00 26.43 186 PHE D N 1
ATOM 10926 C CA . PHE D 1 186 ? -34.017 3.074 9.556 1.00 27.57 186 PHE D CA 1
ATOM 10927 C C . PHE D 1 186 ? -33.746 3.541 10.981 1.00 28.01 186 PHE D C 1
ATOM 10928 O O . PHE D 1 186 ? -34.671 3.797 11.755 1.00 27.92 186 PHE D O 1
ATOM 10936 N N . GLY D 1 187 ? -32.456 3.589 11.338 1.00 25.90 187 GLY D N 1
ATOM 10937 C CA . GLY D 1 187 ? -32.047 3.956 12.675 1.00 25.23 187 GLY D CA 1
ATOM 10938 C C . GLY D 1 187 ? -31.021 5.074 12.605 1.00 26.87 187 GLY D C 1
ATOM 10939 O O . GLY D 1 187 ? -30.467 5.360 11.542 1.00 28.14 187 GLY D O 1
ATOM 10940 N N . PHE D 1 188 ? -30.771 5.702 13.753 1.00 23.25 188 PHE D N 1
ATOM 10941 C CA . PHE D 1 188 ? -30.045 6.972 13.706 1.00 29.62 188 PHE D CA 1
ATOM 10942 C C . PHE D 1 188 ? -29.637 7.387 15.108 1.00 28.95 188 PHE D C 1
ATOM 10943 O O . PHE D 1 188 ? -30.326 7.077 16.088 1.00 24.35 188 PHE D O 1
ATOM 10951 N N . ASP D 1 189 ? -28.519 8.110 15.192 1.00 29.26 189 ASP D N 1
ATOM 10952 C CA . ASP D 1 189 ? -28.170 8.779 16.440 1.00 30.06 189 ASP D CA 1
ATOM 10953 C C . ASP D 1 189 ? -29.129 9.954 16.681 1.00 27.39 189 ASP D C 1
ATOM 10954 O O . ASP D 1 189 ? -29.950 10.300 15.823 1.00 28.08 189 ASP D O 1
ATOM 10959 N N . ASP D 1 190 ? -29.031 10.580 17.859 1.00 27.65 190 ASP D N 1
ATOM 10960 C CA . ASP D 1 190 ? -30.110 11.496 18.217 1.00 29.38 190 ASP D CA 1
ATOM 10961 C C . ASP D 1 190 ? -29.964 12.896 17.601 1.00 30.95 190 ASP D C 1
ATOM 10962 O O . ASP D 1 190 ? -30.760 13.774 17.952 1.00 28.72 190 ASP D O 1
ATOM 10967 N N . ASP D 1 191 ? -29.019 13.119 16.671 1.00 26.26 191 ASP D N 1
ATOM 10968 C CA . ASP D 1 191 ? -29.035 14.350 15.876 1.00 26.20 191 ASP D CA 1
ATOM 10969 C C . ASP D 1 191 ? -30.397 14.560 15.220 1.00 26.83 191 ASP D C 1
ATOM 10970 O O . ASP D 1 191 ? -30.852 15.698 15.038 1.00 27.07 191 ASP D O 1
ATOM 10975 N N . LEU D 1 192 ? -31.026 13.469 14.782 1.00 25.30 192 LEU D N 1
ATOM 10976 C CA . LEU D 1 192 ? -32.332 13.566 14.143 1.00 23.91 192 LEU D CA 1
ATOM 10977 C C . LEU D 1 192 ? -33.358 14.204 15.079 1.00 29.94 192 LEU D C 1
ATOM 10978 O O . LEU D 1 192 ? -34.246 14.939 14.630 1.00 27.00 192 LEU D O 1
ATOM 10983 N N . TRP D 1 193 ? -33.266 13.914 16.378 1.00 25.20 193 TRP D N 1
ATOM 10984 C CA . TRP D 1 193 ? -34.211 14.493 17.332 1.00 24.99 193 TRP D CA 1
ATOM 10985 C C . TRP D 1 193 ? -33.851 15.928 17.709 1.00 31.57 193 TRP D C 1
ATOM 10986 O O . TRP D 1 193 ? -34.754 16.729 17.990 1.00 31.70 193 TRP D O 1
ATOM 10997 N N . PHE D 1 194 ? -32.556 16.284 17.694 1.00 27.47 194 PHE D N 1
ATOM 10998 C CA . PHE D 1 194 ? -32.082 17.454 18.424 1.00 25.70 194 PHE D CA 1
ATOM 10999 C C . PHE D 1 194 ? -31.351 18.515 17.604 1.00 29.98 194 PHE D C 1
ATOM 11000 O O . PHE D 1 194 ? -31.106 19.603 18.135 1.00 28.04 194 PHE D O 1
ATOM 11008 N N . VAL D 1 195 ? -30.956 18.240 16.366 1.00 28.43 195 VAL D N 1
ATOM 11009 C CA . VAL D 1 195 ? -30.142 19.186 15.599 1.00 30.88 195 VAL D CA 1
ATOM 11010 C C . VAL D 1 195 ? -31.036 19.802 14.523 1.00 29.60 195 VAL D C 1
ATOM 11011 O O . VAL D 1 195 ? -31.502 19.103 13.615 1.00 32.92 195 VAL D O 1
ATOM 11015 N N . ASP D 1 196 ? -31.276 21.121 14.630 1.00 36.29 196 ASP D N 1
ATOM 11016 C CA . ASP D 1 196 ? -32.274 21.793 13.788 1.00 35.01 196 ASP D CA 1
ATOM 11017 C C . ASP D 1 196 ? -31.995 21.603 12.302 1.00 35.21 196 ASP D C 1
ATOM 11018 O O . ASP D 1 196 ? -32.927 21.416 11.508 1.00 37.09 196 ASP D O 1
ATOM 11023 N N . ASP D 1 197 ? -30.720 21.648 11.909 1.00 39.61 197 ASP D N 1
ATOM 11024 C CA . ASP D 1 197 ? -30.290 21.585 10.513 1.00 38.34 197 ASP D CA 1
ATOM 11025 C C . ASP D 1 197 ? -30.126 20.166 9.975 1.00 38.11 197 ASP D C 1
ATOM 11026 O O . ASP D 1 197 ? -29.953 19.996 8.761 1.00 35.72 197 ASP D O 1
ATOM 11031 N N . HIS D 1 198 ? -30.139 19.153 10.831 1.00 31.58 198 HIS D N 1
ATOM 11032 C CA . HIS D 1 198 ? -29.926 17.794 10.354 1.00 32.42 198 HIS D CA 1
ATOM 11033 C C . HIS D 1 198 ? -30.983 17.423 9.309 1.00 30.65 198 HIS D C 1
ATOM 11034 O O . HIS D 1 198 ? -32.186 17.637 9.545 1.00 34.38 198 HIS D O 1
ATOM 11041 N N . PRO D 1 199 ? -30.585 16.896 8.139 1.00 29.38 199 PRO D N 1
ATOM 11042 C CA . PRO D 1 199 ? -31.560 16.684 7.054 1.00 31.55 199 PRO D CA 1
ATOM 11043 C C . PRO D 1 199 ? -32.467 15.480 7.242 1.00 27.30 199 PRO D C 1
ATOM 11044 O O . PRO D 1 199 ? -33.478 15.367 6.534 1.00 28.76 199 PRO D O 1
ATOM 11048 N N . PHE D 1 200 ? -32.136 14.563 8.140 1.00 29.43 200 PHE D N 1
ATOM 11049 C CA . PHE D 1 200 ? -33.072 13.522 8.524 1.00 28.06 200 PHE D CA 1
ATOM 11050 C C . PHE D 1 200 ? -33.850 14.046 9.728 1.00 23.12 200 PHE D C 1
ATOM 11051 O O . PHE D 1 200 ? -33.247 14.518 10.694 1.00 27.06 200 PHE D O 1
ATOM 11059 N N . THR D 1 201 ? -35.178 14.040 9.630 1.00 29.25 201 THR D N 1
ATOM 11060 C CA . THR D 1 201 ? -36.037 14.780 10.544 1.00 26.99 201 THR D CA 1
ATOM 11061 C C . THR D 1 201 ? -36.924 13.850 11.361 1.00 23.92 201 THR D C 1
ATOM 11062 O O . THR D 1 201 ? -37.147 12.691 10.987 1.00 23.83 201 THR D O 1
ATOM 11066 N N . PRO D 1 202 ? -37.507 14.355 12.447 1.00 28.22 202 PRO D N 1
ATOM 11067 C CA . PRO D 1 202 ? -38.494 13.541 13.171 1.00 26.42 202 PRO D CA 1
ATOM 11068 C C . PRO D 1 202 ? -39.652 13.107 12.302 1.00 28.31 202 PRO D C 1
ATOM 11069 O O . PRO D 1 202 ? -40.158 11.986 12.466 1.00 26.32 202 PRO D O 1
ATOM 11073 N N . ARG D 1 203 ? -40.063 13.940 11.342 1.00 29.65 203 ARG D N 1
ATOM 11074 C CA . ARG D 1 203 ? -41.105 13.509 10.418 1.00 27.53 203 ARG D CA 1
ATOM 11075 C C . ARG D 1 203 ? -40.699 12.240 9.687 1.00 26.80 203 ARG D C 1
ATOM 11076 O O . ARG D 1 203 ? -41.512 11.316 9.541 1.00 27.99 203 ARG D O 1
ATOM 11084 N N . HIS D 1 204 ? -39.451 12.182 9.196 1.00 30.70 204 HIS D N 1
ATOM 11085 C CA . HIS D 1 204 ? -38.965 10.968 8.550 1.00 26.79 204 HIS D CA 1
ATOM 11086 C C . HIS D 1 204 ? -39.013 9.775 9.501 1.00 24.86 204 HIS D C 1
ATOM 11087 O O . HIS D 1 204 ? -39.414 8.671 9.113 1.00 26.83 204 HIS D O 1
ATOM 11094 N N . ALA D 1 205 ? -38.556 9.973 10.739 1.00 25.33 205 ALA D N 1
ATOM 11095 C CA . ALA D 1 205 ? -38.488 8.876 11.709 1.00 23.29 205 ALA D CA 1
ATOM 11096 C C . ALA D 1 205 ? -39.867 8.270 11.986 1.00 27.82 205 ALA D C 1
ATOM 11097 O O . ALA D 1 205 ? -40.001 7.046 12.119 1.00 24.42 205 ALA D O 1
ATOM 11099 N N . VAL D 1 206 ? -40.914 9.103 12.060 1.00 28.31 206 VAL D N 1
ATOM 11100 C CA . VAL D 1 206 ? -42.229 8.585 12.442 1.00 28.86 206 VAL D CA 1
ATOM 11101 C C . VAL D 1 206 ? -43.102 8.216 11.247 1.00 29.63 206 VAL D C 1
ATOM 11102 O O . VAL D 1 206 ? -44.213 7.710 11.440 1.00 30.49 206 VAL D O 1
ATOM 11106 N N . THR D 1 207 ? -42.633 8.421 10.019 1.00 30.03 207 THR D N 1
ATOM 11107 C CA . THR D 1 207 ? -43.406 8.067 8.834 1.00 32.16 207 THR D CA 1
ATOM 11108 C C . THR D 1 207 ? -42.767 6.983 7.974 1.00 34.48 207 THR D C 1
ATOM 11109 O O . THR D 1 207 ? -43.490 6.256 7.284 1.00 36.17 207 THR D O 1
ATOM 11113 N N . GLN D 1 208 ? -41.448 6.841 8.001 1.00 30.72 208 GLN D N 1
ATOM 11114 C CA . GLN D 1 208 ? -40.751 5.904 7.130 1.00 31.96 208 GLN D CA 1
ATOM 11115 C C . GLN D 1 208 ? -40.479 4.598 7.866 1.00 35.16 208 GLN D C 1
ATOM 11116 O O . GLN D 1 208 ? -40.072 4.608 9.033 1.00 30.38 208 GLN D O 1
ATOM 11122 N N . GLY D 1 209 ? -40.685 3.474 7.170 1.00 30.85 209 GLY D N 1
ATOM 11123 C CA . GLY D 1 209 ? -40.458 2.171 7.764 1.00 32.09 209 GLY D CA 1
ATOM 11124 C C . GLY D 1 209 ? -41.617 1.739 8.648 1.00 28.06 209 GLY D C 1
ATOM 11125 O O . GLY D 1 209 ? -42.614 2.438 8.802 1.00 27.54 209 GLY D O 1
ATOM 11126 N N . SER D 1 210 ? -41.461 0.560 9.255 1.00 31.50 210 SER D N 1
ATOM 11127 C CA . SER D 1 210 ? -42.553 -0.083 9.990 1.00 30.02 210 SER D CA 1
ATOM 11128 C C . SER D 1 210 ? -42.732 0.423 11.420 1.00 36.30 210 SER D C 1
ATOM 11129 O O . SER D 1 210 ? -43.809 0.228 12.002 1.00 31.48 210 SER D O 1
ATOM 11132 N N . ALA D 1 211 ? -41.706 1.022 12.018 1.00 32.16 211 ALA D N 1
ATOM 11133 C CA . ALA D 1 211 ? -41.795 1.510 13.386 1.00 32.21 211 ALA D CA 1
ATOM 11134 C C . ALA D 1 211 ? -40.788 2.627 13.565 1.00 25.17 211 ALA D C 1
ATOM 11135 O O . ALA D 1 211 ? -39.769 2.682 12.868 1.00 26.09 211 ALA D O 1
ATOM 11137 N N . THR D 1 212 ? -41.093 3.527 14.488 1.00 24.70 212 THR D N 1
ATOM 11138 C CA . THR D 1 212 ? -40.133 4.548 14.861 1.00 24.82 212 THR D CA 1
ATOM 11139 C C . THR D 1 212 ? -39.040 3.910 15.703 1.00 26.99 212 THR D C 1
ATOM 11140 O O . THR D 1 212 ? -39.329 3.268 16.719 1.00 29.50 212 THR D O 1
ATOM 11144 N N . THR D 1 213 ? -37.791 4.090 15.297 1.00 24.59 213 THR D N 1
ATOM 11145 C CA . THR D 1 213 ? -36.676 3.590 16.091 1.00 23.06 213 THR D CA 1
ATOM 11146 C C . THR D 1 213 ? -36.065 4.691 16.943 1.00 22.46 213 THR D C 1
ATOM 11147 O O . THR D 1 213 ? -36.144 5.882 16.637 1.00 23.84 213 THR D O 1
ATOM 11151 N N . VAL D 1 214 ? -35.412 4.266 18.020 1.00 21.29 214 VAL D N 1
ATOM 11152 C CA . VAL D 1 214 ? -34.711 5.166 18.920 1.00 19.27 214 VAL D CA 1
ATOM 11153 C C . VAL D 1 214 ? -33.383 4.517 19.275 1.00 25.80 214 VAL D C 1
ATOM 11154 O O . VAL D 1 214 ? -33.344 3.330 19.619 1.00 22.47 214 VAL D O 1
ATOM 11158 N N . HIS D 1 215 ? -32.300 5.289 19.187 1.00 21.34 215 HIS D N 1
ATOM 11159 C CA . HIS D 1 215 ? -31.027 4.940 19.816 1.00 19.09 215 HIS D CA 1
ATOM 11160 C C . HIS D 1 215 ? -30.798 5.878 20.996 1.00 24.03 215 HIS D C 1
ATOM 11161 O O . HIS D 1 215 ? -30.808 7.103 20.828 1.00 25.17 215 HIS D O 1
ATOM 11168 N N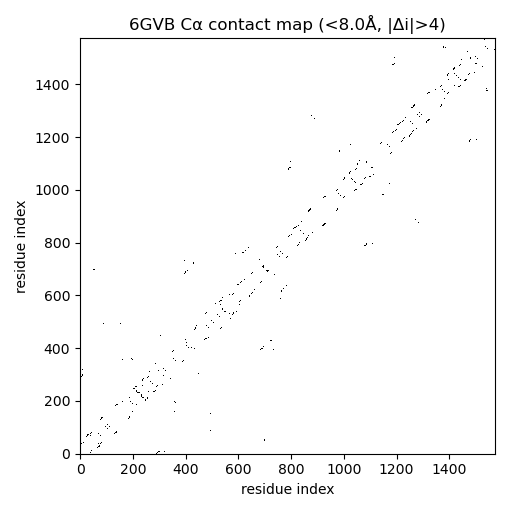 . SER D 1 216 ? -30.563 5.311 22.186 1.00 20.74 216 SER D N 1
ATOM 11169 C CA . SER D 1 216 ? -30.498 6.081 23.426 1.00 21.99 216 SER D CA 1
ATOM 11170 C C . SER D 1 216 ? -29.099 5.966 24.029 1.00 21.99 216 SER D C 1
ATOM 11171 O O . SER D 1 216 ? -28.739 4.912 24.566 1.00 24.85 216 SER D O 1
ATOM 11174 N N . TRP D 1 217 ? -28.332 7.060 23.981 1.00 22.49 217 TRP D N 1
ATOM 11175 C CA . TRP D 1 217 ? -26.947 7.088 24.460 1.00 21.29 217 TRP D CA 1
ATOM 11176 C C . TRP D 1 217 ? -26.729 8.301 25.345 1.00 23.72 217 TRP D C 1
ATOM 11177 O O . TRP D 1 217 ? -26.885 9.438 24.895 1.00 24.43 217 TRP D O 1
ATOM 11188 N N . VAL D 1 218 ? -26.331 8.064 26.597 1.00 22.49 218 VAL D N 1
ATOM 11189 C CA . VAL D 1 218 ? -26.237 9.161 27.558 1.00 24.87 218 VAL D CA 1
ATOM 11190 C C . VAL D 1 218 ? -24.842 9.772 27.644 1.00 27.47 218 VAL D C 1
ATOM 11191 O O . VAL D 1 218 ? -24.663 10.769 28.359 1.00 29.11 218 VAL D O 1
ATOM 11195 N N . PHE D 1 219 ? -23.847 9.234 26.928 1.00 25.79 219 PHE D N 1
ATOM 11196 C CA . PHE D 1 219 ? -22.490 9.704 27.204 1.00 27.07 219 PHE D CA 1
ATOM 11197 C C . PHE D 1 219 ? -22.166 11.043 26.543 1.00 27.23 219 PHE D C 1
ATOM 11198 O O . PHE D 1 219 ? -21.318 11.778 27.064 1.00 31.24 219 PHE D O 1
ATOM 11206 N N . ALA D 1 220 ? -22.808 11.386 25.421 1.00 29.09 220 ALA D N 1
ATOM 11207 C CA . ALA D 1 220 ? -22.451 12.623 24.721 1.00 31.19 220 ALA D CA 1
ATOM 11208 C C . ALA D 1 220 ? -22.969 13.877 25.434 1.00 32.07 220 ALA D C 1
ATOM 11209 O O . ALA D 1 220 ? -22.263 14.890 25.502 1.00 28.27 220 ALA D O 1
ATOM 11211 N N . GLN D 1 221 ? -24.190 13.849 25.964 1.00 27.33 221 GLN D N 1
ATOM 11212 C CA . GLN D 1 221 ? -24.757 15.074 26.520 1.00 28.50 221 GLN D CA 1
ATOM 11213 C C . GLN D 1 221 ? -25.424 14.886 27.882 1.00 29.95 221 GLN D C 1
ATOM 11214 O O . GLN D 1 221 ? -25.227 15.712 28.779 1.00 29.03 221 GLN D O 1
ATOM 11220 N N . VAL D 1 222 ? -26.239 13.838 28.040 1.00 28.02 222 VAL D N 1
ATOM 11221 C CA . VAL D 1 222 ? -27.010 13.689 29.280 1.00 27.41 222 VAL D CA 1
ATOM 11222 C C . VAL D 1 222 ? -26.079 13.503 30.472 1.00 30.82 222 VAL D C 1
ATOM 11223 O O . VAL D 1 222 ? -26.220 14.172 31.502 1.00 33.04 222 VAL D O 1
ATOM 11227 N N . GLY D 1 223 ? -25.113 12.598 30.349 1.00 26.69 223 GLY D N 1
ATOM 11228 C CA . GLY D 1 223 ? -24.147 12.371 31.393 1.00 27.31 223 GLY D CA 1
ATOM 11229 C C . GLY D 1 223 ? -23.291 13.589 31.712 1.00 30.48 223 GLY D C 1
ATOM 11230 O O . GLY D 1 223 ? -23.147 13.965 32.879 1.00 34.59 223 GLY D O 1
ATOM 11231 N N . PRO D 1 224 ? -22.670 14.212 30.692 1.00 30.58 224 PRO D N 1
ATOM 11232 C CA . PRO D 1 224 ? -21.902 15.442 30.961 1.00 32.57 224 PRO D CA 1
ATOM 11233 C C . PRO D 1 224 ? -22.700 16.539 31.664 1.00 34.33 224 PRO D C 1
ATOM 11234 O O . PRO D 1 224 ? -22.144 17.240 32.518 1.00 34.12 224 PRO D O 1
ATOM 11238 N N . ARG D 1 225 ? -23.986 16.707 31.350 1.00 33.60 225 ARG D N 1
ATOM 11239 C CA . ARG D 1 225 ? -24.751 17.757 32.021 1.00 34.77 225 ARG D CA 1
ATOM 11240 C C . ARG D 1 225 ? -25.186 17.349 33.427 1.00 35.29 225 ARG D C 1
ATOM 11241 O O . ARG D 1 225 ? -25.075 18.141 34.370 1.00 36.34 225 ARG D O 1
ATOM 11249 N N . PHE D 1 226 ? -25.695 16.130 33.591 1.00 33.62 226 PHE D N 1
ATOM 11250 C CA . PHE D 1 226 ? -26.367 15.762 34.834 1.00 32.79 226 PHE D CA 1
ATOM 11251 C C . PHE D 1 226 ? -25.513 14.930 35.779 1.00 34.97 226 PHE D C 1
ATOM 11252 O O . PHE D 1 226 ? -25.729 14.984 36.999 1.00 35.81 226 PHE D O 1
ATOM 11260 N N . GLY D 1 227 ? -24.557 14.169 35.260 1.00 29.16 227 GLY D N 1
ATOM 11261 C CA . GLY D 1 227 ? -23.573 13.510 36.089 1.00 32.50 227 GLY D CA 1
ATOM 11262 C C . GLY D 1 227 ? -23.973 12.099 36.484 1.00 34.01 227 GLY D C 1
ATOM 11263 O O . GLY D 1 227 ? -25.143 11.718 36.464 1.00 29.60 227 GLY D O 1
ATOM 11264 N N . GLU D 1 228 ? -22.952 11.326 36.860 1.00 27.26 228 GLU D N 1
ATOM 11265 C CA . GLU D 1 228 ? -23.133 9.967 37.355 1.00 27.17 228 GLU D CA 1
ATOM 11266 C C . GLU D 1 228 ? -24.178 9.924 38.467 1.00 35.42 228 GLU D C 1
ATOM 11267 O O . GLU D 1 228 ? -24.192 10.779 39.351 1.00 33.55 228 GLU D O 1
ATOM 11273 N N . GLY D 1 229 ? -25.069 8.933 38.411 1.00 32.27 229 GLY D N 1
ATOM 11274 C CA . GLY D 1 229 ? -26.069 8.739 39.447 1.00 34.23 229 GLY D CA 1
ATOM 11275 C C . GLY D 1 229 ? -27.349 9.545 39.300 1.00 33.78 229 GLY D C 1
ATOM 11276 O O . GLY D 1 229 ? -28.305 9.303 40.054 1.00 36.67 229 GLY D O 1
ATOM 11277 N N . HIS D 1 230 ? -27.413 10.489 38.359 1.00 28.69 230 HIS D N 1
ATOM 11278 C CA . HIS D 1 230 ? -28.596 11.323 38.226 1.00 29.97 230 HIS D CA 1
ATOM 11279 C C . HIS D 1 230 ? -29.708 10.560 37.500 1.00 32.25 230 HIS D C 1
ATOM 11280 O O . HIS D 1 230 ? -29.430 9.787 36.574 1.00 28.84 230 HIS D O 1
ATOM 11287 N N . PRO D 1 231 ? -30.965 10.752 37.908 1.00 29.12 231 PRO D N 1
ATOM 11288 C CA . PRO D 1 231 ? -32.077 10.034 37.257 1.00 28.78 231 PRO D CA 1
ATOM 11289 C C . PRO D 1 231 ? -32.218 10.314 35.770 1.00 27.45 231 PRO D C 1
ATOM 11290 O O . PRO D 1 231 ? -32.825 9.498 35.064 1.00 27.07 231 PRO D O 1
ATOM 11294 N N . ALA D 1 232 ? -31.730 11.450 35.276 1.00 26.87 232 ALA D N 1
ATOM 11295 C CA . ALA D 1 232 ? -31.796 11.689 33.833 1.00 30.17 232 ALA D CA 1
ATOM 11296 C C . ALA D 1 232 ? -31.122 10.569 33.050 1.00 24.55 232 ALA D C 1
ATOM 11297 O O . ALA D 1 232 ? -31.527 10.274 31.923 1.00 27.65 232 ALA D O 1
ATOM 11299 N N . LEU D 1 233 ? -30.111 9.917 33.640 1.00 26.30 233 LEU D N 1
ATOM 11300 C CA . LEU D 1 233 ? -29.404 8.862 32.923 1.00 28.94 233 LEU D CA 1
ATOM 11301 C C . LEU D 1 233 ? -30.294 7.652 32.678 1.00 29.48 233 LEU D C 1
ATOM 11302 O O . LEU D 1 233 ? -30.147 6.985 31.647 1.00 26.08 233 LEU D O 1
ATOM 11307 N N . THR D 1 234 ? -31.202 7.326 33.614 1.00 23.30 234 THR D N 1
ATOM 11308 C CA . THR D 1 234 ? -32.081 6.184 33.394 1.00 26.44 234 THR D CA 1
ATOM 11309 C C . THR D 1 234 ? -33.413 6.574 32.751 1.00 23.79 234 THR D C 1
ATOM 11310 O O . THR D 1 234 ? -34.092 5.699 32.204 1.00 24.07 234 THR D O 1
ATOM 11314 N N . TRP D 1 235 ? -33.797 7.857 32.794 1.00 24.63 235 TRP D N 1
ATOM 11315 C CA . TRP D 1 235 ? -35.032 8.313 32.157 1.00 25.15 235 TRP D CA 1
ATOM 11316 C C . TRP D 1 235 ? -34.865 8.643 30.679 1.00 29.05 235 TRP D C 1
ATOM 11317 O O . TRP D 1 235 ? -35.875 8.780 29.975 1.00 24.15 235 TRP D O 1
ATOM 11328 N N . PHE D 1 236 ? -33.626 8.775 30.196 1.00 26.88 236 PHE D N 1
ATOM 11329 C CA . PHE D 1 236 ? -33.405 9.259 28.833 1.00 26.75 236 PHE D CA 1
ATOM 11330 C C . PHE D 1 236 ? -34.130 8.440 27.766 1.00 22.56 236 PHE D C 1
ATOM 11331 O O . PHE D 1 236 ? -34.810 9.047 26.916 1.00 24.64 236 PHE D O 1
ATOM 11339 N N . PRO D 1 237 ? -34.048 7.097 27.738 1.00 23.35 237 PRO D N 1
ATOM 11340 C CA . PRO D 1 237 ? -34.739 6.361 26.663 1.00 23.99 237 PRO D CA 1
ATOM 11341 C C . PRO D 1 237 ? -36.240 6.569 26.674 1.00 23.67 237 PRO D C 1
ATOM 11342 O O . PRO D 1 237 ? -36.841 6.740 25.607 1.00 23.87 237 PRO D O 1
ATOM 11346 N N . ARG D 1 238 ? -36.868 6.559 27.862 1.00 25.48 238 ARG D N 1
ATOM 11347 C CA . ARG D 1 238 ? -38.306 6.806 27.927 1.00 22.94 238 ARG D CA 1
ATOM 11348 C C . ARG D 1 238 ? -38.643 8.198 27.406 1.00 24.91 238 ARG D C 1
ATOM 11349 O O . ARG D 1 238 ? -39.657 8.381 26.728 1.00 25.90 238 ARG D O 1
ATOM 11357 N N . TYR D 1 239 ? -37.796 9.188 27.708 1.00 26.09 239 TYR D N 1
ATOM 11358 C CA . TYR D 1 239 ? -37.978 10.533 27.157 1.00 25.64 239 TYR D CA 1
ATOM 11359 C C . TYR D 1 239 ? -37.944 10.522 25.634 1.00 26.95 239 TYR D C 1
ATOM 11360 O O . TYR D 1 239 ? -38.821 11.099 24.974 1.00 24.39 239 TYR D O 1
ATOM 11369 N N . LEU D 1 240 ? -36.926 9.871 25.053 1.00 26.22 240 LEU D N 1
ATOM 11370 C CA . LEU D 1 240 ? -36.836 9.795 23.599 1.00 26.22 240 LEU D CA 1
ATOM 11371 C C . LEU D 1 240 ? -38.074 9.135 23.010 1.00 26.20 240 LEU D C 1
ATOM 11372 O O . LEU D 1 240 ? -38.616 9.601 21.999 1.00 26.65 240 LEU D O 1
ATOM 11377 N N . LEU D 1 241 ? -38.539 8.045 23.633 1.00 24.84 241 LEU D N 1
ATOM 11378 C CA . LEU D 1 241 ? -39.720 7.348 23.133 1.00 24.95 241 LEU D CA 1
ATOM 11379 C C . LEU D 1 241 ? -40.976 8.199 23.281 1.00 28.28 241 LEU D C 1
ATOM 11380 O O . LEU D 1 241 ? -41.869 8.139 22.422 1.00 25.74 241 LEU D O 1
ATOM 11385 N N . GLU D 1 242 ? -41.080 8.980 24.367 1.00 24.51 242 GLU D N 1
ATOM 11386 C CA . GLU D 1 242 ? -42.212 9.904 24.468 1.00 30.49 242 GLU D CA 1
ATOM 11387 C C . GLU D 1 242 ? -42.113 10.997 23.407 1.00 29.15 242 GLU D C 1
ATOM 11388 O O . GLU D 1 242 ? -43.134 11.453 22.871 1.00 26.81 242 GLU D O 1
ATOM 11394 N N . LEU D 1 243 ? -40.888 11.425 23.096 1.00 28.37 243 LEU D N 1
ATOM 11395 C CA . LEU D 1 243 ? -40.678 12.386 22.020 1.00 27.26 243 LEU D CA 1
ATOM 11396 C C . LEU D 1 243 ? -41.094 11.806 20.676 1.00 27.25 243 LEU D C 1
ATOM 11397 O O . LEU D 1 243 ? -41.759 12.482 19.878 1.00 30.83 243 LEU D O 1
ATOM 11402 N N . ALA D 1 244 ? -40.716 10.551 20.407 1.00 26.32 244 ALA D N 1
ATOM 11403 C CA . ALA D 1 244 ? -41.124 9.890 19.170 1.00 26.69 244 ALA D CA 1
ATOM 11404 C C . ALA D 1 244 ? -42.638 9.774 19.076 1.00 29.46 244 ALA D C 1
ATOM 11405 O O . ALA D 1 244 ? -43.212 9.865 17.981 1.00 28.18 244 ALA D O 1
ATOM 11407 N N . ARG D 1 245 ? -43.302 9.547 20.209 1.00 25.35 245 ARG D N 1
ATOM 11408 C CA . ARG D 1 245 ? -44.755 9.500 20.200 1.00 26.57 245 ARG D CA 1
ATOM 11409 C C . ARG D 1 245 ? -45.349 10.882 19.969 1.00 27.05 245 ARG D C 1
ATOM 11410 O O . ARG D 1 245 ? -46.374 11.017 19.287 1.00 30.65 245 ARG D O 1
ATOM 11418 N N . ALA D 1 246 ? -44.735 11.917 20.549 1.00 23.52 246 ALA D N 1
ATOM 11419 C CA . ALA D 1 246 ? -45.231 13.276 20.351 1.00 30.35 246 ALA D CA 1
ATOM 11420 C C . ALA D 1 246 ? -45.212 13.668 18.875 1.00 35.35 246 ALA D C 1
ATOM 11421 O O . ALA D 1 246 ? -46.127 14.347 18.383 1.00 27.50 246 ALA D O 1
ATOM 11423 N N . TRP D 1 247 ? -44.182 13.232 18.147 1.00 30.88 247 TRP D N 1
ATOM 11424 C CA . TRP D 1 247 ? -44.043 13.635 16.754 1.00 28.25 247 TRP D CA 1
ATOM 11425 C C . TRP D 1 247 ? -45.023 12.910 15.843 1.00 32.15 247 TRP D C 1
ATOM 11426 O O . TRP D 1 247 ? -45.362 13.422 14.772 1.00 35.50 247 TRP D O 1
ATOM 11437 N N . SER D 1 248 ? -45.472 11.719 16.225 1.00 29.99 248 SER D N 1
ATOM 11438 C CA . SER D 1 248 ? -46.320 10.917 15.353 1.00 33.17 248 SER D CA 1
ATOM 11439 C C . SER D 1 248 ? -47.780 11.366 15.435 1.00 41.22 248 SER D C 1
ATOM 11440 O O . SER D 1 248 ? -48.309 11.576 16.529 1.00 38.67 248 SER D O 1
ATOM 11443 N N . HIS D 1 249 ? -48.427 11.510 14.270 1.00 45.15 249 HIS D N 1
ATOM 11444 C CA . HIS D 1 249 ? -49.865 11.768 14.169 1.00 47.82 249 HIS D CA 1
ATOM 11445 C C . HIS D 1 249 ? -50.703 10.523 14.390 1.00 47.79 249 HIS D C 1
ATOM 11446 O O . HIS D 1 249 ? -51.923 10.635 14.547 1.00 52.24 249 HIS D O 1
ATOM 11453 N N . ASP D 1 250 ? -50.084 9.351 14.365 1.00 43.06 250 ASP D N 1
ATOM 11454 C CA . ASP D 1 250 ? -50.794 8.088 14.342 1.00 42.74 250 ASP D CA 1
ATOM 11455 C C . ASP D 1 250 ? -50.676 7.426 15.706 1.00 45.98 250 ASP D C 1
ATOM 11456 O O . ASP D 1 250 ? -49.559 7.069 16.117 1.00 45.55 250 ASP D O 1
ATOM 11461 N N . PRO D 1 251 ? -51.776 7.252 16.445 1.00 49.31 251 PRO D N 1
ATOM 11462 C CA . PRO D 1 251 ? -51.683 6.601 17.764 1.00 38.01 251 PRO D CA 1
ATOM 11463 C C . PRO D 1 251 ? -51.281 5.132 17.707 1.00 39.26 251 PRO D C 1
ATOM 11464 O O . PRO D 1 251 ? -50.880 4.590 18.746 1.00 49.67 251 PRO D O 1
ATOM 11468 N N . GLU D 1 252 ? -51.339 4.479 16.543 1.00 39.67 252 GLU D N 1
ATOM 11469 C CA . GLU D 1 252 ? -50.944 3.081 16.420 1.00 37.83 252 GLU D CA 1
ATOM 11470 C C . GLU D 1 252 ? -49.523 2.897 15.863 1.00 38.74 252 GLU D C 1
ATOM 11471 O O . GLU D 1 252 ? -49.143 1.771 15.516 1.00 33.73 252 GLU D O 1
ATOM 11477 N N . ARG D 1 253 ? -48.735 3.960 15.776 1.00 38.39 253 ARG D N 1
ATOM 11478 C CA . ARG D 1 253 ? -47.379 3.860 15.218 1.00 36.05 253 ARG D CA 1
ATOM 11479 C C . ARG D 1 253 ? -46.478 3.141 16.218 1.00 31.13 253 ARG D C 1
ATOM 11480 O O . ARG D 1 253 ? -46.271 3.664 17.320 1.00 29.75 253 ARG D O 1
ATOM 11488 N N . PRO D 1 254 ? -45.954 1.957 15.902 1.00 25.85 254 PRO D N 1
ATOM 11489 C CA . PRO D 1 254 ? -45.130 1.231 16.880 1.00 29.46 254 PRO D CA 1
ATOM 11490 C C . PRO D 1 254 ? -43.770 1.890 17.063 1.00 30.89 254 PRO D C 1
ATOM 11491 O O . PRO D 1 254 ? -43.311 2.690 16.239 1.00 26.47 254 PRO D O 1
ATOM 11495 N N . LEU D 1 255 ? -43.111 1.511 18.158 1.00 26.90 255 LEU D N 1
ATOM 11496 C CA . LEU D 1 255 ? -41.782 1.999 18.514 1.00 23.79 255 LEU D CA 1
ATOM 11497 C C . LEU D 1 255 ? -40.851 0.823 18.737 1.00 28.60 255 LEU D C 1
ATOM 11498 O O . LEU D 1 255 ? -41.272 -0.207 19.268 1.00 26.49 255 LEU D O 1
ATOM 11503 N N . TRP D 1 256 ? -39.574 0.991 18.359 1.00 27.14 256 TRP D N 1
ATOM 11504 C CA . TRP D 1 256 ? -38.527 0.010 18.635 1.00 24.14 256 TRP D CA 1
ATOM 11505 C C . TRP D 1 256 ? -37.352 0.756 19.264 1.00 27.61 256 TRP D C 1
ATOM 11506 O O . TRP D 1 256 ? -36.750 1.625 18.624 1.00 22.96 256 TRP D O 1
ATOM 11517 N N . LEU D 1 257 ? -37.050 0.453 20.531 1.00 23.67 257 LEU D N 1
ATOM 11518 C CA . LEU D 1 257 ? -35.820 0.944 21.167 1.00 26.09 257 LEU D CA 1
ATOM 11519 C C . LEU D 1 257 ? -34.687 0.063 20.666 1.00 22.91 257 LEU D C 1
ATOM 11520 O O . LEU D 1 257 ? -34.368 -0.983 21.241 1.00 22.41 257 LEU D O 1
ATOM 11525 N N . GLN D 1 258 ? -34.097 0.482 19.546 1.00 23.95 258 GLN D N 1
ATOM 11526 C CA . GLN D 1 258 ? -33.154 -0.353 18.816 1.00 21.83 258 GLN D CA 1
ATOM 11527 C C . GLN D 1 258 ? -31.745 -0.349 19.415 1.00 20.29 258 GLN D C 1
ATOM 11528 O O . GLN D 1 258 ? -30.986 -1.299 19.180 1.00 21.04 258 GLN D O 1
ATOM 11534 N N . GLU D 1 259 ? -31.371 0.688 20.164 1.00 21.03 259 GLU D N 1
ATOM 11535 C CA . GLU D 1 259 ? -30.105 0.705 20.892 1.00 20.21 259 GLU D CA 1
ATOM 11536 C C . GLU D 1 259 ? -30.302 1.371 22.238 1.00 22.86 259 GLU D C 1
ATOM 11537 O O . GLU D 1 259 ? -30.910 2.440 22.324 1.00 24.98 259 GLU D O 1
ATOM 11543 N N . VAL D 1 260 ? -29.776 0.738 23.278 1.00 21.70 260 VAL D N 1
ATOM 11544 C CA . VAL D 1 260 ? -29.680 1.358 24.593 1.00 18.18 260 VAL D CA 1
ATOM 11545 C C . VAL D 1 260 ? -28.537 0.653 25.308 1.00 19.92 260 VAL D C 1
ATOM 11546 O O . VAL D 1 260 ? -28.299 -0.540 25.098 1.00 20.70 260 VAL D O 1
ATOM 11550 N N . GLY D 1 261 ? -27.798 1.402 26.111 1.00 19.18 261 GLY D N 1
ATOM 11551 C CA . GLY D 1 261 ? -26.665 0.782 26.770 1.00 21.53 261 GLY D CA 1
ATOM 11552 C C . GLY D 1 261 ? -26.231 1.618 27.949 1.00 23.06 261 GLY D C 1
ATOM 11553 O O . GLY D 1 261 ? -26.797 2.674 28.231 1.00 22.48 261 GLY D O 1
ATOM 11554 N N . ALA D 1 262 ? -25.179 1.146 28.623 1.00 23.51 262 ALA D N 1
ATOM 11555 C CA . ALA D 1 262 ? -24.720 1.746 29.877 1.00 24.78 262 ALA D CA 1
ATOM 11556 C C . ALA D 1 262 ? -23.249 2.120 29.744 1.00 24.48 262 ALA D C 1
ATOM 11557 O O . ALA D 1 262 ? -22.371 1.329 30.107 1.00 23.91 262 ALA D O 1
ATOM 11559 N N . PRO D 1 263 ? -22.934 3.310 29.234 1.00 24.10 263 PRO D N 1
ATOM 11560 C CA . PRO D 1 263 ? -21.523 3.658 28.999 1.00 24.89 263 PRO D CA 1
ATOM 11561 C C . PRO D 1 263 ? -20.777 3.929 30.310 1.00 24.45 263 PRO D C 1
ATOM 11562 O O . PRO D 1 263 ? -21.281 4.594 31.222 1.00 25.34 263 PRO D O 1
ATOM 11566 N N . ARG D 1 264 ? -19.576 3.364 30.409 1.00 22.71 264 ARG D N 1
ATOM 11567 C CA . ARG D 1 264 ? -18.817 3.458 31.659 1.00 28.13 264 ARG D CA 1
ATOM 11568 C C . ARG D 1 264 ? -18.229 4.847 31.888 1.00 25.98 264 ARG D C 1
ATOM 11569 O O . ARG D 1 264 ? -17.610 5.075 32.936 1.00 24.94 264 ARG D O 1
ATOM 11577 N N . THR D 1 265 ? -18.422 5.777 30.946 1.00 25.34 265 THR D N 1
ATOM 11578 C CA . THR D 1 265 ? -18.134 7.180 31.216 1.00 26.71 265 THR D CA 1
ATOM 11579 C C . THR D 1 265 ? -18.983 7.701 32.371 1.00 30.59 265 THR D C 1
ATOM 11580 O O . THR D 1 265 ? -18.532 8.552 33.144 1.00 26.19 265 THR D O 1
ATOM 11584 N N . HIS D 1 266 ? -20.226 7.218 32.494 1.00 27.27 266 HIS D N 1
ATOM 11585 C CA . HIS D 1 266 ? -21.142 7.739 33.507 1.00 24.21 266 HIS D CA 1
ATOM 11586 C C . HIS D 1 266 ? -21.895 6.669 34.288 1.00 26.91 266 HIS D C 1
ATOM 11587 O O . HIS D 1 266 ? -22.662 7.014 35.197 1.00 28.47 266 HIS D O 1
ATOM 11594 N N . VAL D 1 267 ? -21.699 5.393 33.970 1.00 25.91 267 VAL D N 1
ATOM 11595 C CA . VAL D 1 267 ? -22.299 4.277 34.693 1.00 29.85 267 VAL D CA 1
ATOM 11596 C C . VAL D 1 267 ? -21.186 3.286 34.996 1.00 24.71 267 VAL D C 1
ATOM 11597 O O . VAL D 1 267 ? -20.869 2.441 34.142 1.00 30.01 267 VAL D O 1
ATOM 11601 N N . PRO D 1 268 ? -20.547 3.362 36.164 1.00 30.68 268 PRO D N 1
ATOM 11602 C CA . PRO D 1 268 ? -19.470 2.416 36.472 1.00 24.32 268 PRO D CA 1
ATOM 11603 C C . PRO D 1 268 ? -19.991 0.986 36.489 1.00 32.31 268 PRO D C 1
ATOM 11604 O O . PRO D 1 268 ? -21.196 0.741 36.622 1.00 30.96 268 PRO D O 1
ATOM 11608 N N . ASP D 1 269 ? -19.057 0.040 36.312 1.00 27.03 269 ASP D N 1
ATOM 11609 C CA . ASP D 1 269 ? -19.392 -1.384 36.343 1.00 31.67 269 ASP D CA 1
ATOM 11610 C C . ASP D 1 269 ? -20.284 -1.716 37.534 1.00 33.75 269 ASP D C 1
ATOM 11611 O O . ASP D 1 269 ? -21.277 -2.438 37.398 1.00 31.84 269 ASP D O 1
ATOM 11616 N N . SER D 1 270 ? -19.945 -1.183 38.710 1.00 30.27 270 SER D N 1
ATOM 11617 C CA . SER D 1 270 ? -20.677 -1.511 39.930 1.00 33.63 270 SER D CA 1
ATOM 11618 C C . SER D 1 270 ? -22.054 -0.864 39.988 1.00 33.26 270 SER D C 1
ATOM 11619 O O . SER D 1 270 ? -22.842 -1.222 40.870 1.00 30.05 270 SER D O 1
ATOM 11622 N N . SER D 1 271 ? -22.365 0.070 39.079 1.00 33.99 271 SER D N 1
ATOM 11623 C CA . SER D 1 271 ? -23.701 0.651 38.980 1.00 31.09 271 SER D CA 1
ATOM 11624 C C . SER D 1 271 ? -24.546 0.028 37.876 1.00 28.39 271 SER D C 1
ATOM 11625 O O . SER D 1 271 ? -25.719 0.382 37.752 1.00 30.57 271 SER D O 1
ATOM 11628 N N . SER D 1 272 ? -23.989 -0.885 37.076 1.00 27.09 272 SER D N 1
ATOM 11629 C CA . SER D 1 272 ? -24.658 -1.279 35.831 1.00 29.25 272 SER D CA 1
ATOM 11630 C C . SER D 1 272 ? -25.917 -2.102 36.080 1.00 28.95 272 SER D C 1
ATOM 11631 O O . SER D 1 272 ? -26.902 -1.975 35.334 1.00 26.52 272 SER D O 1
ATOM 11634 N N . ALA D 1 273 ? -25.885 -3.008 37.064 1.00 28.19 273 ALA D N 1
ATOM 11635 C CA . ALA D 1 273 ? -27.090 -3.774 37.378 1.00 29.18 273 ALA D CA 1
ATOM 11636 C C . ALA D 1 273 ? -28.234 -2.849 37.751 1.00 28.01 273 ALA D C 1
ATOM 11637 O O . ALA D 1 273 ? -29.366 -3.034 37.291 1.00 27.41 273 ALA D O 1
ATOM 11639 N N . ALA D 1 274 ? -27.960 -1.845 38.596 1.00 30.34 274 ALA D N 1
ATOM 11640 C CA . ALA D 1 274 ? -29.012 -0.926 39.020 1.00 33.56 274 ALA D CA 1
ATOM 11641 C C . ALA D 1 274 ? -29.509 -0.083 37.856 1.00 32.36 274 ALA D C 1
ATOM 11642 O O . ALA D 1 274 ? -30.716 0.162 37.726 1.00 29.20 274 ALA D O 1
ATOM 11644 N N . PHE D 1 275 ? -28.585 0.389 37.017 1.00 28.87 275 PHE D N 1
ATOM 11645 C CA . PHE D 1 275 ? -28.959 1.135 35.821 1.00 24.56 275 PHE D CA 1
ATOM 11646 C C . PHE D 1 275 ? -29.876 0.316 34.927 1.00 24.78 275 PHE D C 1
ATOM 11647 O O . PHE D 1 275 ? -30.870 0.836 34.412 1.00 25.00 275 PHE D O 1
ATOM 11655 N N . MET D 1 276 ? -29.545 -0.964 34.717 1.00 24.04 276 MET D N 1
ATOM 11656 C CA . MET D 1 276 ? -30.378 -1.851 33.910 1.00 24.20 276 MET D CA 1
ATOM 11657 C C . MET D 1 276 ? -31.779 -1.975 34.493 1.00 30.41 276 MET D C 1
ATOM 11658 O O . MET D 1 276 ? -32.780 -1.875 33.776 1.00 23.44 276 MET D O 1
ATOM 11663 N N . THR D 1 277 ? -31.864 -2.193 35.803 1.00 25.57 277 THR D N 1
ATOM 11664 C CA . THR D 1 277 ? -33.159 -2.409 36.439 1.00 29.58 277 THR D CA 1
ATOM 11665 C C . THR D 1 277 ? -34.012 -1.146 36.415 1.00 26.20 277 THR D C 1
ATOM 11666 O O . THR D 1 277 ? -35.213 -1.200 36.120 1.00 29.87 277 THR D O 1
ATOM 11670 N N . THR D 1 278 ? -33.416 0.001 36.737 1.00 26.04 278 THR D N 1
ATOM 11671 C CA . THR D 1 278 ? -34.169 1.252 36.748 1.00 25.07 278 THR D CA 1
ATOM 11672 C C . THR D 1 278 ? -34.588 1.672 35.343 1.00 26.43 278 THR D C 1
ATOM 11673 O O . THR D 1 278 ? -35.724 2.120 35.137 1.00 24.76 278 THR D O 1
ATOM 11677 N N . THR D 1 279 ? -33.675 1.561 34.368 1.00 26.19 279 THR D N 1
ATOM 11678 C CA . THR D 1 279 ? -34.032 1.875 32.985 1.00 21.45 279 THR D CA 1
ATOM 11679 C C . THR D 1 279 ? -35.164 0.986 32.484 1.00 28.20 279 THR D C 1
ATOM 11680 O O . THR D 1 279 ? -36.155 1.480 31.925 1.00 24.39 279 THR D O 1
ATOM 11684 N N . MET D 1 280 ? -35.032 -0.333 32.663 1.00 23.57 280 MET D N 1
ATOM 11685 C CA . MET D 1 280 ? -36.044 -1.243 32.127 1.00 27.89 280 MET D CA 1
ATOM 11686 C C . MET D 1 280 ? -37.394 -1.024 32.801 1.00 31.42 280 MET D C 1
ATOM 11687 O O . MET D 1 280 ? -38.448 -1.075 32.147 1.00 26.40 280 MET D O 1
ATOM 11692 N N . ALA D 1 281 ? -37.385 -0.767 34.105 1.00 27.95 281 ALA D N 1
ATOM 11693 C CA . ALA D 1 281 ? -38.649 -0.555 34.802 1.00 31.12 281 ALA D CA 1
ATOM 11694 C C . ALA D 1 281 ? -39.370 0.669 34.257 1.00 31.23 281 ALA D C 1
ATOM 11695 O O . ALA D 1 281 ? -40.596 0.664 34.120 1.00 31.34 281 ALA D O 1
ATOM 11697 N N . SER D 1 282 ? -38.626 1.717 33.909 1.00 28.97 282 SER D N 1
ATOM 11698 C CA . SER D 1 282 ? -39.239 2.928 33.373 1.00 31.43 282 SER D CA 1
ATOM 11699 C C . SER D 1 282 ? -39.669 2.795 31.913 1.00 29.35 282 SER D C 1
ATOM 11700 O O . SER D 1 282 ? -40.173 3.772 31.346 1.00 30.69 282 SER D O 1
ATOM 11703 N N . LEU D 1 283 ? -39.488 1.623 31.290 1.00 26.64 283 LEU D N 1
ATOM 11704 C CA . LEU D 1 283 ? -39.890 1.406 29.907 1.00 28.35 283 LEU D CA 1
ATOM 11705 C C . LEU D 1 283 ? -41.061 0.449 29.755 1.00 32.40 283 LEU D C 1
ATOM 11706 O O . LEU D 1 283 ? -41.660 0.409 28.675 1.00 30.90 283 LEU D O 1
ATOM 11711 N N . THR D 1 284 ? -41.407 -0.313 30.801 1.00 30.75 284 THR D N 1
ATOM 11712 C CA . THR D 1 284 ? -42.405 -1.369 30.650 1.00 30.86 284 THR D CA 1
ATOM 11713 C C . THR D 1 284 ? -43.749 -0.815 30.183 1.00 30.21 284 THR D C 1
ATOM 11714 O O . THR D 1 284 ? -44.455 -1.472 29.415 1.00 36.82 284 THR D O 1
ATOM 11718 N N . SER D 1 285 ? -44.113 0.391 30.625 1.00 26.65 285 SER D N 1
ATOM 11719 C CA . SER D 1 285 ? -45.437 0.950 30.356 1.00 34.48 285 SER D CA 1
ATOM 11720 C C . SER D 1 285 ? -45.499 1.814 29.091 1.00 35.46 285 SER D C 1
ATOM 11721 O O . SER D 1 285 ? -46.537 2.440 28.839 1.00 35.01 285 SER D O 1
ATOM 11724 N N . THR D 1 286 ? -44.429 1.852 28.296 1.00 28.82 286 THR D N 1
ATOM 11725 C CA . THR D 1 286 ? -44.373 2.699 27.104 1.00 27.88 286 THR D CA 1
ATOM 11726 C C . THR D 1 286 ? -45.421 2.272 26.081 1.00 23.01 286 THR D C 1
ATOM 11727 O O . THR D 1 286 ? -45.338 1.152 25.557 1.00 25.24 286 THR D O 1
ATOM 11731 N N . PRO D 1 287 ? -46.381 3.125 25.740 1.00 25.41 287 PRO D N 1
ATOM 11732 C CA . PRO D 1 287 ? -47.388 2.732 24.742 1.00 24.74 287 PRO D CA 1
ATOM 11733 C C . PRO D 1 287 ? -46.741 2.528 23.374 1.00 27.72 287 PRO D C 1
ATOM 11734 O O . PRO D 1 287 ? -45.973 3.371 22.908 1.00 30.85 287 PRO D O 1
ATOM 11738 N N . GLY D 1 288 ? -47.038 1.391 22.741 1.00 24.36 288 GLY D N 1
ATOM 11739 C CA . GLY D 1 288 ? -46.543 1.100 21.411 1.00 27.82 288 GLY D CA 1
ATOM 11740 C C . GLY D 1 288 ? -45.156 0.501 21.342 1.00 31.39 288 GLY D C 1
ATOM 11741 O O . GLY D 1 288 ? -44.696 0.177 20.236 1.00 34.04 288 GLY D O 1
ATOM 11742 N N . LEU D 1 289 ? -44.481 0.316 22.475 1.00 29.80 289 LEU D N 1
ATOM 11743 C CA . LEU D 1 289 ? -43.097 -0.164 22.475 1.00 29.53 289 LEU D CA 1
ATOM 11744 C C . LEU D 1 289 ? -43.079 -1.673 22.246 1.00 28.57 289 LEU D C 1
ATOM 11745 O O . LEU D 1 289 ? -43.498 -2.451 23.109 1.00 32.68 289 LEU D O 1
ATOM 11750 N N . GLU D 1 290 ? -42.575 -2.087 21.091 1.00 26.69 290 GLU D N 1
ATOM 11751 C CA . GLU D 1 290 ? -42.613 -3.481 20.680 1.00 28.80 290 GLU D CA 1
ATOM 11752 C C . GLU D 1 290 ? -41.360 -4.267 21.040 1.00 32.97 290 GLU D C 1
ATOM 11753 O O . GLU D 1 290 ? -41.422 -5.501 21.097 1.00 32.25 290 GLU D O 1
ATOM 11759 N N . ALA D 1 291 ? -40.224 -3.604 21.255 1.00 29.22 291 ALA D N 1
ATOM 11760 C CA . ALA D 1 291 ? -38.978 -4.335 21.452 1.00 23.70 291 ALA D CA 1
ATOM 11761 C C . ALA D 1 291 ? -37.947 -3.389 22.038 1.00 24.62 291 ALA D C 1
ATOM 11762 O O . ALA D 1 291 ? -37.990 -2.180 21.800 1.00 24.44 291 ALA D O 1
ATOM 11764 N N . ILE D 1 292 ? -37.043 -3.958 22.829 1.00 25.16 292 ILE D N 1
ATOM 11765 C CA . ILE D 1 292 ? -35.856 -3.273 23.332 1.00 26.94 292 ILE D CA 1
ATOM 11766 C C . ILE D 1 292 ? -34.653 -4.120 22.950 1.00 26.02 292 ILE D C 1
ATOM 11767 O O . ILE D 1 292 ? -34.663 -5.339 23.152 1.00 25.73 292 ILE D O 1
ATOM 11772 N N . THR D 1 293 ? -33.620 -3.484 22.392 1.00 21.96 293 THR D N 1
ATOM 11773 C CA . THR D 1 293 ? -32.441 -4.199 21.918 1.00 22.37 293 THR D CA 1
ATOM 11774 C C . THR D 1 293 ? -31.204 -3.577 22.561 1.00 22.98 293 THR D C 1
ATOM 11775 O O . THR D 1 293 ? -30.889 -2.405 22.323 1.00 20.95 293 THR D O 1
ATOM 11779 N N . TRP D 1 294 ? -30.534 -4.347 23.401 1.00 19.45 294 TRP D N 1
ATOM 11780 C CA . TRP D 1 294 ? -29.422 -3.813 24.177 1.00 19.94 294 TRP D CA 1
ATOM 11781 C C . TRP D 1 294 ? -28.179 -3.729 23.303 1.00 18.11 294 TRP D C 1
ATOM 11782 O O . TRP D 1 294 ? -27.900 -4.634 22.508 1.00 22.70 294 TRP D O 1
ATOM 11793 N N . TRP D 1 295 ? -27.417 -2.644 23.459 1.00 22.54 295 TRP D N 1
ATOM 11794 C CA . TRP D 1 295 ? -26.077 -2.558 22.878 1.00 20.03 295 TRP D CA 1
ATOM 11795 C C . TRP D 1 295 ? -25.070 -2.740 24.011 1.00 21.19 295 TRP D C 1
ATOM 11796 O O . TRP D 1 295 ? -24.955 -1.864 24.879 1.00 21.65 295 TRP D O 1
ATOM 11807 N N . CYS D 1 296 ? -24.331 -3.851 24.014 1.00 19.34 296 CYS D N 1
ATOM 11808 C CA . CYS D 1 296 ? -24.299 -4.876 22.985 1.00 22.53 296 CYS D CA 1
ATOM 11809 C C . CYS D 1 296 ? -24.198 -6.248 23.658 1.00 23.26 296 CYS D C 1
ATOM 11810 O O . CYS D 1 296 ? -24.175 -6.336 24.891 1.00 24.95 296 CYS D O 1
ATOM 11813 N N . SER D 1 297 ? -24.124 -7.318 22.863 1.00 25.71 297 SER D N 1
ATOM 11814 C CA . SER D 1 297 ? -24.114 -8.658 23.444 1.00 26.53 297 SER D CA 1
ATOM 11815 C C . SER D 1 297 ? -22.806 -8.937 24.181 1.00 27.50 297 SER D C 1
ATOM 11816 O O . SER D 1 297 ? -22.819 -9.429 25.312 1.00 25.68 297 SER D O 1
ATOM 11819 N N . HIS D 1 298 ? -21.667 -8.609 23.569 1.00 24.77 298 HIS D N 1
ATOM 11820 C CA . HIS D 1 298 ? -20.369 -9.031 24.081 1.00 25.92 298 HIS D CA 1
ATOM 11821 C C . HIS D 1 298 ? -19.352 -7.892 24.087 1.00 25.26 298 HIS D C 1
ATOM 11822 O O . HIS D 1 298 ? -19.232 -7.146 23.111 1.00 25.90 298 HIS D O 1
ATOM 11829 N N . ASP D 1 299 ? -18.588 -7.797 25.176 1.00 25.57 299 ASP D N 1
ATOM 11830 C CA . ASP D 1 299 ? -17.470 -6.856 25.262 1.00 24.25 299 ASP D CA 1
ATOM 11831 C C . ASP D 1 299 ? -16.545 -6.991 24.061 1.00 24.10 299 ASP D C 1
ATOM 11832 O O . ASP D 1 299 ? -16.300 -8.095 23.568 1.00 27.09 299 ASP D O 1
ATOM 11837 N N . VAL D 1 300 ? -16.011 -5.864 23.607 1.00 23.74 300 VAL D N 1
ATOM 11838 C CA . VAL D 1 300 ? -15.048 -5.877 22.509 1.00 21.77 300 VAL D CA 1
ATOM 11839 C C . VAL D 1 300 ? -13.690 -6.300 23.060 1.00 26.25 300 VAL D C 1
ATOM 11840 O O . VAL D 1 300 ? -13.245 -5.792 24.092 1.00 26.27 300 VAL D O 1
ATOM 11844 N N . SER D 1 301 ? -13.022 -7.221 22.365 1.00 28.38 301 SER D N 1
ATOM 11845 C CA . SER D 1 301 ? -11.685 -7.644 22.768 1.00 28.42 301 SER D CA 1
ATOM 11846 C C . SER D 1 301 ? -10.727 -6.463 22.889 1.00 30.34 301 SER D C 1
ATOM 11847 O O . SER D 1 301 ? -10.615 -5.634 21.978 1.00 28.32 301 SER D O 1
ATOM 11850 N N . ARG D 1 302 ? -10.011 -6.409 24.016 1.00 29.35 302 ARG D N 1
ATOM 11851 C CA . ARG D 1 302 ? -8.995 -5.384 24.224 1.00 29.17 302 ARG D CA 1
ATOM 11852 C C . ARG D 1 302 ? -7.776 -5.585 23.342 1.00 26.57 302 ARG D C 1
ATOM 11853 O O . ARG D 1 302 ? -6.922 -4.694 23.293 1.00 28.07 302 ARG D O 1
ATOM 11861 N N . ASP D 1 303 ? -7.664 -6.728 22.666 1.00 26.84 303 ASP D N 1
ATOM 11862 C CA . ASP D 1 303 ? -6.636 -6.881 21.637 1.00 31.42 303 ASP D CA 1
ATOM 11863 C C . ASP D 1 303 ? -6.898 -5.976 20.439 1.00 29.88 303 ASP D C 1
ATOM 11864 O O . ASP D 1 303 ? -5.991 -5.742 19.629 1.00 28.12 303 ASP D O 1
ATOM 11869 N N . LEU D 1 304 ? -8.124 -5.493 20.288 1.00 26.11 304 LEU D N 1
ATOM 11870 C CA . LEU D 1 304 ? -8.452 -4.568 19.216 1.00 24.64 304 LEU D CA 1
ATOM 11871 C C . LEU D 1 304 ? -8.224 -3.150 19.717 1.00 30.91 304 LEU D C 1
ATOM 11872 O O . LEU D 1 304 ? -8.582 -2.813 20.853 1.00 26.99 304 LEU D O 1
ATOM 11877 N N . LEU D 1 305 ? -7.602 -2.328 18.878 1.00 22.52 305 LEU D N 1
ATOM 11878 C CA . LEU D 1 305 ? -7.058 -1.049 19.309 1.00 24.69 305 LEU D CA 1
ATOM 11879 C C . LEU D 1 305 ? -7.888 0.114 18.776 1.00 24.97 305 LEU D C 1
ATOM 11880 O O . LEU D 1 305 ? -8.721 -0.050 17.883 1.00 23.92 305 LEU D O 1
ATOM 11885 N N . ASP D 1 306 ? -7.667 1.293 19.365 1.00 23.00 306 ASP D N 1
ATOM 11886 C CA . ASP D 1 306 ? -8.123 2.598 18.876 1.00 21.66 306 ASP D CA 1
ATOM 11887 C C . ASP D 1 306 ? -9.629 2.847 18.984 1.00 25.24 306 ASP D C 1
ATOM 11888 O O . ASP D 1 306 ? -10.103 3.876 18.480 1.00 24.29 306 ASP D O 1
ATOM 11893 N N . PHE D 1 307 ? -10.403 1.967 19.630 1.00 24.32 307 PHE D N 1
ATOM 11894 C CA . PHE D 1 307 ? -11.782 2.323 19.960 1.00 25.49 307 PHE D CA 1
ATOM 11895 C C . PHE D 1 307 ? -11.792 3.451 20.996 1.00 26.46 307 PHE D C 1
ATOM 11896 O O . PHE D 1 307 ? -10.921 3.485 21.887 1.00 24.12 307 PHE D O 1
ATOM 11904 N N . PRO D 1 308 ? -12.764 4.366 20.929 1.00 23.36 308 PRO D N 1
ATOM 11905 C CA . PRO D 1 308 ? -13.116 5.147 22.122 1.00 26.09 308 PRO D CA 1
ATOM 11906 C C . PRO D 1 308 ? -13.330 4.193 23.282 1.00 29.37 308 PRO D C 1
ATOM 11907 O O . PRO D 1 308 ? -14.028 3.185 23.153 1.00 24.22 308 PRO D O 1
ATOM 11911 N N . GLU D 1 309 ? -12.691 4.498 24.412 1.00 27.24 309 GLU D N 1
ATOM 11912 C CA . GLU D 1 309 ? -12.567 3.503 25.467 1.00 27.71 309 GLU D CA 1
ATOM 11913 C C . GLU D 1 309 ? -13.924 2.985 25.932 1.00 23.76 309 GLU D C 1
ATOM 11914 O O . GLU D 1 309 ? -14.031 1.818 26.330 1.00 25.98 309 GLU D O 1
ATOM 11920 N N . LEU D 1 310 ? -14.973 3.812 25.864 1.00 25.26 310 LEU D N 1
ATOM 11921 C CA . LEU D 1 310 ? -16.264 3.359 26.377 1.00 22.69 310 LEU D CA 1
ATOM 11922 C C . LEU D 1 310 ? -16.835 2.210 25.555 1.00 25.56 310 LEU D C 1
ATOM 11923 O O . LEU D 1 310 ? -17.714 1.493 26.052 1.00 25.78 310 LEU D O 1
ATOM 11928 N N . GLU D 1 311 ? -16.349 2.005 24.320 1.00 24.29 311 GLU D N 1
ATOM 11929 C CA . GLU D 1 311 ? -16.934 0.972 23.470 1.00 24.98 311 GLU D CA 1
ATOM 11930 C C . GLU D 1 311 ? -16.622 -0.425 23.990 1.00 25.60 311 GLU D C 1
ATOM 11931 O O . GLU D 1 311 ? -17.407 -1.354 23.773 1.00 25.49 311 GLU D O 1
ATOM 11937 N N . TYR D 1 312 ? -15.503 -0.591 24.698 1.00 22.61 312 TYR D N 1
ATOM 11938 C CA . TYR D 1 312 ? -15.049 -1.937 25.030 1.00 22.48 312 TYR D CA 1
ATOM 11939 C C . TYR D 1 312 ? -16.004 -2.640 25.996 1.00 27.53 312 TYR D C 1
ATOM 11940 O O . TYR D 1 312 ? -16.233 -3.849 25.864 1.00 29.48 312 TYR D O 1
ATOM 11949 N N . SER D 1 313 ? -16.573 -1.907 26.961 1.00 20.85 313 SER D N 1
ATOM 11950 C CA . SER D 1 313 ? -17.252 -2.497 28.119 1.00 21.12 313 SER D CA 1
ATOM 11951 C C . SER D 1 313 ? -18.790 -2.450 28.030 1.00 26.31 313 SER D C 1
ATOM 11952 O O . SER D 1 313 ? -19.467 -2.564 29.062 1.00 25.69 313 SER D O 1
ATOM 11955 N N . LEU D 1 314 ? -19.349 -2.302 26.830 1.00 25.86 314 LEU D N 1
ATOM 11956 C CA . LEU D 1 314 ? -20.801 -2.205 26.652 1.00 21.20 314 LEU D CA 1
ATOM 11957 C C . LEU D 1 314 ? -21.509 -3.554 26.602 1.00 23.58 314 LEU D C 1
ATOM 11958 O O . LEU D 1 314 ? -22.741 -3.579 26.480 1.00 22.67 314 LEU D O 1
ATOM 11963 N N . GLY D 1 315 ? -20.801 -4.673 26.680 1.00 25.60 315 GLY D N 1
ATOM 11964 C CA . GLY D 1 315 ? -21.466 -5.950 26.500 1.00 25.46 315 GLY D CA 1
ATOM 11965 C C . GLY D 1 315 ? -22.310 -6.369 27.704 1.00 26.72 315 GLY D C 1
ATOM 11966 O O . GLY D 1 315 ? -22.120 -5.900 28.829 1.00 26.52 315 GLY D O 1
ATOM 11967 N N . LEU D 1 316 ? -23.284 -7.248 27.436 1.00 25.40 316 LEU D N 1
ATOM 11968 C CA . LEU D 1 316 ? -23.933 -8.001 28.509 1.00 27.75 316 LEU D CA 1
ATOM 11969 C C . LEU D 1 316 ? -23.016 -9.091 29.043 1.00 31.11 316 LEU D C 1
ATOM 11970 O O . LEU D 1 316 ? -23.070 -9.425 30.234 1.00 31.07 316 LEU D O 1
ATOM 11975 N N . PHE D 1 317 ? -22.175 -9.646 28.179 1.00 27.02 317 PHE D N 1
ATOM 11976 C CA . PHE D 1 317 ? -21.199 -10.670 28.513 1.00 27.56 317 PHE D CA 1
ATOM 11977 C C . PHE D 1 317 ? -19.803 -10.083 28.422 1.00 32.71 317 PHE D C 1
ATOM 11978 O O . PHE D 1 317 ? -19.538 -9.206 27.595 1.00 27.85 317 PHE D O 1
ATOM 11986 N N . THR D 1 318 ? -18.899 -10.589 29.258 1.00 31.37 318 THR D N 1
ATOM 11987 C CA . THR D 1 318 ? -17.489 -10.320 29.037 1.00 30.69 318 THR D CA 1
ATOM 11988 C C . THR D 1 318 ? -17.055 -10.934 27.709 1.00 28.48 318 THR D C 1
ATOM 11989 O O . THR D 1 318 ? -17.787 -11.704 27.075 1.00 30.93 318 THR D O 1
ATOM 11993 N N . ASN D 1 319 ? -15.838 -10.593 27.281 1.00 30.46 319 ASN D N 1
ATOM 11994 C CA . ASN D 1 319 ? -15.377 -11.120 26.006 1.00 30.21 319 ASN D CA 1
ATOM 11995 C C . ASN D 1 319 ? -15.185 -12.635 26.047 1.00 39.50 319 ASN D C 1
ATOM 11996 O O . ASN D 1 319 ? -15.264 -13.286 24.997 1.00 33.80 319 ASN D O 1
ATOM 12001 N N . ASP D 1 320 ? -14.962 -13.211 27.233 1.00 39.63 320 ASP D N 1
ATOM 12002 C CA . ASP D 1 320 ? -14.874 -14.658 27.411 1.00 40.55 320 ASP D CA 1
ATOM 12003 C C . ASP D 1 320 ? -16.232 -15.341 27.581 1.00 42.30 320 ASP D C 1
ATOM 12004 O O . ASP D 1 320 ? -16.272 -16.563 27.755 1.00 43.88 320 ASP D O 1
ATOM 12009 N N . GLY D 1 321 ? -17.335 -14.600 27.545 1.00 34.73 321 GLY D N 1
ATOM 12010 C CA . GLY D 1 321 ? -18.657 -15.191 27.544 1.00 37.10 321 GLY D CA 1
ATOM 12011 C C . GLY D 1 321 ? -19.340 -15.333 28.892 1.00 34.78 321 GLY D C 1
ATOM 12012 O O . GLY D 1 321 ? -20.397 -15.974 28.960 1.00 43.77 321 GLY D O 1
ATOM 12013 N N . LYS D 1 322 ? -18.791 -14.753 29.951 1.00 33.84 322 LYS D N 1
ATOM 12014 C CA . LYS D 1 322 ? -19.445 -14.810 31.257 1.00 40.09 322 LYS D CA 1
ATOM 12015 C C . LYS D 1 322 ? -20.432 -13.653 31.410 1.00 36.10 322 LYS D C 1
ATOM 12016 O O . LYS D 1 322 ? -20.115 -12.516 31.051 1.00 34.39 322 LYS D O 1
ATOM 12022 N N . PRO D 1 323 ? -21.630 -13.905 31.935 1.00 37.24 323 PRO D N 1
ATOM 12023 C CA . PRO D 1 323 ? -22.626 -12.827 32.046 1.00 32.39 323 PRO D CA 1
ATOM 12024 C C . PRO D 1 323 ? -22.236 -11.828 33.129 1.00 38.21 323 PRO D C 1
ATOM 12025 O O . PRO D 1 323 ? -21.841 -12.209 34.233 1.00 35.20 323 PRO D O 1
ATOM 12029 N N . LYS D 1 324 ? -22.351 -10.546 32.804 1.00 29.77 324 LYS D N 1
ATOM 12030 C CA . LYS D 1 324 ? -22.056 -9.477 33.745 1.00 29.18 324 LYS D CA 1
ATOM 12031 C C . LYS D 1 324 ? -23.268 -9.212 34.639 1.00 29.34 324 LYS D C 1
ATOM 12032 O O . LYS D 1 324 ? -24.375 -9.691 34.374 1.00 29.85 324 LYS D O 1
ATOM 12038 N N . PRO D 1 325 ? -23.086 -8.463 35.735 1.00 29.35 325 PRO D N 1
ATOM 12039 C CA . PRO D 1 325 ? -24.217 -8.236 36.657 1.00 33.64 325 PRO D CA 1
ATOM 12040 C C . PRO D 1 325 ? -25.471 -7.667 36.000 1.00 31.25 325 PRO D C 1
ATOM 12041 O O . PRO D 1 325 ? -26.594 -8.036 36.380 1.00 31.70 325 PRO D O 1
ATOM 12045 N N . GLU D 1 326 ? -25.320 -6.764 35.030 1.00 31.08 326 GLU D N 1
ATOM 12046 C CA . GLU D 1 326 ? -26.513 -6.210 34.398 1.00 27.17 326 GLU D CA 1
ATOM 12047 C C . GLU D 1 326 ? -27.212 -7.221 33.496 1.00 27.36 326 GLU D C 1
ATOM 12048 O O . GLU D 1 326 ? -28.416 -7.076 33.247 1.00 28.47 326 GLU D O 1
ATOM 12054 N N . ALA D 1 327 ? -26.494 -8.235 33.004 1.00 22.53 327 ALA D N 1
ATOM 12055 C CA . ALA D 1 327 ? -27.142 -9.298 32.254 1.00 27.68 327 ALA D CA 1
ATOM 12056 C C . ALA D 1 327 ? -28.060 -10.106 33.155 1.00 32.67 327 ALA D C 1
ATOM 12057 O O . ALA D 1 327 ? -29.188 -10.434 32.768 1.00 26.04 327 ALA D O 1
ATOM 12059 N N . LEU D 1 328 ? -27.587 -10.449 34.355 1.00 29.79 328 LEU D N 1
ATOM 12060 C CA . LEU D 1 328 ? -28.443 -11.174 35.288 1.00 33.54 328 LEU D CA 1
ATOM 12061 C C . LEU D 1 328 ? -29.638 -10.327 35.685 1.00 26.91 328 LEU D C 1
ATOM 12062 O O . LEU D 1 328 ? -30.763 -10.831 35.778 1.00 34.66 328 LEU D O 1
ATOM 12067 N N . ALA D 1 329 ? -29.413 -9.031 35.919 1.00 27.58 329 ALA D N 1
ATOM 12068 C CA . ALA D 1 329 ? -30.513 -8.145 36.277 1.00 30.28 329 ALA D CA 1
ATOM 12069 C C . ALA D 1 329 ? -31.544 -8.072 35.158 1.00 29.55 329 ALA D C 1
ATOM 12070 O O . ALA D 1 329 ? -32.755 -8.009 35.419 1.00 28.13 329 ALA D O 1
ATOM 12072 N N . LEU D 1 330 ? -31.081 -8.084 33.902 1.00 30.70 330 LEU D N 1
ATOM 12073 C CA . LEU D 1 330 ? -31.997 -8.100 32.762 1.00 29.17 330 LEU D CA 1
ATOM 12074 C C . LEU D 1 330 ? -32.794 -9.397 32.706 1.00 31.37 330 LEU D C 1
ATOM 12075 O O . LEU D 1 330 ? -34.006 -9.381 32.439 1.00 28.77 330 LEU D O 1
ATOM 12080 N N A SER D 1 331 ? -32.124 -10.535 32.923 0.51 28.86 331 SER D N 1
ATOM 12081 N N B SER D 1 331 ? -32.127 -10.532 32.935 0.49 28.87 331 SER D N 1
ATOM 12082 C CA A SER D 1 331 ? -32.819 -11.819 32.928 0.51 30.84 331 SER D CA 1
ATOM 12083 C CA B SER D 1 331 ? -32.822 -11.814 32.919 0.49 30.83 331 SER D CA 1
ATOM 12084 C C A SER D 1 331 ? -33.933 -11.832 33.964 0.51 30.06 331 SER D C 1
ATOM 12085 C C B SER D 1 331 ? -33.926 -11.850 33.969 0.49 30.06 331 SER D C 1
ATOM 12086 O O A SER D 1 331 ? -35.037 -12.324 33.696 0.51 29.79 331 SER D O 1
ATOM 12087 O O B SER D 1 331 ? -35.019 -12.373 33.714 0.49 29.80 331 SER D O 1
ATOM 12092 N N . ASP D 1 332 ? -33.664 -11.274 35.147 1.00 30.12 332 ASP D N 1
ATOM 12093 C CA . ASP D 1 332 ? -34.651 -11.233 36.220 1.00 29.27 332 ASP D CA 1
ATOM 12094 C C . ASP D 1 332 ? -35.861 -10.384 35.864 1.00 34.56 332 ASP D C 1
ATOM 12095 O O . ASP D 1 332 ? -36.934 -10.579 36.443 1.00 37.90 332 ASP D O 1
ATOM 12100 N N . MET D 1 333 ? -35.716 -9.454 34.929 1.00 31.19 333 MET D N 1
ATOM 12101 C CA . MET D 1 333 ? -36.807 -8.567 34.552 1.00 32.85 333 MET D CA 1
ATOM 12102 C C . MET D 1 333 ? -37.634 -9.079 33.391 1.00 28.26 333 MET D C 1
ATOM 12103 O O . MET D 1 333 ? -38.640 -8.445 33.058 1.00 30.99 333 MET D O 1
ATOM 12108 N N . LEU D 1 334 ? -37.228 -10.176 32.750 1.00 28.49 334 LEU D N 1
ATOM 12109 C CA . LEU D 1 334 ? -37.868 -10.570 31.495 1.00 28.53 334 LEU D CA 1
ATOM 12110 C C . LEU D 1 334 ? -39.355 -10.882 31.636 1.00 31.11 334 LEU D C 1
ATOM 12111 O O . LEU D 1 334 ? -40.127 -10.472 30.751 1.00 28.62 334 LEU D O 1
ATOM 12116 N N . PRO D 1 335 ? -39.833 -11.573 32.677 1.00 33.09 335 PRO D N 1
ATOM 12117 C CA . PRO D 1 335 ? -41.298 -11.730 32.797 1.00 32.15 335 PRO D CA 1
ATOM 12118 C C . PRO D 1 335 ? -42.039 -10.402 32.828 1.00 28.51 335 PRO D C 1
ATOM 12119 O O . PRO D 1 335 ? -43.067 -10.256 32.149 1.00 32.81 335 PRO D O 1
ATOM 12123 N N . ASP D 1 336 ? -41.521 -9.407 33.557 1.00 28.06 336 ASP D N 1
ATOM 12124 C CA . ASP D 1 336 ? -42.177 -8.101 33.595 1.00 30.47 336 ASP D CA 1
ATOM 12125 C C . ASP D 1 336 ? -42.103 -7.389 32.247 1.00 33.25 336 ASP D C 1
ATOM 12126 O O . ASP D 1 336 ? -43.030 -6.654 31.878 1.00 30.64 336 ASP D O 1
ATOM 12131 N N . LEU D 1 337 ? -41.003 -7.570 31.506 1.00 30.16 337 LEU D N 1
ATOM 12132 C CA . LEU D 1 337 ? -40.901 -6.914 30.204 1.00 30.04 337 LEU D CA 1
ATOM 12133 C C . LEU D 1 337 ? -41.804 -7.584 29.177 1.00 30.81 337 LEU D C 1
ATOM 12134 O O . LEU D 1 337 ? -42.476 -6.895 28.396 1.00 32.30 337 LEU D O 1
ATOM 12139 N N . HIS D 1 338 ? -41.844 -8.925 29.164 1.00 29.87 338 HIS D N 1
ATOM 12140 C CA . HIS D 1 338 ? -42.720 -9.623 28.228 1.00 30.25 338 HIS D CA 1
ATOM 12141 C C . HIS D 1 338 ? -44.172 -9.250 28.467 1.00 35.54 338 HIS D C 1
ATOM 12142 O O . HIS D 1 338 ? -44.942 -9.081 27.516 1.00 38.83 338 HIS D O 1
ATOM 12149 N N . ASN D 1 339 ? -44.563 -9.117 29.737 1.00 35.39 339 ASN D N 1
ATOM 12150 C CA . ASN D 1 339 ? -45.947 -8.781 30.044 1.00 39.85 339 ASN D CA 1
ATOM 12151 C C . ASN D 1 339 ? -46.270 -7.335 29.675 1.00 47.11 339 ASN D C 1
ATOM 12152 O O . ASN D 1 339 ? -47.338 -7.063 29.113 1.00 52.21 339 ASN D O 1
ATOM 12157 N N . ALA D 1 340 ? -45.356 -6.402 29.963 1.00 33.73 340 ALA D N 1
ATOM 12158 C CA . ALA D 1 340 ? -45.511 -4.984 29.644 1.00 39.83 340 ALA D CA 1
ATOM 12159 C C . ALA D 1 340 ? -46.908 -4.468 29.970 1.00 47.19 340 ALA D C 1
ATOM 12160 O O . ALA D 1 340 ? -47.724 -4.246 29.068 1.00 44.98 340 ALA D O 1
ATOM 12162 N N . GLN D 1 341 ? -47.188 -4.282 31.248 1.00 48.69 341 GLN D N 1
ATOM 12163 C CA . GLN D 1 341 ? -48.494 -3.813 31.682 1.00 59.45 341 GLN D CA 1
ATOM 12164 C C . GLN D 1 341 ? -48.716 -2.382 31.203 1.00 56.66 341 GLN D C 1
ATOM 12165 O O . GLN D 1 341 ? -47.892 -1.501 31.501 1.00 50.93 341 GLN D O 1
ATOM 12171 N N . PRO D 1 342 ? -49.792 -2.103 30.470 1.00 60.92 342 PRO D N 1
ATOM 12172 C CA . PRO D 1 342 ? -50.049 -0.726 30.027 1.00 61.29 342 PRO D CA 1
ATOM 12173 C C . PRO D 1 342 ? -50.248 0.227 31.196 1.00 60.66 342 PRO D C 1
ATOM 12174 O O . PRO D 1 342 ? -50.498 -0.172 32.337 1.00 58.49 342 PRO D O 1
ATOM 12178 N N . GLN D 1 343 ? -50.123 1.517 30.891 1.00 61.11 343 GLN D N 1
ATOM 12179 C CA . GLN D 1 343 ? -50.553 2.566 31.807 1.00 59.17 343 GLN D CA 1
ATOM 12180 C C . GLN D 1 343 ? -51.102 3.722 30.990 1.00 61.94 343 GLN D C 1
ATOM 12181 O O . GLN D 1 343 ? -50.381 4.324 30.185 1.00 56.64 343 GLN D O 1
ATOM 12187 N N . HIS D 1 344 ? -52.391 3.990 31.179 1.00 64.48 344 HIS D N 1
ATOM 12188 C CA . HIS D 1 344 ? -53.056 5.131 30.568 1.00 59.58 344 HIS D CA 1
ATOM 12189 C C . HIS D 1 344 ? -52.500 6.409 31.179 1.00 52.09 344 HIS D C 1
ATOM 12190 O O . HIS D 1 344 ? -52.562 6.592 32.401 1.00 53.30 344 HIS D O 1
ATOM 12197 N N . GLN D 1 345 ? -51.937 7.279 30.344 1.00 41.74 345 GLN D N 1
ATOM 12198 C CA . GLN D 1 345 ? -51.366 8.534 30.815 1.00 40.50 345 GLN D CA 1
ATOM 12199 C C . GLN D 1 345 ? -52.443 9.606 30.762 1.00 39.32 345 GLN D C 1
ATOM 12200 O O . GLN D 1 345 ? -52.993 9.871 29.693 1.00 38.05 345 GLN D O 1
ATOM 12206 N N . LEU D 1 346 ? -52.762 10.202 31.918 1.00 36.13 346 LEU D N 1
ATOM 12207 C CA . LEU D 1 346 ? -53.820 11.204 32.029 1.00 39.27 346 LEU D CA 1
ATOM 12208 C C . LEU D 1 346 ? -53.261 12.558 32.457 1.00 39.84 346 LEU D C 1
ATOM 12209 O O . LEU D 1 346 ? -53.889 13.298 33.216 1.00 40.03 346 LEU D O 1
ATOM 12214 N N . ASP D 1 347 ? -52.077 12.905 31.965 1.00 35.88 347 ASP D N 1
ATOM 12215 C CA . ASP D 1 347 ? -51.379 14.117 32.357 1.00 36.31 347 ASP D CA 1
ATOM 12216 C C . ASP D 1 347 ? -51.663 15.252 31.370 1.00 34.35 347 ASP D C 1
ATOM 12217 O O . ASP D 1 347 ? -52.361 15.085 30.366 1.00 37.97 347 ASP D O 1
ATOM 12222 N N . GLU D 1 348 ? -51.124 16.434 31.679 1.00 34.90 348 GLU D N 1
ATOM 12223 C CA . GLU D 1 348 ? -51.045 17.521 30.711 1.00 38.14 348 GLU D CA 1
ATOM 12224 C C . GLU D 1 348 ? -49.701 17.403 30.007 1.00 35.40 348 GLU D C 1
ATOM 12225 O O . GLU D 1 348 ? -48.666 17.655 30.638 1.00 33.78 348 GLU D O 1
ATOM 12231 N N . PRO D 1 349 ? -49.661 17.009 28.738 1.00 34.46 349 PRO D N 1
ATOM 12232 C CA . PRO D 1 349 ? -48.370 16.827 28.065 1.00 35.46 349 PRO D CA 1
ATOM 12233 C C . PRO D 1 349 ? -47.560 18.113 28.032 1.00 37.67 349 PRO D C 1
ATOM 12234 O O . PRO D 1 349 ? -48.091 19.201 27.796 1.00 39.59 349 PRO D O 1
ATOM 12238 N N . LEU D 1 350 ? -46.258 17.975 28.279 1.00 36.06 350 LEU D N 1
ATOM 12239 C CA . LEU D 1 350 ? -45.341 19.099 28.140 1.00 38.93 350 LEU D CA 1
ATOM 12240 C C . LEU D 1 350 ? -45.181 19.460 26.663 1.00 39.96 350 LEU D C 1
ATOM 12241 O O . LEU D 1 350 ? -44.964 18.584 25.816 1.00 37.99 350 LEU D O 1
ATOM 12246 N N . GLU D 1 351 ? -45.290 20.751 26.357 1.00 38.21 351 GLU D N 1
ATOM 12247 C CA . GLU D 1 351 ? -45.408 21.221 24.985 1.00 41.17 351 GLU D CA 1
ATOM 12248 C C . GLU D 1 351 ? -44.082 21.730 24.436 1.00 37.99 351 GLU D C 1
ATOM 12249 O O . GLU D 1 351 ? -43.250 22.283 25.158 1.00 37.03 351 GLU D O 1
ATOM 12255 N N . PHE D 1 352 ? -43.906 21.554 23.129 1.00 39.59 352 PHE D N 1
ATOM 12256 C CA . PHE D 1 352 ? -42.780 22.156 22.433 1.00 40.15 352 PHE D CA 1
ATOM 12257 C C . PHE D 1 352 ? -43.208 22.469 21.006 1.00 38.07 352 PHE D C 1
ATOM 12258 O O . PHE D 1 352 ? -44.099 21.815 20.449 1.00 39.02 352 PHE D O 1
ATOM 12266 N N . SER D 1 353 ? -42.572 23.485 20.426 1.00 38.49 353 SER D N 1
ATOM 12267 C CA . SER D 1 353 ? -42.854 23.933 19.071 1.00 38.84 353 SER D CA 1
ATOM 12268 C C . SER D 1 353 ? -41.685 23.568 18.164 1.00 31.80 353 SER D C 1
ATOM 12269 O O . SER D 1 353 ? -40.522 23.740 18.536 1.00 36.77 353 SER D O 1
ATOM 12272 N N . ALA D 1 354 ? -42.008 23.049 16.989 1.00 38.01 354 ALA D N 1
ATOM 12273 C CA . ALA D 1 354 ? -41.006 22.697 15.994 1.00 37.40 354 ALA D CA 1
ATOM 12274 C C . ALA D 1 354 ? -41.733 22.506 14.675 1.00 41.54 354 ALA D C 1
ATOM 12275 O O . ALA D 1 354 ? -42.957 22.367 14.638 1.00 39.45 354 ALA D O 1
ATOM 12277 N N . ASN D 1 355 ? -40.965 22.501 13.589 1.00 37.55 355 ASN D N 1
ATOM 12278 C CA . ASN D 1 355 ? -41.545 22.462 12.257 1.00 34.14 355 ASN D CA 1
ATOM 12279 C C . ASN D 1 355 ? -41.641 21.033 11.744 1.00 34.60 355 ASN D C 1
ATOM 12280 O O . ASN D 1 355 ? -40.656 20.287 11.761 1.00 38.98 355 ASN D O 1
ATOM 12285 N N . TRP D 1 356 ? -42.830 20.671 11.263 1.00 27.22 356 TRP D N 1
ATOM 12286 C CA . TRP D 1 356 ? -43.064 19.332 10.737 1.00 34.36 356 TRP D CA 1
ATOM 12287 C C . TRP D 1 356 ? -42.318 19.110 9.427 1.00 40.78 356 TRP D C 1
ATOM 12288 O O . TRP D 1 356 ? -41.777 18.021 9.191 1.00 33.76 356 TRP D O 1
ATOM 12299 N N . ASP D 1 357 ? -42.276 20.128 8.561 1.00 37.06 357 ASP D N 1
ATOM 12300 C CA . ASP D 1 357 ? -41.682 19.943 7.241 1.00 40.22 357 ASP D CA 1
ATOM 12301 C C . ASP D 1 357 ? -40.162 19.898 7.316 1.00 32.70 357 ASP D C 1
ATOM 12302 O O . ASP D 1 357 ? -39.530 19.029 6.707 1.00 40.61 357 ASP D O 1
ATOM 12307 N N . THR D 1 358 ? -39.557 20.820 8.062 1.00 32.17 358 THR D N 1
ATOM 12308 C CA . THR D 1 358 ? -38.116 20.991 8.044 1.00 35.51 358 THR D CA 1
ATOM 12309 C C . THR D 1 358 ? -37.408 20.502 9.302 1.00 37.54 358 THR D C 1
ATOM 12310 O O . THR D 1 358 ? -36.177 20.370 9.286 1.00 33.41 358 THR D O 1
ATOM 12314 N N . GLY D 1 359 ? -38.136 20.223 10.383 1.00 32.30 359 GLY D N 1
ATOM 12315 C CA . GLY D 1 359 ? -37.486 19.896 11.639 1.00 31.13 359 GLY D CA 1
ATOM 12316 C C . GLY D 1 359 ? -36.900 21.079 12.367 1.00 30.52 359 GLY D C 1
ATOM 12317 O O . GLY D 1 359 ? -36.226 20.898 13.381 1.00 32.82 359 GLY D O 1
ATOM 12318 N N . ALA D 1 360 ? -37.137 22.293 11.878 1.00 35.02 360 ALA D N 1
ATOM 12319 C CA . ALA D 1 360 ? -36.604 23.478 12.529 1.00 34.40 360 ALA D CA 1
ATOM 12320 C C . ALA D 1 360 ? -37.198 23.628 13.925 1.00 33.71 360 ALA D C 1
ATOM 12321 O O . ALA D 1 360 ? -38.366 23.308 14.156 1.00 35.40 360 ALA D O 1
ATOM 12323 N N . GLY D 1 361 ? -36.383 24.120 14.858 1.00 35.73 361 GLY D N 1
ATOM 12324 C CA . GLY D 1 361 ? -36.795 24.277 16.237 1.00 36.23 361 GLY D CA 1
ATOM 12325 C C . GLY D 1 361 ? -36.702 23.027 17.090 1.00 42.04 361 GLY D C 1
ATOM 12326 O O . GLY D 1 361 ? -36.930 23.110 18.312 1.00 38.73 361 GLY D O 1
ATOM 12327 N N . ARG D 1 362 ? -36.373 21.872 16.500 1.00 37.23 362 ARG D N 1
ATOM 12328 C CA . ARG D 1 362 ? -36.332 20.626 17.260 1.00 36.93 362 ARG D CA 1
ATOM 12329 C C . ARG D 1 362 ? -35.293 20.658 18.373 1.00 33.49 362 ARG D C 1
ATOM 12330 O O . ARG D 1 362 ? -35.395 19.869 19.323 1.00 33.45 362 ARG D O 1
ATOM 12338 N N . SER D 1 363 ? -34.317 21.568 18.306 1.00 29.35 363 SER D N 1
ATOM 12339 C CA . SER D 1 363 ? -33.317 21.667 19.362 1.00 31.18 363 SER D CA 1
ATOM 12340 C C . SER D 1 363 ? -33.904 22.092 20.703 1.00 33.97 363 SER D C 1
ATOM 12341 O O . SER D 1 363 ? -33.196 22.017 21.713 1.00 32.96 363 SER D O 1
ATOM 12344 N N . VAL D 1 364 ? -35.166 22.530 20.744 1.00 33.33 364 VAL D N 1
ATOM 12345 C CA . VAL D 1 364 ? -35.784 22.827 22.039 1.00 38.65 364 VAL D CA 1
ATOM 12346 C C . VAL D 1 364 ? -35.865 21.576 22.915 1.00 35.68 364 VAL D C 1
ATOM 12347 O O . VAL D 1 364 ? -35.893 21.683 24.148 1.00 40.90 364 VAL D O 1
ATOM 12351 N N . CYS D 1 365 ? -35.859 20.387 22.305 1.00 35.15 365 CYS D N 1
ATOM 12352 C CA . CYS D 1 365 ? -35.949 19.104 22.993 1.00 34.94 365 CYS D CA 1
ATOM 12353 C C . CYS D 1 365 ? -34.601 18.543 23.430 1.00 34.86 365 CYS D C 1
ATOM 12354 O O . CYS D 1 365 ? -34.569 17.479 24.063 1.00 31.81 365 CYS D O 1
ATOM 12357 N N . SER D 1 366 ? -33.499 19.224 23.113 1.00 32.62 366 SER D N 1
ATOM 12358 C CA . SER D 1 366 ? -32.149 18.793 23.449 1.00 30.64 366 SER D CA 1
ATOM 12359 C C . SER D 1 366 ? -31.975 18.482 24.932 1.00 36.46 366 SER D C 1
ATOM 12360 O O . SER D 1 366 ? -32.562 19.157 25.792 1.00 34.77 366 SER D O 1
ATOM 12363 N N . PRO D 1 367 ? -31.157 17.478 25.262 1.00 35.80 367 PRO D N 1
ATOM 12364 C CA . PRO D 1 367 ? -30.834 17.217 26.675 1.00 35.31 367 PRO D CA 1
ATOM 12365 C C . PRO D 1 367 ? -30.168 18.379 27.377 1.00 35.16 367 PRO D C 1
ATOM 12366 O O . PRO D 1 367 ? -30.102 18.371 28.610 1.00 33.27 367 PRO D O 1
ATOM 12370 N N . MET D 1 368 ? -29.650 19.362 26.637 1.00 33.83 368 MET D N 1
ATOM 12371 C CA . MET D 1 368 ? -29.071 20.571 27.209 1.00 36.60 368 MET D CA 1
ATOM 12372 C C . MET D 1 368 ? -30.117 21.629 27.555 1.00 36.55 368 MET D C 1
ATOM 12373 O O . MET D 1 368 ? -29.766 22.629 28.188 1.00 39.32 368 MET D O 1
ATOM 12378 N N . GLY D 1 369 ? -31.381 21.433 27.168 1.00 35.58 369 GLY D N 1
ATOM 12379 C CA . GLY D 1 369 ? -32.400 22.452 27.289 1.00 40.00 369 GLY D CA 1
ATOM 12380 C C . GLY D 1 369 ? -33.280 22.301 28.530 1.00 40.23 369 GLY D C 1
ATOM 12381 O O . GLY D 1 369 ? -33.193 21.340 29.292 1.00 34.72 369 GLY D O 1
ATOM 12382 N N . ASP D 1 370 ? -34.165 23.291 28.702 1.00 39.35 370 ASP D N 1
ATOM 12383 C CA . ASP D 1 370 ? -35.051 23.331 29.867 1.00 43.19 370 ASP D CA 1
ATOM 12384 C C . ASP D 1 370 ? -36.132 22.258 29.801 1.00 39.96 370 ASP D C 1
ATOM 12385 O O . ASP D 1 370 ? -36.545 21.726 30.839 1.00 38.48 370 ASP D O 1
ATOM 12390 N N . LEU D 1 371 ? -36.632 21.957 28.598 1.00 34.87 371 LEU D N 1
ATOM 12391 C CA . LEU D 1 371 ? -37.726 21.001 28.482 1.00 32.37 371 LEU D CA 1
ATOM 12392 C C . LEU D 1 371 ? -37.327 19.627 29.009 1.00 38.50 371 LEU D C 1
ATOM 12393 O O . LEU D 1 371 ? -38.090 18.999 29.756 1.00 32.49 371 LEU D O 1
ATOM 12398 N N . PHE D 1 372 ? -36.132 19.145 28.645 1.00 33.46 372 PHE D N 1
ATOM 12399 C CA . PHE D 1 372 ? -35.699 17.840 29.144 1.00 31.51 372 PHE D CA 1
ATOM 12400 C C . PHE D 1 372 ? -35.504 17.857 30.656 1.00 31.65 372 PHE D C 1
ATOM 12401 O O . PHE D 1 372 ? -35.872 16.893 31.341 1.00 30.44 372 PHE D O 1
ATOM 12409 N N . ALA D 1 373 ? -34.893 18.916 31.196 1.00 32.40 373 ALA D N 1
ATOM 12410 C CA . ALA D 1 373 ? -34.702 18.979 32.642 1.00 35.97 373 ALA D CA 1
ATOM 12411 C C . ALA D 1 373 ? -36.046 19.050 33.361 1.00 34.56 373 ALA D C 1
ATOM 12412 O O . ALA D 1 373 ? -36.234 18.414 34.405 1.00 34.18 373 ALA D O 1
ATOM 12414 N N . GLN D 1 374 ? -36.998 19.801 32.797 1.00 30.16 374 GLN D N 1
ATOM 12415 C CA . GLN D 1 374 ? -38.350 19.860 33.353 1.00 36.64 374 GLN D CA 1
ATOM 12416 C C . GLN D 1 374 ? -39.039 18.504 33.275 1.00 36.83 374 GLN D C 1
ATOM 12417 O O . GLN D 1 374 ? -39.766 18.106 34.194 1.00 34.85 374 GLN D O 1
ATOM 12423 N N . TRP D 1 375 ? -38.822 17.780 32.179 1.00 30.55 375 TRP D N 1
ATOM 12424 C CA . TRP D 1 375 ? -39.425 16.465 32.010 1.00 29.18 375 TRP D CA 1
ATOM 12425 C C . TRP D 1 375 ? -38.896 15.495 33.056 1.00 31.20 375 TRP D C 1
ATOM 12426 O O . TRP D 1 375 ? -39.661 14.723 33.650 1.00 30.86 375 TRP D O 1
ATOM 12437 N N . VAL D 1 376 ? -37.584 15.518 33.291 1.00 29.76 376 VAL D N 1
ATOM 12438 C CA . VAL D 1 376 ? -36.997 14.598 34.256 1.00 31.17 376 VAL D CA 1
ATOM 12439 C C . VAL D 1 376 ? -37.483 14.917 35.664 1.00 33.98 376 VAL D C 1
ATOM 12440 O O . VAL D 1 376 ? -37.792 14.008 36.441 1.00 28.83 376 VAL D O 1
ATOM 12444 N N . ASP D 1 377 ? -37.550 16.205 36.011 1.00 32.94 377 ASP D N 1
ATOM 12445 C CA . ASP D 1 377 ? -38.017 16.596 37.341 1.00 34.38 377 ASP D CA 1
ATOM 12446 C C . ASP D 1 377 ? -39.437 16.096 37.589 1.00 34.76 377 ASP D C 1
ATOM 12447 O O . ASP D 1 377 ? -39.744 15.565 38.668 1.00 30.93 377 ASP D O 1
ATOM 12452 N N . GLN D 1 378 ? -40.306 16.230 36.589 1.00 31.85 378 GLN D N 1
ATOM 12453 C CA . GLN D 1 378 ? -41.689 15.802 36.750 1.00 31.83 378 GLN D CA 1
ATOM 12454 C C . GLN D 1 378 ? -41.794 14.282 36.798 1.00 36.52 378 GLN D C 1
ATOM 12455 O O . GLN D 1 378 ? -42.599 13.725 37.563 1.00 32.24 378 GLN D O 1
ATOM 12461 N N . ALA D 1 379 ? -41.009 13.592 35.966 1.00 27.43 379 ALA D N 1
ATOM 12462 C CA . ALA D 1 379 ? -40.984 12.136 36.025 1.00 27.46 379 ALA D CA 1
ATOM 12463 C C . ALA D 1 379 ? -40.528 11.657 37.398 1.00 29.76 379 ALA D C 1
ATOM 12464 O O . ALA D 1 379 ? -41.073 10.681 37.933 1.00 30.80 379 ALA D O 1
ATOM 12466 N N . GLU D 1 380 ? -39.551 12.350 37.995 1.00 28.02 380 GLU D N 1
ATOM 12467 C CA . GLU D 1 380 ? -39.051 11.959 39.312 1.00 31.16 380 GLU D CA 1
ATOM 12468 C C . GLU D 1 380 ? -40.074 12.269 40.399 1.00 37.35 380 GLU D C 1
ATOM 12469 O O . GLU D 1 380 ? -40.308 11.457 41.307 1.00 33.40 380 GLU D O 1
ATOM 12475 N N . GLN D 1 381 ? -40.669 13.460 40.337 1.00 33.44 381 GLN D N 1
ATOM 12476 C CA . GLN D 1 381 ? -41.574 13.897 41.397 1.00 33.42 381 GLN D CA 1
ATOM 12477 C C . GLN D 1 381 ? -42.853 13.068 41.420 1.00 33.89 381 GLN D C 1
ATOM 12478 O O . GLN D 1 381 ? -43.396 12.774 42.496 1.00 34.04 381 GLN D O 1
ATOM 12484 N N . THR D 1 382 ? -43.365 12.695 40.247 1.00 31.04 382 THR D N 1
ATOM 12485 C CA . THR D 1 382 ? -44.596 11.917 40.175 1.00 32.79 382 THR D CA 1
ATOM 12486 C C . THR D 1 382 ? -44.348 10.422 40.081 1.00 32.81 382 THR D C 1
ATOM 12487 O O . THR D 1 382 ? -45.251 9.633 40.390 1.00 34.31 382 THR D O 1
ATOM 12491 N N . GLY D 1 383 ? -43.169 10.014 39.618 1.00 32.67 383 GLY D N 1
ATOM 12492 C CA . GLY D 1 383 ? -42.934 8.623 39.321 1.00 30.07 383 GLY D CA 1
ATOM 12493 C C . GLY D 1 383 ? -43.536 8.136 38.026 1.00 30.71 383 GLY D C 1
ATOM 12494 O O . GLY D 1 383 ? -43.378 6.953 37.711 1.00 36.26 383 GLY D O 1
ATOM 12495 N N . ARG D 1 384 ? -44.233 9.002 37.278 1.00 32.23 384 ARG D N 1
ATOM 12496 C CA . ARG D 1 384 ? -44.884 8.659 36.016 1.00 34.44 384 ARG D CA 1
ATOM 12497 C C . ARG D 1 384 ? -44.199 9.413 34.876 1.00 31.17 384 ARG D C 1
ATOM 12498 O O . ARG D 1 384 ? -43.934 10.616 34.989 1.00 31.99 384 ARG D O 1
ATOM 12506 N N . ALA D 1 385 ? -43.935 8.722 33.779 1.00 32.23 385 ALA D N 1
ATOM 12507 C CA . ALA D 1 385 ? -43.325 9.377 32.621 1.00 32.90 385 ALA D CA 1
ATOM 12508 C C . ALA D 1 385 ? -44.259 10.438 32.023 1.00 29.90 385 ALA D C 1
ATOM 12509 O O . ALA D 1 385 ? -45.371 10.102 31.596 1.00 27.77 385 ALA D O 1
ATOM 12511 N N . PRO D 1 386 ? -43.854 11.704 31.952 1.00 30.11 386 PRO D N 1
ATOM 12512 C CA . PRO D 1 386 ? -44.700 12.698 31.280 1.00 29.31 386 PRO D CA 1
ATOM 12513 C C . PRO D 1 386 ? -44.786 12.450 29.785 1.00 35.93 386 PRO D C 1
ATOM 12514 O O . PRO D 1 386 ? -43.840 11.980 29.144 1.00 33.87 386 PRO D O 1
ATOM 12518 N N . ARG D 1 387 ? -45.950 12.763 29.231 1.00 31.48 387 ARG D N 1
ATOM 12519 C CA . ARG D 1 387 ? -46.070 12.799 27.787 1.00 31.32 387 ARG D CA 1
ATOM 12520 C C . ARG D 1 387 ? -45.553 14.131 27.253 1.00 29.00 387 ARG D C 1
ATOM 12521 O O . ARG D 1 387 ? -45.425 15.122 27.977 1.00 25.77 387 ARG D O 1
ATOM 12529 N N . LEU D 1 388 ? -45.249 14.140 25.960 1.00 32.28 388 LEU D N 1
ATOM 12530 C CA . LEU D 1 388 ? -44.844 15.344 25.258 1.00 32.24 388 LEU D CA 1
ATOM 12531 C C . LEU D 1 388 ? -45.875 15.624 24.177 1.00 30.04 388 LEU D C 1
ATOM 12532 O O . LEU D 1 388 ? -46.587 14.719 23.734 1.00 30.38 388 LEU D O 1
ATOM 12537 N N . ALA D 1 389 ? -45.942 16.884 23.748 1.00 30.99 389 ALA D N 1
ATOM 12538 C CA . ALA D 1 389 ? -46.904 17.291 22.732 1.00 34.93 389 ALA D CA 1
ATOM 12539 C C . ALA D 1 389 ? -46.250 18.293 21.796 1.00 33.15 389 ALA D C 1
ATOM 12540 O O . ALA D 1 389 ? -45.660 19.282 22.243 1.00 33.49 389 ALA D O 1
ATOM 12542 N N . LEU D 1 390 ? -46.352 18.024 20.500 1.00 35.23 390 LEU D N 1
ATOM 12543 C CA . LEU D 1 390 ? -45.827 18.918 19.481 1.00 39.28 390 LEU D CA 1
ATOM 12544 C C . LEU D 1 390 ? -46.875 19.961 19.115 1.00 38.72 390 LEU D C 1
ATOM 12545 O O . LEU D 1 390 ? -48.034 19.620 18.862 1.00 36.72 390 LEU D O 1
ATOM 12550 N N A ARG D 1 391 ? -46.468 21.229 19.109 0.53 42.26 391 ARG D N 1
ATOM 12551 N N B ARG D 1 391 ? -46.465 21.232 19.119 0.47 42.25 391 ARG D N 1
ATOM 12552 C CA A ARG D 1 391 ? -47.279 22.309 18.553 0.53 43.49 391 ARG D CA 1
ATOM 12553 C CA B ARG D 1 391 ? -47.248 22.332 18.561 0.47 43.49 391 ARG D CA 1
ATOM 12554 C C A ARG D 1 391 ? -46.628 22.765 17.253 0.53 43.22 391 ARG D C 1
ATOM 12555 C C B ARG D 1 391 ? -46.597 22.741 17.247 0.47 43.22 391 ARG D C 1
ATOM 12556 O O A ARG D 1 391 ? -45.621 23.491 17.283 0.53 42.17 391 ARG D O 1
ATOM 12557 O O B ARG D 1 391 ? -45.555 23.416 17.257 0.47 42.17 391 ARG D O 1
ATOM 12572 N N . PRO D 1 392 ? -47.155 22.367 16.096 1.00 44.06 392 PRO D N 1
ATOM 12573 C CA . PRO D 1 392 ? -46.456 22.633 14.825 1.00 50.89 392 PRO D CA 1
ATOM 12574 C C . PRO D 1 392 ? -46.382 24.125 14.527 1.00 53.75 392 PRO D C 1
ATOM 12575 O O . PRO D 1 392 ? -47.365 24.854 14.678 1.00 49.29 392 PRO D O 1
ATOM 12579 N N . THR D 1 393 ? -45.133 24.601 14.097 1.00 52.43 393 THR D N 1
ATOM 12580 C CA . THR D 1 393 ? -44.919 25.974 13.657 1.00 56.36 393 THR D CA 1
ATOM 12581 C C . THR D 1 393 ? -45.248 26.121 12.170 1.00 60.46 393 THR D C 1
ATOM 12582 O O . THR D 1 393 ? -45.180 25.143 11.415 1.00 59.76 393 THR D O 1
ATOM 12586 N N . PRO D 1 394 ? -45.620 27.332 11.705 1.00 63.73 394 PRO D N 1
ATOM 12587 C CA . PRO D 1 394 ? -46.007 27.479 10.295 1.00 63.29 394 PRO D CA 1
ATOM 12588 C C . PRO D 1 394 ? -44.817 27.390 9.335 1.00 62.03 394 PRO D C 1
ATOM 12589 O O . PRO D 1 394 ? -45.018 27.030 8.172 1.00 66.05 394 PRO D O 1
#

B-factor: mean 33.74, std 9.06, range [18.11, 87.79]

Solvent-accessible surface area: 55635 Å² total; per-residue (Å²): 29,95,2,0,0,0,9,1,14,15,91,21,2,2,8,14,27,35,32,46,50,39,87,6,6,91,147,9,0,103,14,0,30,116,3,33,6,39,10,0,0,1,3,1,7,0,32,18,2,0,7,1,8,31,47,15,17,73,147,8,4,59,45,2,11,41,4,0,140,1,0,29,99,53,135,1,40,0,11,0,0,0,0,0,0,19,0,15,22,5,1,8,21,0,12,10,9,18,12,85,30,86,48,22,13,2,48,39,102,51,5,45,50,2,0,29,52,0,0,26,65,1,0,48,72,0,102,113,16,137,27,12,38,0,0,0,0,0,5,23,0,2,3,2,1,0,44,10,131,82,55,103,6,69,60,97,11,117,13,81,33,100,48,0,48,68,0,0,82,44,0,1,12,22,0,124,112,64,13,104,138,12,107,4,14,3,0,2,28,28,13,0,1,10,26,51,99,4,5,0,0,0,34,0,1,8,73,20,23,34,6,0,1,0,2,2,42,3,65,71,60,0,1,84,90,40,26,116,68,65,43,0,5,18,26,1,1,6,0,0,0,3,0,0,62,16,1,19,122,73,107,145,24,31,2,15,0,0,6,2,2,1,0,49,73,30,4,42,93,112,41,0,33,63,12,0,48,69,0,1,59,16,0,25,13,8,41,33,11,98,11,1,0,4,11,1,0,4,19,7,20,142,113,6,58,46,11,56,130,24,21,15,17,3,0,0,2,33,51,122,36,134,55,20,84,2,0,89,12,1,36,112,25,9,81,83,0,89,120,26,134,98,83,156,28,151,43,159,49,36,93,3,45,0,8,61,92,67,1,50,33,0,48,69,0,13,0,102,21,106,14,0,21,88,0,2,96,52,0,94,158,71,52,149,10,1,80,11,28,26,110,90,45,144,100,32,96,2,0,0,0,9,1,14,16,96,23,1,2,8,15,27,36,54,52,57,62,76,10,7,93,149,9,0,93,17,0,29,148,16,33,7,41,11,0,0,1,3,2,6,0,30,20,2,0,6,1,31,35,48,14,18,81,141,8,5,66,44,2,11,46,4,0,145,1,0,26,101,45,126,1,40,0,11,0,0,0,0,0,0,19,0,13,23,5,1,10,20,0,14,7,7,17,12,86,27,92,30,34,10,2,47,39,101,96,3,44,48,2,0,28,57,0,0,28,64,1,0,50,71,1,102,120,15,136,30,12,38,0,0,0,0,0,5,22,0,2,3,2,1,0,41,10,135,81,59,103,6,68,64,97,9,114,18,83,35,102,47,0,47,72,0,0,80,46,0,1,12,20,0,125,110,62,13,106,136,14,106,6,15,3,0,2,27,28,13,0,1,11,22,51,90,3,5,0,0,0,32,0,1,8,71,19,28,35,6,1,1,0,2,2,37,4,65,69,58,1,1,82,92,40,24,122,70,66,43,0,6,18,23,0,2,5,0,0,0,2,0,0,64,17,1,21,129,74,107,145,23,29,2,14,0,0,6,1,1,0,0,17,41,31,4,46,93,113,44,0,32,66,11,0,59,68,0,1,56,16,0,13,26,8,45,33,11,98,11,1,0,3,12,1,0,4,18,6,20,72,114,7,9,36,0,51,29,18,21,12,15,3,0,0,7,35,48,145,39,121,54,16,82,2,0,85,14,0,31,119,19,11,81,75,0,85,114,27,83,103,83,151,34,175,42,138,29,23,88,3,62,21,68,71,90,62,0,48,34,0,48,69,0,15,0,104,24,120,17,0,28,96,0,4,97,53,0,90,163,77,54,142,10,1,81,10,28,32,118,179,34,95,1,0,0,0,10,1,13,17,96,22,2,2,8,16,27,31,44,52,57,46,78,8,7,82,147,9,0,73,15,0,27,140,15,35,6,40,12,1,0,2,2,2,8,0,29,20,2,0,7,2,33,35,46,14,14,79,123,8,5,66,38,2,12,44,3,0,139,1,0,26,104,52,131,1,44,0,12,0,0,0,0,0,0,20,0,14,22,6,0,9,19,0,14,10,9,16,12,88,29,82,49,15,15,2,52,37,104,95,5,42,49,1,0,30,57,0,0,27,64,1,0,46,72,0,104,119,13,134,28,10,34,1,0,0,1,1,5,21,1,3,3,2,1,0,55,8,137,80,54,106,6,66,64,116,8,132,21,81,34,103,46,0,49,70,1,0,80,44,0,3,15,24,0,124,112,56,14,109,137,14,116,6,15,5,0,3,28,30,13,0,1,10,28,52,110,3,4,0,0,0,31,0,1,8,72,20,26,31,8,0,1,0,3,2,37,3,63,70,59,1,1,84,92,39,27,118,69,60,43,0,5,18,23,1,2,6,0,0,0,3,0,0,64,18,0,20,132,79,117,147,28,36,2,15,0,0,6,1,2,0,0,49,73,29,4,43,93,111,40,0,32,66,11,0,59,69,0,2,55,20,0,24,18,8,45,33,11,104,10,2,0,5,11,0,0,4,21,8,18,146,113,7,59,45,11,57,132,24,22,17,19,3,0,0,4,26,53,109,38,127,64,18,85,2,0,87,15,2,29,115,22,10,81,90,0,89,119,28,133,107,111,136,22,26,19,111,46,19,93,1,47,0,20,59,92,69,0,48,33,0,48,64,0,14,1,107,21,122,18,0,23,98,0,2,96,49,0,80,90,36,49,94,10,2,76,11,29,32,109,99,55,170,28,99,1,0,0,0,10,1,14,17,97,23,2,2,8,16,27,25,47,45,56,38,86,9,6,88,148,9,0,75,15,0,30,139,17,32,6,40,12,1,0,1,2,2,7,0,28,20,2,0,7,1,33,36,45,14,14,80,127,8,5,66,36,2,10,43,4,0,143,2,0,32,99,51,133,1,42,0,12,0,0,0,0,0,0,20,0,15,20,7,1,9,20,0,13,8,7,16,12,86,27,92,30,33,10,2,49,36,101,97,3,43,50,1,0,29,59,0,0,28,64,1,0,47,69,0,104,120,14,137,29,12,40,0,0,0,0,0,4,21,0,2,3,2,1,0,53,9,131,81,55,102,6,71,64,96,8,119,14,82,34,102,45,0,48,72,0,0,79,47,0,3,14,23,0,129,110,56,12,106,138,13,107,6,13,3,0,3,28,29,12,0,1,12,28,52,108,3,4,0,0,0,34,0,1,8,72,18,27,32,7,0,1,0,2,2,38,4,65,72,59,1,1,82,94,40,26,120,72,61,42,0,6,18,26,0,2,6,0,0,0,3,0,0,64,18,0,21,131,77,101,146,26,33,1,15,0,0,6,2,2,0,0,48,74,28,4,44,92,114,43,0,33,63,12,0,60,71,0,0,54,18,0,28,21,9,44,33,10,104,11,0,0,4,11,1,0,4,23,8,20,146,112,8,58,47,11,58,135,24,21,15,18,4,0,0,6,38,52,97,37,131,62,20,82,2,0,94,14,0,31,119,22,10,94,89,0,92,112,26,120,98,107,161,25,152,44,153,48,23,104,8,61,0,18,58,88,70,0,49,34,0,48,68,0,14,1,109,21,123,15,0,21,91,0,2,95,54,0,92,166,62,55,172,10,1,78,11,12,15,120,92,52,172

Secondary structure (DSSP, 8-state):
-EEEEE---TTTGGGGGGG--HHHHHHHHHHHHHTT--EEEE---HHHH-SBTTB--HHHHHHHHHHHHHHHTTT-EEEEES---EETTEE---GGGSGGG---TTT-HHHHHHHHHHHHHHHHHHTTSTTEEEEES-TTGGGGG-EETTEE-TTPPP--HHHHHHHHHHHHHHHHHH-TT-EEE----THHHH-TT-SS-HHHHHHSSSSEEEEE--TTTHHHHH-TT-THHHHHHHHHHHHHHHH-S-TT--EEEEEE---TTTS-GGGHHHHHHHHHHTTTT-TTEEEEEES-SBPPPTTS-S--GGGGG--SB-TTSPBPHHHHHHHHHHHHHHH-------S-PEEEEE-TTT-TTGGGGSTTSHHHHHHHHHHHHHSSPPPEEEEE---/-EEEEE---TTTGGGGGGG--HHHHHHHHHHHHHTT--EEEE---HHHH-SBTTB--HHHHHHHHHHHHHHHHTT-EEEEES---EETTEE---GGGSGGG---TTT-HHHHHHHHHHHHHHHHHHTT-TTEEEEES-TTGGGGG-EETTEE-TTPPP--HHHHHHHHHHHHHHHHHH-TT-EEE----THHHH-TT-SS-HHHHHHSSSSEEEEE--TTTHHHHH-TT-THHHHHHHHHHHHHHHH-S-TT--EEEEEE---TTTS-GGGHHHHHHHHHHTTTT-TTEEEEEES-SBPPPTTS-SS-GGGGG--SB-TTSPBPHHHHHHHHHHHHHHH-------S-PEEE---TTT-TTGGGGSTTSHHHHHHHHHHHHHSSPPPEEE--/-EEEEE---TTTGGGGGGG--HHHHHHHHHHHHHTT--EEEE---HHHH-SBTTB--HHHHHHHHHHHHHHHTTT-EEEEES---EETTEE---GGGSGGG---TTT-HHHHHHHHHHHHHHHHHHTT-TTEEEEESSTTGGGGG-EETTEE-TTPPP--HHHHHHHHHHHHHHHHHH-TT-EEE----THHHH-TT-SS-HHHHHHSSSSEEEEE--TTTHHHHH-TT-THHHHHHHHHHHHHHHH-S-TT--EEEEEE---TTTS-GGGHHHHHHHHHHTTTT-TTEEEEEES-SB---TTS-SS-GGGTT--SB-TTSPBPHHHHHHHHHHHHHHH-------S--EEEEE-TTT-TTGGGGSTTSHHHHHHHHHHHHHSSPPPEEEEE--/-EEEEE---TTTGGGGGGG--HHHHHHHHHHHHHTT--EEEE---HHHH-SBTTB--HHHHHHHHHHHHHHHTTT-EEEEES---EETTEE---GGGSGGG---TTT-HHHHHHHHHHHHHHHHHHTT-TTEEEEESSTTGGGGG-EETTEE-TTPPP--HHHHHHHHHHHHHHHHHH-TT-EEE----THHHH-TT-SS-HHHHHHSSSSEEEEE--TTTHHHHH-TT-THHHHHHHHHHHHHHHH-S-TT--EEEEEE---TTTS-GGGHHHHHHHHHHTTTT-TTEEEEEES-SBPPPTTS-SS-GGGTT--SB-TTSPBPHHHHHHHHHHHHHHH-------S-PEEEEE-TTT-TTGGGGSTTSHHHHHHHHHHHHHSSPPPEEEEE--